Protein 3IA2 (pdb70)

InterPro domains:
  IPR000073 Alpha/beta hydrolase fold-1 [PF00561] (21-256)
  IPR000073 Alpha/beta hydrolase fold-1 [PR00111] (47-62)
  IPR000073 Alpha/beta hydrolase fold-1 [PR00111] (91-104)
  IPR000073 Alpha/beta hydrolase fold-1 [PR00111] (215-229)
  IPR000639 Epoxide hydrolase-like [PR00412] (27-45)
  IPR000639 Epoxide hydrolase-like [PR00412] (47-62)
  IPR000639 Epoxide hydrolase-like [PR00412] (213-229)
  IPR000639 Epoxide hydrolase-like [PR00412] (247-269)
  IPR029058 Alpha/Beta hydrolase fold [G3DSA:3.40.50.1820] (2-271)
  IPR029058 Alpha/Beta hydrolase fold [SSF53474] (4-272)
  IPR050471 AB hydrolase [PTHR43433] (5-270)

Solvent-accessible surface area: 56375 Å² total; per-residue (Å²): 57,66,12,96,3,194,81,45,7,74,2,22,5,6,48,2,27,86,48,124,9,2,0,0,0,0,0,18,8,12,1,0,8,34,0,5,40,2,0,26,35,0,11,59,110,54,24,57,0,0,0,8,0,3,4,0,1,8,83,8,34,17,22,37,90,18,12,61,5,58,33,3,0,39,9,2,4,52,1,0,94,103,36,82,2,132,87,0,10,0,1,0,3,9,1,0,0,0,0,0,0,36,7,2,18,116,81,35,22,104,64,7,35,2,0,0,1,0,0,3,2,1,0,0,10,0,63,61,138,96,14,90,103,5,24,59,73,104,58,6,58,158,38,54,58,63,0,69,161,32,0,1,45,20,2,39,90,24,10,35,35,16,7,2,59,87,144,69,42,143,17,28,129,2,20,32,58,20,13,20,16,14,0,5,54,1,0,0,29,0,1,15,28,0,0,55,9,8,3,76,28,41,2,62,84,4,3,93,122,5,110,16,88,4,0,2,0,0,0,72,25,17,63,33,1,45,28,100,20,0,2,91,39,0,10,142,80,2,188,75,22,58,67,52,63,4,167,94,0,2,2,2,0,12,63,40,38,28,128,84,0,15,84,18,4,29,42,23,35,133,171,57,65,10,96,3,196,86,44,7,73,2,24,6,8,48,1,26,87,48,144,11,0,0,0,0,0,0,19,7,13,1,0,10,33,0,4,43,1,0,26,33,0,11,58,111,53,20,56,0,0,0,8,0,3,4,0,1,8,80,8,31,17,22,37,91,19,12,62,5,58,32,2,0,39,8,1,3,52,1,0,99,99,40,81,3,134,96,0,7,0,0,0,3,10,0,0,0,0,1,0,0,36,6,2,25,114,79,33,24,102,65,6,21,0,0,0,1,0,0,3,1,1,0,0,9,0,66,59,54,10,1,72,58,4,24,58,72,102,58,5,54,166,41,53,70,65,0,68,155,34,0,1,46,18,2,39,90,22,11,34,35,17,7,1,60,84,142,76,37,144,18,30,130,2,21,35,59,18,14,21,17,15,0,5,54,1,0,0,31,0,0,14,28,0,0,56,9,9,3,77,29,42,1,39,86,4,3,90,126,6,109,16,64,3,2,1,0,0,0,73,28,16,62,32,1,44,25,109,19,0,2,83,5,0,14,94,47,2,192,76,23,79,68,66,63,4,159,85,0,2,1,3,1,11,65,38,38,29,125,80,0,15,82,20,4,31,57,14,32,130,156,55,65,13,95,4,197,82,45,7,75,2,22,5,6,46,1,26,87,48,132,10,2,0,0,0,0,0,19,6,14,1,0,10,30,0,4,43,2,0,25,35,1,11,60,110,54,24,58,0,0,0,7,0,3,4,0,0,9,81,8,32,16,22,37,90,18,11,63,6,58,33,2,0,42,8,2,10,54,1,0,96,104,37,85,3,136,88,0,10,0,0,0,3,10,0,0,0,0,0,0,0,37,7,3,21,117,89,33,24,104,55,7,35,1,0,0,1,1,0,4,2,1,0,0,10,0,65,63,137,97,14,86,99,4,25,58,69,76,55,6,51,161,47,56,66,83,0,69,141,34,1,1,46,28,2,41,90,23,9,37,35,16,6,2,58,78,147,64,44,140,18,29,132,2,21,37,58,17,13,20,18,14,0,5,52,2,0,0,30,0,1,14,28,0,0,57,9,9,3,77,28,42,0,61,85,4,3,90,124,7,110,16,90,4,0,2,0,0,0,73,28,17,69,33,1,43,26,104,20,0,2,94,38,0,12,139,81,2,192,76,23,62,65,58,63,5,168,96,0,3,3,3,1,12,63,38,38,26,127,82,0,14,82,22,3,27,43,20,38,131,168,57,66,13,94,4,198,81,44,7,74,1,22,5,7,48,1,26,86,49,138,10,1,0,0,0,0,0,19,7,13,1,0,9,33,0,4,42,2,0,24,34,1,11,60,109,54,21,57,0,0,0,7,0,4,4,0,1,8,82,8,34,15,22,38,89,18,11,60,5,59,34,3,0,41,8,2,9,57,1,0,98,104,37,84,2,134,89,0,7,0,1,0,3,9,0,0,0,0,0,0,0,36,10,3,20,114,89,34,25,104,52,8,22,0,0,1,1,0,0,3,2,1,0,0,10,0,66,58,51,10,0,73,57,5,25,59,72,92,56,6,52,168,43,53,71,89,0,68,154,32,1,1,44,19,2,40,88,24,12,37,36,17,6,1,60,84,149,66,46,141,18,29,117,0,20,45,43,18,14,20,17,15,0,4,52,1,0,0,30,0,1,13,23,0,0,46,8,9,3,85,28,42,0,35,86,4,3,89,125,6,110,16,65,4,1,2,0,0,0,72,28,16,70,32,1,44,24,107,18,0,2,78,7,0,15,96,47,2,191,76,23,82,67,64,61,5,168,94,0,3,3,2,1,11,63,39,39,28,128,82,0,14,84,20,3,33,57,14,34,133,155,56,66,17,89,3,199,82,46,6,71,2,24,5,8,45,1,27,85,48,124,11,2,0,0,0,0,0,16,7,12,1,0,9,34,0,5,44,2,0,23,35,0,12,59,110,54,22,57,0,0,0,7,0,2,4,0,1,8,83,7,30,16,20,36,90,19,12,61,4,60,34,2,0,43,8,1,3,55,2,0,98,101,36,83,3,132,98,0,6,0,0,0,2,10,0,0,0,0,0,0,0,35,8,3,21,115,80,34,23,109,70,13,34,0,0,0,1,1,0,4,2,1,0,0,10,0,64,63,136,96,14,87,104,5,24,58,71,84,54,6,51,167,44,56,66,83,0,67,141,32,1,1,48,28,2,32,90,23,10,38,36,18,5,1,62,81,141,72,36,141,16,29,116,2,22,45,44,18,15,20,17,14,0,4,51,1,0,0,31,0,0,14,28,0,0,59,9,9,3,76,29,41,1,63,87,4,3,90,119,6,110,16,64,4,2,3,0,0,0,72,30,18,66,34,1,44,28,100,18,0,2,94,39,0,13,144,81,2,190,75,23,83,68,71,63,5,167,90,0,2,1,3,0,13,62,39,37,27,129,78,0,16,82,22,4,30,63,14,31,128,154,55,72,8,88,5,163,86,46,8,80,1,22,6,7,46,1,28,87,48,121,10,2,0,0,0,0,0,18,8,13,1,0,8,33,0,5,40,1,0,23,34,1,11,59,110,53,16,58,0,0,0,8,0,2,4,0,1,8,83,8,34,15,24,37,88,19,11,61,5,58,33,2,0,20,9,1,10,51,1,0,97,104,36,83,2,121,88,0,7,0,0,0,3,10,1,0,0,0,0,0,0,35,8,3,20,117,87,34,24,102,46,8,20,0,0,0,1,0,0,3,2,1,0,0,10,0,66,61,138,97,13,88,104,4,25,61,75,81,40,5,48,120,43,56,71,88,0,68,154,33,1,0,46,18,2,40,88,23,11,33,35,16,6,5,52,80,160,56,60,143,21,29,130,2,20,33,56,18,14,20,16,14,0,4,53,1,0,0,30,0,0,14,28,0,0,57,9,8,4,77,29,40,1,64,85,3,2,90,122,5,110,16,63,3,2,2,0,0,0,72,30,15,68,30,1,45,25,100,20,0,2,81,39,0,13,132,82,2,189,76,22,81,68,64,60,7,168,103,0,4,2,3,0,12,66,36,39,28,129,80,0,15,85,20,3,32,56,13,30,130,157

Organism: Pseudomonas fluorescens (NCBI:txid294)

GO terms:
  GO:0004064 arylesterase activity (F, EXP)

Foldseek 3Di:
DWDAAPVGKIKDKDKAADAAEEEEFEAALFFQVLCVLLQVLVRVVHYIYMTIGQAQFFPIDHDLDQLALLSSLSVVVVVCVVVVAAQYEYEYAACRLRNVLSNCVVPNDRRHAEYEYALYCPQAAADDPVRNVHNDCVVLVVVLVVLVVPVLVVQLVCVCQQQVVVPPFDDDVVVSVNSSVRSVRGDSSSNSSVSVRRHDDGNLSSLQRDDHEYEYEYECLEPDGHCVRHSVVSQVSHPNYHYDYDYNGYSSCCRRVVVVVSVVVVVVVVD/DWDAAPVGKIKDKDKAADAAEEEEFEAALFFQVLCVLLQVLVRVVHYIYMTIGQAQFFPIDHDLDQLALLSSLVVVVCVCVVVVAAQYEYEYAACRLRNVLVNCVVPNDRRHAEYEYALYCPQAAADDPVRNVHNDCVVLVVVLVVLVVPVLVVQLVVVCQQQVVVPPFDDDPVVSVNSSVRSVRGHSSSNSSVSVRRHDDGNLSSLQSDDHEYEYEYECLEPDGHCVRHSVVSQVSHPNYHYDYDYNGYSSCCRRVVVVVSVVVVVSVVD/DWDAAPVGKIKDKDKAADAAEEEEFEAALFFQVLCVLLQVLVRVVHYIYMTIGQAQFFPIDHDLDQLALLSSLSVVVVVCVVVVAAQYEYEYAACRLRNVLSNCVVPNDRRHAEYEYELYCPQAAADDPVRNVHNDCVVLVVVLVVLVVPVLVVLLVVVCQQQVVVPPFDDDPVVSVNSSVRSVRGHSSSNSSSSVRRHDDGNLSSLQRDDHEYEYEYECLEPDGHCVRHSVVSQVSHPNYHYDYDYNGYSSCCRRVVVVVSVVVVVSVVD/DWDAAPVRKIKDKDKAADAAEEEEFEAALFFQVLCVLLQVLVRVVHYIYMTIGQAQFFPIDHDLDQLALLSSLSVVVCVCVVVVAAQYEYEYAACRLRNVLVNCVPPNCRRHAEYEYALYCPQAAADDPVRNVHNDCVVLVVVLVVLVVPVLVVQLVCVCQQQVVVPPQDDDPVVSVNSSVRSVRGHSSSSSSSSVRRHDDGNLVSLQSDDHEYEYEYECLEPDGHCVRHSVVSQVSHPNYHYDYDYNGYSSCCRRVVVVVSVVVVVSVVD/DWDAAPVGKIKDKDKAADAAEEEEFEAALFFQVLCVLLQCLVRVVHYIYMTIGQAQFFPIDHDLDQLALLSSLVVVVCVCVVVVAAQYEYEYAACRLRNVLVNCVPPNCRRHAEYEYALYCPQAAADDPVRNVHNDCVVLVVVLVVLVVPVLVVLLVVVCQQQVVVPPFDDDPVVSVNSSVRSVRGHSSSNSSVSVHRHDDGNLVSLQSDDHEYEYEYECLEPDGHCVRHSVVSQVSHPNYHYDYDYNGYSSCCRRVVVVVSVVVVVSVVD/DWDAAPVGWIKDKDKAADAAEEEEFEAALFFQVLCVLLQCLVRVVHYIYMTIGQAQFFPIDNDLDQLALLSSLRVVVRVCVVVVAAQYEYEYAACRLRNVLSNCVVPNCRRHAEYEYELYCPQAAADDPVRNVHNDVVVLVVVLVVLVVPVLVVQLVVVCQQQVVVVPQDDDVVVSVNSSVRSVRGHSSSNSSVSVRRHDDGNLSSLQRDDHEYEYEYECLEPDGHCVRHSVVSQVSHPNYHYDYDYNGYSSCCRRVVVVVSVVVVVVVVD

Sequence (1626 aa):
STFVAKDGTQIIYFKDWGSGKPVLFSHGWLLDADMWEYQMEYLSSSRGYRTIAFDRRGFGRSDQPWTGNDYDTFADDIAQQLIEHLDLKEEVVTLVGFSMGGGDVARYIARHGSARVAGLVLLGAVTPLLFGQKPDYPQGVPLDVFARFKTTELLKDRAQFISSDFNAPFYGINKGQVVVSQQGVQTQTLQIALLASLKATVDCVTAFAETDFRPDMAKIDVPTTLVIHGDGDQIVPFETTGKVAAELIKGAELKVYKDAPHGFAVTHAQQLNEDLLAFLKRRSTFVAKDGTQIYFKDWGSGKPVLFSHGWLLDADMWEYQMEYLSSSRGYRTIAFDRRGFGRSDQPWTGNDYDTFADDIAQQLIEHLDLKEEVVTLVGFSMGGGDVARYIARHGSARVAGLVLLGAVTPLLFGQKPDYPQGVPLDVFARFKTELLKDRAQFISDFNAPFYGINKGQQVVSQGVQTQTLQIALLASLKATVDCVTAFAETDFRPDMAKIDVPTLVIHGDGDQIVPFETTGKVAAELIKGAELKVYKDAPHGFAVTHAQQLNEDLLAFLKRSTFVAKDGTQIYFKDWGSGKPVLFSHGWLLDADMWEYQMEYLSSRGYRTIAFDRRGFGRSDQPWTGNDYDTFADDIAQLIEHLDLKEEVVTLVGFSMGGGDVARYIARHGSARVAGLVLLGAVTPLLFGQKPDYPQGVPLDVFARFKTELLKDRAQFISSDFNAPFYGINKGQVVSQQGVQTQTLQIALLASLKATVDCVTAFAETDFRPDMAKIDVPTLVIHGDGDQIVPFETTGKVAAELIKGAELKVYKDAPHGFAVTHAQQLNEDLLAFLKKRRSTFVAKDGTQIIYFKDWGSGKPVLFSHGWLLDADMWEYQMEYLSSSRGYRTIAFDRRGFGRSDQPWTGNDYDTFADDIAQLIEHLDLKEEVVTLVGFSMGGGDVARYIARHGSARVAGLVLLGAVTPLLFGQKPDYPQGVPLDVFARFKTELLKDRAQFISDFNAPFYGIINKGQVVSQGVQTQTLQIALLASLKATVDCVTTAFAETDFRPDMAKIDVPTLVIHGDGDQIVPFETTGKVAAELIKGAELKVYKDAPHGFAVTHAQQLNEDLLAFLKRSTFVAKDGTQIYFKDWGSGKPVLFSHGWLLDADMWEYQMEYLSSSRGYRTIAFDRRGFGRSDQPWTGNDYDTFADDIAQLIEHLDLKEVVTLVGFSMGGGDVARYIARHGSARVAGLVLLGAVTPLLFGQKPDYPQGVPLDDVFARFKTELLKDRAQFISSDFNAPFYGIINKGQVVVSQGVQTQTLQIALLASLKATVDCVTAFAETDFRPDMAKIDVPTLVIHGDGDQIVPFETTGKVAAELIKGAELKVYKDAPHGFAVTHAQQLNEDLLAFLKRSTTFVAKDGTQIIYFKDWGSGKPVLFSHGWLLDADMWEYQMEYLSSSRGYRTIIAFDRRGFGRSDQPWTGNDYDTFADDIAQLIEHLDLKEEVVTLVGFSMGGGDVARYIARHGSARVAGLVLLGAVTPLLFGQKPDYPQGVPLDDVFARFKTEELLKDRAQFISSDFNAPFYGINKGQVVSQGVQTQTLQIALLASLKATVDCVTAFAETDFRPDMAKIDVPTLVIHGDGDQIVPFETTGKVAAELIKGAELKVYKDAPHGFAVTHAQQLNEDLLAFLKR

Nearest PDB structures (foldseek):
  3ia2-assembly1_C  TM=1.003E+00  e=6.328E-59  Pseudomonas fluorescens
  3hea-assembly2_D  TM=1.003E+00  e=2.489E-57  Pseudomonas fluorescens
  3t4u-assembly2_D  TM=1.003E+00  e=3.380E-57  Pseudomonas fluorescens
  8pi1-assembly3_I  TM=1.002E+00  e=2.396E-56  Pseudomonas fluorescens
  3hi4-assembly2_F  TM=1.003E+00  e=5.308E-56  Pseudomonas fluorescens

Radius of gyration: 50.36 Å; Cα contacts (8 Å, |Δi|>4): 3703; chains: 6; bounding box: 153×128×45 Å

Secondary structure (DSSP, 8-state):
-EEE-TTS-EEEEEEESSSSEEEEE--TT--GGGGHHHHHHHHTTT-EEEEEPPTTSTTS---SS--SHHHHHHHHHHHHHHHT--SEEEEEETTHHHHHHHHHHHH-STTEEEEEEES---SB-B-BTTBTTSB-HHHHHHHHHHHHHHHHHHHHHHHHHHHTGGGT----HHHHHHHHHHHHHS-HHHHHHHHHHHHH-B-HHHHTT--S-EEEEEETT-SSS-GGGTHHHHHHHSTT-EEEEETT--TTHHHHTHHHHHHHHHHHHT-/-EEE-TTS-EEEEEEESSSSEEEEE--TT--GGGGHHHHHHHHTTT-EEEEEPPTTSTTS---SS--SHHHHHHHHHHHHHHTT--SEEEEEETHHHHHHHHHHHHH-STTEEEEEEES---SB-B-BTTBTTSB-HHHHHHHHHHHHHHHHHHHHHHHHHHHTGGGT----HHHHHHHHHHHHHS-HHHHHHHHHHHHH-B-HHHHTT--S-EEEEEETT-SSS-GGGTHHHHHHHSTT-EEEEETT--S-HHHHTHHHHHHHHHHHHT-/-EEE-TTS-EEEEEEESSSSEEEEE--TT--GGGGHHHHHHHHTTT-EEEEEPPTTSTTS---SS--SHHHHHHHHHHHHHHHT--SEEEEEETTHHHHHHHHHHHH-STTEEEEEEES---S--B-BTTBTTSB-HHHHHHHHHHHHHHHHHHHHHHHHHHHTGGGT----HHHHHHHHHHHHHS-HHHHHHHHHHHHH---HHHHHT--S-EEEEEETT-SSS-GGGTHHHHHHHSTT-EEEEETT--TTHHHHTHHHHHHHHHHHHH-/-EEE-TTS-EEEEEEESSSSEEEEE--TT--GGGGHHHHHHHHTTT-EEEEEPPTTSTTS---SS--SHHHHHHHHHHHHHHHT--SEEEEEETTHHHHHHHHHHHH-STTEEEEEEES---SB-B-BTTBTTSB-HHHHHHHHHHHHHHHHHHHHHHHHHHHTGGGT----HHHHHHHHHHHHHS-HHHHHHHHHHHHH-B-HHHHHT--S-EEEEEETT-SSS-GGGTHHHHHHHSTT-EEEEETT--TTHHHHTHHHHHHHHHHHHT-/-EEE-TTS-EEEEEEESSSSEEEEE--TT--GGGGHHHHHHHHTTT-EEEEEPPTTSTTS---SS--SHHHHHHHHHHHHHHHT--SEEEEEETTHHHHHHHHHHHH-STTEEEEEEES---SB-B-BTTBTTSB-HHHHHHHHHHHHHHHHHHHHHHHHHHHTGGGT----HHHHHHHHHHHHHS-HHHHHHHHHHHHH-B-HHHHHH--S-EEEEEETT-SSS-GGGTHHHHHHHSTT-EEEEETT--S-HHHHTHHHHHHHHHHHHH-/-EEE-TTS-EEEEEEESSSSEEEEE--TT--GGGGHHHHHHHHTTT-EEEEEPPTTSTTS---SS--SHHHHHHHHHHHHHHHT--SEEEEEETTHHHHHHHHHHHH-STTEEEEEEES---SB-B-BTTBTTSBPHHHHHHHHHHHHHHHHHHHHHHHHHHHTGGGT----HHHHHHHHHHHHHS-HHHHHHHHHHHHH-B-HHHHHT--S-EEEEEETT-SSS-GGGTHHHHHHHSTT-EEEEETT--TTHHHHTHHHHHHHHHHHHT-

CATH classification: 3.40.50.1820

Structure (mmCIF, N/CA/C/O backbone):
data_3IA2
#
_entry.id   3IA2
#
_cell.length_a   146.215
_cell.length_b   146.215
_cell.length_c   129.964
_cell.angle_alpha   90.00
_cell.angle_beta   90.00
_cell.angle_gamma   120.00
#
_symmetry.space_group_name_H-M   'P 32'
#
loop_
_entity.id
_entity.type
_entity.pdbx_description
1 polymer Arylesterase
2 non-polymer (2R)-butane-2-sulfonate
3 non-polymer GLYCEROL
4 non-polymer 'SULFATE ION'
5 water water
#
loop_
_atom_site.group_PDB
_atom_site.id
_atom_site.type_symbol
_atom_site.label_atom_id
_atom_site.label_alt_id
_atom_site.label_comp_id
_atom_site.label_asym_id
_atom_site.label_entity_id
_atom_site.label_seq_id
_atom_site.pdbx_PDB_ins_code
_atom_site.Cartn_x
_atom_site.Cartn_y
_atom_site.Cartn_z
_atom_site.occupancy
_atom_site.B_iso_or_equiv
_atom_site.auth_seq_id
_atom_site.auth_comp_id
_atom_site.auth_asym_id
_atom_site.auth_atom_id
_atom_site.pdbx_PDB_model_num
ATOM 1 N N . SER A 1 1 ? -52.990 119.158 -10.349 1.00 22.21 1 SER A N 1
ATOM 2 C CA . SER A 1 1 ? -53.364 118.616 -11.685 1.00 22.35 1 SER A CA 1
ATOM 3 C C . SER A 1 1 ? -54.692 117.882 -11.589 1.00 22.46 1 SER A C 1
ATOM 4 O O . SER A 1 1 ? -55.138 117.531 -10.500 1.00 21.98 1 SER A O 1
ATOM 7 N N . THR A 1 2 ? -55.321 117.656 -12.735 1.00 22.75 2 THR A N 1
ATOM 8 C CA . THR A 1 2 ? -56.564 116.897 -12.778 1.00 23.10 2 THR A CA 1
ATOM 9 C C . THR A 1 2 ? -56.631 116.024 -14.024 1.00 23.11 2 THR A C 1
ATOM 10 O O . THR A 1 2 ? -56.021 116.333 -15.050 1.00 23.30 2 THR A O 1
ATOM 14 N N . PHE A 1 3 ? -57.366 114.924 -13.923 1.00 23.17 3 PHE A N 1
ATOM 15 C CA . PHE A 1 3 ? -57.752 114.152 -15.096 1.00 23.41 3 PHE A CA 1
ATOM 16 C C . PHE A 1 3 ? -59.224 113.791 -14.956 1.00 23.73 3 PHE A C 1
ATOM 17 O O . PHE A 1 3 ? -59.788 113.877 -13.865 1.00 23.67 3 PHE A O 1
ATOM 25 N N . VAL A 1 4 ? -59.851 113.409 -16.063 1.00 24.18 4 VAL A N 1
ATOM 26 C CA . VAL A 1 4 ? -61.267 113.065 -16.046 1.00 24.53 4 VAL A CA 1
ATOM 27 C C . VAL A 1 4 ? -61.458 111.562 -16.216 1.00 24.69 4 VAL A C 1
ATOM 28 O O . VAL A 1 4 ? -60.998 110.973 -17.200 1.00 25.00 4 VAL A O 1
ATOM 32 N N . ALA A 1 5 ? -62.126 110.943 -15.247 1.00 24.69 5 ALA A N 1
ATOM 33 C CA . ALA A 1 5 ? -62.353 109.506 -15.272 1.00 24.76 5 ALA A CA 1
ATOM 34 C C . ALA A 1 5 ? -63.425 109.157 -16.297 1.00 24.90 5 ALA A C 1
ATOM 35 O O . ALA A 1 5 ? -64.090 110.042 -16.841 1.00 24.81 5 ALA A O 1
ATOM 37 N N . LYS A 1 6 ? -63.590 107.864 -16.546 1.00 25.26 6 LYS A N 1
ATOM 38 C CA . LYS A 1 6 ? -64.542 107.383 -17.541 1.00 25.62 6 LYS A CA 1
ATOM 39 C C . LYS A 1 6 ? -65.926 108.013 -17.392 1.00 25.44 6 LYS A C 1
ATOM 40 O O . LYS A 1 6 ? -66.538 108.419 -18.381 1.00 25.76 6 LYS A O 1
ATOM 46 N N . ASP A 1 7 ? -66.417 108.100 -16.158 1.00 24.90 7 ASP A N 1
ATOM 47 C CA . ASP A 1 7 ? -67.784 108.566 -15.919 1.00 24.41 7 ASP A CA 1
ATOM 48 C C . ASP A 1 7 ? -67.912 110.087 -15.815 1.00 24.08 7 ASP A C 1
ATOM 49 O O . ASP A 1 7 ? -68.993 110.603 -15.531 1.00 24.18 7 ASP A O 1
ATOM 54 N N . GLY A 1 8 ? -66.814 110.801 -16.049 1.00 23.60 8 GLY A N 1
ATOM 55 C CA . GLY A 1 8 ? -66.834 112.260 -16.049 1.00 23.18 8 GLY A CA 1
ATOM 56 C C . GLY A 1 8 ? -66.276 112.890 -14.786 1.00 22.74 8 GLY A C 1
ATOM 57 O O . GLY A 1 8 ? -66.118 114.109 -14.707 1.00 22.81 8 GLY A O 1
ATOM 58 N N . THR A 1 9 ? -65.978 112.060 -13.794 1.00 22.39 9 THR A N 1
ATOM 59 C CA . THR A 1 9 ? -65.469 112.549 -12.517 1.00 21.96 9 THR A CA 1
ATOM 60 C C . THR A 1 9 ? -64.076 113.153 -12.666 1.00 21.70 9 THR A C 1
ATOM 61 O O . THR A 1 9 ? -63.153 112.493 -13.147 1.00 21.71 9 THR A O 1
ATOM 65 N N . GLN A 1 10 ? -63.928 114.409 -12.255 1.00 21.31 10 GLN A N 1
ATOM 66 C CA . GLN A 1 10 ? -62.622 115.059 -12.256 1.00 20.99 10 GLN A CA 1
ATOM 67 C C . GLN A 1 10 ? -61.863 114.687 -10.988 1.00 20.46 10 GLN A C 1
ATOM 68 O O . GLN A 1 10 ? -62.369 114.859 -9.879 1.00 20.39 10 GLN A O 1
ATOM 74 N N A ILE A 1 11 ? -60.653 114.168 -11.169 0.50 20.03 11 ILE A N 1
ATOM 75 N N B ILE A 1 11 ? -60.645 114.181 -11.155 0.50 20.02 11 ILE A N 1
ATOM 76 C CA A ILE A 1 11 ? -59.815 113.731 -10.062 0.50 19.65 11 ILE A CA 1
ATOM 77 C CA B ILE A 1 11 ? -59.841 113.723 -10.027 0.50 19.61 11 ILE A CA 1
ATOM 78 C C A ILE A 1 11 ? -58.602 114.644 -9.914 0.50 19.43 11 ILE A C 1
ATOM 79 C C B ILE A 1 11 ? -58.553 114.531 -9.875 0.50 19.41 11 ILE A C 1
ATOM 80 O O A ILE A 1 11 ? -57.899 114.917 -10.885 0.50 19.37 11 ILE A O 1
ATOM 81 O O B ILE A 1 11 ? -57.755 114.623 -10.806 0.50 19.36 11 ILE A O 1
ATOM 90 N N . TYR A 1 12 ? -58.364 115.116 -8.695 1.00 19.12 12 TYR A N 1
ATOM 91 C CA . TYR A 1 12 ? -57.189 115.935 -8.408 1.00 18.64 12 TYR A CA 1
ATOM 92 C C . TYR A 1 12 ? -55.992 115.062 -8.064 1.00 18.37 12 TYR A C 1
ATOM 93 O O . TYR A 1 12 ? -56.131 114.048 -7.379 1.00 18.12 12 TYR A O 1
ATOM 102 N N . PHE A 1 13 ? -54.816 115.459 -8.533 1.00 18.18 13 PHE A N 1
ATOM 103 C CA . PHE A 1 13 ? -53.592 114.770 -8.145 1.00 18.03 13 PHE A CA 1
ATOM 104 C C . PHE A 1 13 ? -52.378 115.692 -8.147 1.00 18.01 13 PHE A C 1
ATOM 105 O O . PHE A 1 13 ? -52.389 116.758 -8.766 1.00 17.75 13 PHE A O 1
ATOM 113 N N . LYS A 1 14 ? -51.341 115.273 -7.430 1.00 18.05 14 LYS A N 1
ATOM 114 C CA . LYS A 1 14 ? -50.059 115.958 -7.452 1.00 18.38 14 LYS A CA 1
ATOM 115 C C . LYS A 1 14 ? -49.029 115.039 -8.087 1.00 18.53 14 LYS A C 1
ATOM 116 O O . LYS A 1 14 ? -49.029 113.832 -7.846 1.00 18.52 14 LYS A O 1
ATOM 122 N N . ASP A 1 15 ? -48.156 115.627 -8.895 1.00 19.07 15 ASP A N 1
ATOM 123 C CA . ASP A 1 15 ? -47.092 114.904 -9.575 1.00 19.63 15 ASP A CA 1
ATOM 124 C C . ASP A 1 15 ? -45.797 115.676 -9.335 1.00 19.93 15 ASP A C 1
ATOM 125 O O . ASP A 1 15 ? -45.563 116.713 -9.960 1.00 19.89 15 ASP A O 1
ATOM 130 N N . TRP A 1 16 ? -44.974 115.185 -8.407 1.00 20.27 16 TRP A N 1
ATOM 131 C CA . TRP A 1 16 ? -43.771 115.904 -7.986 1.00 20.73 16 TRP A CA 1
ATOM 132 C C . TRP A 1 16 ? -42.473 115.193 -8.371 1.00 21.39 16 TRP A C 1
ATOM 133 O O . TRP A 1 16 ? -42.369 113.975 -8.265 1.00 21.48 16 TRP A O 1
ATOM 144 N N . GLY A 1 17 ? -41.477 115.973 -8.780 1.00 22.26 17 GLY A N 1
ATOM 145 C CA . GLY A 1 17 ? -40.123 115.459 -8.973 1.00 23.17 17 GLY A CA 1
ATOM 146 C C . GLY A 1 17 ? -39.922 114.652 -10.238 1.00 23.86 17 GLY A C 1
ATOM 147 O O . GLY A 1 17 ? -40.749 114.676 -11.148 1.00 23.94 17 GLY A O 1
ATOM 148 N N . SER A 1 18 ? -38.807 113.932 -10.294 1.00 24.59 18 SER A N 1
ATOM 149 C CA . SER A 1 18 ? -38.490 113.120 -11.462 1.00 25.26 18 SER A CA 1
ATOM 150 C C . SER A 1 18 ? -37.767 111.842 -11.057 1.00 25.33 18 SER A C 1
ATOM 151 O O . SER A 1 18 ? -37.233 111.743 -9.949 1.00 25.43 18 SER A O 1
ATOM 154 N N . GLY A 1 19 ? -37.761 110.863 -11.956 1.00 25.39 19 GLY A N 1
ATOM 155 C CA . GLY A 1 19 ? -37.157 109.566 -11.677 1.00 25.36 19 GLY A CA 1
ATOM 156 C C . GLY A 1 19 ? -38.198 108.464 -11.661 1.00 25.34 19 GLY A C 1
ATOM 157 O O . GLY A 1 19 ? -39.297 108.630 -12.193 1.00 25.38 19 GLY A O 1
ATOM 158 N N . LYS A 1 20 ? -37.854 107.333 -11.053 1.00 25.27 20 LYS A N 1
ATOM 159 C CA . LYS A 1 20 ? -38.796 106.229 -10.929 1.00 25.20 20 LYS A CA 1
ATOM 160 C C . LYS A 1 20 ? -40.012 106.692 -10.134 1.00 24.72 20 LYS A C 1
ATOM 161 O O . LYS A 1 20 ? -39.865 107.309 -9.080 1.00 24.73 20 LYS A O 1
ATOM 167 N N . PRO A 1 21 ? -41.218 106.393 -10.640 1.00 24.26 21 PRO A N 1
ATOM 168 C CA . PRO A 1 21 ? -42.446 106.904 -10.032 1.00 23.75 21 PRO A CA 1
ATOM 169 C C . PRO A 1 21 ? -42.939 106.094 -8.837 1.00 23.25 21 PRO A C 1
ATOM 170 O O . PRO A 1 21 ? -42.847 104.864 -8.828 1.00 23.34 21 PRO A O 1
ATOM 174 N N . VAL A 1 22 ? -43.455 106.802 -7.835 1.00 22.52 22 VAL A N 1
ATOM 175 C CA . VAL A 1 22 ? -44.074 106.187 -6.670 1.00 21.86 22 VAL A CA 1
ATOM 176 C C . VAL A 1 22 ? -45.466 106.788 -6.521 1.00 21.49 22 VAL A C 1
ATOM 177 O O . VAL A 1 22 ? -45.606 107.997 -6.343 1.00 21.59 22 VAL A O 1
ATOM 181 N N . LEU A 1 23 ? -46.490 105.944 -6.606 1.00 20.90 23 LEU A N 1
ATOM 182 C CA . LEU A 1 23 ? -47.878 106.409 -6.595 1.00 20.45 23 LEU A CA 1
ATOM 183 C C . LEU A 1 23 ? -48.563 106.048 -5.278 1.00 19.86 23 LEU A C 1
ATOM 184 O O . LEU A 1 23 ? -48.596 104.877 -4.889 1.00 19.70 23 LEU A O 1
ATOM 189 N N . PHE A 1 24 ? -49.106 107.063 -4.600 1.00 19.34 24 PHE A N 1
ATOM 190 C CA . PHE A 1 24 ? -49.694 106.902 -3.267 1.00 18.83 24 PHE A CA 1
ATOM 191 C C . PHE A 1 24 ? -51.227 106.917 -3.289 1.00 18.68 24 PHE A C 1
ATOM 192 O O . PHE A 1 24 ? -51.839 107.755 -3.953 1.00 18.81 24 PHE A O 1
ATOM 200 N N . SER A 1 25 ? -51.836 106.001 -2.538 1.00 18.51 25 SER A N 1
ATOM 201 C CA . SER A 1 25 ? -53.293 105.926 -2.412 1.00 18.23 25 SER A CA 1
ATOM 202 C C . SER A 1 25 ? -53.711 106.085 -0.949 1.00 18.05 25 SER A C 1
ATOM 203 O O . SER A 1 25 ? -53.434 105.218 -0.121 1.00 17.84 25 SER A O 1
ATOM 206 N N . HIS A 1 26 ? -54.388 107.188 -0.639 1.00 17.72 26 HIS A N 1
ATOM 207 C CA . HIS A 1 26 ? -54.675 107.547 0.755 1.00 17.39 26 HIS A CA 1
ATOM 208 C C . HIS A 1 26 ? -55.795 106.736 1.414 1.00 17.57 26 HIS A C 1
ATOM 209 O O . HIS A 1 26 ? -56.520 105.991 0.752 1.00 17.45 26 HIS A O 1
ATOM 216 N N . GLY A 1 27 ? -55.925 106.890 2.729 1.00 17.87 27 GLY A N 1
ATOM 217 C CA . GLY A 1 27 ? -56.949 106.185 3.489 1.00 18.17 27 GLY A CA 1
ATOM 218 C C . GLY A 1 27 ? -58.282 106.916 3.535 1.00 18.55 27 GLY A C 1
ATOM 219 O O . GLY A 1 27 ? -58.455 107.961 2.911 1.00 18.84 27 GLY A O 1
ATOM 220 N N . TRP A 1 28 ? -59.223 106.356 4.286 1.00 18.67 28 TRP A N 1
ATOM 221 C CA . TRP A 1 28 ? -60.570 106.903 4.412 1.00 18.91 28 TRP A CA 1
ATOM 222 C C . TRP A 1 28 ? -60.531 108.287 5.056 1.00 19.12 28 TRP A C 1
ATOM 223 O O . TRP A 1 28 ? -59.767 108.518 5.992 1.00 19.91 28 TRP A O 1
ATOM 234 N N . LEU A 1 29 ? -61.349 109.202 4.549 1.00 19.37 29 LEU A N 1
ATOM 235 C CA . LEU A 1 29 ? -61.530 110.525 5.167 1.00 19.36 29 LEU A CA 1
ATOM 236 C C . LEU A 1 29 ? -60.465 111.546 4.771 1.00 19.47 29 LEU A C 1
ATOM 237 O O . LEU A 1 29 ? -60.723 112.750 4.774 1.00 20.00 29 LEU A O 1
ATOM 242 N N . LEU A 1 30 ? -59.270 111.070 4.446 1.00 19.08 30 LEU A N 1
ATOM 243 C CA . LEU A 1 30 ? -58.148 111.963 4.167 1.00 19.05 30 LEU A CA 1
ATOM 244 C C . LEU A 1 30 ? -58.102 112.363 2.692 1.00 18.29 30 LEU A C 1
ATOM 245 O O . LEU A 1 30 ? -59.104 112.275 1.982 1.00 18.20 30 LEU A O 1
ATOM 250 N N . ASP A 1 31 ? -56.943 112.831 2.241 1.00 17.55 31 ASP A N 1
ATOM 251 C CA . ASP A 1 31 ? -56.701 113.041 0.813 1.00 16.95 31 ASP A CA 1
ATOM 252 C C . ASP A 1 31 ? -55.202 112.976 0.505 1.00 16.75 31 ASP A C 1
ATOM 253 O O . ASP A 1 31 ? -54.421 112.492 1.325 1.00 16.62 31 ASP A O 1
ATOM 258 N N . ALA A 1 32 ? -54.804 113.445 -0.671 1.00 16.35 32 ALA A N 1
ATOM 259 C CA . ALA A 1 32 ? -53.404 113.350 -1.085 1.00 16.30 32 ALA A CA 1
ATOM 260 C C . ALA A 1 32 ? -52.444 114.025 -0.102 1.00 16.29 32 ALA A C 1
ATOM 261 O O . ALA A 1 32 ? -51.249 113.706 -0.074 1.00 16.23 32 ALA A O 1
ATOM 263 N N . ASP A 1 33 ? -52.961 114.954 0.701 1.00 16.09 33 ASP A N 1
ATOM 264 C CA . ASP A 1 33 ? -52.115 115.695 1.638 1.00 15.90 33 ASP A CA 1
ATOM 265 C C . ASP A 1 33 ? -51.538 114.818 2.748 1.00 15.90 33 ASP A C 1
ATOM 266 O O . ASP A 1 33 ? -50.519 115.168 3.337 1.00 15.76 33 ASP A O 1
ATOM 271 N N . MET A 1 34 ? -52.174 113.681 3.030 1.00 15.94 34 MET A N 1
ATOM 272 C CA . MET A 1 34 ? -51.661 112.791 4.072 1.00 16.58 34 MET A CA 1
ATOM 273 C C . MET A 1 34 ? -50.257 112.295 3.728 1.00 16.74 34 MET A C 1
ATOM 274 O O . MET A 1 34 ? -49.520 111.857 4.605 1.00 17.14 34 MET A O 1
ATOM 279 N N . TRP A 1 35 ? -49.894 112.377 2.450 1.00 16.66 35 TRP A N 1
ATOM 280 C CA . TRP A 1 35 ? -48.609 111.857 1.973 1.00 17.05 35 TRP A CA 1
ATOM 281 C C . TRP A 1 35 ? -47.533 112.930 1.826 1.00 17.27 35 TRP A C 1
ATOM 282 O O . TRP A 1 35 ? -46.415 112.632 1.391 1.00 17.27 35 TRP A O 1
ATOM 293 N N . GLU A 1 36 ? -47.860 114.173 2.169 1.00 17.50 36 GLU A N 1
ATOM 294 C CA . GLU A 1 36 ? -46.966 115.288 1.854 1.00 17.92 36 GLU A CA 1
ATOM 295 C C . GLU A 1 36 ? -45.522 115.065 2.310 1.00 17.82 36 GLU A C 1
ATOM 296 O O . GLU A 1 36 ? -44.590 115.382 1.579 1.00 17.76 36 GLU A O 1
ATOM 302 N N . TYR A 1 37 ? -45.338 114.517 3.507 1.00 17.86 37 TYR A N 1
ATOM 303 C CA . TYR A 1 37 ? -43.989 114.319 4.040 1.00 18.09 37 TYR A CA 1
ATOM 304 C C . TYR A 1 37 ? -43.230 113.199 3.326 1.00 18.15 37 TYR A C 1
ATOM 305 O O . TYR A 1 37 ? -42.035 113.329 3.052 1.00 17.99 37 TYR A O 1
ATOM 314 N N . GLN A 1 38 ? -43.919 112.100 3.022 1.00 18.32 38 GLN A N 1
ATOM 315 C CA . GLN A 1 38 ? -43.289 111.016 2.263 1.00 18.46 38 GLN A CA 1
ATOM 316 C C . GLN A 1 38 ? -42.921 111.470 0.853 1.00 18.64 38 GLN A C 1
ATOM 317 O O . GLN A 1 38 ? -41.861 111.112 0.335 1.00 18.66 38 GLN A O 1
ATOM 323 N N . MET A 1 39 ? -43.796 112.263 0.239 1.00 18.76 39 MET A N 1
ATOM 324 C CA . MET A 1 39 ? -43.541 112.777 -1.103 1.00 19.05 39 MET A CA 1
ATOM 325 C C . MET A 1 39 ? -42.325 113.705 -1.138 1.00 19.45 39 MET A C 1
ATOM 326 O O . MET A 1 39 ? -41.469 113.584 -2.014 1.00 19.45 39 MET A O 1
ATOM 331 N N . GLU A 1 40 ? -42.247 114.633 -0.189 1.00 19.82 40 GLU A N 1
ATOM 332 C CA . GLU A 1 40 ? -41.111 115.548 -0.130 1.00 20.41 40 GLU A CA 1
ATOM 333 C C . GLU A 1 40 ? -39.825 114.779 0.157 1.00 20.63 40 GLU A C 1
ATOM 334 O O . GLU A 1 40 ? -38.775 115.069 -0.414 1.00 20.83 40 GLU A O 1
ATOM 340 N N . TYR A 1 41 ? -39.915 113.796 1.045 1.00 21.02 41 TYR A N 1
ATOM 341 C CA . TYR A 1 41 ? -38.754 112.994 1.418 1.00 21.43 41 TYR A CA 1
ATOM 342 C C . TYR A 1 41 ? -38.172 112.258 0.215 1.00 21.53 41 TYR A C 1
ATOM 343 O O . TYR A 1 41 ? -36.965 112.299 -0.027 1.00 21.75 41 TYR A O 1
ATOM 352 N N . LEU A 1 42 ? -39.034 111.585 -0.540 1.00 21.66 42 LEU A N 1
ATOM 353 C CA . LEU A 1 42 ? -38.582 110.766 -1.660 1.00 21.65 42 LEU A CA 1
ATOM 354 C C . LEU A 1 42 ? -38.238 111.586 -2.905 1.00 21.82 42 LEU A C 1
ATOM 355 O O . LEU A 1 42 ? -37.290 111.263 -3.628 1.00 21.76 42 LEU A O 1
ATOM 360 N N . SER A 1 43 ? -38.997 112.648 -3.157 1.00 21.79 43 SER A N 1
ATOM 361 C CA . SER A 1 43 ? -38.754 113.469 -4.341 1.00 22.08 43 SER A CA 1
ATOM 362 C C . SER A 1 43 ? -37.496 114.331 -4.216 1.00 22.34 43 SER A C 1
ATOM 363 O O . SER A 1 43 ? -36.938 114.776 -5.221 1.00 22.47 43 SER A O 1
ATOM 366 N N A SER A 1 44 ? -37.056 114.567 -2.985 0.50 22.45 44 SER A N 1
ATOM 367 N N B SER A 1 44 ? -37.059 114.565 -2.983 0.50 22.45 44 SER A N 1
ATOM 368 C CA A SER A 1 44 ? -35.798 115.269 -2.758 0.50 22.66 44 SER A CA 1
ATOM 369 C CA B SER A 1 44 ? -35.801 115.261 -2.736 0.50 22.67 44 SER A CA 1
ATOM 370 C C A SER A 1 44 ? -34.647 114.266 -2.744 0.50 22.86 44 SER A C 1
ATOM 371 C C B SER A 1 44 ? -34.640 114.281 -2.865 0.50 22.86 44 SER A C 1
ATOM 372 O O A SER A 1 44 ? -33.492 114.630 -2.518 0.50 22.83 44 SER A O 1
ATOM 373 O O B SER A 1 44 ? -33.473 114.675 -2.853 0.50 22.80 44 SER A O 1
ATOM 378 N N . ARG A 1 45 ? -34.975 113.001 -2.991 1.00 23.00 45 ARG A N 1
ATOM 379 C CA . ARG A 1 45 ? -33.973 111.941 -3.030 1.00 23.44 45 ARG A CA 1
ATOM 380 C C . ARG A 1 45 ? -34.021 111.126 -4.322 1.00 23.60 45 ARG A C 1
ATOM 381 O O . ARG A 1 45 ? -33.686 109.941 -4.332 1.00 23.97 45 ARG A O 1
ATOM 389 N N . GLY A 1 46 ? -34.442 111.767 -5.407 1.00 23.91 46 GLY A N 1
ATOM 390 C CA . GLY A 1 46 ? -34.318 111.182 -6.739 1.00 23.98 46 GLY A CA 1
ATOM 391 C C . GLY A 1 46 ? -35.509 110.394 -7.249 1.00 24.09 46 GLY A C 1
ATOM 392 O O . GLY A 1 46 ? -35.391 109.646 -8.221 1.00 24.33 46 GLY A O 1
ATOM 393 N N . TYR A 1 47 ? -36.662 110.557 -6.610 1.00 23.79 47 TYR A N 1
ATOM 394 C CA . TYR A 1 47 ? -37.860 109.852 -7.055 1.00 23.61 47 TYR A CA 1
ATOM 395 C C . TYR A 1 47 ? -38.964 110.804 -7.490 1.00 23.22 47 TYR A C 1
ATOM 396 O O . TYR A 1 47 ? -39.020 111.957 -7.060 1.00 23.17 47 TYR A O 1
ATOM 405 N N . ARG A 1 48 ? -39.830 110.310 -8.366 1.00 22.74 48 ARG A N 1
ATOM 406 C CA . ARG A 1 48 ? -41.011 111.045 -8.780 1.00 22.22 48 ARG A CA 1
ATOM 407 C C . ARG A 1 48 ? -42.175 110.525 -7.958 1.00 21.69 48 ARG A C 1
ATOM 408 O O . ARG A 1 48 ? -42.409 109.321 -7.901 1.00 21.79 48 ARG A O 1
ATOM 416 N N . THR A 1 49 ? -42.893 111.424 -7.297 1.00 21.06 49 THR A N 1
ATOM 417 C CA . THR A 1 49 ? -43.994 110.998 -6.448 1.00 20.30 49 THR A CA 1
ATOM 418 C C . THR A 1 49 ? -45.330 111.536 -6.957 1.00 19.98 49 THR A C 1
ATOM 419 O O . THR A 1 49 ? -45.431 112.690 -7.380 1.00 19.90 49 THR A O 1
ATOM 423 N N . ILE A 1 50 ? -46.343 110.674 -6.932 1.00 19.64 50 ILE A N 1
ATOM 424 C CA . ILE A 1 50 ? -47.678 111.019 -7.398 1.00 19.29 50 ILE A CA 1
ATOM 425 C C . ILE A 1 50 ? -48.703 110.620 -6.342 1.00 18.82 50 ILE A C 1
ATOM 426 O O . ILE A 1 50 ? -48.646 109.518 -5.798 1.00 18.39 50 ILE A O 1
ATOM 431 N N . ALA A 1 51 ? -49.633 111.521 -6.043 1.00 18.27 51 ALA A N 1
ATOM 432 C CA . ALA A 1 51 ? -50.705 111.216 -5.104 1.00 17.81 51 ALA A CA 1
ATOM 433 C C . ALA A 1 51 ? -52.000 111.883 -5.549 1.00 17.49 51 ALA A C 1
ATOM 434 O O . ALA A 1 51 ? -52.000 113.048 -5.943 1.00 17.28 51 ALA A O 1
ATOM 436 N N . PHE A 1 52 ? -53.095 111.132 -5.487 1.00 17.30 52 PHE A N 1
ATOM 437 C CA . PHE A 1 52 ? -54.396 111.613 -5.942 1.00 16.91 52 PHE A CA 1
ATOM 438 C C . PHE A 1 52 ? -55.381 111.730 -4.779 1.00 16.72 52 PHE A C 1
ATOM 439 O O . PHE A 1 52 ? -55.203 111.095 -3.738 1.00 16.51 52 PHE A O 1
ATOM 447 N N . ASP A 1 53 ? -56.407 112.560 -4.960 1.00 16.25 53 ASP A N 1
ATOM 448 C CA . ASP A 1 53 ? -57.542 112.602 -4.043 1.00 16.03 53 ASP A CA 1
ATOM 449 C C . ASP A 1 53 ? -58.586 111.621 -4.581 1.00 15.91 53 ASP A C 1
ATOM 450 O O . ASP A 1 53 ? -59.073 111.795 -5.698 1.00 15.47 53 ASP A O 1
ATOM 455 N N . ARG A 1 54 ? -58.928 110.595 -3.808 1.00 15.92 54 ARG A N 1
ATOM 456 C CA . ARG A 1 54 ? -59.913 109.612 -4.260 1.00 16.00 54 ARG A CA 1
ATOM 457 C C . ARG A 1 54 ? -61.224 110.315 -4.619 1.00 16.04 54 ARG A C 1
ATOM 458 O O . ARG A 1 54 ? -61.581 111.321 -4.007 1.00 15.95 54 ARG A O 1
ATOM 466 N N . ARG A 1 55 ? -61.928 109.811 -5.628 1.00 16.18 55 ARG A N 1
ATOM 467 C CA . ARG A 1 55 ? -63.227 110.381 -5.967 1.00 16.18 55 ARG A CA 1
ATOM 468 C C . ARG A 1 55 ? -64.059 110.545 -4.697 1.00 15.92 55 ARG A C 1
ATOM 469 O O . ARG A 1 55 ? -64.129 109.632 -3.871 1.00 16.07 55 ARG A O 1
ATOM 477 N N . GLY A 1 56 ? -64.665 111.719 -4.535 1.00 15.69 56 GLY A N 1
ATOM 478 C CA . GLY A 1 56 ? -65.482 112.013 -3.360 1.00 15.27 56 GLY A CA 1
ATOM 479 C C . GLY A 1 56 ? -64.728 112.624 -2.187 1.00 15.16 56 GLY A C 1
ATOM 480 O O . GLY A 1 56 ? -65.338 112.980 -1.176 1.00 15.16 56 GLY A O 1
ATOM 481 N N . PHE A 1 57 ? -63.408 112.746 -2.317 1.00 14.74 57 PHE A N 1
ATOM 482 C CA . PHE A 1 57 ? -62.571 113.253 -1.226 1.00 14.59 57 PHE A CA 1
ATOM 483 C C . PHE A 1 57 ? -61.692 114.417 -1.654 1.00 14.69 57 PHE A C 1
ATOM 484 O O . PHE A 1 57 ? -61.419 114.604 -2.843 1.00 14.30 57 PHE A O 1
ATOM 492 N N . GLY A 1 58 ? -61.266 115.210 -0.675 1.00 14.65 58 GLY A N 1
ATOM 493 C CA . GLY A 1 58 ? -60.366 116.323 -0.930 1.00 14.86 58 GLY A CA 1
ATOM 494 C C . GLY A 1 58 ? -60.863 117.256 -2.016 1.00 14.91 58 GLY A C 1
ATOM 495 O O . GLY A 1 58 ? -61.983 117.765 -1.952 1.00 15.08 58 GLY A O 1
ATOM 496 N N . ARG A 1 59 ? -60.015 117.466 -3.017 1.00 15.04 59 ARG A N 1
ATOM 497 C CA . ARG A 1 59 ? -60.259 118.432 -4.082 1.00 15.11 59 ARG A CA 1
ATOM 498 C C . ARG A 1 59 ? -60.884 117.811 -5.337 1.00 15.25 59 ARG A C 1
ATOM 499 O O . ARG A 1 59 ? -61.062 118.495 -6.345 1.00 15.44 59 ARG A O 1
ATOM 507 N N . SER A 1 60 ? -61.221 116.524 -5.273 1.00 15.29 60 SER A N 1
ATOM 508 C CA . SER A 1 60 ? -61.841 115.829 -6.407 1.00 15.60 60 SER A CA 1
ATOM 509 C C . SER A 1 60 ? -63.359 116.013 -6.422 1.00 15.85 60 SER A C 1
ATOM 510 O O . SER A 1 60 ? -63.957 116.382 -5.407 1.00 15.89 60 SER A O 1
ATOM 513 N N . ASP A 1 61 ? -63.976 115.749 -7.573 1.00 16.32 61 ASP A N 1
ATOM 514 C CA . ASP A 1 61 ? -65.433 115.786 -7.693 1.00 16.58 61 ASP A CA 1
ATOM 515 C C . ASP A 1 61 ? -66.077 114.744 -6.781 1.00 16.68 61 ASP A C 1
ATOM 516 O O . ASP A 1 61 ? -65.406 113.821 -6.309 1.00 16.55 61 ASP A O 1
ATOM 521 N N . GLN A 1 62 ? -67.381 114.891 -6.553 1.00 16.83 62 GLN A N 1
ATOM 522 C CA . GLN A 1 62 ? -68.126 114.033 -5.635 1.00 17.06 62 GLN A CA 1
ATOM 523 C C . GLN A 1 62 ? -69.290 113.313 -6.327 1.00 17.29 62 GLN A C 1
ATOM 524 O O . GLN A 1 62 ? -70.453 113.689 -6.155 1.00 17.07 62 GLN A O 1
ATOM 530 N N . PRO A 1 63 ? -68.981 112.273 -7.117 1.00 17.77 63 PRO A N 1
ATOM 531 C CA . PRO A 1 63 ? -70.031 111.536 -7.818 1.00 18.07 63 PRO A CA 1
ATOM 532 C C . PRO A 1 63 ? -70.924 110.738 -6.872 1.00 18.39 63 PRO A C 1
ATOM 533 O O . PRO A 1 63 ? -70.459 110.236 -5.845 1.00 18.47 63 PRO A O 1
ATOM 537 N N . TRP A 1 64 ? -72.202 110.627 -7.223 1.00 18.56 64 TRP A N 1
ATOM 538 C CA . TRP A 1 64 ? -73.136 109.795 -6.478 1.00 19.02 64 TRP A CA 1
ATOM 539 C C . TRP A 1 64 ? -72.819 108.313 -6.687 1.00 19.36 64 TRP A C 1
ATOM 540 O O . TRP A 1 64 ? -72.978 107.500 -5.775 1.00 19.64 64 TRP A O 1
ATOM 551 N N . THR A 1 65 ? -72.349 107.972 -7.884 1.00 19.79 65 THR A N 1
ATOM 552 C CA . THR A 1 65 ? -72.053 106.581 -8.226 1.00 20.30 65 THR A CA 1
ATOM 553 C C . THR A 1 65 ? -70.552 106.303 -8.340 1.00 20.03 65 THR A C 1
ATOM 554 O O . THR A 1 65 ? -69.737 107.225 -8.392 1.00 19.96 65 THR A O 1
ATOM 558 N N . GLY A 1 66 ? -70.199 105.020 -8.373 1.00 19.99 66 GLY A N 1
ATOM 559 C CA . GLY A 1 66 ? -68.817 104.606 -8.600 1.00 19.80 66 GLY A CA 1
ATOM 560 C C . GLY A 1 66 ? -67.952 104.578 -7.355 1.00 19.66 66 GLY A C 1
ATOM 561 O O . GLY A 1 66 ? -66.728 104.470 -7.442 1.00 19.65 66 GLY A O 1
ATOM 562 N N . ASN A 1 67 ? -68.583 104.675 -6.191 1.00 19.54 67 ASN A N 1
ATOM 563 C CA . ASN A 1 67 ? -67.851 104.635 -4.931 1.00 19.49 67 ASN A CA 1
ATOM 564 C C . ASN A 1 67 ? -67.630 103.194 -4.473 1.00 19.60 67 ASN A C 1
ATOM 565 O O . ASN A 1 67 ? -68.151 102.765 -3.444 1.00 19.63 67 ASN A O 1
ATOM 570 N N . ASP A 1 68 ? -66.859 102.453 -5.264 1.00 19.65 68 ASP A N 1
ATOM 571 C CA . ASP A 1 68 ? -66.582 101.046 -4.997 1.00 20.01 68 ASP A CA 1
ATOM 572 C C . ASP A 1 68 ? -65.174 100.712 -5.476 1.00 19.93 68 ASP A C 1
ATOM 573 O O . ASP A 1 68 ? -64.588 101.456 -6.263 1.00 19.62 68 ASP A O 1
ATOM 578 N N . TYR A 1 69 ? -64.633 99.592 -5.009 1.00 20.06 69 TYR A N 1
ATOM 579 C CA . TYR A 1 69 ? -63.233 99.266 -5.288 1.00 20.14 69 TYR A CA 1
ATOM 580 C C . TYR A 1 69 ? -62.899 99.038 -6.765 1.00 20.25 69 TYR A C 1
ATOM 581 O O . TYR A 1 69 ? -61.830 99.433 -7.225 1.00 20.23 69 TYR A O 1
ATOM 590 N N . ASP A 1 70 ? -63.800 98.406 -7.508 1.00 20.58 70 ASP A N 1
ATOM 591 C CA . ASP A 1 70 ? -63.555 98.209 -8.934 1.00 20.93 70 ASP A CA 1
ATOM 592 C C . ASP A 1 70 ? -63.377 99.555 -9.635 1.00 20.75 70 ASP A C 1
ATOM 593 O O . ASP A 1 70 ? -62.480 99.719 -10.467 1.00 20.79 70 ASP A O 1
ATOM 598 N N . THR A 1 71 ? -64.222 100.523 -9.287 1.00 20.52 71 THR A N 1
ATOM 599 C CA . THR A 1 71 ? -64.112 101.868 -9.850 1.00 20.31 71 THR A CA 1
ATOM 600 C C . THR A 1 71 ? -62.856 102.590 -9.353 1.00 20.18 71 THR A C 1
ATOM 601 O O . THR A 1 71 ? -62.157 103.226 -10.139 1.00 20.27 71 THR A O 1
ATOM 605 N N . PHE A 1 72 ? -62.574 102.493 -8.054 1.00 20.10 72 PHE A N 1
ATOM 606 C CA . PHE A 1 72 ? -61.350 103.076 -7.498 1.00 20.08 72 PHE A CA 1
ATOM 607 C C . PHE A 1 72 ? -60.121 102.564 -8.249 1.00 20.23 72 PHE A C 1
ATOM 608 O O . PHE A 1 72 ? -59.226 103.333 -8.606 1.00 20.21 72 PHE A O 1
ATOM 616 N N . ALA A 1 73 ? -60.087 101.255 -8.484 1.00 20.51 73 ALA A N 1
ATOM 617 C CA . ALA A 1 73 ? -58.965 100.624 -9.173 1.00 20.88 73 ALA A CA 1
ATOM 618 C C . ALA A 1 73 ? -58.846 101.132 -10.607 1.00 20.97 73 ALA A C 1
ATOM 619 O O . ALA A 1 73 ? -57.743 101.361 -11.107 1.00 20.96 73 ALA A O 1
ATOM 621 N N . ASP A 1 74 ? -59.986 101.317 -11.267 1.00 21.32 74 ASP A N 1
ATOM 622 C CA . ASP A 1 74 ? -59.980 101.809 -12.640 1.00 21.48 74 ASP A CA 1
ATOM 623 C C . ASP A 1 74 ? -59.589 103.287 -12.704 1.00 21.55 74 ASP A C 1
ATOM 624 O O . ASP A 1 74 ? -59.000 103.740 -13.687 1.00 21.43 74 ASP A O 1
ATOM 629 N N . ASP A 1 75 ? -59.916 104.036 -11.654 1.00 21.60 75 ASP A N 1
ATOM 630 C CA . ASP A 1 75 ? -59.459 105.417 -11.535 1.00 21.74 75 ASP A CA 1
ATOM 631 C C . ASP A 1 75 ? -57.930 105.446 -11.507 1.00 21.71 75 ASP A C 1
ATOM 632 O O . ASP A 1 75 ? -57.300 106.249 -12.194 1.00 21.63 75 ASP A O 1
ATOM 637 N N . ILE A 1 76 ? -57.343 104.570 -10.696 1.00 21.86 76 ILE A N 1
ATOM 638 C CA . ILE A 1 76 ? -55.889 104.462 -10.608 1.00 22.12 76 ILE A CA 1
ATOM 639 C C . ILE A 1 76 ? -55.293 104.071 -11.959 1.00 22.54 76 ILE A C 1
ATOM 640 O O . ILE A 1 76 ? -54.297 104.645 -12.400 1.00 22.39 76 ILE A O 1
ATOM 645 N N . ALA A 1 77 ? -55.920 103.107 -12.623 1.00 23.11 77 ALA A N 1
ATOM 646 C CA . ALA A 1 77 ? -55.475 102.697 -13.950 1.00 23.83 77 ALA A CA 1
ATOM 647 C C . ALA A 1 77 ? -55.458 103.874 -14.927 1.00 24.21 77 ALA A C 1
ATOM 648 O O . ALA A 1 77 ? -54.507 104.039 -15.688 1.00 24.27 77 ALA A O 1
ATOM 650 N N A GLN A 1 78 ? -56.507 104.693 -14.885 0.50 24.49 78 GLN A N 1
ATOM 651 N N B GLN A 1 78 ? -56.507 104.690 -14.919 0.50 24.55 78 GLN A N 1
ATOM 652 C CA A GLN A 1 78 ? -56.624 105.851 -15.773 0.50 24.77 78 GLN A CA 1
ATOM 653 C CA B GLN A 1 78 ? -56.537 105.828 -15.831 0.50 24.90 78 GLN A CA 1
ATOM 654 C C A GLN A 1 78 ? -55.544 106.899 -15.507 0.50 24.87 78 GLN A C 1
ATOM 655 C C B GLN A 1 78 ? -55.418 106.812 -15.522 0.50 24.97 78 GLN A C 1
ATOM 656 O O A GLN A 1 78 ? -55.062 107.552 -16.431 0.50 24.87 78 GLN A O 1
ATOM 657 O O B GLN A 1 78 ? -54.782 107.340 -16.432 0.50 25.04 78 GLN A O 1
ATOM 668 N N . LEU A 1 79 ? -55.180 107.067 -14.240 1.00 25.03 79 LEU A N 1
ATOM 669 C CA . LEU A 1 79 ? -54.127 108.001 -13.859 1.00 25.22 79 LEU A CA 1
ATOM 670 C C . LEU A 1 79 ? -52.785 107.495 -14.376 1.00 25.69 79 LEU A C 1
ATOM 671 O O . LEU A 1 79 ? -51.997 108.251 -14.943 1.00 25.58 79 LEU A O 1
ATOM 676 N N . ILE A 1 80 ? -52.533 106.207 -14.173 1.00 26.37 80 ILE A N 1
ATOM 677 C CA . ILE A 1 80 ? -51.296 105.579 -14.627 1.00 27.05 80 ILE A CA 1
ATOM 678 C C . ILE A 1 80 ? -51.132 105.693 -16.145 1.00 27.71 80 ILE A C 1
ATOM 679 O O . ILE A 1 80 ? -50.044 105.990 -16.638 1.00 27.71 80 ILE A O 1
ATOM 684 N N . GLU A 1 81 ? -52.217 105.470 -16.878 1.00 28.50 81 GLU A N 1
ATOM 685 C CA . GLU A 1 81 ? -52.200 105.626 -18.330 1.00 29.49 81 GLU A CA 1
ATOM 686 C C . GLU A 1 81 ? -52.096 107.096 -18.734 1.00 29.63 81 GLU A C 1
ATOM 687 O O . GLU A 1 81 ? -51.429 107.436 -19.713 1.00 29.87 81 GLU A O 1
ATOM 693 N N . HIS A 1 82 ? -52.754 107.966 -17.975 1.00 29.75 82 HIS A N 1
ATOM 694 C CA . HIS A 1 82 ? -52.717 109.400 -18.241 1.00 29.76 82 HIS A CA 1
ATOM 695 C C . HIS A 1 82 ? -51.286 109.930 -18.234 1.00 29.71 82 HIS A C 1
ATOM 696 O O . HIS A 1 82 ? -50.921 110.769 -19.059 1.00 29.80 82 HIS A O 1
ATOM 703 N N . LEU A 1 83 ? -50.479 109.429 -17.304 1.00 29.53 83 LEU A N 1
ATOM 704 C CA . LEU A 1 83 ? -49.098 109.878 -17.152 1.00 29.40 83 LEU A CA 1
ATOM 705 C C . LEU A 1 83 ? -48.116 108.911 -17.808 1.00 29.55 83 LEU A C 1
ATOM 706 O O . LEU A 1 83 ? -46.908 109.153 -17.819 1.00 29.47 83 LEU A O 1
ATOM 711 N N . ASP A 1 84 ? -48.644 107.815 -18.348 1.00 29.74 84 ASP A N 1
ATOM 712 C CA . ASP A 1 84 ? -47.821 106.783 -18.979 1.00 29.93 84 ASP A CA 1
ATOM 713 C C . ASP A 1 84 ? -46.723 106.307 -18.031 1.00 29.86 84 ASP A C 1
ATOM 714 O O . ASP A 1 84 ? -45.552 106.236 -18.405 1.00 29.88 84 ASP A O 1
ATOM 719 N N . LEU A 1 85 ? -47.110 105.981 -16.800 1.00 29.69 85 LEU A N 1
ATOM 720 C CA . LEU A 1 85 ? -46.154 105.561 -15.783 1.00 29.47 85 LEU A CA 1
ATOM 721 C C . LEU A 1 85 ? -45.659 104.140 -16.019 1.00 29.41 85 LEU A C 1
ATOM 722 O O . LEU A 1 85 ? -46.428 103.263 -16.408 1.00 29.60 85 LEU A O 1
ATOM 727 N N . LYS A 1 86 ? -44.370 103.926 -15.770 1.00 29.34 86 LYS A N 1
ATOM 728 C CA . LYS A 1 86 ? -43.761 102.605 -15.884 1.00 29.13 86 LYS A CA 1
ATOM 729 C C . LYS A 1 86 ? -42.876 102.331 -14.673 1.00 28.66 86 LYS A C 1
ATOM 730 O O . LYS A 1 86 ? -42.300 103.255 -14.092 1.00 28.69 86 LYS A O 1
ATOM 736 N N A GLU A 1 87 ? -42.767 101.057 -14.307 0.50 28.33 87 GLU A N 1
ATOM 737 N N B GLU A 1 87 ? -42.775 101.064 -14.285 0.50 28.34 87 GLU A N 1
ATOM 738 C CA A GLU A 1 87 ? -41.992 100.652 -13.139 0.50 27.93 87 GLU A CA 1
ATOM 739 C CA B GLU A 1 87 ? -42.002 100.686 -13.105 0.50 27.95 87 GLU A CA 1
ATOM 740 C C A GLU A 1 87 ? -42.402 101.457 -11.912 0.50 27.48 87 GLU A C 1
ATOM 741 C C B GLU A 1 87 ? -42.471 101.456 -11.872 0.50 27.50 87 GLU A C 1
ATOM 742 O O A GLU A 1 87 ? -41.556 101.960 -11.173 0.50 27.41 87 GLU A O 1
ATOM 743 O O B GLU A 1 87 ? -41.659 101.947 -11.089 0.50 27.44 87 GLU A O 1
ATOM 754 N N A VAL A 1 88 ? -43.709 101.570 -11.703 0.50 26.88 88 VAL A N 1
ATOM 755 N N B VAL A 1 88 ? -43.787 101.551 -11.705 0.50 26.89 88 VAL A N 1
ATOM 756 C CA A VAL A 1 88 ? -44.242 102.342 -10.591 0.50 26.29 88 VAL A CA 1
ATOM 757 C CA B VAL A 1 88 ? -44.372 102.295 -10.595 0.50 26.32 88 VAL A CA 1
ATOM 758 C C A VAL A 1 88 ? -44.359 101.496 -9.332 0.50 25.82 88 VAL A C 1
ATOM 759 C C B VAL A 1 88 ? -44.386 101.473 -9.314 0.50 25.83 88 VAL A C 1
ATOM 760 O O A VAL A 1 88 ? -44.728 100.323 -9.384 0.50 25.84 88 VAL A O 1
ATOM 761 O O B VAL A 1 88 ? -44.708 100.285 -9.332 0.50 25.84 88 VAL A O 1
ATOM 768 N N . THR A 1 89 ? -44.037 102.106 -8.198 1.00 25.35 89 THR A N 1
ATOM 769 C CA . THR A 1 89 ? -44.184 101.465 -6.907 1.00 24.39 89 THR A CA 1
ATOM 770 C C . THR A 1 89 ? -45.480 101.981 -6.288 1.00 23.88 89 THR A C 1
ATOM 771 O O . THR A 1 89 ? -45.618 103.177 -6.024 1.00 23.53 89 THR A O 1
ATOM 775 N N . LEU A 1 90 ? -46.436 101.077 -6.088 1.00 23.14 90 LEU A N 1
ATOM 776 C CA . LEU A 1 90 ? -47.738 101.441 -5.534 1.00 22.44 90 LEU A CA 1
ATOM 777 C C . LEU A 1 90 ? -47.713 101.393 -4.011 1.00 22.02 90 LEU A C 1
ATOM 778 O O . LEU A 1 90 ? -47.287 100.404 -3.417 1.00 21.86 90 LEU A O 1
ATOM 783 N N . VAL A 1 91 ? -48.179 102.469 -3.384 1.00 21.47 91 VAL A N 1
ATOM 784 C CA . VAL A 1 91 ? -48.184 102.572 -1.930 1.00 21.01 91 VAL A CA 1
ATOM 785 C C . VAL A 1 91 ? -49.584 102.934 -1.446 1.00 21.16 91 VAL A C 1
ATOM 786 O O . VAL A 1 91 ? -50.107 103.998 -1.779 1.00 20.75 91 VAL A O 1
ATOM 790 N N . GLY A 1 92 ? -50.191 102.044 -0.667 1.00 21.10 92 GLY A N 1
ATOM 791 C CA . GLY A 1 92 ? -51.547 102.267 -0.174 1.00 21.43 92 GLY A CA 1
ATOM 792 C C . GLY A 1 92 ? -51.644 102.246 1.338 1.00 21.62 92 GLY A C 1
ATOM 793 O O . GLY A 1 92 ? -51.027 101.408 1.998 1.00 21.63 92 GLY A O 1
ATOM 794 N N . PHE A 1 93 ? -52.420 103.174 1.890 1.00 21.76 93 PHE A N 1
ATOM 795 C CA . PHE A 1 93 ? -52.668 103.209 3.329 1.00 22.02 93 PHE A CA 1
ATOM 796 C C . PHE A 1 93 ? -54.125 102.898 3.656 1.00 22.40 93 PHE A C 1
ATOM 797 O O . PHE A 1 93 ? -55.034 103.429 3.017 1.00 22.11 93 PHE A O 1
ATOM 805 N N . SER A 1 94 ? -54.339 102.044 4.657 1.00 22.86 94 SER A N 1
ATOM 806 C CA . SER A 1 94 ? -55.684 101.731 5.143 1.00 23.48 94 SER A CA 1
ATOM 807 C C . SER A 1 94 ? -56.566 101.228 3.994 1.00 22.99 94 SER A C 1
ATOM 808 O O . SER A 1 94 ? -56.224 100.244 3.336 1.00 22.89 94 SER A O 1
ATOM 811 N N . MET A 1 95 ? -57.689 101.894 3.735 1.00 22.62 95 MET A N 1
ATOM 812 C CA . MET A 1 95 ? -58.559 101.457 2.641 1.00 22.08 95 MET A CA 1
ATOM 813 C C . MET A 1 95 ? -57.869 101.593 1.281 1.00 21.95 95 MET A C 1
ATOM 814 O O . MET A 1 95 ? -58.242 100.923 0.318 1.00 21.84 95 MET A O 1
ATOM 819 N N . GLY A 1 96 ? -56.857 102.454 1.214 1.00 21.54 96 GLY A N 1
ATOM 820 C CA . GLY A 1 96 ? -56.105 102.675 -0.018 1.00 21.51 96 GLY A CA 1
ATOM 821 C C . GLY A 1 96 ? -55.229 101.494 -0.401 1.00 21.50 96 GLY A C 1
ATOM 822 O O . GLY A 1 96 ? -54.755 101.406 -1.534 1.00 21.36 96 GLY A O 1
ATOM 823 N N . GLY A 1 97 ? -55.002 100.590 0.546 1.00 21.66 97 GLY A N 1
ATOM 824 C CA . GLY A 1 97 ? -54.308 99.340 0.247 1.00 21.96 97 GLY A CA 1
ATOM 825 C C . GLY A 1 97 ? -55.188 98.507 -0.664 1.00 22.22 97 GLY A C 1
ATOM 826 O O . GLY A 1 97 ? -54.702 97.743 -1.497 1.00 22.49 97 GLY A O 1
ATOM 827 N N . GLY A 1 98 ? -56.496 98.680 -0.509 1.00 22.36 98 GLY A N 1
ATOM 828 C CA . GLY A 1 98 ? -57.480 97.950 -1.296 1.00 22.56 98 GLY A CA 1
ATOM 829 C C . GLY A 1 98 ? -57.505 98.310 -2.770 1.00 22.67 98 GLY A C 1
ATOM 830 O O . GLY A 1 98 ? -57.558 97.419 -3.620 1.00 22.86 98 GLY A O 1
ATOM 831 N N . ASP A 1 99 ? -57.473 99.600 -3.102 1.00 22.67 99 ASP A N 1
ATOM 832 C CA . ASP A 1 99 ? -57.572 99.960 -4.519 1.00 22.75 99 ASP A CA 1
ATOM 833 C C . ASP A 1 99 ? -56.282 99.745 -5.328 1.00 22.76 99 ASP A C 1
ATOM 834 O O . ASP A 1 99 ? -56.346 99.517 -6.535 1.00 22.94 99 ASP A O 1
ATOM 839 N N . VAL A 1 100 ? -55.121 99.810 -4.678 1.00 22.77 100 VAL A N 1
ATOM 840 C CA . VAL A 1 100 ? -53.881 99.464 -5.380 1.00 22.70 100 VAL A CA 1
ATOM 841 C C . VAL A 1 100 ? -53.790 97.950 -5.598 1.00 22.94 100 VAL A C 1
ATOM 842 O O . VAL A 1 100 ? -53.295 97.494 -6.628 1.00 23.09 100 VAL A O 1
ATOM 846 N N . ALA A 1 101 ? -54.277 97.175 -4.632 1.00 23.09 101 ALA A N 1
ATOM 847 C CA . ALA A 1 101 ? -54.326 95.725 -4.780 1.00 23.41 101 ALA A CA 1
ATOM 848 C C . ALA A 1 101 ? -55.308 95.348 -5.885 1.00 23.68 101 ALA A C 1
ATOM 849 O O . ALA A 1 101 ? -55.003 94.520 -6.746 1.00 23.91 101 ALA A O 1
ATOM 851 N N . ARG A 1 102 ? -56.482 95.970 -5.862 1.00 23.84 102 ARG A N 1
ATOM 852 C CA . ARG A 1 102 ? -57.514 95.702 -6.864 1.00 23.97 102 ARG A CA 1
ATOM 853 C C . ARG A 1 102 ? -57.096 96.181 -8.256 1.00 24.11 102 ARG A C 1
ATOM 854 O O . ARG A 1 102 ? -57.505 95.604 -9.263 1.00 24.27 102 ARG A O 1
ATOM 862 N N . TYR A 1 103 ? -56.275 97.227 -8.320 1.00 24.16 103 TYR A N 1
ATOM 863 C CA . TYR A 1 103 ? -55.747 97.677 -9.603 1.00 24.33 103 TYR A CA 1
ATOM 864 C C . TYR A 1 103 ? -54.905 96.582 -10.253 1.00 24.66 103 TYR A C 1
ATOM 865 O O . TYR A 1 103 ? -55.040 96.305 -11.445 1.00 24.62 103 TYR A O 1
ATOM 874 N N . ILE A 1 104 ? -54.027 95.969 -9.468 1.00 24.97 104 ILE A N 1
ATOM 875 C CA . ILE A 1 104 ? -53.179 94.895 -9.976 1.00 25.36 104 ILE A CA 1
ATOM 876 C C . ILE A 1 104 ? -54.024 93.699 -10.407 1.00 25.77 104 ILE A C 1
ATOM 877 O O . ILE A 1 104 ? -53.796 93.115 -11.469 1.00 25.82 104 ILE A O 1
ATOM 882 N N . ALA A 1 105 ? -55.009 93.351 -9.586 1.00 26.20 105 ALA A N 1
ATOM 883 C CA . ALA A 1 105 ? -55.885 92.217 -9.874 1.00 26.75 105 ALA A CA 1
ATOM 884 C C . ALA A 1 105 ? -56.681 92.418 -11.161 1.00 27.08 105 ALA A C 1
ATOM 885 O O . ALA A 1 105 ? -56.899 91.470 -11.918 1.00 27.34 105 ALA A O 1
ATOM 887 N N . ARG A 1 106 ? -57.111 93.651 -11.409 1.00 27.31 106 ARG A N 1
ATOM 888 C CA . ARG A 1 106 ? -57.913 93.956 -12.591 1.00 27.52 106 ARG A CA 1
ATOM 889 C C . ARG A 1 106 ? -57.080 94.262 -13.834 1.00 27.88 106 ARG A C 1
ATOM 890 O O . ARG A 1 106 ? -57.520 94.007 -14.955 1.00 27.98 106 ARG A O 1
ATOM 898 N N . HIS A 1 107 ? -55.880 94.804 -13.641 1.00 28.17 107 HIS A N 1
ATOM 899 C CA . HIS A 1 107 ? -55.104 95.324 -14.766 1.00 28.54 107 HIS A CA 1
ATOM 900 C C . HIS A 1 107 ? -53.744 94.654 -14.963 1.00 28.70 107 HIS A C 1
ATOM 901 O O . HIS A 1 107 ? -53.067 94.907 -15.960 1.00 28.88 107 HIS A O 1
ATOM 908 N N . GLY A 1 108 ? -53.350 93.804 -14.021 1.00 28.91 108 GLY A N 1
ATOM 909 C CA . GLY A 1 108 ? -52.045 93.154 -14.089 1.00 29.18 108 GLY A CA 1
ATOM 910 C C . GLY A 1 108 ? -50.934 94.066 -13.601 1.00 29.38 108 GLY A C 1
ATOM 911 O O . GLY A 1 108 ? -51.181 95.216 -13.230 1.00 29.47 108 GLY A O 1
ATOM 912 N N . SER A 1 109 ? -49.704 93.562 -13.615 1.00 29.48 109 SER A N 1
ATOM 913 C CA . SER A 1 109 ? -48.576 94.292 -13.043 1.00 29.66 109 SER A CA 1
ATOM 914 C C . SER A 1 109 ? -47.523 94.732 -14.061 1.00 29.68 109 SER A C 1
ATOM 915 O O . SER A 1 109 ? -46.391 95.039 -13.688 1.00 29.76 109 SER A O 1
ATOM 918 N N . ALA A 1 110 ? -47.889 94.779 -15.338 1.00 29.59 110 ALA A N 1
ATOM 919 C CA . ALA A 1 110 ? -46.930 95.162 -16.376 1.00 29.54 110 ALA A CA 1
ATOM 920 C C . ALA A 1 110 ? -46.251 96.495 -16.072 1.00 29.49 110 ALA A C 1
ATOM 921 O O . ALA A 1 110 ? -45.058 96.662 -16.323 1.00 29.49 110 ALA A O 1
ATOM 923 N N . ARG A 1 111 ? -47.011 97.441 -15.528 1.00 29.35 111 ARG A N 1
ATOM 924 C CA . ARG A 1 111 ? -46.483 98.775 -15.243 1.00 29.17 111 ARG A CA 1
ATOM 925 C C . ARG A 1 111 ? -45.960 98.918 -13.813 1.00 28.80 111 ARG A C 1
ATOM 926 O O . ARG A 1 111 ? -45.476 99.983 -13.429 1.00 28.90 111 ARG A O 1
ATOM 934 N N . VAL A 1 112 ? -46.055 97.845 -13.033 1.00 28.32 112 VAL A N 1
ATOM 935 C CA . VAL A 1 112 ? -45.760 97.906 -11.602 1.00 27.87 112 VAL A CA 1
ATOM 936 C C . VAL A 1 112 ? -44.421 97.271 -11.235 1.00 27.68 112 VAL A C 1
ATOM 937 O O . VAL A 1 112 ? -44.117 96.154 -11.656 1.00 27.88 112 VAL A O 1
ATOM 941 N N . ALA A 1 113 ? -43.631 97.986 -10.437 1.00 27.17 113 ALA A N 1
ATOM 942 C CA . ALA A 1 113 ? -42.328 97.497 -9.995 1.00 26.70 113 ALA A CA 1
ATOM 943 C C . ALA A 1 113 ? -42.375 96.932 -8.577 1.00 26.34 113 ALA A C 1
ATOM 944 O O . ALA A 1 113 ? -41.555 96.093 -8.207 1.00 26.42 113 ALA A O 1
ATOM 946 N N . GLY A 1 114 ? -43.336 97.393 -7.782 1.00 25.72 114 GLY A N 1
ATOM 947 C CA . GLY A 1 114 ? -43.442 96.953 -6.395 1.00 25.04 114 GLY A CA 1
ATOM 948 C C . GLY A 1 114 ? -44.709 97.441 -5.718 1.00 24.51 114 GLY A C 1
ATOM 949 O O . GLY A 1 114 ? -45.399 98.320 -6.233 1.00 24.62 114 GLY A O 1
ATOM 950 N N . LEU A 1 115 ? -45.009 96.869 -4.557 1.00 24.10 115 LEU A N 1
ATOM 951 C CA . LEU A 1 115 ? -46.216 97.213 -3.818 1.00 23.59 115 LEU A CA 1
ATOM 952 C C . LEU A 1 115 ? -45.920 97.371 -2.334 1.00 23.15 115 LEU A C 1
ATOM 953 O O . LEU A 1 115 ? -45.185 96.574 -1.750 1.00 23.40 115 LEU A O 1
ATOM 958 N N . VAL A 1 116 ? -46.494 98.405 -1.727 1.00 22.57 116 VAL A N 1
ATOM 959 C CA . VAL A 1 116 ? -46.344 98.640 -0.297 1.00 21.87 116 VAL A CA 1
ATOM 960 C C . VAL A 1 116 ? -47.719 98.814 0.346 1.00 21.61 116 VAL A C 1
ATOM 961 O O . VAL A 1 116 ? -48.501 99.664 -0.073 1.00 21.63 116 VAL A O 1
ATOM 965 N N . LEU A 1 117 ? -48.011 98.000 1.355 1.00 21.31 117 LEU A N 1
ATOM 966 C CA . LEU A 1 117 ? -49.304 98.033 2.028 1.00 20.92 117 LEU A CA 1
ATOM 967 C C . LEU A 1 117 ? -49.154 98.508 3.473 1.00 20.86 117 LEU A C 1
ATOM 968 O O . LEU A 1 117 ? -48.600 97.796 4.310 1.00 20.80 117 LEU A O 1
ATOM 973 N N . LEU A 1 118 ? -49.654 99.710 3.756 1.00 20.49 118 LEU A N 1
ATOM 974 C CA . LEU A 1 118 ? -49.492 100.335 5.071 1.00 20.39 118 LEU A CA 1
ATOM 975 C C . LEU A 1 118 ? -50.793 100.343 5.875 1.00 20.55 118 LEU A C 1
ATOM 976 O O . LEU A 1 118 ? -51.776 100.968 5.473 1.00 20.60 118 LEU A O 1
ATOM 981 N N . GLY A 1 119 ? -50.793 99.665 7.020 1.00 20.52 119 GLY A N 1
ATOM 982 C CA . GLY A 1 119 ? -52.000 99.553 7.841 1.00 20.80 119 GLY A CA 1
ATOM 983 C C . GLY A 1 119 ? -53.227 99.256 6.996 1.00 21.07 119 GLY A C 1
ATOM 984 O O . GLY A 1 119 ? -54.314 99.783 7.249 1.00 21.24 119 GLY A O 1
ATOM 985 N N . ALA A 1 120 ? -53.053 98.397 5.996 1.00 21.07 120 ALA A N 1
ATOM 986 C CA . ALA A 1 120 ? -54.080 98.177 4.977 1.00 21.06 120 ALA A CA 1
ATOM 987 C C . ALA A 1 120 ? -55.177 97.196 5.389 1.00 21.15 120 ALA A C 1
ATOM 988 O O . ALA A 1 120 ? -54.971 96.328 6.243 1.00 21.02 120 ALA A O 1
ATOM 990 N N . VAL A 1 121 ? -56.341 97.341 4.761 1.00 21.11 121 VAL A N 1
ATOM 991 C CA . VAL A 1 121 ? -57.495 96.491 5.046 1.00 21.25 121 VAL A CA 1
ATOM 992 C C . VAL A 1 121 ? -57.350 95.099 4.426 1.00 21.41 121 VAL A C 1
ATOM 993 O O . VAL A 1 121 ? -58.119 94.186 4.737 1.00 21.48 121 VAL A O 1
ATOM 997 N N . THR A 1 122 ? -56.365 94.951 3.546 1.00 21.78 122 THR A N 1
ATOM 998 C CA . THR A 1 122 ? -56.072 93.668 2.902 1.00 22.08 122 THR A CA 1
ATOM 999 C C . THR A 1 122 ? -55.654 92.613 3.929 1.00 22.13 122 THR A C 1
ATOM 1000 O O . THR A 1 122 ? -55.008 92.936 4.926 1.00 22.08 122 THR A O 1
ATOM 1004 N N . PRO A 1 123 ? -56.015 91.341 3.685 1.00 22.23 123 PRO A N 1
ATOM 1005 C CA . PRO A 1 123 ? -56.722 90.857 2.501 1.00 22.23 123 PRO A CA 1
ATOM 1006 C C . PRO A 1 123 ? -58.242 90.959 2.637 1.00 22.33 123 PRO A C 1
ATOM 1007 O O . PRO A 1 123 ? -58.964 90.834 1.651 1.00 22.32 123 PRO A O 1
ATOM 1011 N N A LEU A 1 124 ? -58.709 91.193 3.865 0.50 22.29 124 LEU A N 1
ATOM 1012 N N B LEU A 1 124 ? -58.715 91.156 3.857 0.50 22.25 124 LEU A N 1
ATOM 1013 C CA A LEU A 1 124 ? -60.139 91.257 4.186 0.50 22.42 124 LEU A CA 1
ATOM 1014 C CA B LEU A 1 124 ? -60.109 91.488 4.075 0.50 22.32 124 LEU A CA 1
ATOM 1015 C C A LEU A 1 124 ? -60.368 91.915 5.554 0.50 22.43 124 LEU A C 1
ATOM 1016 C C B LEU A 1 124 ? -60.273 92.057 5.468 0.50 22.38 124 LEU A C 1
ATOM 1017 O O A LEU A 1 124 ? -59.686 91.581 6.525 0.50 22.52 124 LEU A O 1
ATOM 1018 O O B LEU A 1 124 ? -59.467 91.800 6.362 0.50 22.47 124 LEU A O 1
ATOM 1027 N N . PHE A 1 125 ? -61.331 92.835 5.633 1.00 22.40 125 PHE A N 1
ATOM 1028 C CA . PHE A 1 125 ? -61.553 93.616 6.847 1.00 22.42 125 PHE A CA 1
ATOM 1029 C C . PHE A 1 125 ? -62.720 93.067 7.671 1.00 22.50 125 PHE A C 1
ATOM 1030 O O . PHE A 1 125 ? -62.540 92.652 8.819 1.00 22.50 125 PHE A O 1
ATOM 1038 N N . GLY A 1 126 ? -63.913 93.058 7.085 1.00 22.65 126 GLY A N 1
ATOM 1039 C CA . GLY A 1 126 ? -65.107 92.603 7.790 1.00 22.94 126 GLY A CA 1
ATOM 1040 C C . GLY A 1 126 ? -65.286 91.094 7.802 1.00 23.30 126 GLY A C 1
ATOM 1041 O O . GLY A 1 126 ? -64.610 90.370 7.070 1.00 23.19 126 GLY A O 1
ATOM 1042 N N . GLN A 1 127 ? -66.209 90.626 8.637 1.00 23.71 127 GLN A N 1
ATOM 1043 C CA . GLN A 1 127 ? -66.517 89.200 8.748 1.00 24.27 127 GLN A CA 1
ATOM 1044 C C . GLN A 1 127 ? -67.091 88.618 7.464 1.00 24.48 127 GLN A C 1
ATOM 1045 O O . GLN A 1 127 ? -67.843 89.279 6.750 1.00 24.43 127 GLN A O 1
ATOM 1051 N N . LYS A 1 128 ? -66.726 87.370 7.186 1.00 24.73 128 LYS A N 1
ATOM 1052 C CA . LYS A 1 128 ? -67.362 86.572 6.146 1.00 24.95 128 LYS A CA 1
ATOM 1053 C C . LYS A 1 128 ? -67.672 85.209 6.762 1.00 25.16 128 LYS A C 1
ATOM 1054 O O . LYS A 1 128 ? -67.215 84.912 7.867 1.00 25.14 128 LYS A O 1
ATOM 1060 N N . PRO A 1 129 ? -68.456 84.376 6.063 1.00 25.54 129 PRO A N 1
ATOM 1061 C CA . PRO A 1 129 ? -68.788 83.063 6.620 1.00 25.75 129 PRO A CA 1
ATOM 1062 C C . PRO A 1 129 ? -67.545 82.255 6.988 1.00 25.84 129 PRO A C 1
ATOM 1063 O O . PRO A 1 129 ? -67.540 81.567 8.006 1.00 26.05 129 PRO A O 1
ATOM 1067 N N . ASP A 1 130 ? -66.502 82.343 6.168 1.00 26.06 130 ASP A N 1
ATOM 1068 C CA . ASP A 1 130 ? -65.252 81.632 6.434 1.00 26.23 130 ASP A CA 1
ATOM 1069 C C . ASP A 1 130 ? -64.225 82.530 7.123 1.00 26.08 130 ASP A C 1
ATOM 1070 O O . ASP A 1 130 ? -63.049 82.175 7.230 1.00 26.06 130 ASP A O 1
ATOM 1075 N N . TYR A 1 131 ? -64.669 83.695 7.586 1.00 25.84 131 TYR A N 1
ATOM 1076 C CA . TYR A 1 131 ? -63.769 84.631 8.257 1.00 25.65 131 TYR A CA 1
ATOM 1077 C C . TYR A 1 131 ? -64.444 85.290 9.459 1.00 25.63 131 TYR A C 1
ATOM 1078 O O . TYR A 1 131 ? -64.575 86.514 9.512 1.00 25.53 131 TYR A O 1
ATOM 1087 N N . PRO A 1 132 ? -64.871 84.475 10.438 1.00 25.52 132 PRO A N 1
ATOM 1088 C CA . PRO A 1 132 ? -65.505 85.011 11.636 1.00 25.43 132 PRO A CA 1
ATOM 1089 C C . PRO A 1 132 ? -64.546 85.851 12.481 1.00 25.35 132 PRO A C 1
ATOM 1090 O O . PRO A 1 132 ? -64.987 86.578 13.371 1.00 25.45 132 PRO A O 1
ATOM 1094 N N . GLN A 1 133 ? -63.248 85.759 12.201 1.00 25.14 133 GLN A N 1
ATOM 1095 C CA . GLN A 1 133 ? -62.260 86.535 12.952 1.00 24.96 133 GLN A CA 1
ATOM 1096 C C . GLN A 1 133 ? -62.241 88.003 12.530 1.00 24.82 133 GLN A C 1
ATOM 1097 O O . GLN A 1 133 ? -61.671 88.849 13.223 1.00 24.80 133 GLN A O 1
ATOM 1103 N N . GLY A 1 134 ? -62.867 88.302 11.394 1.00 24.51 134 GLY A N 1
ATOM 1104 C CA . GLY A 1 134 ? -62.951 89.676 10.906 1.00 24.35 134 GLY A CA 1
ATOM 1105 C C . GLY A 1 134 ? -63.801 90.564 11.796 1.00 24.11 134 GLY A C 1
ATOM 1106 O O . GLY A 1 134 ? -64.375 90.105 12.785 1.00 24.26 134 GLY A O 1
ATOM 1107 N N . VAL A 1 135 ? -63.883 91.845 11.450 1.00 23.89 135 VAL A N 1
ATOM 1108 C CA . VAL A 1 135 ? -64.679 92.787 12.229 1.00 23.68 135 VAL A CA 1
ATOM 1109 C C . VAL A 1 135 ? -66.164 92.617 11.924 1.00 23.57 135 VAL A C 1
ATOM 1110 O O . VAL A 1 135 ? -66.579 92.692 10.768 1.00 23.45 135 VAL A O 1
ATOM 1114 N N . PRO A 1 136 ? -66.973 92.374 12.964 1.00 23.79 136 PRO A N 1
ATOM 1115 C CA . PRO A 1 136 ? -68.408 92.205 12.761 1.00 24.06 136 PRO A CA 1
ATOM 1116 C C . PRO A 1 136 ? -68.988 93.382 11.988 1.00 24.33 136 PRO A C 1
ATOM 1117 O O . PRO A 1 136 ? -68.602 94.529 12.224 1.00 24.31 136 PRO A O 1
ATOM 1121 N N . LEU A 1 137 ? -69.905 93.103 11.069 1.00 24.62 137 LEU A N 1
ATOM 1122 C CA . LEU A 1 137 ? -70.447 94.152 10.211 1.00 24.93 137 LEU A CA 1
ATOM 1123 C C . LEU A 1 137 ? -71.292 95.182 10.969 1.00 25.06 137 LEU A C 1
ATOM 1124 O O . LEU A 1 137 ? -71.445 96.317 10.513 1.00 25.25 137 LEU A O 1
ATOM 1129 N N . ASP A 1 138 ? -71.834 94.804 12.123 1.00 25.11 138 ASP A N 1
ATOM 1130 C CA . ASP A 1 138 ? -72.622 95.758 12.902 1.00 25.20 138 ASP A CA 1
ATOM 1131 C C . ASP A 1 138 ? -71.751 96.899 13.437 1.00 24.65 138 ASP A C 1
ATOM 1132 O O . ASP A 1 138 ? -72.259 97.953 13.819 1.00 24.68 138 ASP A O 1
ATOM 1137 N N . VAL A 1 139 ? -70.439 96.686 13.453 1.00 24.02 139 VAL A N 1
ATOM 1138 C CA . VAL A 1 139 ? -69.505 97.746 13.815 1.00 23.51 139 VAL A CA 1
ATOM 1139 C C . VAL A 1 139 ? -69.520 98.828 12.736 1.00 23.14 139 VAL A C 1
ATOM 1140 O O . VAL A 1 139 ? -69.517 100.025 13.031 1.00 22.99 139 VAL A O 1
ATOM 1144 N N . PHE A 1 140 ? -69.544 98.391 11.482 1.00 22.61 140 PHE A N 1
ATOM 1145 C CA . PHE A 1 140 ? -69.559 99.304 10.346 1.00 22.19 140 PHE A CA 1
ATOM 1146 C C . PHE A 1 140 ? -70.946 99.902 10.124 1.00 22.06 140 PHE A C 1
ATOM 1147 O O . PHE A 1 140 ? -71.073 101.044 9.678 1.00 21.80 140 PHE A O 1
ATOM 1155 N N . ALA A 1 141 ? -71.986 99.132 10.436 1.00 21.88 141 ALA A N 1
ATOM 1156 C CA . ALA A 1 141 ? -73.343 99.661 10.395 1.00 21.87 141 ALA A CA 1
ATOM 1157 C C . ALA A 1 141 ? -73.442 100.842 11.354 1.00 21.90 141 ALA A C 1
ATOM 1158 O O . ALA A 1 141 ? -74.120 101.834 11.076 1.00 21.72 141 ALA A O 1
ATOM 1160 N N . ARG A 1 142 ? -72.749 100.729 12.484 1.00 22.01 142 ARG A N 1
ATOM 1161 C CA . ARG A 1 142 ? -72.726 101.796 13.476 1.00 22.32 142 ARG A CA 1
ATOM 1162 C C . ARG A 1 142 ? -71.981 103.034 12.971 1.00 21.96 142 ARG A C 1
ATOM 1163 O O . ARG A 1 142 ? -72.421 104.159 13.204 1.00 21.86 142 ARG A O 1
ATOM 1171 N N . PHE A 1 143 ? -70.856 102.827 12.287 1.00 21.67 143 PHE A N 1
ATOM 1172 C CA . PHE A 1 143 ? -70.157 103.927 11.619 1.00 21.52 143 PHE A CA 1
ATOM 1173 C C . PHE A 1 143 ? -71.157 104.712 10.777 1.00 21.38 143 PHE A C 1
ATOM 1174 O O . PHE A 1 143 ? -71.265 105.934 10.892 1.00 21.16 143 PHE A O 1
ATOM 1182 N N . LYS A 1 144 ? -71.889 103.998 9.925 1.00 21.21 144 LYS A N 1
ATOM 1183 C CA . LYS A 1 144 ? -72.831 104.633 9.003 1.00 21.22 144 LYS A CA 1
ATOM 1184 C C . LYS A 1 144 ? -73.932 105.416 9.719 1.00 21.07 144 LYS A C 1
ATOM 1185 O O . LYS A 1 144 ? -74.268 106.529 9.320 1.00 20.76 144 LYS A O 1
ATOM 1191 N N . THR A 1 145 ? -74.504 104.826 10.765 1.00 21.06 145 THR A N 1
ATOM 1192 C CA A THR A 1 145 ? -75.568 105.494 11.505 0.50 21.28 145 THR A CA 1
ATOM 1193 C CA B THR A 1 145 ? -75.558 105.470 11.544 0.50 21.09 145 THR A CA 1
ATOM 1194 C C . THR A 1 145 ? -75.067 106.791 12.134 1.00 21.03 145 THR A C 1
ATOM 1195 O O . THR A 1 145 ? -75.767 107.805 12.111 1.00 21.04 145 THR A O 1
ATOM 1202 N N . GLU A 1 146 ? -73.853 106.764 12.672 1.00 20.85 146 GLU A N 1
ATOM 1203 C CA . GLU A 1 146 ? -73.267 107.944 13.287 1.00 20.66 146 GLU A CA 1
ATOM 1204 C C . GLU A 1 146 ? -72.898 108.991 12.237 1.00 20.05 146 GLU A C 1
ATOM 1205 O O . GLU A 1 146 ? -73.143 110.182 12.432 1.00 19.98 146 GLU A O 1
ATOM 1211 N N . LEU A 1 147 ? -72.325 108.546 11.121 1.00 19.30 147 LEU A N 1
ATOM 1212 C CA . LEU A 1 147 ? -71.978 109.454 10.024 1.00 18.71 147 LEU A CA 1
ATOM 1213 C C . LEU A 1 147 ? -73.209 110.154 9.449 1.00 18.59 147 LEU A C 1
ATOM 1214 O O . LEU A 1 147 ? -73.147 111.327 9.073 1.00 18.36 147 LEU A O 1
ATOM 1219 N N . LEU A 1 148 ? -74.322 109.428 9.377 1.00 18.36 148 LEU A N 1
ATOM 1220 C CA . LEU A 1 148 ? -75.552 109.970 8.808 1.00 18.53 148 LEU A CA 1
ATOM 1221 C C . LEU A 1 148 ? -76.292 110.897 9.776 1.00 18.60 148 LEU A C 1
ATOM 1222 O O . LEU A 1 148 ? -77.293 111.519 9.410 1.00 18.87 148 LEU A O 1
ATOM 1227 N N . LYS A 1 149 ? -75.795 110.986 11.008 1.00 18.81 149 LYS A N 1
ATOM 1228 C CA . LYS A 1 149 ? -76.327 111.937 11.982 1.00 18.97 149 LYS A CA 1
ATOM 1229 C C . LYS A 1 149 ? -75.443 113.182 12.088 1.00 18.59 149 LYS A C 1
ATOM 1230 O O . LYS A 1 149 ? -75.938 114.305 12.081 1.00 18.78 149 LYS A O 1
ATOM 1236 N N . ASP A 1 150 ? -74.133 112.972 12.189 1.00 18.24 150 ASP A N 1
ATOM 1237 C CA . ASP A 1 150 ? -73.192 114.068 12.400 1.00 17.72 150 ASP A CA 1
ATOM 1238 C C . ASP A 1 150 ? -71.789 113.614 12.008 1.00 17.61 150 ASP A C 1
ATOM 1239 O O . ASP A 1 150 ? -71.006 113.187 12.854 1.00 17.28 150 ASP A O 1
ATOM 1244 N N . ARG A 1 151 ? -71.470 113.697 10.720 1.00 17.36 151 ARG A N 1
ATOM 1245 C CA . ARG A 1 151 ? -70.167 113.222 10.258 1.00 17.47 151 ARG A CA 1
ATOM 1246 C C . ARG A 1 151 ? -69.015 114.091 10.762 1.00 17.20 151 ARG A C 1
ATOM 1247 O O . ARG A 1 151 ? -67.919 113.594 11.000 1.00 17.01 151 ARG A O 1
ATOM 1255 N N . ALA A 1 152 ? -69.264 115.385 10.934 1.00 17.21 152 ALA A N 1
ATOM 1256 C CA . ALA A 1 152 ? -68.227 116.278 11.441 1.00 17.13 152 ALA A CA 1
ATOM 1257 C C . ALA A 1 152 ? -67.730 115.833 12.820 1.00 17.23 152 ALA A C 1
ATOM 1258 O O . ALA A 1 152 ? -66.526 115.733 13.047 1.00 17.13 152 ALA A O 1
ATOM 1260 N N . GLN A 1 153 ? -68.652 115.552 13.737 1.00 17.25 153 GLN A N 1
ATOM 1261 C CA . GLN A 1 153 ? -68.251 115.115 15.074 1.00 17.52 153 GLN A CA 1
ATOM 1262 C C . GLN A 1 153 ? -67.686 113.694 15.049 1.00 17.39 153 GLN A C 1
ATOM 1263 O O . GLN A 1 153 ? -66.779 113.366 15.815 1.00 17.57 153 GLN A O 1
ATOM 1269 N N . PHE A 1 154 ? -68.208 112.851 14.163 1.00 17.32 154 PHE A N 1
ATOM 1270 C CA . PHE A 1 154 ? -67.645 111.513 14.004 1.00 17.39 154 PHE A CA 1
ATOM 1271 C C . PHE A 1 154 ? -66.154 111.592 13.677 1.00 17.49 154 PHE A C 1
ATOM 1272 O O . PHE A 1 154 ? -65.333 110.892 14.276 1.00 17.56 154 PHE A O 1
ATOM 1280 N N . ILE A 1 155 ? -65.809 112.443 12.716 1.00 17.61 155 ILE A N 1
ATOM 1281 C CA . ILE A 1 155 ? -64.419 112.612 12.308 1.00 17.60 155 ILE A CA 1
ATOM 1282 C C . ILE A 1 155 ? -63.564 113.085 13.479 1.00 17.86 155 ILE A C 1
ATOM 1283 O O . ILE A 1 155 ? -62.485 112.549 13.728 1.00 17.71 155 ILE A O 1
ATOM 1288 N N . SER A 1 156 ? -64.059 114.094 14.189 1.00 17.93 156 SER A N 1
ATOM 1289 C CA A SER A 1 156 ? -63.355 114.650 15.337 0.50 18.10 156 SER A CA 1
ATOM 1290 C CA B SER A 1 156 ? -63.351 114.647 15.338 0.50 18.25 156 SER A CA 1
ATOM 1291 C C . SER A 1 156 ? -63.075 113.575 16.386 1.00 18.36 156 SER A C 1
ATOM 1292 O O . SER A 1 156 ? -61.960 113.470 16.895 1.00 18.35 156 SER A O 1
ATOM 1297 N N . ASP A 1 157 ? -64.096 112.779 16.701 1.00 18.70 157 ASP A N 1
ATOM 1298 C CA . ASP A 1 157 ? -63.963 111.707 17.691 1.00 19.32 157 ASP A CA 1
ATOM 1299 C C . ASP A 1 157 ? -63.047 110.584 17.207 1.00 19.49 157 ASP A C 1
ATOM 1300 O O . ASP A 1 157 ? -62.443 109.873 18.008 1.00 19.81 157 ASP A O 1
ATOM 1305 N N . PHE A 1 158 ? -62.959 110.424 15.891 1.00 19.72 158 PHE A N 1
ATOM 1306 C CA . PHE A 1 158 ? -62.153 109.369 15.285 1.00 20.03 158 PHE A CA 1
ATOM 1307 C C . PHE A 1 158 ? -60.654 109.636 15.454 1.00 20.02 158 PHE A C 1
ATOM 1308 O O . PHE A 1 158 ? -59.846 108.708 15.450 1.00 20.09 158 PHE A O 1
ATOM 1316 N N . ASN A 1 159 ? -60.286 110.907 15.603 1.00 20.11 159 ASN A N 1
ATOM 1317 C CA . ASN A 1 159 ? -58.883 111.291 15.769 1.00 20.31 159 ASN A CA 1
ATOM 1318 C C . ASN A 1 159 ? -58.154 110.502 16.865 1.00 20.44 159 ASN A C 1
ATOM 1319 O O . ASN A 1 159 ? -57.013 110.075 16.680 1.00 20.33 159 ASN A O 1
ATOM 1324 N N . ALA A 1 160 ? -58.813 110.316 18.005 1.00 20.53 160 ALA A N 1
ATOM 1325 C CA . ALA A 1 160 ? -58.167 109.707 19.170 1.00 20.72 160 ALA A CA 1
ATOM 1326 C C . ALA A 1 160 ? -57.681 108.273 18.928 1.00 20.68 160 ALA A C 1
ATOM 1327 O O . ALA A 1 160 ? -56.488 107.994 19.053 1.00 20.79 160 ALA A O 1
ATOM 1329 N N . PRO A 1 161 ? -58.602 107.356 18.587 1.00 20.73 161 PRO A N 1
ATOM 1330 C CA . PRO A 1 161 ? -58.200 105.972 18.321 1.00 20.73 161 PRO A CA 1
ATOM 1331 C C . PRO A 1 161 ? -57.377 105.847 17.038 1.00 20.87 161 PRO A C 1
ATOM 1332 O O . PRO A 1 161 ? -56.548 104.942 16.914 1.00 20.85 161 PRO A O 1
ATOM 1336 N N . PHE A 1 162 ? -57.597 106.759 16.097 1.00 20.95 162 PHE A N 1
ATOM 1337 C CA . PHE A 1 162 ? -56.859 106.751 14.838 1.00 21.17 162 PHE A CA 1
ATOM 1338 C C . PHE A 1 162 ? -55.368 106.952 15.083 1.00 21.26 162 PHE A C 1
ATOM 1339 O O . PHE A 1 162 ? -54.535 106.213 14.553 1.00 20.97 162 PHE A O 1
ATOM 1347 N N . TYR A 1 163 ? -55.038 107.954 15.893 1.00 21.47 163 TYR A N 1
ATOM 1348 C CA . TYR A 1 163 ? -53.646 108.296 16.161 1.00 21.79 163 TYR A CA 1
ATOM 1349 C C . TYR A 1 163 ? -53.113 107.644 17.437 1.00 22.46 163 TYR A C 1
ATOM 1350 O O . TYR A 1 163 ? -51.931 107.771 17.755 1.00 22.21 163 TYR A O 1
ATOM 1359 N N . GLY A 1 164 ? -53.984 106.947 18.160 1.00 23.07 164 GLY A N 1
ATOM 1360 C CA . GLY A 1 164 ? -53.592 106.290 19.405 1.00 24.31 164 GLY A CA 1
ATOM 1361 C C . GLY A 1 164 ? -53.363 107.277 20.533 1.00 25.22 164 GLY A C 1
ATOM 1362 O O . GLY A 1 164 ? -52.597 107.009 21.464 1.00 25.30 164 GLY A O 1
ATOM 1363 N N . ILE A 1 165 ? -54.028 108.426 20.448 1.00 25.95 165 ILE A N 1
ATOM 1364 C CA . ILE A 1 165 ? -53.925 109.459 21.472 1.00 26.79 165 ILE A CA 1
ATOM 1365 C C . ILE A 1 165 ? -54.453 108.921 22.797 1.00 27.43 165 ILE A C 1
ATOM 1366 O O . ILE A 1 165 ? -53.967 109.286 23.870 1.00 27.69 165 ILE A O 1
ATOM 1371 N N . ASN A 1 166 ? -55.444 108.041 22.713 1.00 28.04 166 ASN A N 1
ATOM 1372 C CA . ASN A 1 166 ? -56.007 107.412 23.898 1.00 28.67 166 ASN A CA 1
ATOM 1373 C C . ASN A 1 166 ? -55.074 106.361 24.504 1.00 29.17 166 ASN A C 1
ATOM 1374 O O . ASN A 1 166 ? -55.362 105.808 25.564 1.00 29.53 166 ASN A O 1
ATOM 1379 N N . LYS A 1 167 ? -53.955 106.090 23.835 1.00 29.67 167 LYS A N 1
ATOM 1380 C CA . LYS A 1 167 ? -52.989 105.110 24.335 1.00 29.99 167 LYS A CA 1
ATOM 1381 C C . LYS A 1 167 ? -51.535 105.590 24.296 1.00 30.00 167 LYS A C 1
ATOM 1382 O O . LYS A 1 167 ? -50.636 104.842 23.910 1.00 30.24 167 LYS A O 1
ATOM 1388 N N . GLY A 1 168 ? -51.308 106.839 24.691 1.00 29.94 168 GLY A N 1
ATOM 1389 C CA . GLY A 1 168 ? -49.948 107.325 24.905 1.00 29.58 168 GLY A CA 1
ATOM 1390 C C . GLY A 1 168 ? -49.241 107.998 23.743 1.00 29.32 168 GLY A C 1
ATOM 1391 O O . GLY A 1 168 ? -48.167 108.577 23.925 1.00 29.51 168 GLY A O 1
ATOM 1392 N N . GLN A 1 169 ? -49.817 107.927 22.545 1.00 28.72 169 GLN A N 1
ATOM 1393 C CA . GLN A 1 169 ? -49.207 108.602 21.402 1.00 28.14 169 GLN A CA 1
ATOM 1394 C C . GLN A 1 169 ? -49.412 110.111 21.521 1.00 27.46 169 GLN A C 1
ATOM 1395 O O . GLN A 1 169 ? -50.469 110.577 21.949 1.00 27.54 169 GLN A O 1
ATOM 1401 N N . VAL A 1 170 ? -48.385 110.870 21.158 1.00 26.63 170 VAL A N 1
ATOM 1402 C CA . VAL A 1 170 ? -48.457 112.321 21.226 1.00 25.66 170 VAL A CA 1
ATOM 1403 C C . VAL A 1 170 ? -48.637 112.895 19.830 1.00 24.75 170 VAL A C 1
ATOM 1404 O O . VAL A 1 170 ? -47.784 112.720 18.959 1.00 24.87 170 VAL A O 1
ATOM 1408 N N A VAL A 1 171 ? -49.755 113.586 19.630 0.50 24.19 171 VAL A N 1
ATOM 1409 N N B VAL A 1 171 ? -49.763 113.566 19.613 0.50 24.25 171 VAL A N 1
ATOM 1410 C CA A VAL A 1 171 ? -50.062 114.219 18.354 0.50 23.38 171 VAL A CA 1
ATOM 1411 C CA B VAL A 1 171 ? -50.027 114.229 18.343 0.50 23.52 171 VAL A CA 1
ATOM 1412 C C A VAL A 1 171 ? -50.570 115.638 18.601 0.50 22.83 171 VAL A C 1
ATOM 1413 C C B VAL A 1 171 ? -50.557 115.634 18.602 0.50 22.90 171 VAL A C 1
ATOM 1414 O O A VAL A 1 171 ? -51.449 115.851 19.434 0.50 22.79 171 VAL A O 1
ATOM 1415 O O B VAL A 1 171 ? -51.436 115.832 19.439 0.50 22.86 171 VAL A O 1
ATOM 1422 N N . SER A 1 172 ? -50.009 116.607 17.885 1.00 22.25 172 SER A N 1
ATOM 1423 C CA . SER A 1 172 ? -50.364 118.008 18.096 1.00 21.11 172 SER A CA 1
ATOM 1424 C C . SER A 1 172 ? -51.812 118.322 17.745 1.00 20.47 172 SER A C 1
ATOM 1425 O O . SER A 1 172 ? -52.448 117.604 16.970 1.00 20.13 172 SER A O 1
ATOM 1428 N N A GLN A 1 173 ? -52.326 119.405 18.317 0.50 20.10 173 GLN A N 1
ATOM 1429 N N B GLN A 1 173 ? -52.331 119.405 18.315 0.50 20.02 173 GLN A N 1
ATOM 1430 C CA A GLN A 1 173 ? -53.651 119.891 17.965 0.50 19.79 173 GLN A CA 1
ATOM 1431 C CA B GLN A 1 173 ? -53.660 119.878 17.955 0.50 19.64 173 GLN A CA 1
ATOM 1432 C C A GLN A 1 173 ? -53.681 120.297 16.497 0.50 19.47 173 GLN A C 1
ATOM 1433 C C B GLN A 1 173 ? -53.681 120.289 16.489 0.50 19.38 173 GLN A C 1
ATOM 1434 O O A GLN A 1 173 ? -54.709 120.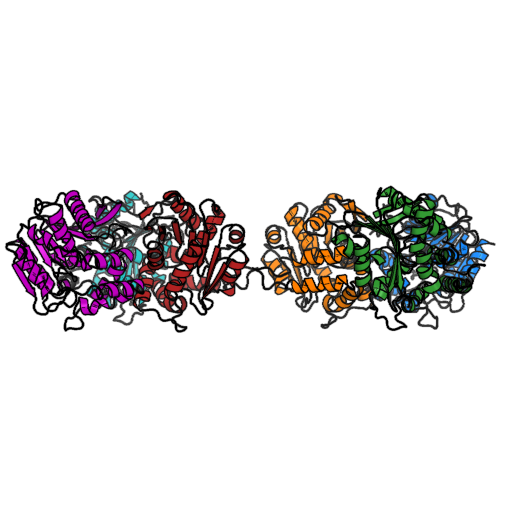181 15.834 0.50 19.31 173 GLN A O 1
ATOM 1435 O O B GLN A 1 173 ? -54.706 120.174 15.818 0.50 19.23 173 GLN A O 1
ATOM 1446 N N . GLY A 1 174 ? -52.543 120.769 15.997 1.00 19.19 174 GLY A N 1
ATOM 1447 C CA . GLY A 1 174 ? -52.423 121.168 14.596 1.00 18.60 174 GLY A CA 1
ATOM 1448 C C . GLY A 1 174 ? -52.728 120.014 13.658 1.00 18.23 174 GLY A C 1
ATOM 1449 O O . GLY A 1 174 ? -53.497 120.158 12.708 1.00 17.68 174 GLY A O 1
ATOM 1450 N N . VAL A 1 175 ? -52.124 118.861 13.926 1.00 17.73 175 VAL A N 1
ATOM 1451 C CA . VAL A 1 175 ? -52.372 117.669 13.124 1.00 17.53 175 VAL A CA 1
ATOM 1452 C C . VAL A 1 175 ? -53.845 117.266 13.176 1.00 17.30 175 VAL A C 1
ATOM 1453 O O . VAL A 1 175 ? -54.446 116.921 12.161 1.00 16.90 175 VAL A O 1
ATOM 1457 N N . GLN A 1 176 ? -54.426 117.313 14.367 1.00 17.05 176 GLN A N 1
ATOM 1458 C CA . GLN A 1 176 ? -55.824 116.944 14.532 1.00 16.96 176 GLN A CA 1
ATOM 1459 C C . GLN A 1 176 ? -56.739 117.917 13.795 1.00 16.53 176 GLN A C 1
ATOM 1460 O O . GLN A 1 176 ? -57.745 117.519 13.215 1.00 16.61 176 GLN A O 1
ATOM 1466 N N . THR A 1 177 ? -56.376 119.194 13.810 1.00 16.09 177 THR A N 1
ATOM 1467 C CA . THR A 1 177 ? -57.137 120.210 13.097 1.00 15.74 177 THR A CA 1
ATOM 1468 C C . THR A 1 177 ? -57.050 120.013 11.582 1.00 15.55 177 THR A C 1
ATOM 1469 O O . THR A 1 177 ? -58.062 120.093 10.887 1.00 15.37 177 THR A O 1
ATOM 1473 N N . GLN A 1 178 ? -55.850 119.738 11.076 1.00 15.36 178 GLN A N 1
ATOM 1474 C CA . GLN A 1 178 ? -55.670 119.517 9.636 1.00 15.12 178 GLN A CA 1
ATOM 1475 C C . GLN A 1 178 ? -56.429 118.271 9.181 1.00 15.11 178 GLN A C 1
ATOM 1476 O O . GLN A 1 178 ? -57.012 118.246 8.092 1.00 14.46 178 GLN A O 1
ATOM 1482 N N . THR A 1 179 ? -56.411 117.237 10.017 1.00 14.62 179 THR A N 1
ATOM 1483 C CA . THR A 1 179 ? -57.109 115.993 9.717 1.00 14.84 179 THR A CA 1
ATOM 1484 C C . THR A 1 179 ? -58.599 116.264 9.532 1.00 14.65 179 THR A C 1
ATOM 1485 O O . THR A 1 179 ? -59.207 115.819 8.558 1.00 14.33 179 THR A O 1
ATOM 1489 N N . LEU A 1 180 ? -59.179 117.008 10.469 1.00 14.38 180 LEU A N 1
ATOM 1490 C CA . LEU A 1 180 ? -60.597 117.346 10.408 1.00 14.66 180 LEU A CA 1
ATOM 1491 C C . LEU A 1 180 ? -60.897 118.222 9.193 1.00 14.68 180 LEU A C 1
ATOM 1492 O O . LEU A 1 180 ? -61.872 117.986 8.479 1.00 14.41 180 LEU A O 1
ATOM 1497 N N . GLN A 1 181 ? -60.055 119.224 8.956 1.00 14.65 181 GLN A N 1
ATOM 1498 C CA . GLN A 1 181 ? -60.252 120.130 7.823 1.00 14.88 181 GLN A CA 1
ATOM 1499 C C . GLN A 1 181 ? -60.329 119.375 6.494 1.00 14.79 181 GLN A C 1
ATOM 1500 O O . GLN A 1 181 ? -61.234 119.603 5.683 1.00 14.53 181 GLN A O 1
ATOM 1506 N N . ILE A 1 182 ? -59.375 118.477 6.271 1.00 14.55 182 ILE A N 1
ATOM 1507 C CA . ILE A 1 182 ? -59.342 117.699 5.035 1.00 14.46 182 ILE A CA 1
ATOM 1508 C C . ILE A 1 182 ? -60.559 116.785 4.909 1.00 14.23 182 ILE A C 1
ATOM 1509 O O . ILE A 1 182 ? -61.165 116.683 3.841 1.00 14.12 182 ILE A O 1
ATOM 1514 N N . ALA A 1 183 ? -60.914 116.122 6.005 1.00 13.96 183 ALA A N 1
ATOM 1515 C CA . ALA A 1 183 ? -62.031 115.184 6.006 1.00 14.14 183 ALA A CA 1
ATOM 1516 C C . ALA A 1 183 ? -63.349 115.873 5.657 1.00 14.20 183 ALA A C 1
ATOM 1517 O O . ALA A 1 183 ? -64.211 115.284 5.004 1.00 14.50 183 ALA A O 1
ATOM 1519 N N . LEU A 1 184 ? -63.497 117.124 6.083 1.00 14.09 184 LEU A N 1
ATOM 1520 C CA . LEU A 1 184 ? -64.740 117.859 5.865 1.00 13.97 184 LEU A CA 1
ATOM 1521 C C . LEU A 1 184 ? -64.916 118.257 4.405 1.00 13.95 184 LEU A C 1
ATOM 1522 O O . LEU A 1 184 ? -66.030 118.550 3.973 1.00 14.27 184 LEU A O 1
ATOM 1527 N N . LEU A 1 185 ? -63.821 118.261 3.650 1.00 13.86 185 LEU A N 1
ATOM 1528 C CA . LEU A 1 185 ? -63.892 118.525 2.213 1.00 13.91 185 LEU A CA 1
ATOM 1529 C C . LEU A 1 185 ? -64.667 117.423 1.497 1.00 14.09 185 LEU A C 1
ATOM 1530 O O . LEU A 1 185 ? -65.310 117.668 0.474 1.00 13.84 185 LEU A O 1
ATOM 1535 N N . ALA A 1 186 ? -64.595 116.208 2.032 1.00 14.28 186 ALA A N 1
ATOM 1536 C CA . ALA A 1 186 ? -65.176 115.039 1.370 1.00 14.48 186 ALA A CA 1
ATOM 1537 C C . ALA A 1 186 ? -66.703 115.054 1.298 1.00 14.70 186 ALA A C 1
ATOM 1538 O O . ALA A 1 186 ? -67.369 115.796 2.014 1.00 14.76 186 ALA A O 1
ATOM 1540 N N . SER A 1 187 ? -67.237 114.209 0.422 1.00 14.98 187 SER A N 1
ATOM 1541 C CA . SER A 1 187 ? -68.676 114.008 0.276 1.00 15.45 187 SER A CA 1
ATOM 1542 C C . SER A 1 187 ? -69.243 113.096 1.366 1.00 15.63 187 SER A C 1
ATOM 1543 O O . SER A 1 187 ? -68.654 112.058 1.686 1.00 15.85 187 SER A O 1
ATOM 1546 N N . LEU A 1 188 ? -70.391 113.471 1.928 1.00 15.69 188 LEU A N 1
ATOM 1547 C CA . LEU A 1 188 ? -71.077 112.596 2.874 1.00 15.79 188 LEU A CA 1
ATOM 1548 C C . LEU A 1 188 ? -71.352 111.238 2.228 1.00 15.92 188 LEU A C 1
ATOM 1549 O O . LEU A 1 188 ? -71.150 110.196 2.851 1.00 16.04 188 LEU A O 1
ATOM 1554 N N . LYS A 1 189 ? -71.808 111.259 0.975 1.00 15.90 189 LYS A N 1
ATOM 1555 C CA . LYS A 1 189 ? -72.130 110.033 0.239 1.00 16.23 189 LYS A CA 1
ATOM 1556 C C . LYS A 1 189 ? -70.906 109.142 0.031 1.00 16.25 189 LYS A C 1
ATOM 1557 O O . LYS A 1 189 ? -70.954 107.934 0.275 1.00 16.38 189 LYS A O 1
ATOM 1563 N N . ALA A 1 190 ? -69.815 109.735 -0.440 1.00 16.43 190 ALA A N 1
ATOM 1564 C CA . ALA A 1 190 ? -68.586 108.980 -0.654 1.00 16.38 190 ALA A CA 1
ATOM 1565 C C . ALA A 1 190 ? -68.091 108.403 0.669 1.00 16.57 190 ALA A C 1
ATOM 1566 O O . ALA A 1 190 ? -67.643 107.257 0.733 1.00 16.25 190 ALA A O 1
ATOM 1568 N N . THR A 1 191 ? -68.177 109.209 1.723 1.00 16.70 191 THR A N 1
ATOM 1569 C CA . THR A 1 191 ? -67.718 108.798 3.044 1.00 16.83 191 THR A CA 1
ATOM 1570 C C . THR A 1 191 ? -68.460 107.549 3.530 1.00 17.28 191 THR A C 1
ATOM 1571 O O . THR A 1 191 ? -67.848 106.598 4.030 1.00 17.15 191 THR A O 1
ATOM 1575 N N . VAL A 1 192 ? -69.779 107.546 3.367 1.00 17.58 192 VAL A N 1
ATOM 1576 C CA . VAL A 1 192 ? -70.593 106.415 3.808 1.00 17.92 192 VAL A CA 1
ATOM 1577 C C . VAL A 1 192 ? -70.418 105.196 2.897 1.00 18.16 192 VAL A C 1
ATOM 1578 O O . VAL A 1 192 ? -70.286 104.067 3.381 1.00 18.10 192 VAL A O 1
ATOM 1582 N N . ASP A 1 193 ? -70.409 105.427 1.585 1.00 18.27 193 ASP A N 1
ATOM 1583 C CA . ASP A 1 193 ? -70.195 104.358 0.605 1.00 18.68 193 ASP A CA 1
ATOM 1584 C C . ASP A 1 193 ? -68.872 103.625 0.831 1.00 18.66 193 ASP A C 1
ATOM 1585 O O . ASP A 1 193 ? -68.780 102.410 0.643 1.00 18.77 193 ASP A O 1
ATOM 1590 N N . CYS A 1 194 ? -67.838 104.369 1.204 1.00 18.45 194 CYS A N 1
ATOM 1591 C CA . CYS A 1 194 ? -66.536 103.762 1.456 1.00 18.30 194 CYS A CA 1
ATOM 1592 C C . CYS A 1 194 ? -66.575 102.764 2.610 1.00 18.44 194 CYS A C 1
ATOM 1593 O O . CYS A 1 194 ? -65.848 101.772 2.605 1.00 18.19 194 CYS A O 1
ATOM 1596 N N . VAL A 1 195 ? -67.425 103.021 3.596 1.00 18.61 195 VAL A N 1
ATOM 1597 C CA . VAL A 1 195 ? -67.589 102.068 4.687 1.00 19.28 195 VAL A CA 1
ATOM 1598 C C . VAL A 1 195 ? -68.053 100.726 4.127 1.00 19.56 195 VAL A C 1
ATOM 1599 O O . VAL A 1 195 ? -67.473 99.681 4.425 1.00 19.54 195 VAL A O 1
ATOM 1603 N N . THR A 1 196 ? -69.096 100.760 3.305 1.00 20.08 196 THR A N 1
ATOM 1604 C CA . THR A 1 196 ? -69.589 99.551 2.659 1.00 20.51 196 THR A CA 1
ATOM 1605 C C . THR A 1 196 ? -68.462 98.864 1.896 1.00 20.67 196 THR A C 1
ATOM 1606 O O . THR A 1 196 ? -68.275 97.650 2.005 1.00 20.86 196 THR A O 1
ATOM 1610 N N . ALA A 1 197 ? -67.713 99.653 1.127 1.00 20.78 197 ALA A N 1
ATOM 1611 C CA . ALA A 1 197 ? -66.599 99.144 0.332 1.00 20.91 197 ALA A CA 1
ATOM 1612 C C . ALA A 1 197 ? -65.550 98.409 1.167 1.00 21.01 197 ALA A C 1
ATOM 1613 O O . ALA A 1 197 ? -65.297 97.225 0.941 1.00 21.11 197 ALA A O 1
ATOM 1615 N N . PHE A 1 198 ? -64.934 99.094 2.128 1.00 21.11 198 PHE A N 1
ATOM 1616 C CA . PHE A 1 198 ? -63.870 98.451 2.907 1.00 21.19 198 PHE A CA 1
ATOM 1617 C C . PHE A 1 198 ? -64.372 97.420 3.925 1.00 21.41 198 PHE A C 1
ATOM 1618 O O . PHE A 1 198 ? -63.632 96.522 4.321 1.00 21.32 198 PHE A O 1
ATOM 1626 N N . ALA A 1 199 ? -65.638 97.526 4.313 1.00 21.64 199 ALA A N 1
ATOM 1627 C CA . ALA A 1 199 ? -66.216 96.572 5.250 1.00 22.19 199 ALA A CA 1
ATOM 1628 C C . ALA A 1 199 ? -66.430 95.197 4.617 1.00 22.48 199 ALA A C 1
ATOM 1629 O O . ALA A 1 199 ? -66.249 94.171 5.276 1.00 22.66 199 ALA A O 1
ATOM 1631 N N . GLU A 1 200 ? -66.808 95.177 3.342 1.00 22.60 200 GLU A N 1
ATOM 1632 C CA . GLU A 1 200 ? -67.339 93.954 2.738 1.00 23.14 200 GLU A CA 1
ATOM 1633 C C . GLU A 1 200 ? -66.573 93.407 1.532 1.00 22.99 200 GLU A C 1
ATOM 1634 O O . GLU A 1 200 ? -66.884 92.317 1.045 1.00 23.14 200 GLU A O 1
ATOM 1640 N N . THR A 1 201 ? -65.584 94.148 1.047 1.00 22.69 201 THR A N 1
ATOM 1641 C CA . THR A 1 201 ? -64.836 93.711 -0.127 1.00 22.47 201 THR A CA 1
ATOM 1642 C C . THR A 1 201 ? -63.745 92.707 0.244 1.00 22.68 201 THR A C 1
ATOM 1643 O O . THR A 1 201 ? -62.956 92.940 1.162 1.00 22.52 201 THR A O 1
ATOM 1647 N N . ASP A 1 202 ? -63.717 91.590 -0.480 1.00 22.71 202 ASP A N 1
ATOM 1648 C CA . ASP A 1 202 ? -62.762 90.510 -0.239 1.00 22.94 202 ASP A CA 1
ATOM 1649 C C . ASP A 1 202 ? -61.591 90.599 -1.215 1.00 23.04 202 ASP A C 1
ATOM 1650 O O . ASP A 1 202 ? -61.775 90.469 -2.428 1.00 22.89 202 ASP A O 1
ATOM 1655 N N . PHE A 1 203 ? -60.390 90.822 -0.685 1.00 23.34 203 PHE A N 1
ATOM 1656 C CA . PHE A 1 203 ? -59.200 90.983 -1.520 1.00 23.65 203 PHE A CA 1
ATOM 1657 C C . PHE A 1 203 ? -58.319 89.738 -1.524 1.00 24.06 203 PHE A C 1
ATOM 1658 O O . PHE A 1 203 ? -57.178 89.783 -1.986 1.00 24.05 203 PHE A O 1
ATOM 1666 N N . ARG A 1 204 ? -58.835 88.634 -0.997 1.00 24.60 204 ARG A N 1
ATOM 1667 C CA . ARG A 1 204 ? -58.044 87.408 -0.942 1.00 25.21 204 ARG A CA 1
ATOM 1668 C C . ARG A 1 204 ? -57.688 86.896 -2.337 1.00 25.61 204 ARG A C 1
ATOM 1669 O O . ARG A 1 204 ? -56.561 86.459 -2.568 1.00 25.81 204 ARG A O 1
ATOM 1677 N N . PRO A 1 205 ? -58.643 86.963 -3.279 1.00 26.01 205 PRO A N 1
ATOM 1678 C CA . PRO A 1 205 ? -58.324 86.636 -4.667 1.00 26.32 205 PRO A CA 1
ATOM 1679 C C . PRO A 1 205 ? -57.229 87.549 -5.217 1.00 26.69 205 PRO A C 1
ATOM 1680 O O . PRO A 1 205 ? -56.366 87.097 -5.970 1.00 26.75 205 PRO A O 1
ATOM 1684 N N . ASP A 1 206 ? -57.265 88.824 -4.832 1.00 26.82 206 ASP A N 1
ATOM 1685 C CA . ASP A 1 206 ? -56.260 89.791 -5.266 1.00 27.07 206 ASP A CA 1
ATOM 1686 C C . ASP A 1 206 ? -54.858 89.398 -4.815 1.00 27.21 206 ASP A C 1
ATOM 1687 O O . ASP A 1 206 ? -53.888 89.600 -5.542 1.00 27.33 206 ASP A O 1
ATOM 1692 N N . MET A 1 207 ? -54.751 88.856 -3.607 1.00 27.62 207 MET A N 1
ATOM 1693 C CA . MET A 1 207 ? -53.448 88.521 -3.038 1.00 28.06 207 MET A CA 1
ATOM 1694 C C . MET A 1 207 ? -52.685 87.562 -3.951 1.00 28.37 207 MET A C 1
ATOM 1695 O O . MET A 1 207 ? -51.465 87.664 -4.095 1.00 28.45 207 MET A O 1
ATOM 1700 N N . ALA A 1 208 ? -53.413 86.640 -4.574 1.00 28.72 208 ALA A N 1
ATOM 1701 C CA . ALA A 1 208 ? -52.803 85.612 -5.416 1.00 29.02 208 ALA A CA 1
ATOM 1702 C C . ALA A 1 208 ? -52.315 86.153 -6.759 1.00 29.29 208 ALA A C 1
ATOM 1703 O O . ALA A 1 208 ? -51.523 85.504 -7.444 1.00 29.48 208 ALA A O 1
ATOM 1705 N N . LYS A 1 209 ? -52.784 87.341 -7.132 1.00 29.43 209 LYS A N 1
ATOM 1706 C CA . LYS A 1 209 ? -52.387 87.951 -8.397 1.00 29.69 209 LYS A CA 1
ATOM 1707 C C . LYS A 1 209 ? -51.240 88.942 -8.233 1.00 29.63 209 LYS A C 1
ATOM 1708 O O . LYS A 1 209 ? -50.784 89.540 -9.206 1.00 29.68 209 LYS A O 1
ATOM 1714 N N . ILE A 1 210 ? -50.778 89.121 -7.002 1.00 29.54 210 ILE A N 1
ATOM 1715 C CA . ILE A 1 210 ? -49.671 90.032 -6.749 1.00 29.58 210 ILE A CA 1
ATOM 1716 C C . ILE A 1 210 ? -48.334 89.327 -6.962 1.00 29.56 210 ILE A C 1
ATOM 1717 O O . ILE A 1 210 ? -47.890 88.545 -6.121 1.00 29.58 210 ILE A O 1
ATOM 1722 N N . ASP A 1 211 ? -47.705 89.614 -8.098 1.00 29.47 211 ASP A N 1
ATOM 1723 C CA . ASP A 1 211 ? -46.465 88.952 -8.490 1.00 29.48 211 ASP A CA 1
ATOM 1724 C C . ASP A 1 211 ? -45.291 89.924 -8.552 1.00 29.17 211 ASP A C 1
ATOM 1725 O O . ASP A 1 211 ? -44.423 89.808 -9.419 1.00 29.25 211 ASP A O 1
ATOM 1730 N N . VAL A 1 212 ? -45.268 90.882 -7.629 1.00 28.67 212 VAL A N 1
ATOM 1731 C CA . VAL A 1 212 ? -44.172 91.841 -7.543 1.00 28.11 212 VAL A CA 1
ATOM 1732 C C . VAL A 1 212 ? -43.656 91.920 -6.113 1.00 27.67 212 VAL A C 1
ATOM 1733 O O . VAL A 1 212 ? -44.350 91.524 -5.177 1.00 27.61 212 VAL A O 1
ATOM 1737 N N . PRO A 1 213 ? -42.424 92.423 -5.934 1.00 27.31 213 PRO A N 1
ATOM 1738 C CA . PRO A 1 213 ? -41.928 92.598 -4.575 1.00 26.94 213 PRO A CA 1
ATOM 1739 C C . PRO A 1 213 ? -42.930 93.411 -3.763 1.00 26.64 213 PRO A C 1
ATOM 1740 O O . PRO A 1 213 ? -43.451 94.418 -4.248 1.00 26.58 213 PRO A O 1
ATOM 1744 N N A THR A 1 214 ? -43.185 92.975 -2.534 0.50 26.36 214 THR A N 1
ATOM 1745 N N B THR A 1 214 ? -43.205 92.966 -2.542 0.50 26.49 214 THR A N 1
ATOM 1746 C CA A THR A 1 214 ? -44.201 93.596 -1.694 0.50 26.06 214 THR A CA 1
ATOM 1747 C CA B THR A 1 214 ? -44.195 93.623 -1.700 0.50 26.35 214 THR A CA 1
ATOM 1748 C C A THR A 1 214 ? -43.714 93.791 -0.261 0.50 26.03 214 THR A C 1
ATOM 1749 C C B THR A 1 214 ? -43.691 93.805 -0.276 0.50 26.18 214 THR A C 1
ATOM 1750 O O A THR A 1 214 ? -43.106 92.895 0.327 0.50 26.06 214 THR A O 1
ATOM 1751 O O B THR A 1 214 ? -43.053 92.916 0.292 0.50 26.20 214 THR A O 1
ATOM 1758 N N . LEU A 1 215 ? -43.984 94.968 0.294 1.00 25.89 215 LEU A N 1
ATOM 1759 C CA . LEU A 1 215 ? -43.643 95.258 1.675 1.00 25.51 215 LEU A CA 1
ATOM 1760 C C . LEU A 1 215 ? -44.920 95.587 2.431 1.00 25.28 215 LEU A C 1
ATOM 1761 O O . LEU A 1 215 ? -45.684 96.464 2.024 1.00 25.25 215 LEU A O 1
ATOM 1766 N N . VAL A 1 216 ? -45.156 94.867 3.520 1.00 24.86 216 VAL A N 1
ATOM 1767 C CA . VAL A 1 216 ? -46.310 95.110 4.368 1.00 24.60 216 VAL A CA 1
ATOM 1768 C C . VAL A 1 216 ? -45.847 95.711 5.689 1.00 24.64 216 VAL A C 1
ATOM 1769 O O . VAL A 1 216 ? -45.029 95.121 6.391 1.00 24.59 216 VAL A O 1
ATOM 1773 N N . ILE A 1 217 ? -46.357 96.896 6.013 1.00 24.31 217 ILE A N 1
ATOM 1774 C CA . ILE A 1 217 ? -46.056 97.533 7.289 1.00 24.22 217 ILE A CA 1
ATOM 1775 C C . ILE A 1 217 ? -47.348 97.777 8.059 1.00 24.21 217 ILE A C 1
ATOM 1776 O O . ILE A 1 217 ? -48.341 98.240 7.494 1.00 24.19 217 ILE A O 1
ATOM 1781 N N . HIS A 1 218 ? -47.331 97.466 9.349 1.00 24.14 218 HIS A N 1
ATOM 1782 C CA . HIS A 1 218 ? -48.517 97.591 10.175 1.00 24.18 218 HIS A CA 1
ATOM 1783 C C . HIS A 1 218 ? -48.098 97.854 11.613 1.00 24.50 218 HIS A C 1
ATOM 1784 O O . HIS A 1 218 ? -47.064 97.357 12.065 1.00 24.63 218 HIS A O 1
ATOM 1791 N N . GLY A 1 219 ? -48.892 98.638 12.332 1.00 24.77 219 GLY A N 1
ATOM 1792 C CA . GLY A 1 219 ? -48.670 98.827 13.760 1.00 25.28 219 GLY A CA 1
ATOM 1793 C C . GLY A 1 219 ? -49.452 97.783 14.534 1.00 25.71 219 GLY A C 1
ATOM 1794 O O . GLY A 1 219 ? -50.625 97.545 14.246 1.00 25.60 219 GLY A O 1
ATOM 1795 N N . ASP A 1 220 ? -48.815 97.139 15.508 1.00 26.15 220 ASP A N 1
ATOM 1796 C CA . ASP A 1 220 ? -49.524 96.131 16.293 1.00 26.59 220 ASP A CA 1
ATOM 1797 C C . ASP A 1 220 ? -50.286 96.741 17.470 1.00 26.35 220 ASP A C 1
ATOM 1798 O O . ASP A 1 220 ? -50.776 96.027 18.347 1.00 26.58 220 ASP A O 1
ATOM 1803 N N . GLY A 1 221 ? -50.386 98.068 17.472 1.00 25.90 221 GLY A N 1
ATOM 1804 C CA . GLY A 1 221 ? -51.255 98.780 18.406 1.00 25.18 221 GLY A CA 1
ATOM 1805 C C . GLY A 1 221 ? -52.430 99.404 17.668 1.00 24.69 221 GLY A C 1
ATOM 1806 O O . GLY A 1 221 ? -53.169 100.219 18.223 1.00 24.87 221 GLY A O 1
ATOM 1807 N N . ASP A 1 222 ? -52.596 99.010 16.409 1.00 24.17 222 ASP A N 1
ATOM 1808 C CA . ASP A 1 222 ? -53.636 99.552 15.535 1.00 23.61 222 ASP A CA 1
ATOM 1809 C C . ASP A 1 222 ? -55.043 99.243 16.055 1.00 23.51 222 ASP A C 1
ATOM 1810 O O . ASP A 1 222 ? -55.468 98.086 16.075 1.00 23.41 222 ASP A O 1
ATOM 1815 N N . GLN A 1 223 ? -55.765 100.282 16.468 1.00 23.34 223 GLN A N 1
ATOM 1816 C CA . GLN A 1 223 ? -57.107 100.110 17.020 1.00 23.36 223 GLN A CA 1
ATOM 1817 C C . GLN A 1 223 ? -58.193 100.138 15.949 1.00 23.23 223 GLN A C 1
ATOM 1818 O O . GLN A 1 223 ? -59.363 99.901 16.247 1.00 23.34 223 GLN A O 1
ATOM 1824 N N . ILE A 1 224 ? -57.813 100.448 14.714 1.00 23.04 224 ILE A N 1
ATOM 1825 C CA . ILE A 1 224 ? -58.787 100.622 13.641 1.00 22.95 224 ILE A CA 1
ATOM 1826 C C . ILE A 1 224 ? -58.827 99.415 12.713 1.00 22.92 224 ILE A C 1
ATOM 1827 O O . ILE A 1 224 ? -59.889 98.843 12.466 1.00 22.94 224 ILE A O 1
ATOM 1832 N N . VAL A 1 225 ? -57.661 99.051 12.192 1.00 22.94 225 VAL A N 1
ATOM 1833 C CA . VAL A 1 225 ? -57.523 97.912 11.297 1.00 23.04 225 VAL A CA 1
ATOM 1834 C C . VAL A 1 225 ? -56.624 96.880 11.970 1.00 23.34 225 VAL A C 1
ATOM 1835 O O . VAL A 1 225 ? -55.405 97.044 12.005 1.00 23.24 225 VAL A O 1
ATOM 1839 N N . PRO A 1 226 ? -57.231 95.813 12.515 1.00 23.54 226 PRO A N 1
ATOM 1840 C CA . PRO A 1 226 ? -56.547 94.820 13.349 1.00 23.73 226 PRO A CA 1
ATOM 1841 C C . PRO A 1 226 ? -55.409 94.118 12.619 1.00 23.88 226 PRO A C 1
ATOM 1842 O O . PRO A 1 226 ? -55.638 93.429 11.624 1.00 23.75 226 PRO A O 1
ATOM 1846 N N . PHE A 1 227 ? -54.191 94.288 13.121 1.00 23.87 227 PHE A N 1
ATOM 1847 C CA . PHE A 1 227 ? -53.017 93.676 12.512 1.00 24.16 227 PHE A CA 1
ATOM 1848 C C . PHE A 1 227 ? -53.191 92.173 12.307 1.00 24.31 227 PHE A C 1
ATOM 1849 O O . PHE A 1 227 ? -52.882 91.644 11.240 1.00 24.32 227 PHE A O 1
ATOM 1857 N N . GLU A 1 228 ? -53.696 91.497 13.333 1.00 24.54 228 GLU A N 1
ATOM 1858 C CA . GLU A 1 228 ? -53.757 90.032 13.347 1.00 24.95 228 GLU A CA 1
ATOM 1859 C C . GLU A 1 228 ? -54.551 89.420 12.192 1.00 24.65 228 GLU A C 1
ATOM 1860 O O . GLU A 1 228 ? -54.248 88.309 11.748 1.00 24.67 228 GLU A O 1
ATOM 1866 N N . THR A 1 229 ? -55.560 90.139 11.707 1.00 24.40 229 THR A N 1
ATOM 1867 C CA . THR A 1 229 ? -56.446 89.603 10.673 1.00 24.06 229 THR A CA 1
ATOM 1868 C C . THR A 1 229 ? -56.316 90.323 9.332 1.00 23.93 229 THR A C 1
ATOM 1869 O O . THR A 1 229 ? -57.002 89.985 8.364 1.00 23.91 229 THR A O 1
ATOM 1873 N N . THR A 1 230 ? -55.436 91.317 9.276 1.00 23.66 230 THR A N 1
ATOM 1874 C CA . THR A 1 230 ? -55.169 92.023 8.029 1.00 23.42 230 THR A CA 1
ATOM 1875 C C . THR A 1 230 ? -53.693 91.898 7.638 1.00 23.61 230 THR A C 1
ATOM 1876 O O . THR A 1 230 ? -53.293 90.908 7.025 1.00 23.55 230 THR A O 1
ATOM 1880 N N . GLY A 1 231 ? -52.886 92.890 8.002 1.00 23.62 231 GLY A N 1
ATOM 1881 C CA . GLY A 1 231 ? -51.470 92.908 7.635 1.00 23.78 231 GLY A CA 1
ATOM 1882 C C . GLY A 1 231 ? -50.751 91.581 7.827 1.00 24.05 231 GLY A C 1
ATOM 1883 O O . GLY A 1 231 ? -50.011 91.129 6.951 1.00 23.93 231 GLY A O 1
ATOM 1884 N N . LYS A 1 232 ? -50.969 90.956 8.977 1.00 24.27 232 LYS A N 1
ATOM 1885 C CA . LYS A 1 232 ? -50.323 89.684 9.291 1.00 24.84 232 LYS A CA 1
ATOM 1886 C C . LYS A 1 232 ? -50.644 88.620 8.243 1.00 24.83 232 LYS A C 1
ATOM 1887 O O . LYS A 1 232 ? -49.772 87.848 7.839 1.00 24.91 232 LYS A O 1
ATOM 1893 N N . VAL A 1 233 ? -51.898 88.589 7.804 1.00 24.91 233 VAL A N 1
ATOM 1894 C CA . VAL A 1 233 ? -52.350 87.597 6.834 1.00 24.96 233 VAL A CA 1
ATOM 1895 C C . VAL A 1 233 ? -51.910 87.949 5.416 1.00 25.14 233 VAL A C 1
ATOM 1896 O O . VAL A 1 233 ? -51.482 87.082 4.654 1.00 25.12 233 VAL A O 1
ATOM 1900 N N . ALA A 1 234 ? -52.015 89.228 5.065 1.00 25.23 234 ALA A N 1
ATOM 1901 C CA . ALA A 1 234 ? -51.601 89.695 3.748 1.00 25.49 234 ALA A CA 1
ATOM 1902 C C . ALA A 1 234 ? -50.151 89.317 3.448 1.00 25.78 234 ALA A C 1
ATOM 1903 O O . ALA A 1 234 ? -49.830 88.870 2.348 1.00 25.60 234 ALA A O 1
ATOM 1905 N N . ALA A 1 235 ? -49.277 89.502 4.431 1.00 26.18 235 ALA A N 1
ATOM 1906 C CA . ALA A 1 235 ? -47.859 89.203 4.257 1.00 26.81 235 ALA A CA 1
ATOM 1907 C C . ALA A 1 235 ? -47.630 87.721 3.964 1.00 27.30 235 ALA A C 1
ATOM 1908 O O . ALA A 1 235 ? -46.670 87.359 3.285 1.00 27.41 235 ALA A O 1
ATOM 1910 N N . GLU A 1 236 ? -48.516 86.871 4.480 1.00 27.88 236 GLU A N 1
ATOM 1911 C CA . GLU A 1 236 ? -48.420 85.429 4.258 1.00 28.54 236 GLU A CA 1
ATOM 1912 C C . GLU A 1 236 ? -48.993 85.026 2.904 1.00 28.51 236 GLU A C 1
ATOM 1913 O O . GLU A 1 236 ? -48.450 84.150 2.227 1.00 28.72 236 GLU A O 1
ATOM 1919 N N . LEU A 1 237 ? -50.089 85.671 2.515 1.00 28.42 237 LEU A N 1
ATOM 1920 C CA . LEU A 1 237 ? -50.803 85.318 1.292 1.00 28.35 237 LEU A CA 1
ATOM 1921 C C . LEU A 1 237 ? -50.103 85.806 0.029 1.00 28.53 237 LEU A C 1
ATOM 1922 O O . LEU A 1 237 ? -50.276 85.228 -1.044 1.00 28.67 237 LEU A O 1
ATOM 1927 N N . ILE A 1 238 ? -49.327 86.878 0.155 1.00 28.67 238 ILE A N 1
ATOM 1928 C CA .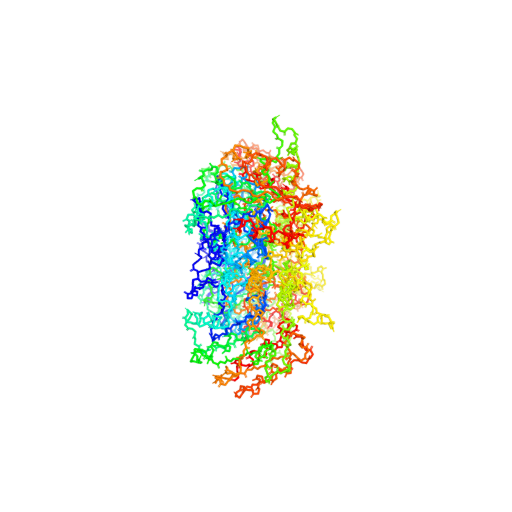 ILE A 1 238 ? -48.593 87.418 -0.984 1.00 28.80 238 ILE A CA 1
ATOM 1929 C C . ILE A 1 238 ? -47.214 86.774 -1.083 1.00 29.05 238 ILE A C 1
ATOM 1930 O O . ILE A 1 238 ? -46.392 86.897 -0.173 1.00 28.89 238 ILE A O 1
ATOM 1935 N N . LYS A 1 239 ? -46.972 86.081 -2.192 1.00 29.40 239 LYS A N 1
ATOM 1936 C CA . LYS A 1 239 ? -45.713 85.371 -2.394 1.00 29.72 239 LYS A CA 1
ATOM 1937 C C . LYS A 1 239 ? -44.511 86.308 -2.328 1.00 29.59 239 LYS A C 1
ATOM 1938 O O . LYS A 1 239 ? -44.435 87.288 -3.069 1.00 29.62 239 LYS A O 1
ATOM 1944 N N . GLY A 1 240 ? -43.577 86.000 -1.432 1.00 29.53 240 GLY A N 1
ATOM 1945 C CA . GLY A 1 240 ? -42.330 86.752 -1.326 1.00 29.46 240 GLY A CA 1
ATOM 1946 C C . GLY A 1 240 ? -42.435 88.045 -0.540 1.00 29.43 240 GLY A C 1
ATOM 1947 O O . GLY A 1 240 ? -41.454 88.777 -0.405 1.00 29.41 240 GLY A O 1
ATOM 1948 N N . ALA A 1 241 ? -43.622 88.326 -0.011 1.00 29.36 241 ALA A N 1
ATOM 1949 C CA . ALA A 1 241 ? -43.870 89.578 0.701 1.00 29.31 241 ALA A CA 1
ATOM 1950 C C . ALA A 1 241 ? -43.034 89.721 1.971 1.00 29.35 241 ALA A C 1
ATOM 1951 O O . ALA A 1 241 ? -42.828 88.754 2.707 1.00 29.48 241 ALA A O 1
ATOM 1953 N N . GLU A 1 242 ? -42.563 90.939 2.220 1.00 29.24 242 GLU A N 1
ATOM 1954 C CA . GLU A 1 242 ? -41.823 91.255 3.433 1.00 29.28 242 GLU A CA 1
ATOM 1955 C C . GLU A 1 242 ? -42.747 91.934 4.443 1.00 29.07 242 GLU A C 1
ATOM 1956 O O . GLU A 1 242 ? -43.611 92.726 4.066 1.00 29.08 242 GLU A O 1
ATOM 1962 N N . LEU A 1 243 ? -42.565 91.625 5.724 1.00 28.83 243 LEU A N 1
ATOM 1963 C CA . LEU A 1 243 ? -43.407 92.197 6.770 1.00 28.56 243 LEU A CA 1
ATOM 1964 C C . LEU A 1 243 ? -42.603 92.969 7.811 1.00 28.43 243 LEU A C 1
ATOM 1965 O O . LEU A 1 243 ? -41.643 92.449 8.381 1.00 28.32 243 LEU A O 1
ATOM 1970 N N . LYS A 1 244 ? -43.003 94.214 8.054 1.00 28.19 244 LYS A N 1
ATOM 1971 C CA . LYS A 1 244 ? -42.424 95.011 9.130 1.00 28.09 244 LYS A CA 1
ATOM 1972 C C . LYS A 1 244 ? -43.513 95.465 10.093 1.00 27.93 244 LYS A C 1
ATOM 1973 O O . LYS A 1 244 ? -44.505 96.069 9.683 1.00 27.75 244 LYS A O 1
ATOM 1979 N N . VAL A 1 245 ? -43.328 95.164 11.374 1.00 27.71 245 VAL A N 1
ATOM 1980 C CA . VAL A 1 245 ? -44.300 95.537 12.393 1.00 27.66 245 VAL A CA 1
ATOM 1981 C C . VAL A 1 245 ? -43.743 96.628 13.308 1.00 27.83 245 VAL A C 1
ATOM 1982 O O . VAL A 1 245 ? -42.728 96.430 13.978 1.00 27.91 245 VAL A O 1
ATOM 1986 N N . TYR A 1 246 ? -44.404 97.782 13.318 1.00 27.74 246 TYR A N 1
ATOM 1987 C CA . TYR A 1 246 ? -44.027 98.888 14.194 1.00 27.81 246 TYR A CA 1
ATOM 1988 C C . TYR A 1 246 ? -44.613 98.657 15.587 1.00 28.17 246 TYR A C 1
ATOM 1989 O O . TYR A 1 246 ? -45.832 98.666 15.770 1.00 28.19 246 TYR A O 1
ATOM 1998 N N . LYS A 1 247 ? -43.745 98.454 16.573 1.00 28.68 247 LYS A N 1
ATOM 1999 C CA . LYS A 1 247 ? -44.200 98.083 17.911 1.00 29.17 247 LYS A CA 1
ATOM 2000 C C . LYS A 1 247 ? -45.100 99.131 18.566 1.00 29.11 247 LYS A C 1
ATOM 2001 O O . LYS A 1 247 ? -44.704 100.288 18.739 1.00 29.08 247 LYS A O 1
ATOM 2007 N N . ASP A 1 248 ? -46.309 98.708 18.931 1.00 29.01 248 ASP A N 1
ATOM 2008 C CA . ASP A 1 248 ? -47.269 99.555 19.644 1.00 28.91 248 ASP A CA 1
ATOM 2009 C C . ASP A 1 248 ? -47.776 100.733 18.814 1.00 28.30 248 ASP A C 1
ATOM 2010 O O . ASP A 1 248 ? -48.548 101.556 19.307 1.00 28.42 248 ASP A O 1
ATOM 2015 N N . ALA A 1 249 ? -47.344 100.811 17.559 1.00 27.44 249 ALA A N 1
ATOM 2016 C CA . ALA A 1 249 ? -47.750 101.908 16.684 1.00 26.69 249 ALA A CA 1
ATOM 2017 C C . ALA A 1 249 ? -49.257 101.897 16.446 1.00 25.98 249 ALA A C 1
ATOM 2018 O O . ALA A 1 249 ? -49.882 100.834 16.433 1.00 25.98 249 ALA A O 1
ATOM 2020 N N . PRO A 1 250 ? -49.846 103.088 16.258 1.00 25.21 250 PRO A N 1
ATOM 2021 C CA . PRO A 1 250 ? -51.275 103.224 16.016 1.00 24.48 250 PRO A CA 1
ATOM 2022 C C . PRO A 1 250 ? -51.591 103.018 14.545 1.00 23.88 250 PRO A C 1
ATOM 2023 O O . PRO A 1 250 ? -50.700 102.706 13.758 1.00 23.60 250 PRO A O 1
ATOM 2027 N N . HIS A 1 251 ? -52.853 103.202 14.178 1.00 23.34 251 HIS A N 1
ATOM 2028 C CA . HIS A 1 251 ? -53.242 103.128 12.780 1.00 22.98 251 HIS A CA 1
ATOM 2029 C C . HIS A 1 251 ? -52.598 104.255 11.975 1.00 22.58 251 HIS A C 1
ATOM 2030 O O . HIS A 1 251 ? -52.058 104.028 10.895 1.00 22.49 251 HIS A O 1
ATOM 2037 N N . GLY A 1 252 ? -52.658 105.471 12.508 1.00 22.17 252 GLY A N 1
ATOM 2038 C CA . GLY A 1 252 ? -52.146 106.640 11.796 1.00 21.80 252 GLY A CA 1
ATOM 2039 C C . GLY A 1 252 ? -50.652 106.834 11.959 1.00 21.65 252 GLY A C 1
ATOM 2040 O O . GLY A 1 252 ? -50.197 107.920 12.324 1.00 21.44 252 GLY A O 1
ATOM 2041 N N . PHE A 1 253 ? -49.882 105.788 11.668 1.00 21.45 253 PHE A N 1
ATOM 2042 C CA . PHE A 1 253 ? -48.444 105.809 11.938 1.00 21.46 253 PHE A CA 1
ATOM 2043 C C . PHE A 1 253 ? -47.606 106.576 10.912 1.00 21.48 253 PHE A C 1
ATOM 2044 O O . PHE A 1 253 ? -46.407 106.774 11.115 1.00 21.48 253 PHE A O 1
ATOM 2052 N N . ALA A 1 254 ? -48.222 107.017 9.818 1.00 21.48 254 ALA A N 1
ATOM 2053 C CA . ALA A 1 254 ? -47.518 107.899 8.890 1.00 21.57 254 ALA A CA 1
ATOM 2054 C C . ALA A 1 254 ? -47.242 109.237 9.574 1.00 21.70 254 ALA A C 1
ATOM 2055 O O . ALA A 1 254 ? -46.343 109.977 9.173 1.00 21.80 254 ALA A O 1
ATOM 2057 N N . VAL A 1 255 ? -48.019 109.531 10.614 1.00 21.85 255 VAL A N 1
ATOM 2058 C CA . VAL A 1 255 ? -47.799 110.714 11.441 1.00 22.06 255 VAL A CA 1
ATOM 2059 C C . VAL A 1 255 ? -46.869 110.405 12.617 1.00 22.23 255 VAL A C 1
ATOM 2060 O O . VAL A 1 255 ? -45.856 111.077 12.811 1.00 22.35 255 VAL A O 1
ATOM 2064 N N . THR A 1 256 ? -47.210 109.380 13.390 1.00 22.23 256 THR A N 1
ATOM 2065 C CA . THR A 1 256 ? -46.487 109.079 14.624 1.00 22.31 256 THR A CA 1
ATOM 2066 C C . THR A 1 256 ? -45.111 108.467 14.369 1.00 22.36 256 THR A C 1
ATOM 2067 O O . THR A 1 256 ? -44.188 108.645 15.167 1.00 22.57 256 THR A O 1
ATOM 2071 N N . HIS A 1 257 ? -44.979 107.754 13.255 1.00 22.42 257 HIS A N 1
ATOM 2072 C CA . HIS A 1 257 ? -43.728 107.083 12.901 1.00 22.56 257 HIS A CA 1
ATOM 2073 C C . HIS A 1 257 ? -43.242 107.528 11.527 1.00 22.67 257 HIS A C 1
ATOM 2074 O O . HIS A 1 257 ? -42.733 106.722 10.748 1.00 22.74 257 HIS A O 1
ATOM 2081 N N . ALA A 1 258 ? -43.400 108.818 11.242 1.00 22.60 258 ALA A N 1
ATOM 2082 C CA . ALA A 1 258 ? -43.069 109.378 9.933 1.00 22.74 258 ALA A CA 1
ATOM 2083 C C . ALA A 1 258 ? -41.647 109.071 9.462 1.00 22.96 258 ALA A C 1
ATOM 2084 O O . ALA A 1 258 ? -41.445 108.631 8.329 1.00 22.67 258 ALA A O 1
ATOM 2086 N N . GLN A 1 259 ? -40.661 109.326 10.317 1.00 23.37 259 GLN A N 1
ATOM 2087 C CA . GLN A 1 259 ? -39.267 109.165 9.911 1.00 23.87 259 GLN A CA 1
ATOM 2088 C C . GLN A 1 259 ? -38.940 107.706 9.612 1.00 23.76 259 GLN A C 1
ATOM 2089 O O . GLN A 1 259 ? -38.262 107.399 8.629 1.00 23.72 259 GLN A O 1
ATOM 2095 N N . GLN A 1 260 ? -39.431 106.813 10.464 1.00 23.84 260 GLN A N 1
ATOM 2096 C CA . GLN A 1 260 ? -39.220 105.383 10.279 1.00 23.95 260 GLN A CA 1
ATOM 2097 C C . GLN A 1 260 ? -39.831 104.913 8.962 1.00 23.63 260 GLN A C 1
ATOM 2098 O O . GLN A 1 260 ? -39.220 104.141 8.222 1.00 23.67 260 GLN A O 1
ATOM 2104 N N . LEU A 1 261 ? -41.040 105.388 8.673 1.00 23.37 261 LEU A N 1
ATOM 2105 C CA . LEU A 1 261 ? -41.705 105.060 7.416 1.00 23.05 261 LEU A CA 1
ATOM 2106 C C . LEU A 1 261 ? -40.915 105.583 6.220 1.00 23.04 261 LEU A C 1
ATOM 2107 O O . LEU A 1 261 ? -40.688 104.858 5.252 1.00 22.74 261 LEU A O 1
ATOM 2112 N N . ASN A 1 262 ? -40.497 106.845 6.286 1.00 23.11 262 ASN A N 1
ATOM 2113 C CA . ASN A 1 262 ? -39.721 107.441 5.202 1.00 23.34 262 ASN A CA 1
ATOM 2114 C C . ASN A 1 262 ? -38.512 106.582 4.855 1.00 23.58 262 ASN A C 1
ATOM 2115 O O . ASN A 1 262 ? -38.259 106.276 3.690 1.00 23.59 262 ASN A O 1
ATOM 2120 N N . GLU A 1 263 ? -37.764 106.198 5.880 1.00 24.03 263 GLU A N 1
ATOM 2121 C CA . GLU A 1 263 ? -36.549 105.419 5.682 1.00 24.50 263 GLU A CA 1
ATOM 2122 C C . GLU A 1 263 ? -36.843 104.021 5.149 1.00 24.43 263 GLU A C 1
ATOM 2123 O O . GLU A 1 263 ? -36.106 103.507 4.308 1.00 24.35 263 GLU A O 1
ATOM 2129 N N . ASP A 1 264 ? -37.923 103.414 5.634 1.00 24.46 264 ASP A N 1
ATOM 2130 C CA . ASP A 1 264 ? -38.329 102.089 5.169 1.00 24.62 264 ASP A CA 1
ATOM 2131 C C . ASP A 1 264 ? -38.770 102.103 3.705 1.00 24.62 264 ASP A C 1
ATOM 2132 O O . ASP A 1 264 ? -38.500 101.160 2.959 1.00 24.67 264 ASP A O 1
ATOM 2137 N N . LEU A 1 265 ? -39.444 103.172 3.291 1.00 24.50 265 LEU A N 1
ATOM 2138 C CA . LEU A 1 265 ? -39.846 103.306 1.893 1.00 24.51 265 LEU A CA 1
ATOM 2139 C C . LEU A 1 265 ? -38.627 103.447 0.989 1.00 24.65 265 LEU A C 1
ATOM 2140 O O . LEU A 1 265 ? -38.550 102.822 -0.069 1.00 24.59 265 LEU A O 1
ATOM 2145 N N . LEU A 1 266 ? -37.678 104.277 1.408 1.00 24.94 266 LEU A N 1
ATOM 2146 C CA . LEU A 1 266 ? -36.466 104.502 0.631 1.00 25.42 266 LEU A CA 1
ATOM 2147 C C . LEU A 1 266 ? -35.678 103.205 0.487 1.00 25.66 266 LEU A C 1
ATOM 2148 O O . LEU A 1 266 ? -35.199 102.880 -0.599 1.00 25.89 266 LEU A O 1
ATOM 2153 N N . ALA A 1 267 ? -35.558 102.469 1.589 1.00 26.17 267 ALA A N 1
ATOM 2154 C CA . ALA A 1 267 ? -34.834 101.200 1.608 1.00 26.57 267 ALA A CA 1
ATOM 2155 C C . ALA A 1 267 ? -35.486 100.175 0.686 1.00 26.96 267 ALA A C 1
ATOM 2156 O O . ALA A 1 267 ? -34.801 99.379 0.041 1.00 27.01 267 ALA A O 1
ATOM 2158 N N . PHE A 1 268 ? -36.814 100.200 0.628 1.00 27.27 268 PHE A N 1
ATOM 2159 C CA . PHE A 1 268 ? -37.556 99.301 -0.246 1.00 27.75 268 PHE A CA 1
ATOM 2160 C C . PHE A 1 268 ? -37.301 99.655 -1.705 1.00 28.25 268 PHE A C 1
ATOM 2161 O O . PHE A 1 268 ? -37.120 98.775 -2.545 1.00 28.29 268 PHE A O 1
ATOM 2169 N N . LEU A 1 269 ? -37.283 100.949 -2.003 1.00 28.82 269 LEU A N 1
ATOM 2170 C CA . LEU A 1 269 ? -37.044 101.409 -3.364 1.00 29.56 269 LEU A CA 1
ATOM 2171 C C . LEU A 1 269 ? -35.619 101.099 -3.825 1.00 30.26 269 LEU A C 1
ATOM 2172 O O . LEU A 1 269 ? -35.372 100.918 -5.018 1.00 30.22 269 LEU A O 1
ATOM 2177 N N . LYS A 1 270 ? -34.690 101.036 -2.876 1.00 31.13 270 LYS A N 1
ATOM 2178 C CA . LYS A 1 270 ? -33.277 100.857 -3.202 1.00 32.13 270 LYS A CA 1
ATOM 2179 C C . LYS A 1 270 ? -32.833 99.397 -3.238 1.00 32.58 270 LYS A C 1
ATOM 2180 O O . LYS A 1 270 ? -31.683 99.105 -3.563 1.00 32.87 270 LYS A O 1
ATOM 2186 N N A ARG A 1 271 ? -33.745 98.492 -2.900 0.50 32.84 271 ARG A N 1
ATOM 2187 N N B ARG A 1 271 ? -33.733 98.476 -2.906 0.50 32.81 271 ARG A N 1
ATOM 2188 C CA A ARG A 1 271 ? -33.459 97.062 -2.948 0.50 33.08 271 ARG A CA 1
ATOM 2189 C CA B ARG A 1 271 ? -33.391 97.058 -2.970 0.50 33.03 271 ARG A CA 1
ATOM 2190 C C A ARG A 1 271 ? -33.402 96.563 -4.388 0.50 33.22 271 ARG A C 1
ATOM 2191 C C B ARG A 1 271 ? -33.352 96.599 -4.423 0.50 33.12 271 ARG A C 1
ATOM 2192 O O A ARG A 1 271 ? -32.869 95.487 -4.660 0.50 33.39 271 ARG A O 1
ATOM 2193 O O B ARG A 1 271 ? -32.364 96.795 -5.133 0.50 33.10 271 ARG A O 1
ATOM 2210 N N . SER B 1 1 ? -69.186 119.457 -9.976 1.00 20.17 1 SER B N 1
ATOM 2211 C CA . SER B 1 1 ? -69.511 119.979 -11.331 1.00 20.37 1 SER B CA 1
ATOM 2212 C C . SER B 1 1 ? -69.480 121.500 -11.320 1.00 20.59 1 SER B C 1
ATOM 2213 O O . SER B 1 1 ? -69.582 122.123 -10.263 1.00 20.50 1 SER B O 1
ATOM 2216 N N . THR B 1 2 ? -69.339 122.092 -12.501 1.00 20.80 2 THR B N 1
ATOM 2217 C CA . THR B 1 2 ? -69.385 123.540 -12.642 1.00 21.34 2 THR B CA 1
ATOM 2218 C C . THR B 1 2 ? -70.127 123.945 -13.909 1.00 21.42 2 THR B C 1
ATOM 2219 O O . THR B 1 2 ? -70.205 123.179 -14.870 1.00 21.52 2 THR B O 1
ATOM 2223 N N . PHE B 1 3 ? -70.686 125.147 -13.890 1.00 21.63 3 PHE B N 1
ATOM 2224 C CA . PHE B 1 3 ? -71.130 125.803 -15.109 1.00 21.93 3 PHE B CA 1
ATOM 2225 C C . PHE B 1 3 ? -70.690 127.256 -15.035 1.00 22.12 3 PHE B C 1
ATOM 2226 O O . PHE B 1 3 ? -70.398 127.771 -13.954 1.00 22.00 3 PHE B O 1
ATOM 2234 N N . VAL B 1 4 ? -70.613 127.912 -16.185 1.00 22.51 4 VAL B N 1
ATOM 2235 C CA . VAL B 1 4 ? -70.181 129.300 -16.223 1.00 22.92 4 VAL B CA 1
ATOM 2236 C C . VAL B 1 4 ? -71.371 130.212 -16.475 1.00 23.39 4 VAL B C 1
ATOM 2237 O O . VAL B 1 4 ? -72.063 130.079 -17.489 1.00 23.56 4 VAL B O 1
ATOM 2241 N N . ALA B 1 5 ? -71.613 131.130 -15.545 1.00 23.74 5 ALA B N 1
ATOM 2242 C CA . ALA B 1 5 ? -72.713 132.076 -15.670 1.00 24.22 5 ALA B CA 1
ATOM 2243 C C . ALA B 1 5 ? -72.439 133.043 -16.812 1.00 24.69 5 ALA B C 1
ATOM 2244 O O . ALA B 1 5 ? -71.318 133.126 -17.315 1.00 24.64 5 ALA B O 1
ATOM 2246 N N . LYS B 1 6 ? -73.465 133.782 -17.211 1.00 25.23 6 LYS B N 1
ATOM 2247 C CA . LYS B 1 6 ? -73.342 134.689 -18.346 1.00 25.70 6 LYS B CA 1
ATOM 2248 C C . LYS B 1 6 ? -72.155 135.639 -18.208 1.00 25.42 6 LYS B C 1
ATOM 2249 O O . LYS B 1 6 ? -71.471 135.924 -19.194 1.00 25.91 6 LYS B O 1
ATOM 2255 N N . ASP B 1 7 ? -71.909 136.130 -16.995 1.00 24.89 7 ASP B N 1
ATOM 2256 C CA . ASP B 1 7 ? -70.843 137.108 -16.773 1.00 24.33 7 ASP B CA 1
ATOM 2257 C C . ASP B 1 7 ? -69.468 136.470 -16.559 1.00 23.85 7 ASP B C 1
ATOM 2258 O O . ASP B 1 7 ? -68.491 137.170 -16.300 1.00 23.92 7 ASP B O 1
ATOM 2263 N N . GLY B 1 8 ? -69.399 135.147 -16.673 1.00 23.35 8 GLY B N 1
ATOM 2264 C CA . GLY B 1 8 ? -68.130 134.428 -16.562 1.00 22.68 8 GLY B CA 1
ATOM 2265 C C . GLY B 1 8 ? -67.882 133.772 -15.213 1.00 22.28 8 GLY B C 1
ATOM 2266 O O . GLY B 1 8 ? -66.879 133.082 -15.025 1.00 22.14 8 GLY B O 1
ATOM 2267 N N . THR B 1 9 ? -68.793 133.988 -14.269 1.00 21.75 9 THR B N 1
ATOM 2268 C CA . THR B 1 9 ? -68.663 133.406 -12.935 1.00 21.14 9 THR B CA 1
ATOM 2269 C C . THR B 1 9 ? -68.824 131.887 -12.981 1.00 20.85 9 THR B C 1
ATOM 2270 O O . THR B 1 9 ? -69.851 131.378 -13.436 1.00 20.62 9 THR B O 1
ATOM 2274 N N . GLN B 1 10 ? -67.806 131.167 -12.518 1.00 20.58 10 GLN B N 1
ATOM 2275 C CA . GLN B 1 10 ? -67.894 129.715 -12.414 1.00 20.51 10 GLN B CA 1
ATOM 2276 C C . GLN B 1 10 ? -68.660 129.330 -11.150 1.00 20.02 10 GLN B C 1
ATOM 2277 O O . GLN B 1 10 ? -68.281 129.714 -10.043 1.00 19.84 10 GLN B O 1
ATOM 2283 N N . ILE B 1 11 ? -69.740 128.577 -11.329 1.00 19.52 11 ILE B N 1
ATOM 2284 C CA . ILE B 1 11 ? -70.581 128.145 -10.220 1.00 18.99 11 ILE B CA 1
ATOM 2285 C C . ILE B 1 11 ? -70.431 126.645 -9.974 1.00 18.61 11 ILE B C 1
ATOM 2286 O O . ILE B 1 11 ? -70.632 125.835 -10.880 1.00 18.48 11 ILE B O 1
ATOM 2291 N N . TYR B 1 12 ? -70.087 126.279 -8.744 1.00 17.89 12 TYR B N 1
ATOM 2292 C CA . TYR B 1 12 ? -69.960 124.874 -8.373 1.00 17.38 12 TYR B CA 1
ATOM 2293 C C . TYR B 1 12 ? -71.315 124.283 -8.005 1.00 17.07 12 TYR B C 1
ATOM 2294 O O . TYR B 1 12 ? -72.136 124.942 -7.367 1.00 17.13 12 TYR B O 1
ATOM 2303 N N . PHE B 1 13 ? -71.548 123.040 -8.408 1.00 16.89 13 PHE B N 1
ATOM 2304 C CA . PHE B 1 13 ? -72.756 122.335 -7.993 1.00 16.60 13 PHE B CA 1
ATOM 2305 C C . PHE B 1 13 ? -72.559 120.827 -7.919 1.00 16.56 13 PHE B C 1
ATOM 2306 O O . PHE B 1 13 ? -71.599 120.281 -8.470 1.00 16.23 13 PHE B O 1
ATOM 2314 N N . LYS B 1 14 ? -73.468 120.169 -7.206 1.00 16.44 14 LYS B N 1
ATOM 2315 C CA . LYS B 1 14 ? -73.499 118.717 -7.132 1.00 16.72 14 LYS B CA 1
ATOM 2316 C C . LYS B 1 14 ? -74.805 118.232 -7.737 1.00 17.04 14 LYS B C 1
ATOM 2317 O O . LYS B 1 14 ? -75.862 118.828 -7.514 1.00 16.92 14 LYS B O 1
ATOM 2323 N N . ASP B 1 15 ? -74.721 117.141 -8.491 1.00 17.51 15 ASP B N 1
ATOM 2324 C CA . ASP B 1 15 ? -75.872 116.544 -9.157 1.00 18.13 15 ASP B CA 1
ATOM 2325 C C . ASP B 1 15 ? -75.840 115.056 -8.824 1.00 18.30 15 ASP B C 1
ATOM 2326 O O . ASP B 1 15 ? -75.032 114.308 -9.379 1.00 18.32 15 ASP B O 1
ATOM 2331 N N . TRP B 1 16 ? -76.699 114.643 -7.893 1.00 18.45 16 TRP B N 1
ATOM 2332 C CA . TRP B 1 16 ? -76.690 113.276 -7.365 1.00 18.83 16 TRP B CA 1
ATOM 2333 C C . TRP B 1 16 ? -77.951 112.483 -7.711 1.00 19.31 16 TRP B C 1
ATOM 2334 O O . TRP B 1 16 ? -79.054 113.021 -7.701 1.00 19.43 16 TRP B O 1
ATOM 2345 N N . GLY B 1 17 ? -77.778 111.195 -7.998 1.00 20.07 17 GLY B N 1
ATOM 2346 C CA . GLY B 1 17 ? -78.905 110.275 -8.146 1.00 20.66 17 GLY B CA 1
ATOM 2347 C C . GLY B 1 17 ? -79.714 110.435 -9.419 1.00 21.23 17 GLY B C 1
ATOM 2348 O O . GLY B 1 17 ? -79.321 111.150 -10.340 1.00 21.03 17 GLY B O 1
ATOM 2349 N N . SER B 1 18 ? -80.856 109.758 -9.471 1.00 21.78 18 SER B N 1
ATOM 2350 C CA . SER B 1 18 ? -81.739 109.865 -10.627 1.00 22.44 18 SER B CA 1
ATOM 2351 C C . SER B 1 18 ? -83.205 109.899 -10.210 1.00 22.34 18 SER B C 1
ATOM 2352 O O . SER B 1 18 ? -83.556 109.527 -9.086 1.00 22.30 18 SER B O 1
ATOM 2355 N N . GLY B 1 19 ? -84.056 110.352 -11.124 1.00 22.48 19 GLY B N 1
ATOM 2356 C CA . GLY B 1 19 ? -85.476 110.514 -10.843 1.00 22.46 19 GLY B CA 1
ATOM 2357 C C . GLY B 1 19 ? -85.895 111.965 -10.972 1.00 22.51 19 GLY B C 1
ATOM 2358 O O . GLY B 1 19 ? -85.183 112.778 -11.569 1.00 22.61 19 GLY B O 1
ATOM 2359 N N . LYS B 1 20 ? -87.058 112.294 -10.422 1.00 22.50 20 LYS B N 1
ATOM 2360 C CA . LYS B 1 20 ? -87.523 113.672 -10.420 1.00 22.57 20 LYS B CA 1
ATOM 2361 C C . LYS B 1 20 ? -86.546 114.531 -9.624 1.00 22.06 20 LYS B C 1
ATOM 2362 O O . LYS B 1 20 ? -86.082 114.123 -8.557 1.00 22.09 20 LYS B O 1
ATOM 2368 N N . PRO B 1 21 ? -86.222 115.721 -10.151 1.00 21.50 21 PRO B N 1
ATOM 2369 C CA . PRO B 1 21 ? -85.185 116.565 -9.565 1.00 21.01 21 PRO B CA 1
ATOM 2370 C C . PRO B 1 21 ? -85.656 117.434 -8.401 1.00 20.35 21 PRO B C 1
ATOM 2371 O O . PRO B 1 21 ? -86.770 117.963 -8.419 1.00 20.23 21 PRO B O 1
ATOM 2375 N N . VAL B 1 22 ? -84.794 117.560 -7.397 1.00 19.61 22 VAL B N 1
ATOM 2376 C CA . VAL B 1 22 ? -84.999 118.478 -6.291 1.00 18.85 22 VAL B CA 1
ATOM 2377 C C . VAL B 1 22 ? -83.774 119.385 -6.218 1.00 18.32 22 VAL B C 1
ATOM 2378 O O . VAL B 1 22 ? -82.654 118.903 -6.054 1.00 18.14 22 VAL B O 1
ATOM 2382 N N . LEU B 1 23 ? -83.987 120.689 -6.352 1.00 17.65 23 LEU B N 1
ATOM 2383 C CA . LEU B 1 23 ? -82.884 121.646 -6.404 1.00 17.48 23 LEU B CA 1
ATOM 2384 C C . LEU B 1 23 ? -82.860 122.526 -5.154 1.00 17.13 23 LEU B C 1
ATOM 2385 O O . LEU B 1 23 ? -83.849 123.198 -4.838 1.00 17.01 23 LEU B O 1
ATOM 2390 N N . PHE B 1 24 ? -81.721 122.521 -4.460 1.00 16.56 24 PHE B N 1
ATOM 2391 C CA . PHE B 1 24 ? -81.572 123.181 -3.162 1.00 16.35 24 PHE B CA 1
ATOM 2392 C C . PHE B 1 24 ? -80.782 124.489 -3.246 1.00 16.23 24 PHE B C 1
ATOM 2393 O O . PHE B 1 24 ? -79.732 124.546 -3.893 1.00 16.21 24 PHE B O 1
ATOM 2401 N N . SER B 1 25 ? -81.275 125.519 -2.561 1.00 16.07 25 SER B N 1
ATOM 2402 C CA . SER B 1 25 ? -80.616 126.825 -2.509 1.00 16.14 25 SER B CA 1
ATOM 2403 C C . SER B 1 25 ? -80.263 127.187 -1.063 1.00 16.10 25 SER B C 1
ATOM 2404 O O . SER B 1 25 ? -81.152 127.402 -0.237 1.00 16.05 25 SER B O 1
ATOM 2407 N N . HIS B 1 26 ? -78.966 127.249 -0.763 1.00 15.85 26 HIS B N 1
ATOM 2408 C CA . HIS B 1 26 ? -78.490 127.422 0.614 1.00 15.84 26 HIS B CA 1
ATOM 2409 C C . HIS B 1 26 ? -78.656 128.832 1.166 1.00 16.11 26 HIS B C 1
ATOM 2410 O O . HIS B 1 26 ? -78.945 129.771 0.432 1.00 16.21 26 HIS B O 1
ATOM 2417 N N . GLY B 1 27 ? -78.476 128.969 2.477 1.00 16.39 27 GLY B N 1
ATOM 2418 C CA . GLY B 1 27 ? -78.579 130.264 3.134 1.00 16.97 27 GLY B CA 1
ATOM 2419 C C . GLY B 1 27 ? -77.264 131.029 3.162 1.00 17.41 27 GLY B C 1
ATOM 2420 O O . GLY B 1 27 ? -76.265 130.601 2.590 1.00 17.79 27 GLY B O 1
ATOM 2421 N N . TRP B 1 28 ? -77.272 132.167 3.844 1.00 17.56 28 TRP B N 1
ATOM 2422 C CA . TRP B 1 28 ? -76.114 133.055 3.927 1.00 17.80 28 TRP B CA 1
ATOM 2423 C C . TRP B 1 28 ? -74.943 132.357 4.617 1.00 18.17 28 TRP B C 1
ATOM 2424 O O . TRP B 1 28 ? -75.137 131.615 5.571 1.00 18.97 28 TRP B O 1
ATOM 2435 N N . LEU B 1 29 ? -73.731 132.592 4.130 1.00 18.53 29 LEU B N 1
ATOM 2436 C CA . LEU B 1 29 ? -72.517 132.098 4.800 1.00 18.39 29 LEU B CA 1
ATOM 2437 C C . LEU B 1 29 ? -72.172 130.647 4.470 1.00 18.66 29 LEU B C 1
ATOM 2438 O O . LEU B 1 29 ? -70.999 130.271 4.469 1.00 19.41 29 LEU B O 1
ATOM 2443 N N . LEU B 1 30 ? -73.181 129.831 4.191 1.00 18.13 30 LEU B N 1
ATOM 2444 C CA . LEU B 1 30 ? -72.954 128.404 3.961 1.00 17.96 30 LEU B CA 1
ATOM 2445 C C . LEU B 1 30 ? -72.633 128.079 2.501 1.00 17.31 30 LEU B C 1
ATOM 2446 O O . LEU B 1 30 ? -72.200 128.939 1.736 1.00 17.26 30 LEU B O 1
ATOM 2451 N N . ASP B 1 31 ? -72.817 126.816 2.129 1.00 16.44 31 ASP B N 1
ATOM 2452 C CA . ASP B 1 31 ? -72.735 126.416 0.727 1.00 15.77 31 ASP B CA 1
ATOM 2453 C C . ASP B 1 31 ? -73.523 125.131 0.510 1.00 15.57 31 ASP B C 1
ATOM 2454 O O . ASP B 1 31 ? -74.324 124.749 1.367 1.00 15.43 31 ASP B O 1
ATOM 2459 N N . ALA B 1 32 ? -73.326 124.477 -0.630 1.00 15.34 32 ALA B N 1
ATOM 2460 C CA . ALA B 1 32 ? -74.128 123.300 -0.971 1.00 15.29 32 ALA B CA 1
ATOM 2461 C C . ALA B 1 32 ? -74.024 122.180 0.065 1.00 15.23 32 ALA B C 1
ATOM 2462 O O . ALA B 1 32 ? -74.915 121.330 0.161 1.00 15.01 32 ALA B O 1
ATOM 2464 N N . ASP B 1 33 ? -72.940 122.179 0.839 1.00 14.98 33 ASP B N 1
ATOM 2465 C CA . ASP B 1 33 ? -72.739 121.147 1.855 1.00 15.05 33 ASP B CA 1
ATOM 2466 C C . ASP B 1 33 ? -73.785 121.177 2.972 1.00 14.89 33 ASP B C 1
ATOM 2467 O O . ASP B 1 33 ? -73.969 120.179 3.665 1.00 14.69 33 ASP B O 1
ATOM 2472 N N . MET B 1 34 ? -74.472 122.304 3.152 1.00 14.93 34 MET B N 1
ATOM 2473 C CA . MET B 1 34 ? -75.499 122.372 4.195 1.00 15.10 34 MET B CA 1
ATOM 2474 C C . MET B 1 34 ? -76.635 121.392 3.908 1.00 15.22 34 MET B C 1
ATOM 2475 O O . MET B 1 34 ? -77.395 121.041 4.808 1.00 15.50 34 MET B O 1
ATOM 2480 N N . TRP B 1 35 ? -76.732 120.949 2.658 1.00 15.14 35 TRP B N 1
ATOM 2481 C CA . TRP B 1 35 ? -77.824 120.084 2.211 1.00 15.27 35 TRP B CA 1
ATOM 2482 C C . TRP B 1 35 ? -77.442 118.602 2.163 1.00 15.49 35 TRP B C 1
ATOM 2483 O O . TRP B 1 35 ? -78.271 117.755 1.818 1.00 15.25 35 TRP B O 1
ATOM 2494 N N . GLU B 1 36 ? -76.197 118.287 2.502 1.00 15.73 36 GLU B N 1
ATOM 2495 C CA . GLU B 1 36 ? -75.678 116.935 2.273 1.00 16.19 36 GLU B CA 1
ATOM 2496 C C . GLU B 1 36 ? -76.576 115.821 2.822 1.00 16.21 36 GLU B C 1
ATOM 2497 O O . GLU B 1 36 ? -76.740 114.784 2.178 1.00 16.15 36 GLU B O 1
ATOM 2503 N N . TYR B 1 37 ? -77.159 116.024 4.000 1.00 16.41 37 TYR B N 1
ATOM 2504 C CA . TYR B 1 37 ? -78.008 114.984 4.594 1.00 16.84 37 TYR B CA 1
ATOM 2505 C C . TYR B 1 37 ? -79.364 114.842 3.895 1.00 16.95 37 TYR B C 1
ATOM 2506 O O . TYR B 1 37 ? -79.871 113.730 3.746 1.00 17.06 37 TYR B O 1
ATOM 2515 N N . GLN B 1 38 ? -79.950 115.958 3.466 1.00 17.02 38 GLN B N 1
ATOM 2516 C CA . GLN B 1 38 ? -81.207 115.901 2.717 1.00 17.09 38 GLN B CA 1
ATOM 2517 C C . GLN B 1 38 ? -80.993 115.282 1.340 1.00 17.29 38 GLN B C 1
ATOM 2518 O O . GLN B 1 38 ? -81.837 114.526 0.852 1.00 17.47 38 GLN B O 1
ATOM 2524 N N . MET B 1 39 ? -79.863 115.605 0.716 1.00 17.26 39 MET B N 1
ATOM 2525 C CA . MET B 1 39 ? -79.533 115.046 -0.593 1.00 17.55 39 MET B CA 1
ATOM 2526 C C . MET B 1 39 ? -79.338 113.527 -0.526 1.00 17.89 39 MET B C 1
ATOM 2527 O O . MET B 1 39 ? -79.914 112.790 -1.322 1.00 17.97 39 MET B O 1
ATOM 2532 N N . GLU B 1 40 ? -78.545 113.056 0.432 1.00 18.28 40 GLU B N 1
ATOM 2533 C CA . GLU B 1 40 ? -78.321 111.619 0.572 1.00 18.59 40 GLU B CA 1
ATOM 2534 C C . GLU B 1 40 ? -79.635 110.906 0.884 1.00 18.78 40 GLU B C 1
ATOM 2535 O O . GLU B 1 40 ? -79.920 109.839 0.339 1.00 18.93 40 GLU B O 1
ATOM 2541 N N . TYR B 1 41 ? -80.436 111.512 1.753 1.00 18.93 41 TYR B N 1
ATOM 2542 C CA . TYR B 1 41 ? -81.719 110.939 2.150 1.00 19.25 41 TYR B CA 1
ATOM 2543 C C . TYR B 1 41 ? -82.654 110.746 0.956 1.00 19.28 41 TYR B C 1
ATOM 2544 O O . TYR B 1 41 ? -83.241 109.676 0.782 1.00 19.16 41 TYR B O 1
ATOM 2553 N N . LEU B 1 42 ? -82.790 111.787 0.140 1.00 19.40 42 LEU B N 1
ATOM 2554 C CA . LEU B 1 42 ? -83.722 111.764 -0.985 1.00 19.55 42 LEU B CA 1
ATOM 2555 C C . LEU B 1 42 ? -83.201 110.967 -2.180 1.00 19.76 42 LEU B C 1
ATOM 2556 O O . LEU B 1 42 ? -83.964 110.260 -2.838 1.00 19.78 42 LEU B O 1
ATOM 2561 N N . SER B 1 43 ? -81.906 111.074 -2.460 1.00 19.82 43 SER B N 1
ATOM 2562 C CA . SER B 1 43 ? -81.340 110.362 -3.601 1.00 20.00 43 SER B CA 1
ATOM 2563 C C . SER B 1 43 ? -81.256 108.852 -3.371 1.00 20.30 43 SER B C 1
ATOM 2564 O O . SER B 1 43 ? -81.235 108.078 -4.325 1.00 20.52 43 SER B O 1
ATOM 2567 N N A SER B 1 44 ? -81.213 108.454 -2.101 0.50 20.39 44 SER B N 1
ATOM 2568 N N B SER B 1 44 ? -81.207 108.431 -2.114 0.50 20.43 44 SER B N 1
ATOM 2569 C CA A SER B 1 44 ? -81.262 107.046 -1.716 0.50 20.59 44 SER B CA 1
ATOM 2570 C CA B SER B 1 44 ? -81.247 107.008 -1.818 0.50 20.67 44 SER B CA 1
ATOM 2571 C C A SER B 1 44 ? -82.693 106.527 -1.804 0.50 20.81 44 SER B C 1
ATOM 2572 C C B SER B 1 44 ? -82.692 106.517 -1.826 0.50 20.86 44 SER B C 1
ATOM 2573 O O A SER B 1 44 ? -82.946 105.331 -1.645 0.50 20.93 44 SER B O 1
ATOM 2574 O O B SER B 1 44 ? -82.957 105.328 -1.628 0.50 20.97 44 SER B O 1
ATOM 2579 N N . ARG B 1 45 ? -83.627 107.437 -2.055 1.00 20.96 45 ARG B N 1
ATOM 2580 C CA . ARG B 1 45 ? -85.048 107.093 -2.075 1.00 21.34 45 ARG B CA 1
ATOM 2581 C C . ARG B 1 45 ? -85.737 107.479 -3.382 1.00 21.62 45 ARG B C 1
ATOM 2582 O O . ARG B 1 45 ? -86.936 107.771 -3.401 1.00 21.86 45 ARG B O 1
ATOM 2590 N N . GLY B 1 46 ? -84.969 107.479 -4.468 1.00 21.81 46 GLY B N 1
ATOM 2591 C CA . GLY B 1 46 ? -85.529 107.593 -5.811 1.00 21.85 46 GLY B CA 1
ATOM 2592 C C . GLY B 1 46 ? -85.616 108.977 -6.423 1.00 21.79 46 GLY B C 1
ATOM 2593 O O . GLY B 1 46 ? -86.292 109.168 -7.435 1.00 22.13 46 GLY B O 1
ATOM 2594 N N . TYR B 1 47 ? -84.932 109.949 -5.829 1.00 21.44 47 TYR B N 1
ATOM 2595 C CA . TYR B 1 47 ? -84.935 111.301 -6.375 1.00 21.06 47 TYR B CA 1
ATOM 2596 C C . TYR B 1 47 ? -83.552 111.753 -6.814 1.00 20.61 47 TYR B C 1
ATOM 2597 O O . TYR B 1 47 ? -82.538 111.263 -6.320 1.00 20.39 47 TYR B O 1
ATOM 2606 N N . ARG B 1 48 ? -83.527 112.684 -7.759 1.00 20.02 48 ARG B N 1
ATOM 2607 C CA . ARG B 1 48 ? -82.298 113.331 -8.182 1.00 19.69 48 ARG B CA 1
ATOM 2608 C C . ARG B 1 48 ? -82.176 114.625 -7.395 1.00 19.23 48 ARG B C 1
ATOM 2609 O O . ARG B 1 48 ? -83.116 115.419 -7.350 1.00 19.21 48 ARG B O 1
ATOM 2617 N N . THR B 1 49 ? -81.032 114.832 -6.752 1.00 18.64 49 THR B N 1
ATOM 2618 C CA . THR B 1 49 ? -80.836 116.041 -5.962 1.00 18.07 49 THR B CA 1
ATOM 2619 C C . THR B 1 49 ? -79.703 116.902 -6.518 1.00 17.90 49 THR B C 1
ATOM 2620 O O . THR B 1 49 ? -78.645 116.395 -6.901 1.00 17.95 49 THR B O 1
ATOM 2624 N N . ILE B 1 50 ? -79.947 118.206 -6.573 1.00 17.49 50 ILE B N 1
ATOM 2625 C CA . ILE B 1 50 ? -78.979 119.161 -7.095 1.00 17.42 50 ILE B CA 1
ATOM 2626 C C . ILE B 1 50 ? -78.814 120.302 -6.095 1.00 17.01 50 ILE B C 1
ATOM 2627 O O . ILE B 1 50 ? -79.794 120.794 -5.535 1.00 16.77 50 ILE B O 1
ATOM 2632 N N . ALA B 1 51 ? -77.572 120.713 -5.860 1.00 16.45 51 ALA B N 1
ATOM 2633 C CA . ALA B 1 51 ? -77.301 121.812 -4.943 1.00 16.07 51 ALA B CA 1
ATOM 2634 C C . ALA B 1 51 ? -76.069 122.568 -5.414 1.00 15.78 51 ALA B C 1
ATOM 2635 O O . ALA B 1 51 ? -75.049 121.962 -5.732 1.00 15.82 51 ALA B O 1
ATOM 2637 N N . PHE B 1 52 ? -76.176 123.890 -5.462 1.00 15.58 52 PHE B N 1
ATOM 2638 C CA . PHE B 1 52 ? -75.100 124.733 -5.963 1.00 15.47 52 PHE B CA 1
ATOM 2639 C C . PHE B 1 52 ? -74.532 125.610 -4.850 1.00 15.37 52 PHE B C 1
ATOM 2640 O O . PHE B 1 52 ? -75.198 125.852 -3.841 1.00 15.39 52 PHE B O 1
ATOM 2648 N N . ASP B 1 53 ? -73.295 126.071 -5.032 1.00 14.88 53 ASP B N 1
ATOM 2649 C CA . ASP B 1 53 ? -72.714 127.092 -4.165 1.00 14.83 53 ASP B CA 1
ATOM 2650 C C . ASP B 1 53 ? -73.026 128.447 -4.802 1.00 14.77 53 ASP B C 1
ATOM 2651 O O . ASP B 1 53 ? -72.618 128.707 -5.936 1.00 14.60 53 ASP B O 1
ATOM 2656 N N . ARG B 1 54 ? -73.748 129.303 -4.087 1.00 14.67 54 ARG B N 1
ATOM 2657 C CA . ARG B 1 54 ? -74.095 130.624 -4.604 1.00 14.81 54 ARG B CA 1
ATOM 2658 C C . ARG B 1 54 ? -72.829 131.382 -5.000 1.00 15.11 54 ARG B C 1
ATOM 2659 O O . ARG B 1 54 ? -71.786 131.245 -4.354 1.00 15.22 54 ARG B O 1
ATOM 2667 N N . ARG B 1 55 ? -72.908 132.168 -6.070 1.00 15.31 55 ARG B N 1
ATOM 2668 C CA . ARG B 1 55 ? -71.764 132.982 -6.464 1.00 15.47 55 ARG B CA 1
ATOM 2669 C C . ARG B 1 55 ? -71.218 133.711 -5.239 1.00 15.57 55 ARG B C 1
ATOM 2670 O O . ARG B 1 55 ? -71.973 134.299 -4.461 1.00 15.65 55 ARG B O 1
ATOM 2678 N N . GLY B 1 56 ? -69.903 133.656 -5.057 1.00 15.51 56 GLY B N 1
ATOM 2679 C CA . GLY B 1 56 ? -69.271 134.302 -3.912 1.00 15.30 56 GLY B CA 1
ATOM 2680 C C . GLY B 1 56 ? -69.127 133.407 -2.695 1.00 15.22 56 GLY B C 1
ATOM 2681 O O . GLY B 1 56 ? -68.542 133.814 -1.691 1.00 15.41 56 GLY B O 1
ATOM 2682 N N . PHE B 1 57 ? -69.646 132.183 -2.781 1.00 14.85 57 PHE B N 1
ATOM 2683 C CA . PHE B 1 57 ? -69.628 131.269 -1.638 1.00 14.41 57 PHE B CA 1
ATOM 2684 C C . PHE B 1 57 ? -69.055 129.900 -1.981 1.00 14.36 57 PHE B C 1
ATOM 2685 O O . PHE B 1 57 ? -69.038 129.492 -3.142 1.00 14.31 57 PHE B O 1
ATOM 2693 N N . GLY B 1 58 ? -68.575 129.200 -0.958 1.00 14.44 58 GLY B N 1
ATOM 2694 C CA . GLY B 1 58 ? -68.055 127.853 -1.127 1.00 14.55 58 GLY B CA 1
ATOM 2695 C C . GLY B 1 58 ? -66.998 127.756 -2.208 1.00 14.68 58 GLY B C 1
ATOM 2696 O O . GLY B 1 58 ? -66.014 128.497 -2.199 1.00 14.81 58 GLY B O 1
ATOM 2697 N N . ARG B 1 59 ? -67.227 126.844 -3.145 1.00 14.65 59 ARG B N 1
ATOM 2698 C CA . ARG B 1 59 ? -66.267 126.525 -4.197 1.00 14.64 59 ARG B CA 1
ATOM 2699 C C . ARG B 1 59 ? -66.507 127.318 -5.488 1.00 14.85 59 ARG B C 1
ATOM 2700 O O . ARG B 1 59 ? -65.845 127.078 -6.503 1.00 14.81 59 ARG B O 1
ATOM 2708 N N . SER B 1 60 ? -67.444 128.263 -5.446 1.00 14.82 60 SER B N 1
ATOM 2709 C CA . SER B 1 60 ? -67.749 129.088 -6.614 1.00 14.90 60 SER B CA 1
ATOM 2710 C C . SER B 1 60 ? -66.822 130.296 -6.707 1.00 15.37 60 SER B C 1
ATOM 2711 O O . SER B 1 60 ? -66.205 130.695 -5.717 1.00 15.24 60 SER B O 1
ATOM 2714 N N . ASP B 1 61 ? -66.734 130.878 -7.903 1.00 15.80 61 ASP B N 1
ATOM 2715 C CA . ASP B 1 61 ? -65.972 132.110 -8.105 1.00 16.42 61 ASP B CA 1
ATOM 2716 C C . ASP B 1 61 ? -66.551 133.252 -7.270 1.00 16.39 61 ASP B C 1
ATOM 2717 O O . ASP B 1 61 ? -67.694 133.182 -6.816 1.00 16.41 61 ASP B O 1
ATOM 2722 N N . GLN B 1 62 ? -65.761 134.307 -7.092 1.00 16.49 62 GLN B N 1
ATOM 2723 C CA . GLN B 1 62 ? -66.133 135.437 -6.246 1.00 16.72 62 GLN B CA 1
ATOM 2724 C C . GLN B 1 62 ? -66.178 136.759 -7.023 1.00 17.05 62 GLN B C 1
ATOM 2725 O O . GLN B 1 62 ? -65.275 137.592 -6.894 1.00 17.00 62 GLN B O 1
ATOM 2731 N N . PRO B 1 63 ? -67.232 136.956 -7.831 1.00 17.53 63 PRO B N 1
ATOM 2732 C CA . PRO B 1 63 ? -67.373 138.187 -8.609 1.00 17.74 63 PRO B CA 1
ATOM 2733 C C . PRO B 1 63 ? -67.625 139.410 -7.734 1.00 17.93 63 PRO B C 1
ATOM 2734 O O . PRO B 1 63 ? -68.276 139.316 -6.690 1.00 18.00 63 PRO B O 1
ATOM 2738 N N . TRP B 1 64 ? -67.110 140.556 -8.163 1.00 18.36 64 TRP B N 1
ATOM 2739 C CA . TRP B 1 64 ? -67.344 141.809 -7.461 1.00 18.67 64 TRP B CA 1
ATOM 2740 C C . TRP B 1 64 ? -68.780 142.290 -7.691 1.00 19.25 64 TRP B C 1
ATOM 2741 O O . TRP B 1 64 ? -69.388 142.913 -6.819 1.00 19.18 64 TRP B O 1
ATOM 2752 N N . THR B 1 65 ? -69.316 141.982 -8.868 1.00 19.98 65 THR B N 1
ATOM 2753 C CA . THR B 1 65 ? -70.663 142.409 -9.249 1.00 20.62 65 THR B CA 1
ATOM 2754 C C . THR B 1 65 ? -71.645 141.239 -9.338 1.00 20.57 65 THR B C 1
ATOM 2755 O O . THR B 1 65 ? -71.242 140.071 -9.377 1.00 20.78 65 THR B O 1
ATOM 2759 N N . GLY B 1 66 ? -72.935 141.562 -9.380 1.00 20.41 66 GLY B N 1
ATOM 2760 C CA . GLY B 1 66 ? -73.972 140.551 -9.555 1.00 20.27 66 GLY B CA 1
ATOM 2761 C C . GLY B 1 66 ? -74.430 139.901 -8.264 1.00 20.11 66 GLY B C 1
ATOM 2762 O O . GLY B 1 66 ? -75.125 138.884 -8.285 1.00 20.31 66 GLY B O 1
ATOM 2763 N N . ASN B 1 67 ? -74.039 140.479 -7.135 1.00 19.85 67 ASN B N 1
ATOM 2764 C CA . ASN B 1 67 ? -74.457 139.947 -5.839 1.00 19.70 67 ASN B CA 1
ATOM 2765 C C . ASN B 1 67 ? -75.810 140.505 -5.405 1.00 19.62 67 ASN B C 1
ATOM 2766 O O . ASN B 1 67 ? -75.922 141.203 -4.396 1.00 19.48 67 ASN B O 1
ATOM 2771 N N . ASP B 1 68 ? -76.833 140.187 -6.193 1.00 19.61 68 ASP B N 1
ATOM 2772 C CA . ASP B 1 68 ? -78.191 140.658 -5.948 1.00 19.84 68 ASP B CA 1
ATOM 2773 C C . ASP B 1 68 ? -79.170 139.563 -6.351 1.00 19.49 68 ASP B C 1
ATOM 2774 O O . ASP B 1 68 ? -78.802 138.624 -7.055 1.00 19.01 68 ASP B O 1
ATOM 2779 N N . TYR B 1 69 ? -80.416 139.680 -5.906 1.00 19.32 69 TYR B N 1
ATOM 2780 C CA . TYR B 1 69 ? -81.385 138.605 -6.113 1.00 19.12 69 TYR B CA 1
ATOM 2781 C C . TYR B 1 69 ? -81.755 138.344 -7.574 1.00 19.09 69 TYR B C 1
ATOM 2782 O O . TYR B 1 69 ? -81.979 137.201 -7.961 1.00 19.20 69 TYR B O 1
ATOM 2791 N N . ASP B 1 70 ? -81.823 139.393 -8.386 1.00 19.26 70 ASP B N 1
ATOM 2792 C CA . ASP B 1 70 ? -82.101 139.195 -9.805 1.00 19.39 70 ASP B CA 1
ATOM 2793 C C . ASP B 1 70 ? -81.031 138.310 -10.445 1.00 19.18 70 ASP B C 1
ATOM 2794 O O . ASP B 1 70 ? -81.342 137.392 -11.209 1.00 19.21 70 ASP B O 1
ATOM 2799 N N . THR B 1 71 ? -79.771 138.579 -10.119 1.00 18.90 71 THR B N 1
ATOM 2800 C CA . THR B 1 71 ? -78.666 137.781 -10.638 1.00 18.57 71 THR B CA 1
ATOM 2801 C C . THR B 1 71 ? -78.690 136.368 -10.058 1.00 18.43 71 THR B C 1
ATOM 2802 O O . THR B 1 71 ? -78.500 135.393 -10.784 1.00 18.39 71 THR B O 1
ATOM 2806 N N . PHE B 1 72 ? -78.932 136.258 -8.753 1.00 18.38 72 PHE B N 1
ATOM 2807 C CA . PHE B 1 72 ? -79.017 134.945 -8.117 1.00 18.28 72 PHE B CA 1
ATOM 2808 C C . PHE B 1 72 ? -80.084 134.096 -8.806 1.00 18.35 72 PHE B C 1
ATOM 2809 O O . PHE B 1 72 ? -79.880 132.910 -9.069 1.00 18.46 72 PHE B O 1
ATOM 2817 N N . ALA B 1 73 ? -81.225 134.715 -9.094 1.00 18.45 73 ALA B N 1
ATOM 2818 C CA . ALA B 1 73 ? -82.329 134.026 -9.760 1.00 18.77 73 ALA B CA 1
ATOM 2819 C C . ALA B 1 73 ? -81.941 133.573 -11.166 1.00 18.90 73 ALA B C 1
ATOM 2820 O O . ALA B 1 73 ? -82.291 132.473 -11.593 1.00 18.94 73 ALA B O 1
ATOM 2822 N N . ASP B 1 74 ? -81.211 134.424 -11.882 1.00 19.25 74 ASP B N 1
ATOM 2823 C CA . ASP B 1 74 ? -80.781 134.094 -13.237 1.00 19.61 74 ASP B CA 1
ATOM 2824 C C . ASP B 1 74 ? -79.706 133.000 -13.238 1.00 19.68 74 ASP B C 1
ATOM 2825 O O . ASP B 1 74 ? -79.631 132.199 -14.170 1.00 19.76 74 ASP B O 1
ATOM 2830 N N . ASP B 1 75 ? -78.884 132.961 -12.190 1.00 19.78 75 ASP B N 1
ATOM 2831 C CA . ASP B 1 75 ? -77.922 131.869 -12.022 1.00 19.79 75 ASP B CA 1
ATOM 2832 C C . ASP B 1 75 ? -78.664 130.540 -11.899 1.00 19.72 75 ASP B C 1
ATOM 2833 O O . ASP B 1 75 ? -78.284 129.545 -12.514 1.00 19.69 75 ASP B O 1
ATOM 2838 N N . ILE B 1 76 ? -79.718 130.530 -11.086 1.00 19.87 76 ILE B N 1
ATOM 2839 C CA . ILE B 1 76 ? -80.539 129.336 -10.909 1.00 20.03 76 ILE B CA 1
ATOM 2840 C C . ILE B 1 76 ? -81.176 128.938 -12.237 1.00 20.35 76 ILE B C 1
ATOM 2841 O O . ILE B 1 76 ? -81.205 127.761 -12.598 1.00 20.05 76 ILE B O 1
ATOM 2846 N N . ALA B 1 77 ? -81.666 129.934 -12.968 1.00 20.72 77 ALA B N 1
ATOM 2847 C CA . ALA B 1 77 ? -82.265 129.705 -14.274 1.00 21.37 77 ALA B CA 1
ATOM 2848 C C . ALA B 1 77 ? -81.280 129.017 -15.217 1.00 21.66 77 ALA B C 1
ATOM 2849 O O . ALA B 1 77 ? -81.642 128.079 -15.927 1.00 21.78 77 ALA B O 1
ATOM 2851 N N A GLN B 1 78 ? -80.032 129.483 -15.204 0.50 21.83 78 GLN B N 1
ATOM 2852 N N B GLN B 1 78 ? -80.036 129.483 -15.236 0.50 21.82 78 GLN B N 1
ATOM 2853 C CA A GLN B 1 78 ? -78.978 128.920 -16.050 0.50 22.11 78 GLN B CA 1
ATOM 2854 C CA B GLN B 1 78 ? -79.045 128.858 -16.100 0.50 22.07 78 GLN B CA 1
ATOM 2855 C C A GLN B 1 78 ? -78.661 127.472 -15.680 0.50 22.05 78 GLN B C 1
ATOM 2856 C C B GLN B 1 78 ? -78.808 127.412 -15.681 0.50 22.05 78 GLN B C 1
ATOM 2857 O O A GLN B 1 78 ? -78.425 126.638 -16.552 0.50 22.14 78 GLN B O 1
ATOM 2858 O O B GLN B 1 78 ? -78.780 126.515 -16.520 0.50 22.16 78 GLN B O 1
ATOM 2869 N N . LEU B 1 79 ? -78.644 127.185 -14.381 1.00 22.09 79 LEU B N 1
ATOM 2870 C CA . LEU B 1 79 ? -78.401 125.834 -13.892 1.00 22.21 79 LEU B CA 1
ATOM 2871 C C . LEU B 1 79 ? -79.516 124.902 -14.357 1.00 22.57 79 LEU B C 1
ATOM 2872 O O . LEU B 1 79 ? -79.265 123.801 -14.853 1.00 22.51 79 LEU B O 1
ATOM 2877 N N . ILE B 1 80 ? -80.753 125.353 -14.194 1.00 22.89 80 ILE B N 1
ATOM 2878 C CA . ILE B 1 80 ? -81.910 124.547 -14.558 1.00 23.41 80 ILE B CA 1
ATOM 2879 C C . ILE B 1 80 ? -81.938 124.242 -16.056 1.00 24.01 80 ILE B C 1
ATOM 2880 O O . ILE B 1 80 ? -82.164 123.104 -16.464 1.00 23.95 80 ILE B O 1
ATOM 2885 N N . GLU B 1 81 ? -81.694 125.259 -16.873 1.00 25.04 81 GLU B N 1
ATOM 2886 C CA . GLU B 1 81 ? -81.681 125.077 -18.322 1.00 26.25 81 GLU B CA 1
ATOM 2887 C C . GLU B 1 81 ? -80.437 124.298 -18.767 1.00 26.56 81 GLU B C 1
ATOM 2888 O O . GLU B 1 81 ? -80.501 123.464 -19.673 1.00 26.75 81 GLU B O 1
ATOM 2894 N N . HIS B 1 82 ? -79.317 124.586 -18.110 1.00 26.95 82 HIS B N 1
ATOM 2895 C CA . HIS B 1 82 ? -78.069 123.833 -18.240 1.00 27.35 82 HIS B CA 1
ATOM 2896 C C . HIS B 1 82 ? -78.331 122.327 -18.236 1.00 27.22 82 HIS B C 1
ATOM 2897 O O . HIS B 1 82 ? -77.892 121.603 -19.132 1.00 27.44 82 HIS B O 1
ATOM 2904 N N . LEU B 1 83 ? -79.053 121.863 -17.222 1.00 27.01 83 LEU B N 1
ATOM 2905 C CA . LEU B 1 83 ? -79.327 120.440 -17.053 1.00 26.79 83 LEU B CA 1
ATOM 2906 C C . LEU B 1 83 ? -80.658 120.026 -17.682 1.00 26.74 83 LEU B C 1
ATOM 2907 O O . LEU B 1 83 ? -81.036 118.856 -17.634 1.00 26.60 83 LEU B O 1
ATOM 2912 N N . ASP B 1 84 ? -81.362 120.989 -18.272 1.00 26.89 84 ASP B N 1
ATOM 2913 C CA . ASP B 1 84 ? -82.679 120.737 -18.857 1.00 27.01 84 ASP B CA 1
ATOM 2914 C C . ASP B 1 84 ? -83.598 120.049 -17.852 1.00 26.80 84 ASP B C 1
ATOM 2915 O O . ASP B 1 84 ? -84.232 119.040 -18.166 1.00 26.87 84 ASP B O 1
ATOM 2920 N N . LEU B 1 85 ? -83.663 120.595 -16.640 1.00 26.49 85 LEU B N 1
ATOM 2921 C CA . LEU B 1 85 ? -84.489 120.017 -15.584 1.00 26.22 85 LEU B CA 1
ATOM 2922 C C . LEU B 1 85 ? -85.971 120.284 -15.834 1.00 26.12 85 LEU B C 1
ATOM 2923 O O . LEU B 1 85 ? -86.346 121.355 -16.310 1.00 26.20 85 LEU B O 1
ATOM 2928 N N . LYS B 1 86 ? -86.805 119.304 -15.504 1.00 25.82 86 LYS B N 1
ATOM 2929 C CA . LYS B 1 86 ? -88.251 119.449 -15.625 1.00 25.58 86 LYS B CA 1
ATOM 2930 C C . LYS B 1 86 ? -88.929 118.909 -14.372 1.00 25.13 86 LYS B C 1
ATOM 2931 O O . LYS B 1 86 ? -88.406 118.009 -13.715 1.00 25.09 86 LYS B O 1
ATOM 2937 N N A GLU B 1 87 ? -90.094 119.478 -14.069 0.50 24.80 87 GLU B N 1
ATOM 2938 N N B GLU B 1 87 ? -90.090 119.450 -14.022 0.50 24.78 87 GLU B N 1
ATOM 2939 C CA A GLU B 1 87 ? -90.827 119.177 -12.848 0.50 24.51 87 GLU B CA 1
ATOM 2940 C CA B GLU B 1 87 ? -90.773 119.009 -12.807 0.50 24.50 87 GLU B CA 1
ATOM 2941 C C A GLU B 1 87 ? -89.897 119.183 -11.641 0.50 24.12 87 GLU B C 1
ATOM 2942 C C B GLU B 1 87 ? -89.866 119.156 -11.582 0.50 24.10 87 GLU B C 1
ATOM 2943 O O A GLU B 1 87 ? -89.894 118.253 -10.834 0.50 24.21 87 GLU B O 1
ATOM 2944 O O B GLU B 1 87 ? -89.859 118.296 -10.700 0.50 24.19 87 GLU B O 1
ATOM 2955 N N . VAL B 1 88 ? -89.110 120.249 -11.530 1.00 23.70 88 VAL B N 1
ATOM 2956 C CA A VAL B 1 88 ? -88.187 120.403 -10.417 0.50 23.11 88 VAL B CA 1
ATOM 2957 C CA B VAL B 1 88 ? -88.167 120.493 -10.438 0.50 23.10 88 VAL B CA 1
ATOM 2958 C C . VAL B 1 88 ? -88.888 120.949 -9.176 1.00 22.68 88 VAL B C 1
ATOM 2959 O O . VAL B 1 88 ? -89.769 121.807 -9.252 1.00 22.58 88 VAL B O 1
ATOM 2966 N N . THR B 1 89 ? -88.507 120.405 -8.026 1.00 21.95 89 THR B N 1
ATOM 2967 C CA . THR B 1 89 ? -89.000 120.907 -6.755 1.00 21.05 89 THR B CA 1
ATOM 2968 C C . THR B 1 89 ? -87.916 121.806 -6.166 1.00 20.65 89 THR B C 1
ATOM 2969 O O . THR B 1 89 ? -86.810 121.345 -5.885 1.00 20.39 89 THR B O 1
ATOM 2973 N N . LEU B 1 90 ? -88.228 123.090 -6.009 1.00 19.87 90 LEU B N 1
ATOM 2974 C CA . LEU B 1 90 ? -87.259 124.058 -5.497 1.00 19.57 90 LEU B CA 1
ATOM 2975 C C . LEU B 1 90 ? -87.324 124.141 -3.977 1.00 19.28 90 LEU B C 1
ATOM 2976 O O . LEU B 1 90 ? -88.402 124.290 -3.401 1.00 19.28 90 LEU B O 1
ATOM 2981 N N . VAL B 1 91 ? -86.165 124.045 -3.333 1.00 18.77 91 VAL B N 1
ATOM 2982 C CA . VAL B 1 91 ? -86.086 124.110 -1.877 1.00 18.39 91 VAL B CA 1
ATOM 2983 C C . VAL B 1 91 ? -85.073 125.175 -1.468 1.00 18.61 91 VAL B C 1
ATOM 2984 O O . VAL B 1 91 ? -83.889 125.066 -1.791 1.00 18.30 91 VAL B O 1
ATOM 2988 N N . GLY B 1 92 ? -85.537 126.202 -0.764 1.00 18.55 92 GLY B N 1
ATOM 2989 C CA . GLY B 1 92 ? -84.659 127.294 -0.348 1.00 18.99 92 GLY B CA 1
ATOM 2990 C C . GLY B 1 92 ? -84.622 127.491 1.153 1.00 19.32 92 GLY B C 1
ATOM 2991 O O . GLY B 1 92 ? -85.659 127.454 1.815 1.00 19.41 92 GLY B O 1
ATOM 2992 N N . PHE B 1 93 ? -83.425 127.694 1.697 1.00 19.40 93 PHE B N 1
ATOM 2993 C CA . PHE B 1 93 ? -83.277 127.988 3.119 1.00 19.81 93 PHE B CA 1
ATOM 2994 C C . PHE B 1 93 ? -82.826 129.432 3.348 1.00 20.18 93 PHE B C 1
ATOM 2995 O O . PHE B 1 93 ? -81.920 129.917 2.670 1.00 19.92 93 PHE B O 1
ATOM 3003 N N . SER B 1 94 ? -83.460 130.110 4.305 1.00 20.48 94 SER B N 1
ATOM 3004 C CA . SER B 1 94 ? -83.051 131.461 4.709 1.00 21.06 94 SER B CA 1
ATOM 3005 C C . SER B 1 94 ? -83.046 132.410 3.503 1.00 20.60 94 SER B C 1
ATOM 3006 O O . SER B 1 94 ? -84.071 132.559 2.832 1.00 20.45 94 SER B O 1
ATOM 3009 N N . MET B 1 95 ? -81.912 133.047 3.213 1.00 20.03 95 MET B N 1
ATOM 3010 C CA . MET B 1 95 ? -81.852 133.947 2.057 1.00 19.53 95 MET B CA 1
ATOM 3011 C C . MET B 1 95 ? -82.059 133.198 0.742 1.00 19.27 95 MET B C 1
ATOM 3012 O O . MET B 1 95 ? -82.422 133.795 -0.271 1.00 19.25 95 MET B O 1
ATOM 3017 N N . GLY B 1 96 ? -81.832 131.887 0.766 1.00 19.01 96 GLY B N 1
ATOM 3018 C CA . GLY B 1 96 ? -82.018 131.044 -0.410 1.00 19.06 96 GLY B CA 1
ATOM 3019 C C . GLY B 1 96 ? -83.477 130.847 -0.783 1.00 19.04 96 GLY B C 1
ATOM 3020 O O . GLY B 1 96 ? -83.790 130.412 -1.891 1.00 18.99 96 GLY B O 1
ATOM 3021 N N . GLY B 1 97 ? -84.373 131.154 0.148 1.00 19.01 97 GLY B N 1
ATOM 3022 C CA . GLY B 1 97 ? -85.802 131.150 -0.153 1.00 19.17 97 GLY B CA 1
ATOM 3023 C C . GLY B 1 97 ? -86.103 132.276 -1.122 1.00 19.38 97 GLY B C 1
ATOM 3024 O O . GLY B 1 97 ? -86.994 132.175 -1.967 1.00 19.36 97 GLY B O 1
ATOM 3025 N N . GLY B 1 98 ? -85.331 133.351 -1.003 1.00 19.39 98 GLY B N 1
ATOM 3026 C CA . GLY B 1 98 ? -85.482 134.509 -1.865 1.00 19.68 98 GLY B CA 1
ATOM 3027 C C . GLY B 1 98 ? -85.135 134.254 -3.320 1.00 19.88 98 GLY B C 1
ATOM 3028 O O . GLY B 1 98 ? -85.865 134.686 -4.211 1.00 20.09 98 GLY B O 1
ATOM 3029 N N . ASP B 1 99 ? -84.027 133.565 -3.591 1.00 19.85 99 ASP B N 1
ATOM 3030 C CA . ASP B 1 99 ? -83.641 133.408 -4.996 1.00 20.13 99 ASP B CA 1
ATOM 3031 C C . ASP B 1 99 ? -84.440 132.364 -5.773 1.00 19.96 99 ASP B C 1
ATOM 3032 O O . ASP B 1 99 ? -84.596 132.489 -6.985 1.00 19.90 99 ASP B O 1
ATOM 3037 N N . VAL B 1 100 ? -84.967 131.349 -5.089 1.00 19.75 100 VAL B N 1
ATOM 3038 C CA . VAL B 1 100 ? -85.865 130.408 -5.767 1.00 19.65 100 VAL B CA 1
ATOM 3039 C C . VAL B 1 100 ? -87.220 131.067 -6.047 1.00 19.71 100 VAL B C 1
ATOM 3040 O O . VAL B 1 100 ? -87.828 130.827 -7.089 1.00 19.54 100 VAL B O 1
ATOM 3044 N N . ALA B 1 101 ? -87.686 131.900 -5.122 1.00 19.87 101 ALA B N 1
ATOM 3045 C CA . ALA B 1 101 ? -88.912 132.663 -5.348 1.00 19.98 101 ALA B CA 1
ATOM 3046 C C . ALA B 1 101 ? -88.734 133.633 -6.517 1.00 20.21 101 ALA B C 1
ATOM 3047 O O . ALA B 1 101 ? -89.588 133.717 -7.403 1.00 20.06 101 ALA B O 1
ATOM 3049 N N . ARG B 1 102 ? -87.615 134.354 -6.520 1.00 20.31 102 ARG B N 1
ATOM 3050 C CA . ARG B 1 102 ? -87.319 135.324 -7.576 1.00 20.49 102 ARG B CA 1
ATOM 3051 C C . ARG B 1 102 ? -87.101 134.636 -8.925 1.00 20.70 102 ARG B C 1
ATOM 3052 O O . ARG B 1 102 ? -87.385 135.213 -9.976 1.00 20.65 102 ARG B O 1
ATOM 3060 N N . TYR B 1 103 ? -86.603 133.403 -8.900 1.00 20.76 103 TYR B N 1
ATOM 3061 C CA . TYR B 1 103 ? -86.495 132.629 -10.133 1.00 20.99 103 TYR B CA 1
ATOM 3062 C C . TYR B 1 103 ? -87.873 132.423 -10.761 1.00 21.39 103 TYR B C 1
ATOM 3063 O O . TYR B 1 103 ? -88.056 132.627 -11.960 1.00 21.20 103 TYR B O 1
ATOM 3072 N N . ILE B 1 104 ? -88.838 132.005 -9.950 1.00 21.78 104 ILE B N 1
ATOM 3073 C CA . ILE B 1 104 ? -90.194 131.796 -10.449 1.00 22.29 104 ILE B CA 1
ATOM 3074 C C . ILE B 1 104 ? -90.808 133.116 -10.909 1.00 22.69 104 ILE B C 1
ATOM 3075 O O . ILE B 1 104 ? -91.470 133.172 -11.943 1.00 22.92 104 ILE B O 1
ATOM 3080 N N . ALA B 1 105 ? -90.581 134.178 -10.142 1.00 23.08 105 ALA B N 1
ATOM 3081 C CA . ALA B 1 105 ? -91.107 135.492 -10.503 1.00 23.40 105 ALA B CA 1
ATOM 3082 C C . ALA B 1 105 ? -90.568 135.956 -11.857 1.00 23.77 105 ALA B C 1
ATOM 3083 O O . ALA B 1 105 ? -91.312 136.498 -12.676 1.00 23.94 105 ALA B O 1
ATOM 3085 N N . ARG B 1 106 ? -89.278 135.731 -12.093 1.00 23.80 106 ARG B N 1
ATOM 3086 C CA . ARG B 1 106 ? -88.635 136.202 -13.321 1.00 23.99 106 ARG B CA 1
ATOM 3087 C C . ARG B 1 106 ? -88.794 135.264 -14.517 1.00 24.09 106 ARG B C 1
ATOM 3088 O O . ARG B 1 106 ? -88.881 135.725 -15.655 1.00 24.43 106 ARG B O 1
ATOM 3096 N N . HIS B 1 107 ? -88.831 133.958 -14.269 1.00 23.98 107 HIS B N 1
ATOM 3097 C CA . HIS B 1 107 ? -88.778 132.985 -15.363 1.00 24.04 107 HIS B CA 1
ATOM 3098 C C . HIS B 1 107 ? -90.024 132.118 -15.507 1.00 24.03 107 HIS B C 1
ATOM 3099 O O . HIS B 1 107 ? -90.131 131.340 -16.454 1.00 24.14 107 HIS B O 1
ATOM 3106 N N . GLY B 1 108 ? -90.956 132.244 -14.569 1.00 24.11 108 GLY B N 1
ATOM 3107 C CA . GLY B 1 108 ? -92.169 131.432 -14.598 1.00 24.19 108 GLY B CA 1
ATOM 3108 C C . GLY B 1 108 ? -91.945 130.053 -14.007 1.00 24.31 108 GLY B C 1
ATOM 3109 O O . GLY B 1 108 ? -90.835 129.726 -13.583 1.00 24.31 108 GLY B O 1
ATOM 3110 N N . SER B 1 109 ? -92.994 129.235 -13.994 1.00 24.19 109 SER B N 1
ATOM 3111 C CA . SER B 1 109 ? -92.937 127.935 -13.329 1.00 24.25 109 SER B CA 1
ATOM 3112 C C . SER B 1 109 ? -93.080 126.734 -14.267 1.00 24.18 109 SER B C 1
ATOM 3113 O O . SER B 1 109 ? -93.414 125.636 -13.824 1.00 24.08 109 SER B O 1
ATOM 3116 N N . ALA B 1 110 ? -92.813 126.929 -15.554 1.00 24.20 110 ALA B N 1
ATOM 3117 C CA . ALA B 1 110 ? -92.976 125.846 -16.521 1.00 24.33 110 ALA B CA 1
ATOM 3118 C C . ALA B 1 110 ? -92.156 124.609 -16.159 1.00 24.33 110 ALA B C 1
ATOM 3119 O O . ALA B 1 110 ? -92.585 123.480 -16.397 1.00 24.43 110 ALA B O 1
ATOM 3121 N N . ARG B 1 111 ? -90.977 124.820 -15.581 1.00 24.41 111 ARG B N 1
ATOM 3122 C CA . ARG B 1 111 ? -90.101 123.704 -15.227 1.00 24.21 111 ARG B CA 1
ATOM 3123 C C . ARG B 1 111 ? -90.257 123.267 -13.771 1.00 24.06 111 ARG B C 1
ATOM 3124 O O . ARG B 1 111 ? -89.567 122.356 -13.316 1.00 24.13 111 ARG B O 1
ATOM 3132 N N . VAL B 1 112 ? -91.179 123.905 -13.054 1.00 23.62 112 VAL B N 1
ATOM 3133 C CA . VAL B 1 112 ? -91.287 123.734 -11.606 1.00 23.13 112 VAL B CA 1
ATOM 3134 C C . VAL B 1 112 ? -92.526 122.948 -11.176 1.00 23.01 112 VAL B C 1
ATOM 3135 O O . VAL B 1 112 ? -93.648 123.267 -11.578 1.00 22.90 112 VAL B O 1
ATOM 3139 N N . ALA B 1 113 ? -92.314 121.931 -10.343 1.00 22.59 113 ALA B N 1
ATOM 3140 C CA . ALA B 1 113 ? -93.407 121.100 -9.835 1.00 22.40 113 ALA B CA 1
ATOM 3141 C C . ALA B 1 113 ? -93.857 121.514 -8.436 1.00 22.21 113 ALA B C 1
ATOM 3142 O O . ALA B 1 113 ? -94.985 121.227 -8.027 1.00 22.33 113 ALA B O 1
ATOM 3144 N N . GLY B 1 114 ? -92.975 122.177 -7.696 1.00 21.76 114 GLY B N 1
ATOM 3145 C CA . GLY B 1 114 ? -93.295 122.578 -6.330 1.00 21.17 114 GLY B CA 1
ATOM 3146 C C . GLY B 1 114 ? -92.234 123.461 -5.705 1.00 20.86 114 GLY B C 1
ATOM 3147 O O . GLY B 1 114 ? -91.122 123.569 -6.223 1.00 20.76 114 GLY B O 1
ATOM 3148 N N . LEU B 1 115 ? -92.583 124.083 -4.582 1.00 20.46 115 LEU B N 1
ATOM 3149 C CA . LEU B 1 115 ? -91.682 124.996 -3.885 1.00 19.92 115 LEU B CA 1
ATOM 3150 C C . LEU B 1 115 ? -91.687 124.745 -2.379 1.00 19.89 115 LEU B C 1
ATOM 3151 O O . LEU B 1 115 ? -92.744 124.555 -1.775 1.00 19.97 115 LEU B O 1
ATOM 3156 N N . VAL B 1 116 ? -90.500 124.742 -1.780 1.00 19.30 116 VAL B N 1
ATOM 3157 C CA . VAL B 1 116 ? -90.374 124.613 -0.333 1.00 18.88 116 VAL B CA 1
ATOM 3158 C C . VAL B 1 116 ? -89.535 125.762 0.221 1.00 18.73 116 VAL B C 1
ATOM 3159 O O . VAL B 1 116 ? -88.414 126.004 -0.237 1.00 18.54 116 VAL B O 1
ATOM 3163 N N . LEU B 1 117 ? -90.091 126.468 1.199 1.00 18.37 117 LEU B N 1
ATOM 3164 C CA . LEU B 1 117 ? -89.432 127.615 1.816 1.00 18.23 117 LEU B CA 1
ATOM 3165 C C . LEU B 1 117 ? -89.121 127.318 3.282 1.00 18.28 117 LEU B C 1
ATOM 3166 O O . LEU B 1 117 ? -90.028 127.230 4.109 1.00 18.16 117 LEU B O 1
ATOM 3171 N N . LEU B 1 118 ? -87.833 127.163 3.592 1.00 18.10 118 LEU B N 1
ATOM 3172 C CA . LEU B 1 118 ? -87.388 126.787 4.936 1.00 17.98 118 LEU B CA 1
ATOM 3173 C C . LEU B 1 118 ? -86.733 127.959 5.671 1.00 18.07 118 LEU B C 1
ATOM 3174 O O . LEU B 1 118 ? -85.692 128.465 5.243 1.00 17.79 118 LEU B O 1
ATOM 3179 N N . GLY B 1 119 ? -87.333 128.377 6.784 1.00 18.06 119 GLY B N 1
ATOM 3180 C CA . GLY B 1 119 ? -86.829 129.522 7.544 1.00 18.26 119 GLY B CA 1
ATOM 3181 C C . GLY B 1 119 ? -86.473 130.685 6.634 1.00 18.38 119 GLY B C 1
ATOM 3182 O O . GLY B 1 119 ? -85.468 131.368 6.843 1.00 18.52 119 GLY B O 1
ATOM 3183 N N . ALA B 1 120 ? -87.310 130.917 5.628 1.00 18.32 120 ALA B N 1
ATOM 3184 C CA . ALA B 1 120 ? -86.978 131.843 4.548 1.00 18.28 120 ALA B CA 1
ATOM 3185 C C . ALA B 1 120 ? -87.290 133.309 4.855 1.00 18.43 120 ALA B C 1
ATOM 3186 O O . ALA B 1 120 ? -88.173 133.620 5.661 1.00 18.31 120 ALA B O 1
ATOM 3188 N N . VAL B 1 121 ? -86.560 134.201 4.188 1.00 18.56 121 VAL B N 1
ATOM 3189 C CA . VAL B 1 121 ? -86.713 135.644 4.366 1.00 18.81 121 VAL B CA 1
ATOM 3190 C C . VAL B 1 121 ? -87.968 136.193 3.685 1.00 19.08 121 VAL B C 1
ATOM 3191 O O . VAL B 1 121 ? -88.355 137.347 3.905 1.00 19.27 121 VAL B O 1
ATOM 3195 N N . THR B 1 122 ? -88.586 135.366 2.848 1.00 19.14 122 THR B N 1
ATOM 3196 C CA . THR B 1 122 ? -89.836 135.724 2.176 1.00 19.44 122 THR B CA 1
ATOM 3197 C C . THR B 1 122 ? -90.956 135.924 3.197 1.00 19.49 122 THR B C 1
ATOM 3198 O O . THR B 1 122 ? -90.991 135.241 4.222 1.00 19.76 122 THR B O 1
ATOM 3202 N N . PRO B 1 123 ? -91.889 136.849 2.910 1.00 19.58 123 PRO B N 1
ATOM 3203 C CA . PRO B 1 123 ? -91.946 137.640 1.684 1.00 19.64 123 PRO B CA 1
ATOM 3204 C C . PRO B 1 123 ? -91.109 138.917 1.772 1.00 19.76 123 PRO B C 1
ATOM 3205 O O . PRO B 1 123 ? -90.869 139.576 0.761 1.00 19.79 123 PRO B O 1
ATOM 3209 N N A LEU B 1 124 ? -90.663 139.248 2.985 0.50 19.84 124 LEU B N 1
ATOM 3210 N N B LEU B 1 124 ? -90.695 139.268 2.981 0.50 19.81 124 LEU B N 1
ATOM 3211 C CA A LEU B 1 124 ? -89.894 140.469 3.252 0.50 20.00 124 LEU B CA 1
ATOM 3212 C CA B LEU B 1 124 ? -89.737 140.343 3.170 0.50 19.95 124 LEU B CA 1
ATOM 3213 C C A LEU B 1 124 ? -89.241 140.405 4.638 0.50 20.08 124 LEU B C 1
ATOM 3214 C C B LEU B 1 124 ? -89.185 140.291 4.580 0.50 20.06 124 LEU B C 1
ATOM 3215 O O A LEU B 1 124 ? -89.886 140.018 5.613 0.50 20.03 124 LEU B O 1
ATOM 3216 O O B LEU B 1 124 ? -89.840 139.816 5.508 0.50 20.02 124 LEU B O 1
ATOM 3225 N N . PHE B 1 125 ? -87.968 140.792 4.726 1.00 20.09 125 PHE B N 1
ATOM 3226 C CA . PHE B 1 125 ? -87.199 140.642 5.956 1.00 20.31 125 PHE B CA 1
ATOM 3227 C C . PHE B 1 125 ? -87.094 141.969 6.714 1.00 20.62 125 PHE B C 1
ATOM 3228 O O . PHE B 1 125 ? -87.564 142.088 7.848 1.00 20.52 125 PHE B O 1
ATOM 3236 N N . GLY B 1 126 ? -86.488 142.969 6.079 1.00 20.90 126 GLY B N 1
ATOM 3237 C CA . GLY B 1 126 ? -86.264 144.262 6.719 1.00 21.39 126 GLY B CA 1
ATOM 3238 C C . GLY B 1 126 ? -87.467 145.189 6.680 1.00 21.92 126 GLY B C 1
ATOM 3239 O O . GLY B 1 126 ? -88.419 144.963 5.931 1.00 21.81 126 GLY B O 1
ATOM 3240 N N . GLN B 1 127 ? -87.412 146.242 7.491 1.00 22.40 127 GLN B N 1
ATOM 3241 C CA . GLN B 1 127 ? -88.487 147.228 7.573 1.00 23.09 127 GLN B CA 1
ATOM 3242 C C . GLN B 1 127 ? -88.751 147.960 6.264 1.00 23.30 127 GLN B C 1
ATOM 3243 O O . GLN B 1 127 ? -87.829 148.266 5.504 1.00 23.15 127 GLN B O 1
ATOM 3249 N N . LYS B 1 128 ? -90.027 148.243 6.021 1.00 23.65 128 LYS B N 1
ATOM 3250 C CA . LYS B 1 128 ? -90.447 149.148 4.960 1.00 24.11 128 LYS B CA 1
ATOM 3251 C C . LYS B 1 128 ? -91.472 150.089 5.586 1.00 24.36 128 LYS B C 1
ATOM 3252 O O . LYS B 1 128 ? -91.973 149.819 6.680 1.00 24.30 128 LYS B O 1
ATOM 3258 N N . PRO B 1 129 ? -91.779 151.205 4.910 1.00 24.76 129 PRO B N 1
ATOM 3259 C CA . PRO B 1 129 ? -92.766 152.135 5.458 1.00 24.95 129 PRO B CA 1
ATOM 3260 C C . PRO B 1 129 ? -94.097 151.454 5.775 1.00 25.09 129 PRO B C 1
ATOM 3261 O O . PRO B 1 129 ? -94.719 151.768 6.791 1.00 25.34 129 PRO B O 1
ATOM 3265 N N . ASP B 1 130 ? -94.527 150.530 4.918 1.00 25.23 130 ASP B N 1
ATOM 3266 C CA . ASP B 1 130 ? -95.766 149.783 5.157 1.00 25.28 130 ASP B CA 1
ATOM 3267 C C . ASP B 1 130 ? -95.505 148.455 5.865 1.00 25.14 130 ASP B C 1
ATOM 3268 O O . ASP B 1 130 ? -96.403 147.620 5.993 1.00 25.16 130 ASP B O 1
ATOM 3273 N N . TYR B 1 131 ? -94.272 148.265 6.330 1.00 24.83 131 TYR B N 1
ATOM 3274 C CA . TYR B 1 131 ? -93.915 147.049 7.052 1.00 24.50 131 TYR B CA 1
ATOM 3275 C C . TYR B 1 131 ? -92.999 147.364 8.235 1.00 24.52 131 TYR B C 1
ATOM 3276 O O . TYR B 1 131 ? -91.856 146.903 8.282 1.00 24.36 131 TYR B O 1
ATOM 3285 N N . PRO B 1 132 ? -93.501 148.160 9.194 1.00 24.24 132 PRO B N 1
ATOM 3286 C CA . PRO B 1 132 ? -92.735 148.520 10.382 1.00 24.14 132 PRO B CA 1
ATOM 3287 C C . PRO B 1 132 ? -92.414 147.314 11.257 1.00 24.10 132 PRO B C 1
ATOM 3288 O O . PRO B 1 132 ? -91.514 147.382 12.094 1.00 24.19 132 PRO B O 1
ATOM 3292 N N . GLN B 1 133 ? -93.147 146.220 11.070 1.00 23.95 133 GLN B N 1
ATOM 3293 C CA . GLN B 1 133 ? -92.907 145.010 11.851 1.00 23.84 133 GLN B CA 1
ATOM 3294 C C . GLN B 1 133 ? -91.660 144.259 11.376 1.00 23.70 133 GLN B C 1
ATOM 3295 O O . GLN B 1 133 ? -91.200 143.334 12.040 1.00 23.95 133 GLN B O 1
ATOM 3301 N N . GLY B 1 134 ? -91.120 144.655 10.227 1.00 23.51 134 GLY B N 1
ATOM 3302 C CA . GLY B 1 134 ? -89.884 144.054 9.728 1.00 23.40 134 GLY B CA 1
ATOM 3303 C C . GLY B 1 134 ? -88.703 144.387 10.623 1.00 23.30 134 GLY B C 1
ATOM 3304 O O . GLY B 1 134 ? -88.834 145.158 11.572 1.00 23.49 134 GLY B O 1
ATOM 3305 N N . VAL B 1 135 ? -87.544 143.807 10.328 1.00 23.03 135 VAL B N 1
ATOM 3306 C CA . VAL B 1 135 ? -86.339 144.088 11.102 1.00 22.88 135 VAL B CA 1
ATOM 3307 C C . VAL B 1 135 ? -85.760 145.446 10.707 1.00 22.85 135 VAL B C 1
ATOM 3308 O O . VAL B 1 135 ? -85.550 145.715 9.525 1.00 22.65 135 VAL B O 1
ATOM 3312 N N . PRO B 1 136 ? -85.515 146.316 11.699 1.00 23.14 136 PRO B N 1
ATOM 3313 C CA . PRO B 1 136 ? -84.952 147.633 11.419 1.00 23.30 136 PRO B CA 1
ATOM 3314 C C . PRO B 1 136 ? -83.643 147.512 10.649 1.00 23.52 136 PRO B C 1
ATOM 3315 O O . PRO B 1 136 ? -82.810 146.664 10.969 1.00 23.61 136 PRO B O 1
ATOM 3319 N N . LEU B 1 137 ? -83.470 148.352 9.637 1.00 23.69 137 LEU B N 1
ATOM 3320 C CA . LEU B 1 137 ? -82.299 148.269 8.773 1.00 23.91 137 LEU B CA 1
ATOM 3321 C C . LEU B 1 137 ? -80.980 148.518 9.507 1.00 24.07 137 LEU B C 1
ATOM 3322 O O . LEU B 1 137 ? -79.922 148.086 9.047 1.00 23.99 137 LEU B O 1
ATOM 3327 N N . ASP B 1 138 ? -81.033 149.206 10.643 1.00 24.19 138 ASP B N 1
ATOM 3328 C CA . ASP B 1 138 ? -79.802 149.469 11.389 1.00 24.35 138 ASP B CA 1
ATOM 3329 C C . ASP B 1 138 ? -79.238 148.199 12.032 1.00 23.79 138 ASP B C 1
ATOM 3330 O O . ASP B 1 138 ? -78.058 148.141 12.376 1.00 23.82 138 ASP B O 1
ATOM 3335 N N . VAL B 1 139 ? -80.081 147.182 12.183 1.00 23.14 139 VAL B N 1
ATOM 3336 C CA . VAL B 1 139 ? -79.611 145.878 12.628 1.00 22.56 139 VAL B CA 1
ATOM 3337 C C . VAL B 1 139 ? -78.662 145.318 11.578 1.00 22.13 139 VAL B C 1
ATOM 3338 O O . VAL B 1 139 ? -77.603 144.776 11.901 1.00 22.20 139 VAL B O 1
ATOM 3342 N N . PHE B 1 140 ? -79.049 145.459 10.316 1.00 21.60 140 PHE B N 1
ATOM 3343 C CA . PHE B 1 140 ? -78.255 144.945 9.208 1.00 21.20 140 PHE B CA 1
ATOM 3344 C C . PHE B 1 140 ? -77.049 145.835 8.918 1.00 21.18 140 PHE B C 1
ATOM 3345 O O . PHE B 1 140 ? -75.995 145.355 8.493 1.00 20.98 140 PHE B O 1
ATOM 3353 N N . ALA B 1 141 ? -77.205 147.133 9.152 1.00 21.11 141 ALA B N 1
ATOM 3354 C CA . ALA B 1 141 ? -76.082 148.051 9.048 1.00 21.46 141 ALA B CA 1
ATOM 3355 C C . ALA B 1 141 ? -74.984 147.626 10.019 1.00 21.66 141 ALA B C 1
ATOM 3356 O O . ALA B 1 141 ? -73.795 147.671 9.692 1.00 21.71 141 ALA B O 1
ATOM 3358 N N . ARG B 1 142 ? -75.389 147.203 11.213 1.00 21.91 142 ARG B N 1
ATOM 3359 C CA . ARG B 1 142 ? -74.443 146.747 12.223 1.00 22.29 142 ARG B CA 1
ATOM 3360 C C . ARG B 1 142 ? -73.752 145.448 11.806 1.00 21.96 142 ARG B C 1
ATOM 3361 O O . ARG B 1 142 ? -72.557 145.272 12.050 1.00 21.62 142 ARG B O 1
ATOM 3369 N N . PHE B 1 143 ? -74.508 144.542 11.187 1.00 21.60 143 PHE B N 1
ATOM 3370 C CA . PHE B 1 143 ? -73.935 143.325 10.614 1.00 21.46 143 PHE B CA 1
ATOM 3371 C C . PHE B 1 143 ? -72.767 143.705 9.714 1.00 21.30 143 PHE B C 1
ATOM 3372 O O . PHE B 1 143 ? -71.663 143.175 9.849 1.00 21.00 143 PHE B O 1
ATOM 3380 N N . LYS B 1 144 ? -73.026 144.618 8.781 1.00 21.14 144 LYS B N 1
ATOM 3381 C CA . LYS B 1 144 ? -72.014 145.029 7.811 1.00 21.29 144 LYS B CA 1
ATOM 3382 C C . LYS B 1 144 ? -70.789 145.631 8.492 1.00 21.26 144 LYS B C 1
ATOM 3383 O O . LYS B 1 144 ? -69.652 145.307 8.142 1.00 21.08 144 LYS B O 1
ATOM 3389 N N . THR B 1 145 ? -71.026 146.511 9.460 1.00 21.32 145 THR B N 1
ATOM 3390 C CA . THR B 1 145 ? -69.938 147.150 10.199 1.00 21.52 145 THR B CA 1
ATOM 3391 C C . THR B 1 145 ? -69.032 146.120 10.876 1.00 21.31 145 THR B C 1
ATOM 3392 O O . THR B 1 145 ? -67.806 146.230 10.826 1.00 21.20 145 THR B O 1
ATOM 3396 N N . GLU B 1 146 ? -69.636 145.114 11.498 1.00 21.19 146 GLU B N 1
ATOM 3397 C CA . GLU B 1 146 ? -68.868 144.059 12.156 1.00 21.11 146 GLU B CA 1
ATOM 3398 C C . GLU B 1 146 ? -68.150 143.161 11.144 1.00 20.41 146 GLU B C 1
ATOM 3399 O O . GLU B 1 146 ? -67.002 142.770 11.356 1.00 20.39 146 GLU B O 1
ATOM 3405 N N . LEU B 1 147 ? -68.823 142.843 10.043 1.00 19.51 147 LEU B N 1
ATOM 3406 C CA . LEU B 1 147 ? -68.228 142.015 8.994 1.00 18.94 147 LEU B CA 1
ATOM 3407 C C . LEU B 1 147 ? -67.011 142.687 8.358 1.00 18.73 147 LEU B C 1
ATOM 3408 O O . LEU B 1 147 ? -66.049 142.018 7.979 1.00 18.65 147 LEU B O 1
ATOM 3413 N N . LEU B 1 148 ? -67.059 144.010 8.237 1.00 18.47 148 LEU B N 1
ATOM 3414 C CA . LEU B 1 148 ? -65.970 144.746 7.603 1.00 18.50 148 LEU B CA 1
ATOM 3415 C C . LEU B 1 148 ? -64.803 144.989 8.557 1.00 18.60 148 LEU B C 1
ATOM 3416 O O . LEU B 1 148 ? -63.784 145.560 8.167 1.00 18.67 148 LEU B O 1
ATOM 3421 N N . LYS B 1 149 ? -64.960 144.555 9.805 1.00 18.41 149 LYS B N 1
ATOM 3422 C CA . LYS B 1 149 ? -63.865 144.587 10.773 1.00 18.63 149 LYS B CA 1
ATOM 3423 C C . LYS B 1 149 ? -63.248 143.201 10.937 1.00 18.21 149 LYS B C 1
ATOM 3424 O O . LYS B 1 149 ? -62.031 143.040 10.855 1.00 18.59 149 LYS B O 1
ATOM 3430 N N . ASP B 1 150 ? -64.099 142.203 11.164 1.00 17.75 150 ASP B N 1
ATOM 3431 C CA . ASP B 1 150 ? -63.644 140.848 11.464 1.00 17.11 150 ASP B CA 1
ATOM 3432 C C . ASP B 1 150 ? -64.748 139.849 11.139 1.00 16.97 150 ASP B C 1
ATOM 3433 O O . ASP B 1 150 ? -65.520 139.460 12.012 1.00 16.77 150 ASP B O 1
ATOM 3438 N N . ARG B 1 151 ? -64.831 139.434 9.882 1.00 16.63 151 ARG B N 1
ATOM 3439 C CA . ARG B 1 151 ? -65.895 138.517 9.487 1.00 16.69 151 ARG B CA 1
ATOM 3440 C C . ARG B 1 151 ? -65.716 137.129 10.092 1.00 16.44 151 ARG B C 1
ATOM 3441 O O . ARG B 1 151 ? -66.696 136.442 10.371 1.00 16.13 151 ARG B O 1
ATOM 3449 N N . ALA B 1 152 ? -64.469 136.717 10.295 1.00 16.14 152 ALA B N 1
ATOM 3450 C CA . ALA B 1 152 ? -64.207 135.392 10.838 1.00 16.13 152 ALA B CA 1
ATOM 3451 C C . ALA B 1 152 ? -64.854 135.247 12.212 1.00 16.09 152 ALA B C 1
ATOM 3452 O O . ALA B 1 152 ? -65.549 134.267 12.473 1.00 15.89 152 ALA B O 1
ATOM 3454 N N . GLN B 1 153 ? -64.642 136.231 13.082 1.00 16.29 153 GLN B N 1
ATOM 3455 C CA . GLN B 1 153 ? -65.218 136.180 14.424 1.00 16.54 153 GLN B CA 1
ATOM 3456 C C . GLN B 1 153 ? -66.730 136.413 14.401 1.00 16.43 153 GLN B C 1
ATOM 3457 O O . GLN B 1 153 ? -67.455 135.863 15.225 1.00 16.40 153 GLN B O 1
ATOM 3463 N N . PHE B 1 154 ? -67.208 137.215 13.454 1.00 16.40 154 PHE B N 1
ATOM 3464 C CA . PHE B 1 154 ? -68.654 137.391 13.297 1.00 16.43 154 PHE B CA 1
ATOM 3465 C C . PHE B 1 154 ? -69.320 136.040 13.048 1.00 16.43 154 PHE B C 1
ATOM 3466 O O . PHE B 1 154 ? -70.293 135.682 13.713 1.00 16.21 154 PHE B O 1
ATOM 3474 N N . ILE B 1 155 ? -68.789 135.295 12.083 1.00 16.36 155 ILE B N 1
ATOM 3475 C CA . ILE B 1 155 ? -69.306 133.970 11.769 1.00 16.52 155 ILE B CA 1
ATOM 3476 C C . ILE B 1 155 ? -69.319 133.091 13.012 1.00 16.75 155 ILE B C 1
ATOM 3477 O O . ILE B 1 155 ? -70.327 132.459 13.328 1.00 16.64 155 ILE B O 1
ATOM 3482 N N . SER B 1 156 ? -68.190 133.047 13.711 1.00 17.14 156 SER B N 1
ATOM 3483 C CA . SER B 1 156 ? -68.068 132.221 14.903 1.00 17.63 156 SER B CA 1
ATOM 3484 C C . SER B 1 156 ? -69.129 132.574 15.949 1.00 17.70 156 SER B C 1
ATOM 3485 O O . SER B 1 156 ? -69.788 131.690 16.494 1.00 17.40 156 SER B O 1
ATOM 3488 N N . ASP B 1 157 ? -69.291 133.866 16.219 1.00 17.86 157 ASP B N 1
ATOM 3489 C CA . ASP B 1 157 ? -70.287 134.335 17.185 1.00 18.26 157 ASP B CA 1
ATOM 3490 C C . ASP B 1 157 ? -71.708 134.029 16.714 1.00 18.41 157 ASP B C 1
ATOM 3491 O O . ASP B 1 157 ? -72.614 133.850 17.524 1.00 18.57 157 ASP B O 1
ATOM 3496 N N . PHE B 1 158 ? -71.893 133.987 15.398 1.00 18.60 158 PHE B N 1
ATOM 3497 C CA . PHE B 1 158 ? -73.211 133.794 14.796 1.00 18.98 158 PHE B CA 1
ATOM 3498 C C . PHE B 1 158 ? -73.748 132.383 15.045 1.00 19.01 158 PHE B C 1
ATOM 3499 O O . PHE B 1 158 ? -74.961 132.169 15.072 1.00 19.00 158 PHE B O 1
ATOM 3507 N N . ASN B 1 159 ? -72.843 131.424 15.229 1.00 19.04 159 ASN B N 1
ATOM 3508 C CA . ASN B 1 159 ? -73.231 130.032 15.460 1.00 19.32 159 ASN B CA 1
ATOM 3509 C C . ASN B 1 159 ? -74.268 129.880 16.578 1.00 19.26 159 ASN B C 1
ATOM 3510 O O . ASN B 1 159 ? -75.235 129.129 16.440 1.00 19.17 159 ASN B O 1
ATOM 3515 N N . ALA B 1 160 ? -74.068 130.601 17.678 1.00 19.43 160 ALA B N 1
ATOM 3516 C CA . ALA B 1 160 ? -74.940 130.462 18.847 1.00 19.44 160 ALA B CA 1
ATOM 3517 C C . ALA B 1 160 ? -76.417 130.745 18.542 1.00 19.43 160 ALA B C 1
ATOM 3518 O O . ALA B 1 160 ? -77.255 129.857 18.683 1.00 19.52 160 ALA B O 1
ATOM 3520 N N . PRO B 1 161 ? -76.744 131.980 18.127 1.00 19.37 161 PRO B N 1
ATOM 3521 C CA . PRO B 1 161 ? -78.147 132.284 17.829 1.00 19.39 161 PRO B CA 1
ATOM 3522 C C . PRO B 1 161 ? -78.648 131.563 16.576 1.00 19.44 161 PRO B C 1
ATOM 3523 O O . PRO B 1 161 ? -79.847 131.306 16.444 1.00 19.24 161 PRO B O 1
ATOM 3527 N N . PHE B 1 162 ? -77.738 131.242 15.662 1.00 19.49 162 PHE B N 1
ATOM 3528 C CA . PHE B 1 162 ? -78.111 130.546 14.437 1.00 19.80 162 PHE B CA 1
ATOM 3529 C C . PHE B 1 162 ? -78.718 129.185 14.760 1.00 19.89 162 PHE B C 1
ATOM 3530 O O . PHE B 1 162 ? -79.795 128.841 14.267 1.00 19.76 162 PHE B O 1
ATOM 3538 N N . TYR B 1 163 ? -78.024 128.418 15.598 1.00 20.07 163 TYR B N 1
ATOM 3539 C CA . TYR B 1 163 ? -78.462 127.070 15.942 1.00 20.57 163 TYR B CA 1
ATOM 3540 C C . TYR B 1 163 ? -79.288 127.036 17.226 1.00 21.20 163 TYR B C 1
ATOM 3541 O O . TYR B 1 163 ? -79.739 125.973 17.645 1.00 21.01 163 TYR B O 1
ATOM 3550 N N . GLY B 1 164 ? -79.470 128.197 17.848 1.00 21.96 164 GLY B N 1
ATOM 3551 C CA . GLY B 1 164 ? -80.221 128.294 19.096 1.00 23.37 164 GLY B CA 1
ATOM 3552 C C . GLY B 1 164 ? -79.484 127.694 20.280 1.00 24.26 164 GLY B C 1
ATOM 3553 O O . GLY B 1 164 ? -80.100 127.254 21.252 1.00 24.60 164 GLY B O 1
ATOM 3554 N N . ILE B 1 165 ? -78.159 127.670 20.194 1.00 25.17 165 ILE B N 1
ATOM 3555 C CA . ILE B 1 165 ? -77.323 127.142 21.264 1.00 26.03 165 ILE B CA 1
ATOM 3556 C C . ILE B 1 165 ? -77.502 127.967 22.533 1.00 26.65 165 ILE B C 1
ATOM 3557 O O . ILE B 1 165 ? -77.403 127.447 23.644 1.00 26.95 165 ILE B O 1
ATOM 3562 N N . ASN B 1 166 ? -77.768 129.257 22.358 1.00 27.32 166 ASN B N 1
ATOM 3563 C CA . ASN B 1 166 ? -78.012 130.147 23.482 1.00 27.93 166 ASN B CA 1
ATOM 3564 C C . ASN B 1 166 ? -79.393 129.932 24.093 1.00 28.54 166 ASN B C 1
ATOM 3565 O O . ASN B 1 166 ? -79.711 130.508 25.134 1.00 29.14 166 ASN B O 1
ATOM 3570 N N . LYS B 1 167 ? -80.208 129.103 23.448 1.00 29.14 167 LYS B N 1
ATOM 3571 C CA . LYS B 1 167 ? -81.574 128.864 23.910 1.00 29.70 167 LYS B CA 1
ATOM 3572 C C . LYS B 1 167 ? -81.991 127.394 23.881 1.00 29.86 167 LYS B C 1
ATOM 3573 O O . LYS B 1 167 ? -83.021 127.042 23.300 1.00 30.25 167 LYS B O 1
ATOM 3579 N N . GLY B 1 168 ? -81.185 126.539 24.502 1.00 29.85 168 GLY B N 1
ATOM 3580 C CA . GLY B 1 168 ? -81.594 125.160 24.755 1.00 29.43 168 GLY B CA 1
ATOM 3581 C C . GLY B 1 168 ? -81.344 124.107 23.688 1.00 29.10 168 GLY B C 1
ATOM 3582 O O . GLY B 1 168 ? -81.707 122.941 23.870 1.00 29.45 168 GLY B O 1
ATOM 3583 N N A GLN B 1 169 ? -80.731 124.501 22.576 0.50 28.69 169 GLN B N 1
ATOM 3584 N N B GLN B 1 169 ? -80.736 124.498 22.575 0.50 28.76 169 GLN B N 1
ATOM 3585 C CA A GLN B 1 169 ? -80.428 123.552 21.505 0.50 28.17 169 GLN B CA 1
ATOM 3586 C CA B GLN B 1 169 ? -80.434 123.522 21.538 0.50 28.32 169 GLN B CA 1
ATOM 3587 C C A GLN B 1 169 ? -79.019 122.983 21.662 0.50 27.79 169 GLN B C 1
ATOM 3588 C C B GLN B 1 169 ? -79.025 122.971 21.692 0.50 27.88 169 GLN B C 1
ATOM 3589 O O A GLN B 1 169 ? -78.106 123.680 22.104 0.50 27.96 169 GLN B O 1
ATOM 3590 O O B GLN B 1 169 ? -78.119 123.664 22.155 0.50 28.04 169 GLN B O 1
ATOM 3601 N N . VAL B 1 170 ? -78.848 121.717 21.296 1.00 27.46 170 VAL B N 1
ATOM 3602 C CA . VAL B 1 170 ? -77.557 121.052 21.427 1.00 26.50 170 VAL B CA 1
ATOM 3603 C C . VAL B 1 170 ? -76.965 120.739 20.058 1.00 25.42 170 VAL B C 1
ATOM 3604 O O . VAL B 1 170 ? -77.544 119.984 19.279 1.00 25.27 170 VAL B O 1
ATOM 3608 N N . VAL B 1 171 ? -75.812 121.336 19.772 1.00 24.19 171 VAL B N 1
ATOM 3609 C CA . VAL B 1 171 ? -75.128 121.139 18.499 1.00 22.99 171 VAL B CA 1
ATOM 3610 C C . VAL B 1 171 ? -73.647 120.882 18.768 1.00 22.13 171 VAL B C 1
ATOM 3611 O O . VAL B 1 171 ? -73.026 121.574 19.572 1.00 21.70 171 VAL B O 1
ATOM 3615 N N . SER B 1 172 ? -73.086 119.879 18.100 1.00 21.21 172 SER B N 1
ATOM 3616 C CA . SER B 1 172 ? -71.714 119.452 18.368 1.00 20.46 172 SER B CA 1
ATOM 3617 C C . SER B 1 172 ? -70.680 120.503 17.985 1.00 20.33 172 SER B C 1
ATOM 3618 O O . SER B 1 172 ? -70.950 121.395 17.179 1.00 20.00 172 SER B O 1
ATOM 3621 N N . GLN B 1 173 ? -69.489 120.377 18.561 1.00 19.98 173 GLN B N 1
ATOM 3622 C CA . GLN B 1 173 ? -68.356 121.208 18.178 1.00 19.91 173 GLN B CA 1
ATOM 3623 C C . GLN B 1 173 ? -68.011 120.978 16.708 1.00 19.46 173 GLN B C 1
ATOM 3624 O O . GLN B 1 173 ? -67.617 121.904 15.999 1.00 19.16 173 GLN B O 1
ATOM 3630 N N . GLY B 1 174 ? -68.161 119.735 16.257 1.00 18.92 174 GLY B N 1
ATOM 3631 C CA . GLY B 1 174 ? -67.909 119.391 14.861 1.00 18.19 174 GLY B CA 1
ATOM 3632 C C . GLY B 1 174 ? -68.744 120.207 13.890 1.00 17.92 174 GLY B C 1
ATOM 3633 O O . GLY B 1 174 ? -68.224 120.742 12.910 1.00 17.61 174 GLY B O 1
ATOM 3634 N N . VAL B 1 175 ? -70.044 120.296 14.152 1.00 17.43 175 VAL B N 1
ATOM 3635 C CA . VAL B 1 175 ? -70.941 121.072 13.300 1.00 17.22 175 VAL B CA 1
ATOM 3636 C C . VAL B 1 175 ? -70.558 122.549 13.283 1.00 16.88 175 VAL B C 1
ATOM 3637 O O . VAL B 1 175 ? -70.549 123.187 12.229 1.00 16.41 175 VAL B O 1
ATOM 3641 N N . GLN B 1 176 ? -70.240 123.088 14.454 1.00 16.61 176 GLN B N 1
ATOM 3642 C CA . GLN B 1 176 ? -69.843 124.488 14.561 1.00 16.72 176 GLN B CA 1
ATOM 3643 C C . GLN B 1 176 ? -68.538 124.751 13.808 1.00 16.11 176 GLN B C 1
ATOM 3644 O O . GLN B 1 176 ? -68.393 125.772 13.136 1.00 16.34 176 GLN B O 1
ATOM 3650 N N . THR B 1 177 ? -67.603 123.812 13.901 1.00 15.70 177 THR B N 1
ATOM 3651 C CA . THR B 1 177 ? -66.337 123.911 13.177 1.00 15.59 177 THR B CA 1
ATOM 3652 C C . THR B 1 177 ? -66.542 123.861 11.660 1.00 15.45 177 THR B C 1
ATOM 3653 O O . THR B 1 177 ? -65.963 124.664 10.926 1.00 15.13 177 THR B O 1
ATOM 3657 N N . GLN B 1 178 ? -67.370 122.927 11.198 1.00 15.44 178 GLN B N 1
ATOM 3658 C CA . GLN B 1 178 ? -67.658 122.810 9.767 1.00 15.38 178 GLN B CA 1
ATOM 3659 C C . GLN B 1 178 ? -68.358 124.063 9.254 1.00 15.37 178 GLN B C 1
ATOM 3660 O O . GLN B 1 178 ? -68.073 124.535 8.156 1.00 15.06 178 GLN B O 1
ATOM 3666 N N . THR B 1 179 ? -69.276 124.596 10.052 1.00 15.15 179 THR B N 1
ATOM 3667 C CA . THR B 1 179 ? -69.997 125.808 9.671 1.00 15.29 179 THR B CA 1
ATOM 3668 C C . THR B 1 179 ? -69.012 126.953 9.429 1.00 15.02 179 THR B C 1
ATOM 3669 O O . THR B 1 179 ? -69.082 127.647 8.412 1.00 14.84 179 THR B O 1
ATOM 3673 N N . LEU B 1 180 ? -68.086 127.142 10.366 1.00 14.96 180 LEU B N 1
ATOM 3674 C CA . LEU B 1 180 ? -67.069 128.184 10.231 1.00 14.87 180 LEU B CA 1
ATOM 3675 C C . LEU B 1 180 ? -66.155 127.934 9.023 1.00 14.91 180 LEU B C 1
ATOM 3676 O O . LEU B 1 180 ? -65.883 128.855 8.251 1.00 14.74 180 LEU B O 1
ATOM 3681 N N . GLN B 1 181 ? -65.700 126.692 8.853 1.00 14.58 181 GLN B N 1
ATOM 3682 C CA . GLN B 1 181 ? -64.808 126.348 7.736 1.00 14.80 181 GLN B CA 1
ATOM 3683 C C . GLN B 1 181 ? -65.424 126.715 6.391 1.00 14.67 181 GLN B C 1
ATOM 3684 O O . GLN B 1 181 ? -64.778 127.334 5.538 1.00 15.04 181 GLN B O 1
ATOM 3690 N N . ILE B 1 182 ? -66.676 126.318 6.199 1.00 14.41 182 ILE B N 1
ATOM 3691 C CA . ILE B 1 182 ? -67.385 126.618 4.959 1.00 14.14 182 ILE B CA 1
ATOM 3692 C C . ILE B 1 182 ? -67.571 128.122 4.756 1.00 13.88 182 ILE B C 1
ATOM 3693 O O . ILE B 1 182 ? -67.351 128.644 3.662 1.00 13.91 182 ILE B O 1
ATOM 3698 N N . ALA B 1 183 ? -67.977 128.816 5.812 1.00 13.75 183 ALA B N 1
ATOM 3699 C CA . ALA B 1 183 ? -68.235 130.251 5.725 1.00 13.79 183 ALA B CA 1
ATOM 3700 C C . ALA B 1 183 ? -66.978 131.033 5.352 1.00 13.78 183 ALA B C 1
ATOM 3701 O O . ALA B 1 183 ? -67.054 132.053 4.665 1.00 14.10 183 ALA B O 1
ATOM 3703 N N . LEU B 1 184 ? -65.822 130.561 5.811 1.00 13.93 184 LEU B N 1
ATOM 3704 C CA . LEU B 1 184 ? -64.562 131.258 5.536 1.00 13.93 184 LEU B CA 1
ATOM 3705 C C . LEU B 1 184 ? -64.145 131.148 4.067 1.00 13.96 184 LEU B C 1
ATOM 3706 O O . LEU B 1 184 ? -63.371 131.967 3.574 1.00 14.10 184 LEU B O 1
ATOM 3711 N N . LEU B 1 185 ? -64.665 130.140 3.373 1.00 13.79 185 LEU B N 1
ATOM 3712 C CA . LEU B 1 185 ? -64.406 129.983 1.937 1.00 13.82 185 LEU B CA 1
ATOM 3713 C C . LEU B 1 185 ? -64.953 131.161 1.143 1.00 14.20 185 LEU B C 1
ATOM 3714 O O . LEU B 1 185 ? -64.436 131.508 0.077 1.00 14.24 185 LEU B O 1
ATOM 3719 N N . ALA B 1 186 ? -66.018 131.759 1.661 1.00 14.35 186 ALA B N 1
ATOM 3720 C CA . ALA B 1 186 ? -66.764 132.782 0.938 1.00 14.50 186 ALA B CA 1
ATOM 3721 C C . ALA B 1 186 ? -66.006 134.094 0.776 1.00 14.75 186 ALA B C 1
ATOM 3722 O O . ALA B 1 186 ? -65.045 134.372 1.494 1.00 14.47 186 ALA B O 1
ATOM 3724 N N . SER B 1 187 ? -66.474 134.901 -0.169 1.00 15.07 187 SER B N 1
ATOM 3725 C CA . SER B 1 187 ? -65.952 136.242 -0.400 1.00 15.55 187 SER B CA 1
ATOM 3726 C C . SER B 1 187 ? -66.424 137.238 0.657 1.00 15.69 187 SER B C 1
ATOM 3727 O O . SER B 1 187 ? -67.600 137.250 1.035 1.00 15.89 187 SER B O 1
ATOM 3730 N N . LEU B 1 188 ? -65.513 138.087 1.126 1.00 15.75 188 LEU B N 1
ATOM 3731 C CA . LEU B 1 188 ? -65.899 139.180 2.013 1.00 15.85 188 LEU B CA 1
ATOM 3732 C C . LEU B 1 188 ? -66.951 140.065 1.340 1.00 15.91 188 LEU B C 1
ATOM 3733 O O . LEU B 1 188 ? -67.947 140.445 1.955 1.00 16.01 188 LEU B O 1
ATOM 3738 N N . LYS B 1 189 ? -66.722 140.384 0.068 1.00 15.98 189 LYS B N 1
ATOM 3739 C CA . LYS B 1 189 ? -67.626 141.245 -0.692 1.00 16.17 189 LYS B CA 1
ATOM 3740 C C . LYS B 1 189 ? -69.010 140.620 -0.856 1.00 16.08 189 LYS B C 1
ATOM 3741 O O . LYS B 1 189 ? -70.024 141.283 -0.646 1.00 16.03 189 LYS B O 1
ATOM 3747 N N . ALA B 1 190 ? -69.052 139.348 -1.241 1.00 16.14 190 ALA B N 1
ATOM 3748 C CA . ALA B 1 190 ? -70.332 138.665 -1.419 1.00 16.22 190 ALA B CA 1
ATOM 3749 C C . ALA B 1 190 ? -71.079 138.593 -0.095 1.00 16.43 190 ALA B C 1
ATOM 3750 O O . ALA B 1 190 ? -72.298 138.763 -0.050 1.00 16.28 190 ALA B O 1
ATOM 3752 N N . THR B 1 191 ? -70.338 138.336 0.979 1.00 16.54 191 THR B N 1
ATOM 3753 C CA . THR B 1 191 ? -70.924 138.211 2.310 1.00 16.72 191 THR B CA 1
ATOM 3754 C C . THR B 1 191 ? -71.636 139.501 2.715 1.00 16.99 191 THR B C 1
ATOM 3755 O O . THR B 1 191 ? -72.762 139.474 3.218 1.00 17.02 191 THR B O 1
ATOM 3759 N N . VAL B 1 192 ? -70.980 140.630 2.474 1.00 17.14 192 VAL B N 1
ATOM 3760 C CA . VAL B 1 192 ? -71.552 141.927 2.815 1.00 17.38 192 VAL B CA 1
ATOM 3761 C C . VAL B 1 192 ? -72.684 142.319 1.860 1.00 17.37 192 VAL B C 1
ATOM 3762 O O . VAL B 1 192 ? -73.734 142.784 2.300 1.00 17.48 192 VAL B O 1
ATOM 3766 N N . ASP B 1 193 ? -72.481 142.114 0.561 1.00 17.59 193 ASP B N 1
ATOM 3767 C CA . ASP B 1 193 ? -73.511 142.420 -0.431 1.00 17.82 193 ASP B CA 1
ATOM 3768 C C . ASP B 1 193 ? -74.811 141.672 -0.160 1.00 17.89 193 ASP B C 1
ATOM 3769 O O . ASP B 1 193 ? -75.904 142.207 -0.371 1.00 17.57 193 ASP B O 1
ATOM 3774 N N . CYS B 1 194 ? -74.693 140.427 0.286 1.00 17.79 194 CYS B N 1
ATOM 3775 C CA . CYS B 1 194 ? -75.877 139.620 0.565 1.00 17.88 194 CYS B CA 1
ATOM 3776 C C . CYS B 1 194 ? -76.720 140.226 1.687 1.00 18.15 194 CYS B C 1
ATOM 3777 O O . CYS B 1 194 ? -77.945 140.120 1.671 1.00 18.24 194 CYS B O 1
ATOM 3780 N N . VAL B 1 195 ? -76.072 140.868 2.654 1.00 18.32 195 VAL B N 1
ATOM 3781 C CA . VAL B 1 195 ? -76.810 141.544 3.715 1.00 18.90 195 VAL B CA 1
ATOM 3782 C C . VAL B 1 195 ? -77.733 142.605 3.119 1.00 19.39 195 VAL B C 1
ATOM 3783 O O . VAL B 1 195 ? -78.927 142.646 3.426 1.00 19.59 195 VAL B O 1
ATOM 3787 N N . THR B 1 196 ? -77.177 143.457 2.262 1.00 19.82 196 THR B N 1
ATOM 3788 C CA . THR B 1 196 ? -77.976 144.451 1.546 1.00 20.32 196 THR B CA 1
ATOM 3789 C C . THR B 1 196 ? -79.140 143.791 0.808 1.00 20.39 196 THR B C 1
ATOM 3790 O O . THR B 1 196 ? -80.278 144.263 0.872 1.00 20.57 196 THR B O 1
ATOM 3794 N N . ALA B 1 197 ? -78.845 142.699 0.106 1.00 20.26 197 ALA B N 1
ATOM 3795 C CA . ALA B 1 197 ? -79.849 141.979 -0.668 1.00 20.20 197 ALA B CA 1
ATOM 3796 C C . ALA B 1 197 ? -81.005 141.458 0.187 1.00 20.30 197 ALA B C 1
ATOM 3797 O O . ALA B 1 197 ? -82.168 141.766 -0.085 1.00 20.14 197 ALA B O 1
ATOM 3799 N N . PHE B 1 198 ? -80.703 140.669 1.217 1.00 20.26 198 PHE B N 1
ATOM 3800 C CA . PHE B 1 198 ? -81.788 140.078 2.005 1.00 20.36 198 PHE B CA 1
ATOM 3801 C C . PHE B 1 198 ? -82.448 141.059 2.972 1.00 20.57 198 PHE B C 1
ATOM 3802 O O . PHE B 1 198 ? -83.599 140.872 3.370 1.00 20.50 198 PHE B O 1
ATOM 3810 N N . ALA B 1 199 ? -81.732 142.129 3.303 1.00 20.67 199 ALA B N 1
ATOM 3811 C CA . ALA B 1 199 ? -82.271 143.168 4.171 1.00 21.28 199 ALA B CA 1
ATOM 3812 C C . ALA B 1 199 ? -83.368 143.978 3.486 1.00 21.51 199 ALA B C 1
ATOM 3813 O O . ALA B 1 199 ? -84.368 144.330 4.108 1.00 21.89 199 ALA B O 1
ATOM 3815 N N . GLU B 1 200 ? -83.184 144.275 2.206 1.00 21.70 200 GLU B N 1
ATOM 3816 C CA . GLU B 1 200 ? -84.006 145.296 1.563 1.00 21.96 200 GLU B CA 1
ATOM 3817 C C . GLU B 1 200 ? -84.863 144.819 0.394 1.00 21.80 200 GLU B C 1
ATOM 3818 O O . GLU B 1 200 ? -85.714 145.564 -0.090 1.00 21.90 200 GLU B O 1
ATOM 3824 N N . THR B 1 201 ? -84.654 143.587 -0.059 1.00 21.35 201 THR B N 1
ATOM 3825 C CA . THR B 1 201 ? -85.421 143.076 -1.189 1.00 21.03 201 THR B CA 1
ATOM 3826 C C . THR B 1 201 ? -86.848 142.695 -0.786 1.00 21.05 201 THR B C 1
ATOM 3827 O O . THR B 1 201 ? -87.061 141.975 0.191 1.00 20.84 201 THR B O 1
ATOM 3831 N N . ASP B 1 202 ? -87.817 143.193 -1.549 1.00 20.84 202 ASP B N 1
ATOM 3832 C CA . ASP B 1 202 ? -89.232 142.925 -1.300 1.00 20.77 202 ASP B CA 1
ATOM 3833 C C . ASP B 1 202 ? -89.728 141.807 -2.214 1.00 20.58 202 ASP B C 1
ATOM 3834 O O . ASP B 1 202 ? -89.758 141.964 -3.436 1.00 20.56 202 ASP B O 1
ATOM 3839 N N . PHE B 1 203 ? -90.116 140.679 -1.624 1.00 20.54 203 PHE B N 1
ATOM 3840 C CA . PHE B 1 203 ? -90.580 139.535 -2.407 1.00 20.73 203 PHE B CA 1
ATOM 3841 C C . PHE B 1 203 ? -92.101 139.408 -2.425 1.00 20.89 203 PHE B C 1
ATOM 3842 O O . PHE B 1 203 ? -92.635 138.381 -2.836 1.00 21.03 203 PHE B O 1
ATOM 3850 N N . ARG B 1 204 ? -92.803 140.442 -1.979 1.00 21.32 204 ARG B N 1
ATOM 3851 C CA . ARG B 1 204 ? -94.261 140.360 -1.935 1.00 21.69 204 ARG B CA 1
ATOM 3852 C C . ARG B 1 204 ? -94.877 140.216 -3.327 1.00 22.05 204 ARG B C 1
ATOM 3853 O O . ARG B 1 204 ? -95.816 139.445 -3.512 1.00 22.37 204 ARG B O 1
ATOM 3861 N N . PRO B 1 205 ? -94.336 140.941 -4.319 1.00 22.43 205 PRO B N 1
ATOM 3862 C CA . PRO B 1 205 ? -94.781 140.729 -5.696 1.00 22.65 205 PRO B CA 1
ATOM 3863 C C . PRO B 1 205 ? -94.538 139.290 -6.152 1.00 22.94 205 PRO B C 1
ATOM 3864 O O . PRO B 1 205 ? -95.373 138.713 -6.852 1.00 22.90 205 PRO B O 1
ATOM 3868 N N . ASP B 1 206 ? -93.403 138.718 -5.751 1.00 22.93 206 ASP B N 1
ATOM 3869 C CA . ASP B 1 206 ? -93.062 137.342 -6.103 1.00 23.14 206 ASP B CA 1
ATOM 3870 C C . ASP B 1 206 ? -94.117 136.350 -5.621 1.00 23.22 206 ASP B C 1
ATOM 3871 O O . ASP B 1 206 ? -94.452 135.398 -6.324 1.00 23.06 206 ASP B O 1
ATOM 3876 N N . MET B 1 207 ? -94.619 136.565 -4.409 1.00 23.52 207 MET B N 1
ATOM 3877 C CA . MET B 1 207 ? -95.580 135.648 -3.806 1.00 24.04 207 MET B CA 1
ATOM 3878 C C . MET B 1 207 ? -96.804 135.450 -4.701 1.00 24.40 207 MET B C 1
ATOM 3879 O O . MET B 1 207 ? -97.350 134.350 -4.784 1.00 24.47 207 MET B O 1
ATOM 3884 N N . ALA B 1 208 ? -97.227 136.520 -5.371 1.00 24.93 208 ALA B N 1
ATOM 3885 C CA . ALA B 1 208 ? -98.415 136.472 -6.222 1.00 25.28 208 ALA B CA 1
ATOM 3886 C C . ALA B 1 208 ? -98.164 135.695 -7.513 1.00 25.61 208 ALA B C 1
ATOM 3887 O O . ALA B 1 208 ? -99.104 135.311 -8.210 1.00 25.72 208 ALA B O 1
ATOM 3889 N N . LYS B 1 209 ? -96.893 135.463 -7.827 1.00 25.76 209 LYS B N 1
ATOM 3890 C CA . LYS B 1 209 ? -96.521 134.773 -9.056 1.00 26.05 209 LYS B CA 1
ATOM 3891 C C . LYS B 1 209 ? -96.305 133.278 -8.836 1.00 25.85 209 LYS B C 1
ATOM 3892 O O . LYS B 1 209 ? -96.093 132.526 -9.786 1.00 26.16 209 LYS B O 1
ATOM 3898 N N . ILE B 1 210 ? -96.353 132.847 -7.582 1.00 25.68 210 ILE B N 1
ATOM 3899 C CA . ILE B 1 210 ? -96.116 131.445 -7.268 1.00 25.51 210 ILE B CA 1
ATOM 3900 C C . ILE B 1 210 ? -97.396 130.633 -7.433 1.00 25.50 210 ILE B C 1
ATOM 3901 O O . ILE B 1 210 ? -98.310 130.717 -6.613 1.00 25.66 210 ILE B O 1
ATOM 3906 N N . ASP B 1 211 ? -97.451 129.854 -8.507 1.00 25.37 211 ASP B N 1
ATOM 3907 C CA . ASP B 1 211 ? -98.647 129.095 -8.852 1.00 25.34 211 ASP B CA 1
ATOM 3908 C C . ASP B 1 211 ? -98.395 127.592 -8.830 1.00 24.96 211 ASP B C 1
ATOM 3909 O O . ASP B 1 211 ? -98.936 126.847 -9.648 1.00 25.03 211 ASP B O 1
ATOM 3914 N N . VAL B 1 212 ? -97.572 127.151 -7.885 1.00 24.44 212 VAL B N 1
ATOM 3915 C CA . VAL B 1 212 ? -97.309 125.731 -7.701 1.00 23.75 212 VAL B CA 1
ATOM 3916 C C . VAL B 1 212 ? -97.515 125.351 -6.242 1.00 23.34 212 VAL B C 1
ATOM 3917 O O . VAL B 1 212 ? -97.508 126.217 -5.367 1.00 23.23 212 VAL B O 1
ATOM 3921 N N . PRO B 1 213 ? -97.709 124.052 -5.972 1.00 23.00 213 PRO B N 1
ATOM 3922 C CA . PRO B 1 213 ? -97.824 123.585 -4.596 1.00 22.80 213 PRO B CA 1
ATOM 3923 C C . PRO B 1 213 ? -96.622 124.043 -3.772 1.00 22.66 213 PRO B C 1
ATOM 3924 O O . PRO B 1 213 ? -95.476 123.908 -4.213 1.00 22.55 213 PRO B O 1
ATOM 3928 N N . THR B 1 214 ? -96.888 124.584 -2.589 1.00 22.30 214 THR B N 1
ATOM 3929 C CA . THR B 1 214 ? -95.841 125.175 -1.767 1.00 21.99 214 THR B CA 1
ATOM 3930 C C . THR B 1 214 ? -95.938 124.728 -0.313 1.00 21.85 214 THR B C 1
ATOM 3931 O O . THR B 1 214 ? -97.024 124.688 0.269 1.00 21.69 214 THR B O 1
ATOM 3935 N N . LEU B 1 215 ? -94.792 124.377 0.259 1.00 21.27 215 LEU B N 1
ATOM 3936 C CA . LEU B 1 215 ? -94.703 124.043 1.670 1.00 21.09 215 LEU B CA 1
ATOM 3937 C C . LEU B 1 215 ? -93.770 125.033 2.353 1.00 20.99 215 LEU B C 1
ATOM 3938 O O . LEU B 1 215 ? -92.620 125.204 1.941 1.00 20.92 215 LEU B O 1
ATOM 3943 N N . VAL B 1 216 ? -94.278 125.693 3.388 1.00 20.62 216 VAL B N 1
ATOM 3944 C CA . VAL B 1 216 ? -93.482 126.615 4.180 1.00 20.64 216 VAL B CA 1
ATOM 3945 C C . VAL B 1 216 ? -93.194 125.982 5.535 1.00 20.62 216 VAL B C 1
ATOM 3946 O O . VAL B 1 216 ? -94.114 125.576 6.247 1.00 20.73 216 VAL B O 1
ATOM 3950 N N . ILE B 1 217 ? -91.915 125.877 5.881 1.00 20.39 217 ILE B N 1
ATOM 3951 C CA . ILE B 1 217 ? -91.528 125.354 7.184 1.00 20.42 217 ILE B CA 1
ATOM 3952 C C . ILE B 1 217 ? -90.681 126.380 7.921 1.00 20.55 217 ILE B C 1
ATOM 3953 O O . ILE B 1 217 ? -89.784 126.988 7.339 1.00 20.59 217 ILE B O 1
ATOM 3958 N N . HIS B 1 218 ? -90.973 126.578 9.200 1.00 20.71 218 HIS B N 1
ATOM 3959 C CA . HIS B 1 218 ? -90.281 127.588 9.979 1.00 20.85 218 HIS B CA 1
ATOM 3960 C C . HIS B 1 218 ? -90.236 127.160 11.441 1.00 21.24 218 HIS B C 1
ATOM 3961 O O . HIS B 1 218 ? -91.180 126.549 11.944 1.00 21.14 218 HIS B O 1
ATOM 3968 N N . GLY B 1 219 ? -89.133 127.458 12.118 1.00 21.56 219 GLY B N 1
ATOM 3969 C CA . GLY B 1 219 ? -89.046 127.214 13.552 1.00 22.29 219 GLY B CA 1
ATOM 3970 C C . GLY B 1 219 ? -89.598 128.425 14.274 1.00 22.82 219 GLY B C 1
ATOM 3971 O O . GLY B 1 219 ? -89.274 129.560 13.926 1.00 23.11 219 GLY B O 1
ATOM 3972 N N . ASP B 1 220 ? -90.445 128.210 15.273 1.00 23.28 220 ASP B N 1
ATOM 3973 C CA . ASP B 1 220 ? -90.999 129.357 15.983 1.00 23.65 220 ASP B CA 1
ATOM 3974 C C . ASP B 1 220 ? -90.081 129.817 17.114 1.00 23.45 220 ASP B C 1
ATOM 3975 O O . ASP B 1 220 ? -90.460 130.653 17.932 1.00 23.70 220 ASP B O 1
ATOM 3980 N N . GLY B 1 221 ? -88.866 129.274 17.138 1.00 22.90 221 GLY B N 1
ATOM 3981 C CA . GLY B 1 221 ? -87.820 129.765 18.029 1.00 22.23 221 GLY B CA 1
ATOM 3982 C C . GLY B 1 221 ? -86.730 130.471 17.241 1.00 21.77 221 GLY B C 1
ATOM 3983 O O . GLY B 1 221 ? -85.651 130.744 17.763 1.00 21.47 221 GLY B O 1
ATOM 3984 N N . ASP B 1 222 ? -87.022 130.771 15.977 1.00 21.42 222 ASP B N 1
ATOM 3985 C CA . ASP B 1 222 ? -86.043 131.366 15.065 1.00 21.09 222 ASP B CA 1
ATOM 3986 C C . ASP B 1 222 ? -85.607 132.761 15.514 1.00 21.06 222 ASP B C 1
ATOM 3987 O O . ASP B 1 222 ? -86.403 133.703 15.508 1.00 20.86 222 ASP B O 1
ATOM 3992 N N . GLN B 1 223 ? -84.339 132.886 15.904 1.00 20.96 223 GLN B N 1
ATOM 3993 C CA . GLN B 1 223 ? -83.799 134.155 16.402 1.00 21.07 223 GLN B CA 1
ATOM 3994 C C . GLN B 1 223 ? -83.260 135.040 15.283 1.00 21.02 223 GLN B C 1
ATOM 3995 O O . GLN B 1 223 ? -82.950 136.214 15.505 1.00 21.04 223 GLN B O 1
ATOM 4001 N N . ILE B 1 224 ? -83.136 134.473 14.087 1.00 20.74 224 ILE B N 1
ATOM 4002 C CA . ILE B 1 224 ? -82.495 135.167 12.979 1.00 20.85 224 ILE B CA 1
ATOM 4003 C C . ILE B 1 224 ? -83.526 135.732 12.013 1.00 20.81 224 ILE B C 1
ATOM 4004 O O . ILE B 1 224 ? -83.496 136.915 11.681 1.00 20.63 224 ILE B O 1
ATOM 4009 N N . VAL B 1 225 ? -84.427 134.866 11.562 1.00 20.83 225 VAL B N 1
ATOM 4010 C CA . VAL B 1 225 ? -85.490 135.242 10.639 1.00 21.07 225 VAL B CA 1
ATOM 4011 C C . VAL B 1 225 ? -86.830 135.013 11.333 1.00 21.32 225 VAL B C 1
ATOM 4012 O O . VAL B 1 225 ? -87.296 133.880 11.434 1.00 21.13 225 VAL B O 1
ATOM 4016 N N . PRO B 1 226 ? -87.441 136.096 11.839 1.00 21.66 226 PRO B N 1
ATOM 4017 C CA . PRO B 1 226 ? -88.648 136.010 12.664 1.00 21.89 226 PRO B CA 1
ATOM 4018 C C . PRO B 1 226 ? -89.822 135.347 11.948 1.00 22.01 226 PRO B C 1
ATOM 4019 O O . PRO B 1 226 ? -90.289 135.846 10.923 1.00 22.08 226 PRO B O 1
ATOM 4023 N N . PHE B 1 227 ? -90.299 134.236 12.498 1.00 22.26 227 PHE B N 1
ATOM 4024 C CA . PHE B 1 227 ? -91.415 133.500 11.909 1.00 22.51 227 PHE B CA 1
ATOM 4025 C C . PHE B 1 227 ? -92.630 134.384 11.632 1.00 22.63 227 PHE B C 1
ATOM 4026 O O . PHE B 1 227 ? -93.207 134.336 10.546 1.00 22.55 227 PHE B O 1
ATOM 4034 N N . GLU B 1 228 ? -93.012 135.187 12.619 1.00 22.90 228 GLU B N 1
ATOM 4035 C CA . GLU B 1 228 ? -94.255 135.962 12.554 1.00 23.34 228 GLU B CA 1
ATOM 4036 C C . GLU B 1 228 ? -94.341 136.891 11.343 1.00 22.89 228 GLU B C 1
ATOM 4037 O O . GLU B 1 228 ? -95.426 137.106 10.793 1.00 22.97 228 GLU B O 1
ATOM 4043 N N . THR B 1 229 ? -93.204 137.444 10.929 1.00 22.20 229 THR B N 1
ATOM 4044 C CA . THR B 1 229 ? -93.200 138.429 9.850 1.00 21.61 229 THR B CA 1
ATOM 4045 C C . THR B 1 229 ? -92.635 137.895 8.535 1.00 21.30 229 THR B C 1
ATOM 4046 O O . THR B 1 229 ? -92.532 138.633 7.552 1.00 21.30 229 THR B O 1
ATOM 4050 N N . THR B 1 230 ? -92.276 136.617 8.512 1.00 20.84 230 THR B N 1
ATOM 4051 C CA . THR B 1 230 ? -91.776 136.004 7.287 1.00 20.52 230 THR B CA 1
ATOM 4052 C C . THR B 1 230 ? -92.600 134.776 6.897 1.00 20.58 230 THR B C 1
ATOM 4053 O O . THR B 1 230 ? -93.615 134.899 6.212 1.00 20.46 230 THR B O 1
ATOM 4057 N N . GLY B 1 231 ? -92.168 133.598 7.338 1.00 20.62 231 GLY B N 1
ATOM 4058 C CA . GLY B 1 231 ? -92.857 132.350 7.011 1.00 20.77 231 GLY B CA 1
ATOM 4059 C C . GLY B 1 231 ? -94.363 132.393 7.223 1.00 21.05 231 GLY B C 1
ATOM 4060 O O . GLY B 1 231 ? -95.132 131.936 6.377 1.00 20.90 231 GLY B O 1
ATOM 4061 N N . LYS B 1 232 ? -94.785 132.932 8.363 1.00 21.16 232 LYS B N 1
ATOM 4062 C CA . LYS B 1 232 ? -96.209 133.039 8.676 1.00 21.73 232 LYS B CA 1
ATOM 4063 C C . LYS B 1 232 ? -96.965 133.771 7.571 1.00 21.77 232 LYS B C 1
ATOM 4064 O O . LYS B 1 232 ? -98.057 133.357 7.170 1.00 21.85 232 LYS B O 1
ATOM 4070 N N . VAL B 1 233 ? -96.374 134.860 7.085 1.00 21.67 233 VAL B N 1
ATOM 4071 C CA . VAL B 1 233 ? -96.992 135.703 6.067 1.00 21.77 233 VAL B CA 1
ATOM 4072 C C . VAL B 1 233 ? -96.882 135.083 4.676 1.00 21.83 233 VAL B C 1
ATOM 4073 O O . VAL B 1 233 ? -97.827 135.137 3.887 1.00 21.81 233 VAL B O 1
ATOM 4077 N N . ALA B 1 234 ? -95.728 134.496 4.372 1.00 21.98 234 ALA B N 1
ATOM 4078 C CA . ALA B 1 234 ? -95.538 133.848 3.076 1.00 22.23 234 ALA B CA 1
ATOM 4079 C C . ALA B 1 234 ? -96.597 132.770 2.840 1.00 22.50 234 ALA B C 1
ATOM 4080 O O . ALA B 1 234 ? -97.126 132.636 1.737 1.00 22.27 234 ALA B O 1
ATOM 4082 N N . ALA B 1 235 ? -96.901 132.006 3.883 1.00 22.79 235 ALA B N 1
ATOM 4083 C CA . ALA B 1 235 ? -97.874 130.922 3.786 1.00 23.35 235 ALA B CA 1
ATOM 4084 C C . ALA B 1 235 ? -99.272 131.444 3.452 1.00 23.82 235 ALA B C 1
ATOM 4085 O O . ALA B 1 235 ? -100.075 130.737 2.839 1.00 23.96 235 ALA B O 1
ATOM 4087 N N . GLU B 1 236 ? -99.560 132.678 3.856 1.00 24.27 236 GLU B N 1
ATOM 4088 C CA . GLU B 1 236 ? -100.860 133.292 3.574 1.00 25.05 236 GLU B CA 1
ATOM 4089 C C . GLU B 1 236 ? -100.908 133.909 2.178 1.00 24.99 236 GLU B C 1
ATOM 4090 O O . GLU B 1 236 ? -101.938 133.859 1.500 1.00 25.08 236 GLU B O 1
ATOM 4096 N N . LEU B 1 237 ? -99.794 134.499 1.757 1.00 24.83 237 LEU B N 1
ATOM 4097 C CA . LEU B 1 237 ? -99.730 135.208 0.480 1.00 24.80 237 LEU B CA 1
ATOM 4098 C C . LEU B 1 237 ? -99.643 134.271 -0.722 1.00 24.92 237 LEU B C 1
ATOM 4099 O O . LEU B 1 237 ? -100.043 134.637 -1.829 1.00 25.14 237 LEU B O 1
ATOM 4104 N N . ILE B 1 238 ? -99.109 133.072 -0.511 1.00 24.90 238 ILE B N 1
ATOM 4105 C CA . ILE B 1 238 ? -99.014 132.090 -1.586 1.00 24.90 238 ILE B CA 1
ATOM 4106 C C . ILE B 1 238 ? -100.264 131.220 -1.619 1.00 25.16 238 ILE B C 1
ATOM 4107 O O . ILE B 1 238 ? -100.548 130.481 -0.676 1.00 25.04 238 ILE B O 1
ATOM 4112 N N . LYS B 1 239 ? -101.015 131.317 -2.708 1.00 25.52 239 LYS B N 1
ATOM 4113 C CA . LYS B 1 239 ? -102.267 130.583 -2.822 1.00 25.87 239 LYS B CA 1
ATOM 4114 C C . LYS B 1 239 ? -102.044 129.081 -2.669 1.00 25.67 239 LYS B C 1
ATOM 4115 O O . LYS B 1 239 ? -101.216 128.492 -3.367 1.00 25.72 239 LYS B O 1
ATOM 4121 N N . GLY B 1 240 ? -102.775 128.473 -1.738 1.00 25.49 240 GLY B N 1
ATOM 4122 C CA . GLY B 1 240 ? -102.743 127.024 -1.549 1.00 25.35 240 GLY B CA 1
ATOM 4123 C C . GLY B 1 240 ? -101.554 126.504 -0.761 1.00 25.24 240 GLY B C 1
ATOM 4124 O O . GLY B 1 240 ? -101.400 125.296 -0.589 1.00 25.05 240 GLY B O 1
ATOM 4125 N N . ALA B 1 241 ? -100.713 127.412 -0.276 1.00 25.19 241 ALA B N 1
ATOM 4126 C CA . ALA B 1 241 ? -99.511 127.025 0.458 1.00 25.14 241 ALA B CA 1
ATOM 4127 C C . ALA B 1 241 ? -99.832 126.310 1.769 1.00 25.16 241 ALA B C 1
ATOM 4128 O O . ALA B 1 241 ? -100.807 126.634 2.449 1.00 25.08 241 ALA B O 1
ATOM 4130 N N . GLU B 1 242 ? -99.003 125.328 2.108 1.00 25.23 242 GLU B N 1
ATOM 4131 C CA . GLU B 1 242 ? -99.103 124.612 3.372 1.00 25.49 242 GLU B CA 1
ATOM 4132 C C . GLU B 1 242 ? -98.050 125.159 4.337 1.00 25.43 242 GLU B C 1
ATOM 4133 O O . GLU B 1 242 ? -96.950 125.523 3.918 1.00 25.45 242 GLU B O 1
ATOM 4139 N N . LEU B 1 243 ? -98.388 125.225 5.622 1.00 25.31 243 LEU B N 1
ATOM 4140 C CA . LEU B 1 243 ? -97.458 125.722 6.634 1.00 25.19 243 LEU B CA 1
ATOM 4141 C C . LEU B 1 243 ? -97.211 124.694 7.733 1.00 25.26 243 LEU B C 1
ATOM 4142 O O . LEU B 1 243 ? -98.153 124.150 8.317 1.00 25.18 243 LEU B O 1
ATOM 4147 N N . LYS B 1 244 ? -95.938 124.430 8.008 1.00 25.12 244 LYS B N 1
ATOM 4148 C CA . LYS B 1 244 ? -95.559 123.604 9.147 1.00 25.17 244 LYS B CA 1
ATOM 4149 C C . LYS B 1 244 ? -94.615 124.378 10.056 1.00 25.12 244 LYS B C 1
ATOM 4150 O O . LYS B 1 244 ? -93.590 124.892 9.607 1.00 25.07 244 LYS B O 1
ATOM 4156 N N . VAL B 1 245 ? -94.975 124.470 11.331 1.00 24.89 245 VAL B N 1
ATOM 4157 C CA . VAL B 1 245 ? -94.148 125.144 12.321 1.00 24.91 245 VAL B CA 1
ATOM 4158 C C . VAL B 1 245 ? -93.500 124.104 13.229 1.00 24.89 245 VAL B C 1
ATOM 4159 O O . VAL B 1 245 ? -94.192 123.306 13.863 1.00 24.77 245 VAL B O 1
ATOM 4163 N N . TYR B 1 246 ? -92.170 124.107 13.272 1.00 24.69 246 TYR B N 1
ATOM 4164 C CA . TYR B 1 246 ? -91.421 123.211 14.146 1.00 24.78 246 TYR B CA 1
ATOM 4165 C C . TYR B 1 246 ? -91.311 123.857 15.525 1.00 25.24 246 TYR B C 1
ATOM 4166 O O . TYR B 1 246 ? -90.714 124.924 15.670 1.00 25.21 246 TYR B O 1
ATOM 4175 N N . LYS B 1 247 ? -91.886 123.215 16.538 1.00 25.87 247 LYS B N 1
ATOM 4176 C CA . LYS B 1 247 ? -91.960 123.815 17.871 1.00 26.47 247 LYS B CA 1
ATOM 4177 C C . LYS B 1 247 ? -90.589 124.054 18.508 1.00 26.49 247 LYS B C 1
ATOM 4178 O O . LYS B 1 247 ? -89.813 123.118 18.702 1.00 26.44 247 LYS B O 1
ATOM 4184 N N . ASP B 1 248 ? -90.311 125.316 18.829 1.00 26.72 248 ASP B N 1
ATOM 4185 C CA . ASP B 1 248 ? -89.090 125.706 19.541 1.00 26.76 248 ASP B CA 1
ATOM 4186 C C . ASP B 1 248 ? -87.832 125.608 18.684 1.00 26.23 248 ASP B C 1
ATOM 4187 O O . ASP B 1 248 ? -86.745 125.991 19.121 1.00 26.48 248 ASP B O 1
ATOM 4192 N N . ALA B 1 249 ? -87.980 125.093 17.471 1.00 25.42 249 ALA B N 1
ATOM 4193 C CA . ALA B 1 249 ? -86.845 124.933 16.573 1.00 24.47 249 ALA B CA 1
ATOM 4194 C C . ALA B 1 249 ? -86.151 126.268 16.326 1.00 23.79 249 ALA B C 1
ATOM 4195 O O . ALA B 1 249 ? -86.802 127.316 16.277 1.00 23.81 249 ALA B O 1
ATOM 4197 N N . PRO B 1 250 ? -84.820 126.232 16.166 1.00 22.89 250 PRO B N 1
ATOM 4198 C CA . PRO B 1 250 ? -84.039 127.430 15.902 1.00 22.32 250 PRO B CA 1
ATOM 4199 C C . PRO B 1 250 ? -84.058 127.753 14.417 1.00 21.79 250 PRO B C 1
ATOM 4200 O O . PRO B 1 250 ? -84.786 127.122 13.652 1.00 21.51 250 PRO B O 1
ATOM 4204 N N . HIS B 1 251 ? -83.258 128.728 14.007 1.00 21.37 251 HIS B N 1
ATOM 4205 C CA . HIS B 1 251 ? -83.134 129.032 12.592 1.00 20.83 251 HIS B CA 1
ATOM 4206 C C . HIS B 1 251 ? -82.506 127.867 11.824 1.00 20.57 251 HIS B C 1
ATOM 4207 O O . HIS B 1 251 ? -83.015 127.451 10.783 1.00 20.40 251 HIS B O 1
ATOM 4214 N N . GLY B 1 252 ? -81.400 127.341 12.341 1.00 20.01 252 GLY B N 1
ATOM 4215 C CA . GLY B 1 252 ? -80.661 126.294 11.641 1.00 19.80 252 GLY B CA 1
ATOM 4216 C C . GLY B 1 252 ? -81.242 124.911 11.853 1.00 19.54 252 GLY B C 1
ATOM 4217 O O . GLY B 1 252 ? -80.529 123.985 12.248 1.00 19.43 252 GLY B O 1
ATOM 4218 N N . PHE B 1 253 ? -82.532 124.757 11.570 1.00 19.49 253 PHE B N 1
ATOM 4219 C CA . PHE B 1 253 ? -83.221 123.512 11.901 1.00 19.51 253 PHE B CA 1
ATOM 4220 C C . PHE B 1 253 ? -82.950 122.345 10.946 1.00 19.57 253 PHE B C 1
ATOM 4221 O O . PHE B 1 253 ? -83.361 121.218 11.216 1.00 19.52 253 PHE B O 1
ATOM 4229 N N . ALA B 1 254 ? -82.246 122.598 9.845 1.00 19.67 254 ALA B N 1
ATOM 4230 C CA . ALA B 1 254 ? -81.821 121.494 8.986 1.00 19.92 254 ALA B CA 1
ATOM 4231 C C . ALA B 1 254 ? -80.804 120.625 9.725 1.00 20.05 254 ALA B C 1
ATOM 4232 O O . ALA B 1 254 ? -80.624 119.454 9.403 1.00 20.36 254 ALA B O 1
ATOM 4234 N N . VAL B 1 255 ? -80.149 121.209 10.723 1.00 20.22 255 VAL B N 1
ATOM 4235 C CA . VAL B 1 255 ? -79.223 120.469 11.567 1.00 20.31 255 VAL B CA 1
ATOM 4236 C C . VAL B 1 255 ? -79.957 119.881 12.767 1.00 20.33 255 VAL B C 1
ATOM 4237 O O . VAL B 1 255 ? -79.907 118.676 13.010 1.00 20.31 255 VAL B O 1
ATOM 4241 N N . THR B 1 256 ? -80.654 120.739 13.505 1.00 20.18 256 THR B N 1
ATOM 4242 C CA . THR B 1 256 ? -81.278 120.336 14.762 1.00 20.26 256 THR B CA 1
ATOM 4243 C C . THR B 1 256 ? -82.515 119.454 14.573 1.00 20.33 256 THR B C 1
ATOM 4244 O O . THR B 1 256 ? -82.844 118.646 15.440 1.00 20.34 256 THR B O 1
ATOM 4248 N N . HIS B 1 257 ? -83.192 119.609 13.439 1.00 20.24 257 HIS B N 1
ATOM 4249 C CA . HIS B 1 257 ? -84.398 118.836 13.149 1.00 20.28 257 HIS B CA 1
ATOM 4250 C C . HIS B 1 257 ? -84.271 118.105 11.813 1.00 20.27 257 HIS B C 1
ATOM 4251 O O . HIS B 1 257 ? -85.227 118.033 11.044 1.00 20.27 257 HIS B O 1
ATOM 4258 N N . ALA B 1 258 ? -83.085 117.558 11.554 1.00 20.30 258 ALA B N 1
ATOM 4259 C CA . ALA B 1 258 ? -82.775 116.920 10.271 1.00 20.39 258 ALA B CA 1
ATOM 4260 C C . ALA B 1 258 ? -83.754 115.819 9.867 1.00 20.54 258 ALA B C 1
ATOM 4261 O O . ALA B 1 258 ? -84.257 115.810 8.743 1.00 20.24 258 ALA B O 1
ATOM 4263 N N . GLN B 1 259 ? -84.002 114.875 10.768 1.00 20.80 259 GLN B N 1
ATOM 4264 C CA . GLN B 1 259 ? -84.854 113.739 10.434 1.00 21.36 259 GLN B CA 1
ATOM 4265 C C . GLN B 1 259 ? -86.276 114.182 10.114 1.00 21.10 259 GLN B C 1
ATOM 4266 O O . GLN B 1 259 ? -86.883 113.711 9.154 1.00 21.23 259 GLN B O 1
ATOM 4272 N N . GLN B 1 260 ? -86.808 115.083 10.932 1.00 21.14 260 GLN B N 1
ATOM 4273 C CA . GLN B 1 260 ? -88.150 115.610 10.722 1.00 21.03 260 GLN B CA 1
ATOM 4274 C C . GLN B 1 260 ? -88.239 116.318 9.371 1.00 20.58 260 GLN B C 1
ATOM 4275 O O . GLN B 1 260 ? -89.210 116.152 8.630 1.00 20.47 260 GLN B O 1
ATOM 4281 N N . LEU B 1 261 ? -87.212 117.099 9.048 1.00 19.96 261 LEU B N 1
ATOM 4282 C CA . LEU B 1 261 ? -87.157 117.788 7.763 1.00 19.63 261 LEU B CA 1
ATOM 4283 C C . LEU B 1 261 ? -87.079 116.795 6.608 1.00 19.63 261 LEU B C 1
ATOM 4284 O O . LEU B 1 261 ? -87.781 116.941 5.611 1.00 19.42 261 LEU B O 1
ATOM 4289 N N . ASN B 1 262 ? -86.221 115.787 6.740 1.00 19.63 262 ASN B N 1
ATOM 4290 C CA . ASN B 1 262 ? -86.095 114.764 5.705 1.00 19.82 262 ASN B CA 1
ATOM 4291 C C . ASN B 1 262 ? -87.444 114.134 5.380 1.00 20.16 262 ASN B C 1
ATOM 4292 O O . ASN B 1 262 ? -87.825 114.001 4.215 1.00 19.99 262 ASN B O 1
ATOM 4297 N N . GLU B 1 263 ? -88.159 113.748 6.428 1.00 20.61 263 GLU B N 1
ATOM 4298 C CA . GLU B 1 263 ? -89.437 113.067 6.277 1.00 21.33 263 GLU B CA 1
ATOM 4299 C C . GLU B 1 263 ? -90.503 113.992 5.697 1.00 21.28 263 GLU B C 1
ATOM 4300 O O . GLU B 1 263 ? -91.335 113.563 4.897 1.00 21.34 263 GLU B O 1
ATOM 4306 N N . ASP B 1 264 ? -90.472 115.262 6.092 1.00 21.27 264 ASP B N 1
ATOM 4307 C CA . ASP B 1 264 ? -91.416 116.243 5.556 1.00 21.27 264 ASP B CA 1
ATOM 4308 C C . ASP B 1 264 ? -91.164 116.535 4.076 1.00 21.20 264 ASP B C 1
ATOM 4309 O O . ASP B 1 264 ? -92.107 116.710 3.304 1.00 21.17 264 ASP B O 1
ATOM 4314 N N . LEU B 1 265 ? -89.897 116.591 3.676 1.00 21.01 265 LEU B N 1
ATOM 4315 C CA . LEU B 1 265 ? -89.575 116.774 2.262 1.00 20.99 265 LEU B CA 1
ATOM 4316 C C . LEU B 1 265 ? -90.076 115.592 1.434 1.00 21.17 265 LEU B C 1
ATOM 4317 O O . LEU B 1 265 ? -90.662 115.772 0.366 1.00 21.18 265 LEU B O 1
ATOM 4322 N N . LEU B 1 266 ? -89.837 114.383 1.929 1.00 21.48 266 LEU B N 1
ATOM 4323 C CA . LEU B 1 266 ? -90.273 113.177 1.234 1.00 21.83 266 LEU B CA 1
ATOM 4324 C C . LEU B 1 266 ? -91.793 113.158 1.089 1.00 22.11 266 LEU B C 1
ATOM 4325 O O . LEU B 1 266 ? -92.321 112.832 0.027 1.00 21.99 266 LEU B O 1
ATOM 4330 N N . ALA B 1 267 ? -92.490 113.514 2.162 1.00 22.40 267 ALA B N 1
ATOM 4331 C CA . ALA B 1 267 ? -93.950 113.510 2.159 1.00 22.81 267 ALA B CA 1
ATOM 4332 C C . ALA B 1 267 ? -94.490 114.516 1.153 1.00 23.04 267 ALA B C 1
ATOM 4333 O O . ALA B 1 267 ? -95.469 114.249 0.457 1.00 23.28 267 ALA B O 1
ATOM 4335 N N . PHE B 1 268 ? -93.849 115.679 1.085 1.00 23.27 268 PHE B N 1
ATOM 4336 C CA . PHE B 1 268 ? -94.245 116.716 0.139 1.00 23.61 268 PHE B CA 1
ATOM 4337 C C . PHE B 1 268 ? -94.078 116.224 -1.295 1.00 24.00 268 PHE B C 1
ATOM 4338 O O . PHE B 1 268 ? -94.959 116.416 -2.133 1.00 23.85 268 PHE B O 1
ATOM 4346 N N . LEU B 1 269 ? -92.947 115.581 -1.571 1.00 24.55 269 LEU B N 1
ATOM 4347 C CA . LEU B 1 269 ? -92.672 115.063 -2.907 1.00 25.38 269 LEU B CA 1
ATOM 4348 C C . LEU B 1 269 ? -93.668 113.978 -3.316 1.00 26.21 269 LEU B C 1
ATOM 4349 O O . LEU B 1 269 ? -94.021 113.859 -4.489 1.00 26.13 269 LEU B O 1
ATOM 4354 N N . LYS B 1 270 ? -94.119 113.192 -2.344 1.00 27.30 270 LYS B N 1
ATOM 4355 C CA . LYS B 1 270 ? -95.018 112.072 -2.620 1.00 28.62 270 LYS B CA 1
ATOM 4356 C C . LYS B 1 270 ? -96.491 112.448 -2.501 1.00 29.33 270 LYS B C 1
ATOM 4357 O O . LYS B 1 270 ? -97.362 111.583 -2.593 1.00 29.60 270 LYS B O 1
ATOM 4363 N N . ARG B 1 271 ? -96.770 113.730 -2.289 1.00 30.19 271 ARG B N 1
ATOM 4364 C CA . ARG B 1 271 ? -98.145 114.184 -2.087 1.00 31.11 271 ARG B CA 1
ATOM 4365 C C . ARG B 1 271 ? -99.062 113.704 -3.212 1.00 31.49 271 ARG B C 1
ATOM 4366 O O . ARG B 1 271 ? -98.748 113.843 -4.398 1.00 31.77 271 ARG B O 1
ATOM 4375 N N . SER C 1 1 ? -60.883 133.442 -10.557 1.00 21.25 1 SER C N 1
ATOM 4376 C CA . SER C 1 1 ? -60.305 133.359 -11.928 1.00 21.74 1 SER C CA 1
ATOM 4377 C C . SER C 1 1 ? -59.016 132.549 -11.908 1.00 21.77 1 SER C C 1
ATOM 4378 O O . SER C 1 1 ? -58.423 132.337 -10.851 1.00 21.61 1 SER C O 1
ATOM 4381 N N . THR C 1 2 ? -58.591 132.086 -13.078 1.00 22.18 2 THR C N 1
ATOM 4382 C CA . THR C 1 2 ? -57.320 131.381 -13.190 1.00 22.56 2 THR C CA 1
ATOM 4383 C C . THR C 1 2 ? -56.598 131.738 -14.485 1.00 22.90 2 THR C C 1
ATOM 4384 O O . THR C 1 2 ? -57.217 132.148 -15.467 1.00 22.96 2 THR C O 1
ATOM 4388 N N . PHE C 1 3 ? -55.278 131.600 -14.461 1.00 23.15 3 PHE C N 1
ATOM 4389 C CA . PHE C 1 3 ? -54.481 131.606 -15.675 1.00 23.58 3 PHE C CA 1
ATOM 4390 C C . PHE C 1 3 ? -53.429 130.515 -15.530 1.00 23.87 3 PHE C C 1
ATOM 4391 O O . PHE C 1 3 ? -53.159 130.050 -14.420 1.00 23.87 3 PHE C O 1
ATOM 4399 N N . VAL C 1 4 ? -52.862 130.082 -16.648 1.00 24.28 4 VAL C N 1
ATOM 4400 C CA . VAL C 1 4 ? -51.861 129.026 -16.621 1.00 24.49 4 VAL C CA 1
ATOM 4401 C C . VAL C 1 4 ? -50.478 129.608 -16.870 1.00 24.71 4 VAL C C 1
ATOM 4402 O O . VAL C 1 4 ? -50.251 130.291 -17.873 1.00 24.78 4 VAL C O 1
ATOM 4406 N N . ALA C 1 5 ? -49.559 129.348 -15.946 1.00 24.80 5 ALA C N 1
ATOM 4407 C CA . ALA C 1 5 ? -48.195 129.841 -16.075 1.00 25.03 5 ALA C CA 1
ATOM 4408 C C . ALA C 1 5 ? -47.442 129.059 -17.147 1.00 25.17 5 ALA C C 1
ATOM 4409 O O . ALA C 1 5 ? -47.916 128.033 -17.635 1.00 25.18 5 ALA C O 1
ATOM 4411 N N . LYS C 1 6 ? -46.261 129.547 -17.499 1.00 25.48 6 LYS C N 1
ATOM 4412 C CA . LYS C 1 6 ? -45.446 128.918 -18.531 1.00 25.75 6 LYS C CA 1
ATOM 4413 C C . LYS C 1 6 ? -45.260 127.413 -18.317 1.00 25.50 6 LYS C C 1
ATOM 4414 O O . LYS C 1 6 ? -45.388 126.630 -19.258 1.00 25.64 6 LYS C O 1
ATOM 4420 N N . ASP C 1 7 ? -44.965 127.009 -17.083 1.00 25.19 7 ASP C N 1
ATOM 4421 C CA . ASP C 1 7 ? -44.674 125.604 -16.800 1.00 24.86 7 ASP C CA 1
ATOM 4422 C C . ASP C 1 7 ? -45.929 124.755 -16.586 1.00 24.60 7 ASP C C 1
ATOM 4423 O O . ASP C 1 7 ? -45.838 123.579 -16.236 1.00 24.71 7 ASP C O 1
ATOM 4428 N N . GLY C 1 8 ? -47.096 125.356 -16.804 1.00 24.34 8 GLY C N 1
ATOM 4429 C CA . GLY C 1 8 ? -48.364 124.634 -16.709 1.00 23.71 8 GLY C CA 1
ATOM 4430 C C . GLY C 1 8 ? -49.095 124.831 -15.392 1.00 23.33 8 GLY C C 1
ATOM 4431 O O . GLY C 1 8 ? -50.210 124.335 -15.210 1.00 23.35 8 GLY C O 1
ATOM 4432 N N . THR C 1 9 ? -48.472 125.560 -14.471 1.00 22.63 9 THR C N 1
ATOM 4433 C CA . THR C 1 9 ? -49.063 125.808 -13.158 1.00 22.08 9 THR C CA 1
ATOM 4434 C C . THR C 1 9 ? -50.292 126.711 -13.254 1.00 21.75 9 THR C C 1
ATOM 4435 O O . THR C 1 9 ? -50.208 127.835 -13.748 1.00 21.56 9 THR C O 1
ATOM 4439 N N . GLN C 1 10 ? -51.432 126.217 -12.781 1.00 21.57 10 GLN C N 1
ATOM 4440 C CA . GLN C 1 10 ? -52.646 127.030 -12.747 1.00 21.48 10 GLN C CA 1
ATOM 4441 C C . GLN C 1 10 ? -52.640 127.933 -11.518 1.00 20.96 10 GLN C C 1
ATOM 4442 O O . GLN C 1 10 ? -52.499 127.460 -10.388 1.00 20.94 10 GLN C O 1
ATOM 4448 N N . ILE C 1 11 ? -52.789 129.234 -11.744 1.00 20.40 11 ILE C N 1
ATOM 4449 C CA . ILE C 1 11 ? -52.749 130.212 -10.666 1.00 19.65 11 ILE C CA 1
ATOM 4450 C C . ILE C 1 11 ? -54.114 130.858 -10.450 1.00 19.31 11 ILE C C 1
ATOM 4451 O O . ILE C 1 11 ? -54.707 131.396 -11.385 1.00 19.03 11 ILE C O 1
ATOM 4456 N N . TYR C 1 12 ? -54.605 130.808 -9.215 1.00 18.44 12 TYR C N 1
ATOM 4457 C CA . TYR C 1 12 ? -55.878 131.435 -8.867 1.00 18.03 12 TYR C CA 1
ATOM 4458 C C . TYR C 1 12 ? -55.717 132.921 -8.567 1.00 17.84 12 TYR C C 1
ATOM 4459 O O . TYR C 1 12 ? -54.739 133.338 -7.945 1.00 17.87 12 TYR C O 1
ATOM 4468 N N . PHE C 1 13 ? -56.683 133.722 -9.003 1.00 17.61 13 PHE C N 1
ATOM 4469 C CA . PHE C 1 13 ? -56.677 135.139 -8.667 1.00 17.44 13 PHE C CA 1
ATOM 4470 C C . PHE C 1 13 ? -58.079 135.734 -8.611 1.00 17.24 13 PHE C C 1
ATOM 4471 O O . PHE C 1 13 ? -59.029 135.164 -9.146 1.00 17.21 13 PHE C O 1
ATOM 4479 N N . LYS C 1 14 ? -58.198 136.865 -7.926 1.00 17.25 14 LYS C N 1
ATOM 4480 C CA . LYS C 1 14 ? -59.430 137.639 -7.906 1.00 17.38 14 LYS C CA 1
ATOM 4481 C C . LYS C 1 14 ? -59.187 138.971 -8.600 1.00 17.72 14 LYS C C 1
ATOM 4482 O O . LYS C 1 14 ? -58.130 139.584 -8.438 1.00 17.41 14 LYS C O 1
ATOM 4488 N N . ASP C 1 15 ? -60.183 139.415 -9.358 1.00 18.26 15 ASP C N 1
ATOM 4489 C CA . ASP C 1 15 ? -60.132 140.677 -10.080 1.00 18.87 15 ASP C CA 1
ATOM 4490 C C . ASP C 1 15 ? -61.439 141.405 -9.776 1.00 19.09 15 ASP C C 1
ATOM 4491 O O . ASP C 1 15 ? -62.495 141.033 -10.295 1.00 19.09 15 ASP C O 1
ATOM 4496 N N . TRP C 1 16 ? -61.369 142.408 -8.901 1.00 19.25 16 TRP C N 1
ATOM 4497 C CA . TRP C 1 16 ? -62.557 143.115 -8.418 1.00 19.55 16 TRP C CA 1
ATOM 4498 C C . TRP C 1 16 ? -62.591 144.578 -8.851 1.00 20.21 16 TRP C C 1
ATOM 4499 O O . TRP C 1 16 ? -61.575 145.273 -8.814 1.00 20.15 16 TRP C O 1
ATOM 4510 N N . GLY C 1 17 ? -63.773 145.045 -9.240 1.00 21.02 17 GLY C N 1
ATOM 4511 C CA . GLY C 1 17 ? -63.996 146.467 -9.476 1.00 21.88 17 GLY C CA 1
ATOM 4512 C C . GLY C 1 17 ? -63.428 146.994 -10.778 1.00 22.54 17 GLY C C 1
ATOM 4513 O O . GLY C 1 17 ? -63.014 146.232 -11.649 1.00 22.66 17 GLY C O 1
ATOM 4514 N N . SER C 1 18 ? -63.412 148.315 -10.901 1.00 23.28 18 SER C N 1
ATOM 4515 C CA . SER C 1 18 ? -62.928 148.967 -12.108 1.00 23.83 18 SER C CA 1
ATOM 4516 C C . SER C 1 18 ? -62.149 150.224 -11.747 1.00 23.81 18 SER C C 1
ATOM 4517 O O . SER C 1 18 ? -62.285 150.757 -10.644 1.00 23.89 18 SER C O 1
ATOM 4520 N N . GLY C 1 19 ? -61.337 150.693 -12.687 1.00 23.87 19 GLY C N 1
ATOM 4521 C CA . GLY C 1 19 ? -60.485 151.855 -12.463 1.00 23.94 19 GLY C CA 1
ATOM 4522 C C . GLY C 1 19 ? -59.021 151.470 -12.549 1.00 23.83 19 GLY C C 1
ATOM 4523 O O . GLY C 1 19 ? -58.683 150.393 -13.035 1.00 24.00 19 GLY C O 1
ATOM 4524 N N . LYS C 1 20 ? -58.146 152.349 -12.078 1.00 23.95 20 LYS C N 1
ATOM 4525 C CA . LYS C 1 20 ? -56.724 152.049 -12.074 1.00 23.93 20 LYS C CA 1
ATOM 4526 C C . LYS C 1 20 ? -56.465 150.833 -11.194 1.00 23.39 20 LYS C C 1
ATOM 4527 O O . LYS C 1 20 ? -57.049 150.708 -10.118 1.00 23.22 20 LYS C O 1
ATOM 4533 N N . PRO C 1 21 ? -55.590 149.933 -11.659 1.00 22.92 21 PRO C N 1
ATOM 4534 C CA . PRO C 1 21 ? -55.370 148.644 -11.012 1.00 22.35 21 PRO C CA 1
ATOM 4535 C C . PRO C 1 21 ? -54.385 148.673 -9.844 1.00 21.80 21 PRO C C 1
ATOM 4536 O O . PRO C 1 21 ? -53.371 149.373 -9.886 1.00 21.38 21 PRO C O 1
ATOM 4540 N N . VAL C 1 22 ? -54.718 147.916 -8.803 1.00 21.00 22 VAL C N 1
ATOM 4541 C CA . VAL C 1 22 ? -53.837 147.704 -7.669 1.00 20.57 22 VAL C CA 1
ATOM 4542 C C . VAL C 1 22 ? -53.666 146.196 -7.522 1.00 20.13 22 VAL C C 1
ATOM 4543 O O . VAL C 1 22 ? -54.641 145.473 -7.303 1.00 20.12 22 VAL C O 1
ATOM 4547 N N . LEU C 1 23 ? -52.432 145.724 -7.665 1.00 19.48 23 LEU C N 1
ATOM 4548 C CA . LEU C 1 23 ? -52.152 144.294 -7.652 1.00 19.13 23 LEU C CA 1
ATOM 4549 C C . LEU C 1 23 ? -51.428 143.900 -6.364 1.00 18.66 23 LEU C C 1
ATOM 4550 O O . LEU C 1 23 ? -50.363 144.439 -6.054 1.00 18.53 23 LEU C O 1
ATOM 4555 N N . PHE C 1 24 ? -52.020 142.961 -5.624 1.00 18.10 24 PHE C N 1
ATOM 4556 C CA . PHE C 1 24 ? -51.537 142.570 -4.296 1.00 17.82 24 PHE C CA 1
ATOM 4557 C C . PHE C 1 24 ? -50.787 141.235 -4.300 1.00 17.57 24 PHE C C 1
ATOM 4558 O O . PHE C 1 24 ? -51.231 140.262 -4.915 1.00 17.67 24 PHE C O 1
ATOM 4566 N N . SER C 1 25 ? -49.666 141.195 -3.582 1.00 17.26 25 SER C N 1
ATOM 4567 C CA . SER C 1 25 ? -48.841 139.992 -3.461 1.00 17.05 25 SER C CA 1
ATOM 4568 C C . SER C 1 25 ? -48.709 139.590 -1.986 1.00 16.75 25 SER C C 1
ATOM 4569 O O . SER C 1 25 ? -48.076 140.294 -1.197 1.00 16.46 25 SER C O 1
ATOM 4572 N N . HIS C 1 26 ? -49.305 138.458 -1.616 1.00 16.53 26 HIS C N 1
ATOM 4573 C CA . HIS C 1 26 ? -49.399 138.067 -0.205 1.00 16.41 26 HIS C CA 1
ATOM 4574 C C . HIS C 1 26 ? -48.089 137.523 0.380 1.00 16.74 26 HIS C C 1
ATOM 4575 O O . HIS C 1 26 ? -47.123 137.277 -0.346 1.00 16.90 26 HIS C O 1
ATOM 4582 N N . GLY C 1 27 ? -48.075 137.342 1.699 1.00 17.05 27 GLY C N 1
ATOM 4583 C CA . GLY C 1 27 ? -46.906 136.820 2.405 1.00 17.28 27 GLY C CA 1
ATOM 4584 C C . GLY C 1 27 ? -46.886 135.303 2.503 1.00 17.53 27 GLY C C 1
ATOM 4585 O O . GLY C 1 27 ? -47.750 134.619 1.952 1.00 17.77 27 GLY C O 1
ATOM 4586 N N . TRP C 1 28 ? -45.890 134.782 3.212 1.00 17.57 28 TRP C N 1
ATOM 4587 C CA . TRP C 1 28 ? -45.706 133.347 3.411 1.00 17.83 28 TRP C CA 1
ATOM 4588 C C . TRP C 1 28 ? -46.894 132.720 4.141 1.00 18.19 28 TRP C C 1
ATOM 4589 O O . TRP C 1 28 ? -47.413 133.290 5.098 1.00 18.97 28 TRP C O 1
ATOM 4600 N N . LEU C 1 29 ? -47.318 131.545 3.691 1.00 18.59 29 LEU C N 1
ATOM 4601 C CA . LEU C 1 29 ? -48.340 130.763 4.400 1.00 18.48 29 LEU C CA 1
ATOM 4602 C C . LEU C 1 29 ? -49.767 131.161 4.053 1.00 18.69 29 LEU C C 1
ATOM 4603 O O . LEU C 1 29 ? -50.681 130.336 4.121 1.00 19.62 29 LEU C O 1
ATOM 4608 N N . LEU C 1 30 ? -49.961 132.422 3.690 1.00 18.23 30 LEU C N 1
ATOM 4609 C CA . LEU C 1 30 ? -51.302 132.944 3.453 1.00 18.06 30 LEU C CA 1
ATOM 4610 C C . LEU C 1 30 ? -51.734 132.771 2.001 1.00 17.31 30 LEU C C 1
ATOM 4611 O O . LEU C 1 30 ? -51.188 131.942 1.274 1.00 17.12 30 LEU C O 1
ATOM 4616 N N . ASP C 1 31 ? -52.735 133.542 1.591 1.00 16.49 31 ASP C N 1
ATOM 4617 C CA . ASP C 1 31 ? -53.136 133.592 0.186 1.00 15.89 31 ASP C CA 1
ATOM 4618 C C . ASP C 1 31 ? -53.876 134.897 -0.108 1.00 15.71 31 ASP C C 1
ATOM 4619 O O . ASP C 1 31 ? -53.830 135.819 0.703 1.00 15.64 31 ASP C O 1
ATOM 4624 N N . ALA C 1 32 ? -54.526 134.990 -1.264 1.00 15.56 32 ALA C N 1
ATOM 4625 C CA . ALA C 1 32 ? -55.176 136.239 -1.668 1.00 15.46 32 ALA C CA 1
ATOM 4626 C C . ALA C 1 32 ? -56.193 136.760 -0.648 1.00 15.47 32 ALA C C 1
ATOM 4627 O O . ALA C 1 32 ? -56.487 137.957 -0.612 1.00 15.41 32 ALA C O 1
ATOM 4629 N N . ASP C 1 33 ? -56.729 135.869 0.184 1.00 15.20 33 ASP C N 1
ATOM 4630 C CA . ASP C 1 33 ? -57.732 136.278 1.166 1.00 15.38 33 ASP C CA 1
ATOM 4631 C C . ASP C 1 33 ? -57.173 137.236 2.219 1.00 15.18 33 ASP C C 1
ATOM 4632 O O . ASP C 1 33 ? -57.935 137.943 2.881 1.00 15.13 33 ASP C O 1
ATOM 4637 N N . MET C 1 34 ? -55.851 137.273 2.373 1.00 15.29 34 MET C N 1
ATOM 4638 C CA . MET C 1 34 ? -55.260 138.164 3.366 1.00 15.46 34 MET C CA 1
ATOM 4639 C C . MET C 1 34 ? -55.549 139.623 3.024 1.00 15.34 34 MET C C 1
ATOM 4640 O O . MET C 1 34 ? -55.476 140.492 3.887 1.00 15.77 34 MET C O 1
ATOM 4645 N N . TRP C 1 35 ? -55.894 139.877 1.764 1.00 15.47 35 TRP C N 1
ATOM 4646 C CA . TRP C 1 35 ? -56.105 141.236 1.266 1.00 15.65 35 TRP C CA 1
ATOM 4647 C C . TRP C 1 35 ? -57.577 141.633 1.181 1.00 15.87 35 TRP C C 1
ATOM 4648 O O . TRP C 1 35 ? -57.897 142.739 0.740 1.00 15.65 35 TRP C O 1
ATOM 4659 N N . GLU C 1 36 ? -58.475 140.738 1.581 1.00 16.16 36 GLU C N 1
ATOM 4660 C CA . GLU C 1 36 ? -59.902 140.960 1.330 1.00 16.58 36 GLU C CA 1
ATOM 4661 C C . GLU C 1 36 ? -60.417 142.327 1.795 1.00 16.67 36 GLU C C 1
ATOM 4662 O O . GLU C 1 36 ? -61.206 142.960 1.095 1.00 16.88 36 GLU C O 1
ATOM 4668 N N . TYR C 1 37 ? -59.968 142.787 2.959 1.00 16.76 37 TYR C N 1
ATOM 4669 C CA . TYR C 1 37 ? -60.429 144.074 3.480 1.00 17.21 37 TYR C CA 1
ATOM 4670 C C . TYR C 1 37 ? -59.867 145.271 2.706 1.00 17.29 37 TYR C C 1
ATOM 4671 O O . TYR C 1 37 ? -60.583 146.243 2.468 1.00 17.49 37 TYR C O 1
ATOM 4680 N N . GLN C 1 38 ? -58.597 145.204 2.309 1.00 17.37 38 GLN C N 1
ATOM 4681 C CA . GLN C 1 38 ? -58.009 146.269 1.492 1.00 17.48 38 GLN C CA 1
ATOM 4682 C C . GLN C 1 38 ? -58.655 146.327 0.109 1.00 17.58 38 GLN C C 1
ATOM 4683 O O . GLN C 1 38 ? -58.906 147.409 -0.426 1.00 17.57 38 GLN C O 1
ATOM 4689 N N . MET C 1 39 ? -58.927 145.158 -0.464 1.00 17.56 39 MET C N 1
ATOM 4690 C CA . MET C 1 39 ? -59.573 145.075 -1.772 1.00 17.72 39 MET C CA 1
ATOM 4691 C C . MET C 1 39 ? -60.985 145.663 -1.754 1.00 18.14 39 MET C C 1
ATOM 4692 O O . MET C 1 39 ? -61.351 146.445 -2.633 1.00 18.15 39 MET C O 1
ATOM 4697 N N . GLU C 1 40 ? -61.780 145.291 -0.754 1.00 18.47 40 GLU C N 1
ATOM 4698 C CA . GLU C 1 40 ? -63.134 145.826 -0.650 1.00 19.03 40 GLU C CA 1
ATOM 4699 C C . GLU C 1 40 ? -63.084 147.332 -0.423 1.00 19.21 40 GLU C C 1
ATOM 4700 O O . GLU C 1 40 ? -63.839 148.086 -1.034 1.00 19.33 40 GLU C O 1
ATOM 4706 N N . TYR C 1 41 ? -62.183 147.762 0.454 1.00 19.48 41 TYR C N 1
ATOM 4707 C CA . TYR C 1 41 ? -62.029 149.178 0.770 1.00 19.97 41 TYR C CA 1
ATOM 4708 C C . TYR C 1 41 ? -61.731 150.012 -0.474 1.00 20.03 41 TYR C C 1
ATOM 4709 O O . TYR C 1 41 ? -62.371 151.036 -0.713 1.00 20.08 41 TYR C O 1
ATOM 4718 N N . LEU C 1 42 ? -60.756 149.575 -1.263 1.00 20.21 42 LEU C N 1
ATOM 4719 C CA . LEU C 1 42 ? -60.323 150.347 -2.423 1.00 20.40 42 LEU C CA 1
ATOM 4720 C C . LEU C 1 42 ? -61.271 150.219 -3.616 1.00 20.56 42 LEU C C 1
ATOM 4721 O O . LEU C 1 42 ? -61.502 151.190 -4.336 1.00 20.43 42 LEU C O 1
ATOM 4726 N N . SER C 1 43 ? -61.823 149.028 -3.829 1.00 20.72 43 SER C N 1
ATOM 4727 C CA . SER C 1 43 ? -62.688 148.808 -4.990 1.00 21.12 43 SER C CA 1
ATOM 4728 C C . SER C 1 43 ? -64.055 149.478 -4.835 1.00 21.62 43 SER C C 1
ATOM 4729 O O . SER C 1 43 ? -64.735 149.758 -5.823 1.00 21.72 43 SER C O 1
ATOM 4732 N N . SER C 1 44 ? -64.454 149.736 -3.596 1.00 22.06 44 SER C N 1
ATOM 4733 C CA . SER C 1 44 ? -65.682 150.476 -3.346 1.00 22.73 44 SER C CA 1
ATOM 4734 C C . SER C 1 44 ? -65.386 151.974 -3.386 1.00 22.93 44 SER C C 1
ATOM 4735 O O . SER C 1 44 ? -66.276 152.804 -3.179 1.00 23.01 44 SER C O 1
ATOM 4738 N N . ARG C 1 45 ? -64.127 152.311 -3.657 1.00 23.00 45 ARG C N 1
ATOM 4739 C CA . ARG C 1 45 ? -63.702 153.707 -3.716 1.00 23.19 45 ARG C CA 1
ATOM 4740 C C . ARG C 1 45 ? -63.018 154.052 -5.038 1.00 23.30 45 ARG C C 1
ATOM 4741 O O . ARG C 1 45 ? -62.166 154.940 -5.090 1.00 23.57 45 ARG C O 1
ATOM 4749 N N . GLY C 1 46 ? -63.387 153.336 -6.097 1.00 23.23 46 GLY C N 1
ATOM 4750 C CA . GLY C 1 46 ? -62.990 153.700 -7.457 1.00 23.26 46 GLY C CA 1
ATOM 4751 C C . GLY C 1 46 ? -61.789 152.996 -8.066 1.00 23.18 46 GLY C C 1
ATOM 4752 O O . GLY C 1 46 ? -61.339 153.367 -9.155 1.00 23.35 46 GLY C O 1
ATOM 4753 N N . TYR C 1 47 ? -61.268 151.980 -7.383 1.00 22.77 47 TYR C N 1
ATOM 4754 C CA . TYR C 1 47 ? -60.097 151.257 -7.878 1.00 22.52 47 TYR C CA 1
ATOM 4755 C C . TYR C 1 47 ? -60.396 149.807 -8.233 1.00 22.12 47 TYR C C 1
ATOM 4756 O O . TYR C 1 47 ? -61.314 149.195 -7.683 1.00 22.16 47 TYR C O 1
ATOM 4765 N N . ARG C 1 48 ? -59.617 149.275 -9.169 1.00 21.47 48 ARG C N 1
ATOM 4766 C CA . ARG C 1 48 ? -59.679 147.871 -9.533 1.00 20.91 48 ARG C CA 1
ATOM 4767 C C . ARG C 1 48 ? -58.614 147.146 -8.725 1.00 20.43 48 ARG C C 1
ATOM 4768 O O . ARG C 1 48 ? -57.452 147.556 -8.716 1.00 20.36 48 ARG C O 1
ATOM 4776 N N . THR C 1 49 ? -59.008 146.087 -8.026 1.00 19.59 49 THR C N 1
ATOM 4777 C CA . THR C 1 49 ? -58.061 145.356 -7.189 1.00 18.88 49 THR C CA 1
ATOM 4778 C C . THR C 1 49 ? -57.891 143.912 -7.654 1.00 18.44 49 THR C C 1
ATOM 4779 O O . THR C 1 49 ? -58.868 143.218 -7.955 1.00 18.02 49 THR C O 1
ATOM 4783 N N . ILE C 1 50 ? -56.638 143.475 -7.720 1.00 18.03 50 ILE C N 1
ATOM 4784 C CA . ILE C 1 50 ? -56.298 142.137 -8.176 1.00 17.93 50 ILE C CA 1
ATOM 4785 C C . ILE C 1 50 ? -55.388 141.482 -7.142 1.00 17.73 50 ILE C C 1
ATOM 4786 O O . ILE C 1 50 ? -54.468 142.117 -6.629 1.00 17.66 50 ILE C O 1
ATOM 4791 N N . ALA C 1 51 ? -55.653 140.219 -6.831 1.00 17.29 51 ALA C N 1
ATOM 4792 C CA . ALA C 1 51 ? -54.833 139.486 -5.873 1.00 16.88 51 ALA C CA 1
ATOM 4793 C C . ALA C 1 51 ? -54.788 138.018 -6.254 1.00 16.66 51 ALA C C 1
ATOM 4794 O O . ALA C 1 51 ? -55.823 137.408 -6.520 1.00 16.30 51 ALA C O 1
ATOM 4796 N N . PHE C 1 52 ? -53.582 137.459 -6.283 1.00 16.42 52 PHE C N 1
ATOM 4797 C CA . PHE C 1 52 ? -53.391 136.072 -6.674 1.00 16.36 52 PHE C CA 1
ATOM 4798 C C . PHE C 1 52 ? -52.943 135.207 -5.497 1.00 16.36 52 PHE C C 1
ATOM 4799 O O . PHE C 1 52 ? -52.429 135.718 -4.502 1.00 16.46 52 PHE C O 1
ATOM 4807 N N . ASP C 1 53 ? -53.163 133.898 -5.615 1.00 15.90 53 ASP C N 1
ATOM 4808 C CA . ASP C 1 53 ? -52.581 132.924 -4.699 1.00 15.68 53 ASP C CA 1
ATOM 4809 C C . ASP C 1 53 ? -51.251 132.494 -5.303 1.00 15.62 53 ASP C C 1
ATOM 4810 O O . ASP C 1 53 ? -51.221 131.951 -6.408 1.00 15.58 53 ASP C O 1
ATOM 4815 N N . ARG C 1 54 ? -50.153 132.738 -4.596 1.00 15.48 54 ARG C N 1
ATOM 4816 C CA . ARG C 1 54 ? -48.837 132.363 -5.111 1.00 15.42 54 ARG C CA 1
ATOM 4817 C C . ARG C 1 54 ? -48.802 130.868 -5.425 1.00 15.50 54 ARG C C 1
ATOM 4818 O O . ARG C 1 54 ? -49.441 130.066 -4.738 1.00 15.43 54 ARG C O 1
ATOM 4826 N N . ARG C 1 55 ? -48.074 130.484 -6.470 1.00 15.61 55 ARG C N 1
ATOM 4827 C CA . ARG C 1 55 ? -47.932 129.063 -6.766 1.00 15.81 55 ARG C CA 1
ATOM 4828 C C . ARG C 1 55 ? -47.598 128.286 -5.491 1.00 15.86 55 ARG C C 1
ATOM 4829 O O . ARG C 1 55 ? -46.725 128.686 -4.718 1.00 15.93 55 ARG C O 1
ATOM 4837 N N . GLY C 1 56 ? -48.305 127.181 -5.274 1.00 15.63 56 GLY C N 1
ATOM 4838 C CA . GLY C 1 56 ? -48.097 126.351 -4.091 1.00 15.61 56 GLY C CA 1
ATOM 4839 C C . GLY C 1 56 ? -48.923 126.757 -2.883 1.00 15.44 56 GLY C C 1
ATOM 4840 O O . GLY C 1 56 ? -48.839 126.124 -1.828 1.00 15.37 56 GLY C O 1
ATOM 4841 N N . PHE C 1 57 ? -49.716 127.813 -3.029 1.00 15.28 57 PHE C N 1
ATOM 4842 C CA . PHE C 1 57 ? -50.500 128.336 -1.912 1.00 15.09 57 PHE C CA 1
ATOM 4843 C C . PHE C 1 57 ? -51.971 128.518 -2.261 1.00 15.07 57 PHE C C 1
ATOM 4844 O O . PHE C 1 57 ? -52.337 128.627 -3.432 1.00 14.94 57 PHE C O 1
ATOM 4852 N N . GLY C 1 58 ? -52.808 128.538 -1.232 1.00 14.84 58 GLY C N 1
ATOM 4853 C CA . GLY C 1 58 ? -54.235 128.746 -1.412 1.00 14.91 58 GLY C CA 1
ATOM 4854 C C . GLY C 1 58 ? -54.851 127.807 -2.425 1.00 14.88 58 GLY C C 1
ATOM 4855 O O . GLY C 1 58 ? -54.731 126.584 -2.312 1.00 14.89 58 GLY C O 1
ATOM 4856 N N . ARG C 1 59 ? -55.498 128.398 -3.425 1.00 14.96 59 ARG C N 1
ATOM 4857 C CA . ARG C 1 59 ? -56.252 127.665 -4.432 1.00 15.03 59 ARG C CA 1
ATOM 4858 C C . ARG C 1 59 ? -55.461 127.418 -5.724 1.00 15.30 59 ARG C C 1
ATOM 4859 O O . ARG C 1 59 ? -56.015 126.924 -6.710 1.00 15.47 59 ARG C O 1
ATOM 4867 N N . SER C 1 60 ? -54.171 127.752 -5.718 1.00 15.39 60 SER C N 1
ATOM 4868 C CA . SER C 1 60 ? -53.316 127.523 -6.888 1.00 15.64 60 SER C CA 1
ATOM 4869 C C . SER C 1 60 ? -52.757 126.100 -6.900 1.00 16.07 60 SER C C 1
ATOM 4870 O O . SER C 1 60 ? -52.762 125.414 -5.874 1.00 15.96 60 SER C O 1
ATOM 4873 N N . ASP C 1 61 ? -52.279 125.661 -8.066 1.00 16.47 61 ASP C N 1
ATOM 4874 C CA . ASP C 1 61 ? -51.589 124.376 -8.184 1.00 16.88 61 ASP C CA 1
ATOM 4875 C C . ASP C 1 61 ? -50.311 124.370 -7.344 1.00 17.07 61 ASP C C 1
ATOM 4876 O O . ASP C 1 61 ? -49.806 125.428 -6.963 1.00 16.96 61 ASP C O 1
ATOM 4881 N N . GLN C 1 62 ? -49.789 123.174 -7.078 1.00 17.35 62 GLN C N 1
ATOM 4882 C CA . GLN C 1 62 ? -48.614 123.006 -6.224 1.00 17.73 62 GLN C CA 1
ATOM 4883 C C . GLN C 1 62 ? -47.451 122.328 -6.956 1.00 18.17 62 GLN C C 1
ATOM 4884 O O . GLN C 1 62 ? -47.183 121.148 -6.735 1.00 18.24 62 GLN C O 1
ATOM 4890 N N . PRO C 1 63 ? -46.757 123.076 -7.827 1.00 18.65 63 PRO C N 1
ATOM 4891 C CA . PRO C 1 63 ? -45.627 122.518 -8.565 1.00 19.08 63 PRO C CA 1
ATOM 4892 C C . PRO C 1 63 ? -44.442 122.187 -7.663 1.00 19.42 63 PRO C C 1
ATOM 4893 O O . PRO C 1 63 ? -44.194 122.884 -6.676 1.00 19.60 63 PRO C O 1
ATOM 4897 N N . TRP C 1 64 ? -43.716 121.129 -8.011 1.00 19.88 64 TRP C N 1
ATOM 4898 C CA . TRP C 1 64 ? -42.496 120.761 -7.304 1.00 20.14 64 TRP C CA 1
ATOM 4899 C C . TRP C 1 64 ? -41.387 121.771 -7.607 1.00 20.50 64 TRP C C 1
ATOM 4900 O O . TRP C 1 64 ? -40.568 122.091 -6.745 1.00 20.68 64 TRP C O 1
ATOM 4911 N N . THR C 1 65 ? -41.377 122.280 -8.834 1.00 20.79 65 THR C N 1
ATOM 4912 C CA . THR C 1 65 ? -40.337 123.207 -9.276 1.00 21.10 65 THR C CA 1
ATOM 4913 C C . THR C 1 65 ? -40.837 124.647 -9.393 1.00 21.04 65 THR C C 1
ATOM 4914 O O . THR C 1 65 ? -42.045 124.906 -9.401 1.00 21.14 65 THR C O 1
ATOM 4918 N N . GLY C 1 66 ? -39.896 125.580 -9.480 1.00 20.86 66 GLY C N 1
ATOM 4919 C CA . GLY C 1 66 ? -40.222 126.973 -9.746 1.00 20.69 66 GLY C CA 1
ATOM 4920 C C . GLY C 1 66 ? -40.603 127.752 -8.506 1.00 20.44 66 GLY C C 1
ATOM 4921 O O . GLY C 1 66 ? -41.141 128.850 -8.600 1.00 20.78 66 GLY C O 1
ATOM 4922 N N . ASN C 1 67 ? -40.331 127.187 -7.336 1.00 20.47 67 ASN C N 1
ATOM 4923 C CA . ASN C 1 67 ? -40.608 127.889 -6.088 1.00 20.41 67 ASN C CA 1
ATOM 4924 C C . ASN C 1 67 ? -39.456 128.805 -5.695 1.00 20.58 67 ASN C C 1
ATOM 4925 O O . ASN C 1 67 ? -38.792 128.594 -4.679 1.00 20.66 67 ASN C O 1
ATOM 4930 N N . ASP C 1 68 ? -39.231 129.822 -6.520 1.00 20.66 68 ASP C N 1
ATOM 4931 C CA . ASP C 1 68 ? -38.149 130.772 -6.314 1.00 20.85 68 ASP C CA 1
ATOM 4932 C C . ASP C 1 68 ? -38.566 132.137 -6.846 1.00 20.76 68 ASP C C 1
ATOM 4933 O O . ASP C 1 68 ? -39.528 132.247 -7.605 1.00 20.67 68 ASP C O 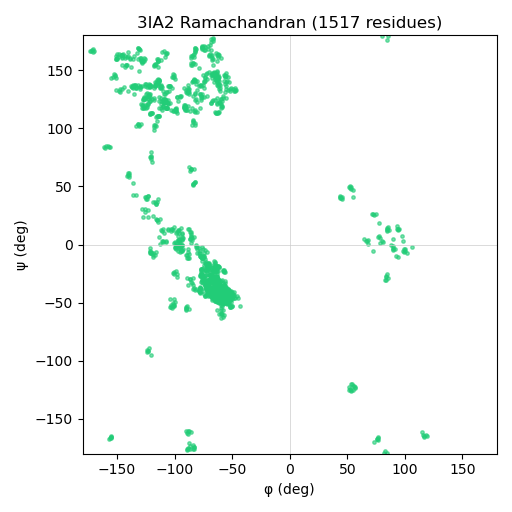1
ATOM 4938 N N . TYR C 1 69 ? -37.837 133.174 -6.453 1.00 20.60 69 TYR C N 1
ATOM 4939 C CA . TYR C 1 69 ? -38.255 134.545 -6.740 1.00 20.48 69 TYR C CA 1
ATOM 4940 C C . TYR C 1 69 ? -38.276 134.929 -8.219 1.00 20.54 69 TYR C C 1
ATOM 4941 O O . TYR C 1 69 ? -39.115 135.724 -8.639 1.00 20.66 69 TYR C O 1
ATOM 4950 N N . ASP C 1 70 ? -37.358 134.381 -9.007 1.00 20.68 70 ASP C N 1
ATOM 4951 C CA . ASP C 1 70 ? -37.369 134.658 -10.440 1.00 20.80 70 ASP C CA 1
ATOM 4952 C C . ASP C 1 70 ? -38.662 134.132 -11.064 1.00 20.68 70 ASP C C 1
ATOM 4953 O O . ASP C 1 70 ? -39.294 134.812 -11.872 1.00 20.74 70 ASP C O 1
ATOM 4958 N N . THR C 1 71 ? -39.062 132.927 -10.670 1.00 20.39 71 THR C N 1
ATOM 4959 C CA . THR C 1 71 ? -40.302 132.346 -11.171 1.00 20.29 71 THR C CA 1
ATOM 4960 C C . THR C 1 71 ? -41.527 133.093 -10.630 1.00 20.08 71 THR C C 1
ATOM 4961 O O . THR C 1 71 ? -42.468 133.362 -11.372 1.00 20.14 71 THR C O 1
ATOM 4965 N N . PHE C 1 72 ? -41.511 133.429 -9.341 1.00 19.78 72 PHE C N 1
ATOM 4966 C CA . PHE C 1 72 ? -42.610 134.187 -8.745 1.00 19.58 72 PHE C CA 1
ATOM 4967 C C . PHE C 1 72 ? -42.817 135.493 -9.508 1.00 19.67 72 PHE C C 1
ATOM 4968 O O . PHE C 1 72 ? -43.947 135.898 -9.781 1.00 19.80 72 PHE C O 1
ATOM 4976 N N . ALA C 1 73 ? -41.711 136.153 -9.843 1.00 19.81 73 ALA C N 1
ATOM 4977 C CA . ALA C 1 73 ? -41.762 137.425 -10.550 1.00 20.03 73 ALA C CA 1
ATOM 4978 C C . ALA C 1 73 ? -42.332 137.244 -11.955 1.00 20.21 73 ALA C C 1
ATOM 4979 O O . ALA C 1 73 ? -43.113 138.069 -12.429 1.00 20.22 73 ALA C O 1
ATOM 4981 N N . ASP C 1 74 ? -41.947 136.155 -12.614 1.00 20.58 74 ASP C N 1
ATOM 4982 C CA . ASP C 1 74 ? -42.448 135.866 -13.953 1.00 21.13 74 ASP C CA 1
ATOM 4983 C C . ASP C 1 74 ? -43.935 135.500 -13.931 1.00 21.23 74 ASP C C 1
ATOM 4984 O O . ASP C 1 74 ? -44.666 135.803 -14.876 1.00 21.25 74 ASP C O 1
ATOM 4989 N N . ASP C 1 75 ? -44.375 134.853 -12.851 1.00 21.20 75 ASP C N 1
ATOM 4990 C CA . ASP C 1 75 ? -45.798 134.566 -12.646 1.00 21.29 75 ASP C CA 1
ATOM 4991 C C . ASP C 1 75 ? -46.593 135.871 -12.627 1.00 21.29 75 ASP C C 1
ATOM 4992 O O . ASP C 1 75 ? -47.618 136.001 -13.298 1.00 21.39 75 ASP C O 1
ATOM 4997 N N . ILE C 1 76 ? -46.119 136.837 -11.848 1.00 21.19 76 ILE C N 1
ATOM 4998 C CA . ILE C 1 76 ? -46.746 138.154 -11.805 1.00 21.31 76 ILE C CA 1
ATOM 4999 C C . ILE C 1 76 ? -46.752 138.808 -13.186 1.00 21.63 76 ILE C C 1
ATOM 5000 O O . ILE C 1 76 ? -47.747 139.403 -13.596 1.00 21.54 76 ILE C O 1
ATOM 5005 N N . ALA C 1 77 ? -45.639 138.689 -13.904 1.00 21.90 77 ALA C N 1
ATOM 5006 C CA . ALA C 1 77 ? -45.547 139.234 -15.254 1.00 22.37 77 ALA C CA 1
ATOM 5007 C C . ALA C 1 77 ? -46.627 138.633 -16.149 1.00 22.73 77 ALA C C 1
ATOM 5008 O O . ALA C 1 77 ? -47.262 139.342 -16.935 1.00 22.55 77 ALA C O 1
ATOM 5010 N N . GLN C 1 78 ? -46.831 137.325 -16.026 1.00 23.19 78 GLN C N 1
ATOM 5011 C CA . GLN C 1 78 ? -47.841 136.634 -16.821 1.00 23.98 78 GLN C CA 1
ATOM 5012 C C . GLN C 1 78 ? -49.253 137.083 -16.464 1.00 24.04 78 GLN C C 1
ATOM 5013 O O . GLN C 1 78 ? -50.107 137.214 -17.339 1.00 24.19 78 GLN C O 1
ATOM 5019 N N . LEU C 1 79 ? -49.501 137.314 -15.177 1.00 24.12 79 LEU C N 1
ATOM 5020 C CA . LEU C 1 79 ? -50.808 137.795 -14.737 1.00 24.27 79 LEU C CA 1
ATOM 5021 C C . LEU C 1 79 ? -51.086 139.182 -15.311 1.00 24.55 79 LEU C C 1
ATOM 5022 O O . LEU C 1 79 ? -52.175 139.451 -15.823 1.00 24.38 79 LEU C O 1
ATOM 5027 N N . ILE C 1 80 ? -50.089 140.056 -15.225 1.00 24.86 80 ILE C N 1
ATOM 5028 C CA . ILE C 1 80 ? -50.206 141.411 -15.745 1.00 25.41 80 ILE C CA 1
ATOM 5029 C C . ILE C 1 80 ? -50.445 141.403 -17.254 1.00 26.11 80 ILE C C 1
ATOM 5030 O O . ILE C 1 80 ? -51.258 142.172 -17.764 1.00 26.09 80 ILE C O 1
ATOM 5035 N N . GLU C 1 81 ? -49.741 140.525 -17.960 1.00 26.97 81 GLU C N 1
ATOM 5036 C CA . GLU C 1 81 ? -49.922 140.386 -19.403 1.00 28.06 81 GLU C CA 1
ATOM 5037 C C . GLU C 1 81 ? -51.290 139.790 -19.728 1.00 28.06 81 GLU C C 1
ATOM 5038 O O . GLU C 1 81 ? -51.976 140.242 -20.646 1.00 28.02 81 GLU C O 1
ATOM 5044 N N . HIS C 1 82 ? -51.675 138.772 -18.966 1.00 28.09 82 HIS C N 1
ATOM 5045 C CA . HIS C 1 82 ? -52.971 138.123 -19.124 1.00 28.16 82 HIS C CA 1
ATOM 5046 C C . HIS C 1 82 ? -54.115 139.136 -19.088 1.00 28.12 82 HIS C C 1
ATOM 5047 O O . HIS C 1 82 ? -55.028 139.088 -19.918 1.00 28.07 82 HIS C O 1
ATOM 5054 N N . LEU C 1 83 ? -54.056 140.052 -18.127 1.00 27.96 83 LEU C N 1
ATOM 5055 C CA . LEU C 1 83 ? -55.095 141.061 -17.952 1.00 28.06 83 LEU C CA 1
ATOM 5056 C C . LEU C 1 83 ? -54.757 142.345 -18.701 1.00 28.22 83 LEU C C 1
ATOM 5057 O O . LEU C 1 83 ? -55.550 143.287 -18.722 1.00 28.19 83 LEU C O 1
ATOM 5062 N N . ASP C 1 84 ? -53.570 142.377 -19.300 1.00 28.39 84 ASP C N 1
ATOM 5063 C CA . ASP C 1 84 ? -53.101 143.555 -20.023 1.00 28.64 84 ASP C CA 1
ATOM 5064 C C . ASP C 1 84 ? -53.217 144.816 -19.164 1.00 28.41 84 ASP C C 1
ATOM 5065 O O . ASP C 1 84 ? -53.746 145.837 -19.610 1.00 28.49 84 ASP C O 1
ATOM 5070 N N . LEU C 1 85 ? -52.712 144.740 -17.934 1.00 28.03 85 LEU C N 1
ATOM 5071 C CA . LEU C 1 85 ? -52.798 145.855 -16.992 1.00 27.75 85 LEU C CA 1
ATOM 5072 C C . LEU C 1 85 ? -51.811 146.968 -17.317 1.00 27.63 85 LEU C C 1
ATOM 5073 O O . LEU C 1 85 ? -50.699 146.713 -17.783 1.00 27.89 85 LEU C O 1
ATOM 5078 N N . LYS C 1 86 ? -52.222 148.202 -17.049 1.00 27.29 86 LYS C N 1
ATOM 5079 C CA . LYS C 1 86 ? -51.356 149.361 -17.214 1.00 27.06 86 LYS C CA 1
ATOM 5080 C C . LYS C 1 86 ? -51.518 150.279 -16.011 1.00 26.58 86 LYS C C 1
ATOM 5081 O O . LYS C 1 86 ? -52.565 150.272 -15.357 1.00 26.51 86 LYS C O 1
ATOM 5087 N N A GLU C 1 87 ? -50.472 151.049 -15.723 0.50 26.26 87 GLU C N 1
ATOM 5088 N N B GLU C 1 87 ? -50.489 151.072 -15.718 0.50 26.18 87 GLU C N 1
ATOM 5089 C CA A GLU C 1 87 ? -50.450 151.945 -14.572 0.50 25.93 87 GLU C CA 1
ATOM 5090 C CA B GLU C 1 87 ? -50.492 151.966 -14.555 0.50 25.77 87 GLU C CA 1
ATOM 5091 C C A GLU C 1 87 ? -50.856 151.230 -13.288 0.50 25.49 87 GLU C C 1
ATOM 5092 C C B GLU C 1 87 ? -50.822 151.218 -13.261 0.50 25.35 87 GLU C C 1
ATOM 5093 O O A GLU C 1 87 ? -51.639 151.751 -12.492 0.50 25.40 87 GLU C O 1
ATOM 5094 O O B GLU C 1 87 ? -51.564 151.719 -12.417 0.50 25.26 87 GLU C O 1
ATOM 5105 N N A VAL C 1 88 ? -50.307 150.037 -13.091 0.50 24.96 88 VAL C N 1
ATOM 5106 N N B VAL C 1 88 ? -50.259 150.022 -13.108 0.50 24.84 88 VAL C N 1
ATOM 5107 C CA A VAL C 1 88 ? -50.629 149.231 -11.921 0.50 24.41 88 VAL C CA 1
ATOM 5108 C CA B VAL C 1 88 ? -50.524 149.192 -11.934 0.50 24.33 88 VAL C CA 1
ATOM 5109 C C A VAL C 1 88 ? -49.776 149.607 -10.714 0.50 24.05 88 VAL C C 1
ATOM 5110 C C B VAL C 1 88 ? -49.752 149.662 -10.705 0.50 23.98 88 VAL C C 1
ATOM 5111 O O A VAL C 1 88 ? -48.569 149.839 -10.831 0.50 24.03 88 VAL C O 1
ATOM 5112 O O B VAL C 1 88 ? -48.570 150.006 -10.794 0.50 23.92 88 VAL C O 1
ATOM 5119 N N . THR C 1 89 ? -50.424 149.681 -9.558 1.00 23.52 89 THR C N 1
ATOM 5120 C CA . THR C 1 89 ? -49.744 149.917 -8.294 1.00 22.83 89 THR C CA 1
ATOM 5121 C C . THR C 1 89 ? -49.525 148.556 -7.639 1.00 22.32 89 THR C C 1
ATOM 5122 O O . THR C 1 89 ? -50.487 147.842 -7.341 1.00 22.16 89 THR C O 1
ATOM 5126 N N . LEU C 1 90 ? -48.259 148.193 -7.442 1.00 21.50 90 LEU C N 1
ATOM 5127 C CA . LEU C 1 90 ? -47.905 146.901 -6.861 1.00 20.89 90 LEU C CA 1
ATOM 5128 C C . LEU C 1 90 ? -47.817 146.993 -5.343 1.00 20.49 90 LEU C C 1
ATOM 5129 O O . LEU C 1 90 ? -47.164 147.887 -4.808 1.00 20.52 90 LEU C O 1
ATOM 5134 N N . VAL C 1 91 ? -48.471 146.061 -4.655 1.00 19.73 91 VAL C N 1
ATOM 5135 C CA . VAL C 1 91 ? -48.467 146.038 -3.193 1.00 19.32 91 VAL C CA 1
ATOM 5136 C C . VAL C 1 91 ? -48.059 144.652 -2.697 1.00 19.42 91 VAL C C 1
ATOM 5137 O O . VAL C 1 91 ? -48.716 143.655 -3.001 1.00 19.02 91 VAL C O 1
ATOM 5141 N N . GLY C 1 92 ? -46.965 144.586 -1.944 1.00 19.11 92 GLY C N 1
ATOM 5142 C CA . GLY C 1 92 ? -46.475 143.307 -1.438 1.00 19.37 92 GLY C CA 1
ATOM 5143 C C . GLY C 1 92 ? -46.311 143.291 0.068 1.00 19.66 92 GLY C C 1
ATOM 5144 O O . GLY C 1 92 ? -45.829 144.258 0.657 1.00 19.64 92 GLY C O 1
ATOM 5145 N N . PHE C 1 93 ? -46.719 142.189 0.694 1.00 19.75 93 PHE C N 1
ATOM 5146 C CA . PHE C 1 93 ? -46.533 142.007 2.130 1.00 20.05 93 PHE C CA 1
ATOM 5147 C C . PHE C 1 93 ? -45.513 140.906 2.419 1.00 20.27 93 PHE C C 1
ATOM 5148 O O . PHE C 1 93 ? -45.542 139.847 1.793 1.00 19.96 93 PHE C O 1
ATOM 5156 N N . SER C 1 94 ? -44.618 141.162 3.373 1.00 20.80 94 SER C N 1
ATOM 5157 C CA . SER C 1 94 ? -43.626 140.168 3.810 1.00 21.60 94 SER C CA 1
ATOM 5158 C C . SER C 1 94 ? -42.811 139.617 2.629 1.00 21.17 94 SER C C 1
ATOM 5159 O O . SER C 1 94 ? -42.143 140.382 1.935 1.00 21.03 94 SER C O 1
ATOM 5162 N N . MET C 1 95 ? -42.856 138.307 2.388 1.00 20.83 95 MET C N 1
ATOM 5163 C CA . MET C 1 95 ? -42.091 137.748 1.265 1.00 20.48 95 MET C CA 1
ATOM 5164 C C . MET C 1 95 ? -42.633 138.230 -0.083 1.00 20.49 95 MET C C 1
ATOM 5165 O O . MET C 1 95 ? -41.941 138.162 -1.103 1.00 20.48 95 MET C O 1
ATOM 5170 N N . GLY C 1 96 ? -43.873 138.715 -0.083 1.00 20.27 96 GLY C N 1
ATOM 5171 C CA . GLY C 1 96 ? -44.497 139.237 -1.299 1.00 20.33 96 GLY C CA 1
ATOM 5172 C C . GLY C 1 96 ? -43.919 140.573 -1.742 1.00 20.41 96 GLY C C 1
ATOM 5173 O O . GLY C 1 96 ? -44.113 141.000 -2.884 1.00 20.30 96 GLY C O 1
ATOM 5174 N N . GLY C 1 97 ? -43.221 141.246 -0.831 1.00 20.41 97 GLY C N 1
ATOM 5175 C CA . GLY C 1 97 ? -42.474 142.449 -1.187 1.00 20.65 97 GLY C CA 1
ATOM 5176 C C . GLY C 1 97 ? -41.372 142.075 -2.164 1.00 20.84 97 GLY C C 1
ATOM 5177 O O . GLY C 1 97 ? -41.025 142.847 -3.060 1.00 20.96 97 GLY C O 1
ATOM 5178 N N . GLY C 1 98 ? -40.834 140.872 -1.990 1.00 20.87 98 GLY C N 1
ATOM 5179 C CA . GLY C 1 98 ? -39.774 140.356 -2.849 1.00 21.06 98 GLY C CA 1
ATOM 5180 C C . GLY C 1 98 ? -40.159 140.111 -4.298 1.00 21.15 98 GLY C C 1
ATOM 5181 O O . GLY C 1 98 ? -39.417 140.489 -5.207 1.00 21.16 98 GLY C O 1
ATOM 5182 N N . ASP C 1 99 ? -41.300 139.470 -4.547 1.00 21.01 99 ASP C N 1
ATOM 5183 C CA . ASP C 1 99 ? -41.619 139.150 -5.940 1.00 21.15 99 ASP C CA 1
ATOM 5184 C C . ASP C 1 99 ? -42.144 140.340 -6.757 1.00 21.04 99 ASP C C 1
ATOM 5185 O O . ASP C 1 99 ? -41.975 140.368 -7.976 1.00 21.09 99 ASP C O 1
ATOM 5190 N N . VAL C 1 100 ? -42.748 141.327 -6.101 1.00 20.95 100 VAL C N 1
ATOM 5191 C CA . VAL C 1 100 ? -43.115 142.551 -6.816 1.00 21.02 100 VAL C CA 1
ATOM 5192 C C . VAL C 1 100 ? -41.860 143.368 -7.155 1.00 21.27 100 VAL C C 1
ATOM 5193 O O . VAL C 1 100 ? -41.773 143.975 -8.224 1.00 21.24 100 VAL C O 1
ATOM 5197 N N . ALA C 1 101 ? -40.884 143.366 -6.251 1.00 21.51 101 ALA C N 1
ATOM 5198 C CA . ALA C 1 101 ? -39.607 144.029 -6.513 1.00 21.73 101 ALA C CA 1
ATOM 5199 C C . ALA C 1 101 ? -38.854 143.312 -7.632 1.00 21.88 101 ALA C C 1
ATOM 5200 O O . ALA C 1 101 ? -38.329 143.947 -8.551 1.00 22.10 101 ALA C O 1
ATOM 5202 N N . ARG C 1 102 ? -38.812 141.986 -7.557 1.00 22.03 102 ARG C N 1
ATOM 5203 C CA . ARG C 1 102 ? -38.122 141.191 -8.568 1.00 22.27 102 ARG C CA 1
ATOM 5204 C C . ARG C 1 102 ? -38.827 141.311 -9.919 1.00 22.55 102 ARG C C 1
ATOM 5205 O O . ARG C 1 102 ? -38.186 141.241 -10.967 1.00 22.38 102 ARG C O 1
ATOM 5213 N N . TYR C 1 103 ? -40.145 141.506 -9.900 1.00 22.67 103 TYR C N 1
ATOM 5214 C CA . TYR C 1 103 ? -40.870 141.725 -11.148 1.00 23.00 103 TYR C CA 1
ATOM 5215 C C . TYR C 1 103 ? -40.339 142.966 -11.858 1.00 23.31 103 TYR C C 1
ATOM 5216 O O . TYR C 1 103 ? -40.003 142.923 -13.042 1.00 23.34 103 TYR C O 1
ATOM 5225 N N . ILE C 1 104 ? -40.275 144.074 -11.129 1.00 23.57 104 ILE C N 1
ATOM 5226 C CA . ILE C 1 104 ? -39.779 145.324 -11.687 1.00 23.98 104 ILE C CA 1
ATOM 5227 C C . ILE C 1 104 ? -38.350 145.157 -12.201 1.00 24.37 104 ILE C C 1
ATOM 5228 O O . ILE C 1 104 ? -38.020 145.614 -13.298 1.00 24.46 104 ILE C O 1
ATOM 5233 N N . ALA C 1 105 ? -37.509 144.495 -11.411 1.00 24.77 105 ALA C N 1
ATOM 5234 C CA . ALA C 1 105 ? -36.111 144.284 -11.787 1.00 25.22 105 ALA C CA 1
ATOM 5235 C C . ALA C 1 105 ? -35.971 143.479 -13.080 1.00 25.56 105 ALA C C 1
ATOM 5236 O O . ALA C 1 105 ? -35.140 143.801 -13.930 1.00 25.68 105 ALA C O 1
ATOM 5238 N N . ARG C 1 106 ? -36.787 142.438 -13.226 1.00 25.72 106 ARG C N 1
ATOM 5239 C CA . ARG C 1 106 ? -36.705 141.557 -14.391 1.00 26.14 106 ARG C CA 1
ATOM 5240 C C . ARG C 1 106 ? -37.460 142.073 -15.615 1.00 26.39 106 ARG C C 1
ATOM 5241 O O . ARG C 1 106 ? -37.086 141.763 -16.748 1.00 26.51 106 ARG C O 1
ATOM 5249 N N . HIS C 1 107 ? -38.521 142.845 -15.399 1.00 26.56 107 HIS C N 1
ATOM 5250 C CA . HIS C 1 107 ? -39.407 143.220 -16.505 1.00 26.82 107 HIS C CA 1
ATOM 5251 C C . HIS C 1 107 ? -39.535 144.721 -16.733 1.00 26.97 107 HIS C C 1
ATOM 5252 O O . HIS C 1 107 ? -40.148 145.151 -17.711 1.00 27.07 107 HIS C O 1
ATOM 5259 N N . GLY C 1 108 ? -38.963 145.514 -15.836 1.00 27.12 108 GLY C N 1
ATOM 5260 C CA . GLY C 1 108 ? -39.054 146.966 -15.937 1.00 27.38 108 GLY C CA 1
ATOM 5261 C C . GLY C 1 108 ? -40.352 147.506 -15.365 1.00 27.59 108 GLY C C 1
ATOM 5262 O O . GLY C 1 108 ? -41.179 146.749 -14.854 1.00 27.43 108 GLY C O 1
ATOM 5263 N N . SER C 1 109 ? -40.540 148.819 -15.461 1.00 27.67 109 SER C N 1
ATOM 5264 C CA . SER C 1 109 ? -41.694 149.464 -14.843 1.00 27.79 109 SER C CA 1
ATOM 5265 C C . SER C 1 109 ? -42.619 150.169 -15.835 1.00 27.76 109 SER C C 1
ATOM 5266 O O . SER C 1 109 ? -43.338 151.095 -15.463 1.00 27.84 109 SER C O 1
ATOM 5269 N N . ALA C 1 110 ? -42.609 149.733 -17.092 1.00 27.77 110 ALA C N 1
ATOM 5270 C CA . ALA C 1 110 ? -43.450 150.367 -18.107 1.00 27.77 110 ALA C CA 1
ATOM 5271 C C . ALA C 1 110 ? -44.935 150.260 -17.762 1.00 27.79 110 ALA C C 1
ATOM 5272 O O . ALA C 1 110 ? -45.714 151.169 -18.051 1.00 27.93 110 ALA C O 1
ATOM 5274 N N . ARG C 1 111 ? -45.324 149.152 -17.135 1.00 27.65 111 ARG C N 1
ATOM 5275 C CA . ARG C 1 111 ? -46.725 148.938 -16.773 1.00 27.50 111 ARG C CA 1
ATOM 5276 C C . ARG C 1 111 ? -47.034 149.333 -15.327 1.00 27.16 111 ARG C C 1
ATOM 5277 O O . ARG C 1 111 ? -48.158 149.151 -14.857 1.00 27.33 111 ARG C O 1
ATOM 5285 N N . VAL C 1 112 ? -46.043 149.886 -14.630 1.00 26.59 112 VAL C N 1
ATOM 5286 C CA . VAL C 1 112 ? -46.166 150.157 -13.195 1.00 25.90 112 VAL C CA 1
ATOM 5287 C C . VAL C 1 112 ? -46.244 151.643 -12.854 1.00 25.51 112 VAL C C 1
ATOM 5288 O O . VAL C 1 112 ? -45.430 152.441 -13.324 1.00 25.58 112 VAL C O 1
ATOM 5292 N N . ALA C 1 113 ? -47.213 152.004 -12.017 1.00 24.67 113 ALA C N 1
ATOM 5293 C CA . ALA C 1 113 ? -47.391 153.389 -11.586 1.00 24.13 113 ALA C CA 1
ATOM 5294 C C . ALA C 1 113 ? -46.829 153.652 -10.189 1.00 23.64 113 ALA C C 1
ATOM 5295 O O . ALA C 1 113 ? -46.507 154.789 -9.847 1.00 23.70 113 ALA C O 1
ATOM 5297 N N . GLY C 1 114 ? -46.721 152.605 -9.379 1.00 23.04 114 GLY C N 1
ATOM 5298 C CA . GLY C 1 114 ? -46.250 152.771 -8.008 1.00 22.09 114 GLY C CA 1
ATOM 5299 C C . GLY C 1 114 ? -45.969 151.458 -7.306 1.00 21.58 114 GLY C C 1
ATOM 5300 O O . GLY C 1 114 ? -46.357 150.392 -7.783 1.00 21.57 114 GLY C O 1
ATOM 5301 N N . LEU C 1 115 ? -45.288 151.543 -6.167 1.00 21.09 115 LEU C N 1
ATOM 5302 C CA . LEU C 1 115 ? -44.918 150.360 -5.399 1.00 20.60 115 LEU C CA 1
ATOM 5303 C C . LEU C 1 115 ? -45.128 150.588 -3.909 1.00 20.26 115 LEU C C 1
ATOM 5304 O O . LEU C 1 115 ? -44.775 151.640 -3.377 1.00 20.29 115 LEU C O 1
ATOM 5309 N N . VAL C 1 116 ? -45.705 149.594 -3.242 1.00 19.82 116 VAL C N 1
ATOM 5310 C CA . VAL C 1 116 ? -45.892 149.643 -1.799 1.00 19.33 116 VAL C CA 1
ATOM 5311 C C . VAL C 1 116 ? -45.320 148.378 -1.157 1.00 19.13 116 VAL C C 1
ATOM 5312 O O . VAL C 1 116 ? -45.684 147.263 -1.535 1.00 19.06 116 VAL C O 1
ATOM 5316 N N . LEU C 1 117 ? -44.427 148.562 -0.188 1.00 19.00 117 LEU C N 1
ATOM 5317 C CA . LEU C 1 117 ? -43.776 147.452 0.503 1.00 18.56 117 LEU C CA 1
ATOM 5318 C C . LEU C 1 117 ? -44.193 147.413 1.972 1.00 18.42 117 LEU C C 1
ATOM 5319 O O . LEU C 1 117 ? -43.818 148.287 2.752 1.00 18.45 117 LEU C O 1
ATOM 5324 N N . LEU C 1 118 ? -44.970 146.393 2.338 1.00 17.95 118 LEU C N 1
ATOM 5325 C CA . LEU C 1 118 ? -45.531 146.273 3.688 1.00 17.88 118 LEU C CA 1
ATOM 5326 C C . LEU C 1 118 ? -44.850 145.163 4.488 1.00 18.04 118 LEU C C 1
ATOM 5327 O O . LEU C 1 118 ? -44.926 143.988 4.123 1.00 17.89 118 LEU C O 1
ATOM 5332 N N . GLY C 1 119 ? -44.200 145.535 5.587 1.00 18.21 119 GLY C N 1
ATOM 5333 C CA . GLY C 1 119 ? -43.465 144.573 6.408 1.00 18.52 119 GLY C CA 1
ATOM 5334 C C . GLY C 1 119 ? -42.646 143.616 5.563 1.00 18.63 119 GLY C C 1
ATOM 5335 O O . GLY C 1 119 ? -42.583 142.417 5.846 1.00 18.73 119 GLY C O 1
ATOM 5336 N N . ALA C 1 120 ? -42.007 144.151 4.525 1.00 18.50 120 ALA C N 1
ATOM 5337 C CA . ALA C 1 120 ? -41.379 143.327 3.495 1.00 18.67 120 ALA C CA 1
ATOM 5338 C C . ALA C 1 120 ? -39.954 142.888 3.830 1.00 18.79 120 ALA C C 1
ATOM 5339 O O . ALA C 1 120 ? -39.245 143.554 4.590 1.00 18.74 120 ALA C O 1
ATOM 5341 N N . VAL C 1 121 ? -39.544 141.765 3.244 1.00 18.97 121 VAL C N 1
ATOM 5342 C CA . VAL C 1 121 ? -38.210 141.207 3.458 1.00 19.00 121 VAL C CA 1
ATOM 5343 C C . VAL C 1 121 ? -37.124 141.991 2.717 1.00 19.25 121 VAL C C 1
ATOM 5344 O O . VAL C 1 121 ? -35.930 141.755 2.918 1.00 19.50 121 VAL C O 1
ATOM 5348 N N . THR C 1 122 ? -37.540 142.908 1.850 1.00 19.21 122 THR C N 1
ATOM 5349 C CA . THR C 1 122 ? -36.596 143.742 1.106 1.00 19.46 122 THR C CA 1
ATOM 5350 C C . THR C 1 122 ? -35.842 144.673 2.055 1.00 19.36 122 THR C C 1
ATOM 5351 O O . THR C 1 122 ? -36.387 145.091 3.076 1.00 19.14 122 THR C O 1
ATOM 5355 N N . PRO C 1 123 ? -34.581 145.004 1.723 1.00 19.37 123 PRO C N 1
ATOM 5356 C CA . PRO C 1 123 ? -33.850 144.582 0.528 1.00 19.53 123 PRO C CA 1
ATOM 5357 C C . PRO C 1 123 ? -33.160 143.226 0.690 1.00 19.46 123 PRO C C 1
ATOM 5358 O O . PRO C 1 123 ? -32.701 142.640 -0.290 1.00 19.72 123 PRO C O 1
ATOM 5362 N N A LEU C 1 124 ? -33.107 142.736 1.928 0.50 19.59 124 LEU C N 1
ATOM 5363 N N B LEU C 1 124 ? -33.061 142.752 1.924 0.50 19.47 124 LEU C N 1
ATOM 5364 C CA A LEU C 1 124 ? -32.441 141.475 2.260 0.50 19.59 124 LEU C CA 1
ATOM 5365 C CA B LEU C 1 124 ? -32.615 141.390 2.178 0.50 19.38 124 LEU C CA 1
ATOM 5366 C C A LEU C 1 124 ? -32.851 141.021 3.663 0.50 19.63 124 LEU C C 1
ATOM 5367 C C B LEU C 1 124 ? -32.872 141.010 3.624 0.50 19.49 124 LEU C C 1
ATOM 5368 O O A LEU C 1 124 ? -32.945 141.840 4.576 0.50 19.62 124 LEU C O 1
ATOM 5369 O O B LEU C 1 124 ? -32.868 141.855 4.519 0.50 19.48 124 LEU C O 1
ATOM 5378 N N . PHE C 1 125 ? -33.093 139.721 3.833 1.00 19.56 125 PHE C N 1
ATOM 5379 C CA . PHE C 1 125 ? -33.600 139.196 5.095 1.00 19.72 125 PHE C CA 1
ATOM 5380 C C . PHE C 1 125 ? -32.504 138.471 5.876 1.00 20.02 125 PHE C C 1
ATOM 5381 O O . PHE C 1 125 ? -32.165 138.868 6.990 1.00 19.90 125 PHE C O 1
ATOM 5389 N N . GLY C 1 126 ? -31.937 137.424 5.283 1.00 20.16 126 GLY C N 1
ATOM 5390 C CA . GLY C 1 126 ? -30.911 136.622 5.954 1.00 20.67 126 GLY C CA 1
ATOM 5391 C C . GLY C 1 126 ? -29.506 137.200 5.871 1.00 21.06 126 GLY C C 1
ATOM 5392 O O . GLY C 1 126 ? -29.243 138.112 5.085 1.00 20.89 126 GLY C O 1
ATOM 5393 N N . GLN C 1 127 ? -28.603 136.660 6.685 1.00 21.49 127 GLN C N 1
ATOM 5394 C CA . GLN C 1 127 ? -27.203 137.100 6.701 1.00 22.17 127 GLN C CA 1
ATOM 5395 C C . GLN C 1 127 ? -26.485 136.869 5.373 1.00 22.24 127 GLN C C 1
ATOM 5396 O O . GLN C 1 127 ? -26.685 135.847 4.715 1.00 22.39 127 GLN C O 1
ATOM 5402 N N . LYS C 1 128 ? -25.643 137.826 4.994 1.00 22.62 128 LYS C N 1
ATOM 5403 C CA . LYS C 1 128 ? -24.704 137.662 3.888 1.00 22.79 128 LYS C CA 1
ATOM 5404 C C . LYS C 1 128 ? -23.335 138.116 4.395 1.00 22.97 128 LYS C C 1
ATOM 5405 O O . LYS C 1 128 ? -23.246 138.715 5.466 1.00 22.87 128 LYS C O 1
ATOM 5411 N N . PRO C 1 129 ? -22.264 137.831 3.636 1.00 23.20 129 PRO C N 1
ATOM 5412 C CA . PRO C 1 129 ? -20.922 138.239 4.067 1.00 23.32 129 PRO C CA 1
ATOM 5413 C C . PRO C 1 129 ? -20.830 139.725 4.426 1.00 23.32 129 PRO C C 1
ATOM 5414 O O . PRO C 1 129 ? -20.168 140.085 5.402 1.00 23.26 129 PRO C O 1
ATOM 5418 N N . ASP C 1 130 ? -21.483 140.579 3.644 1.00 23.15 130 ASP C N 1
ATOM 5419 C CA . ASP C 1 130 ? -21.470 142.015 3.916 1.00 23.08 130 ASP C CA 1
ATOM 5420 C C . ASP C 1 130 ? -22.747 142.477 4.613 1.00 22.93 130 ASP C C 1
ATOM 5421 O O . ASP C 1 130 ? -23.032 143.674 4.676 1.00 22.81 130 ASP C O 1
ATOM 5426 N N . TYR C 1 131 ? -23.508 141.521 5.142 1.00 22.70 131 TYR C N 1
ATOM 5427 C CA . TYR C 1 131 ? -24.749 141.834 5.847 1.00 22.40 131 TYR C CA 1
ATOM 5428 C C . TYR C 1 131 ? -24.931 140.934 7.068 1.00 22.46 131 TYR C C 1
ATOM 5429 O O . TYR C 1 131 ? -25.919 140.202 7.169 1.00 22.25 131 TYR C O 1
ATOM 5438 N N . PRO C 1 132 ? -23.969 140.984 8.001 1.00 22.23 132 PRO C N 1
ATOM 5439 C CA . PRO C 1 132 ? -24.022 140.187 9.221 1.00 22.17 132 PRO C CA 1
ATOM 5440 C C . PRO C 1 132 ? -25.194 140.583 10.118 1.00 22.10 132 PRO C C 1
ATOM 5441 O O . PRO C 1 132 ? -25.580 139.815 11.004 1.00 22.10 132 PRO C O 1
ATOM 5445 N N . GLN C 1 133 ? -25.757 141.766 9.888 1.00 21.86 133 GLN C N 1
ATOM 5446 C CA . GLN C 1 133 ? -26.892 142.228 10.688 1.00 21.83 133 GLN C CA 1
ATOM 5447 C C . GLN C 1 133 ? -28.193 141.504 10.335 1.00 21.86 133 GLN C C 1
ATOM 5448 O O . GLN C 1 133 ? -29.181 141.607 11.062 1.00 22.06 133 GLN C O 1
ATOM 5454 N N . GLY C 1 134 ? -28.191 140.774 9.225 1.00 21.96 134 GLY C N 1
ATOM 5455 C CA . GLY C 1 134 ? -29.364 140.000 8.824 1.00 21.94 134 GLY C CA 1
ATOM 5456 C C . GLY C 1 134 ? -29.618 138.838 9.768 1.00 22.00 134 GLY C C 1
ATOM 5457 O O . GLY C 1 134 ? -28.827 138.579 10.674 1.00 21.91 134 GLY C O 1
ATOM 5458 N N . VAL C 1 135 ? -30.726 138.133 9.559 1.00 21.90 135 VAL C N 1
ATOM 5459 C CA . VAL C 1 135 ? -31.075 136.994 10.400 1.00 21.82 135 VAL C CA 1
ATOM 5460 C C . VAL C 1 135 ? -30.189 135.794 10.069 1.00 22.10 135 VAL C C 1
ATOM 5461 O O . VAL C 1 135 ? -30.075 135.410 8.910 1.00 21.89 135 VAL C O 1
ATOM 5465 N N . PRO C 1 136 ? -29.543 135.207 11.089 1.00 22.49 136 PRO C N 1
ATOM 5466 C CA . PRO C 1 136 ? -28.677 134.057 10.841 1.00 22.88 136 PRO C CA 1
ATOM 5467 C C . PRO C 1 136 ? -29.434 132.936 10.136 1.00 23.29 136 PRO C C 1
ATOM 5468 O O . PRO C 1 136 ? -30.582 132.654 10.480 1.00 23.39 136 PRO C O 1
ATOM 5472 N N . LEU C 1 137 ? -28.792 132.301 9.160 1.00 23.54 137 LEU C N 1
ATOM 5473 C CA . LEU C 1 137 ? -29.466 131.293 8.346 1.00 23.89 137 LEU C CA 1
ATOM 5474 C C . LEU C 1 137 ? -29.905 130.066 9.144 1.00 24.10 137 LEU C C 1
ATOM 5475 O O . LEU C 1 137 ? -30.815 129.346 8.732 1.00 24.04 137 LEU C O 1
ATOM 5480 N N . ASP C 1 138 ? -29.270 129.823 10.287 1.00 24.37 138 ASP C N 1
ATOM 5481 C CA . ASP C 1 138 ? -29.634 128.662 11.094 1.00 24.67 138 ASP C CA 1
ATOM 5482 C C . ASP C 1 138 ? -31.008 128.843 11.747 1.00 24.15 138 ASP C C 1
ATOM 5483 O O . ASP C 1 138 ? -31.645 127.870 12.153 1.00 24.00 138 ASP C O 1
ATOM 5488 N N . VAL C 1 139 ? -31.460 130.090 11.847 1.00 23.48 139 VAL C N 1
ATOM 5489 C CA . VAL C 1 139 ? -32.818 130.368 12.309 1.00 23.00 139 VAL C CA 1
ATOM 5490 C C . VAL C 1 139 ? -33.817 129.786 11.314 1.00 22.80 139 VAL C C 1
ATOM 5491 O O . VAL C 1 139 ? -34.797 129.139 11.695 1.00 22.72 139 VAL C O 1
ATOM 5495 N N . PHE C 1 140 ? -33.551 130.019 10.034 1.00 22.32 140 PHE C N 1
ATOM 5496 C CA . PHE C 1 140 ? -34.403 129.520 8.962 1.00 22.10 140 PHE C CA 1
ATOM 5497 C C . PHE C 1 140 ? -34.233 128.014 8.779 1.00 22.18 140 PHE C C 1
ATOM 5498 O O . PHE C 1 140 ? -35.185 127.304 8.451 1.00 22.06 140 PHE C O 1
ATOM 5506 N N . ALA C 1 141 ? -33.015 127.526 8.991 1.00 22.15 141 ALA C N 1
ATOM 5507 C CA . ALA C 1 141 ? -32.775 126.091 8.968 1.00 22.34 141 ALA C CA 1
ATOM 5508 C C . ALA C 1 141 ? -33.685 125.399 9.980 1.00 22.49 141 ALA C C 1
ATOM 5509 O O . ALA C 1 141 ? -34.219 124.320 9.714 1.00 22.50 141 ALA C O 1
ATOM 5511 N N . ARG C 1 142 ? -33.864 126.024 11.140 1.00 22.64 142 ARG C N 1
ATOM 5512 C CA . ARG C 1 142 ? -34.733 125.465 12.170 1.00 22.89 142 ARG C CA 1
ATOM 5513 C C . ARG C 1 142 ? -36.212 125.547 11.781 1.00 22.49 142 ARG C C 1
ATOM 5514 O O . ARG C 1 142 ? -36.983 124.641 12.095 1.00 22.20 142 ARG C O 1
ATOM 5522 N N . PHE C 1 143 ? -36.600 126.620 11.092 1.00 22.11 143 PHE C N 1
ATOM 5523 C CA . PHE C 1 143 ? -37.941 126.704 10.514 1.00 22.00 143 PHE C CA 1
ATOM 5524 C C . PHE C 1 143 ? -38.202 125.446 9.696 1.00 21.85 143 PHE C C 1
ATOM 5525 O O . PHE C 1 143 ? -39.208 124.758 9.891 1.00 21.60 143 PHE C O 1
ATOM 5533 N N . LYS C 1 144 ? -37.288 125.154 8.772 1.00 21.72 144 LYS C N 1
ATOM 5534 C CA . LYS C 1 144 ? -37.433 124.007 7.884 1.00 21.81 144 LYS C CA 1
ATOM 5535 C C . LYS C 1 144 ? -37.517 122.696 8.651 1.00 21.80 144 LYS C C 1
ATOM 5536 O O . LYS C 1 144 ? -38.373 121.857 8.363 1.00 21.75 144 LYS C O 1
ATOM 5542 N N . THR C 1 145 ? -36.621 122.516 9.619 1.00 21.67 145 THR C N 1
ATOM 5543 C CA . THR C 1 145 ? -36.617 121.309 10.437 1.00 21.87 145 THR C CA 1
ATOM 5544 C C . THR C 1 145 ? -37.978 121.081 11.086 1.00 21.66 145 THR C C 1
ATOM 5545 O O . THR C 1 145 ? -38.513 119.971 11.052 1.00 21.82 145 THR C O 1
ATOM 5549 N N . GLU C 1 146 ? -38.538 122.136 11.671 1.00 21.45 146 GLU C N 1
ATOM 5550 C CA . GLU C 1 146 ? -39.826 122.029 12.348 1.00 21.57 146 GLU C CA 1
ATOM 5551 C C . GLU C 1 146 ? -40.979 121.823 11.359 1.00 20.90 146 GLU C C 1
ATOM 5552 O O . GLU C 1 146 ? -41.899 121.052 11.626 1.00 20.55 146 GLU C O 1
ATOM 5558 N N . LEU C 1 147 ? -40.919 122.501 10.215 1.00 20.34 147 LEU C N 1
ATOM 5559 C CA . LEU C 1 147 ? -41.943 122.343 9.177 1.00 20.05 147 LEU C CA 1
ATOM 5560 C C . LEU C 1 147 ? -41.984 120.920 8.616 1.00 20.08 147 LEU C C 1
ATOM 5561 O O . LEU C 1 147 ? -43.055 120.394 8.309 1.00 19.91 147 LEU C O 1
ATOM 5566 N N . LEU C 1 148 ? -40.814 120.306 8.479 1.00 19.97 148 LEU C N 1
ATOM 5567 C CA . LEU C 1 148 ? -40.722 118.960 7.921 1.00 20.19 148 LEU C CA 1
ATOM 5568 C C . LEU C 1 148 ? -41.101 117.887 8.942 1.00 20.31 148 LEU C C 1
ATOM 5569 O O . LEU C 1 148 ? -41.131 116.697 8.624 1.00 20.49 148 LEU C O 1
ATOM 5574 N N . LYS C 1 149 ? -41.388 118.317 10.167 1.00 20.27 149 LYS C N 1
ATOM 5575 C CA . LYS C 1 149 ? -41.901 117.421 11.198 1.00 20.51 149 LYS C CA 1
ATOM 5576 C C . LYS C 1 149 ? -43.408 117.586 11.357 1.00 20.04 149 LYS C C 1
ATOM 5577 O O . LYS C 1 149 ? -44.157 116.610 11.321 1.00 20.17 149 LYS C O 1
ATOM 5583 N N . ASP C 1 150 ? -43.847 118.829 11.534 1.00 19.50 150 ASP C N 1
ATOM 5584 C CA . ASP C 1 150 ? -45.248 119.114 11.814 1.00 18.92 150 ASP C CA 1
ATOM 5585 C C . ASP C 1 150 ? -45.568 120.547 11.405 1.00 18.50 150 ASP C C 1
ATOM 5586 O O . ASP C 1 150 ? -45.535 121.455 12.232 1.00 18.50 150 ASP C O 1
ATOM 5591 N N . ARG C 1 151 ? -45.870 120.757 10.128 1.00 18.12 151 ARG C N 1
ATOM 5592 C CA . ARG C 1 151 ? -46.107 122.115 9.646 1.00 17.87 151 ARG C CA 1
ATOM 5593 C C . ARG C 1 151 ? -47.408 122.705 10.190 1.00 17.51 151 ARG C C 1
ATOM 5594 O O . ARG C 1 151 ? -47.517 123.914 10.373 1.00 17.39 151 ARG C O 1
ATOM 5602 N N . ALA C 1 152 ? -48.388 121.850 10.462 1.00 17.31 152 ALA C N 1
ATOM 5603 C CA . ALA C 1 152 ? -49.662 122.320 10.992 1.00 17.09 152 ALA C CA 1
ATOM 5604 C C . ALA C 1 152 ? -49.480 122.998 12.348 1.00 16.96 152 ALA C C 1
ATOM 5605 O O . ALA C 1 152 ? -49.998 124.089 12.574 1.00 16.92 152 ALA C O 1
ATOM 5607 N N . GLN C 1 153 ? -48.730 122.363 13.246 1.00 16.90 153 GLN C N 1
ATOM 5608 C CA . GLN C 1 153 ? -48.486 122.960 14.560 1.00 17.08 153 GLN C CA 1
ATOM 5609 C C . GLN C 1 153 ? -47.528 124.146 14.469 1.00 16.95 153 GLN C C 1
ATOM 5610 O O . GLN C 1 153 ? -47.634 125.098 15.247 1.00 16.99 153 GLN C O 1
ATOM 5616 N N . PHE C 1 154 ? -46.601 124.100 13.516 1.00 16.83 154 PHE C N 1
ATOM 5617 C CA . PHE C 1 154 ? -45.727 125.246 13.280 1.00 16.70 154 PHE C CA 1
ATOM 5618 C C . PHE C 1 154 ? -46.559 126.487 12.958 1.00 16.58 154 PHE C C 1
ATOM 5619 O O . PHE C 1 154 ? -46.357 127.550 13.541 1.00 16.23 154 PHE C O 1
ATOM 5627 N N . ILE C 1 155 ? -47.492 126.345 12.022 1.00 16.56 155 ILE C N 1
ATOM 5628 C CA . ILE C 1 155 ? -48.364 127.452 11.638 1.00 16.66 155 ILE C CA 1
ATOM 5629 C C . ILE C 1 155 ? -49.152 127.969 12.837 1.00 16.88 155 ILE C C 1
ATOM 5630 O O . ILE C 1 155 ? -49.257 129.179 13.050 1.00 16.55 155 ILE C O 1
ATOM 5635 N N . SER C 1 156 ? -49.715 127.046 13.613 1.00 16.94 156 SER C N 1
ATOM 5636 C CA A SER C 1 156 ? -50.515 127.412 14.773 0.50 17.15 156 SER C CA 1
ATOM 5637 C CA B SER C 1 156 ? -50.512 127.409 14.777 0.50 17.37 156 SER C CA 1
ATOM 5638 C C . SER C 1 156 ? -49.684 128.213 15.770 1.00 17.39 156 SER C C 1
ATOM 5639 O O . SER C 1 156 ? -50.136 129.237 16.286 1.00 17.48 156 SER C O 1
ATOM 5644 N N . ASP C 1 157 ? -48.470 127.741 16.033 1.00 17.68 157 ASP C N 1
ATOM 5645 C CA . ASP C 1 157 ? -47.558 128.418 16.957 1.00 18.29 157 ASP C CA 1
ATOM 5646 C C . ASP C 1 157 ? -47.106 129.775 16.412 1.00 18.41 157 ASP C C 1
ATOM 5647 O O . ASP C 1 157 ? -46.771 130.683 17.175 1.00 18.69 157 ASP C O 1
ATOM 5652 N N . PHE C 1 158 ? -47.090 129.899 15.089 1.00 18.77 158 PHE C N 1
ATOM 5653 C CA . PHE C 1 158 ? -46.621 131.109 14.413 1.00 19.01 158 PHE C CA 1
ATOM 5654 C C . PHE C 1 158 ? -47.579 132.286 14.626 1.00 18.98 158 PHE C C 1
ATOM 5655 O O . PHE C 1 158 ? -47.170 133.447 14.581 1.00 18.65 158 PHE C O 1
ATOM 5663 N N . ASN C 1 159 ? -48.854 131.982 14.860 1.00 18.92 159 ASN C N 1
ATOM 5664 C CA . ASN C 1 159 ? -49.868 133.018 15.051 1.00 19.09 159 ASN C CA 1
ATOM 5665 C C . ASN C 1 159 ? -49.485 134.059 16.110 1.00 19.07 159 ASN C C 1
ATOM 5666 O O . ASN C 1 159 ? -49.648 135.258 15.894 1.00 19.01 159 ASN C O 1
ATOM 5671 N N . ALA C 1 160 ? -48.979 133.599 17.253 1.00 18.96 160 ALA C N 1
ATOM 5672 C CA . ALA C 1 160 ? -48.692 134.505 18.369 1.00 19.04 160 ALA C CA 1
ATOM 5673 C C . ALA C 1 160 ? -47.690 135.605 18.012 1.00 19.04 160 ALA C C 1
ATOM 5674 O O . ALA C 1 160 ? -48.010 136.789 18.106 1.00 19.02 160 ALA C O 1
ATOM 5676 N N . PRO C 1 161 ? -46.469 135.222 17.606 1.00 19.03 161 PRO C N 1
ATOM 5677 C CA . PRO C 1 161 ? -45.479 136.238 17.248 1.00 19.05 161 PRO C CA 1
ATOM 5678 C C . PRO C 1 161 ? -45.823 136.966 15.945 1.00 19.23 161 PRO C C 1
ATOM 5679 O O . PRO C 1 161 ? -45.423 138.115 15.754 1.00 19.23 161 PRO C O 1
ATOM 5683 N N . PHE C 1 162 ? -46.565 136.305 15.063 1.00 19.28 162 PHE C N 1
ATOM 5684 C CA . PHE C 1 162 ? -46.985 136.924 13.806 1.00 19.48 162 PHE C CA 1
ATOM 5685 C C . PHE C 1 162 ? -47.867 138.142 14.076 1.00 19.38 162 PHE C C 1
ATOM 5686 O O . PHE C 1 162 ? -47.646 139.216 13.514 1.00 19.13 162 PHE C O 1
ATOM 5694 N N . TYR C 1 163 ? -48.859 137.971 14.949 1.00 19.30 163 TYR C N 1
ATOM 5695 C CA . TYR C 1 163 ? -49.812 139.037 15.253 1.00 19.47 163 TYR C CA 1
ATOM 5696 C C . TYR C 1 163 ? -49.419 139.864 16.478 1.00 19.82 163 TYR C C 1
ATOM 5697 O O . TYR C 1 163 ? -50.083 140.848 16.806 1.00 19.82 163 TYR C O 1
ATOM 5706 N N . GLY C 1 164 ? -48.346 139.459 17.151 1.00 20.33 164 GLY C N 1
ATOM 5707 C CA . GLY C 1 164 ? -47.876 140.156 18.345 1.00 21.07 164 GLY C CA 1
ATOM 5708 C C . GLY C 1 164 ? -48.773 139.920 19.545 1.00 21.64 164 GLY C C 1
ATOM 5709 O O . GLY C 1 164 ? -48.826 140.740 20.464 1.00 21.63 164 GLY C O 1
ATOM 5710 N N . ILE C 1 165 ? -49.484 138.797 19.535 1.00 22.16 165 ILE C N 1
ATOM 5711 C CA . ILE C 1 165 ? -50.380 138.444 20.631 1.00 22.83 165 ILE C CA 1
ATOM 5712 C C . ILE C 1 165 ? -49.588 138.262 21.922 1.00 23.39 165 ILE C C 1
ATOM 5713 O O . ILE C 1 165 ? -50.095 138.517 23.017 1.00 23.55 165 ILE C O 1
ATOM 5718 N N . ASN C 1 166 ? -48.337 137.833 21.782 1.00 23.85 166 ASN C N 1
ATOM 5719 C CA . ASN C 1 166 ? -47.455 137.650 22.928 1.00 24.64 166 ASN C CA 1
ATOM 5720 C C . ASN C 1 166 ? -46.940 138.979 23.477 1.00 25.22 166 ASN C C 1
ATOM 5721 O O . ASN C 1 166 ? -46.244 139.009 24.489 1.00 25.59 166 ASN C O 1
ATOM 5726 N N . LYS C 1 167 ? -47.285 140.073 22.806 1.00 25.76 167 LYS C N 1
ATOM 5727 C CA . LYS C 1 167 ? -46.835 141.400 23.216 1.00 26.35 167 LYS C CA 1
ATOM 5728 C C . LYS C 1 167 ? -47.987 142.389 23.360 1.00 26.36 167 LYS C C 1
ATOM 5729 O O . LYS C 1 167 ? -47.788 143.596 23.257 1.00 26.79 167 LYS C O 1
ATOM 5735 N N . GLY C 1 168 ? -49.193 141.879 23.582 1.00 26.40 168 GLY C N 1
ATOM 5736 C CA . GLY C 1 168 ? -50.324 142.745 23.899 1.00 26.04 168 GLY C CA 1
ATOM 5737 C C . GLY C 1 168 ? -51.290 143.090 22.778 1.00 25.79 168 GLY C C 1
ATOM 5738 O O . GLY C 1 168 ? -52.306 143.740 23.021 1.00 26.06 168 GLY C O 1
ATOM 5739 N N . GLN C 1 169 ? -50.988 142.680 21.548 1.00 25.36 169 GLN C N 1
ATOM 5740 C CA . GLN C 1 169 ? -51.937 142.886 20.456 1.00 24.85 169 GLN C CA 1
ATOM 5741 C C . GLN C 1 169 ? -53.139 141.971 20.663 1.00 24.49 169 GLN C C 1
ATOM 5742 O O . GLN C 1 169 ? -53.008 140.877 21.214 1.00 24.70 169 GLN C O 1
ATOM 5748 N N . VAL C 1 170 ? -54.309 142.422 20.225 1.00 23.97 170 VAL C N 1
ATOM 5749 C CA . VAL C 1 170 ? -55.534 141.648 20.392 1.00 23.45 170 VAL C CA 1
ATOM 5750 C C . VAL C 1 170 ? -56.063 141.193 19.038 1.00 22.65 170 VAL C C 1
ATOM 5751 O O . VAL C 1 170 ? -56.405 142.014 18.188 1.00 22.69 170 VAL C O 1
ATOM 5755 N N . VAL C 1 171 ? -56.112 139.879 18.844 1.00 21.67 171 VAL C N 1
ATOM 5756 C CA . VAL C 1 171 ? -56.603 139.297 17.602 1.00 20.67 171 VAL C CA 1
ATOM 5757 C C . VAL C 1 171 ? -57.536 138.131 17.925 1.00 20.17 171 VAL C C 1
ATOM 5758 O O . VAL C 1 171 ? -57.193 137.247 18.714 1.00 19.94 171 VAL C O 1
ATOM 5762 N N . SER C 1 172 ? -58.719 138.138 17.321 1.00 19.22 172 SER C N 1
ATOM 5763 C CA . SER C 1 172 ? -59.747 137.148 17.641 1.00 18.65 172 SER C CA 1
ATOM 5764 C C . SER C 1 172 ? -59.334 135.720 17.308 1.00 18.37 172 SER C C 1
ATOM 5765 O O . SER C 1 172 ? -58.461 135.488 16.467 1.00 18.29 172 SER C O 1
ATOM 5768 N N . GLN C 1 173 ? -59.983 134.765 17.965 1.00 18.12 173 GLN C N 1
ATOM 5769 C CA A GLN C 1 173 ? -59.777 133.354 17.671 0.50 18.02 173 GLN C CA 1
ATOM 5770 C CA B GLN C 1 173 ? -59.754 133.362 17.663 0.50 17.95 173 GLN C CA 1
ATOM 5771 C C . GLN C 1 173 ? -60.178 133.073 16.230 1.00 17.77 173 GLN C C 1
ATOM 5772 O O . GLN C 1 173 ? -59.599 132.212 15.566 1.00 17.81 173 GLN C O 1
ATOM 5783 N N . GLY C 1 174 ? -61.183 133.805 15.761 1.00 17.41 174 GLY C N 1
ATOM 5784 C CA . GLY C 1 174 ? -61.670 133.655 14.397 1.00 16.76 174 GLY C CA 1
ATOM 5785 C C . GLY C 1 174 ? -60.579 133.928 13.378 1.00 16.59 174 GLY C C 1
ATOM 5786 O O . GLY C 1 174 ? -60.390 133.158 12.436 1.00 16.42 174 GLY C O 1
ATOM 5787 N N . VAL C 1 175 ? -59.859 135.033 13.557 1.00 16.18 175 VAL C N 1
ATOM 5788 C CA . VAL C 1 175 ? -58.762 135.367 12.646 1.00 16.14 175 VAL C CA 1
ATOM 5789 C C . VAL C 1 175 ? -57.651 134.315 12.697 1.00 15.96 175 VAL C C 1
ATOM 5790 O O . VAL C 1 175 ? -57.085 133.936 11.671 1.00 15.60 175 VAL C O 1
ATOM 5794 N N . GLN C 1 176 ? -57.343 133.844 13.898 1.00 15.71 176 GLN C N 1
ATOM 5795 C CA . GLN C 1 176 ? -56.317 132.822 14.067 1.00 15.76 176 GLN C CA 1
ATOM 5796 C C . GLN C 1 176 ? -56.728 131.510 13.403 1.00 15.28 176 GLN C C 1
ATOM 5797 O O . GLN C 1 176 ? -55.900 130.814 12.818 1.00 15.54 176 GLN C O 1
ATOM 5803 N N . THR C 1 177 ? -58.016 131.190 13.479 1.00 14.98 177 THR C N 1
ATOM 5804 C CA . THR C 1 177 ? -58.552 129.998 12.836 1.00 14.79 177 THR C CA 1
ATOM 5805 C C . THR C 1 177 ? -58.491 130.122 11.316 1.00 14.55 177 THR C C 1
ATOM 5806 O O . THR C 1 177 ? -58.089 129.186 10.628 1.00 14.28 177 THR C O 1
ATOM 5810 N N . GLN C 1 178 ? -58.887 131.280 10.800 1.00 14.41 178 GLN C N 1
ATOM 5811 C CA . GLN C 1 178 ? -58.842 131.513 9.360 1.00 14.59 178 GLN C CA 1
ATOM 5812 C C . GLN C 1 178 ? -57.403 131.476 8.844 1.00 14.50 178 GLN C C 1
ATOM 5813 O O . GLN C 1 178 ? -57.135 130.947 7.766 1.00 13.92 178 GLN C O 1
ATOM 5819 N N . THR C 1 179 ? -56.480 132.039 9.618 1.00 14.14 179 THR C N 1
ATOM 5820 C CA . THR C 1 179 ? -55.071 132.041 9.233 1.00 14.45 179 THR C CA 1
ATOM 5821 C C . THR C 1 179 ? -54.573 130.605 9.065 1.00 14.32 179 THR C C 1
ATOM 5822 O O . THR C 1 179 ? -53.947 130.258 8.058 1.00 14.40 179 THR C O 1
ATOM 5826 N N . LEU C 1 180 ? -54.874 129.765 10.047 1.00 14.17 180 LEU C N 1
ATOM 5827 C CA . LEU C 1 180 ? -54.458 128.369 10.005 1.00 14.41 180 LEU C CA 1
ATOM 5828 C C . LEU C 1 180 ? -55.138 127.611 8.861 1.00 14.20 180 LEU C C 1
ATOM 5829 O O . LEU C 1 180 ? -54.496 126.828 8.161 1.00 14.03 180 LEU C O 1
ATOM 5834 N N . GLN C 1 181 ? -56.434 127.846 8.665 1.00 14.06 181 GLN C N 1
ATOM 5835 C CA . GLN C 1 181 ? -57.167 127.162 7.597 1.00 14.20 181 GLN C CA 1
ATOM 5836 C C . GLN C 1 181 ? -56.547 127.441 6.232 1.00 14.16 181 GLN C C 1
ATOM 5837 O O . GLN C 1 181 ? -56.321 126.526 5.438 1.00 14.54 181 GLN C O 1
ATOM 5843 N N . ILE C 1 182 ? -56.266 128.710 5.966 1.00 14.09 182 ILE C N 1
ATOM 5844 C CA . ILE C 1 182 ? -55.661 129.100 4.691 1.00 13.76 182 ILE C CA 1
ATOM 5845 C C . ILE C 1 182 ? -54.264 128.501 4.511 1.00 13.80 182 ILE C C 1
ATOM 5846 O O . ILE C 1 182 ? -53.925 127.981 3.440 1.00 14.12 182 ILE C O 1
ATOM 5851 N N . ALA C 1 183 ? -53.452 128.578 5.561 1.00 13.94 183 ALA C N 1
ATOM 5852 C CA . ALA C 1 183 ? -52.084 128.076 5.512 1.00 14.08 183 ALA C CA 1
ATOM 5853 C C . ALA C 1 183 ? -52.033 126.576 5.198 1.00 14.17 183 ALA C C 1
ATOM 5854 O O . ALA C 1 183 ? -51.132 126.104 4.500 1.00 14.27 183 ALA C O 1
ATOM 5856 N N . LEU C 1 184 ? -53.006 125.829 5.711 1.00 14.31 184 LEU C N 1
ATOM 5857 C CA . LEU C 1 184 ? -53.038 124.384 5.510 1.00 14.37 184 LEU C CA 1
ATOM 5858 C C . LEU C 1 184 ? -53.356 124.002 4.064 1.00 14.50 184 LEU C C 1
ATOM 5859 O O . LEU C 1 184 ? -53.077 122.883 3.638 1.00 14.88 184 LEU C O 1
ATOM 5864 N N . LEU C 1 185 ? -53.944 124.932 3.315 1.00 14.38 185 LEU C N 1
ATOM 5865 C CA . LEU C 1 185 ? -54.228 124.698 1.904 1.00 14.54 185 LEU C CA 1
ATOM 5866 C C . LEU C 1 185 ? -52.936 124.535 1.111 1.00 14.72 185 LEU C C 1
ATOM 5867 O O . LEU C 1 185 ? -52.897 123.830 0.100 1.00 14.84 185 LEU C O 1
ATOM 5872 N N . ALA C 1 186 ? -51.886 125.200 1.578 1.00 14.93 186 ALA C N 1
ATOM 5873 C CA . ALA C 1 186 ? -50.619 125.276 0.852 1.00 15.31 186 ALA C CA 1
ATOM 5874 C C . ALA C 1 186 ? -49.863 123.951 0.762 1.00 15.59 186 ALA C C 1
ATOM 5875 O O . ALA C 1 186 ? -50.119 123.010 1.516 1.00 15.68 186 ALA C O 1
ATOM 5877 N N . SER C 1 187 ? -48.923 123.901 -0.177 1.00 15.75 187 SER C N 1
ATOM 5878 C CA . SER C 1 187 ? -48.043 122.756 -0.355 1.00 16.12 187 SER C CA 1
ATOM 5879 C C . SER C 1 187 ? -46.936 122.730 0.694 1.00 16.15 187 SER C C 1
ATOM 5880 O O . SER C 1 187 ? -46.326 123.761 0.983 1.00 16.15 187 SER C O 1
ATOM 5883 N N . LEU C 1 188 ? -46.659 121.551 1.246 1.00 16.39 188 LEU C N 1
ATOM 5884 C CA . LEU C 1 188 ? -45.518 121.395 2.148 1.00 16.61 188 LEU C CA 1
ATOM 5885 C C . LEU C 1 188 ? -44.218 121.804 1.448 1.00 16.74 188 LEU C C 1
ATOM 5886 O O . LEU C 1 188 ? -43.387 122.508 2.022 1.00 16.74 188 LEU C O 1
ATOM 5891 N N . LYS C 1 189 ? -44.051 121.350 0.207 1.00 16.92 189 LYS C N 1
ATOM 5892 C CA . LYS C 1 189 ? -42.860 121.659 -0.585 1.00 17.23 189 LYS C CA 1
ATOM 5893 C C . LYS C 1 189 ? -42.707 123.163 -0.817 1.00 17.24 189 LYS C C 1
ATOM 5894 O O . LYS C 1 189 ? -41.631 123.725 -0.602 1.00 17.29 189 LYS C O 1
ATOM 5900 N N . ALA C 1 190 ? -43.785 123.811 -1.251 1.00 17.26 190 ALA C N 1
ATOM 5901 C CA . ALA C 1 190 ? -43.763 125.251 -1.488 1.00 17.23 190 ALA C CA 1
ATOM 5902 C C . ALA C 1 190 ? -43.457 126.010 -0.201 1.00 17.29 190 ALA C C 1
ATOM 5903 O O . ALA C 1 190 ? -42.706 126.987 -0.207 1.00 17.30 190 ALA C O 1
ATOM 5905 N N . THR C 1 191 ? -44.045 125.558 0.902 1.00 17.23 191 THR C N 1
ATOM 5906 C CA . THR C 1 191 ? -43.855 126.212 2.190 1.00 17.21 191 THR C CA 1
ATOM 5907 C C . THR C 1 191 ? -42.380 126.211 2.596 1.00 17.47 191 THR C C 1
ATOM 5908 O O . THR C 1 191 ? -41.845 127.229 3.043 1.00 17.43 191 THR C O 1
ATOM 5912 N N . VAL C 1 192 ? -41.723 125.071 2.420 1.00 17.63 192 VAL C N 1
ATOM 5913 C CA . VAL C 1 192 ? -40.306 124.946 2.765 1.00 18.01 192 VAL C CA 1
ATOM 5914 C C . VAL C 1 192 ? -39.396 125.653 1.752 1.00 18.14 192 VAL C C 1
ATOM 5915 O O . VAL C 1 192 ? -38.437 126.325 2.133 1.00 18.32 192 VAL C O 1
ATOM 5919 N N . ASP C 1 193 ? -39.694 125.502 0.464 1.00 18.34 193 ASP C N 1
ATOM 5920 C CA . ASP C 1 193 ? -38.924 126.184 -0.578 1.00 18.47 193 ASP C CA 1
ATOM 5921 C C . ASP C 1 193 ? -38.940 127.698 -0.398 1.00 18.36 193 ASP C C 1
ATOM 5922 O O . ASP C 1 193 ? -37.956 128.378 -0.684 1.00 18.37 193 ASP C O 1
ATOM 5927 N N . CYS C 1 194 ? -40.068 128.232 0.059 1.00 18.32 194 CYS C N 1
ATOM 5928 C CA . CYS C 1 194 ? -40.179 129.672 0.262 1.00 18.08 194 CYS C CA 1
ATOM 5929 C C . CYS C 1 194 ? -39.230 130.163 1.353 1.00 18.21 194 CYS C C 1
ATOM 5930 O O . CYS C 1 194 ? -38.733 131.290 1.291 1.00 18.13 194 CYS C O 1
ATOM 5933 N N . VAL C 1 195 ? -38.970 129.320 2.348 1.00 18.24 195 VAL C N 1
ATOM 5934 C CA . VAL C 1 195 ? -38.010 129.678 3.389 1.00 18.55 195 VAL C CA 1
ATOM 5935 C C . VAL C 1 195 ? -36.635 129.909 2.763 1.00 18.85 195 VAL C C 1
ATOM 5936 O O . VAL C 1 195 ? -35.975 130.908 3.050 1.00 19.01 195 VAL C O 1
ATOM 5940 N N . THR C 1 196 ? -36.214 128.988 1.901 1.00 19.06 196 THR C N 1
ATOM 5941 C CA . THR C 1 196 ? -34.946 129.129 1.188 1.00 19.40 196 THR C CA 1
ATOM 5942 C C . THR C 1 196 ? -34.931 130.431 0.399 1.00 19.39 196 THR C C 1
ATOM 5943 O O . THR C 1 196 ? -33.958 131.192 0.450 1.00 19.27 196 THR C O 1
ATOM 5947 N N . ALA C 1 197 ? -36.020 130.684 -0.323 1.00 19.15 197 ALA C N 1
ATOM 5948 C CA . ALA C 1 197 ? -36.141 131.875 -1.157 1.00 19.20 197 ALA C CA 1
ATOM 5949 C C . ALA C 1 197 ? -36.018 133.171 -0.355 1.00 19.29 197 ALA C C 1
ATOM 5950 O O . ALA C 1 197 ? -35.182 134.021 -0.671 1.00 19.23 197 ALA C O 1
ATOM 5952 N N . PHE C 1 198 ? -36.839 133.338 0.680 1.00 19.29 198 PHE C N 1
ATOM 5953 C CA . PHE C 1 198 ? -36.806 134.605 1.410 1.00 19.43 198 PHE C CA 1
ATOM 5954 C C . PHE C 1 198 ? -35.614 134.755 2.365 1.00 19.77 198 PHE C C 1
ATOM 5955 O O . PHE C 1 198 ? -35.212 135.867 2.696 1.00 19.57 198 PHE C O 1
ATOM 5963 N N . ALA C 1 199 ? -35.020 133.633 2.760 1.00 20.08 199 ALA C N 1
ATOM 5964 C CA . ALA C 1 199 ? -33.852 133.669 3.631 1.00 20.69 199 ALA C CA 1
ATOM 5965 C C . ALA C 1 199 ? -32.591 134.132 2.900 1.00 20.95 199 ALA C C 1
ATOM 5966 O O . ALA C 1 199 ? -31.749 134.816 3.483 1.00 21.17 199 ALA C O 1
ATOM 5968 N N . GLU C 1 200 ? -32.461 133.766 1.626 1.00 21.10 200 GLU C N 1
ATOM 5969 C CA . GLU C 1 200 ? -31.173 133.902 0.939 1.00 21.33 200 GLU C CA 1
ATOM 5970 C C . GLU C 1 200 ? -31.168 134.784 -0.314 1.00 21.09 200 GLU C C 1
ATOM 5971 O O . GLU C 1 200 ? -30.115 134.992 -0.922 1.00 21.14 200 GLU C O 1
ATOM 5977 N N . THR C 1 201 ? -32.325 135.304 -0.702 1.00 20.58 201 THR C N 1
ATOM 5978 C CA . THR C 1 201 ? -32.396 136.132 -1.901 1.00 20.37 201 THR C CA 1
ATOM 5979 C C . THR C 1 201 ? -32.033 137.586 -1.603 1.00 20.45 201 THR C C 1
ATOM 5980 O O . THR C 1 201 ? -32.588 138.199 -0.694 1.00 20.56 201 THR C O 1
ATOM 5984 N N . ASP C 1 202 ? -31.097 138.128 -2.378 1.00 20.57 202 ASP C N 1
ATOM 5985 C CA . ASP C 1 202 ? -30.625 139.501 -2.193 1.00 20.54 202 ASP C CA 1
ATOM 5986 C C . ASP C 1 202 ? -31.326 140.450 -3.162 1.00 20.57 202 ASP C C 1
ATOM 5987 O O . ASP C 1 202 ? -31.129 140.369 -4.378 1.00 20.48 202 ASP C O 1
ATOM 5992 N N . PHE C 1 203 ? -32.144 141.350 -2.626 1.00 20.61 203 PHE C N 1
ATOM 5993 C CA . PHE C 1 203 ? -32.907 142.275 -3.459 1.00 21.00 203 PHE C CA 1
ATOM 5994 C C . PHE C 1 203 ? -32.256 143.649 -3.592 1.00 21.15 203 PHE C C 1
ATOM 5995 O O . PHE C 1 203 ? -32.872 144.585 -4.096 1.00 21.18 203 PHE C O 1
ATOM 6003 N N . ARG C 1 204 ? -31.013 143.782 -3.145 1.00 21.59 204 ARG C N 1
ATOM 6004 C CA . ARG C 1 204 ? -30.356 145.084 -3.216 1.00 22.03 204 ARG C CA 1
ATOM 6005 C C . ARG C 1 204 ? -30.172 145.576 -4.657 1.00 22.41 204 ARG C C 1
ATOM 6006 O O . ARG C 1 204 ? -30.384 146.754 -4.943 1.00 22.74 204 ARG C O 1
ATOM 6014 N N . PRO C 1 205 ? -29.801 144.674 -5.576 1.00 22.83 205 PRO C N 1
ATOM 6015 C CA . PRO C 1 205 ? -29.783 145.080 -6.981 1.00 23.11 205 PRO C CA 1
ATOM 6016 C C . PRO C 1 205 ? -31.152 145.584 -7.434 1.00 23.49 205 PRO C C 1
ATOM 6017 O O . PRO C 1 205 ? -31.239 146.559 -8.187 1.00 23.54 205 PRO C O 1
ATOM 6021 N N . ASP C 1 206 ? -32.211 144.921 -6.969 1.00 23.65 206 ASP C N 1
ATOM 6022 C CA . ASP C 1 206 ? -33.579 145.284 -7.332 1.00 23.96 206 ASP C CA 1
ATOM 6023 C C . ASP C 1 206 ? -33.919 146.711 -6.918 1.00 24.12 206 ASP C C 1
ATOM 6024 O O . ASP C 1 206 ? -34.581 147.434 -7.660 1.00 24.08 206 ASP C O 1
ATOM 6029 N N . MET C 1 207 ? -33.479 147.107 -5.727 1.00 24.44 207 MET C N 1
ATOM 6030 C CA . MET C 1 207 ? -33.805 148.425 -5.194 1.00 25.03 207 MET C CA 1
ATOM 6031 C C . MET C 1 207 ? -33.341 149.531 -6.138 1.00 25.42 207 MET C C 1
ATOM 6032 O O . MET C 1 207 ? -34.011 150.551 -6.291 1.00 25.39 207 MET C O 1
ATOM 6037 N N . ALA C 1 208 ? -32.187 149.321 -6.765 1.00 25.96 208 ALA C N 1
ATOM 6038 C CA . ALA C 1 208 ? -31.596 150.333 -7.636 1.00 26.49 208 ALA C CA 1
ATOM 6039 C C . ALA C 1 208 ? -32.371 150.501 -8.940 1.00 26.85 208 ALA C C 1
ATOM 6040 O O . ALA C 1 208 ? -32.213 151.502 -9.636 1.00 27.02 208 ALA C O 1
ATOM 6042 N N . LYS C 1 209 ? -33.210 149.523 -9.267 1.00 27.18 209 LYS C N 1
ATOM 6043 C CA . LYS C 1 209 ? -33.961 149.551 -10.521 1.00 27.61 209 LYS C CA 1
ATOM 6044 C C . LYS C 1 209 ? -35.395 150.042 -10.337 1.00 27.57 209 LYS C C 1
ATOM 6045 O O . LYS C 1 209 ? -36.150 150.158 -11.302 1.00 27.77 209 LYS C O 1
ATOM 6051 N N . ILE C 1 210 ? -35.771 150.324 -9.096 1.00 27.42 210 ILE C N 1
ATOM 6052 C CA . ILE C 1 210 ? -37.110 150.822 -8.811 1.00 27.41 210 ILE C CA 1
ATOM 6053 C C . ILE C 1 210 ? -37.185 152.328 -9.061 1.00 27.46 210 ILE C C 1
ATOM 6054 O O . ILE C 1 210 ? -36.679 153.128 -8.272 1.00 27.46 210 ILE C O 1
ATOM 6059 N N . ASP C 1 211 ? -37.819 152.701 -10.170 1.00 27.46 211 ASP C N 1
ATOM 6060 C CA . ASP C 1 211 ? -37.888 154.096 -10.592 1.00 27.54 211 ASP C CA 1
ATOM 6061 C C . ASP C 1 211 ? -39.319 154.627 -10.607 1.00 27.12 211 ASP C C 1
ATOM 6062 O O . ASP C 1 211 ? -39.681 155.440 -11.458 1.00 27.17 211 ASP C O 1
ATOM 6067 N N . VAL C 1 212 ? -40.133 154.156 -9.666 1.00 26.51 212 VAL C N 1
ATOM 6068 C CA . VAL C 1 212 ? -41.499 154.646 -9.515 1.00 25.91 212 VAL C CA 1
ATOM 6069 C C . VAL C 1 212 ? -41.722 155.106 -8.081 1.00 25.37 212 VAL C C 1
ATOM 6070 O O . VAL C 1 212 ? -40.979 154.716 -7.182 1.00 25.38 212 VAL C O 1
ATOM 6074 N N . PRO C 1 213 ? -42.741 155.950 -7.860 1.00 24.93 213 PRO C N 1
ATOM 6075 C CA . PRO C 1 213 ? -43.073 156.338 -6.495 1.00 24.62 213 PRO C CA 1
ATOM 6076 C C . PRO C 1 213 ? -43.254 155.101 -5.616 1.00 24.30 213 PRO C C 1
ATOM 6077 O O . PRO C 1 213 ? -43.918 154.144 -6.019 1.00 24.17 213 PRO C O 1
ATOM 6081 N N . THR C 1 214 ? -42.653 155.122 -4.430 1.00 23.87 214 THR C N 1
ATOM 6082 C CA . THR C 1 214 ? -42.649 153.956 -3.555 1.00 23.51 214 THR C CA 1
ATOM 6083 C C . THR C 1 214 ? -42.983 154.345 -2.122 1.00 23.06 214 THR C C 1
ATOM 6084 O O . THR C 1 214 ? -42.493 155.354 -1.609 1.00 23.13 214 THR C O 1
ATOM 6088 N N . LEU C 1 215 ? -43.825 153.539 -1.484 1.00 22.44 215 LEU C N 1
ATOM 6089 C CA . LEU C 1 215 ? -44.172 153.726 -0.084 1.00 21.81 215 LEU C CA 1
ATOM 6090 C C . LEU C 1 215 ? -43.807 152.475 0.713 1.00 21.55 215 LEU C C 1
ATOM 6091 O O . LEU C 1 215 ? -44.255 151.372 0.394 1.00 21.30 215 LEU C O 1
ATOM 6096 N N . VAL C 1 216 ? -42.986 152.654 1.742 1.00 21.12 216 VAL C N 1
ATOM 6097 C CA . VAL C 1 216 ? -42.600 151.560 2.621 1.00 20.79 216 VAL C CA 1
ATOM 6098 C C . VAL C 1 216 ? -43.300 151.718 3.964 1.00 20.60 216 VAL C C 1
ATOM 6099 O O . VAL C 1 216 ? -43.180 152.756 4.611 1.00 20.45 216 VAL C O 1
ATOM 6103 N N . ILE C 1 217 ? -44.042 150.693 4.373 1.00 20.39 217 ILE C N 1
ATOM 6104 C CA . ILE C 1 217 ? -44.672 150.683 5.689 1.00 20.18 217 ILE C CA 1
ATOM 6105 C C . ILE C 1 217 ? -44.198 149.469 6.477 1.00 20.31 217 ILE C C 1
ATOM 6106 O O . ILE C 1 217 ? -44.113 148.364 5.939 1.00 20.21 217 ILE C O 1
ATOM 6111 N N . HIS C 1 218 ? -43.888 149.680 7.753 1.00 20.36 218 HIS C N 1
ATOM 6112 C CA . HIS C 1 218 ? -43.374 148.613 8.600 1.00 20.67 218 HIS C CA 1
ATOM 6113 C C . HIS C 1 218 ? -43.744 148.914 10.047 1.00 21.07 218 HIS C C 1
ATOM 6114 O O . HIS C 1 218 ? -43.815 150.075 10.445 1.00 21.26 218 HIS C O 1
ATOM 6121 N N . GLY C 1 219 ? -43.995 147.867 10.826 1.00 21.53 219 GLY C N 1
ATOM 6122 C CA . GLY C 1 219 ? -44.189 148.019 12.261 1.00 22.32 219 GLY C CA 1
ATOM 6123 C C . GLY C 1 219 ? -42.852 147.851 12.958 1.00 22.83 219 GLY C C 1
ATOM 6124 O O . GLY C 1 219 ? -42.087 146.945 12.629 1.00 22.93 219 GLY C O 1
ATOM 6125 N N . ASP C 1 220 ? -42.544 148.728 13.907 1.00 23.35 220 ASP C N 1
ATOM 6126 C CA . ASP C 1 220 ? -41.280 148.596 14.626 1.00 23.75 220 ASP C CA 1
ATOM 6127 C C . ASP C 1 220 ? -41.415 147.674 15.835 1.00 23.61 220 ASP C C 1
ATOM 6128 O O . ASP C 1 220 ? -40.532 147.613 16.691 1.00 23.97 220 ASP C O 1
ATOM 6133 N N . GLY C 1 221 ? -42.524 146.939 15.884 1.00 23.12 221 GLY C N 1
ATOM 6134 C CA . GLY C 1 221 ? -42.692 145.865 16.856 1.00 22.46 221 GLY C CA 1
ATOM 6135 C C . GLY C 1 221 ? -42.644 144.513 16.163 1.00 21.86 221 GLY C C 1
ATOM 6136 O O . GLY C 1 221 ? -42.930 143.482 16.770 1.00 21.90 221 GLY C O 1
ATOM 6137 N N . ASP C 1 222 ? -42.270 144.526 14.886 1.00 21.33 222 ASP C N 1
ATOM 6138 C CA . ASP C 1 222 ? -42.242 143.324 14.056 1.00 20.72 222 ASP C CA 1
ATOM 6139 C C . ASP C 1 222 ? -41.262 142.264 14.571 1.00 20.58 222 ASP C C 1
ATOM 6140 O O . ASP C 1 222 ? -40.047 142.464 14.552 1.00 20.41 222 ASP C O 1
ATOM 6145 N N . GLN C 1 223 ? -41.801 141.133 15.017 1.00 20.30 223 GLN C N 1
ATOM 6146 C CA . GLN C 1 223 ? -40.993 140.049 15.574 1.00 20.20 223 GLN C CA 1
ATOM 6147 C C . GLN C 1 223 ? -40.495 139.087 14.502 1.00 20.18 223 GLN C C 1
ATOM 6148 O O . GLN C 1 223 ? -39.649 138.233 14.770 1.00 20.22 223 GLN C O 1
ATOM 6154 N N . ILE C 1 224 ? -41.037 139.215 13.295 1.00 19.96 224 ILE C N 1
ATOM 6155 C CA . ILE C 1 224 ? -40.762 138.258 12.233 1.00 20.06 224 ILE C CA 1
ATOM 6156 C C . ILE C 1 224 ? -39.763 138.804 11.218 1.00 20.07 224 ILE C C 1
ATOM 6157 O O . ILE C 1 224 ? -38.770 138.154 10.897 1.00 20.18 224 ILE C O 1
ATOM 6162 N N . VAL C 1 225 ? -40.044 139.996 10.707 1.00 20.10 225 VAL C N 1
ATOM 6163 C CA . VAL C 1 225 ? -39.160 140.652 9.752 1.00 20.29 225 VAL C CA 1
ATOM 6164 C C . VAL C 1 225 ? -38.672 141.954 10.380 1.00 20.35 225 VAL C C 1
ATOM 6165 O O . VAL C 1 225 ? -39.411 142.937 10.432 1.00 20.42 225 VAL C O 1
ATOM 6169 N N . PRO C 1 226 ? -37.424 141.955 10.876 1.00 20.60 226 PRO C N 1
ATOM 6170 C CA . PRO C 1 226 ? -36.882 143.072 11.653 1.00 20.68 226 PRO C CA 1
ATOM 6171 C C . PRO C 1 226 ? -36.882 144.383 10.876 1.00 20.80 226 PRO C C 1
ATOM 6172 O O . PRO C 1 226 ? -36.267 144.481 9.813 1.00 20.71 226 PRO C O 1
ATOM 6176 N N . PHE C 1 227 ? -37.579 145.380 11.410 1.00 20.94 227 PHE C N 1
ATOM 6177 C CA . PHE C 1 227 ? -37.692 146.679 10.758 1.00 21.25 227 PHE C CA 1
ATOM 6178 C C . PHE C 1 227 ? -36.326 147.281 10.434 1.00 21.50 227 PHE C C 1
ATOM 6179 O O . PHE C 1 227 ? -36.093 147.759 9.323 1.00 21.35 227 PHE C O 1
ATOM 6187 N N . GLU C 1 228 ? -35.430 147.245 11.413 1.00 21.82 228 GLU C N 1
ATOM 6188 C CA . GLU C 1 228 ? -34.136 147.923 11.310 1.00 22.42 228 GLU C CA 1
ATOM 6189 C C . GLU C 1 228 ? -33.278 147.473 10.128 1.00 22.05 228 GLU C C 1
ATOM 6190 O O . GLU C 1 228 ? -32.526 148.273 9.568 1.00 22.28 228 GLU C O 1
ATOM 6196 N N . THR C 1 229 ? -33.375 146.200 9.756 1.00 21.66 229 THR C N 1
ATOM 6197 C CA . THR C 1 229 ? -32.527 145.669 8.688 1.00 21.35 229 THR C CA 1
ATOM 6198 C C . THR C 1 229 ? -33.278 145.409 7.382 1.00 21.12 229 THR C C 1
ATOM 6199 O O . THR C 1 229 ? -32.696 144.923 6.412 1.00 21.23 229 THR C O 1
ATOM 6203 N N . THR C 1 230 ? -34.569 145.726 7.358 1.00 20.72 230 THR C N 1
ATOM 6204 C CA . THR C 1 230 ? -35.358 145.547 6.144 1.00 20.34 230 THR C CA 1
ATOM 6205 C C . THR C 1 230 ? -36.033 146.851 5.711 1.00 20.55 230 THR C C 1
ATOM 6206 O O . THR C 1 230 ? -35.446 147.640 4.971 1.00 20.38 230 THR C O 1
ATOM 6210 N N . GLY C 1 231 ? -37.255 147.082 6.182 1.00 20.50 231 GLY C N 1
ATOM 6211 C CA . GLY C 1 231 ? -38.010 148.277 5.806 1.00 20.74 231 GLY C CA 1
ATOM 6212 C C . GLY C 1 231 ? -37.225 149.576 5.912 1.00 20.96 231 GLY C C 1
ATOM 6213 O O . GLY C 1 231 ? -37.291 150.432 5.026 1.00 20.78 231 GLY C O 1
ATOM 6214 N N . LYS C 1 232 ? -36.483 149.732 7.000 1.00 21.23 232 LYS C N 1
ATOM 6215 C CA . LYS C 1 232 ? -35.714 150.953 7.220 1.00 21.74 232 LYS C CA 1
ATOM 6216 C C . LYS C 1 232 ? -34.692 151.164 6.105 1.00 21.70 232 LYS C C 1
ATOM 6217 O O . LYS C 1 232 ? -34.479 152.289 5.641 1.00 21.66 232 LYS C O 1
ATOM 6223 N N . VAL C 1 233 ? -34.066 150.073 5.675 1.00 21.69 233 VAL C N 1
ATOM 6224 C CA . VAL C 1 233 ? -33.026 150.131 4.653 1.00 21.81 233 VAL C CA 1
ATOM 6225 C C . VAL C 1 233 ? -33.613 150.269 3.251 1.00 21.96 233 VAL C C 1
ATOM 6226 O O . VAL C 1 233 ? -33.080 150.998 2.416 1.00 21.66 233 VAL C O 1
ATOM 6230 N N . ALA C 1 234 ? -34.711 149.564 2.996 1.00 22.06 234 ALA C N 1
ATOM 6231 C CA . ALA C 1 234 ? -35.368 149.635 1.695 1.00 22.39 234 ALA C CA 1
ATOM 6232 C C . ALA C 1 234 ? -35.772 151.068 1.367 1.00 22.68 234 ALA C C 1
ATOM 6233 O O . ALA C 1 234 ? -35.636 151.516 0.230 1.00 22.75 234 ALA C O 1
ATOM 6235 N N . ALA C 1 235 ? -36.273 151.783 2.369 1.00 23.11 235 ALA C N 1
ATOM 6236 C CA . ALA C 1 235 ? -36.716 153.160 2.185 1.00 23.67 235 ALA C CA 1
ATOM 6237 C C . ALA C 1 235 ? -35.558 154.083 1.802 1.00 24.14 235 ALA C C 1
ATOM 6238 O O . ALA C 1 235 ? -35.761 155.101 1.145 1.00 24.30 235 ALA C O 1
ATOM 6240 N N . GLU C 1 236 ? -34.347 153.724 2.216 1.00 24.72 236 GLU C N 1
ATOM 6241 C CA . GLU C 1 236 ? -33.166 154.531 1.906 1.00 25.42 236 GLU C CA 1
ATOM 6242 C C . GLU C 1 236 ? -32.598 154.206 0.526 1.00 25.35 236 GLU C C 1
ATOM 6243 O O . GLU C 1 236 ? -32.142 155.100 -0.196 1.00 25.52 236 GLU C O 1
ATOM 6249 N N . LEU C 1 237 ? -32.627 152.925 0.166 1.00 25.11 237 LEU C N 1
ATOM 6250 C CA . LEU C 1 237 ? -32.041 152.454 -1.087 1.00 25.08 237 LEU C CA 1
ATOM 6251 C C . LEU C 1 237 ? -32.894 152.773 -2.313 1.00 25.22 237 LEU C C 1
ATOM 6252 O O . LEU C 1 237 ? -32.381 152.848 -3.431 1.00 25.37 237 LEU C O 1
ATOM 6257 N N . ILE C 1 238 ? -34.197 152.940 -2.109 1.00 25.14 238 ILE C N 1
ATOM 6258 C CA . ILE C 1 238 ? -35.093 153.285 -3.208 1.00 25.12 238 ILE C CA 1
ATOM 6259 C C . ILE C 1 238 ? -35.215 154.800 -3.330 1.00 25.20 238 ILE C C 1
ATOM 6260 O O . ILE C 1 238 ? -35.715 155.467 -2.425 1.00 24.89 238 ILE C O 1
ATOM 6265 N N . LYS C 1 239 ? -34.751 155.346 -4.449 1.00 25.53 239 LYS C N 1
ATOM 6266 C CA . LYS C 1 239 ? -34.765 156.793 -4.633 1.00 25.95 239 LYS C CA 1
ATOM 6267 C C . LYS C 1 239 ? -36.178 157.352 -4.511 1.00 25.81 239 LYS C C 1
ATOM 6268 O O . LYS C 1 239 ? -37.101 156.874 -5.171 1.00 25.98 239 LYS C O 1
ATOM 6274 N N . GLY C 1 240 ? -36.340 158.358 -3.658 1.00 25.77 240 GLY C N 1
ATOM 6275 C CA . GLY C 1 240 ? -37.618 159.050 -3.518 1.00 25.69 240 GLY C CA 1
ATOM 6276 C C . GLY C 1 240 ? -38.668 158.321 -2.695 1.00 25.70 240 GLY C C 1
ATOM 6277 O O . GLY C 1 240 ? -39.784 158.813 -2.536 1.00 25.77 240 GLY C O 1
ATOM 6278 N N . ALA C 1 241 ? -38.314 157.154 -2.164 1.00 25.42 241 ALA C N 1
ATOM 6279 C CA . ALA C 1 241 ? -39.255 156.358 -1.374 1.00 25.29 241 ALA C CA 1
ATOM 6280 C C . ALA C 1 241 ? -39.710 157.083 -0.112 1.00 25.26 241 ALA C C 1
ATOM 6281 O O . ALA C 1 241 ? -38.941 157.820 0.506 1.00 25.23 241 ALA C O 1
ATOM 6283 N N . GLU C 1 242 ? -40.971 156.872 0.251 1.00 25.19 242 GLU C N 1
ATOM 6284 C CA . GLU C 1 242 ? -41.540 157.395 1.487 1.00 25.25 242 GLU C CA 1
ATOM 6285 C C . GLU C 1 242 ? -41.585 156.257 2.507 1.00 25.04 242 GLU C C 1
ATOM 6286 O O . GLU C 1 242 ? -41.781 155.099 2.141 1.00 24.91 242 GLU C O 1
ATOM 6292 N N . LEU C 1 243 ? -41.397 156.587 3.782 1.00 24.74 243 LEU C N 1
ATOM 6293 C CA . LEU C 1 243 ? -41.428 155.582 4.838 1.00 24.60 243 LEU C CA 1
ATOM 6294 C C . LEU C 1 243 ? -42.435 155.943 5.921 1.00 24.66 243 LEU C C 1
ATOM 6295 O O . LEU C 1 243 ? -42.437 157.063 6.432 1.00 24.43 243 LEU C O 1
ATOM 6300 N N . LYS C 1 244 ? -43.294 154.987 6.262 1.00 24.58 244 LYS C N 1
ATOM 6301 C CA . LYS C 1 244 ? -44.211 155.135 7.383 1.00 24.78 244 LYS C CA 1
ATOM 6302 C C . LYS C 1 244 ? -43.999 154.003 8.384 1.00 24.70 244 LYS C C 1
ATOM 6303 O O . LYS C 1 244 ? -44.010 152.828 8.016 1.00 24.42 244 LYS C O 1
ATOM 6309 N N . VAL C 1 245 ? -43.798 154.362 9.648 1.00 24.48 245 VAL C N 1
ATOM 6310 C CA . VAL C 1 245 ? -43.599 153.370 10.698 1.00 24.62 245 VAL C CA 1
ATOM 6311 C C . VAL C 1 245 ? -44.802 153.345 11.636 1.00 24.69 245 VAL C C 1
ATOM 6312 O O . VAL C 1 245 ? -45.177 154.368 12.208 1.00 24.70 245 VAL C O 1
ATOM 6316 N N . TYR C 1 246 ? -45.424 152.176 11.767 1.00 24.74 246 TYR C N 1
ATOM 6317 C CA . TYR C 1 246 ? -46.524 151.992 12.709 1.00 24.92 246 TYR C CA 1
ATOM 6318 C C . TYR C 1 246 ? -45.951 151.619 14.078 1.00 25.34 246 TYR C C 1
ATOM 6319 O O . TYR C 1 246 ? -45.347 150.557 14.238 1.00 25.29 246 TYR C O 1
ATOM 6328 N N . LYS C 1 247 ? -46.138 152.490 15.065 1.00 25.77 247 LYS C N 1
ATOM 6329 C CA . LYS C 1 247 ? -45.508 152.305 16.374 1.00 26.43 247 LYS C CA 1
ATOM 6330 C C . LYS C 1 247 ? -45.949 151.023 17.079 1.00 26.25 247 LYS C C 1
ATOM 6331 O O . LYS C 1 247 ? -47.137 150.811 17.318 1.00 26.40 247 LYS C O 1
ATOM 6337 N N . ASP C 1 248 ? -44.976 150.174 17.405 1.00 26.13 248 ASP C N 1
ATOM 6338 C CA . ASP C 1 248 ? -45.218 148.931 18.142 1.00 25.91 248 ASP C CA 1
ATOM 6339 C C . ASP C 1 248 ? -46.030 147.899 17.356 1.00 25.32 248 ASP C C 1
ATOM 6340 O O . ASP C 1 248 ? -46.352 146.831 17.880 1.00 25.49 248 ASP C O 1
ATOM 6345 N N . ALA C 1 249 ? -46.354 148.211 16.105 1.00 24.34 249 ALA C N 1
ATOM 6346 C CA . ALA C 1 249 ? -47.140 147.300 15.275 1.00 23.35 249 ALA C CA 1
ATOM 6347 C C . ALA C 1 249 ? -46.402 145.986 15.026 1.00 22.60 249 ALA C C 1
ATOM 6348 O O . ALA C 1 249 ? -45.175 145.966 14.904 1.00 22.31 249 ALA C O 1
ATOM 6350 N N . PRO C 1 250 ? -47.157 144.879 14.949 1.00 21.77 250 PRO C N 1
ATOM 6351 C CA . PRO C 1 250 ? -46.582 143.560 14.727 1.00 21.29 250 PRO C CA 1
ATOM 6352 C C . PRO C 1 250 ? -46.333 143.323 13.247 1.00 20.89 250 PRO C C 1
ATOM 6353 O O . PRO C 1 250 ? -46.522 144.228 12.434 1.00 20.73 250 PRO C O 1
ATOM 6357 N N . HIS C 1 251 ? -45.922 142.110 12.899 1.00 20.45 251 HIS C N 1
ATOM 6358 C CA . HIS C 1 251 ? -45.736 141.762 11.503 1.00 20.37 251 HIS C CA 1
ATOM 6359 C C . HIS C 1 251 ? -47.077 141.742 10.768 1.00 20.09 251 HIS C C 1
ATOM 6360 O O . HIS C 1 251 ? -47.194 142.252 9.653 1.00 20.17 251 HIS C O 1
ATOM 6367 N N . GLY C 1 252 ? -48.087 141.151 11.399 1.00 19.85 252 GLY C N 1
ATOM 6368 C CA . GLY C 1 252 ? -49.399 141.012 10.773 1.00 19.43 252 GLY C CA 1
ATOM 6369 C C . GLY C 1 252 ? -50.274 142.241 10.935 1.00 19.28 252 GLY C C 1
ATOM 6370 O O . GLY C 1 252 ? -51.432 142.137 11.351 1.00 19.05 252 GLY C O 1
ATOM 6371 N N . PHE C 1 253 ? -49.734 143.405 10.583 1.00 19.21 253 PHE C N 1
ATOM 6372 C CA . PHE C 1 253 ? -50.432 144.665 10.832 1.00 19.37 253 PHE C CA 1
ATOM 6373 C C . PHE C 1 253 ? -51.571 144.966 9.855 1.00 19.36 253 PHE C C 1
ATOM 6374 O O . PHE C 1 253 ? -52.346 145.895 10.076 1.00 19.43 253 PHE C O 1
ATOM 6382 N N . ALA C 1 254 ? -51.688 144.188 8.784 1.00 19.56 254 ALA C N 1
ATOM 6383 C CA . ALA C 1 254 ? -52.847 144.342 7.908 1.00 19.70 254 ALA C CA 1
ATOM 6384 C C . ALA C 1 254 ? -54.111 143.940 8.662 1.00 19.89 254 ALA C C 1
ATOM 6385 O O . ALA C 1 254 ? -55.216 144.346 8.300 1.00 19.88 254 ALA C O 1
ATOM 6387 N N . VAL C 1 255 ? -53.936 143.140 9.712 1.00 20.03 255 VAL C N 1
ATOM 6388 C CA . VAL C 1 255 ? -55.036 142.771 10.595 1.00 20.15 255 VAL C CA 1
ATOM 6389 C C . VAL C 1 255 ? -55.174 143.764 11.752 1.00 20.27 255 VAL C C 1
ATOM 6390 O O . VAL C 1 255 ? -56.241 144.345 11.960 1.00 20.43 255 VAL C O 1
ATOM 6394 N N . THR C 1 256 ? -54.089 143.964 12.496 1.00 20.24 256 THR C N 1
ATOM 6395 C CA . THR C 1 256 ? -54.134 144.782 13.708 1.00 20.21 256 THR C CA 1
ATOM 6396 C C . THR C 1 256 ? -54.271 146.275 13.421 1.00 20.37 256 THR C C 1
ATOM 6397 O O . THR C 1 256 ? -54.784 147.025 14.253 1.00 20.61 256 THR C O 1
ATOM 6401 N N . HIS C 1 257 ? -53.800 146.704 12.252 1.00 20.38 257 HIS C N 1
ATOM 6402 C CA . HIS C 1 257 ? -53.850 148.116 11.868 1.00 20.52 257 HIS C CA 1
ATOM 6403 C C . HIS C 1 257 ? -54.554 148.296 10.527 1.00 20.66 257 HIS C C 1
ATOM 6404 O O . HIS C 1 257 ? -54.128 149.095 9.696 1.00 20.83 257 HIS C O 1
ATOM 6411 N N . ALA C 1 258 ? -55.636 147.551 10.330 1.00 20.83 258 ALA C N 1
ATOM 6412 C CA . ALA C 1 258 ? -56.331 147.512 9.044 1.00 21.01 258 ALA C CA 1
ATOM 6413 C C . ALA C 1 258 ? -56.815 148.878 8.558 1.00 21.23 258 ALA C C 1
ATOM 6414 O O . ALA C 1 258 ? -56.595 149.240 7.404 1.00 21.13 258 ALA C O 1
ATOM 6416 N N . GLN C 1 259 ? -57.491 149.626 9.423 1.00 21.75 259 GLN C N 1
ATOM 6417 C CA . GLN C 1 259 ? -58.053 150.906 9.003 1.00 22.34 259 GLN C CA 1
ATOM 6418 C C . GLN C 1 259 ? -56.950 151.885 8.628 1.00 22.26 259 GLN C C 1
ATOM 6419 O O . GLN C 1 259 ? -57.042 152.584 7.620 1.00 22.25 259 GLN C O 1
ATOM 6425 N N . GLN C 1 260 ? -55.904 151.928 9.447 1.00 22.33 260 GLN C N 1
ATOM 6426 C CA . GLN C 1 260 ? -54.762 152.795 9.180 1.00 22.36 260 GLN C CA 1
ATOM 6427 C C . GLN C 1 260 ? -54.121 152.454 7.834 1.00 22.00 260 GLN C C 1
ATOM 6428 O O . GLN C 1 260 ? -53.797 153.344 7.047 1.00 21.97 260 GLN C O 1
ATOM 6434 N N . LEU C 1 261 ? -53.944 151.162 7.570 1.00 21.45 261 LEU C N 1
ATOM 6435 C CA . LEU C 1 261 ? -53.379 150.715 6.300 1.00 21.12 261 LEU C CA 1
ATOM 6436 C C . LEU C 1 261 ? -54.278 151.101 5.125 1.00 21.14 261 LEU C C 1
ATOM 6437 O O . LEU C 1 261 ? -53.805 151.627 4.118 1.00 21.15 261 LEU C O 1
ATOM 6442 N N . ASN C 1 262 ? -55.574 150.835 5.256 1.00 21.08 262 ASN C N 1
ATOM 6443 C CA . ASN C 1 262 ? -56.532 151.192 4.215 1.00 21.15 262 ASN C CA 1
ATOM 6444 C C . ASN C 1 262 ? -56.399 152.659 3.818 1.00 21.38 262 ASN C C 1
ATOM 6445 O O . ASN C 1 262 ? -56.353 152.998 2.633 1.00 21.45 262 ASN C O 1
ATOM 6450 N N . GLU C 1 263 ? -56.339 153.524 4.821 1.00 21.78 263 GLU C N 1
ATOM 6451 C CA . GLU C 1 263 ? -56.281 154.959 4.584 1.00 22.44 263 GLU C CA 1
ATOM 6452 C C . GLU C 1 263 ? -54.947 155.383 3.976 1.00 22.41 263 GLU C C 1
ATOM 6453 O O . GLU C 1 263 ? -54.905 156.255 3.109 1.00 22.52 263 GLU C O 1
ATOM 6459 N N . ASP C 1 264 ? -53.860 154.765 4.430 1.00 22.42 264 ASP C N 1
ATOM 6460 C CA . ASP C 1 264 ? -52.541 155.065 3.879 1.00 22.52 264 ASP C CA 1
ATOM 6461 C C . ASP C 1 264 ? -52.436 154.632 2.419 1.00 22.46 264 ASP C C 1
ATOM 6462 O O . ASP C 1 264 ? -51.837 155.328 1.599 1.00 22.66 264 ASP C O 1
ATOM 6467 N N . LEU C 1 265 ? -53.022 153.485 2.090 1.00 22.35 265 LEU C N 1
ATOM 6468 C CA . LEU C 1 265 ? -53.030 153.024 0.706 1.00 22.42 265 LEU C CA 1
ATOM 6469 C C . LEU C 1 265 ? -53.806 153.990 -0.184 1.00 22.63 265 LEU C C 1
ATOM 6470 O O . LEU C 1 265 ? -53.359 154.335 -1.277 1.00 22.79 265 LEU C O 1
ATOM 6475 N N . LEU C 1 266 ? -54.973 154.424 0.283 1.00 22.85 266 LEU C N 1
ATOM 6476 C CA . LEU C 1 266 ? -55.798 155.337 -0.502 1.00 23.00 266 LEU C CA 1
ATOM 6477 C C . LEU C 1 266 ? -55.087 156.669 -0.715 1.00 23.14 266 LEU C C 1
ATOM 6478 O O . LEU C 1 266 ? -55.109 157.225 -1.809 1.00 23.01 266 LEU C O 1
ATOM 6483 N N . ALA C 1 267 ? -54.459 157.178 0.339 1.00 23.30 267 ALA C N 1
ATOM 6484 C CA . ALA C 1 267 ? -53.735 158.441 0.256 1.00 23.65 267 ALA C CA 1
ATOM 6485 C C . ALA C 1 267 ? -52.570 158.343 -0.723 1.00 23.91 267 ALA C C 1
ATOM 6486 O O . ALA C 1 267 ? -52.272 159.298 -1.442 1.00 23.87 267 ALA C O 1
ATOM 6488 N N . PHE C 1 268 ? -51.911 157.188 -0.753 1.00 24.14 268 PHE C N 1
ATOM 6489 C CA . PHE C 1 268 ? -50.801 156.980 -1.680 1.00 24.59 268 PHE C CA 1
ATOM 6490 C C . PHE C 1 268 ? -51.297 157.003 -3.121 1.00 24.93 268 PHE C C 1
ATOM 6491 O O . PHE C 1 268 ? -50.686 157.627 -3.991 1.00 24.92 268 PHE C O 1
ATOM 6499 N N . LEU C 1 269 ? -52.412 156.325 -3.370 1.00 25.26 269 LEU C N 1
ATOM 6500 C CA . LEU C 1 269 ? -52.985 156.269 -4.710 1.00 25.81 269 LEU C CA 1
ATOM 6501 C C . LEU C 1 269 ? -53.462 157.640 -5.182 1.00 26.30 269 LEU C C 1
ATOM 6502 O O . LEU C 1 269 ? -53.434 157.937 -6.376 1.00 26.39 269 LEU C O 1
ATOM 6507 N N A LYS C 1 270 ? -53.923 158.462 -4.246 0.50 26.58 270 LYS C N 1
ATOM 6508 N N B LYS C 1 270 ? -53.871 158.482 -4.238 0.50 26.63 270 LYS C N 1
ATOM 6509 C CA A LYS C 1 270 ? -54.468 159.773 -4.589 0.50 27.03 270 LYS C CA 1
ATOM 6510 C CA B LYS C 1 270 ? -54.332 159.831 -4.562 0.50 27.12 270 LYS C CA 1
ATOM 6511 C C A LYS C 1 270 ? -53.376 160.819 -4.787 0.50 27.23 270 LYS C C 1
ATOM 6512 C C B LYS C 1 270 ? -53.321 160.909 -4.167 0.50 27.33 270 LYS C C 1
ATOM 6513 O O A LYS C 1 270 ? -53.623 161.884 -5.348 0.50 27.24 270 LYS C O 1
ATOM 6514 O O B LYS C 1 270 ? -53.704 161.987 -3.711 0.50 27.38 270 LYS C O 1
ATOM 6525 N N A ARG C 1 271 ? -52.170 160.512 -4.320 0.50 27.59 271 ARG C N 1
ATOM 6526 N N B ARG C 1 271 ? -52.034 160.625 -4.344 0.50 27.62 271 ARG C N 1
ATOM 6527 C CA A ARG C 1 271 ? -51.025 161.382 -4.550 0.50 27.96 271 ARG C CA 1
ATOM 6528 C CA B ARG C 1 271 ? -51.000 161.602 -4.008 0.50 27.89 271 ARG C CA 1
ATOM 6529 C C A ARG C 1 271 ? -50.700 161.424 -6.038 0.50 28.11 271 ARG C C 1
ATOM 6530 C C B ARG C 1 271 ? -50.712 162.532 -5.182 0.50 27.99 271 ARG C C 1
ATOM 6531 O O A ARG C 1 271 ? -49.812 160.715 -6.513 0.50 28.31 271 ARG C O 1
ATOM 6532 O O B ARG C 1 271 ? -50.547 162.087 -6.318 0.50 28.15 271 ARG C O 1
ATOM 6549 N N . SER D 1 1 ? -125.404 171.881 -9.853 1.00 21.66 1 SER D N 1
ATOM 6550 C CA . SER D 1 1 ? -125.134 171.383 -11.233 1.00 21.87 1 SER D CA 1
ATOM 6551 C C . SER D 1 1 ? -125.156 169.863 -11.257 1.00 22.07 1 SER D C 1
ATOM 6552 O O . SER D 1 1 ? -125.053 169.217 -10.215 1.00 21.84 1 SER D O 1
ATOM 6555 N N . THR D 1 2 ? -125.290 169.294 -12.450 1.00 22.28 2 THR D N 1
ATOM 6556 C CA . THR D 1 2 ? -125.237 167.846 -12.614 1.00 22.79 2 THR D CA 1
ATOM 6557 C C . THR D 1 2 ? -124.523 167.450 -13.899 1.00 23.12 2 THR D C 1
ATOM 6558 O O . THR D 1 2 ? -124.474 168.218 -14.864 1.00 23.18 2 THR D O 1
ATOM 6562 N N . PHE D 1 3 ? -123.960 166.248 -13.896 1.00 23.52 3 PHE D N 1
ATOM 6563 C CA . PHE D 1 3 ? -123.503 165.608 -15.121 1.00 23.89 3 PHE D CA 1
ATOM 6564 C C . PHE D 1 3 ? -123.891 164.136 -15.058 1.00 24.30 3 PHE D C 1
ATOM 6565 O O . PHE D 1 3 ? -124.152 163.605 -13.977 1.00 24.34 3 PHE D O 1
ATOM 6573 N N . VAL D 1 4 ? -123.952 163.485 -16.215 1.00 24.70 4 VAL D N 1
ATOM 6574 C CA . VAL D 1 4 ? -124.336 162.079 -16.273 1.00 25.09 4 VAL D CA 1
ATOM 6575 C C . VAL D 1 4 ? -123.124 161.185 -16.500 1.00 25.39 4 VAL D C 1
ATOM 6576 O O . VAL D 1 4 ? -122.402 161.337 -17.489 1.00 25.55 4 VAL D O 1
ATOM 6580 N N . ALA D 1 5 ? -122.901 160.256 -15.575 1.00 25.57 5 ALA D N 1
ATOM 6581 C CA . ALA D 1 5 ? -121.791 159.318 -15.685 1.00 25.89 5 ALA D CA 1
ATOM 6582 C C . ALA D 1 5 ? -122.057 158.310 -16.797 1.00 26.18 5 ALA D C 1
ATOM 6583 O O . ALA D 1 5 ? -123.160 158.247 -17.344 1.00 26.43 5 ALA D O 1
ATOM 6585 N N . LYS D 1 6 ? -121.042 157.518 -17.121 1.00 26.51 6 LYS D N 1
ATOM 6586 C CA . LYS D 1 6 ? -121.134 156.565 -18.222 1.00 26.64 6 LYS D CA 1
ATOM 6587 C C . LYS D 1 6 ? -122.344 155.642 -18.108 1.00 26.31 6 LYS D C 1
ATOM 6588 O O . LYS D 1 6 ? -123.015 155.368 -19.102 1.00 26.56 6 LYS D O 1
ATOM 6594 N N . ASP D 1 7 ? -122.625 155.159 -16.901 1.00 25.87 7 ASP D N 1
ATOM 6595 C CA . ASP D 1 7 ? -123.707 154.189 -16.723 1.00 25.37 7 ASP D CA 1
ATOM 6596 C C . ASP D 1 7 ? -125.083 154.836 -16.552 1.00 24.95 7 ASP D C 1
ATOM 6597 O O . ASP D 1 7 ? -126.068 154.152 -16.265 1.00 24.95 7 ASP D O 1
ATOM 6602 N N . GLY D 1 8 ? -125.143 156.153 -16.736 1.00 24.49 8 GLY D N 1
ATOM 6603 C CA . GLY D 1 8 ? -126.399 156.889 -16.639 1.00 23.76 8 GLY D CA 1
ATOM 6604 C C . GLY D 1 8 ? -126.628 157.574 -15.302 1.00 23.25 8 GLY D C 1
ATOM 6605 O O . GLY D 1 8 ? -127.596 158.315 -15.138 1.00 23.30 8 GLY D O 1
ATOM 6606 N N . THR D 1 9 ? -125.740 157.332 -14.343 1.00 22.62 9 THR D N 1
ATOM 6607 C CA . THR D 1 9 ? -125.875 157.918 -13.012 1.00 22.05 9 THR D CA 1
ATOM 6608 C C . THR D 1 9 ? -125.709 159.436 -13.043 1.00 21.80 9 THR D C 1
ATOM 6609 O O . THR D 1 9 ? -124.696 159.951 -13.523 1.00 21.69 9 THR D O 1
ATOM 6613 N N . GLN D 1 10 ? -126.709 160.149 -12.535 1.00 21.37 10 GLN D N 1
ATOM 6614 C CA . GLN D 1 10 ? -126.631 161.602 -12.443 1.00 21.18 10 GLN D CA 1
ATOM 6615 C C . GLN D 1 10 ? -125.914 161.995 -11.158 1.00 20.63 10 GLN D C 1
ATOM 6616 O O . GLN D 1 10 ? -126.313 161.590 -10.067 1.00 20.63 10 GLN D O 1
ATOM 6622 N N A ILE D 1 11 ? -124.855 162.787 -11.304 0.50 20.22 11 ILE D N 1
ATOM 6623 N N B ILE D 1 11 ? -124.850 162.776 -11.290 0.50 20.28 11 ILE D N 1
ATOM 6624 C CA A ILE D 1 11 ? -124.031 163.222 -10.181 0.50 19.80 11 ILE D CA 1
ATOM 6625 C CA B ILE D 1 11 ? -124.088 163.203 -10.127 0.50 19.92 11 ILE D CA 1
ATOM 6626 C C A ILE D 1 11 ? -124.199 164.720 -9.931 0.50 19.59 11 ILE D C 1
ATOM 6627 C C B ILE D 1 11 ? -124.176 164.705 -9.916 0.50 19.65 11 ILE D C 1
ATOM 6628 O O A ILE D 1 11 ? -124.058 165.526 -10.851 0.50 19.60 11 ILE D O 1
ATOM 6629 O O B ILE D 1 11 ? -123.958 165.491 -10.839 0.50 19.66 11 ILE D O 1
ATOM 6638 N N . TYR D 1 12 ? -124.498 165.090 -8.688 1.00 19.30 12 TYR D N 1
ATOM 6639 C CA . TYR D 1 12 ? -124.648 166.496 -8.324 1.00 18.80 12 TYR D CA 1
ATOM 6640 C C . TYR D 1 12 ? -123.306 167.099 -7.932 1.00 18.45 12 TYR D C 1
ATOM 6641 O O . TYR D 1 12 ? -122.493 166.447 -7.275 1.00 18.38 12 TYR D O 1
ATOM 6650 N N . PHE D 1 13 ? -123.075 168.345 -8.332 1.00 18.09 13 PHE D N 1
ATOM 6651 C CA . PHE D 1 13 ? -121.873 169.047 -7.907 1.00 17.92 13 PHE D CA 1
ATOM 6652 C C . PHE D 1 13 ? -122.074 170.556 -7.801 1.00 17.85 13 PHE D C 1
ATOM 6653 O O . PHE D 1 13 ? -123.016 171.118 -8.372 1.00 17.77 13 PHE D O 1
ATOM 6661 N N . LYS D 1 14 ? -121.189 171.194 -7.041 1.00 17.65 14 LYS D N 1
ATOM 6662 C CA . LYS D 1 14 ? -121.142 172.646 -6.931 1.00 17.70 14 LYS D CA 1
ATOM 6663 C C . LYS D 1 14 ? -119.841 173.137 -7.548 1.00 18.14 14 LYS D C 1
ATOM 6664 O O . LYS D 1 14 ? -118.795 172.505 -7.390 1.00 18.08 14 LYS D O 1
ATOM 6670 N N . ASP D 1 15 ? -119.915 174.271 -8.237 1.00 18.48 15 ASP D N 1
ATOM 6671 C CA . ASP D 1 15 ? -118.760 174.871 -8.894 1.00 19.16 15 ASP D CA 1
ATOM 6672 C C . ASP D 1 15 ? -118.774 176.357 -8.551 1.00 19.25 15 ASP D C 1
ATOM 6673 O O . ASP D 1 15 ? -119.561 177.118 -9.115 1.00 19.21 15 ASP D O 1
ATOM 6678 N N . TRP D 1 16 ? -117.929 176.757 -7.600 1.00 19.44 16 TRP D N 1
ATOM 6679 C CA . TRP D 1 16 ? -117.949 178.117 -7.058 1.00 19.76 16 TRP D CA 1
ATOM 6680 C C . TRP D 1 16 ? -116.685 178.915 -7.379 1.00 20.39 16 TRP D C 1
ATOM 6681 O O . TRP D 1 16 ? -115.576 178.393 -7.303 1.00 20.63 16 TRP D O 1
ATOM 6692 N N . GLY D 1 17 ? -116.860 180.189 -7.711 1.00 21.01 17 GLY D N 1
ATOM 6693 C CA . GLY D 1 17 ? -115.731 181.107 -7.839 1.00 21.86 17 GLY D CA 1
ATOM 6694 C C . GLY D 1 17 ? -114.906 180.939 -9.101 1.00 22.44 17 GLY D C 1
ATOM 6695 O O . GLY D 1 17 ? -115.311 180.257 -10.041 1.00 22.42 17 GLY D O 1
ATOM 6696 N N . SER D 1 18 ? -113.737 181.569 -9.117 1.00 23.04 18 SER D N 1
ATOM 6697 C CA . SER D 1 18 ? -112.863 181.524 -10.280 1.00 23.72 18 SER D CA 1
ATOM 6698 C C . SER D 1 18 ? -111.401 181.475 -9.857 1.00 23.71 18 SER D C 1
ATOM 6699 O O . SER D 1 18 ? -111.057 181.815 -8.723 1.00 24.07 18 SER D O 1
ATOM 6702 N N . GLY D 1 19 ? -110.543 181.062 -10.782 1.00 23.75 19 GLY D N 1
ATOM 6703 C CA . GLY D 1 19 ? -109.122 180.915 -10.500 1.00 23.65 19 GLY D CA 1
ATOM 6704 C C . GLY D 1 19 ? -108.718 179.461 -10.622 1.00 23.50 19 GLY D C 1
ATOM 6705 O O . GLY D 1 19 ? -109.446 178.653 -11.203 1.00 23.61 19 GLY D O 1
ATOM 6706 N N . LYS D 1 20 ? -107.557 179.118 -10.077 1.00 23.45 20 LYS D N 1
ATOM 6707 C CA . LYS D 1 20 ? -107.113 177.733 -10.102 1.00 23.31 20 LYS D CA 1
ATOM 6708 C C . LYS D 1 20 ? -108.083 176.865 -9.308 1.00 22.82 20 LYS D C 1
ATOM 6709 O O . LYS D 1 20 ? -108.538 177.261 -8.233 1.00 22.58 20 LYS D O 1
ATOM 6715 N N . PRO D 1 21 ? -108.415 175.686 -9.852 1.00 22.30 21 PRO D N 1
ATOM 6716 C CA . PRO D 1 21 ? -109.454 174.829 -9.289 1.00 21.87 21 PRO D CA 1
ATOM 6717 C C . PRO D 1 21 ? -108.992 173.938 -8.137 1.00 21.40 21 PRO D C 1
ATOM 6718 O O . PRO D 1 21 ? -107.871 173.420 -8.145 1.00 21.26 21 PRO D O 1
ATOM 6722 N N . VAL D 1 22 ? -109.872 173.776 -7.155 1.00 20.65 22 VAL D N 1
ATOM 6723 C CA . VAL D 1 22 ? -109.669 172.849 -6.057 1.00 20.10 22 VAL D CA 1
ATOM 6724 C C . VAL D 1 22 ? -110.888 171.937 -6.010 1.00 19.84 22 VAL D C 1
ATOM 6725 O O . VAL D 1 22 ? -112.010 172.416 -5.852 1.00 19.70 22 VAL D O 1
ATOM 6729 N N . LEU D 1 23 ? -110.673 170.635 -6.170 1.00 19.45 23 LEU D N 1
ATOM 6730 C CA . LEU D 1 23 ? -111.778 169.677 -6.224 1.00 19.31 23 LEU D CA 1
ATOM 6731 C C . LEU D 1 23 ? -111.819 168.795 -4.975 1.00 18.83 23 LEU D C 1
ATOM 6732 O O . LEU D 1 23 ? -110.839 168.115 -4.649 1.00 18.68 23 LEU D O 1
ATOM 6737 N N . PHE D 1 24 ? -112.968 168.802 -4.297 1.00 18.33 24 PHE D N 1
ATOM 6738 C CA . PHE D 1 24 ? -113.140 168.127 -3.010 1.00 18.03 24 PHE D CA 1
ATOM 6739 C C . PHE D 1 24 ? -113.921 166.818 -3.126 1.00 17.88 24 PHE D C 1
ATOM 6740 O O . PHE D 1 24 ? -114.950 166.758 -3.805 1.00 17.55 24 PHE D O 1
ATOM 6748 N N . SER D 1 25 ? -113.437 165.783 -2.440 1.00 17.74 25 SER D N 1
ATOM 6749 C CA . SER D 1 25 ? -114.087 164.473 -2.424 1.00 17.69 25 SER D CA 1
ATOM 6750 C C . SER D 1 25 ? -114.430 164.087 -0.984 1.00 17.35 25 SER D C 1
ATOM 6751 O O . SER D 1 25 ? -113.539 163.844 -0.173 1.00 17.30 25 SER D O 1
ATOM 6754 N N . HIS D 1 26 ? -115.723 164.031 -0.673 1.00 17.00 26 HIS D N 1
ATOM 6755 C CA . HIS D 1 26 ? -116.177 163.868 0.716 1.00 16.61 26 HIS D CA 1
ATOM 6756 C C . HIS D 1 26 ? -116.029 162.450 1.269 1.00 16.94 26 HIS D C 1
ATOM 6757 O O . HIS D 1 26 ? -115.733 161.508 0.535 1.00 17.04 26 HIS D O 1
ATOM 6764 N N . GLY D 1 27 ? -116.237 162.309 2.577 1.00 17.11 27 GLY D N 1
ATOM 6765 C CA . GLY D 1 27 ? -116.151 161.007 3.234 1.00 17.49 27 GLY D CA 1
ATOM 6766 C C . GLY D 1 27 ? -117.467 160.241 3.268 1.00 17.75 27 GLY D C 1
ATOM 6767 O O . GLY D 1 27 ? -118.478 160.692 2.730 1.00 18.03 27 GLY D O 1
ATOM 6768 N N . TRP D 1 28 ? -117.445 159.081 3.916 1.00 17.60 28 TRP D N 1
ATOM 6769 C CA . TRP D 1 28 ? -118.598 158.185 3.995 1.00 17.92 28 TRP D CA 1
ATOM 6770 C C . TRP D 1 28 ? -119.786 158.866 4.672 1.00 18.41 28 TRP D C 1
ATOM 6771 O O . TRP D 1 28 ? -119.622 159.551 5.679 1.00 19.08 28 TRP D O 1
ATOM 6782 N N . LEU D 1 29 ? -120.980 158.680 4.123 1.00 18.71 29 LEU D N 1
ATOM 6783 C CA . LEU D 1 29 ? -122.207 159.146 4.783 1.00 18.91 29 LEU D CA 1
ATOM 6784 C C . LEU D 1 29 ? -122.525 160.611 4.508 1.00 19.22 29 LEU D C 1
ATOM 6785 O O . LEU D 1 29 ? -123.682 161.024 4.582 1.00 19.87 29 LEU D O 1
ATOM 6790 N N . LEU D 1 30 ? -121.503 161.400 4.206 1.00 18.96 30 LEU D N 1
ATOM 6791 C CA . LEU D 1 30 ? -121.693 162.837 4.030 1.00 18.76 30 LEU D CA 1
ATOM 6792 C C . LEU D 1 30 ? -122.037 163.171 2.581 1.00 18.08 30 LEU D C 1
ATOM 6793 O O . LEU D 1 30 ? -122.467 162.310 1.816 1.00 18.06 30 LEU D O 1
ATOM 6798 N N . ASP D 1 31 ? -121.869 164.437 2.216 1.00 17.14 31 ASP D N 1
ATOM 6799 C CA . ASP D 1 31 ? -121.937 164.840 0.812 1.00 16.36 31 ASP D CA 1
ATOM 6800 C C . ASP D 1 31 ? -121.147 166.124 0.609 1.00 16.10 31 ASP D C 1
ATOM 6801 O O . ASP D 1 31 ? -120.358 166.508 1.477 1.00 16.06 31 ASP D O 1
ATOM 6806 N N . ALA D 1 32 ? -121.338 166.779 -0.530 1.00 15.78 32 ALA D N 1
ATOM 6807 C CA . ALA D 1 32 ? -120.549 167.964 -0.860 1.00 15.63 32 ALA D CA 1
ATOM 6808 C C . ALA D 1 32 ? -120.669 169.075 0.184 1.00 15.61 32 ALA D C 1
ATOM 6809 O O . ALA D 1 32 ? -119.791 169.933 0.281 1.00 15.60 32 ALA D O 1
ATOM 6811 N N . ASP D 1 33 ? -121.746 169.056 0.967 1.00 15.41 33 ASP D N 1
ATOM 6812 C CA . ASP D 1 33 ? -121.955 170.088 1.983 1.00 15.50 33 ASP D CA 1
ATOM 6813 C C . ASP D 1 33 ? -120.913 170.049 3.104 1.00 15.55 33 ASP D C 1
ATOM 6814 O O . ASP D 1 33 ? -120.736 171.037 3.811 1.00 15.61 33 ASP D O 1
ATOM 6819 N N . MET D 1 34 ? -120.227 168.921 3.278 1.00 15.57 34 MET D N 1
ATOM 6820 C CA . MET D 1 34 ? -119.213 168.844 4.329 1.00 15.84 34 MET D CA 1
ATOM 6821 C C . MET D 1 34 ? -118.076 169.835 4.074 1.00 15.89 34 MET D C 1
ATOM 6822 O O . MET D 1 34 ? -117.337 170.193 4.991 1.00 16.14 34 MET D O 1
ATOM 6827 N N . TRP D 1 35 ? -117.951 170.281 2.827 1.00 15.82 35 TRP D N 1
ATOM 6828 C CA . TRP D 1 35 ? -116.863 171.167 2.420 1.00 16.01 35 TRP D CA 1
ATOM 6829 C C . TRP D 1 35 ? -117.257 172.643 2.403 1.00 16.27 35 TRP D C 1
ATOM 6830 O O . TRP D 1 35 ? -116.431 173.504 2.092 1.00 16.17 35 TRP D O 1
ATOM 6841 N N . GLU D 1 36 ? -118.508 172.944 2.733 1.00 16.55 36 GLU D N 1
ATOM 6842 C CA . GLU D 1 36 ? -119.022 174.300 2.514 1.00 16.96 36 GLU D CA 1
ATOM 6843 C C . GLU D 1 36 ? -118.123 175.411 3.075 1.00 16.99 36 GLU D C 1
ATOM 6844 O O . GLU D 1 36 ? -117.931 176.441 2.423 1.00 17.15 36 GLU D O 1
ATOM 6850 N N . TYR D 1 37 ? -117.563 175.206 4.265 1.00 16.95 37 TYR D N 1
ATOM 6851 C CA . TYR D 1 37 ? -116.725 176.239 4.884 1.00 17.20 37 TYR D CA 1
ATOM 6852 C C . TYR D 1 37 ? -115.361 176.396 4.205 1.00 17.29 37 TYR D C 1
ATOM 6853 O O . TYR D 1 37 ? -114.858 177.513 4.077 1.00 17.38 37 TYR D O 1
ATOM 6862 N N . GLN D 1 38 ? -114.758 175.286 3.783 1.00 17.24 38 GLN D N 1
ATOM 6863 C CA . GLN D 1 38 ? -113.490 175.355 3.060 1.00 17.58 38 GLN D CA 1
ATOM 6864 C C . GLN D 1 38 ? -113.690 175.968 1.674 1.00 17.64 38 GLN D C 1
ATOM 6865 O O . GLN D 1 38 ? -112.843 176.722 1.192 1.00 17.79 38 GLN D O 1
ATOM 6871 N N . MET D 1 39 ? -114.816 175.652 1.038 1.00 17.65 39 MET D N 1
ATOM 6872 C CA . MET D 1 39 ? -115.117 176.212 -0.276 1.00 17.73 39 MET D CA 1
ATOM 6873 C C . MET D 1 39 ? -115.316 177.724 -0.213 1.00 17.98 39 MET D C 1
ATOM 6874 O O . MET D 1 39 ? -114.751 178.462 -1.020 1.00 18.03 39 MET D O 1
ATOM 6879 N N . GLU D 1 40 ? -116.108 178.190 0.748 1.00 18.20 40 GLU D N 1
ATOM 6880 C CA . GLU D 1 40 ? -116.325 179.628 0.904 1.00 18.54 40 GLU D CA 1
ATOM 6881 C C . GLU D 1 40 ? -115.012 180.329 1.240 1.00 18.80 40 GLU D C 1
ATOM 6882 O O . GLU D 1 40 ? -114.714 181.400 0.712 1.00 18.78 40 GLU D O 1
ATOM 6888 N N . TYR D 1 41 ? -114.229 179.714 2.120 1.00 19.01 41 TYR D N 1
ATOM 6889 C CA . TYR D 1 41 ? -112.952 180.282 2.538 1.00 19.46 41 TYR D CA 1
ATOM 6890 C C . TYR D 1 41 ? -112.000 180.478 1.358 1.00 19.47 41 TYR D C 1
ATOM 6891 O O . TYR D 1 41 ? -111.411 181.549 1.201 1.00 19.57 41 TYR D O 1
ATOM 6900 N N . LEU D 1 42 ? -111.861 179.449 0.524 1.00 19.59 42 LEU D N 1
ATOM 6901 C CA . LEU D 1 42 ? -110.917 179.488 -0.592 1.00 19.72 42 LEU D CA 1
ATOM 6902 C C . LEU D 1 42 ? -111.430 180.300 -1.782 1.00 19.87 42 LEU D C 1
ATOM 6903 O O . LEU D 1 42 ? -110.657 180.999 -2.439 1.00 19.96 42 LEU D O 1
ATOM 6908 N N . SER D 1 43 ? -112.730 180.214 -2.056 1.00 19.81 43 SER D N 1
ATOM 6909 C CA . SER D 1 43 ? -113.303 180.936 -3.190 1.00 20.20 43 SER D CA 1
ATOM 6910 C C . SER D 1 43 ? -113.420 182.441 -2.940 1.00 20.48 43 SER D C 1
ATOM 6911 O O . SER D 1 43 ? -113.493 183.226 -3.885 1.00 20.95 43 SER D O 1
ATOM 6914 N N . SER D 1 44 ? -113.438 182.846 -1.674 1.00 20.81 44 SER D N 1
ATOM 6915 C CA A SER D 1 44 ? -113.412 184.268 -1.354 0.50 20.96 44 SER D CA 1
ATOM 6916 C CA B SER D 1 44 ? -113.407 184.261 -1.320 0.50 20.83 44 SER D CA 1
ATOM 6917 C C . SER D 1 44 ? -111.969 184.763 -1.321 1.00 21.10 44 SER D C 1
ATOM 6918 O O . SER D 1 44 ? -111.713 185.949 -1.103 1.00 21.15 44 SER D O 1
ATOM 6923 N N . ARG D 1 45 ? -111.032 183.848 -1.555 1.00 21.28 45 ARG D N 1
ATOM 6924 C CA . ARG D 1 45 ? -109.610 184.180 -1.544 1.00 21.74 45 ARG D CA 1
ATOM 6925 C C . ARG D 1 45 ? -108.914 183.822 -2.858 1.00 22.01 45 ARG D C 1
ATOM 6926 O O . ARG D 1 45 ? -107.721 183.509 -2.877 1.00 22.54 45 ARG D O 1
ATOM 6934 N N . GLY D 1 46 ? -109.671 183.867 -3.951 1.00 22.09 46 GLY D N 1
ATOM 6935 C CA . GLY D 1 46 ? -109.098 183.772 -5.293 1.00 22.12 46 GLY D CA 1
ATOM 6936 C C . GLY D 1 46 ? -109.034 182.401 -5.941 1.00 22.00 46 GLY D C 1
ATOM 6937 O O . GLY D 1 46 ? -108.369 182.227 -6.964 1.00 22.32 46 GLY D O 1
ATOM 6938 N N . TYR D 1 47 ? -109.725 181.422 -5.367 1.00 21.55 47 TYR D N 1
ATOM 6939 C CA . TYR D 1 47 ? -109.719 180.073 -5.928 1.00 21.16 47 TYR D CA 1
ATOM 6940 C C . TYR D 1 47 ? -111.096 179.623 -6.397 1.00 20.80 47 TYR D C 1
ATOM 6941 O O . TYR D 1 47 ? -112.121 180.122 -5.932 1.00 20.70 47 TYR D O 1
ATOM 6950 N N . ARG D 1 48 ? -111.102 178.689 -7.341 1.00 20.23 48 ARG D N 1
ATOM 6951 C CA . ARG D 1 48 ? -112.326 178.058 -7.800 1.00 19.88 48 ARG D CA 1
ATOM 6952 C C . ARG D 1 48 ? -112.458 176.732 -7.073 1.00 19.51 48 ARG D C 1
ATOM 6953 O O . ARG D 1 48 ? -111.530 175.920 -7.071 1.00 19.54 48 ARG D O 1
ATOM 6961 N N . THR D 1 49 ? -113.604 176.513 -6.438 1.00 18.95 49 THR D N 1
ATOM 6962 C CA . THR D 1 49 ? -113.802 175.294 -5.668 1.00 18.32 49 THR D CA 1
ATOM 6963 C C . THR D 1 49 ? -114.934 174.449 -6.241 1.00 18.17 49 THR D C 1
ATOM 6964 O O . THR D 1 49 ? -115.989 174.968 -6.608 1.00 18.09 49 THR D O 1
ATOM 6968 N N . ILE D 1 50 ? -114.694 173.144 -6.323 1.00 18.10 50 ILE D N 1
ATOM 6969 C CA . ILE D 1 50 ? -115.668 172.205 -6.860 1.00 18.19 50 ILE D CA 1
ATOM 6970 C C . ILE D 1 50 ? -115.832 171.038 -5.891 1.00 17.83 50 ILE D C 1
ATOM 6971 O O . ILE D 1 50 ? -114.850 170.516 -5.364 1.00 17.69 50 ILE D O 1
ATOM 6976 N N . ALA D 1 51 ? -117.078 170.641 -5.648 1.00 17.59 51 ALA D N 1
ATOM 6977 C CA . ALA D 1 51 ? -117.367 169.511 -4.771 1.00 17.21 51 ALA D CA 1
ATOM 6978 C C . ALA D 1 51 ? -118.589 168.765 -5.286 1.00 16.99 51 ALA D C 1
ATOM 6979 O O . ALA D 1 51 ? -119.597 169.380 -5.625 1.00 17.12 51 ALA D O 1
ATOM 6981 N N . PHE D 1 52 ? -118.488 167.439 -5.344 1.00 16.71 52 PHE D N 1
ATOM 6982 C CA . PHE D 1 52 ? -119.569 166.598 -5.853 1.00 16.44 52 PHE D CA 1
ATOM 6983 C C . PHE D 1 52 ? -120.136 165.702 -4.753 1.00 16.26 52 PHE D C 1
ATOM 6984 O O . PHE D 1 52 ? -119.483 165.466 -3.734 1.00 16.02 52 PHE D O 1
ATOM 6992 N N . ASP D 1 53 ? -121.359 165.220 -4.962 1.00 15.62 53 ASP D N 1
ATOM 6993 C CA . ASP D 1 53 ? -121.940 164.190 -4.112 1.00 15.75 53 ASP D CA 1
ATOM 6994 C C . ASP D 1 53 ? -121.607 162.844 -4.750 1.00 15.56 53 ASP D C 1
ATOM 6995 O O . ASP D 1 53 ? -121.993 162.587 -5.893 1.00 15.54 53 ASP D O 1
ATOM 7000 N N . ARG D 1 54 ? -120.888 161.991 -4.026 1.00 15.60 54 ARG D N 1
ATOM 7001 C CA . ARG D 1 54 ? -120.542 160.673 -4.547 1.00 15.55 54 ARG D CA 1
ATOM 7002 C C . ARG D 1 54 ? -121.809 159.930 -4.962 1.00 15.77 54 ARG D C 1
ATOM 7003 O O . ARG D 1 54 ? -122.866 160.096 -4.348 1.00 15.48 54 ARG D O 1
ATOM 7011 N N . ARG D 1 55 ? -121.718 159.131 -6.021 1.00 15.62 55 ARG D N 1
ATOM 7012 C CA . ARG D 1 55 ? -122.867 158.334 -6.428 1.00 15.91 55 ARG D CA 1
ATOM 7013 C C . ARG D 1 55 ? -123.430 157.598 -5.213 1.00 15.77 55 ARG D C 1
ATOM 7014 O O . ARG D 1 55 ? -122.682 157.016 -4.424 1.00 16.00 55 ARG D O 1
ATOM 7022 N N . GLY D 1 56 ? -124.749 157.644 -5.055 1.00 15.63 56 GLY D N 1
ATOM 7023 C CA . GLY D 1 56 ? -125.405 157.003 -3.923 1.00 15.55 56 GLY D CA 1
ATOM 7024 C C . GLY D 1 56 ? -125.546 157.892 -2.702 1.00 15.53 56 GLY D C 1
ATOM 7025 O O . GLY D 1 56 ? -126.132 157.481 -1.699 1.00 15.51 56 GLY D O 1
ATOM 7026 N N . PHE D 1 57 ? -125.018 159.111 -2.781 1.00 15.31 57 PHE D N 1
ATOM 7027 C CA . PHE D 1 57 ? -125.032 160.015 -1.630 1.00 14.97 57 PHE D CA 1
ATOM 7028 C C . PHE D 1 57 ? -125.608 161.384 -1.947 1.00 14.87 57 PHE D C 1
ATOM 7029 O O . PHE D 1 57 ? -125.641 161.803 -3.107 1.00 14.65 57 PHE D O 1
ATOM 7037 N N . GLY D 1 58 ? -126.068 162.071 -0.904 1.00 14.83 58 GLY D N 1
ATOM 7038 C CA . GLY D 1 58 ? -126.590 163.422 -1.047 1.00 15.06 58 GLY D CA 1
ATOM 7039 C C . GLY D 1 58 ? -127.632 163.525 -2.144 1.00 15.12 58 GLY D C 1
ATOM 7040 O O . GLY D 1 58 ? -128.616 162.788 -2.148 1.00 15.25 58 GLY D O 1
ATOM 7041 N N . ARG D 1 59 ? -127.398 164.442 -3.078 1.00 15.14 59 ARG D N 1
ATOM 7042 C CA . ARG D 1 59 ? -128.353 164.757 -4.137 1.00 15.19 59 ARG D CA 1
ATOM 7043 C C . ARG D 1 59 ? -128.119 163.976 -5.441 1.00 15.47 59 ARG D C 1
ATOM 7044 O O . ARG D 1 59 ? -128.800 164.211 -6.441 1.00 15.45 59 ARG D O 1
ATOM 7052 N N . SER D 1 60 ? -127.167 163.046 -5.430 1.00 15.68 60 SER D N 1
ATOM 7053 C CA . SER D 1 60 ? -126.889 162.232 -6.613 1.00 15.89 60 SER D CA 1
ATOM 7054 C C . SER D 1 60 ? -127.820 161.024 -6.725 1.00 16.40 60 SER D C 1
ATOM 7055 O O . SER D 1 60 ? -128.463 160.630 -5.751 1.00 16.04 60 SER D O 1
ATOM 7058 N N . ASP D 1 61 ? -127.885 160.442 -7.922 1.00 16.60 61 ASP D N 1
ATOM 7059 C CA . ASP D 1 61 ? -128.646 159.212 -8.141 1.00 17.19 61 ASP D CA 1
ATOM 7060 C C . ASP D 1 61 ? -128.069 158.059 -7.326 1.00 17.07 61 ASP D C 1
ATOM 7061 O O . ASP D 1 61 ? -126.926 158.127 -6.870 1.00 17.18 61 ASP D O 1
ATOM 7066 N N . GLN D 1 62 ? -128.861 156.999 -7.170 1.00 17.28 62 GLN D N 1
ATOM 7067 C CA . GLN D 1 62 ? -128.501 155.864 -6.318 1.00 17.30 62 GLN D CA 1
ATOM 7068 C C . GLN D 1 62 ? -128.440 154.542 -7.094 1.00 17.63 62 GLN D C 1
ATOM 7069 O O . GLN D 1 62 ? -129.328 153.694 -6.962 1.00 17.63 62 GLN D O 1
ATOM 7075 N N . PRO D 1 63 ? -127.388 154.359 -7.903 1.00 18.07 63 PRO D N 1
ATOM 7076 C CA . PRO D 1 63 ? -127.246 153.123 -8.677 1.00 18.30 63 PRO D CA 1
ATOM 7077 C C . PRO D 1 63 ? -127.002 151.899 -7.795 1.00 18.53 63 PRO D C 1
ATOM 7078 O O . PRO D 1 63 ? -126.359 152.000 -6.748 1.00 18.77 63 PRO D O 1
ATOM 7082 N N . TRP D 1 64 ? -127.516 150.751 -8.225 1.00 18.81 64 TRP D N 1
ATOM 7083 C CA . TRP D 1 64 ? -127.264 149.484 -7.551 1.00 19.29 64 TRP D CA 1
ATOM 7084 C C . TRP D 1 64 ? -125.833 149.018 -7.819 1.00 19.56 64 TRP D C 1
ATOM 7085 O O . TRP D 1 64 ? -125.202 148.394 -6.964 1.00 19.65 64 TRP D O 1
ATOM 7096 N N . THR D 1 65 ? -125.321 149.340 -9.006 1.00 20.13 65 THR D N 1
ATOM 7097 C CA . THR D 1 65 ? -123.976 148.925 -9.408 1.00 20.55 65 THR D CA 1
ATOM 7098 C C . THR D 1 65 ? -122.980 150.087 -9.415 1.00 20.60 65 THR D C 1
ATOM 7099 O O . THR D 1 65 ? -123.368 151.258 -9.414 1.00 20.64 65 THR D O 1
ATOM 7103 N N . GLY D 1 66 ? -121.692 149.751 -9.433 1.00 20.53 66 GLY D N 1
ATOM 7104 C CA . GLY D 1 66 ? -120.640 150.751 -9.573 1.00 20.45 66 GLY D CA 1
ATOM 7105 C C . GLY D 1 66 ? -120.216 151.411 -8.274 1.00 20.28 66 GLY D C 1
ATOM 7106 O O . GLY D 1 66 ? -119.538 152.440 -8.286 1.00 20.30 66 GLY D O 1
ATOM 7107 N N . ASN D 1 67 ? -120.609 150.824 -7.149 1.00 20.36 67 ASN D N 1
ATOM 7108 C CA . ASN D 1 67 ? -120.212 151.358 -5.851 1.00 20.51 67 ASN D CA 1
ATOM 7109 C C . ASN D 1 67 ? -118.864 150.796 -5.412 1.00 20.66 67 ASN D C 1
ATOM 7110 O O . ASN D 1 67 ? -118.764 150.041 -4.443 1.00 20.82 67 ASN D O 1
ATOM 7115 N N . ASP D 1 68 ? -117.827 151.174 -6.152 1.00 20.85 68 ASP D N 1
ATOM 7116 C CA . ASP D 1 68 ? -116.471 150.704 -5.906 1.00 20.99 68 ASP D CA 1
ATOM 7117 C C . ASP D 1 68 ? -115.487 151.779 -6.351 1.00 20.86 68 ASP D C 1
ATOM 7118 O O . ASP D 1 68 ? -115.848 152.688 -7.098 1.00 20.70 68 ASP D O 1
ATOM 7123 N N . TYR D 1 69 ? -114.242 151.669 -5.904 1.00 20.70 69 TYR D N 1
ATOM 7124 C CA . TYR D 1 69 ? -113.273 152.746 -6.095 1.00 20.50 69 TYR D CA 1
ATOM 7125 C C . TYR D 1 69 ? -112.887 153.025 -7.547 1.00 20.59 69 TYR D C 1
ATOM 7126 O O . TYR D 1 69 ? -112.606 154.168 -7.900 1.00 20.73 69 TYR D O 1
ATOM 7135 N N . ASP D 1 70 ? -112.856 151.991 -8.381 1.00 20.75 70 ASP D N 1
ATOM 7136 C CA . ASP D 1 70 ? -112.554 152.192 -9.796 1.00 20.75 70 ASP D CA 1
ATOM 7137 C C . ASP D 1 70 ? -113.624 153.053 -10.460 1.00 20.64 70 ASP D C 1
ATOM 7138 O O . ASP D 1 70 ? -113.314 153.952 -11.244 1.00 20.42 70 ASP D O 1
ATOM 7143 N N . THR D 1 71 ? -114.885 152.776 -10.144 1.00 20.24 71 THR D N 1
ATOM 7144 C CA . THR D 1 71 ? -115.985 153.583 -10.660 1.00 20.11 71 THR D CA 1
ATOM 7145 C C . THR D 1 71 ? -115.968 154.996 -10.070 1.00 19.92 71 THR D C 1
ATOM 7146 O O . THR D 1 71 ? -116.167 155.972 -10.792 1.00 19.87 71 THR D O 1
ATOM 7150 N N . PHE D 1 72 ? -115.724 155.105 -8.764 1.00 19.83 72 PHE D N 1
ATOM 7151 C CA . PHE D 1 72 ? -115.633 156.417 -8.121 1.00 19.74 72 PHE D CA 1
ATOM 7152 C C . PHE D 1 72 ? -114.556 157.267 -8.792 1.00 19.93 72 PHE D C 1
ATOM 7153 O O . PHE D 1 72 ? -114.752 158.457 -9.047 1.00 19.88 72 PHE D O 1
ATOM 7161 N N . ALA D 1 73 ? -113.408 156.652 -9.059 1.00 20.20 73 ALA D N 1
ATOM 7162 C CA . ALA D 1 73 ? -112.296 157.354 -9.692 1.00 20.53 73 ALA D CA 1
ATOM 7163 C C . ALA D 1 73 ? -112.669 157.821 -11.096 1.00 20.76 73 ALA D C 1
ATOM 7164 O O . ALA D 1 73 ? -112.316 158.925 -11.507 1.00 20.75 73 ALA D O 1
ATOM 7166 N N . ASP D 1 74 ? -113.397 156.979 -11.822 1.00 21.15 74 ASP D N 1
ATOM 7167 C CA . ASP D 1 74 ? -113.830 157.317 -13.172 1.00 21.57 74 ASP D CA 1
ATOM 7168 C C . ASP D 1 74 ? -114.914 158.398 -13.170 1.00 21.65 74 ASP D C 1
ATOM 7169 O O . ASP D 1 74 ? -115.006 159.202 -14.103 1.00 21.37 74 ASP D O 1
ATOM 7174 N N . ASP D 1 75 ? -115.729 158.421 -12.117 1.00 21.66 75 ASP D N 1
ATOM 7175 C CA . ASP D 1 75 ? -116.700 159.495 -11.938 1.00 21.64 75 ASP D CA 1
ATOM 7176 C C . ASP D 1 75 ? -115.970 160.831 -11.823 1.00 21.65 75 ASP D C 1
ATOM 7177 O O . ASP D 1 75 ? -116.350 161.818 -12.455 1.00 21.73 75 ASP D O 1
ATOM 7182 N N . ILE D 1 76 ? -114.918 160.859 -11.007 1.00 21.73 76 ILE D N 1
ATOM 7183 C CA . ILE D 1 76 ? -114.115 162.066 -10.837 1.00 21.86 76 ILE D CA 1
ATOM 7184 C C . ILE D 1 76 ? -113.464 162.490 -12.156 1.00 22.16 76 ILE D C 1
ATOM 7185 O O . ILE D 1 76 ? -113.444 163.674 -12.495 1.00 21.94 76 ILE D O 1
ATOM 7190 N N . ALA D 1 77 ? -112.942 161.518 -12.898 1.00 22.42 77 ALA D N 1
ATOM 7191 C CA . ALA D 1 77 ? -112.348 161.791 -14.201 1.00 23.03 77 ALA D CA 1
ATOM 7192 C C . ALA D 1 77 ? -113.361 162.471 -15.119 1.00 23.37 77 ALA D C 1
ATOM 7193 O O . ALA D 1 77 ? -113.040 163.447 -15.800 1.00 23.60 77 ALA D O 1
ATOM 7195 N N . GLN D 1 78 ? -114.590 161.961 -15.126 1.00 23.79 78 GLN D N 1
ATOM 7196 C CA . GLN D 1 78 ? -115.643 162.525 -15.967 1.00 24.41 78 GLN D CA 1
ATOM 7197 C C . GLN D 1 78 ? -115.989 163.957 -15.571 1.00 24.32 78 GLN D C 1
ATOM 7198 O O . GLN D 1 78 ? -116.232 164.799 -16.434 1.00 24.34 78 GLN D O 1
ATOM 7204 N N . LEU D 1 79 ? -116.016 164.232 -14.270 1.00 24.27 79 LEU D N 1
ATOM 7205 C CA . LEU D 1 79 ? -116.278 165.585 -13.795 1.00 24.43 79 LEU D CA 1
ATOM 7206 C C . LEU D 1 79 ? -115.158 166.529 -14.230 1.00 24.85 79 LEU D C 1
ATOM 7207 O O . LEU D 1 79 ? -115.411 167.637 -14.701 1.00 24.52 79 LEU D O 1
ATOM 7212 N N . ILE D 1 80 ? -113.919 166.076 -14.074 1.00 25.46 80 ILE D N 1
ATOM 7213 C CA . ILE D 1 80 ? -112.759 166.870 -14.469 1.00 26.13 80 ILE D CA 1
ATOM 7214 C C . ILE D 1 80 ? -112.773 167.166 -15.970 1.00 26.75 80 ILE D C 1
ATOM 7215 O O . ILE D 1 80 ? -112.495 168.291 -16.392 1.00 26.76 80 ILE D O 1
ATOM 7220 N N . GLU D 1 81 ? -113.111 166.160 -16.771 1.00 27.53 81 GLU D N 1
ATOM 7221 C CA . GLU D 1 81 ? -113.206 166.334 -18.220 1.00 28.46 81 GLU D CA 1
ATOM 7222 C C . GLU D 1 81 ? -114.416 167.186 -18.602 1.00 28.46 81 GLU D C 1
ATOM 7223 O O . GLU D 1 81 ? -114.358 167.987 -19.538 1.00 28.55 81 GLU D O 1
ATOM 7229 N N . HIS D 1 82 ? -115.512 167.001 -17.874 1.00 28.43 82 HIS D N 1
ATOM 7230 C CA . HIS D 1 82 ? -116.731 167.768 -18.097 1.00 28.58 82 HIS D CA 1
ATOM 7231 C C . HIS D 1 82 ? -116.466 169.266 -17.962 1.00 28.55 82 HIS D C 1
ATOM 7232 O O . HIS D 1 82 ? -116.964 170.066 -18.754 1.00 28.73 82 HIS D O 1
ATOM 7239 N N . LEU D 1 83 ? -115.669 169.639 -16.965 1.00 28.45 83 LEU D N 1
ATOM 7240 C CA . LEU D 1 83 ? -115.364 171.044 -16.713 1.00 28.43 83 LEU D CA 1
ATOM 7241 C C . LEU D 1 83 ? -114.031 171.468 -17.327 1.00 28.54 83 LEU D C 1
ATOM 7242 O O . LEU D 1 83 ? -113.642 172.633 -17.233 1.00 28.47 83 LEU D O 1
ATOM 7247 N N . ASP D 1 84 ? -113.338 170.518 -17.950 1.00 28.76 84 ASP D N 1
ATOM 7248 C CA . ASP D 1 84 ? -112.024 170.772 -18.542 1.00 28.98 84 ASP D CA 1
ATOM 7249 C C . ASP D 1 84 ? -111.073 171.416 -17.533 1.00 28.80 84 ASP D C 1
ATOM 7250 O O . ASP D 1 84 ? -110.438 172.430 -17.821 1.00 28.81 84 ASP D O 1
ATOM 7255 N N . LEU D 1 85 ? -110.977 170.821 -16.348 1.00 28.53 85 LEU D N 1
ATOM 7256 C CA . LEU D 1 85 ? -110.133 171.365 -15.290 1.00 28.23 85 LEU D CA 1
ATOM 7257 C C . LEU D 1 85 ? -108.653 171.113 -15.557 1.00 28.08 85 LEU D C 1
ATOM 7258 O O . LEU D 1 85 ? -108.265 170.038 -16.016 1.00 28.07 85 LEU D O 1
ATOM 7263 N N . LYS D 1 86 ? -107.832 172.116 -15.262 1.00 27.83 86 LYS D N 1
ATOM 7264 C CA . LYS D 1 86 ? -106.386 171.989 -15.378 1.00 27.56 86 LYS D CA 1
ATOM 7265 C C . LYS D 1 86 ? -105.719 172.546 -14.127 1.00 27.08 86 LYS D C 1
ATOM 7266 O O . LYS D 1 86 ? -106.245 173.462 -13.492 1.00 27.09 86 LYS D O 1
ATOM 7272 N N A GLU D 1 87 ? -104.560 171.987 -13.788 0.50 26.74 87 GLU D N 1
ATOM 7273 N N B GLU D 1 87 ? -104.565 171.990 -13.766 0.50 26.72 87 GLU D N 1
ATOM 7274 C CA A GLU D 1 87 ? -103.842 172.362 -12.576 0.50 26.44 87 GLU D CA 1
ATOM 7275 C CA B GLU D 1 87 ? -103.846 172.415 -12.563 0.50 26.41 87 GLU D CA 1
ATOM 7276 C C A GLU D 1 87 ? -104.766 172.299 -11.365 0.50 26.01 87 GLU D C 1
ATOM 7277 C C B GLU D 1 87 ? -104.714 172.269 -11.309 0.50 25.99 87 GLU D C 1
ATOM 7278 O O A GLU D 1 87 ? -104.810 173.219 -10.547 0.50 25.95 87 GLU D O 1
ATOM 7279 O O B GLU D 1 87 ? -104.663 173.104 -10.404 0.50 25.92 87 GLU D O 1
ATOM 7290 N N . VAL D 1 88 ? -105.503 171.198 -11.262 1.00 25.53 88 VAL D N 1
ATOM 7291 C CA A VAL D 1 88 ? -106.439 171.013 -10.162 0.50 24.85 88 VAL D CA 1
ATOM 7292 C CA B VAL D 1 88 ? -106.446 170.978 -10.169 0.50 24.88 88 VAL D CA 1
ATOM 7293 C C . VAL D 1 88 ? -105.760 170.433 -8.921 1.00 24.46 88 VAL D C 1
ATOM 7294 O O . VAL D 1 88 ? -104.915 169.540 -9.007 1.00 24.39 88 VAL D O 1
ATOM 7301 N N . THR D 1 89 ? -106.126 170.969 -7.763 1.00 23.65 89 THR D N 1
ATOM 7302 C CA . THR D 1 89 ? -105.651 170.430 -6.502 1.00 22.62 89 THR D CA 1
ATOM 7303 C C . THR D 1 89 ? -106.754 169.531 -5.948 1.00 22.32 89 THR D C 1
ATOM 7304 O O . THR D 1 89 ? -107.863 169.996 -5.685 1.00 22.07 89 THR D O 1
ATOM 7308 N N . LEU D 1 90 ? -106.455 168.243 -5.811 1.00 21.72 90 LEU D N 1
ATOM 7309 C CA . LEU D 1 90 ? -107.427 167.272 -5.310 1.00 21.24 90 LEU D CA 1
ATOM 7310 C C . LEU D 1 90 ? -107.367 167.196 -3.790 1.00 20.89 90 LEU D C 1
ATOM 7311 O O . LEU D 1 90 ? -106.288 167.086 -3.205 1.00 20.82 90 LEU D O 1
ATOM 7316 N N . VAL D 1 91 ? -108.533 167.253 -3.155 1.00 20.16 91 VAL D N 1
ATOM 7317 C CA . VAL D 1 91 ? -108.617 167.198 -1.703 1.00 19.71 91 VAL D CA 1
ATOM 7318 C C . VAL D 1 91 ? -109.626 166.127 -1.305 1.00 19.83 91 VAL D C 1
ATOM 7319 O O . VAL D 1 91 ? -110.792 166.198 -1.690 1.00 19.72 91 VAL D O 1
ATOM 7323 N N . GLY D 1 92 ? -109.177 165.133 -0.547 1.00 19.62 92 GLY D N 1
ATOM 7324 C CA . GLY D 1 92 ? -110.051 164.029 -0.157 1.00 19.72 92 GLY D CA 1
ATOM 7325 C C . GLY D 1 92 ? -110.095 163.825 1.341 1.00 19.91 92 GLY D C 1
ATOM 7326 O O . GLY D 1 92 ? -109.067 163.896 2.010 1.00 19.68 92 GLY D O 1
ATOM 7327 N N . PHE D 1 93 ? -111.291 163.581 1.869 1.00 19.95 93 PHE D N 1
ATOM 7328 C CA . PHE D 1 93 ? -111.445 163.264 3.287 1.00 20.43 93 PHE D CA 1
ATOM 7329 C C . PHE D 1 93 ? -111.903 161.820 3.488 1.00 20.76 93 PHE D C 1
ATOM 7330 O O . PHE D 1 93 ? -112.795 161.341 2.782 1.00 20.45 93 PHE D O 1
ATOM 7338 N N . SER D 1 94 ? -111.286 161.135 4.451 1.00 21.29 94 SER D N 1
ATOM 7339 C CA . SER D 1 94 ? -111.680 159.772 4.828 1.00 22.09 94 SER D CA 1
ATOM 7340 C C . SER D 1 94 ? -111.676 158.829 3.614 1.00 21.64 94 SER D C 1
ATOM 7341 O O . SER D 1 94 ? -110.645 158.672 2.955 1.00 21.61 94 SER D O 1
ATOM 7344 N N . MET D 1 95 ? -112.812 158.205 3.307 1.00 21.14 95 MET D N 1
ATOM 7345 C CA . MET D 1 95 ? -112.879 157.320 2.138 1.00 20.84 95 MET D CA 1
ATOM 7346 C C . MET D 1 95 ? -112.666 158.081 0.825 1.00 20.61 95 MET D C 1
ATOM 7347 O O . MET D 1 95 ? -112.331 157.486 -0.203 1.00 20.57 95 MET D O 1
ATOM 7352 N N . GLY D 1 96 ? -112.852 159.398 0.869 1.00 20.46 96 GLY D N 1
ATOM 7353 C CA . GLY D 1 96 ? -112.673 160.245 -0.306 1.00 20.58 96 GLY D CA 1
ATOM 7354 C C . GLY D 1 96 ? -111.211 160.424 -0.682 1.00 20.66 96 GLY D C 1
ATOM 7355 O O . GLY D 1 96 ? -110.899 160.853 -1.792 1.00 20.74 96 GLY D O 1
ATOM 7356 N N . GLY D 1 97 ? -110.314 160.110 0.247 1.00 20.72 97 GLY D N 1
ATOM 7357 C CA . GLY D 1 97 ? -108.880 160.108 -0.049 1.00 20.82 97 GLY D CA 1
ATOM 7358 C C . GLY D 1 97 ? -108.585 159.004 -1.046 1.00 21.09 97 GLY D C 1
ATOM 7359 O O . GLY D 1 97 ? -107.698 159.125 -1.896 1.00 21.28 97 GLY D O 1
ATOM 7360 N N . GLY D 1 98 ? -109.358 157.928 -0.946 1.00 21.08 98 GLY D N 1
ATOM 7361 C CA . GLY D 1 98 ? -109.204 156.774 -1.817 1.00 21.48 98 GLY D CA 1
ATOM 7362 C C . GLY D 1 98 ? -109.539 157.028 -3.274 1.00 21.61 98 GLY D C 1
ATOM 7363 O O . GLY D 1 98 ? -108.804 156.591 -4.162 1.00 21.74 98 GLY D O 1
ATOM 7364 N N . ASP D 1 99 ? -110.644 157.719 -3.550 1.00 21.66 99 ASP D N 1
ATOM 7365 C CA . ASP D 1 99 ? -111.014 157.904 -4.956 1.00 21.81 99 ASP D CA 1
ATOM 7366 C C . ASP D 1 99 ? -110.218 158.985 -5.690 1.00 21.71 99 ASP D C 1
ATOM 7367 O O . ASP D 1 99 ? -110.046 158.905 -6.905 1.00 21.56 99 ASP D O 1
ATOM 7372 N N . VAL D 1 100 ? -109.712 159.985 -4.971 1.00 21.67 100 VAL D N 1
ATOM 7373 C CA . VAL D 1 100 ? -108.803 160.938 -5.620 1.00 21.67 100 VAL D CA 1
ATOM 7374 C C . VAL D 1 100 ? -107.450 160.282 -5.907 1.00 21.77 100 VAL D C 1
ATOM 7375 O O . VAL D 1 100 ? -106.814 160.575 -6.915 1.00 21.82 100 VAL D O 1
ATOM 7379 N N . ALA D 1 101 ? -107.021 159.387 -5.022 1.00 21.97 101 ALA D N 1
ATOM 7380 C CA . ALA D 1 101 ? -105.787 158.640 -5.243 1.00 22.21 101 ALA D CA 1
ATOM 7381 C C . ALA D 1 101 ? -105.954 157.696 -6.429 1.00 22.43 101 ALA D C 1
ATOM 7382 O O . ALA D 1 101 ? -105.101 157.638 -7.319 1.00 22.60 101 ALA D O 1
ATOM 7384 N N . ARG D 1 102 ? -107.064 156.963 -6.439 1.00 22.51 102 ARG D N 1
ATOM 7385 C CA . ARG D 1 102 ? -107.348 156.004 -7.502 1.00 22.66 102 ARG D CA 1
ATOM 7386 C C . ARG D 1 102 ? -107.575 156.710 -8.842 1.00 22.87 102 ARG D C 1
ATOM 7387 O O . ARG D 1 102 ? -107.329 156.131 -9.900 1.00 22.99 102 ARG D O 1
ATOM 7395 N N . TYR D 1 103 ? -108.033 157.959 -8.801 1.00 23.05 103 TYR D N 1
ATOM 7396 C CA . TYR D 1 103 ? -108.141 158.745 -10.028 1.00 23.34 103 TYR D CA 1
ATOM 7397 C C . TYR D 1 103 ? -106.760 158.977 -10.645 1.00 23.68 103 TYR D C 1
ATOM 7398 O O . TYR D 1 103 ? -106.566 158.761 -11.841 1.00 23.65 103 TYR D O 1
ATOM 7407 N N . ILE D 1 104 ? -105.809 159.423 -9.829 1.00 23.99 104 ILE D N 1
ATOM 7408 C CA . ILE D 1 104 ? -104.439 159.634 -10.300 1.00 24.49 104 ILE D CA 1
ATOM 7409 C C . ILE D 1 104 ? -103.826 158.324 -10.794 1.00 24.90 104 ILE D C 1
ATOM 7410 O O . ILE D 1 104 ? -103.155 158.291 -11.829 1.00 25.09 104 ILE D O 1
ATOM 7415 N N . ALA D 1 105 ? -104.066 157.246 -10.055 1.00 25.23 105 ALA D N 1
ATOM 7416 C CA . ALA D 1 105 ? -103.543 155.935 -10.426 1.00 25.54 105 ALA D CA 1
ATOM 7417 C C . ALA D 1 105 ? -104.080 155.466 -11.777 1.00 25.79 105 ALA D C 1
ATOM 7418 O O . ALA D 1 105 ? -103.341 154.897 -12.581 1.00 25.99 105 ALA D O 1
ATOM 7420 N N . ARG D 1 106 ? -105.364 155.713 -12.026 1.00 26.02 106 ARG D N 1
ATOM 7421 C CA . ARG D 1 106 ? -106.022 155.228 -13.241 1.00 26.25 106 ARG D CA 1
ATOM 7422 C C . ARG D 1 106 ? -105.888 156.161 -14.442 1.00 26.51 106 ARG D C 1
ATOM 7423 O O . ARG D 1 106 ? -105.890 155.705 -15.587 1.00 26.77 106 ARG D O 1
ATOM 7431 N N . HIS D 1 107 ? -105.778 157.460 -14.184 1.00 26.62 107 HIS D N 1
ATOM 7432 C CA . HIS D 1 107 ? -105.830 158.452 -15.258 1.00 26.89 107 HIS D CA 1
ATOM 7433 C C . HIS D 1 107 ? -104.561 159.288 -15.401 1.00 27.01 107 HIS D C 1
ATOM 7434 O O . HIS D 1 107 ? -104.402 160.017 -16.382 1.00 27.11 107 HIS D O 1
ATOM 7441 N N . GLY D 1 108 ? -103.663 159.195 -14.427 1.00 27.18 108 GLY D N 1
ATOM 7442 C CA . GLY D 1 108 ? -102.444 159.997 -14.450 1.00 27.33 108 GLY D CA 1
ATOM 7443 C C . GLY D 1 108 ? -102.665 161.374 -13.853 1.00 27.54 108 GLY D C 1
ATOM 7444 O O . GLY D 1 108 ? -103.779 161.712 -13.448 1.00 27.45 108 GLY D O 1
ATOM 7445 N N . SER D 1 109 ? -101.608 162.178 -13.811 1.00 27.56 109 SER D N 1
ATOM 7446 C CA . SER D 1 109 ? -101.657 163.460 -13.117 1.00 27.72 109 SER D CA 1
ATOM 7447 C C . SER D 1 109 ? -101.502 164.670 -14.037 1.00 27.59 109 SER D C 1
ATOM 7448 O O . SER D 1 109 ? -101.162 165.758 -13.577 1.00 27.56 109 SER D O 1
ATOM 7451 N N . ALA D 1 110 ? -101.765 164.489 -15.328 1.00 27.65 110 ALA D N 1
ATOM 7452 C CA . ALA D 1 110 ? -101.582 165.571 -16.295 1.00 27.66 110 ALA D CA 1
ATOM 7453 C C . ALA D 1 110 ? -102.397 166.813 -15.946 1.00 27.65 110 ALA D C 1
ATOM 7454 O O . ALA D 1 110 ? -101.965 167.937 -16.195 1.00 27.79 110 ALA D O 1
ATOM 7456 N N . ARG D 1 111 ? -103.581 166.609 -15.376 1.00 27.51 111 ARG D N 1
ATOM 7457 C CA . ARG D 1 111 ? -104.453 167.729 -15.024 1.00 27.21 111 ARG D CA 1
ATOM 7458 C C . ARG D 1 111 ? -104.316 168.141 -13.561 1.00 26.74 111 ARG D C 1
ATOM 7459 O O . ARG D 1 111 ? -105.002 169.053 -13.101 1.00 26.82 111 ARG D O 1
ATOM 7467 N N . VAL D 1 112 ? -103.421 167.477 -12.837 1.00 26.14 112 VAL D N 1
ATOM 7468 C CA . VAL D 1 112 ? -103.336 167.647 -11.389 1.00 25.53 112 VAL D CA 1
ATOM 7469 C C . VAL D 1 112 ? -102.116 168.447 -10.941 1.00 25.34 112 VAL D C 1
ATOM 7470 O O . VAL D 1 112 ? -100.989 168.163 -11.352 1.00 25.31 112 VAL D O 1
ATOM 7474 N N . ALA D 1 113 ? -102.351 169.435 -10.078 1.00 24.74 113 ALA D N 1
ATOM 7475 C CA . ALA D 1 113 ? -101.290 170.290 -9.556 1.00 24.32 113 ALA D CA 1
ATOM 7476 C C . ALA D 1 113 ? -100.817 169.835 -8.178 1.00 24.01 113 ALA D C 1
ATOM 7477 O O . ALA D 1 113 ? -99.668 170.067 -7.794 1.00 24.14 113 ALA D O 1
ATOM 7479 N N . GLY D 1 114 ? -101.708 169.193 -7.428 1.00 23.45 114 GLY D N 1
ATOM 7480 C CA . GLY D 1 114 ? -101.381 168.767 -6.072 1.00 22.70 114 GLY D CA 1
ATOM 7481 C C . GLY D 1 114 ? -102.444 167.875 -5.461 1.00 22.24 114 GLY D C 1
ATOM 7482 O O . GLY D 1 114 ? -103.546 167.757 -5.991 1.00 22.29 114 GLY D O 1
ATOM 7483 N N . LEU D 1 115 ? -102.107 167.253 -4.337 1.00 21.68 115 LEU D N 1
ATOM 7484 C CA . LEU D 1 115 ? -103.014 166.331 -3.665 1.00 21.16 115 LEU D CA 1
ATOM 7485 C C . LEU D 1 115 ? -103.017 166.580 -2.161 1.00 20.85 115 LEU D C 1
ATOM 7486 O O . LEU D 1 115 ? -101.964 166.781 -1.555 1.00 20.85 115 LEU D O 1
ATOM 7491 N N . VAL D 1 116 ? -104.206 166.570 -1.564 1.00 20.31 116 VAL D N 1
ATOM 7492 C CA . VAL D 1 116 ? -104.334 166.687 -0.117 1.00 19.78 116 VAL D CA 1
ATOM 7493 C C . VAL D 1 116 ? -105.166 165.523 0.412 1.00 19.62 116 VAL D C 1
ATOM 7494 O O . VAL D 1 116 ? -106.273 165.274 -0.068 1.00 19.57 116 VAL D O 1
ATOM 7498 N N . LEU D 1 117 ? -104.621 164.812 1.395 1.00 19.32 117 LEU D N 1
ATOM 7499 C CA . LEU D 1 117 ? -105.295 163.663 1.989 1.00 19.06 117 LEU D CA 1
ATOM 7500 C C . LEU D 1 117 ? -105.620 163.945 3.454 1.00 18.91 117 LEU D C 1
ATOM 7501 O O . LEU D 1 117 ? -104.720 164.024 4.295 1.00 18.90 117 LEU D O 1
ATOM 7506 N N . LEU D 1 118 ? -106.910 164.106 3.748 1.00 18.66 118 LEU D N 1
ATOM 7507 C CA . LEU D 1 118 ? -107.371 164.472 5.093 1.00 18.39 118 LEU D CA 1
ATOM 7508 C C . LEU D 1 118 ? -108.023 163.292 5.821 1.00 18.49 118 LEU D C 1
ATOM 7509 O O . LEU D 1 118 ? -109.056 162.782 5.386 1.00 18.41 118 LEU D O 1
ATOM 7514 N N . GLY D 1 119 ? -107.426 162.873 6.933 1.00 18.51 119 GLY D N 1
ATOM 7515 C CA . GLY D 1 119 ? -107.934 161.728 7.697 1.00 18.75 119 GLY D CA 1
ATOM 7516 C C . GLY D 1 119 ? -108.290 160.557 6.802 1.00 19.06 119 GLY D C 1
ATOM 7517 O O . GLY D 1 119 ? -109.278 159.856 7.038 1.00 19.20 119 GLY D O 1
ATOM 7518 N N . ALA D 1 120 ? -107.469 160.334 5.779 1.00 18.98 120 ALA D N 1
ATOM 7519 C CA . ALA D 1 120 ? -107.806 159.406 4.703 1.00 19.15 120 ALA D CA 1
ATOM 7520 C C . ALA D 1 120 ? -107.480 157.945 4.994 1.00 19.23 120 ALA D C 1
ATOM 7521 O O . ALA D 1 120 ? -106.610 157.630 5.814 1.00 19.40 120 ALA D O 1
ATOM 7523 N N . VAL D 1 121 ? -108.192 157.061 4.302 1.00 19.28 121 VAL D N 1
ATOM 7524 C CA . VAL D 1 121 ? -108.040 155.621 4.474 1.00 19.50 121 VAL D CA 1
ATOM 7525 C C . VAL D 1 121 ? -106.784 155.091 3.788 1.00 19.67 121 VAL D C 1
ATOM 7526 O O . VAL D 1 121 ? -106.404 153.935 3.980 1.00 20.00 121 VAL D O 1
ATOM 7530 N N . THR D 1 122 ? -106.151 155.938 2.982 1.00 19.92 122 THR D N 1
ATOM 7531 C CA . THR D 1 122 ? -104.900 155.581 2.313 1.00 19.99 122 THR D CA 1
ATOM 7532 C C . THR D 1 122 ? -103.788 155.345 3.334 1.00 20.04 122 THR D C 1
ATOM 7533 O O . THR D 1 122 ? -103.763 155.985 4.391 1.00 20.17 122 THR D O 1
ATOM 7537 N N . PRO D 1 123 ? -102.857 154.426 3.024 1.00 20.03 123 PRO D N 1
ATOM 7538 C CA . PRO D 1 123 ? -102.773 153.647 1.792 1.00 20.05 123 PRO D CA 1
ATOM 7539 C C . PRO D 1 123 ? -103.607 152.369 1.844 1.00 20.14 123 PRO D C 1
ATOM 7540 O O . PRO D 1 123 ? -103.844 151.741 0.817 1.00 20.30 123 PRO D O 1
ATOM 7544 N N A LEU D 1 124 ? -104.055 152.009 3.046 0.50 20.21 124 LEU D N 1
ATOM 7545 N N B LEU D 1 124 ? -104.015 151.972 3.041 0.50 20.13 124 LEU D N 1
ATOM 7546 C CA A LEU D 1 124 ? -104.822 150.784 3.282 0.50 20.38 124 LEU D CA 1
ATOM 7547 C CA B LEU D 1 124 ? -104.969 150.884 3.198 0.50 20.24 124 LEU D CA 1
ATOM 7548 C C A LEU D 1 124 ? -105.515 150.878 4.643 0.50 20.43 124 LEU D C 1
ATOM 7549 C C B LEU D 1 124 ? -105.542 150.914 4.601 0.50 20.34 124 LEU D C 1
ATOM 7550 O O A LEU D 1 124 ? -104.921 151.363 5.605 0.50 20.53 124 LEU D O 1
ATOM 7551 O O B LEU D 1 124 ? -104.895 151.374 5.541 0.50 20.44 124 LEU D O 1
ATOM 7560 N N . PHE D 1 125 ? -106.764 150.416 4.727 1.00 20.43 125 PHE D N 1
ATOM 7561 C CA . PHE D 1 125 ? -107.546 150.561 5.954 1.00 20.49 125 PHE D CA 1
ATOM 7562 C C . PHE D 1 125 ? -107.650 149.246 6.730 1.00 20.64 125 PHE D C 1
ATOM 7563 O O . PHE D 1 125 ? -107.176 149.148 7.862 1.00 20.61 125 PHE D O 1
ATOM 7571 N N . GLY D 1 126 ? -108.259 148.235 6.118 1.00 20.78 126 GLY D N 1
ATOM 7572 C CA . GLY D 1 126 ? -108.459 146.947 6.782 1.00 21.23 126 GLY D CA 1
ATOM 7573 C C . GLY D 1 126 ? -107.248 146.031 6.723 1.00 21.71 126 GLY D C 1
ATOM 7574 O O . GLY D 1 126 ? -106.297 146.286 5.982 1.00 21.58 126 GLY D O 1
ATOM 7575 N N . GLN D 1 127 ? -107.293 144.956 7.503 1.00 22.03 127 GLN D N 1
ATOM 7576 C CA . GLN D 1 127 ? -106.209 143.976 7.556 1.00 22.63 127 GLN D CA 1
ATOM 7577 C C . GLN D 1 127 ? -105.966 143.266 6.229 1.00 22.84 127 GLN D C 1
ATOM 7578 O O . GLN D 1 127 ? -106.904 142.955 5.497 1.00 22.84 127 GLN D O 1
ATOM 7584 N N . LYS D 1 128 ? -104.693 143.004 5.942 1.00 23.19 128 LYS D N 1
ATOM 7585 C CA . LYS D 1 128 ? -104.287 142.091 4.878 1.00 23.60 128 LYS D CA 1
ATOM 7586 C C . LYS D 1 128 ? -103.273 141.134 5.501 1.00 23.87 128 LYS D C 1
ATOM 7587 O O . LYS D 1 128 ? -102.795 141.379 6.610 1.00 23.78 128 LYS D O 1
ATOM 7593 N N . PRO D 1 129 ? -102.945 140.037 4.800 1.00 24.32 129 PRO D N 1
ATOM 7594 C CA . PRO D 1 129 ? -101.965 139.091 5.332 1.00 24.53 129 PRO D CA 1
ATOM 7595 C C . PRO D 1 129 ? -100.642 139.770 5.689 1.00 24.65 129 PRO D C 1
ATOM 7596 O O . PRO D 1 129 ? -100.026 139.423 6.697 1.00 24.79 129 PRO D O 1
ATOM 7600 N N . ASP D 1 130 ? -100.216 140.734 4.875 1.00 24.79 130 ASP D N 1
ATOM 7601 C CA . ASP D 1 130 ? -98.975 141.464 5.140 1.00 24.88 130 ASP D CA 1
ATOM 7602 C C . ASP D 1 130 ? -99.227 142.787 5.864 1.00 24.81 130 ASP D C 1
ATOM 7603 O O . ASP D 1 130 ? -98.324 143.615 5.993 1.00 24.77 130 ASP D O 1
ATOM 7608 N N . TYR D 1 131 ? -100.459 142.983 6.330 1.00 24.51 131 TYR D N 1
ATOM 7609 C CA . TYR D 1 131 ? -100.817 144.205 7.046 1.00 24.20 131 TYR D CA 1
ATOM 7610 C C . TYR D 1 131 ? -101.739 143.885 8.220 1.00 24.16 131 TYR D C 1
ATOM 7611 O O . TYR D 1 131 ? -102.872 144.374 8.285 1.00 24.07 131 TYR D O 1
ATOM 7620 N N . PRO D 1 132 ? -101.249 143.060 9.160 1.00 23.86 132 PRO D N 1
ATOM 7621 C CA . PRO D 1 132 ? -102.024 142.674 10.335 1.00 23.76 132 PRO D CA 1
ATOM 7622 C C . PRO D 1 132 ? -102.318 143.863 11.242 1.00 23.59 132 PRO D C 1
ATOM 7623 O O . PRO D 1 132 ? -103.192 143.774 12.105 1.00 23.71 132 PRO D O 1
ATOM 7627 N N . GLN D 1 133 ? -101.597 144.966 11.051 1.00 23.29 133 GLN D N 1
ATOM 7628 C CA . GLN D 1 133 ? -101.819 146.167 11.858 1.00 23.07 133 GLN D CA 1
ATOM 7629 C C . GLN D 1 133 ? -103.079 146.926 11.440 1.00 22.91 133 GLN D C 1
ATOM 7630 O O . GLN D 1 133 ? -103.515 147.841 12.137 1.00 22.88 133 GLN D O 1
ATOM 7636 N N . GLY D 1 134 ? -103.651 146.554 10.299 1.00 22.69 134 GLY D N 1
ATOM 7637 C CA . GLY D 1 134 ? -104.886 147.180 9.834 1.00 22.76 134 GLY D CA 1
ATOM 7638 C C . GLY D 1 134 ? -106.062 146.825 10.726 1.00 22.84 134 GLY D C 1
ATOM 7639 O O . GLY D 1 134 ? -105.923 146.047 11.669 1.00 22.90 134 GLY D O 1
ATOM 7640 N N . VAL D 1 135 ? -107.224 147.400 10.433 1.00 22.76 135 VAL D N 1
ATOM 7641 C CA . VAL D 1 135 ? -108.436 147.112 11.194 1.00 22.61 135 VAL D CA 1
ATOM 7642 C C . VAL D 1 135 ? -109.002 145.749 10.795 1.00 22.61 135 VAL D C 1
ATOM 7643 O O . VAL D 1 135 ? -109.215 145.486 9.610 1.00 22.57 135 VAL D O 1
ATOM 7647 N N . PRO D 1 136 ? -109.233 144.868 11.781 1.00 22.86 136 PRO D N 1
ATOM 7648 C CA . PRO D 1 136 ? -109.777 143.550 11.469 1.00 23.17 136 PRO D CA 1
ATOM 7649 C C . PRO D 1 136 ? -111.075 143.675 10.680 1.00 23.32 136 PRO D C 1
ATOM 7650 O O . PRO D 1 136 ? -111.896 144.547 10.974 1.00 23.33 136 PRO D O 1
ATOM 7654 N N . LEU D 1 137 ? -111.259 142.814 9.685 1.00 23.37 137 LEU D N 1
ATOM 7655 C CA . LEU D 1 137 ? -112.421 142.917 8.808 1.00 23.62 137 LEU D CA 1
ATOM 7656 C C . LEU D 1 137 ? -113.754 142.659 9.515 1.00 23.78 137 LEU D C 1
ATOM 7657 O O . LEU D 1 137 ? -114.802 143.108 9.050 1.00 23.68 137 LEU D O 1
ATOM 7662 N N . ASP D 1 138 ? -113.726 141.942 10.634 1.00 24.00 138 ASP D N 1
ATOM 7663 C CA . ASP D 1 138 ? -114.976 141.680 11.349 1.00 24.29 138 ASP D CA 1
ATOM 7664 C C . ASP D 1 138 ? -115.544 142.941 12.006 1.00 23.77 138 ASP D C 1
ATOM 7665 O O . ASP D 1 138 ? -116.726 142.997 12.346 1.00 23.73 138 ASP D O 1
ATOM 7670 N N . VAL D 1 139 ? -114.702 143.956 12.165 1.00 23.12 139 VAL D N 1
ATOM 7671 C CA . VAL D 1 139 ? -115.167 145.258 12.622 1.00 22.69 139 VAL D CA 1
ATOM 7672 C C . VAL D 1 139 ? -116.094 145.857 11.567 1.00 22.48 139 VAL D C 1
ATOM 7673 O O . VAL D 1 139 ? -117.153 146.403 11.888 1.00 22.38 139 VAL D O 1
ATOM 7677 N N . PHE D 1 140 ? -115.692 145.741 10.305 1.00 22.21 140 PHE D N 1
ATOM 7678 C CA . PHE D 1 140 ? -116.484 146.265 9.195 1.00 21.98 140 PHE D CA 1
ATOM 7679 C C . PHE D 1 140 ? -117.684 145.369 8.895 1.00 22.04 140 PHE D C 1
ATOM 7680 O O . PHE D 1 140 ? -118.727 145.845 8.442 1.00 21.81 140 PHE D O 1
ATOM 7688 N N . ALA D 1 141 ? -117.528 144.071 9.141 1.00 22.00 141 ALA D N 1
ATOM 7689 C CA . ALA D 1 141 ? -118.632 143.134 8.983 1.00 22.20 141 ALA D CA 1
ATOM 7690 C C . ALA D 1 141 ? -119.752 143.514 9.943 1.00 22.20 141 ALA D C 1
ATOM 7691 O O . ALA D 1 141 ? -120.934 143.439 9.602 1.00 22.17 141 ALA D O 1
ATOM 7693 N N . ARG D 1 142 ? -119.368 143.928 11.147 1.00 22.44 142 ARG D N 1
ATOM 7694 C CA . ARG D 1 142 ? -120.325 144.375 12.151 1.00 22.79 142 ARG D CA 1
ATOM 7695 C C . ARG D 1 142 ? -120.998 145.680 11.729 1.00 22.35 142 ARG D C 1
ATOM 7696 O O . ARG D 1 142 ? -122.198 145.853 11.936 1.00 22.10 142 ARG D O 1
ATOM 7704 N N . PHE D 1 143 ? -120.224 146.596 11.150 1.00 21.93 143 PHE D N 1
ATOM 7705 C CA . PHE D 1 143 ? -120.784 147.823 10.578 1.00 21.58 143 PHE D CA 1
ATOM 7706 C C . PHE D 1 143 ? -121.953 147.466 9.666 1.00 21.38 143 PHE D C 1
ATOM 7707 O O . PHE D 1 143 ? -123.053 148.008 9.800 1.00 20.95 143 PHE D O 1
ATOM 7715 N N . LYS D 1 144 ? -121.702 146.556 8.727 1.00 21.12 144 LYS D N 1
ATOM 7716 C CA . LYS D 1 144 ? -122.710 146.176 7.741 1.00 21.13 144 LYS D CA 1
ATOM 7717 C C . LYS D 1 144 ? -123.933 145.537 8.388 1.00 21.16 144 LYS D C 1
ATOM 7718 O O . LYS D 1 144 ? -125.065 145.831 8.009 1.00 20.88 144 LYS D O 1
ATOM 7724 N N . THR D 1 145 ? -123.702 144.658 9.360 1.00 21.14 145 THR D N 1
ATOM 7725 C CA . THR D 1 145 ? -124.803 144.014 10.069 1.00 21.43 145 THR D CA 1
ATOM 7726 C C . THR D 1 145 ? -125.715 145.056 10.717 1.00 21.25 145 THR D C 1
ATOM 7727 O O . THR D 1 145 ? -126.940 144.987 10.589 1.00 21.28 145 THR D O 1
ATOM 7731 N N . GLU D 1 146 ? -125.116 146.023 11.405 1.00 21.13 146 GLU D N 1
ATOM 7732 C CA . GLU D 1 146 ? -125.888 147.066 12.074 1.00 21.25 146 GLU D CA 1
ATOM 7733 C C . GLU D 1 146 ? -126.581 147.995 11.075 1.00 20.55 146 GLU D C 1
ATOM 7734 O O . GLU D 1 146 ? -127.721 148.407 11.290 1.00 20.61 146 GLU D O 1
ATOM 7740 N N . LEU D 1 147 ? -125.893 148.324 9.985 1.00 19.82 147 LEU D N 1
ATOM 7741 C CA . LEU D 1 147 ? -126.481 149.169 8.943 1.00 19.20 147 LEU D CA 1
ATOM 7742 C C . LEU D 1 147 ? -127.706 148.518 8.292 1.00 19.08 147 LEU D C 1
ATOM 7743 O O . LEU D 1 147 ? -128.669 149.198 7.940 1.00 18.54 147 LEU D O 1
ATOM 7748 N N . LEU D 1 148 ? -127.659 147.201 8.133 1.00 19.01 148 LEU D N 1
ATOM 7749 C CA . LEU D 1 148 ? -128.740 146.473 7.478 1.00 19.24 148 LEU D CA 1
ATOM 7750 C C . LEU D 1 148 ? -129.909 146.209 8.429 1.00 19.19 148 LEU D C 1
ATOM 7751 O O . LEU D 1 148 ? -130.928 145.640 8.031 1.00 19.27 148 LEU D O 1
ATOM 7756 N N . LYS D 1 149 ? -129.755 146.625 9.684 1.00 19.01 149 LYS D N 1
ATOM 7757 C CA . LYS D 1 149 ? -130.856 146.599 10.643 1.00 19.16 149 LYS D CA 1
ATOM 7758 C C . LYS D 1 149 ? -131.465 147.991 10.792 1.00 18.66 149 LYS D C 1
ATOM 7759 O O . LYS D 1 149 ? -132.678 148.170 10.672 1.00 18.69 149 LYS D O 1
ATOM 7765 N N . ASP D 1 150 ? -130.612 148.977 11.055 1.00 18.01 150 ASP D N 1
ATOM 7766 C CA . ASP D 1 150 ? -131.067 150.329 11.357 1.00 17.62 150 ASP D CA 1
ATOM 7767 C C . ASP D 1 150 ? -129.963 151.332 11.045 1.00 17.36 150 ASP D C 1
ATOM 7768 O O . ASP D 1 150 ? -129.206 151.726 11.933 1.00 17.57 150 ASP D O 1
ATOM 7773 N N . ARG D 1 151 ? -129.863 151.744 9.787 1.00 17.14 151 ARG D N 1
ATOM 7774 C CA . ARG D 1 151 ? -128.801 152.675 9.406 1.00 17.02 151 ARG D CA 1
ATOM 7775 C C . ARG D 1 151 ? -128.989 154.059 10.036 1.00 16.76 151 ARG D C 1
ATOM 7776 O O . ARG D 1 151 ? -128.014 154.751 10.327 1.00 16.43 151 ARG D O 1
ATOM 7784 N N . ALA D 1 152 ? -130.238 154.458 10.256 1.00 16.31 152 ALA D N 1
ATOM 7785 C CA . ALA D 1 152 ? -130.505 155.769 10.844 1.00 16.20 152 ALA D CA 1
ATOM 7786 C C . ALA D 1 152 ? -129.879 155.895 12.231 1.00 16.24 152 ALA D C 1
ATOM 7787 O O . ALA D 1 152 ? -129.192 156.876 12.523 1.00 15.81 152 ALA D O 1
ATOM 7789 N N . GLN D 1 153 ? -130.116 154.903 13.086 1.00 16.30 153 GLN D N 1
ATOM 7790 C CA . GLN D 1 153 ? -129.555 154.939 14.434 1.00 16.64 153 GLN D CA 1
ATOM 7791 C C . GLN D 1 153 ? -128.043 154.726 14.417 1.00 16.48 153 GLN D C 1
ATOM 7792 O O . GLN D 1 153 ? -127.325 155.290 15.242 1.00 16.58 153 GLN D O 1
ATOM 7798 N N . PHE D 1 154 ? -127.558 153.915 13.481 1.00 16.40 154 PHE D N 1
ATOM 7799 C CA . PHE D 1 154 ? -126.115 153.738 13.326 1.00 16.45 154 PHE D CA 1
ATOM 7800 C C . PHE D 1 154 ? -125.447 155.090 13.080 1.00 16.50 154 PHE D C 1
ATOM 7801 O O . PHE D 1 154 ? -124.475 155.445 13.743 1.00 16.21 154 PHE D O 1
ATOM 7809 N N . ILE D 1 155 ? -125.981 155.845 12.126 1.00 16.42 155 ILE D N 1
ATOM 7810 C CA . ILE D 1 155 ? -125.433 157.161 11.810 1.00 16.84 155 ILE D CA 1
ATOM 7811 C C . ILE D 1 155 ? -125.450 158.059 13.042 1.00 17.05 155 ILE D C 1
ATOM 7812 O O . ILE D 1 155 ? -124.463 158.721 13.350 1.00 16.83 155 ILE D O 1
ATOM 7817 N N . SER D 1 156 ? -126.580 158.073 13.744 1.00 17.38 156 SER D N 1
ATOM 7818 C CA . SER D 1 156 ? -126.733 158.903 14.931 1.00 18.13 156 SER D CA 1
ATOM 7819 C C . SER D 1 156 ? -125.706 158.545 16.006 1.00 18.33 156 SER D C 1
ATOM 7820 O O . SER D 1 156 ? -125.108 159.430 16.618 1.00 18.36 156 SER D O 1
ATOM 7823 N N . ASP D 1 157 ? -125.503 157.250 16.230 1.00 18.47 157 ASP D N 1
ATOM 7824 C CA . ASP D 1 157 ? -124.528 156.792 17.223 1.00 18.89 157 ASP D CA 1
ATOM 7825 C C . ASP D 1 157 ? -123.095 157.097 16.776 1.00 18.92 157 ASP D C 1
ATOM 7826 O O . ASP D 1 157 ? -122.206 157.302 17.602 1.00 18.94 157 ASP D O 1
ATOM 7831 N N . PHE D 1 158 ? -122.890 157.124 15.462 1.00 19.01 158 PHE D N 1
ATOM 7832 C CA . PHE D 1 158 ? -121.572 157.349 14.862 1.00 19.12 158 PHE D CA 1
ATOM 7833 C C . PHE D 1 158 ? -121.041 158.757 15.149 1.00 19.08 158 PHE D C 1
ATOM 7834 O O . PHE D 1 158 ? -119.827 158.969 15.216 1.00 18.93 158 PHE D O 1
ATOM 7842 N N . ASN D 1 159 ? -121.949 159.717 15.321 1.00 18.92 159 ASN D N 1
ATOM 7843 C CA . ASN D 1 159 ? -121.565 161.109 15.580 1.00 19.14 159 ASN D CA 1
ATOM 7844 C C . ASN D 1 159 ? -120.532 161.261 16.702 1.00 19.13 159 ASN D C 1
ATOM 7845 O O . ASN D 1 159 ? -119.582 162.040 16.580 1.00 18.86 159 ASN D O 1
ATOM 7850 N N . ALA D 1 160 ? -120.723 160.518 17.791 1.00 19.21 160 ALA D N 1
ATOM 7851 C CA . ALA D 1 160 ? -119.877 160.656 18.980 1.00 19.33 160 ALA D CA 1
ATOM 7852 C C . ALA D 1 160 ? -118.395 160.381 18.707 1.00 19.27 160 ALA D C 1
ATOM 7853 O O . ALA D 1 160 ? -117.564 161.276 18.849 1.00 19.29 160 ALA D O 1
ATOM 7855 N N . PRO D 1 161 ? -118.058 159.142 18.315 1.00 19.33 161 PRO D N 1
ATOM 7856 C CA . PRO D 1 161 ? -116.656 158.834 18.019 1.00 19.38 161 PRO D CA 1
ATOM 7857 C C . PRO D 1 161 ? -116.144 159.573 16.780 1.00 19.39 161 PRO D C 1
ATOM 7858 O O . PRO D 1 161 ? -114.946 159.850 16.677 1.00 19.22 161 PRO D O 1
ATOM 7862 N N . PHE D 1 162 ? -117.040 159.885 15.848 1.00 19.34 162 PHE D N 1
ATOM 7863 C CA . PHE D 1 162 ? -116.662 160.617 14.641 1.00 19.39 162 PHE D CA 1
ATOM 7864 C C . PHE D 1 162 ? -116.076 161.981 15.006 1.00 19.21 162 PHE D C 1
ATOM 7865 O O . PHE D 1 162 ? -115.002 162.352 14.532 1.00 19.00 162 PHE D O 1
ATOM 7873 N N . TYR D 1 163 ? -116.779 162.717 15.862 1.00 19.16 163 TYR D N 1
ATOM 7874 C CA . TYR D 1 163 ? -116.362 164.066 16.239 1.00 19.38 163 TYR D CA 1
ATOM 7875 C C . TYR D 1 163 ? -115.523 164.113 17.519 1.00 19.82 163 TYR D C 1
ATOM 7876 O O . TYR D 1 163 ? -115.028 165.173 17.902 1.00 19.55 163 TYR D O 1
ATOM 7885 N N . GLY D 1 164 ? -115.371 162.966 18.175 1.00 20.40 164 GLY D N 1
ATOM 7886 C CA . GLY D 1 164 ? -114.626 162.891 19.429 1.00 21.38 164 GLY D CA 1
ATOM 7887 C C . GLY D 1 164 ? -115.388 163.462 20.610 1.00 22.34 164 GLY D C 1
ATOM 7888 O O . GLY D 1 164 ? -114.789 163.917 21.585 1.00 22.12 164 GLY D O 1
ATOM 7889 N N . ILE D 1 165 ? -116.715 163.447 20.521 1.00 22.90 165 ILE D N 1
ATOM 7890 C CA A ILE D 1 165 ? -117.567 163.946 21.596 0.50 23.49 165 ILE D CA 1
ATOM 7891 C CA B ILE D 1 165 ? -117.555 163.955 21.598 0.50 23.43 165 ILE D CA 1
ATOM 7892 C C . ILE D 1 165 ? -117.323 163.158 22.876 1.00 23.80 165 ILE D C 1
ATOM 7893 O O . ILE D 1 165 ? -117.392 163.702 23.979 1.00 24.12 165 ILE D O 1
ATOM 7902 N N . ASN D 1 166 ? -117.041 161.870 22.717 1.00 24.41 166 ASN D N 1
ATOM 7903 C CA . ASN D 1 166 ? -116.756 160.997 23.848 1.00 25.39 166 ASN D CA 1
ATOM 7904 C C . ASN D 1 166 ? -115.353 161.217 24.412 1.00 26.10 166 ASN D C 1
ATOM 7905 O O . ASN D 1 166 ? -114.970 160.588 25.400 1.00 26.30 166 ASN D O 1
ATOM 7910 N N . LYS D 1 167 ? -114.591 162.107 23.782 1.00 26.79 167 LYS D N 1
ATOM 7911 C CA . LYS D 1 167 ? -113.247 162.445 24.253 1.00 27.64 167 LYS D CA 1
ATOM 7912 C C . LYS D 1 167 ? -113.095 163.940 24.527 1.00 27.85 167 LYS D C 1
ATOM 7913 O O . LYS D 1 167 ? -111.987 164.475 24.485 1.00 28.15 167 LYS D O 1
ATOM 7919 N N . GLY D 1 168 ? -114.208 164.619 24.782 1.00 28.17 168 GLY D N 1
ATOM 7920 C CA . GLY D 1 168 ? -114.160 166.014 25.206 1.00 28.22 168 GLY D CA 1
ATOM 7921 C C . GLY D 1 168 ? -114.189 167.078 24.119 1.00 28.27 168 GLY D C 1
ATOM 7922 O O . GLY D 1 168 ? -114.060 168.269 24.417 1.00 28.44 168 GLY D O 1
ATOM 7923 N N . GLN D 1 169 ? -114.349 166.672 22.860 1.00 27.97 169 GLN D N 1
ATOM 7924 C CA . GLN D 1 169 ? -114.551 167.648 21.788 1.00 27.69 169 GLN D CA 1
ATOM 7925 C C . GLN D 1 169 ? -115.949 168.248 21.926 1.00 27.27 169 GLN D C 1
ATOM 7926 O O . GLN D 1 169 ? -116.878 167.579 22.379 1.00 27.40 169 GLN D O 1
ATOM 7932 N N . VAL D 1 170 ? -116.094 169.511 21.543 1.00 26.69 170 VAL D N 1
ATOM 7933 C CA . VAL D 1 170 ? -117.380 170.191 21.646 1.00 26.17 170 VAL D CA 1
ATOM 7934 C C . VAL D 1 170 ? -117.957 170.452 20.262 1.00 25.33 170 VAL D C 1
ATOM 7935 O O . VAL D 1 170 ? -117.372 171.189 19.470 1.00 25.42 170 VAL D O 1
ATOM 7939 N N . VAL D 1 171 ? -119.097 169.832 19.973 1.00 24.37 171 VAL D N 1
ATOM 7940 C CA . VAL D 1 171 ? -119.790 170.037 18.702 1.00 23.36 171 VAL D CA 1
ATOM 7941 C C . VAL D 1 171 ? -121.280 170.257 18.961 1.00 22.58 171 VAL D C 1
ATOM 7942 O O . VAL D 1 171 ? -121.897 169.538 19.746 1.00 22.53 171 VAL D O 1
ATOM 7946 N N . SER D 1 172 ? -121.852 171.260 18.304 1.00 21.73 172 SER D N 1
ATOM 7947 C CA . SER D 1 172 ? -123.230 171.670 18.569 1.00 20.79 172 SER D CA 1
ATOM 7948 C C . SER D 1 172 ? -124.259 170.628 18.145 1.00 20.46 172 SER D C 1
ATOM 7949 O O . SER D 1 172 ? -123.987 169.777 17.298 1.00 20.14 172 SER D O 1
ATOM 7952 N N . GLN D 1 173 ? -125.449 170.708 18.731 1.00 20.20 173 GLN D N 1
ATOM 7953 C CA . GLN D 1 173 ? -126.554 169.865 18.306 1.00 20.06 173 GLN D CA 1
ATOM 7954 C C . GLN D 1 173 ? -126.840 170.125 16.830 1.00 19.48 173 GLN D C 1
ATOM 7955 O O . GLN D 1 173 ? -127.185 169.211 16.077 1.00 19.41 173 GLN D O 1
ATOM 7961 N N . GLY D 1 174 ? -126.688 171.382 16.423 1.00 18.89 174 GLY D N 1
ATOM 7962 C CA . GLY D 1 174 ? -126.917 171.772 15.035 1.00 18.07 174 GLY D CA 1
ATOM 7963 C C . GLY D 1 174 ? -126.082 170.973 14.053 1.00 17.76 174 GLY D C 1
ATOM 7964 O O . GLY D 1 174 ? -126.596 170.456 13.061 1.00 17.51 174 GLY D O 1
ATOM 7965 N N . VAL D 1 175 ? -124.783 170.879 14.321 1.00 17.27 175 VAL D N 1
ATOM 7966 C CA . VAL D 1 175 ? -123.887 170.108 13.465 1.00 16.91 175 VAL D CA 1
ATOM 7967 C C . VAL D 1 175 ? -124.262 168.629 13.465 1.00 16.69 175 VAL D C 1
ATOM 7968 O O . VAL D 1 175 ? -124.241 167.971 12.428 1.00 16.52 175 VAL D O 1
ATOM 7972 N N . GLN D 1 176 ? -124.608 168.102 14.633 1.00 16.42 176 GLN D N 1
ATOM 7973 C CA . GLN D 1 176 ? -124.997 166.701 14.730 1.00 16.52 176 GLN D CA 1
ATOM 7974 C C . GLN D 1 176 ? -126.271 166.425 13.932 1.00 16.18 176 GLN D C 1
ATOM 7975 O O . GLN D 1 176 ? -126.385 165.403 13.257 1.00 16.16 176 GLN D O 1
ATOM 7981 N N . THR D 1 177 ? -127.219 167.354 14.004 1.00 15.74 177 THR D N 1
ATOM 7982 C CA . THR D 1 177 ? -128.467 167.243 13.255 1.00 15.59 177 THR D CA 1
ATOM 7983 C C . THR D 1 177 ? -128.224 167.306 11.748 1.00 15.23 177 THR D C 1
ATOM 7984 O O . THR D 1 177 ? -128.774 166.504 10.992 1.00 15.21 177 THR D O 1
ATOM 7988 N N . GLN D 1 178 ? -127.393 168.253 11.320 1.00 15.09 178 GLN D N 1
ATOM 7989 C CA . GLN D 1 178 ? -127.060 168.388 9.905 1.00 14.81 178 GLN D CA 1
ATOM 7990 C C . GLN D 1 178 ? -126.360 167.139 9.377 1.00 14.69 178 GLN D C 1
ATOM 7991 O O . GLN D 1 178 ? -126.637 166.684 8.267 1.00 13.92 178 GLN D O 1
ATOM 7997 N N . THR D 1 179 ? -125.452 166.589 10.176 1.00 14.26 179 THR D N 1
ATOM 7998 C CA . THR D 1 179 ? -124.729 165.383 9.787 1.00 14.09 179 THR D CA 1
ATOM 7999 C C . THR D 1 179 ? -125.708 164.240 9.512 1.00 14.02 179 THR D C 1
ATOM 8000 O O . THR D 1 179 ? -125.625 163.567 8.482 1.00 14.03 179 THR D O 1
ATOM 8004 N N . LEU D 1 180 ? -126.649 164.035 10.428 1.00 13.88 180 LEU D N 1
ATOM 8005 C CA . LEU D 1 180 ? -127.651 162.985 10.268 1.00 14.13 180 LEU D CA 1
ATOM 8006 C C . LEU D 1 180 ? -128.568 163.247 9.065 1.00 14.18 180 LEU D C 1
ATOM 8007 O O . LEU D 1 180 ? -128.856 162.335 8.284 1.00 14.28 180 LEU D O 1
ATOM 8012 N N . GLN D 1 181 ? -129.014 164.490 8.906 1.00 14.20 181 GLN D N 1
ATOM 8013 C CA . GLN D 1 181 ? -129.899 164.846 7.796 1.00 14.26 181 GLN D CA 1
ATOM 8014 C C . GLN D 1 181 ? -129.275 164.484 6.454 1.00 14.12 181 GLN D C 1
ATOM 8015 O O . GLN D 1 181 ? -129.915 163.856 5.608 1.00 14.06 181 GLN D O 1
ATOM 8021 N N . ILE D 1 182 ? -128.019 164.875 6.268 1.00 13.89 182 ILE D N 1
ATOM 8022 C CA . ILE D 1 182 ? -127.312 164.595 5.018 1.00 13.59 182 ILE D CA 1
ATOM 8023 C C . ILE D 1 182 ? -127.123 163.095 4.798 1.00 13.57 182 ILE D C 1
ATOM 8024 O O . ILE D 1 182 ? -127.334 162.585 3.697 1.00 13.55 182 ILE D O 1
ATOM 8029 N N . ALA D 1 183 ? -126.727 162.391 5.853 1.00 13.59 183 ALA D N 1
ATOM 8030 C CA . ALA D 1 183 ? -126.474 160.956 5.765 1.00 13.64 183 ALA D CA 1
ATOM 8031 C C . ALA D 1 183 ? -127.734 160.188 5.361 1.00 13.70 183 ALA D C 1
ATOM 8032 O O . ALA D 1 183 ? -127.660 159.184 4.649 1.00 13.76 183 ALA D O 1
ATOM 8034 N N . LEU D 1 184 ? -128.891 160.663 5.813 1.00 13.51 184 LEU D N 1
ATOM 8035 C CA . LEU D 1 184 ? -130.145 159.970 5.531 1.00 13.63 184 LEU D CA 1
ATOM 8036 C C . LEU D 1 184 ? -130.557 160.097 4.063 1.00 13.70 184 LEU D C 1
ATOM 8037 O O . LEU D 1 184 ? -131.342 159.292 3.564 1.00 14.12 184 LEU D O 1
ATOM 8042 N N . LEU D 1 185 ? -130.017 161.098 3.372 1.00 13.78 185 LEU D N 1
ATOM 8043 C CA . LEU D 1 185 ? -130.282 161.263 1.944 1.00 13.96 185 LEU D CA 1
ATOM 8044 C C . LEU D 1 185 ? -129.726 160.089 1.143 1.00 14.29 185 LEU D C 1
ATOM 8045 O O . LEU D 1 185 ? -130.251 159.738 0.084 1.00 14.39 185 LEU D O 1
ATOM 8050 N N . ALA D 1 186 ? -128.648 159.499 1.651 1.00 14.37 186 ALA D N 1
ATOM 8051 C CA . ALA D 1 186 ? -127.915 158.459 0.931 1.00 14.71 186 ALA D CA 1
ATOM 8052 C C . ALA D 1 186 ? -128.677 157.152 0.753 1.00 14.96 186 ALA D C 1
ATOM 8053 O O . ALA D 1 186 ? -129.631 156.866 1.475 1.00 15.14 186 ALA D O 1
ATOM 8055 N N . SER D 1 187 ? -128.224 156.363 -0.218 1.00 15.26 187 SER D N 1
ATOM 8056 C CA . SER D 1 187 ? -128.747 155.025 -0.475 1.00 15.57 187 SER D CA 1
ATOM 8057 C C . SER D 1 187 ? -128.261 154.022 0.569 1.00 15.69 187 SER D C 1
ATOM 8058 O O . SER D 1 187 ? -127.075 153.991 0.902 1.00 15.72 187 SER D O 1
ATOM 8061 N N . LEU D 1 188 ? -129.170 153.195 1.078 1.00 15.68 188 LEU D N 1
ATOM 8062 C CA . LEU D 1 188 ? -128.768 152.084 1.941 1.00 16.02 188 LEU D CA 1
ATOM 8063 C C . LEU D 1 188 ? -127.722 151.202 1.253 1.00 16.18 188 LEU D C 1
ATOM 8064 O O . LEU D 1 188 ? -126.727 150.810 1.865 1.00 16.50 188 LEU D O 1
ATOM 8069 N N . LYS D 1 189 ? -127.954 150.893 -0.019 1.00 16.41 189 LYS D N 1
ATOM 8070 C CA . LYS D 1 189 ? -127.058 150.025 -0.784 1.00 16.57 189 LYS D CA 1
ATOM 8071 C C . LYS D 1 189 ? -125.665 150.633 -0.944 1.00 16.47 189 LYS D C 1
ATOM 8072 O O . LYS D 1 189 ? -124.658 149.947 -0.777 1.00 16.38 189 LYS D O 1
ATOM 8078 N N . ALA D 1 190 ? -125.610 151.919 -1.277 1.00 16.45 190 ALA D N 1
ATOM 8079 C CA . ALA D 1 190 ? -124.328 152.592 -1.452 1.00 16.52 190 ALA D CA 1
ATOM 8080 C C . ALA D 1 190 ? -123.593 152.668 -0.120 1.00 16.66 190 ALA D C 1
ATOM 8081 O O . ALA D 1 190 ? -122.374 152.506 -0.057 1.00 16.64 190 ALA D O 1
ATOM 8083 N N . THR D 1 191 ? -124.345 152.921 0.945 1.00 16.59 191 THR D N 1
ATOM 8084 C CA . THR D 1 191 ? -123.772 153.027 2.280 1.00 16.56 191 THR D CA 1
ATOM 8085 C C . THR D 1 191 ? -123.062 151.730 2.681 1.00 17.00 191 THR D C 1
ATOM 8086 O O . THR D 1 191 ? -121.948 151.751 3.218 1.00 16.92 191 THR D O 1
ATOM 8090 N N . VAL D 1 192 ? -123.709 150.604 2.405 1.00 17.23 192 VAL D N 1
ATOM 8091 C CA . VAL D 1 192 ? -123.138 149.298 2.713 1.00 17.82 192 VAL D CA 1
ATOM 8092 C C . VAL D 1 192 ? -122.000 148.917 1.756 1.00 18.08 192 VAL D C 1
ATOM 8093 O O . VAL D 1 192 ? -120.952 148.439 2.193 1.00 18.43 192 VAL D O 1
ATOM 8097 N N . ASP D 1 193 ? -122.197 149.135 0.458 1.00 18.49 193 ASP D N 1
ATOM 8098 C CA . ASP D 1 193 ? -121.147 148.848 -0.517 1.00 18.73 193 ASP D CA 1
ATOM 8099 C C . ASP D 1 193 ? -119.870 149.622 -0.203 1.00 18.76 193 ASP D C 1
ATOM 8100 O O . ASP D 1 193 ? -118.763 149.108 -0.375 1.00 18.91 193 ASP D O 1
ATOM 8105 N N . CYS D 1 194 ? -120.018 150.863 0.248 1.00 18.64 194 CYS D N 1
ATOM 8106 C CA . CYS D 1 194 ? -118.849 151.683 0.555 1.00 18.73 194 CYS D CA 1
ATOM 8107 C C . CYS D 1 194 ? -117.994 151.085 1.676 1.00 18.92 194 CYS D C 1
ATOM 8108 O O . CYS D 1 194 ? -116.767 151.206 1.660 1.00 18.95 194 CYS D O 1
ATOM 8111 N N . VAL D 1 195 ? -118.638 150.428 2.637 1.00 19.06 195 VAL D N 1
ATOM 8112 C CA . VAL D 1 195 ? -117.903 149.742 3.698 1.00 19.43 195 VAL D CA 1
ATOM 8113 C C . VAL D 1 195 ? -116.969 148.688 3.104 1.00 19.74 195 VAL D C 1
ATOM 8114 O O . VAL D 1 195 ? -115.785 148.626 3.447 1.00 19.75 195 VAL D O 1
ATOM 8118 N N A THR D 1 196 ? -117.499 147.868 2.204 0.50 19.99 196 THR D N 1
ATOM 8119 N N B THR D 1 196 ? -117.506 147.862 2.212 0.50 19.88 196 THR D N 1
ATOM 8120 C CA A THR D 1 196 ? -116.691 146.850 1.543 0.50 20.31 196 THR D CA 1
ATOM 8121 C CA B THR D 1 196 ? -116.704 146.851 1.533 0.50 20.07 196 THR D CA 1
ATOM 8122 C C A THR D 1 196 ? -115.531 147.490 0.786 0.50 20.41 196 THR D C 1
ATOM 8123 C C B THR D 1 196 ? -115.530 147.503 0.807 0.50 20.29 196 THR D C 1
ATOM 8124 O O A THR D 1 196 ? -114.408 146.984 0.810 0.50 20.55 196 THR D O 1
ATOM 8125 O O B THR D 1 196 ? -114.399 147.019 0.875 0.50 20.41 196 THR D O 1
ATOM 8132 N N . ALA D 1 197 ? -115.809 148.609 0.122 1.00 20.38 197 ALA D N 1
ATOM 8133 C CA . ALA D 1 197 ? -114.792 149.328 -0.644 1.00 20.39 197 ALA D CA 1
ATOM 8134 C C . ALA D 1 197 ? -113.652 149.850 0.228 1.00 20.56 197 ALA D C 1
ATOM 8135 O O . ALA D 1 197 ? -112.484 149.544 -0.027 1.00 20.26 197 ALA D O 1
ATOM 8137 N N . PHE D 1 198 ? -113.971 150.635 1.253 1.00 20.47 198 PHE D N 1
ATOM 8138 C CA . PHE D 1 198 ? -112.901 151.222 2.060 1.00 20.63 198 PHE D CA 1
ATOM 8139 C C . PHE D 1 198 ? -112.248 150.232 3.022 1.00 20.94 198 PHE D C 1
ATOM 8140 O O . PHE D 1 198 ? -111.103 150.423 3.439 1.00 20.89 198 PHE D O 1
ATOM 8148 N N . ALA D 1 199 ? -112.959 149.154 3.334 1.00 21.07 199 ALA D N 1
ATOM 8149 C CA . ALA D 1 199 ? -112.417 148.117 4.200 1.00 21.62 199 ALA D CA 1
ATOM 8150 C C . ALA D 1 199 ? -111.317 147.307 3.513 1.00 21.85 199 ALA D C 1
ATOM 8151 O O . ALA D 1 199 ? -110.313 146.964 4.136 1.00 22.06 199 ALA D O 1
ATOM 8153 N N . GLU D 1 200 ? -111.499 147.005 2.231 1.00 22.09 200 GLU D N 1
ATOM 8154 C CA . GLU D 1 200 ? -110.660 145.998 1.580 1.00 22.39 200 GLU D CA 1
ATOM 8155 C C . GLU D 1 200 ? -109.812 146.486 0.405 1.00 22.26 200 GLU D C 1
ATOM 8156 O O . GLU D 1 200 ? -108.979 145.736 -0.113 1.00 22.29 200 GLU D O 1
ATOM 8162 N N . THR D 1 201 ? -110.014 147.728 -0.021 1.00 21.84 201 THR D N 1
ATOM 8163 C CA . THR D 1 201 ? -109.257 148.245 -1.156 1.00 21.63 201 THR D CA 1
ATOM 8164 C C . THR D 1 201 ? -107.840 148.650 -0.746 1.00 21.79 201 THR D C 1
ATOM 8165 O O . THR D 1 201 ? -107.642 149.376 0.233 1.00 21.56 201 THR D O 1
ATOM 8169 N N . ASP D 1 202 ? -106.863 148.159 -1.503 1.00 21.72 202 ASP D N 1
ATOM 8170 C CA . ASP D 1 202 ? -105.452 148.417 -1.241 1.00 21.82 202 ASP D CA 1
ATOM 8171 C C . ASP D 1 202 ? -104.954 149.536 -2.155 1.00 21.86 202 ASP D C 1
ATOM 8172 O O . ASP D 1 202 ? -104.927 149.379 -3.375 1.00 21.82 202 ASP D O 1
ATOM 8177 N N . PHE D 1 203 ? -104.571 150.666 -1.565 1.00 22.00 203 PHE D N 1
ATOM 8178 C CA . PHE D 1 203 ? -104.107 151.819 -2.341 1.00 22.22 203 PHE D CA 1
ATOM 8179 C C . PHE D 1 203 ? -102.588 151.963 -2.319 1.00 22.60 203 PHE D C 1
ATOM 8180 O O . PHE D 1 203 ? -102.054 153.003 -2.701 1.00 22.48 203 PHE D O 1
ATOM 8188 N N . ARG D 1 204 ? -101.890 150.927 -1.868 1.00 23.07 204 ARG D N 1
ATOM 8189 C CA . ARG D 1 204 ? -100.433 151.000 -1.812 1.00 23.54 204 ARG D CA 1
ATOM 8190 C C . ARG D 1 204 ? -99.802 151.148 -3.201 1.00 23.81 204 ARG D C 1
ATOM 8191 O O . ARG D 1 204 ? -98.863 151.926 -3.371 1.00 23.97 204 ARG D O 1
ATOM 8199 N N . PRO D 1 205 ? -100.323 150.415 -4.200 1.00 24.16 205 PRO D N 1
ATOM 8200 C CA . PRO D 1 205 ? -99.862 150.636 -5.567 1.00 24.40 205 PRO D CA 1
ATOM 8201 C C . PRO D 1 205 ? -100.094 152.080 -6.002 1.00 24.69 205 PRO D C 1
ATOM 8202 O O . PRO D 1 205 ? -99.245 152.669 -6.672 1.00 24.77 205 PRO D O 1
ATOM 8206 N N . ASP D 1 206 ? -101.239 152.639 -5.615 1.00 24.80 206 ASP D N 1
ATOM 8207 C CA . ASP D 1 206 ? -101.593 154.016 -5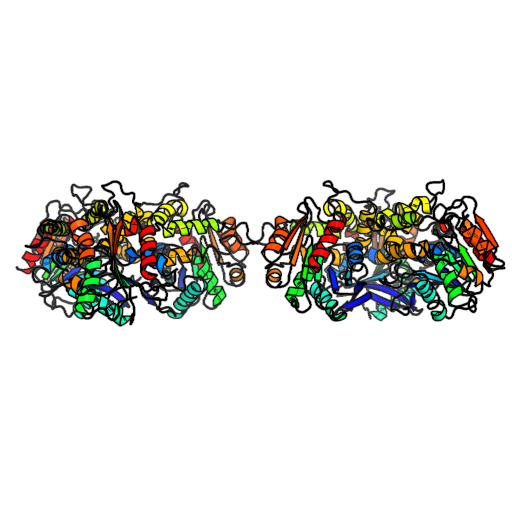.957 1.00 24.94 206 ASP D CA 1
ATOM 8208 C C . ASP D 1 206 ? -100.551 155.013 -5.459 1.00 24.91 206 ASP D C 1
ATOM 8209 O O . ASP D 1 206 ? -100.185 155.950 -6.168 1.00 24.85 206 ASP D O 1
ATOM 8214 N N . MET D 1 207 ? -100.093 154.817 -4.227 1.00 25.06 207 MET D N 1
ATOM 8215 C CA . MET D 1 207 ? -99.134 155.726 -3.611 1.00 25.40 207 MET D CA 1
ATOM 8216 C C . MET D 1 207 ? -97.900 155.909 -4.494 1.00 25.85 207 MET D C 1
ATOM 8217 O O . MET D 1 207 ? -97.360 157.012 -4.605 1.00 25.71 207 MET D O 1
ATOM 8222 N N . ALA D 1 208 ? -97.465 154.822 -5.124 1.00 26.27 208 ALA D N 1
ATOM 8223 C CA . ALA D 1 208 ? -96.256 154.842 -5.941 1.00 26.71 208 ALA D CA 1
ATOM 8224 C C . ALA D 1 208 ? -96.449 155.637 -7.231 1.00 27.03 208 ALA D C 1
ATOM 8225 O O . ALA D 1 208 ? -95.476 156.025 -7.878 1.00 27.13 208 ALA D O 1
ATOM 8227 N N . LYS D 1 209 ? -97.704 155.881 -7.599 1.00 27.18 209 LYS D N 1
ATOM 8228 C CA . LYS D 1 209 ? -98.008 156.594 -8.837 1.00 27.52 209 LYS D CA 1
ATOM 8229 C C . LYS D 1 209 ? -98.308 158.075 -8.617 1.00 27.43 209 LYS D C 1
ATOM 8230 O O . LYS D 1 209 ? -98.557 158.814 -9.570 1.00 27.61 209 LYS D O 1
ATOM 8236 N N . ILE D 1 210 ? -98.285 158.507 -7.362 1.00 27.35 210 ILE D N 1
ATOM 8237 C CA . ILE D 1 210 ? -98.535 159.906 -7.047 1.00 27.28 210 ILE D CA 1
ATOM 8238 C C . ILE D 1 210 ? -97.252 160.723 -7.191 1.00 27.38 210 ILE D C 1
ATOM 8239 O O . ILE D 1 210 ? -96.336 160.618 -6.374 1.00 27.56 210 ILE D O 1
ATOM 8244 N N . ASP D 1 211 ? -97.200 161.531 -8.245 1.00 27.34 211 ASP D N 1
ATOM 8245 C CA . ASP D 1 211 ? -96.001 162.291 -8.591 1.00 27.32 211 ASP D CA 1
ATOM 8246 C C . ASP D 1 211 ? -96.253 163.799 -8.570 1.00 27.02 211 ASP D C 1
ATOM 8247 O O . ASP D 1 211 ? -95.713 164.544 -9.395 1.00 27.01 211 ASP D O 1
ATOM 8252 N N . VAL D 1 212 ? -97.079 164.243 -7.628 1.00 26.33 212 VAL D N 1
ATOM 8253 C CA . VAL D 1 212 ? -97.361 165.663 -7.451 1.00 25.69 212 VAL D CA 1
ATOM 8254 C C . VAL D 1 212 ? -97.164 166.036 -5.989 1.00 25.12 212 VAL D C 1
ATOM 8255 O O . VAL D 1 212 ? -97.188 165.167 -5.118 1.00 24.98 212 VAL D O 1
ATOM 8259 N N . PRO D 1 213 ? -96.956 167.332 -5.710 1.00 24.70 213 PRO D N 1
ATOM 8260 C CA . PRO D 1 213 ? -96.853 167.772 -4.323 1.00 24.24 213 PRO D CA 1
ATOM 8261 C C . PRO D 1 213 ? -98.055 167.284 -3.517 1.00 23.87 213 PRO D C 1
ATOM 8262 O O . PRO D 1 213 ? -99.198 167.427 -3.959 1.00 23.63 213 PRO D O 1
ATOM 8266 N N . THR D 1 214 ? -97.791 166.710 -2.347 1.00 23.31 214 THR D N 1
ATOM 8267 C CA . THR D 1 214 ? -98.846 166.114 -1.537 1.00 22.92 214 THR D CA 1
ATOM 8268 C C . THR D 1 214 ? -98.767 166.555 -0.081 1.00 22.63 214 THR D C 1
ATOM 8269 O O . THR D 1 214 ? -97.685 166.610 0.509 1.00 22.55 214 THR D O 1
ATOM 8273 N N . LEU D 1 215 ? -99.924 166.868 0.492 1.00 21.92 215 LEU D N 1
ATOM 8274 C CA . LEU D 1 215 ? -100.016 167.206 1.902 1.00 21.62 215 LEU D CA 1
ATOM 8275 C C . LEU D 1 215 ? -100.944 166.215 2.595 1.00 21.49 215 LEU D C 1
ATOM 8276 O O . LEU D 1 215 ? -102.081 166.018 2.169 1.00 21.57 215 LEU D O 1
ATOM 8281 N N . VAL D 1 216 ? -100.447 165.585 3.652 1.00 21.23 216 VAL D N 1
ATOM 8282 C CA . VAL D 1 216 ? -101.253 164.661 4.435 1.00 21.00 216 VAL D CA 1
ATOM 8283 C C . VAL D 1 216 ? -101.558 165.278 5.790 1.00 20.96 216 VAL D C 1
ATOM 8284 O O . VAL D 1 216 ? -100.651 165.692 6.511 1.00 21.01 216 VAL D O 1
ATOM 8288 N N . ILE D 1 217 ? -102.840 165.353 6.132 1.00 20.58 217 ILE D N 1
ATOM 8289 C CA . ILE D 1 217 ? -103.242 165.874 7.428 1.00 20.43 217 ILE D CA 1
ATOM 8290 C C . ILE D 1 217 ? -104.089 164.837 8.148 1.00 20.44 217 ILE D C 1
ATOM 8291 O O . ILE D 1 217 ? -104.966 164.218 7.547 1.00 20.33 217 ILE D O 1
ATOM 8296 N N . HIS D 1 218 ? -103.821 164.642 9.434 1.00 20.63 218 HIS D N 1
ATOM 8297 C CA . HIS D 1 218 ? -104.519 163.616 10.192 1.00 20.78 218 HIS D CA 1
ATOM 8298 C C . HIS D 1 218 ? -104.546 163.992 11.666 1.00 21.08 218 HIS D C 1
ATOM 8299 O O . HIS D 1 218 ? -103.593 164.577 12.181 1.00 21.14 218 HIS D O 1
ATOM 8306 N N . GLY D 1 219 ? -105.638 163.664 12.346 1.00 21.37 219 GLY D N 1
ATOM 8307 C CA . GLY D 1 219 ? -105.696 163.827 13.793 1.00 22.07 219 GLY D CA 1
ATOM 8308 C C . GLY D 1 219 ? -105.169 162.570 14.456 1.00 22.71 219 GLY D C 1
ATOM 8309 O O . GLY D 1 219 ? -105.521 161.460 14.055 1.00 22.76 219 GLY D O 1
ATOM 8310 N N . ASP D 1 220 ? -104.311 162.722 15.461 1.00 23.16 220 ASP D N 1
ATOM 8311 C CA . ASP D 1 220 ? -103.787 161.540 16.139 1.00 23.65 220 ASP D CA 1
ATOM 8312 C C . ASP D 1 220 ? -104.721 161.078 17.259 1.00 23.42 220 ASP D C 1
ATOM 8313 O O . ASP D 1 220 ? -104.395 160.162 18.012 1.00 23.67 220 ASP D O 1
ATOM 8318 N N . GLY D 1 221 ? -105.889 161.714 17.342 1.00 22.98 221 GLY D N 1
ATOM 8319 C CA . GLY D 1 221 ? -106.966 161.258 18.220 1.00 22.28 221 GLY D CA 1
ATOM 8320 C C . GLY D 1 221 ? -108.087 160.609 17.420 1.00 21.83 221 GLY D C 1
ATOM 8321 O O . GLY D 1 221 ? -109.175 160.359 17.940 1.00 21.84 221 GLY D O 1
ATOM 8322 N N . ASP D 1 222 ? -107.810 160.324 16.151 1.00 21.38 222 ASP D N 1
ATOM 8323 C CA . ASP D 1 222 ? -108.795 159.745 15.239 1.00 20.96 222 ASP D CA 1
ATOM 8324 C C . ASP D 1 222 ? -109.238 158.349 15.685 1.00 20.92 222 ASP D C 1
ATOM 8325 O O . ASP D 1 222 ? -108.451 157.401 15.664 1.00 20.78 222 ASP D O 1
ATOM 8330 N N . GLN D 1 223 ? -110.503 158.226 16.085 1.00 20.74 223 GLN D N 1
ATOM 8331 C CA . GLN D 1 223 ? -111.043 156.949 16.555 1.00 20.87 223 GLN D CA 1
ATOM 8332 C C . GLN D 1 223 ? -111.590 156.087 15.422 1.00 20.95 223 GLN D C 1
ATOM 8333 O O . GLN D 1 223 ? -111.953 154.927 15.635 1.00 21.14 223 GLN D O 1
ATOM 8339 N N . ILE D 1 224 ? -111.665 156.658 14.225 1.00 20.78 224 ILE D N 1
ATOM 8340 C CA . ILE D 1 224 ? -112.302 155.984 13.100 1.00 20.84 224 ILE D CA 1
ATOM 8341 C C . ILE D 1 224 ? -111.280 155.429 12.117 1.00 20.88 224 ILE D C 1
ATOM 8342 O O . ILE D 1 224 ? -111.314 154.248 11.767 1.00 20.63 224 ILE D O 1
ATOM 8347 N N . VAL D 1 225 ? -110.383 156.298 11.667 1.00 21.05 225 VAL D N 1
ATOM 8348 C CA . VAL D 1 225 ? -109.316 155.915 10.756 1.00 21.22 225 VAL D CA 1
ATOM 8349 C C . VAL D 1 225 ? -107.983 156.133 11.469 1.00 21.47 225 VAL D C 1
ATOM 8350 O O . VAL D 1 225 ? -107.519 157.266 11.594 1.00 21.34 225 VAL D O 1
ATOM 8354 N N . PRO D 1 226 ? -107.374 155.039 11.954 1.00 21.76 226 PRO D N 1
ATOM 8355 C CA . PRO D 1 226 ? -106.171 155.085 12.790 1.00 22.01 226 PRO D CA 1
ATOM 8356 C C . PRO D 1 226 ? -104.999 155.775 12.101 1.00 22.14 226 PRO D C 1
ATOM 8357 O O . PRO D 1 226 ? -104.523 155.307 11.068 1.00 22.41 226 PRO D O 1
ATOM 8361 N N . PHE D 1 227 ? -104.539 156.877 12.682 1.00 22.32 227 PHE D N 1
ATOM 8362 C CA . PHE D 1 227 ? -103.438 157.645 12.114 1.00 22.53 227 PHE D CA 1
ATOM 8363 C C . PHE D 1 227 ? -102.207 156.783 11.829 1.00 22.58 227 PHE D C 1
ATOM 8364 O O . PHE D 1 227 ? -101.611 156.873 10.757 1.00 22.55 227 PHE D O 1
ATOM 8372 N N . GLU D 1 228 ? -101.845 155.945 12.793 1.00 22.84 228 GLU D N 1
ATOM 8373 C CA . GLU D 1 228 ? -100.598 155.179 12.738 1.00 23.26 228 GLU D CA 1
ATOM 8374 C C . GLU D 1 228 ? -100.478 154.252 11.528 1.00 22.92 228 GLU D C 1
ATOM 8375 O O . GLU D 1 228 ? -99.373 154.005 11.035 1.00 22.95 228 GLU D O 1
ATOM 8381 N N . THR D 1 229 ? -101.606 153.733 11.054 1.00 22.44 229 THR D N 1
ATOM 8382 C CA . THR D 1 229 ? -101.585 152.762 9.966 1.00 22.12 229 THR D CA 1
ATOM 8383 C C . THR D 1 229 ? -102.142 153.321 8.657 1.00 21.86 229 THR D C 1
ATOM 8384 O O . THR D 1 229 ? -102.239 152.605 7.663 1.00 21.85 229 THR D O 1
ATOM 8388 N N . THR D 1 230 ? -102.511 154.596 8.657 1.00 21.64 230 THR D N 1
ATOM 8389 C CA . THR D 1 230 ? -103.012 155.229 7.437 1.00 21.54 230 THR D CA 1
ATOM 8390 C C . THR D 1 230 ? -102.186 156.467 7.076 1.00 21.77 230 THR D C 1
ATOM 8391 O O . THR D 1 230 ? -101.173 156.360 6.383 1.00 21.69 230 THR D O 1
ATOM 8395 N N . GLY D 1 231 ? -102.607 157.632 7.563 1.00 21.86 231 GLY D N 1
ATOM 8396 C CA . GLY D 1 231 ? -101.928 158.892 7.254 1.00 21.99 231 GLY D CA 1
ATOM 8397 C C . GLY D 1 231 ? -100.423 158.860 7.467 1.00 22.29 231 GLY D C 1
ATOM 8398 O O . GLY D 1 231 ? -99.659 159.349 6.634 1.00 22.09 231 GLY D O 1
ATOM 8399 N N . LYS D 1 232 ? -99.998 158.295 8.593 1.00 22.35 232 LYS D N 1
ATOM 8400 C CA . LYS D 1 232 ? -98.575 158.188 8.913 1.00 22.74 232 LYS D CA 1
ATOM 8401 C C . LYS D 1 232 ? -97.813 157.440 7.820 1.00 22.61 232 LYS D C 1
ATOM 8402 O O . LYS D 1 232 ? -96.699 157.822 7.450 1.00 22.62 232 LYS D O 1
ATOM 8408 N N . VAL D 1 233 ? -98.418 156.370 7.311 1.00 22.41 233 VAL D N 1
ATOM 8409 C CA . VAL D 1 233 ? -97.788 155.542 6.289 1.00 22.51 233 VAL D CA 1
ATOM 8410 C C . VAL D 1 233 ? -97.883 156.178 4.908 1.00 22.61 233 VAL D C 1
ATOM 8411 O O . VAL D 1 233 ? -96.933 156.124 4.124 1.00 22.62 233 VAL D O 1
ATOM 8415 N N . ALA D 1 234 ? -99.032 156.772 4.602 1.00 22.67 234 ALA D N 1
ATOM 8416 C CA . ALA D 1 234 ? -99.219 157.417 3.308 1.00 22.88 234 ALA D CA 1
ATOM 8417 C C . ALA D 1 234 ? -98.164 158.497 3.084 1.00 23.14 234 ALA D C 1
ATOM 8418 O O . ALA D 1 234 ? -97.626 158.633 1.985 1.00 23.04 234 ALA D O 1
ATOM 8420 N N . ALA D 1 235 ? -97.872 159.262 4.129 1.00 23.53 235 ALA D N 1
ATOM 8421 C CA . ALA D 1 235 ? -96.897 160.342 4.028 1.00 24.24 235 ALA D CA 1
ATOM 8422 C C . ALA D 1 235 ? -95.500 159.807 3.712 1.00 24.71 235 ALA D C 1
ATOM 8423 O O . ALA D 1 235 ? -94.687 160.502 3.108 1.00 24.86 235 ALA D O 1
ATOM 8425 N N . GLU D 1 236 ? -95.226 158.570 4.115 1.00 25.36 236 GLU D N 1
ATOM 8426 C CA . GLU D 1 236 ? -93.922 157.958 3.846 1.00 26.14 236 GLU D CA 1
ATOM 8427 C C . GLU D 1 236 ? -93.856 157.334 2.454 1.00 26.16 236 GLU D C 1
ATOM 8428 O O . GLU D 1 236 ? -92.808 157.357 1.805 1.00 26.33 236 GLU D O 1
ATOM 8434 N N . LEU D 1 237 ? -94.976 156.777 2.000 1.00 25.92 237 LEU D N 1
ATOM 8435 C CA . LEU D 1 237 ? -95.025 156.095 0.708 1.00 25.87 237 LEU D CA 1
ATOM 8436 C C . LEU D 1 237 ? -95.086 157.055 -0.475 1.00 26.04 237 LEU D C 1
ATOM 8437 O O . LEU D 1 237 ? -94.686 156.703 -1.585 1.00 26.38 237 LEU D O 1
ATOM 8442 N N . ILE D 1 238 ? -95.598 158.261 -0.247 1.00 26.06 238 ILE D N 1
ATOM 8443 C CA . ILE D 1 238 ? -95.680 159.249 -1.317 1.00 26.06 238 ILE D CA 1
ATOM 8444 C C . ILE D 1 238 ? -94.427 160.114 -1.327 1.00 26.26 238 ILE D C 1
ATOM 8445 O O . ILE D 1 238 ? -94.126 160.803 -0.352 1.00 26.33 238 ILE D O 1
ATOM 8450 N N . LYS D 1 239 ? -93.692 160.064 -2.431 1.00 26.57 239 LYS D N 1
ATOM 8451 C CA . LYS D 1 239 ? -92.433 160.789 -2.538 1.00 26.91 239 LYS D CA 1
ATOM 8452 C C . LYS D 1 239 ? -92.639 162.287 -2.346 1.00 26.73 239 LYS D C 1
ATOM 8453 O O . LYS D 1 239 ? -93.454 162.903 -3.033 1.00 26.79 239 LYS D O 1
ATOM 8459 N N . GLY D 1 240 ? -91.907 162.862 -1.398 1.00 26.63 240 GLY D N 1
ATOM 8460 C CA . GLY D 1 240 ? -91.924 164.304 -1.176 1.00 26.62 240 GLY D CA 1
ATOM 8461 C C . GLY D 1 240 ? -93.125 164.821 -0.405 1.00 26.58 240 GLY D C 1
ATOM 8462 O O . GLY D 1 240 ? -93.284 166.030 -0.241 1.00 26.50 240 GLY D O 1
ATOM 8463 N N . ALA D 1 241 ? -93.966 163.910 0.077 1.00 26.59 241 ALA D N 1
ATOM 8464 C CA . ALA D 1 241 ? -95.176 164.300 0.803 1.00 26.51 241 ALA D CA 1
ATOM 8465 C C . ALA D 1 241 ? -94.867 165.011 2.118 1.00 26.52 241 ALA D C 1
ATOM 8466 O O . ALA D 1 241 ? -93.887 164.693 2.797 1.00 26.58 241 ALA D O 1
ATOM 8468 N N . GLU D 1 242 ? -95.711 165.978 2.465 1.00 26.47 242 GLU D N 1
ATOM 8469 C CA . GLU D 1 242 ? -95.618 166.675 3.741 1.00 26.56 242 GLU D CA 1
ATOM 8470 C C . GLU D 1 242 ? -96.679 166.122 4.685 1.00 26.42 242 GLU D C 1
ATOM 8471 O O . GLU D 1 242 ? -97.777 165.778 4.251 1.00 26.37 242 GLU D O 1
ATOM 8477 N N . LEU D 1 243 ? -96.350 166.037 5.970 1.00 26.19 243 LEU D N 1
ATOM 8478 C CA . LEU D 1 243 ? -97.286 165.531 6.968 1.00 25.97 243 LEU D CA 1
ATOM 8479 C C . LEU D 1 243 ? -97.536 166.550 8.074 1.00 25.94 243 LEU D C 1
ATOM 8480 O O . LEU D 1 243 ? -96.597 167.092 8.659 1.00 25.86 243 LEU D O 1
ATOM 8485 N N . LYS D 1 244 ? -98.810 166.811 8.350 1.00 25.68 244 LYS D N 1
ATOM 8486 C CA . LYS D 1 244 ? -99.192 167.625 9.494 1.00 25.55 244 LYS D CA 1
ATOM 8487 C C . LYS D 1 244 ? -100.136 166.832 10.390 1.00 25.45 244 LYS D C 1
ATOM 8488 O O . LYS D 1 244 ? -101.136 166.285 9.923 1.00 25.06 244 LYS D O 1
ATOM 8494 N N . VAL D 1 245 ? -99.804 166.759 11.674 1.00 25.30 245 VAL D N 1
ATOM 8495 C CA . VAL D 1 245 ? -100.623 166.027 12.632 1.00 25.40 245 VAL D CA 1
ATOM 8496 C C . VAL D 1 245 ? -101.303 167.001 13.587 1.00 25.43 245 VAL D C 1
ATOM 8497 O O . VAL D 1 245 ? -100.637 167.751 14.300 1.00 25.47 245 VAL D O 1
ATOM 8501 N N . TYR D 1 246 ? -102.633 167.000 13.582 1.00 25.33 246 TYR D N 1
ATOM 8502 C CA . TYR D 1 246 ? -103.397 167.831 14.501 1.00 25.35 246 TYR D CA 1
ATOM 8503 C C . TYR D 1 246 ? -103.496 167.100 15.837 1.00 25.66 246 TYR D C 1
ATOM 8504 O O . TYR D 1 246 ? -104.108 166.036 15.926 1.00 25.44 246 TYR D O 1
ATOM 8513 N N . LYS D 1 247 ? -102.893 167.670 16.876 1.00 26.15 247 LYS D N 1
ATOM 8514 C CA . LYS D 1 247 ? -102.801 166.984 18.164 1.00 26.60 247 LYS D CA 1
ATOM 8515 C C . LYS D 1 247 ? -104.164 166.709 18.803 1.00 26.48 247 LYS D C 1
ATOM 8516 O O . LYS D 1 247 ? -104.935 167.633 19.063 1.00 26.48 247 LYS D O 1
ATOM 8522 N N . ASP D 1 248 ? -104.440 165.431 19.059 1.00 26.31 248 ASP D N 1
ATOM 8523 C CA . ASP D 1 248 ? -105.664 165.011 19.746 1.00 26.19 248 ASP D CA 1
ATOM 8524 C C . ASP D 1 248 ? -106.932 165.236 18.924 1.00 25.57 248 ASP D C 1
ATOM 8525 O O . ASP D 1 248 ? -108.039 164.994 19.405 1.00 25.64 248 ASP D O 1
ATOM 8530 N N . ALA D 1 249 ? -106.774 165.698 17.688 1.00 24.67 249 ALA D N 1
ATOM 8531 C CA . ALA D 1 249 ? -107.926 165.956 16.832 1.00 23.76 249 ALA D CA 1
ATOM 8532 C C . ALA D 1 249 ? -108.654 164.662 16.485 1.00 23.01 249 ALA D C 1
ATOM 8533 O O . ALA D 1 249 ? -108.032 163.605 16.366 1.00 23.06 249 ALA D O 1
ATOM 8535 N N . PRO D 1 250 ? -109.982 164.744 16.314 1.00 22.25 250 PRO D N 1
ATOM 8536 C CA . PRO D 1 250 ? -110.807 163.590 15.990 1.00 21.67 250 PRO D CA 1
ATOM 8537 C C . PRO D 1 250 ? -110.794 163.309 14.494 1.00 21.24 250 PRO D C 1
ATOM 8538 O O . PRO D 1 250 ? -110.066 163.960 13.748 1.00 20.92 250 PRO D O 1
ATOM 8542 N N . HIS D 1 251 ? -111.599 162.348 14.057 1.00 20.83 251 HIS D N 1
ATOM 8543 C CA . HIS D 1 251 ? -111.728 162.081 12.632 1.00 20.65 251 HIS D CA 1
ATOM 8544 C C . HIS D 1 251 ? -112.379 163.265 11.919 1.00 20.29 251 HIS D C 1
ATOM 8545 O O . HIS D 1 251 ? -111.929 163.683 10.851 1.00 20.30 251 HIS D O 1
ATOM 8552 N N . GLY D 1 252 ? -113.433 163.807 12.521 1.00 19.90 252 GLY D N 1
ATOM 8553 C CA . GLY D 1 252 ? -114.192 164.890 11.900 1.00 19.70 252 GLY D CA 1
ATOM 8554 C C . GLY D 1 252 ? -113.595 166.261 12.142 1.00 19.56 252 GLY D C 1
ATOM 8555 O O . GLY D 1 252 ? -114.292 167.181 12.579 1.00 19.23 252 GLY D O 1
ATOM 8556 N N . PHE D 1 253 ? -112.307 166.412 11.844 1.00 19.34 253 PHE D N 1
ATOM 8557 C CA . PHE D 1 253 ? -111.609 167.652 12.177 1.00 19.57 253 PHE D CA 1
ATOM 8558 C C . PHE D 1 253 ? -111.887 168.821 11.228 1.00 19.67 253 PHE D C 1
ATOM 8559 O O . PHE D 1 253 ? -111.510 169.956 11.520 1.00 19.77 253 PHE D O 1
ATOM 8567 N N . ALA D 1 254 ? -112.556 168.563 10.107 1.00 19.74 254 ALA D N 1
ATOM 8568 C CA . ALA D 1 254 ? -112.969 169.664 9.242 1.00 19.94 254 ALA D CA 1
ATOM 8569 C C . ALA D 1 254 ? -113.987 170.531 9.982 1.00 20.03 254 ALA D C 1
ATOM 8570 O O . ALA D 1 254 ? -114.162 171.706 9.667 1.00 20.10 254 ALA D O 1
ATOM 8572 N N . VAL D 1 255 ? -114.652 169.937 10.969 1.00 19.98 255 VAL D N 1
ATOM 8573 C CA . VAL D 1 255 ? -115.569 170.667 11.833 1.00 20.15 255 VAL D CA 1
ATOM 8574 C C . VAL D 1 255 ? -114.833 171.228 13.047 1.00 20.14 255 VAL D C 1
ATOM 8575 O O . VAL D 1 255 ? -114.850 172.436 13.289 1.00 20.21 255 VAL D O 1
ATOM 8579 N N . THR D 1 256 ? -114.174 170.349 13.799 1.00 20.15 256 THR D N 1
ATOM 8580 C CA . THR D 1 256 ? -113.542 170.737 15.061 1.00 20.05 256 THR D CA 1
ATOM 8581 C C . THR D 1 256 ? -112.314 171.633 14.878 1.00 20.20 256 THR D C 1
ATOM 8582 O O . THR D 1 256 ? -112.028 172.474 15.726 1.00 20.16 256 THR D O 1
ATOM 8586 N N . HIS D 1 257 ? -111.603 171.465 13.767 1.00 20.20 257 HIS D N 1
ATOM 8587 C CA . HIS D 1 257 ? -110.400 172.255 13.503 1.00 20.39 257 HIS D CA 1
ATOM 8588 C C . HIS D 1 257 ? -110.521 173.008 12.183 1.00 20.46 257 HIS D C 1
ATOM 8589 O O . HIS D 1 257 ? -109.567 173.079 11.409 1.00 20.57 257 HIS D O 1
ATOM 8596 N N . ALA D 1 258 ? -111.701 173.571 11.939 1.00 20.58 258 ALA D N 1
ATOM 8597 C CA . ALA D 1 258 ? -112.012 174.214 10.661 1.00 20.79 258 ALA D CA 1
ATOM 8598 C C . ALA D 1 258 ? -111.033 175.315 10.261 1.00 21.07 258 ALA D C 1
ATOM 8599 O O . ALA D 1 258 ? -110.560 175.348 9.125 1.00 20.86 258 ALA D O 1
ATOM 8601 N N . GLN D 1 259 ? -110.749 176.232 11.181 1.00 21.56 259 GLN D N 1
ATOM 8602 C CA . GLN D 1 259 ? -109.908 177.377 10.852 1.00 22.03 259 GLN D CA 1
ATOM 8603 C C . GLN D 1 259 ? -108.488 176.933 10.527 1.00 21.95 259 GLN D C 1
ATOM 8604 O O . GLN D 1 259 ? -107.872 177.427 9.581 1.00 21.83 259 GLN D O 1
ATOM 8610 N N . GLN D 1 260 ? -107.977 175.997 11.321 1.00 21.93 260 GLN D N 1
ATOM 8611 C CA . GLN D 1 260 ? -106.637 175.462 11.116 1.00 21.99 260 GLN D CA 1
ATOM 8612 C C . GLN D 1 260 ? -106.542 174.785 9.751 1.00 21.57 260 GLN D C 1
ATOM 8613 O O . GLN D 1 260 ? -105.571 174.980 9.016 1.00 21.59 260 GLN D O 1
ATOM 8619 N N . LEU D 1 261 ? -107.560 173.999 9.408 1.00 20.93 261 LEU D N 1
ATOM 8620 C CA . LEU D 1 261 ? -107.607 173.340 8.107 1.00 20.59 261 LEU D CA 1
ATOM 8621 C C . LEU D 1 261 ? -107.657 174.360 6.976 1.00 20.53 261 LEU D C 1
ATOM 8622 O O . LEU D 1 261 ? -106.927 174.242 5.993 1.00 20.60 261 LEU D O 1
ATOM 8627 N N . ASN D 1 262 ? -108.525 175.357 7.115 1.00 20.43 262 ASN D N 1
ATOM 8628 C CA . ASN D 1 262 ? -108.643 176.412 6.116 1.00 20.64 262 ASN D CA 1
ATOM 8629 C C . ASN D 1 262 ? -107.296 177.053 5.816 1.00 20.97 262 ASN D C 1
ATOM 8630 O O . ASN D 1 262 ? -106.897 177.185 4.660 1.00 20.75 262 ASN D O 1
ATOM 8635 N N . GLU D 1 263 ? -106.602 177.453 6.874 1.00 21.49 263 GLU D N 1
ATOM 8636 C CA . GLU D 1 263 ? -105.318 178.123 6.736 1.00 22.15 263 GLU D CA 1
ATOM 8637 C C . GLU D 1 263 ? -104.255 177.203 6.142 1.00 22.31 263 GLU D C 1
ATOM 8638 O O . GLU D 1 263 ? -103.446 177.631 5.317 1.00 22.46 263 GLU D O 1
ATOM 8644 N N . ASP D 1 264 ? -104.271 175.935 6.545 1.00 22.39 264 ASP D N 1
ATOM 8645 C CA . ASP D 1 264 ? -103.327 174.958 6.012 1.00 22.42 264 ASP D CA 1
ATOM 8646 C C . ASP D 1 264 ? -103.560 174.686 4.530 1.00 22.41 264 ASP D C 1
ATOM 8647 O O . ASP D 1 264 ? -102.611 174.495 3.773 1.00 22.35 264 ASP D O 1
ATOM 8652 N N . LEU D 1 265 ? -104.825 174.662 4.117 1.00 22.35 265 LEU D N 1
ATOM 8653 C CA . LEU D 1 265 ? -105.153 174.470 2.708 1.00 22.30 265 LEU D CA 1
ATOM 8654 C C . LEU D 1 265 ? -104.668 175.653 1.878 1.00 22.50 265 LEU D C 1
ATOM 8655 O O . LEU D 1 265 ? -104.098 175.475 0.803 1.00 22.58 265 LEU D O 1
ATOM 8660 N N . LEU D 1 266 ? -104.894 176.862 2.381 1.00 22.75 266 LEU D N 1
ATOM 8661 C CA . LEU D 1 266 ? -104.471 178.064 1.669 1.00 23.11 266 LEU D CA 1
ATOM 8662 C C . LEU D 1 266 ? -102.952 178.092 1.524 1.00 23.35 266 LEU D C 1
ATOM 8663 O O . LEU D 1 266 ? -102.426 178.428 0.463 1.00 23.25 266 LEU D O 1
ATOM 8668 N N . ALA D 1 267 ? -102.254 177.728 2.595 1.00 23.65 267 ALA D N 1
ATOM 8669 C CA . ALA D 1 267 ? -100.795 177.715 2.594 1.00 24.00 267 ALA D CA 1
ATOM 8670 C C . ALA D 1 267 ? -100.246 176.723 1.573 1.00 24.27 267 ALA D C 1
ATOM 8671 O O . ALA D 1 267 ? -99.266 177.005 0.885 1.00 24.43 267 ALA D O 1
ATOM 8673 N N . PHE D 1 268 ? -100.876 175.555 1.484 1.00 24.55 268 PHE D N 1
ATOM 8674 C CA . PHE D 1 268 ? -100.462 174.541 0.522 1.00 24.88 268 PHE D CA 1
ATOM 8675 C C . PHE D 1 268 ? -100.624 175.052 -0.904 1.00 25.46 268 PHE D C 1
ATOM 8676 O O . PHE D 1 268 ? -99.755 174.848 -1.752 1.00 25.35 268 PHE D O 1
ATOM 8684 N N . LEU D 1 269 ? -101.746 175.713 -1.163 1.00 26.01 269 LEU D N 1
ATOM 8685 C CA . LEU D 1 269 ? -102.029 176.247 -2.488 1.00 26.91 269 LEU D CA 1
ATOM 8686 C C . LEU D 1 269 ? -101.037 177.343 -2.880 1.00 27.66 269 LEU D C 1
ATOM 8687 O O . LEU D 1 269 ? -100.694 177.486 -4.053 1.00 27.79 269 LEU D O 1
ATOM 8692 N N . LYS D 1 270 ? -100.578 178.106 -1.893 1.00 28.69 270 LYS D N 1
ATOM 8693 C CA . LYS D 1 270 ? -99.668 179.222 -2.145 1.00 29.89 270 LYS D CA 1
ATOM 8694 C C . LYS D 1 270 ? -98.198 178.839 -1.998 1.00 30.54 270 LYS D C 1
ATOM 8695 O O . LYS D 1 270 ? -97.326 179.710 -2.013 1.00 30.86 270 LYS D O 1
ATOM 8701 N N . ARG D 1 271 ? -97.927 177.545 -1.856 1.00 31.30 271 ARG D N 1
ATOM 8702 C CA . ARG D 1 271 ? -96.561 177.063 -1.666 1.00 32.16 271 ARG D CA 1
ATOM 8703 C C . ARG D 1 271 ? -95.656 177.525 -2.802 1.00 32.52 271 ARG D C 1
ATOM 8704 O O . ARG D 1 271 ? -95.915 177.239 -3.972 1.00 32.88 271 ARG D O 1
ATOM 8713 N N . SER E 1 1 ? -141.670 172.081 -10.300 1.00 18.23 1 SER E N 1
ATOM 8714 C CA . SER E 1 1 ? -141.329 172.691 -11.615 1.00 18.34 1 SER E CA 1
ATOM 8715 C C . SER E 1 1 ? -139.988 173.400 -11.516 1.00 18.41 1 SER E C 1
ATOM 8716 O O . SER E 1 1 ? -139.516 173.707 -10.420 1.00 18.07 1 SER E O 1
ATOM 8719 N N . THR E 1 2 ? -139.376 173.652 -12.664 1.00 18.55 2 THR E N 1
ATOM 8720 C CA . THR E 1 2 ? -138.123 174.390 -12.702 1.00 18.72 2 THR E CA 1
ATOM 8721 C C . THR E 1 2 ? -138.025 175.253 -13.952 1.00 18.75 2 THR E C 1
ATOM 8722 O O . THR E 1 2 ? -138.664 174.979 -14.969 1.00 18.91 2 THR E O 1
ATOM 8726 N N . PHE E 1 3 ? -137.235 176.313 -13.851 1.00 18.75 3 PHE E N 1
ATOM 8727 C CA . PHE E 1 3 ? -136.759 177.032 -15.019 1.00 18.67 3 PHE E CA 1
ATOM 8728 C C . PHE E 1 3 ? -135.309 177.404 -14.731 1.00 18.85 3 PHE E C 1
ATOM 8729 O O . PHE E 1 3 ? -134.853 177.305 -13.590 1.00 18.66 3 PHE E O 1
ATOM 8737 N N . VAL E 1 4 ? -134.580 177.810 -15.763 1.00 19.01 4 VAL E N 1
ATOM 8738 C CA . VAL E 1 4 ? -133.178 178.161 -15.597 1.00 19.13 4 VAL E CA 1
ATOM 8739 C C . VAL E 1 4 ? -132.971 179.651 -15.842 1.00 19.40 4 VAL E C 1
ATOM 8740 O O . VAL E 1 4 ? -133.330 180.174 -16.902 1.00 19.29 4 VAL E O 1
ATOM 8744 N N . ALA E 1 5 ? -132.405 180.330 -14.848 1.00 19.38 5 ALA E N 1
ATOM 8745 C CA . ALA E 1 5 ? -132.182 181.768 -14.925 1.00 19.66 5 ALA E CA 1
ATOM 8746 C C . ALA E 1 5 ? -131.027 182.095 -15.866 1.00 19.92 5 ALA E C 1
ATOM 8747 O O . ALA E 1 5 ? -130.266 181.212 -16.262 1.00 19.73 5 ALA E O 1
ATOM 8749 N N . LYS E 1 6 ? -130.898 183.373 -16.206 1.00 20.23 6 LYS E N 1
ATOM 8750 C CA . LYS E 1 6 ? -129.913 183.820 -17.187 1.00 20.79 6 LYS E CA 1
ATOM 8751 C C . LYS E 1 6 ? -128.516 183.224 -16.996 1.00 20.66 6 LYS E C 1
ATOM 8752 O O . LYS E 1 6 ? -127.878 182.809 -17.966 1.00 20.79 6 LYS E O 1
ATOM 8758 N N . ASP E 1 7 ? -128.037 183.186 -15.755 1.00 20.58 7 ASP E N 1
ATOM 8759 C CA . ASP E 1 7 ? -126.660 182.760 -15.496 1.00 20.35 7 ASP E CA 1
ATOM 8760 C C . ASP E 1 7 ? -126.499 181.242 -15.379 1.00 20.12 7 ASP E C 1
ATOM 8761 O O . ASP E 1 7 ? -125.414 180.748 -15.062 1.00 20.11 7 ASP E O 1
ATOM 8766 N N . GLY E 1 8 ? -127.576 180.509 -15.643 1.00 19.89 8 GLY E N 1
ATOM 8767 C CA . GLY E 1 8 ? -127.537 179.049 -15.630 1.00 19.55 8 GLY E CA 1
ATOM 8768 C C . GLY E 1 8 ? -128.045 178.422 -14.343 1.00 19.44 8 GLY E C 1
ATOM 8769 O O . GLY E 1 8 ? -128.008 177.202 -14.181 1.00 19.39 8 GLY E O 1
ATOM 8770 N N . THR E 1 9 ? -128.517 179.259 -13.426 1.00 19.22 9 THR E N 1
ATOM 8771 C CA . THR E 1 9 ? -129.040 178.791 -12.147 1.00 19.22 9 THR E CA 1
ATOM 8772 C C . THR E 1 9 ? -130.447 178.226 -12.297 1.00 19.05 9 THR E C 1
ATOM 8773 O O . THR E 1 9 ? -131.371 178.943 -12.674 1.00 18.98 9 THR E O 1
ATOM 8777 N N . GLN E 1 10 ? -130.608 176.941 -11.996 1.00 18.87 10 GLN E N 1
ATOM 8778 C CA . GLN E 1 10 ? -131.927 176.320 -12.029 1.00 18.97 10 GLN E CA 1
ATOM 8779 C C . GLN E 1 10 ? -132.723 176.697 -10.779 1.00 18.63 10 GLN E C 1
ATOM 8780 O O . GLN E 1 10 ? -132.230 176.567 -9.656 1.00 18.83 10 GLN E O 1
ATOM 8786 N N . ILE E 1 11 ? -133.949 177.169 -10.985 1.00 18.13 11 ILE E N 1
ATOM 8787 C CA . ILE E 1 11 ? -134.812 177.608 -9.893 1.00 17.72 11 ILE E CA 1
ATOM 8788 C C . ILE E 1 11 ? -136.027 176.690 -9.756 1.00 17.40 11 ILE E C 1
ATOM 8789 O O . ILE E 1 11 ? -136.747 176.450 -10.727 1.00 17.05 11 ILE E O 1
ATOM 8794 N N . TYR E 1 12 ? -136.253 176.181 -8.548 1.00 16.89 12 TYR E N 1
ATOM 8795 C CA . TYR E 1 12 ? -137.422 175.352 -8.269 1.00 16.54 12 TYR E CA 1
ATOM 8796 C C . TYR E 1 12 ? -138.629 176.219 -7.932 1.00 16.42 12 TYR E C 1
ATOM 8797 O O . TYR E 1 12 ? -138.510 177.221 -7.222 1.00 16.58 12 TYR E O 1
ATOM 8806 N N . PHE E 1 13 ? -139.795 175.830 -8.433 1.00 16.17 13 PHE E N 1
ATOM 8807 C CA . PHE E 1 13 ? -141.025 176.514 -8.058 1.00 15.98 13 PHE E CA 1
ATOM 8808 C C . PHE E 1 13 ? -142.234 175.582 -8.066 1.00 15.97 13 PHE E C 1
ATOM 8809 O O . PHE E 1 13 ? -142.198 174.500 -8.655 1.00 15.76 13 PHE E O 1
ATOM 8817 N N . LYS E 1 14 ? -143.289 176.006 -7.378 1.00 16.22 14 LYS E N 1
ATOM 8818 C CA . LYS E 1 14 ? -144.567 175.306 -7.390 1.00 16.47 14 LYS E CA 1
ATOM 8819 C C . LYS E 1 14 ? -145.604 176.217 -8.027 1.00 16.85 14 LYS E C 1
ATOM 8820 O O . LYS E 1 14 ? -145.636 177.415 -7.748 1.00 16.91 14 LYS E O 1
ATOM 8826 N N . ASP E 1 15 ? -146.444 175.641 -8.882 1.00 17.26 15 ASP E N 1
ATOM 8827 C CA . ASP E 1 15 ? -147.503 176.372 -9.570 1.00 17.85 15 ASP E CA 1
ATOM 8828 C C . ASP E 1 15 ? -148.801 175.597 -9.349 1.00 18.14 15 ASP E C 1
ATOM 8829 O O . ASP E 1 15 ? -149.013 174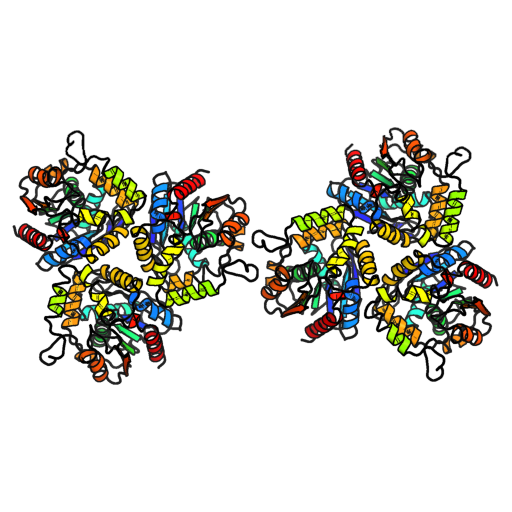.553 -9.963 1.00 18.19 15 ASP E O 1
ATOM 8834 N N . TRP E 1 16 ? -149.649 176.098 -8.452 1.00 18.28 16 TRP E N 1
ATOM 8835 C CA . TRP E 1 16 ? -150.856 175.381 -8.036 1.00 18.78 16 TRP E CA 1
ATOM 8836 C C . TRP E 1 16 ? -152.144 176.102 -8.431 1.00 19.33 16 TRP E C 1
ATOM 8837 O O . TRP E 1 16 ? -152.246 177.320 -8.317 1.00 19.33 16 TRP E O 1
ATOM 8848 N N . GLY E 1 17 ? -153.134 175.332 -8.870 1.00 20.09 17 GLY E N 1
ATOM 8849 C CA . GLY E 1 17 ? -154.483 175.857 -9.056 1.00 20.88 17 GLY E CA 1
ATOM 8850 C C . GLY E 1 17 ? -154.659 176.691 -10.305 1.00 21.50 17 GLY E C 1
ATOM 8851 O O . GLY E 1 17 ? -153.810 176.693 -11.194 1.00 21.35 17 GLY E O 1
ATOM 8852 N N . SER E 1 18 ? -155.774 177.408 -10.364 1.00 22.28 18 SER E N 1
ATOM 8853 C CA . SER E 1 18 ? -156.103 178.212 -11.527 1.00 22.99 18 SER E CA 1
ATOM 8854 C C . SER E 1 18 ? -156.840 179.466 -11.086 1.00 23.09 18 SER E C 1
ATOM 8855 O O . SER E 1 18 ? -157.390 179.520 -9.987 1.00 23.18 18 SER E O 1
ATOM 8858 N N . GLY E 1 19 ? -156.850 180.472 -11.952 1.00 23.30 19 GLY E N 1
ATOM 8859 C CA . GLY E 1 19 ? -157.460 181.752 -11.624 1.00 23.42 19 GLY E CA 1
ATOM 8860 C C . GLY E 1 19 ? -156.408 182.839 -11.623 1.00 23.41 19 GLY E C 1
ATOM 8861 O O . GLY E 1 19 ? -155.310 182.646 -12.140 1.00 23.48 19 GLY E O 1
ATOM 8862 N N . LYS E 1 20 ? -156.742 183.988 -11.046 1.00 23.58 20 LYS E N 1
ATOM 8863 C CA . LYS E 1 20 ? -155.776 185.071 -10.928 1.00 23.59 20 LYS E CA 1
ATOM 8864 C C . LYS E 1 20 ? -154.588 184.617 -10.084 1.00 23.22 20 LYS E C 1
ATOM 8865 O O . LYS E 1 20 ? -154.770 184.012 -9.025 1.00 23.11 20 LYS E O 1
ATOM 8871 N N . PRO E 1 21 ? -153.368 184.911 -10.556 1.00 22.81 21 PRO E N 1
ATOM 8872 C CA . PRO E 1 21 ? -152.146 184.410 -9.926 1.00 22.35 21 PRO E CA 1
ATOM 8873 C C . PRO E 1 21 ? -151.678 185.218 -8.714 1.00 21.89 21 PRO E C 1
ATOM 8874 O O . PRO E 1 21 ? -151.767 186.447 -8.702 1.00 21.72 21 PRO E O 1
ATOM 8878 N N . VAL E 1 22 ? -151.192 184.510 -7.698 1.00 21.28 22 VAL E N 1
ATOM 8879 C CA . VAL E 1 22 ? -150.596 185.125 -6.522 1.00 20.65 22 VAL E CA 1
ATOM 8880 C C . VAL E 1 22 ? -149.199 184.528 -6.377 1.00 20.33 22 VAL E C 1
ATOM 8881 O O . VAL E 1 22 ? -149.061 183.320 -6.206 1.00 20.24 22 VAL E O 1
ATOM 8885 N N . LEU E 1 23 ? -148.170 185.368 -6.468 1.00 19.81 23 LEU E N 1
ATOM 8886 C CA . LEU E 1 23 ? -146.783 184.894 -6.463 1.00 19.32 23 LEU E CA 1
ATOM 8887 C C . LEU E 1 23 ? -146.082 185.242 -5.149 1.00 18.81 23 LEU E C 1
ATOM 8888 O O . LEU E 1 23 ? -146.048 186.407 -4.744 1.00 18.58 23 LEU E O 1
ATOM 8893 N N . PHE E 1 24 ? -145.526 184.221 -4.495 1.00 18.20 24 PHE E N 1
ATOM 8894 C CA . PHE E 1 24 ? -144.956 184.356 -3.153 1.00 17.74 24 PHE E CA 1
ATOM 8895 C C . PHE E 1 24 ? -143.424 184.342 -3.158 1.00 17.63 24 PHE E C 1
ATOM 8896 O O . PHE E 1 24 ? -142.804 183.507 -3.823 1.00 17.37 24 PHE E O 1
ATOM 8904 N N . SER E 1 25 ? -142.826 185.252 -2.389 1.00 17.23 25 SER E N 1
ATOM 8905 C CA . SER E 1 25 ? -141.368 185.341 -2.251 1.00 17.22 25 SER E CA 1
ATOM 8906 C C . SER E 1 25 ? -140.963 185.173 -0.784 1.00 17.02 25 SER E C 1
ATOM 8907 O O . SER E 1 25 ? -141.264 186.027 0.054 1.00 17.02 25 SER E O 1
ATOM 8910 N N . HIS E 1 26 ? -140.273 184.074 -0.480 1.00 16.90 26 HIS E N 1
ATOM 8911 C CA . HIS E 1 26 ? -139.994 183.698 0.911 1.00 16.68 26 HIS E CA 1
ATOM 8912 C C . HIS E 1 26 ? -138.883 184.516 1.566 1.00 16.93 26 HIS E C 1
ATOM 8913 O O . HIS E 1 26 ? -138.158 185.248 0.896 1.00 16.99 26 HIS E O 1
ATOM 8920 N N . GLY E 1 27 ? -138.758 184.384 2.883 1.00 17.26 27 GLY E N 1
ATOM 8921 C CA . GLY E 1 27 ? -137.725 185.093 3.627 1.00 17.73 27 GLY E CA 1
ATOM 8922 C C . GLY E 1 27 ? -136.401 184.346 3.694 1.00 18.22 27 GLY E C 1
ATOM 8923 O O . GLY E 1 27 ? -136.208 183.328 3.029 1.00 18.59 27 GLY E O 1
ATOM 8924 N N . TRP E 1 28 ? -135.491 184.861 4.514 1.00 18.34 28 TRP E N 1
ATOM 8925 C CA . TRP E 1 28 ? -134.151 184.302 4.671 1.00 18.49 28 TRP E CA 1
ATOM 8926 C C . TRP E 1 28 ? -134.207 182.914 5.306 1.00 18.65 28 TRP E C 1
ATOM 8927 O O . TRP E 1 28 ? -134.996 182.673 6.224 1.00 19.36 28 TRP E O 1
ATOM 8938 N N . LEU E 1 29 ? -133.376 182.003 4.811 1.00 18.89 29 LEU E N 1
ATOM 8939 C CA . LEU E 1 29 ? -133.211 180.678 5.423 1.00 18.87 29 LEU E CA 1
ATOM 8940 C C . LEU E 1 29 ? -134.270 179.670 4.979 1.00 19.04 29 LEU E C 1
ATOM 8941 O O . LEU E 1 29 ? -134.022 178.465 4.973 1.00 19.50 29 LEU E O 1
ATOM 8946 N N . LEU E 1 30 ? -135.441 180.166 4.602 1.00 18.74 30 LEU E N 1
ATOM 8947 C CA . LEU E 1 30 ? -136.574 179.303 4.273 1.00 18.52 30 LEU E CA 1
ATOM 8948 C C . LEU E 1 30 ? -136.580 178.896 2.797 1.00 17.68 30 LEU E C 1
ATOM 8949 O O . LEU E 1 30 ? -135.563 178.994 2.108 1.00 17.57 30 LEU E O 1
ATOM 8954 N N . ASP E 1 31 ? -137.727 178.413 2.325 1.00 16.74 31 ASP E N 1
ATOM 8955 C CA . ASP E 1 31 ? -137.950 178.201 0.894 1.00 15.92 31 ASP E CA 1
ATOM 8956 C C . ASP E 1 31 ? -139.450 178.249 0.589 1.00 15.74 31 ASP E C 1
ATOM 8957 O O . ASP E 1 31 ? -140.234 178.710 1.421 1.00 15.40 31 ASP E O 1
ATOM 8962 N N . ALA E 1 32 ? -139.850 177.791 -0.594 1.00 15.52 32 ALA E N 1
ATOM 8963 C CA . ALA E 1 32 ? -141.247 177.898 -1.007 1.00 15.57 32 ALA E CA 1
ATOM 8964 C C . ALA E 1 32 ? -142.216 177.223 -0.036 1.00 15.62 32 ALA E C 1
ATOM 8965 O O . ALA E 1 32 ? -143.398 177.582 0.020 1.00 15.87 32 ALA E O 1
ATOM 8967 N N . ASP E 1 33 ? -141.721 176.251 0.728 1.00 15.42 33 ASP E N 1
ATOM 8968 C CA . ASP E 1 33 ? -142.573 175.520 1.674 1.00 15.57 33 ASP E CA 1
ATOM 8969 C C . ASP E 1 33 ? -143.154 176.403 2.782 1.00 15.56 33 ASP E C 1
ATOM 8970 O O . ASP E 1 33 ? -144.170 176.053 3.379 1.00 15.50 33 ASP E O 1
ATOM 8975 N N . MET E 1 34 ? -142.521 177.539 3.065 1.00 15.71 34 MET E N 1
ATOM 8976 C CA . MET E 1 34 ? -143.045 178.428 4.102 1.00 16.02 34 MET E CA 1
ATOM 8977 C C . MET E 1 34 ? -144.437 178.934 3.735 1.00 16.18 34 MET E C 1
ATOM 8978 O O . MET E 1 34 ? -145.179 179.398 4.597 1.00 16.63 34 MET E O 1
ATOM 8983 N N . TRP E 1 35 ? -144.788 178.842 2.456 1.00 16.18 35 TRP E N 1
ATOM 8984 C CA . TRP E 1 35 ? -146.064 179.369 1.978 1.00 16.50 35 TRP E CA 1
ATOM 8985 C C . TRP E 1 35 ? -147.138 178.296 1.815 1.00 16.82 35 TRP E C 1
ATOM 8986 O O . TRP E 1 35 ? -148.254 178.595 1.385 1.00 16.72 35 TRP E O 1
ATOM 8997 N N . GLU E 1 36 ? -146.814 177.051 2.151 1.00 17.02 36 GLU E N 1
ATOM 8998 C CA . GLU E 1 36 ? -147.716 175.943 1.828 1.00 17.42 36 GLU E CA 1
ATOM 8999 C C . GLU E 1 36 ? -149.154 176.174 2.300 1.00 17.37 36 GLU E C 1
ATOM 9000 O O . GLU E 1 36 ? -150.101 175.868 1.575 1.00 17.33 36 GLU E O 1
ATOM 9006 N N . TYR E 1 37 ? -149.323 176.722 3.500 1.00 17.30 37 TYR E N 1
ATOM 9007 C CA . TYR E 1 37 ? -150.671 176.919 4.038 1.00 17.73 37 TYR E CA 1
ATOM 9008 C C . TYR E 1 37 ? -151.430 178.041 3.328 1.00 17.75 37 TYR E C 1
ATOM 9009 O O . TYR E 1 37 ? -152.631 177.925 3.093 1.00 17.82 37 TYR E O 1
ATOM 9018 N N . GLN E 1 38 ? -150.739 179.128 2.990 1.00 18.04 38 GLN E N 1
ATOM 9019 C CA . GLN E 1 38 ? -151.384 180.208 2.239 1.00 18.26 38 GLN E CA 1
ATOM 9020 C C . GLN E 1 38 ? -151.750 179.762 0.825 1.00 18.43 38 GLN E C 1
ATOM 9021 O O . GLN E 1 38 ? -152.809 180.120 0.306 1.00 18.37 38 GLN E O 1
ATOM 9027 N N . MET E 1 39 ? -150.875 178.977 0.205 1.00 18.53 39 MET E N 1
ATOM 9028 C CA . MET E 1 39 ? -151.122 178.481 -1.147 1.00 18.75 39 MET E CA 1
ATOM 9029 C C . MET E 1 39 ? -152.340 177.561 -1.202 1.00 19.07 39 MET E C 1
ATOM 9030 O O . MET E 1 39 ? -153.186 177.699 -2.083 1.00 18.97 39 MET E O 1
ATOM 9035 N N . GLU E 1 40 ? -152.428 176.619 -0.267 1.00 19.14 40 GLU E N 1
ATOM 9036 C CA . GLU E 1 40 ? -153.567 175.708 -0.235 1.00 19.58 40 GLU E CA 1
ATOM 9037 C C . GLU E 1 40 ? -154.845 176.484 0.061 1.00 19.73 40 GLU E C 1
ATOM 9038 O O . GLU E 1 40 ? -155.887 176.232 -0.545 1.00 19.74 40 GLU E O 1
ATOM 9044 N N . TYR E 1 41 ? -154.754 177.431 0.990 1.00 19.99 41 TYR E N 1
ATOM 9045 C CA . TYR E 1 41 ? -155.912 178.232 1.383 1.00 20.39 41 TYR E CA 1
ATOM 9046 C C . TYR E 1 41 ? -156.487 178.989 0.189 1.00 20.40 41 TYR E C 1
ATOM 9047 O O . TYR E 1 41 ? -157.692 178.938 -0.067 1.00 20.55 41 TYR E O 1
ATOM 9056 N N . LEU E 1 42 ? -155.621 179.679 -0.545 1.00 20.47 42 LEU E N 1
ATOM 9057 C CA . LEU E 1 42 ? -156.057 180.494 -1.675 1.00 20.45 42 LEU E CA 1
ATOM 9058 C C . LEU E 1 42 ? -156.410 179.676 -2.914 1.00 20.53 42 LEU E C 1
ATOM 9059 O O . LEU E 1 42 ? -157.379 179.983 -3.607 1.00 20.71 42 LEU E O 1
ATOM 9064 N N . SER E 1 43 ? -155.630 178.639 -3.202 1.00 20.45 43 SER E N 1
ATOM 9065 C CA . SER E 1 43 ? -155.896 177.827 -4.387 1.00 20.58 43 SER E CA 1
ATOM 9066 C C . SER E 1 43 ? -157.158 176.976 -4.240 1.00 20.77 43 SER E C 1
ATOM 9067 O O . SER E 1 43 ? -157.738 176.548 -5.235 1.00 21.08 43 SER E O 1
ATOM 9070 N N . SER E 1 44 ? -157.578 176.722 -3.006 1.00 20.87 44 SER E N 1
ATOM 9071 C CA A SER E 1 44 ? -158.832 176.020 -2.755 0.50 21.06 44 SER E CA 1
ATOM 9072 C CA B SER E 1 44 ? -158.832 176.014 -2.776 0.50 21.10 44 SER E CA 1
ATOM 9073 C C . SER E 1 44 ? -160.004 176.993 -2.834 1.00 21.28 44 SER E C 1
ATOM 9074 O O . SER E 1 44 ? -161.166 176.605 -2.678 1.00 21.39 44 SER E O 1
ATOM 9079 N N . ARG E 1 45 ? -159.692 178.263 -3.075 1.00 21.45 45 ARG E N 1
ATOM 9080 C CA . ARG E 1 45 ? -160.711 179.305 -3.115 1.00 21.92 45 ARG E CA 1
ATOM 9081 C C . ARG E 1 45 ? -160.643 180.151 -4.380 1.00 21.94 45 ARG E C 1
ATOM 9082 O O . ARG E 1 45 ? -160.988 181.334 -4.363 1.00 22.35 45 ARG E O 1
ATOM 9090 N N . GLY E 1 46 ? -160.191 179.539 -5.471 1.00 22.15 46 GLY E N 1
ATOM 9091 C CA . GLY E 1 46 ? -160.300 180.143 -6.798 1.00 22.35 46 GLY E CA 1
ATOM 9092 C C . GLY E 1 46 ? -159.104 180.918 -7.320 1.00 22.43 46 GLY E C 1
ATOM 9093 O O . GLY E 1 46 ? -159.217 181.641 -8.308 1.00 22.71 46 GLY E O 1
ATOM 9094 N N . TYR E 1 47 ? -157.952 180.771 -6.671 1.00 22.20 47 TYR E N 1
ATOM 9095 C CA . TYR E 1 47 ? -156.751 181.473 -7.114 1.00 21.97 47 TYR E CA 1
ATOM 9096 C C . TYR E 1 47 ? -155.636 180.524 -7.528 1.00 21.61 47 TYR E C 1
ATOM 9097 O O . TYR E 1 47 ? -155.568 179.383 -7.070 1.00 21.50 47 TYR E O 1
ATOM 9106 N N . ARG E 1 48 ? -154.770 181.008 -8.412 1.00 21.11 48 ARG E N 1
ATOM 9107 C CA . ARG E 1 48 ? -153.576 180.282 -8.804 1.00 20.69 48 ARG E CA 1
ATOM 9108 C C . ARG E 1 48 ? -152.431 180.794 -7.946 1.00 20.34 48 ARG E C 1
ATOM 9109 O O . ARG E 1 48 ? -152.204 182.000 -7.870 1.00 20.45 48 ARG E O 1
ATOM 9117 N N . THR E 1 49 ? -151.721 179.888 -7.283 1.00 19.79 49 THR E N 1
ATOM 9118 C CA . THR E 1 49 ? -150.630 180.303 -6.406 1.00 19.18 49 THR E CA 1
ATOM 9119 C C . THR E 1 49 ? -149.288 179.760 -6.890 1.00 18.95 49 THR E C 1
ATOM 9120 O O . THR E 1 49 ? -149.179 178.601 -7.308 1.00 18.92 49 THR E O 1
ATOM 9124 N N . ILE E 1 50 ? -148.276 180.621 -6.852 1.00 18.69 50 ILE E N 1
ATOM 9125 C CA . ILE E 1 50 ? -146.942 180.284 -7.324 1.00 18.44 50 ILE E CA 1
ATOM 9126 C C . ILE E 1 50 ? -145.925 180.669 -6.259 1.00 18.05 50 ILE E C 1
ATOM 9127 O O . ILE E 1 50 ? -146.012 181.745 -5.677 1.00 17.88 50 ILE E O 1
ATOM 9132 N N . ALA E 1 51 ? -144.966 179.787 -5.999 1.00 17.75 51 ALA E N 1
ATOM 9133 C CA . ALA E 1 51 ? -143.922 180.075 -5.023 1.00 17.48 51 ALA E CA 1
ATOM 9134 C C . ALA E 1 51 ? -142.626 179.407 -5.456 1.00 17.29 51 ALA E C 1
ATOM 9135 O O . ALA E 1 51 ? -142.624 178.241 -5.843 1.00 17.08 51 ALA E O 1
ATOM 9137 N N . PHE E 1 52 ? -141.528 180.153 -5.398 1.00 16.96 52 PHE E N 1
ATOM 9138 C CA . PHE E 1 52 ? -140.234 179.648 -5.838 1.00 16.46 52 PHE E CA 1
ATOM 9139 C C . PHE E 1 52 ? -139.254 179.539 -4.671 1.00 16.17 52 PHE E C 1
ATOM 9140 O O . PHE E 1 52 ? -139.449 180.165 -3.629 1.00 15.97 52 PHE E O 1
ATOM 9148 N N . ASP E 1 53 ? -138.216 178.726 -4.853 1.00 15.37 53 ASP E N 1
ATOM 9149 C CA . ASP E 1 53 ? -137.082 178.687 -3.936 1.00 15.17 53 ASP E CA 1
ATOM 9150 C C . ASP E 1 53 ? -136.042 179.670 -4.467 1.00 14.82 53 ASP E C 1
ATOM 9151 O O . ASP E 1 53 ? -135.542 179.501 -5.583 1.00 14.61 53 ASP E O 1
ATOM 9156 N N . ARG E 1 54 ? -135.718 180.695 -3.685 1.00 14.85 54 ARG E N 1
ATOM 9157 C CA . ARG E 1 54 ? -134.721 181.674 -4.111 1.00 14.80 54 ARG E CA 1
ATOM 9158 C C . ARG E 1 54 ? -133.409 180.975 -4.470 1.00 15.00 54 ARG E C 1
ATOM 9159 O O . ARG E 1 54 ? -133.072 179.939 -3.898 1.00 14.85 54 ARG E O 1
ATOM 9167 N N . ARG E 1 55 ? -132.678 181.519 -5.440 1.00 14.97 55 ARG E N 1
ATOM 9168 C CA . ARG E 1 55 ? -131.372 180.964 -5.771 1.00 15.14 55 ARG E CA 1
ATOM 9169 C C . ARG E 1 55 ? -130.571 180.770 -4.485 1.00 14.94 55 ARG E C 1
ATOM 9170 O O . ARG E 1 55 ? -130.523 181.662 -3.640 1.00 14.86 55 ARG E O 1
ATOM 9178 N N . GLY E 1 56 ? -129.969 179.593 -4.334 1.00 14.78 56 GLY E N 1
ATOM 9179 C CA . GLY E 1 56 ? -129.154 179.285 -3.160 1.00 14.87 56 GLY E CA 1
ATOM 9180 C C . GLY E 1 56 ? -129.929 178.679 -2.004 1.00 14.99 56 GLY E C 1
ATOM 9181 O O . GLY E 1 56 ? -129.347 178.355 -0.963 1.00 15.05 56 GLY E O 1
ATOM 9182 N N . PHE E 1 57 ? -131.238 178.521 -2.181 1.00 14.83 57 PHE E N 1
ATOM 9183 C CA . PHE E 1 57 ? -132.099 178.026 -1.107 1.00 14.81 57 PHE E CA 1
ATOM 9184 C C . PHE E 1 57 ? -132.970 176.859 -1.538 1.00 14.81 57 PHE E C 1
ATOM 9185 O O . PHE E 1 57 ? -133.232 176.668 -2.728 1.00 14.82 57 PHE E O 1
ATOM 9193 N N . GLY E 1 58 ? -133.394 176.067 -0.558 1.00 14.78 58 GLY E N 1
ATOM 9194 C CA . GLY E 1 58 ? -134.269 174.931 -0.812 1.00 14.77 58 GLY E CA 1
ATOM 9195 C C . GLY E 1 58 ? -133.757 174.020 -1.908 1.00 14.88 58 GLY E C 1
ATOM 9196 O O . GLY E 1 58 ? -132.636 173.514 -1.841 1.00 14.80 58 GLY E O 1
ATOM 9197 N N . ARG E 1 59 ? -134.588 173.833 -2.930 1.00 14.71 59 ARG E N 1
ATOM 9198 C CA . ARG E 1 59 ? -134.335 172.875 -4.001 1.00 14.66 59 ARG E CA 1
ATOM 9199 C C . ARG E 1 59 ? -133.701 173.518 -5.243 1.00 14.92 59 ARG E C 1
ATOM 9200 O O . ARG E 1 59 ? -133.486 172.848 -6.251 1.00 14.88 59 ARG E O 1
ATOM 9208 N N . SER E 1 60 ? -133.395 174.810 -5.163 1.00 14.99 60 SER E N 1
ATOM 9209 C CA . SER E 1 60 ? -132.762 175.518 -6.280 1.00 15.28 60 SER E CA 1
ATOM 9210 C C . SER E 1 60 ? -131.245 175.307 -6.295 1.00 15.46 60 SER E C 1
ATOM 9211 O O . SER E 1 60 ? -130.660 174.869 -5.303 1.00 15.39 60 SER E O 1
ATOM 9214 N N . ASP E 1 61 ? -130.613 175.613 -7.427 1.00 15.76 61 ASP E N 1
ATOM 9215 C CA . ASP E 1 61 ? -129.153 175.558 -7.533 1.00 15.93 61 ASP E CA 1
ATOM 9216 C C . ASP E 1 61 ? -128.503 176.576 -6.597 1.00 15.83 61 ASP E C 1
ATOM 9217 O O . ASP E 1 61 ? -129.169 177.497 -6.120 1.00 15.50 61 ASP E O 1
ATOM 9222 N N . GLN E 1 62 ? -127.200 176.412 -6.360 1.00 16.03 62 GLN E N 1
ATOM 9223 C CA . GLN E 1 62 ? -126.452 177.252 -5.417 1.00 16.39 62 GLN E CA 1
ATOM 9224 C C . GLN E 1 62 ? -125.298 178.004 -6.086 1.00 16.86 62 GLN E C 1
ATOM 9225 O O . GLN E 1 62 ? -124.140 177.595 -5.989 1.00 16.84 62 GLN E O 1
ATOM 9231 N N . PRO E 1 63 ? -125.609 179.117 -6.766 1.00 17.20 63 PRO E N 1
ATOM 9232 C CA . PRO E 1 63 ? -124.574 179.874 -7.467 1.00 17.40 63 PRO E CA 1
ATOM 9233 C C . PRO E 1 63 ? -123.671 180.643 -6.509 1.00 17.71 63 PRO E C 1
ATOM 9234 O O . PRO E 1 63 ? -124.125 181.091 -5.457 1.00 17.77 63 PRO E O 1
ATOM 9238 N N . TRP E 1 64 ? -122.401 180.786 -6.877 1.00 18.13 64 TRP E N 1
ATOM 9239 C CA . TRP E 1 64 ? -121.459 181.591 -6.106 1.00 18.69 64 TRP E CA 1
ATOM 9240 C C . TRP E 1 64 ? -121.749 183.081 -6.302 1.00 19.16 64 TRP E C 1
ATOM 9241 O O . TRP E 1 64 ? -121.606 183.879 -5.375 1.00 19.18 64 TRP E O 1
ATOM 9252 N N . THR E 1 65 ? -122.173 183.442 -7.511 1.00 19.51 65 THR E N 1
ATOM 9253 C CA . THR E 1 65 ? -122.458 184.838 -7.853 1.00 19.93 65 THR E CA 1
ATOM 9254 C C . THR E 1 65 ? -123.954 185.126 -7.991 1.00 19.85 65 THR E C 1
ATOM 9255 O O . THR E 1 65 ? -124.768 184.209 -8.108 1.00 20.03 65 THR E O 1
ATOM 9259 N N . GLY E 1 66 ? -124.307 186.410 -7.983 1.00 19.88 66 GLY E N 1
ATOM 9260 C CA . GLY E 1 66 ? -125.686 186.830 -8.219 1.00 19.80 66 GLY E CA 1
ATOM 9261 C C . GLY E 1 66 ? -126.590 186.804 -7.003 1.00 19.84 66 GLY E C 1
ATOM 9262 O O . GLY E 1 66 ? -127.810 186.931 -7.123 1.00 19.94 66 GLY E O 1
ATOM 9263 N N . ASN E 1 67 ? -126.003 186.644 -5.824 1.00 19.79 67 ASN E N 1
ATOM 9264 C CA . ASN E 1 67 ? -126.787 186.675 -4.599 1.00 20.01 67 ASN E CA 1
ATOM 9265 C C . ASN E 1 67 ? -127.012 188.117 -4.144 1.00 20.21 67 ASN E C 1
ATOM 9266 O O . ASN E 1 67 ? -126.530 188.541 -3.091 1.00 20.32 67 ASN E O 1
ATOM 9271 N N . ASP E 1 68 ? -127.746 188.863 -4.964 1.00 20.30 68 ASP E N 1
ATOM 9272 C CA . ASP E 1 68 ? -128.042 190.265 -4.702 1.00 20.67 68 ASP E CA 1
ATOM 9273 C C . ASP E 1 68 ? -129.442 190.598 -5.213 1.00 20.54 68 ASP E C 1
ATOM 9274 O O . ASP E 1 68 ? -130.006 189.858 -6.023 1.00 20.29 68 ASP E O 1
ATOM 9279 N N . TYR E 1 69 ? -129.997 191.714 -4.751 1.00 20.36 69 TYR E N 1
ATOM 9280 C CA . TYR E 1 69 ? -131.397 192.033 -5.032 1.00 20.30 69 TYR E CA 1
ATOM 9281 C C . TYR E 1 69 ? -131.719 192.299 -6.502 1.00 20.41 69 TYR E C 1
ATOM 9282 O O . TYR E 1 69 ? -132.815 191.983 -6.960 1.00 20.64 69 TYR E O 1
ATOM 9291 N N . ASP E 1 70 ? -130.778 192.877 -7.239 1.00 20.50 70 ASP E N 1
ATOM 9292 C CA . ASP E 1 70 ? -130.981 193.083 -8.669 1.00 20.58 70 ASP E CA 1
ATOM 9293 C C . ASP E 1 70 ? -131.179 191.745 -9.373 1.00 20.46 70 ASP E C 1
ATOM 9294 O O . ASP E 1 70 ? -132.084 191.595 -10.201 1.00 20.66 70 ASP E O 1
ATOM 9299 N N . THR E 1 71 ? -130.334 190.772 -9.040 1.00 19.98 71 THR E N 1
ATOM 9300 C CA . THR E 1 71 ? -130.455 189.435 -9.613 1.00 19.62 71 THR E CA 1
ATOM 9301 C C . THR E 1 71 ? -131.708 188.718 -9.106 1.00 19.45 71 THR E C 1
ATOM 9302 O O . THR E 1 71 ? -132.399 188.062 -9.882 1.00 19.17 71 THR E O 1
ATOM 9306 N N . PHE E 1 72 ? -131.997 188.837 -7.809 1.00 19.28 72 PHE E N 1
ATOM 9307 C CA . PHE E 1 72 ? -133.213 188.240 -7.249 1.00 19.46 72 PHE E CA 1
ATOM 9308 C C . PHE E 1 72 ? -134.450 188.745 -7.989 1.00 19.72 72 PHE E C 1
ATOM 9309 O O . PHE E 1 72 ? -135.371 187.981 -8.287 1.00 19.78 72 PHE E O 1
ATOM 9317 N N . ALA E 1 73 ? -134.472 190.046 -8.264 1.00 19.97 73 ALA E N 1
ATOM 9318 C CA . ALA E 1 73 ? -135.595 190.668 -8.960 1.00 20.17 73 ALA E CA 1
ATOM 9319 C C . ALA E 1 73 ? -135.720 190.158 -10.392 1.00 20.37 73 ALA E C 1
ATOM 9320 O O . ALA E 1 73 ? -136.826 189.906 -10.874 1.00 20.52 73 ALA E O 1
ATOM 9322 N N . ASP E 1 74 ? -134.587 190.007 -11.070 1.00 20.48 74 ASP E N 1
ATOM 9323 C CA . ASP E 1 74 ? -134.592 189.516 -12.446 1.00 20.69 74 ASP E CA 1
ATOM 9324 C C . ASP E 1 74 ? -134.982 188.038 -12.502 1.00 20.63 74 ASP E C 1
ATOM 9325 O O . ASP E 1 74 ? -135.574 187.583 -13.478 1.00 20.29 74 ASP E O 1
ATOM 9330 N N . ASP E 1 75 ? -134.647 187.292 -11.452 1.00 20.46 75 ASP E N 1
ATOM 9331 C CA . ASP E 1 75 ? -135.087 185.905 -11.334 1.00 20.49 75 ASP E CA 1
ATOM 9332 C C . ASP E 1 75 ? -136.613 185.854 -11.319 1.00 20.41 75 ASP E C 1
ATOM 9333 O O . ASP E 1 75 ? -137.228 185.039 -12.009 1.00 20.46 75 ASP E O 1
ATOM 9338 N N . ILE E 1 76 ? -137.217 186.720 -10.510 1.00 20.48 76 ILE E N 1
ATOM 9339 C CA . ILE E 1 76 ? -138.670 186.798 -10.412 1.00 20.71 76 ILE E CA 1
ATOM 9340 C C . ILE E 1 76 ? -139.264 187.185 -11.765 1.00 20.93 76 ILE E C 1
ATOM 9341 O O . ILE E 1 76 ? -140.279 186.631 -12.192 1.00 20.81 76 ILE E O 1
ATOM 9346 N N . ALA E 1 77 ? -138.611 188.126 -12.442 1.00 21.12 77 ALA E N 1
ATOM 9347 C CA . ALA E 1 77 ? -139.039 188.539 -13.775 1.00 21.31 77 ALA E CA 1
ATOM 9348 C C . ALA E 1 77 ? -139.067 187.349 -14.729 1.00 21.44 77 ALA E C 1
ATOM 9349 O O . ALA E 1 77 ? -140.029 187.171 -15.477 1.00 21.47 77 ALA E O 1
ATOM 9351 N N . GLN E 1 78 ? -138.021 186.527 -14.691 1.00 21.29 78 GLN E N 1
ATOM 9352 C CA . GLN E 1 78 ? -137.937 185.368 -15.577 1.00 21.59 78 GLN E CA 1
ATOM 9353 C C . GLN E 1 78 ? -139.006 184.320 -15.271 1.00 21.53 78 GLN E C 1
ATOM 9354 O O . GLN E 1 78 ? -139.528 183.676 -16.179 1.00 21.52 78 GLN E O 1
ATOM 9360 N N . LEU E 1 79 ? -139.330 184.147 -13.993 1.00 21.49 79 LEU E N 1
ATOM 9361 C CA . LEU E 1 79 ? -140.391 183.223 -13.605 1.00 21.69 79 LEU E CA 1
ATOM 9362 C C . LEU E 1 79 ? -141.733 183.707 -14.143 1.00 21.96 79 LEU E C 1
ATOM 9363 O O . LEU E 1 79 ? -142.491 182.947 -14.745 1.00 21.80 79 LEU E O 1
ATOM 9368 N N . ILE E 1 80 ? -142.016 184.985 -13.919 1.00 22.33 80 ILE E N 1
ATOM 9369 C CA . ILE E 1 80 ? -143.248 185.605 -14.390 1.00 22.99 80 ILE E CA 1
ATOM 9370 C C . ILE E 1 80 ? -143.388 185.492 -15.910 1.00 23.57 80 ILE E C 1
ATOM 9371 O O . ILE E 1 80 ? -144.466 185.191 -16.423 1.00 23.81 80 ILE E O 1
ATOM 9376 N N . GLU E 1 81 ? -142.294 185.720 -16.628 1.00 24.22 81 GLU E N 1
ATOM 9377 C CA . GLU E 1 81 ? -142.318 185.654 -18.087 1.00 24.88 81 GLU E CA 1
ATOM 9378 C C . GLU E 1 81 ? -142.338 184.212 -18.590 1.00 24.97 81 GLU E C 1
ATOM 9379 O O . GLU E 1 81 ? -142.905 183.918 -19.646 1.00 25.05 81 GLU E O 1
ATOM 9385 N N . HIS E 1 82 ? -141.725 183.316 -17.822 1.00 24.98 82 HIS E N 1
ATOM 9386 C CA . HIS E 1 82 ? -141.753 181.888 -18.118 1.00 25.09 82 HIS E CA 1
ATOM 9387 C C . HIS E 1 82 ? -143.191 181.375 -18.133 1.00 25.10 82 HIS E C 1
ATOM 9388 O O . HIS E 1 82 ? -143.564 180.563 -18.982 1.00 25.13 82 HIS E O 1
ATOM 9395 N N . LEU E 1 83 ? -143.992 181.858 -17.188 1.00 25.22 83 LEU E N 1
ATOM 9396 C CA . LEU E 1 83 ? -145.383 181.432 -17.053 1.00 25.43 83 LEU E CA 1
ATOM 9397 C C . LEU E 1 83 ? -146.349 182.405 -17.732 1.00 25.77 83 LEU E C 1
ATOM 9398 O O . LEU E 1 83 ? -147.552 182.149 -17.800 1.00 25.62 83 LEU E O 1
ATOM 9403 N N . ASP E 1 84 ? -145.816 183.521 -18.223 1.00 26.38 84 ASP E N 1
ATOM 9404 C CA . ASP E 1 84 ? -146.632 184.561 -18.850 1.00 26.93 84 ASP E CA 1
ATOM 9405 C C . ASP E 1 84 ? -147.758 185.032 -17.927 1.00 27.02 84 ASP E C 1
ATOM 9406 O O . ASP E 1 84 ? -148.914 185.147 -18.342 1.00 27.08 84 ASP E O 1
ATOM 9411 N N . LEU E 1 85 ? -147.413 185.307 -16.673 1.00 26.90 85 LEU E N 1
ATOM 9412 C CA . LEU E 1 85 ? -148.398 185.720 -15.681 1.00 27.02 85 LEU E CA 1
ATOM 9413 C C . LEU E 1 85 ? -148.876 187.152 -15.900 1.00 27.22 85 LEU E C 1
ATOM 9414 O O . LEU E 1 85 ? -148.101 188.025 -16.290 1.00 27.37 85 LEU E O 1
ATOM 9419 N N . LYS E 1 86 ? -150.157 187.382 -15.628 1.00 27.43 86 LYS E N 1
ATOM 9420 C CA . LYS E 1 86 ? -150.744 188.714 -15.714 1.00 27.60 86 LYS E CA 1
ATOM 9421 C C . LYS E 1 86 ? -151.665 188.964 -14.528 1.00 27.47 86 LYS E C 1
ATOM 9422 O O . LYS E 1 86 ? -152.229 188.025 -13.961 1.00 27.40 86 LYS E O 1
ATOM 9428 N N . GLU E 1 87 ? -151.817 190.232 -14.157 1.00 27.30 87 GLU E N 1
ATOM 9429 C CA . GLU E 1 87 ? -152.619 190.598 -12.997 1.00 27.22 87 GLU E CA 1
ATOM 9430 C C . GLU E 1 87 ? -152.141 189.846 -11.757 1.00 26.56 87 GLU E C 1
ATOM 9431 O O . GLU E 1 87 ? -152.947 189.388 -10.944 1.00 26.62 87 GLU E O 1
ATOM 9437 N N . VAL E 1 88 ? -150.824 189.733 -11.613 1.00 25.92 88 VAL E N 1
ATOM 9438 C CA A VAL E 1 88 ? -150.260 188.993 -10.496 0.50 25.51 88 VAL E CA 1
ATOM 9439 C CA B VAL E 1 88 ? -150.218 189.002 -10.501 0.50 25.49 88 VAL E CA 1
ATOM 9440 C C . VAL E 1 88 ? -150.213 189.828 -9.220 1.00 25.10 88 VAL E C 1
ATOM 9441 O O . VAL E 1 88 ? -149.887 191.017 -9.241 1.00 25.13 88 VAL E O 1
ATOM 9448 N N . THR E 1 89 ? -150.565 189.198 -8.108 1.00 24.45 89 THR E N 1
ATOM 9449 C CA . THR E 1 89 ? -150.444 189.833 -6.810 1.00 23.62 89 THR E CA 1
ATOM 9450 C C . THR E 1 89 ? -149.162 189.295 -6.180 1.00 23.19 89 THR E C 1
ATOM 9451 O O . THR E 1 89 ? -149.041 188.094 -5.930 1.00 22.88 89 THR E O 1
ATOM 9455 N N . LEU E 1 90 ? -148.196 190.183 -5.963 1.00 22.38 90 LEU E N 1
ATOM 9456 C CA . LEU E 1 90 ? -146.905 189.797 -5.402 1.00 21.71 90 LEU E CA 1
ATOM 9457 C C . LEU E 1 90 ? -146.951 189.838 -3.880 1.00 21.31 90 LEU E C 1
ATOM 9458 O O . LEU E 1 90 ? -147.406 190.819 -3.291 1.00 21.20 90 LEU E O 1
ATOM 9463 N N . VAL E 1 91 ? -146.478 188.768 -3.247 1.00 20.62 91 VAL E N 1
ATOM 9464 C CA . VAL E 1 91 ? -146.471 188.678 -1.792 1.00 20.24 91 VAL E CA 1
ATOM 9465 C C . VAL E 1 91 ? -145.069 188.319 -1.303 1.00 20.32 91 VAL E C 1
ATOM 9466 O O . VAL E 1 91 ? -144.527 187.276 -1.670 1.00 20.28 91 VAL E O 1
ATOM 9470 N N . GLY E 1 92 ? -144.485 189.186 -0.482 1.00 20.31 92 GLY E N 1
ATOM 9471 C CA . GLY E 1 92 ? -143.125 188.969 0.011 1.00 20.53 92 GLY E CA 1
ATOM 9472 C C . GLY E 1 92 ? -143.024 189.001 1.523 1.00 20.87 92 GLY E C 1
ATOM 9473 O O . GLY E 1 92 ? -143.617 189.863 2.174 1.00 20.84 92 GLY E O 1
ATOM 9474 N N . PHE E 1 93 ? -142.270 188.059 2.085 1.00 20.85 93 PHE E N 1
ATOM 9475 C CA . PHE E 1 93 ? -142.025 188.032 3.524 1.00 21.21 93 PHE E CA 1
ATOM 9476 C C . PHE E 1 93 ? -140.563 188.343 3.844 1.00 21.50 93 PHE E C 1
ATOM 9477 O O . PHE E 1 93 ? -139.657 187.810 3.205 1.00 21.31 93 PHE E O 1
ATOM 9485 N N . SER E 1 94 ? -140.341 189.201 4.838 1.00 22.18 94 SER E N 1
ATOM 9486 C CA . SER E 1 94 ? -138.987 189.503 5.318 1.00 22.83 94 SER E CA 1
ATOM 9487 C C . SER E 1 94 ? -138.099 190.022 4.181 1.00 22.41 94 SER E C 1
ATOM 9488 O O . SER E 1 94 ? -138.437 191.016 3.535 1.00 22.40 94 SER E O 1
ATOM 9491 N N . MET E 1 95 ? -136.971 189.363 3.923 1.00 21.80 95 MET E N 1
ATOM 9492 C CA . MET E 1 95 ? -136.102 189.802 2.832 1.00 21.35 95 MET E CA 1
ATOM 9493 C C . MET E 1 95 ? -136.785 189.657 1.470 1.00 21.26 95 MET E C 1
ATOM 9494 O O . MET E 1 95 ? -136.384 190.291 0.495 1.00 21.03 95 MET E O 1
ATOM 9499 N N . GLY E 1 96 ? -137.824 188.826 1.413 1.00 21.07 96 GLY E N 1
ATOM 9500 C CA . GLY E 1 96 ? -138.569 188.601 0.175 1.00 21.12 96 GLY E CA 1
ATOM 9501 C C . GLY E 1 96 ? -139.448 189.775 -0.221 1.00 21.32 96 GLY E C 1
ATOM 9502 O O . GLY E 1 96 ? -139.906 189.862 -1.363 1.00 21.23 96 GLY E O 1
ATOM 9503 N N . GLY E 1 97 ? -139.699 190.678 0.723 1.00 21.37 97 GLY E N 1
ATOM 9504 C CA . GLY E 1 97 ? -140.394 191.924 0.405 1.00 21.62 97 GLY E CA 1
ATOM 9505 C C . GLY E 1 97 ? -139.508 192.749 -0.509 1.00 21.77 97 GLY E C 1
ATOM 9506 O O . GLY E 1 97 ? -139.988 193.503 -1.356 1.00 22.11 97 GLY E O 1
ATOM 9507 N N . GLY E 1 98 ? -138.201 192.582 -0.341 1.00 21.87 98 GLY E N 1
ATOM 9508 C CA . GLY E 1 98 ? -137.213 193.304 -1.130 1.00 21.89 98 GLY E CA 1
ATOM 9509 C C . GLY E 1 98 ? -137.167 192.947 -2.605 1.00 21.92 98 GLY E C 1
ATOM 9510 O O . GLY E 1 98 ? -137.112 193.839 -3.452 1.00 21.96 98 GLY E O 1
ATOM 9511 N N . ASP E 1 99 ? -137.174 191.656 -2.937 1.00 21.74 99 ASP E N 1
ATOM 9512 C CA . ASP E 1 99 ? -137.049 191.295 -4.352 1.00 21.72 99 ASP E CA 1
ATOM 9513 C C . ASP E 1 99 ? -138.325 191.522 -5.176 1.00 21.76 99 ASP E C 1
ATOM 9514 O O . ASP E 1 99 ? -138.243 191.763 -6.378 1.00 21.82 99 ASP E O 1
ATOM 9519 N N . VAL E 1 100 ? -139.496 191.444 -4.547 1.00 21.83 100 VAL E N 1
ATOM 9520 C CA . VAL E 1 100 ? -140.729 191.777 -5.267 1.00 21.88 100 VAL E CA 1
ATOM 9521 C C . VAL E 1 100 ? -140.814 193.287 -5.511 1.00 22.22 100 VAL E C 1
ATOM 9522 O O . VAL E 1 100 ? -141.256 193.727 -6.573 1.00 22.27 100 VAL E O 1
ATOM 9526 N N . ALA E 1 101 ? -140.377 194.074 -4.532 1.00 22.25 101 ALA E N 1
ATOM 9527 C CA . ALA E 1 101 ? -140.323 195.525 -4.691 1.00 22.44 101 ALA E CA 1
ATOM 9528 C C . ALA E 1 101 ? -139.329 195.903 -5.786 1.00 22.62 101 ALA E C 1
ATOM 9529 O O . ALA E 1 101 ? -139.630 196.721 -6.656 1.00 22.67 101 ALA E O 1
ATOM 9531 N N . ARG E 1 102 ? -138.149 195.291 -5.747 1.00 22.62 102 ARG E N 1
ATOM 9532 C CA . ARG E 1 102 ? -137.112 195.553 -6.740 1.00 22.85 102 ARG E CA 1
ATOM 9533 C C . ARG E 1 102 ? -137.522 195.045 -8.125 1.00 23.01 102 ARG E C 1
ATOM 9534 O O . ARG E 1 102 ? -137.089 195.586 -9.141 1.00 22.95 102 ARG E O 1
ATOM 9542 N N . TYR E 1 103 ? -138.361 194.012 -8.171 1.00 23.16 103 TYR E N 1
ATOM 9543 C CA . TYR E 1 103 ? -138.883 193.546 -9.453 1.00 23.44 103 TYR E CA 1
ATOM 9544 C C . TYR E 1 103 ? -139.693 194.648 -10.132 1.00 23.81 103 TYR E C 1
ATOM 9545 O O . TYR E 1 103 ? -139.529 194.914 -11.324 1.00 23.78 103 TYR E O 1
ATOM 9554 N N . ILE E 1 104 ? -140.578 195.275 -9.365 1.00 24.24 104 ILE E N 1
ATOM 9555 C CA . ILE E 1 104 ? -141.420 196.349 -9.880 1.00 24.87 104 ILE E CA 1
ATOM 9556 C C . ILE E 1 104 ? -140.563 197.546 -10.285 1.00 25.30 104 ILE E C 1
ATOM 9557 O O . ILE E 1 104 ? -140.763 198.141 -11.348 1.00 25.57 104 ILE E O 1
ATOM 9562 N N . ALA E 1 105 ? -139.596 197.882 -9.440 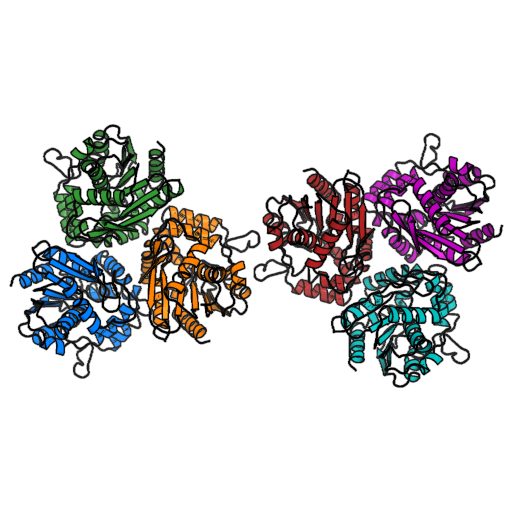1.00 25.69 105 ALA E N 1
ATOM 9563 C CA . ALA E 1 105 ? -138.698 198.997 -9.714 1.00 26.10 105 ALA E CA 1
ATOM 9564 C C . ALA E 1 105 ? -137.932 198.795 -11.019 1.00 26.40 105 ALA E C 1
ATOM 9565 O O . ALA E 1 105 ? -137.728 199.745 -11.776 1.00 26.70 105 ALA E O 1
ATOM 9567 N N . ARG E 1 106 ? -137.518 197.557 -11.280 1.00 26.62 106 ARG E N 1
ATOM 9568 C CA . ARG E 1 106 ? -136.690 197.248 -12.447 1.00 26.75 106 ARG E CA 1
ATOM 9569 C C . ARG E 1 106 ? -137.474 196.908 -13.714 1.00 27.08 106 ARG E C 1
ATOM 9570 O O . ARG E 1 106 ? -136.989 197.136 -14.819 1.00 27.15 106 ARG E O 1
ATOM 9578 N N . HIS E 1 107 ? -138.673 196.353 -13.559 1.00 27.16 107 HIS E N 1
ATOM 9579 C CA . HIS E 1 107 ? -139.410 195.828 -14.711 1.00 27.40 107 HIS E CA 1
ATOM 9580 C C . HIS E 1 107 ? -140.767 196.488 -14.942 1.00 27.52 107 HIS E C 1
ATOM 9581 O O . HIS E 1 107 ? -141.422 196.221 -15.948 1.00 27.68 107 HIS E O 1
ATOM 9588 N N . GLY E 1 108 ? -141.187 197.342 -14.014 1.00 27.64 108 GLY E N 1
ATOM 9589 C CA . GLY E 1 108 ? -142.491 197.993 -14.115 1.00 27.81 108 GLY E CA 1
ATOM 9590 C C . GLY E 1 108 ? -143.613 197.128 -13.570 1.00 27.98 108 GLY E C 1
ATOM 9591 O O . GLY E 1 108 ? -143.392 195.979 -13.185 1.00 27.91 108 GLY E O 1
ATOM 9592 N N . SER E 1 109 ? -144.826 197.674 -13.542 1.00 28.03 109 SER E N 1
ATOM 9593 C CA . SER E 1 109 ? -145.956 196.978 -12.936 1.00 28.13 109 SER E CA 1
ATOM 9594 C C . SER E 1 109 ? -147.028 196.558 -13.941 1.00 28.08 109 SER E C 1
ATOM 9595 O O . SER E 1 109 ? -148.173 196.320 -13.562 1.00 28.28 109 SER E O 1
ATOM 9598 N N . ALA E 1 110 ? -146.655 196.447 -15.212 1.00 28.08 110 ALA E N 1
ATOM 9599 C CA . ALA E 1 110 ? -147.615 196.080 -16.255 1.00 28.00 110 ALA E CA 1
ATOM 9600 C C . ALA E 1 110 ? -148.314 194.752 -15.955 1.00 27.98 110 ALA E C 1
ATOM 9601 O O . ALA E 1 110 ? -149.511 194.600 -16.203 1.00 28.01 110 ALA E O 1
ATOM 9603 N N . ARG E 1 111 ? -147.565 193.796 -15.412 1.00 27.63 111 ARG E N 1
ATOM 9604 C CA . ARG E 1 111 ? -148.105 192.467 -15.132 1.00 27.39 111 ARG E CA 1
ATOM 9605 C C . ARG E 1 111 ? -148.617 192.346 -13.702 1.00 27.06 111 ARG E C 1
ATOM 9606 O O . ARG E 1 111 ? -149.055 191.274 -13.277 1.00 27.13 111 ARG E O 1
ATOM 9614 N N . VAL E 1 112 ? -148.569 193.448 -12.963 1.00 26.52 112 VAL E N 1
ATOM 9615 C CA . VAL E 1 112 ? -148.842 193.420 -11.532 1.00 26.05 112 VAL E CA 1
ATOM 9616 C C . VAL E 1 112 ? -150.183 194.047 -11.155 1.00 25.91 112 VAL E C 1
ATOM 9617 O O . VAL E 1 112 ? -150.498 195.163 -11.575 1.00 26.08 112 VAL E O 1
ATOM 9621 N N . ALA E 1 113 ? -150.959 193.327 -10.349 1.00 25.38 113 ALA E N 1
ATOM 9622 C CA . ALA E 1 113 ? -152.264 193.803 -9.896 1.00 24.88 113 ALA E CA 1
ATOM 9623 C C . ALA E 1 113 ? -152.221 194.345 -8.468 1.00 24.57 113 ALA E C 1
ATOM 9624 O O . ALA E 1 113 ? -153.052 195.167 -8.081 1.00 24.61 113 ALA E O 1
ATOM 9626 N N . GLY E 1 114 ? -151.252 193.886 -7.683 1.00 23.95 114 GLY E N 1
ATOM 9627 C CA . GLY E 1 114 ? -151.160 194.298 -6.286 1.00 23.34 114 GLY E CA 1
ATOM 9628 C C . GLY E 1 114 ? -149.898 193.807 -5.605 1.00 22.85 114 GLY E C 1
ATOM 9629 O O . GLY E 1 114 ? -149.201 192.941 -6.128 1.00 22.83 114 GLY E O 1
ATOM 9630 N N . LEU E 1 115 ? -149.617 194.363 -4.431 1.00 22.41 115 LEU E N 1
ATOM 9631 C CA . LEU E 1 115 ? -148.409 194.034 -3.685 1.00 21.99 115 LEU E CA 1
ATOM 9632 C C . LEU E 1 115 ? -148.715 193.860 -2.204 1.00 21.58 115 LEU E C 1
ATOM 9633 O O . LEU E 1 115 ? -149.448 194.653 -1.615 1.00 21.66 115 LEU E O 1
ATOM 9638 N N . VAL E 1 116 ? -148.152 192.814 -1.605 1.00 20.99 116 VAL E N 1
ATOM 9639 C CA . VAL E 1 116 ? -148.306 192.581 -0.177 1.00 20.50 116 VAL E CA 1
ATOM 9640 C C . VAL E 1 116 ? -146.930 192.411 0.464 1.00 20.30 116 VAL E C 1
ATOM 9641 O O . VAL E 1 116 ? -146.134 191.580 0.028 1.00 19.93 116 VAL E O 1
ATOM 9645 N N . LEU E 1 117 ? -146.655 193.210 1.491 1.00 20.13 117 LEU E N 1
ATOM 9646 C CA . LEU E 1 117 ? -145.359 193.193 2.166 1.00 19.90 117 LEU E CA 1
ATOM 9647 C C . LEU E 1 117 ? -145.520 192.736 3.610 1.00 19.80 117 LEU E C 1
ATOM 9648 O O . LEU E 1 117 ? -146.083 193.458 4.437 1.00 19.91 117 LEU E O 1
ATOM 9653 N N . LEU E 1 118 ? -145.026 191.535 3.906 1.00 19.46 118 LEU E N 1
ATOM 9654 C CA . LEU E 1 118 ? -145.202 190.913 5.218 1.00 19.39 118 LEU E CA 1
ATOM 9655 C C . LEU E 1 118 ? -143.908 190.923 6.030 1.00 19.46 118 LEU E C 1
ATOM 9656 O O . LEU E 1 118 ? -142.922 190.295 5.642 1.00 19.22 118 LEU E O 1
ATOM 9661 N N . GLY E 1 119 ? -143.924 191.617 7.165 1.00 19.45 119 GLY E N 1
ATOM 9662 C CA . GLY E 1 119 ? -142.736 191.744 8.011 1.00 19.79 119 GLY E CA 1
ATOM 9663 C C . GLY E 1 119 ? -141.495 192.027 7.187 1.00 19.95 119 GLY E C 1
ATOM 9664 O O . GLY E 1 119 ? -140.420 191.484 7.455 1.00 20.13 119 GLY E O 1
ATOM 9665 N N . ALA E 1 120 ? -141.645 192.892 6.187 1.00 19.95 120 ALA E N 1
ATOM 9666 C CA . ALA E 1 120 ? -140.617 193.083 5.168 1.00 20.14 120 ALA E CA 1
ATOM 9667 C C . ALA E 1 120 ? -139.515 194.053 5.579 1.00 20.21 120 ALA E C 1
ATOM 9668 O O . ALA E 1 120 ? -139.720 194.919 6.433 1.00 20.45 120 ALA E O 1
ATOM 9670 N N . VAL E 1 121 ? -138.352 193.903 4.949 1.00 20.19 121 VAL E N 1
ATOM 9671 C CA . VAL E 1 121 ? -137.190 194.747 5.221 1.00 20.30 121 VAL E CA 1
ATOM 9672 C C . VAL E 1 121 ? -137.311 196.127 4.573 1.00 20.56 121 VAL E C 1
ATOM 9673 O O . VAL E 1 121 ? -136.518 197.027 4.854 1.00 20.54 121 VAL E O 1
ATOM 9677 N N . THR E 1 122 ? -138.302 196.282 3.701 1.00 20.79 122 THR E N 1
ATOM 9678 C CA . THR E 1 122 ? -138.567 197.561 3.043 1.00 21.04 122 THR E CA 1
ATOM 9679 C C . THR E 1 122 ? -138.994 198.618 4.064 1.00 21.01 122 THR E C 1
ATOM 9680 O O . THR E 1 122 ? -139.650 198.297 5.054 1.00 20.99 122 THR E O 1
ATOM 9684 N N . PRO E 1 123 ? -138.632 199.890 3.824 1.00 21.10 123 PRO E N 1
ATOM 9685 C CA . PRO E 1 123 ? -137.907 200.383 2.656 1.00 21.07 123 PRO E CA 1
ATOM 9686 C C . PRO E 1 123 ? -136.389 200.278 2.805 1.00 21.10 123 PRO E C 1
ATOM 9687 O O . PRO E 1 123 ? -135.657 200.407 1.828 1.00 21.02 123 PRO E O 1
ATOM 9691 N N A LEU E 1 124 ? -135.934 200.033 4.033 0.50 21.18 124 LEU E N 1
ATOM 9692 N N B LEU E 1 124 ? -135.924 200.071 4.028 0.50 21.10 124 LEU E N 1
ATOM 9693 C CA A LEU E 1 124 ? -134.509 199.966 4.355 0.50 21.29 124 LEU E CA 1
ATOM 9694 C CA B LEU E 1 124 ? -134.520 199.778 4.257 0.50 21.15 124 LEU E CA 1
ATOM 9695 C C A LEU E 1 124 ? -134.320 199.287 5.714 0.50 21.28 124 LEU E C 1
ATOM 9696 C C B LEU E 1 124 ? -134.331 199.255 5.668 0.50 21.19 124 LEU E C 1
ATOM 9697 O O A LEU E 1 124 ? -135.067 199.565 6.653 0.50 21.31 124 LEU E O 1
ATOM 9698 O O B LEU E 1 124 ? -135.067 199.614 6.587 0.50 21.22 124 LEU E O 1
ATOM 9707 N N . PHE E 1 125 ? -133.329 198.401 5.820 1.00 21.31 125 PHE E N 1
ATOM 9708 C CA . PHE E 1 125 ? -133.122 197.636 7.045 1.00 21.44 125 PHE E CA 1
ATOM 9709 C C . PHE E 1 125 ? -131.970 198.199 7.887 1.00 21.80 125 PHE E C 1
ATOM 9710 O O . PHE E 1 125 ? -132.180 198.653 9.011 1.00 21.76 125 PHE E O 1
ATOM 9718 N N . GLY E 1 126 ? -130.759 198.183 7.339 1.00 22.24 126 GLY E N 1
ATOM 9719 C CA . GLY E 1 126 ? -129.585 198.639 8.080 1.00 22.76 126 GLY E CA 1
ATOM 9720 C C . GLY E 1 126 ? -129.397 200.148 8.084 1.00 23.25 126 GLY E C 1
ATOM 9721 O O . GLY E 1 126 ? -130.049 200.867 7.327 1.00 23.12 126 GLY E O 1
ATOM 9722 N N . GLN E 1 127 ? -128.495 200.622 8.940 1.00 23.66 127 GLN E N 1
ATOM 9723 C CA . GLN E 1 127 ? -128.175 202.048 9.031 1.00 24.34 127 GLN E CA 1
ATOM 9724 C C . GLN E 1 127 ? -127.587 202.613 7.742 1.00 24.65 127 GLN E C 1
ATOM 9725 O O . GLN E 1 127 ? -126.817 201.946 7.052 1.00 24.80 127 GLN E O 1
ATOM 9731 N N . LYS E 1 128 ? -127.957 203.854 7.432 1.00 25.14 128 LYS E N 1
ATOM 9732 C CA . LYS E 1 128 ? -127.317 204.632 6.376 1.00 25.48 128 LYS E CA 1
ATOM 9733 C C . LYS E 1 128 ? -127.015 206.014 6.956 1.00 25.75 128 LYS E C 1
ATOM 9734 O O . LYS E 1 128 ? -127.493 206.340 8.041 1.00 25.73 128 LYS E O 1
ATOM 9740 N N . PRO E 1 129 ? -126.224 206.831 6.240 1.00 26.20 129 PRO E N 1
ATOM 9741 C CA . PRO E 1 129 ? -125.897 208.164 6.754 1.00 26.47 129 PRO E CA 1
ATOM 9742 C C . PRO E 1 129 ? -127.143 208.973 7.111 1.00 26.61 129 PRO E C 1
ATOM 9743 O O . PRO E 1 129 ? -127.159 209.665 8.129 1.00 26.89 129 PRO E O 1
ATOM 9747 N N . ASP E 1 130 ? -128.178 208.881 6.280 1.00 26.67 130 ASP E N 1
ATOM 9748 C CA . ASP E 1 130 ? -129.429 209.590 6.534 1.00 26.63 130 ASP E CA 1
ATOM 9749 C C . ASP E 1 130 ? -130.470 208.692 7.199 1.00 26.47 130 ASP E C 1
ATOM 9750 O O . ASP E 1 130 ? -131.646 209.045 7.279 1.00 26.41 130 ASP E O 1
ATOM 9755 N N . TYR E 1 131 ? -130.034 207.530 7.678 1.00 26.25 131 TYR E N 1
ATOM 9756 C CA . TYR E 1 131 ? -130.940 206.616 8.364 1.00 25.98 131 TYR E CA 1
ATOM 9757 C C . TYR E 1 131 ? -130.260 205.970 9.570 1.00 26.05 131 TYR E C 1
ATOM 9758 O O . TYR E 1 131 ? -130.103 204.748 9.620 1.00 25.97 131 TYR E O 1
ATOM 9767 N N . PRO E 1 132 ? -129.849 206.793 10.549 1.00 25.90 132 PRO E N 1
ATOM 9768 C CA . PRO E 1 132 ? -129.219 206.285 11.765 1.00 25.78 132 PRO E CA 1
ATOM 9769 C C . PRO E 1 132 ? -130.171 205.441 12.611 1.00 25.61 132 PRO E C 1
ATOM 9770 O O . PRO E 1 132 ? -129.724 204.723 13.504 1.00 25.73 132 PRO E O 1
ATOM 9774 N N . GLN E 1 133 ? -131.470 205.529 12.339 1.00 25.20 133 GLN E N 1
ATOM 9775 C CA . GLN E 1 133 ? -132.445 204.748 13.096 1.00 24.97 133 GLN E CA 1
ATOM 9776 C C . GLN E 1 133 ? -132.478 203.286 12.648 1.00 24.77 133 GLN E C 1
ATOM 9777 O O . GLN E 1 133 ? -133.096 202.446 13.301 1.00 24.93 133 GLN E O 1
ATOM 9783 N N . GLY E 1 134 ? -131.815 202.988 11.535 1.00 24.50 134 GLY E N 1
ATOM 9784 C CA . GLY E 1 134 ? -131.731 201.615 11.042 1.00 24.26 134 GLY E CA 1
ATOM 9785 C C . GLY E 1 134 ? -130.920 200.725 11.967 1.00 24.13 134 GLY E C 1
ATOM 9786 O O . GLY E 1 134 ? -130.378 201.187 12.975 1.00 24.16 134 GLY E O 1
ATOM 9787 N N . VAL E 1 135 ? -130.836 199.440 11.634 1.00 23.78 135 VAL E N 1
ATOM 9788 C CA . VAL E 1 135 ? -130.064 198.505 12.443 1.00 23.59 135 VAL E CA 1
ATOM 9789 C C . VAL E 1 135 ? -128.576 198.676 12.165 1.00 23.59 135 VAL E C 1
ATOM 9790 O O . VAL E 1 135 ? -128.145 198.633 11.013 1.00 23.51 135 VAL E O 1
ATOM 9794 N N . PRO E 1 136 ? -127.780 198.890 13.223 1.00 23.73 136 PRO E N 1
ATOM 9795 C CA . PRO E 1 136 ? -126.344 199.066 13.032 1.00 23.92 136 PRO E CA 1
ATOM 9796 C C . PRO E 1 136 ? -125.748 197.889 12.265 1.00 24.07 136 PRO E C 1
ATOM 9797 O O . PRO E 1 136 ? -126.136 196.740 12.488 1.00 24.07 136 PRO E O 1
ATOM 9801 N N . LEU E 1 137 ? -124.813 198.171 11.367 1.00 24.16 137 LEU E N 1
ATOM 9802 C CA . LEU E 1 137 ? -124.278 197.134 10.491 1.00 24.45 137 LEU E CA 1
ATOM 9803 C C . LEU E 1 137 ? -123.454 196.069 11.219 1.00 24.46 137 LEU E C 1
ATOM 9804 O O . LEU E 1 137 ? -123.297 194.958 10.715 1.00 24.51 137 LEU E O 1
ATOM 9809 N N A ASP E 1 138 ? -122.930 196.400 12.395 0.50 24.45 138 ASP E N 1
ATOM 9810 N N B ASP E 1 138 ? -122.940 196.408 12.400 0.50 24.47 138 ASP E N 1
ATOM 9811 C CA A ASP E 1 138 ? -122.132 195.433 13.144 0.50 24.44 138 ASP E CA 1
ATOM 9812 C CA B ASP E 1 138 ? -122.145 195.467 13.188 0.50 24.48 138 ASP E CA 1
ATOM 9813 C C A ASP E 1 138 ? -122.992 194.287 13.680 0.50 24.21 138 ASP E C 1
ATOM 9814 C C B ASP E 1 138 ? -122.989 194.302 13.701 0.50 24.24 138 ASP E C 1
ATOM 9815 O O A ASP E 1 138 ? -122.479 193.213 13.991 0.50 24.19 138 ASP E O 1
ATOM 9816 O O B ASP E 1 138 ? -122.462 193.237 14.028 0.50 24.22 138 ASP E O 1
ATOM 9825 N N . VAL E 1 139 ? -124.299 194.518 13.774 1.00 23.99 139 VAL E N 1
ATOM 9826 C CA . VAL E 1 139 ? -125.232 193.463 14.151 1.00 23.63 139 VAL E CA 1
ATOM 9827 C C . VAL E 1 139 ? -125.200 192.373 13.080 1.00 23.27 139 VAL E C 1
ATOM 9828 O O . VAL E 1 139 ? -125.144 191.179 13.384 1.00 23.23 139 VAL E O 1
ATOM 9832 N N . PHE E 1 140 ? -125.219 192.804 11.823 1.00 22.81 140 PHE E N 1
ATOM 9833 C CA . PHE E 1 140 ? -125.204 191.898 10.680 1.00 22.51 140 PHE E CA 1
ATOM 9834 C C . PHE E 1 140 ? -123.816 191.299 10.456 1.00 22.56 140 PHE E C 1
ATOM 9835 O O . PHE E 1 140 ? -123.684 190.156 10.008 1.00 22.47 140 PHE E O 1
ATOM 9843 N N . ALA E 1 141 ? -122.782 192.075 10.762 1.00 22.41 141 ALA E N 1
ATOM 9844 C CA . ALA E 1 141 ? -121.417 191.567 10.709 1.00 22.45 141 ALA E CA 1
ATOM 9845 C C . ALA E 1 141 ? -121.279 190.387 11.664 1.00 22.48 141 ALA E C 1
ATOM 9846 O O . ALA E 1 141 ? -120.588 189.410 11.372 1.00 22.43 141 ALA E O 1
ATOM 9848 N N . ARG E 1 142 ? -121.944 190.482 12.810 1.00 22.70 142 ARG E N 1
ATOM 9849 C CA . ARG E 1 142 ? -121.905 189.411 13.796 1.00 23.15 142 ARG E CA 1
ATOM 9850 C C . ARG E 1 142 ? -122.700 188.187 13.339 1.00 22.72 142 ARG E C 1
ATOM 9851 O O . ARG E 1 142 ? -122.303 187.056 13.610 1.00 22.62 142 ARG E O 1
ATOM 9859 N N . PHE E 1 143 ? -123.817 188.412 12.650 1.00 22.33 143 PHE E N 1
ATOM 9860 C CA . PHE E 1 143 ? -124.538 187.315 12.006 1.00 22.12 143 PHE E CA 1
ATOM 9861 C C . PHE E 1 143 ? -123.554 186.531 11.146 1.00 21.82 143 PHE E C 1
ATOM 9862 O O . PHE E 1 143 ? -123.430 185.312 11.269 1.00 21.54 143 PHE E O 1
ATOM 9870 N N . LYS E 1 144 ? -122.856 187.242 10.266 1.00 21.65 144 LYS E N 1
ATOM 9871 C CA . LYS E 1 144 ? -121.933 186.608 9.329 1.00 21.60 144 LYS E CA 1
ATOM 9872 C C . LYS E 1 144 ? -120.826 185.833 10.036 1.00 21.52 144 LYS E C 1
ATOM 9873 O O . LYS E 1 144 ? -120.479 184.724 9.632 1.00 21.42 144 LYS E O 1
ATOM 9879 N N . THR E 1 145 ? -120.263 186.428 11.083 1.00 21.39 145 THR E N 1
ATOM 9880 C CA . THR E 1 145 ? -119.188 185.788 11.831 1.00 21.46 145 THR E CA 1
ATOM 9881 C C . THR E 1 145 ? -119.653 184.452 12.412 1.00 21.18 145 THR E C 1
ATOM 9882 O O . THR E 1 145 ? -118.945 183.446 12.326 1.00 21.12 145 THR E O 1
ATOM 9886 N N . GLU E 1 146 ? -120.852 184.445 12.985 1.00 20.95 146 GLU E N 1
ATOM 9887 C CA . GLU E 1 146 ? -121.407 183.235 13.586 1.00 21.05 146 GLU E CA 1
ATOM 9888 C C . GLU E 1 146 ? -121.787 182.196 12.533 1.00 20.47 146 GLU E C 1
ATOM 9889 O O . GLU E 1 146 ? -121.556 181.000 12.723 1.00 20.29 146 GLU E O 1
ATOM 9895 N N . LEU E 1 147 ? -122.352 182.658 11.420 1.00 19.63 147 LEU E N 1
ATOM 9896 C CA . LEU E 1 147 ? -122.714 181.773 10.312 1.00 19.30 147 LEU E CA 1
ATOM 9897 C C . LEU E 1 147 ? -121.493 181.076 9.711 1.00 19.14 147 LEU E C 1
ATOM 9898 O O . LEU E 1 147 ? -121.568 179.919 9.296 1.00 18.87 147 LEU E O 1
ATOM 9903 N N . LEU E 1 148 ? -120.368 181.784 9.669 1.00 19.12 148 LEU E N 1
ATOM 9904 C CA . LEU E 1 148 ? -119.152 181.229 9.088 1.00 19.28 148 LEU E CA 1
ATOM 9905 C C . LEU E 1 148 ? -118.407 180.327 10.077 1.00 19.28 148 LEU E C 1
ATOM 9906 O O . LEU E 1 148 ? -117.363 179.761 9.753 1.00 19.48 148 LEU E O 1
ATOM 9911 N N . LYS E 1 149 ? -118.959 180.189 11.279 1.00 19.28 149 LYS E N 1
ATOM 9912 C CA . LYS E 1 149 ? -118.441 179.234 12.257 1.00 19.46 149 LYS E CA 1
ATOM 9913 C C . LYS E 1 149 ? -119.338 178.001 12.357 1.00 19.02 149 LYS E C 1
ATOM 9914 O O . LYS E 1 149 ? -118.859 176.870 12.336 1.00 19.33 149 LYS E O 1
ATOM 9920 N N . ASP E 1 150 ? -120.645 178.226 12.460 1.00 18.54 150 ASP E N 1
ATOM 9921 C CA . ASP E 1 150 ? -121.594 177.137 12.661 1.00 18.02 150 ASP E CA 1
ATOM 9922 C C . ASP E 1 150 ? -122.993 177.595 12.265 1.00 17.78 150 ASP E C 1
ATOM 9923 O O . ASP E 1 150 ? -123.789 178.003 13.114 1.00 17.58 150 ASP E O 1
ATOM 9928 N N . ARG E 1 151 ? -123.294 177.539 10.971 1.00 17.37 151 ARG E N 1
ATOM 9929 C CA . ARG E 1 151 ? -124.593 178.010 10.500 1.00 17.41 151 ARG E CA 1
ATOM 9930 C C . ARG E 1 151 ? -125.742 177.136 10.998 1.00 17.04 151 ARG E C 1
ATOM 9931 O O . ARG E 1 151 ? -126.851 177.623 11.204 1.00 16.68 151 ARG E O 1
ATOM 9939 N N . ALA E 1 152 ? -125.479 175.849 11.201 1.00 16.81 152 ALA E N 1
ATOM 9940 C CA . ALA E 1 152 ? -126.523 174.943 11.670 1.00 16.76 152 ALA E CA 1
ATOM 9941 C C . ALA E 1 152 ? -127.048 175.360 13.044 1.00 16.80 152 ALA E C 1
ATOM 9942 O O . ALA E 1 152 ? -128.260 175.418 13.265 1.00 16.78 152 ALA E O 1
ATOM 9944 N N . GLN E 1 153 ? -126.139 175.666 13.966 1.00 16.94 153 GLN E N 1
ATOM 9945 C CA . GLN E 1 153 ? -126.554 176.073 15.306 1.00 17.21 153 GLN E CA 1
ATOM 9946 C C . GLN E 1 153 ? -127.104 177.498 15.308 1.00 17.16 153 GLN E C 1
ATOM 9947 O O . GLN E 1 153 ? -127.978 177.828 16.110 1.00 17.05 153 GLN E O 1
ATOM 9953 N N . PHE E 1 154 ? -126.597 178.339 14.410 1.00 17.06 154 PHE E N 1
ATOM 9954 C CA . PHE E 1 154 ? -127.149 179.683 14.261 1.00 17.24 154 PHE E CA 1
ATOM 9955 C C . PHE E 1 154 ? -128.632 179.598 13.907 1.00 17.21 154 PHE E C 1
ATOM 9956 O O . PHE E 1 154 ? -129.465 180.273 14.513 1.00 16.89 154 PHE E O 1
ATOM 9964 N N . ILE E 1 155 ? -128.962 178.763 12.927 1.00 17.28 155 ILE E N 1
ATOM 9965 C CA . ILE E 1 155 ? -130.354 178.595 12.519 1.00 17.40 155 ILE E CA 1
ATOM 9966 C C . ILE E 1 155 ? -131.205 178.110 13.689 1.00 17.70 155 ILE E C 1
ATOM 9967 O O . ILE E 1 155 ? -132.290 178.632 13.937 1.00 17.58 155 ILE E O 1
ATOM 9972 N N . SER E 1 156 ? -130.704 177.106 14.402 1.00 17.85 156 SER E N 1
ATOM 9973 C CA A SER E 1 156 ? -131.412 176.552 15.547 0.50 18.28 156 SER E CA 1
ATOM 9974 C CA B SER E 1 156 ? -131.412 176.553 15.547 0.50 18.23 156 SER E CA 1
ATOM 9975 C C . SER E 1 156 ? -131.695 177.626 16.594 1.00 18.41 156 SER E C 1
ATOM 9976 O O . SER E 1 156 ? -132.814 177.731 17.100 1.00 18.33 156 SER E O 1
ATOM 9981 N N . ASP E 1 157 ? -130.676 178.421 16.914 1.00 18.77 157 ASP E N 1
ATOM 9982 C CA . ASP E 1 157 ? -130.804 179.488 17.908 1.00 19.19 157 ASP E CA 1
ATOM 9983 C C . ASP E 1 157 ? -131.735 180.610 17.437 1.00 19.47 157 ASP E C 1
ATOM 9984 O O . ASP E 1 157 ? -132.353 181.302 18.249 1.00 19.44 157 ASP E O 1
ATOM 9989 N N . PHE E 1 158 ? -131.816 180.785 16.123 1.00 19.65 158 PHE E N 1
ATOM 9990 C CA . PHE E 1 158 ? -132.610 181.844 15.504 1.00 20.21 158 PHE E CA 1
ATOM 9991 C C . PHE E 1 158 ? -134.114 181.592 15.679 1.00 20.23 158 PHE E C 1
ATOM 9992 O O . PHE E 1 158 ? -134.910 182.531 15.686 1.00 20.23 158 PHE E O 1
ATOM 10000 N N . ASN E 1 159 ? -134.497 180.325 15.821 1.00 20.29 159 ASN E N 1
ATOM 10001 C CA . ASN E 1 159 ? -135.907 179.960 15.984 1.00 20.67 159 ASN E CA 1
ATOM 10002 C C . ASN E 1 159 ? -136.631 180.751 17.077 1.00 20.73 159 ASN E C 1
ATOM 10003 O O . ASN E 1 159 ? -137.755 181.212 16.878 1.00 20.75 159 ASN E O 1
ATOM 10008 N N . ALA E 1 160 ? -135.987 180.907 18.231 1.00 20.72 160 ALA E N 1
ATOM 10009 C CA . ALA E 1 160 ? -136.638 181.535 19.383 1.00 20.86 160 ALA E CA 1
ATOM 10010 C C . ALA E 1 160 ? -137.092 182.971 19.110 1.00 20.82 160 ALA E C 1
ATOM 10011 O O . ALA E 1 160 ? -138.278 183.276 19.230 1.00 21.00 160 ALA E O 1
ATOM 10013 N N . PRO E 1 161 ? -136.150 183.861 18.751 1.00 20.77 161 PRO E N 1
ATOM 10014 C CA . PRO E 1 161 ? -136.529 185.248 18.462 1.00 20.88 161 PRO E CA 1
ATOM 10015 C C . PRO E 1 161 ? -137.354 185.379 17.180 1.00 21.09 161 PRO E C 1
ATOM 10016 O O . PRO E 1 161 ? -138.171 186.291 17.063 1.00 21.06 161 PRO E O 1
ATOM 10020 N N . PHE E 1 162 ? -137.142 184.472 16.230 1.00 21.25 162 PHE E N 1
ATOM 10021 C CA . PHE E 1 162 ? -137.878 184.495 14.968 1.00 21.58 162 PHE E CA 1
ATOM 10022 C C . PHE E 1 162 ? -139.376 184.312 15.203 1.00 21.85 162 PHE E C 1
ATOM 10023 O O . PHE E 1 162 ? -140.194 185.077 14.688 1.00 21.79 162 PHE E O 1
ATOM 10031 N N . TYR E 1 163 ? -139.726 183.293 15.984 1.00 22.20 163 TYR E N 1
ATOM 10032 C CA . TYR E 1 163 ? -141.124 182.967 16.251 1.00 22.65 163 TYR E CA 1
ATOM 10033 C C . TYR E 1 163 ? -141.643 183.624 17.527 1.00 23.30 163 TYR E C 1
ATOM 10034 O O . TYR E 1 163 ? -142.822 183.505 17.859 1.00 23.19 163 TYR E O 1
ATOM 10043 N N . GLY E 1 164 ? -140.756 184.305 18.245 1.00 24.12 164 GLY E N 1
ATOM 10044 C CA . GLY E 1 164 ? -141.128 184.958 19.497 1.00 25.22 164 GLY E CA 1
ATOM 10045 C C . GLY E 1 164 ? -141.353 183.987 20.640 1.00 26.04 164 GLY E C 1
ATOM 10046 O O . GLY E 1 164 ? -142.126 184.265 21.562 1.00 25.99 164 GLY E O 1
ATOM 10047 N N A ILE E 1 165 ? -140.678 182.842 20.578 0.50 26.37 165 ILE E N 1
ATOM 10048 N N B ILE E 1 165 ? -140.674 182.844 20.589 0.50 26.35 165 ILE E N 1
ATOM 10049 C CA A ILE E 1 165 ? -140.778 181.831 21.622 0.50 26.92 165 ILE E CA 1
ATOM 10050 C CA B ILE E 1 165 ? -140.796 181.833 21.633 0.50 26.89 165 ILE E CA 1
ATOM 10051 C C A ILE E 1 165 ? -140.365 182.419 22.965 0.50 27.25 165 ILE E C 1
ATOM 10052 C C B ILE E 1 165 ? -140.335 182.388 22.977 0.50 27.24 165 ILE E C 1
ATOM 10053 O O A ILE E 1 165 ? -140.931 182.081 24.007 0.50 27.37 165 ILE E O 1
ATOM 10054 O O B ILE E 1 165 ? -140.837 181.995 24.031 0.50 27.36 165 ILE E O 1
ATOM 10063 N N . ASN E 1 166 ? -139.379 183.308 22.929 1.00 27.58 166 ASN E N 1
ATOM 10064 C CA . ASN E 1 166 ? -138.890 183.962 24.130 1.00 28.24 166 ASN E CA 1
ATOM 10065 C C . ASN E 1 166 ? -139.851 185.034 24.639 1.00 28.81 166 ASN E C 1
ATOM 10066 O O . ASN E 1 166 ? -139.609 185.641 25.681 1.00 29.14 166 ASN E O 1
ATOM 10071 N N . LYS E 1 167 ? -140.938 185.266 23.908 1.00 29.41 167 LYS E N 1
ATOM 10072 C CA . LYS E 1 167 ? -141.885 186.321 24.271 1.00 29.95 167 LYS E CA 1
ATOM 10073 C C . LYS E 1 167 ? -143.357 185.911 24.178 1.00 30.06 167 LYS E C 1
ATOM 10074 O O . LYS E 1 167 ? -144.189 186.678 23.692 1.00 30.40 167 LYS E O 1
ATOM 10080 N N . GLY E 1 168 ? -143.678 184.706 24.637 1.00 30.03 168 GLY E N 1
ATOM 10081 C CA . GLY E 1 168 ? -145.075 184.315 24.807 1.00 29.92 168 GLY E CA 1
ATOM 10082 C C . GLY E 1 168 ? -145.738 183.570 23.663 1.00 29.72 168 GLY E C 1
ATOM 10083 O O . GLY E 1 168 ? -146.852 183.061 23.815 1.00 29.99 168 GLY E O 1
ATOM 10084 N N . GLN E 1 169 ? -145.080 183.509 22.511 1.00 29.36 169 GLN E N 1
ATOM 10085 C CA . GLN E 1 169 ? -145.620 182.738 21.398 1.00 28.89 169 GLN E CA 1
ATOM 10086 C C . GLN E 1 169 ? -145.331 181.254 21.620 1.00 28.42 169 GLN E C 1
ATOM 10087 O O . GLN E 1 169 ? -144.356 180.893 22.285 1.00 28.49 169 GLN E O 1
ATOM 10093 N N . VAL E 1 170 ? -146.188 180.396 21.080 1.00 27.74 170 VAL E N 1
ATOM 10094 C CA . VAL E 1 170 ? -145.980 178.957 21.186 1.00 27.00 170 VAL E CA 1
ATOM 10095 C C . VAL E 1 170 ? -145.927 178.320 19.804 1.00 26.09 170 VAL E C 1
ATOM 10096 O O . VAL E 1 170 ? -146.864 178.436 19.014 1.00 26.26 170 VAL E O 1
ATOM 10100 N N . VAL E 1 171 ? -144.811 177.659 19.519 1.00 25.28 171 VAL E N 1
ATOM 10101 C CA A VAL E 1 171 ? -144.624 176.973 18.248 0.50 24.63 171 VAL E CA 1
ATOM 10102 C CA B VAL E 1 171 ? -144.620 176.972 18.246 0.50 24.67 171 VAL E CA 1
ATOM 10103 C C . VAL E 1 171 ? -144.125 175.553 18.501 1.00 24.17 171 VAL E C 1
ATOM 10104 O O . VAL E 1 171 ? -143.222 175.335 19.310 1.00 24.24 171 VAL E O 1
ATOM 10111 N N . SER E 1 172 ? -144.722 174.585 17.814 1.00 23.20 172 SER E N 1
ATOM 10112 C CA . SER E 1 172 ? -144.393 173.178 18.038 1.00 21.92 172 SER E CA 1
ATOM 10113 C C . SER E 1 172 ? -142.942 172.839 17.725 1.00 21.36 172 SER E C 1
ATOM 10114 O O . SER E 1 172 ? -142.261 173.570 17.005 1.00 20.86 172 SER E O 1
ATOM 10117 N N . GLN E 1 173 ? -142.478 171.712 18.256 1.00 20.73 173 GLN E N 1
ATOM 10118 C CA . GLN E 1 173 ? -141.160 171.209 17.912 1.00 20.28 173 GLN E CA 1
ATOM 10119 C C . GLN E 1 173 ? -141.128 170.837 16.437 1.00 19.56 173 GLN E C 1
ATOM 10120 O O . GLN E 1 173 ? -140.095 170.952 15.784 1.00 19.60 173 GLN E O 1
ATOM 10126 N N . GLY E 1 174 ? -142.269 170.390 15.920 1.00 18.79 174 GLY E N 1
ATOM 10127 C CA . GLY E 1 174 ? -142.389 170.037 14.509 1.00 17.92 174 GLY E CA 1
ATOM 10128 C C . GLY E 1 174 ? -142.030 171.198 13.604 1.00 17.62 174 GLY E C 1
ATOM 10129 O O . GLY E 1 174 ? -141.242 171.050 12.672 1.00 17.01 174 GLY E O 1
ATOM 10130 N N . VAL E 1 175 ? -142.613 172.361 13.876 1.00 17.28 175 VAL E N 1
ATOM 10131 C CA . VAL E 1 175 ? -142.326 173.555 13.094 1.00 17.33 175 VAL E CA 1
ATOM 10132 C C . VAL E 1 175 ? -140.851 173.936 13.185 1.00 17.12 175 VAL E C 1
ATOM 10133 O O . VAL E 1 175 ? -140.228 174.296 12.190 1.00 16.65 175 VAL E O 1
ATOM 10137 N N . GLN E 1 176 ? -140.293 173.855 14.387 1.00 16.95 176 GLN E N 1
ATOM 10138 C CA . GLN E 1 176 ? -138.891 174.205 14.584 1.00 17.07 176 GLN E CA 1
ATOM 10139 C C . GLN E 1 176 ? -137.981 173.234 13.833 1.00 16.79 176 GLN E C 1
ATOM 10140 O O . GLN E 1 176 ? -136.962 173.633 13.268 1.00 16.75 176 GLN E O 1
ATOM 10146 N N . THR E 1 177 ? -138.368 171.962 13.815 1.00 16.41 177 THR E N 1
ATOM 10147 C CA . THR E 1 177 ? -137.608 170.935 13.115 1.00 16.27 177 THR E CA 1
ATOM 10148 C C . THR E 1 177 ? -137.674 171.147 11.607 1.00 16.01 177 THR E C 1
ATOM 10149 O O . THR E 1 177 ? -136.659 171.061 10.918 1.00 16.02 177 THR E O 1
ATOM 10153 N N . GLN E 1 178 ? -138.868 171.433 11.096 1.00 15.92 178 GLN E N 1
ATOM 10154 C CA . GLN E 1 178 ? -139.028 171.685 9.664 1.00 15.72 178 GLN E CA 1
ATOM 10155 C C . GLN E 1 178 ? -138.257 172.931 9.236 1.00 15.56 178 GLN E C 1
ATOM 10156 O O . GLN E 1 178 ? -137.656 172.963 8.162 1.00 15.11 178 GLN E O 1
ATOM 10162 N N . THR E 1 179 ? -138.289 173.959 10.077 1.00 15.17 179 THR E N 1
ATOM 10163 C CA . THR E 1 179 ? -137.573 175.195 9.791 1.00 15.31 179 THR E CA 1
ATOM 10164 C C . THR E 1 179 ? -136.078 174.917 9.608 1.00 15.13 179 THR E C 1
ATOM 10165 O O . THR E 1 179 ? -135.462 175.371 8.645 1.00 14.74 179 THR E O 1
ATOM 10169 N N . LEU E 1 180 ? -135.499 174.156 10.530 1.00 15.08 180 LEU E N 1
ATOM 10170 C CA . LEU E 1 180 ? -134.081 173.807 10.442 1.00 15.13 180 LEU E CA 1
ATOM 10171 C C . LEU E 1 180 ? -133.778 172.933 9.222 1.00 15.10 180 LEU E C 1
ATOM 10172 O O . LEU E 1 180 ? -132.798 173.168 8.513 1.00 15.31 180 LEU E O 1
ATOM 10177 N N . GLN E 1 181 ? -134.618 171.929 8.978 1.00 14.79 181 GLN E N 1
ATOM 10178 C CA . GLN E 1 181 ? -134.418 171.030 7.844 1.00 14.69 181 GLN E CA 1
ATOM 10179 C C . GLN E 1 181 ? -134.345 171.804 6.537 1.00 14.53 181 GLN E C 1
ATOM 10180 O O . GLN E 1 181 ? -133.444 171.588 5.717 1.00 14.70 181 GLN E O 1
ATOM 10186 N N . ILE E 1 182 ? -135.304 172.702 6.333 1.00 14.19 182 ILE E N 1
ATOM 10187 C CA . ILE E 1 182 ? -135.336 173.504 5.113 1.00 13.91 182 ILE E CA 1
ATOM 10188 C C . ILE E 1 182 ? -134.119 174.419 5.018 1.00 13.93 182 ILE E C 1
ATOM 10189 O O . ILE E 1 182 ? -133.493 174.534 3.961 1.00 14.04 182 ILE E O 1
ATOM 10194 N N . ALA E 1 183 ? -133.787 175.070 6.126 1.00 13.73 183 ALA E N 1
ATOM 10195 C CA . ALA E 1 183 ? -132.671 176.011 6.154 1.00 13.88 183 ALA E CA 1
ATOM 10196 C C . ALA E 1 183 ? -131.343 175.337 5.806 1.00 13.85 183 ALA E C 1
ATOM 10197 O O . ALA E 1 183 ? -130.480 175.940 5.171 1.00 14.14 183 ALA E O 1
ATOM 10199 N N . LEU E 1 184 ? -131.183 174.083 6.219 1.00 14.05 184 LEU E N 1
ATOM 10200 C CA . LEU E 1 184 ? -129.939 173.358 5.978 1.00 14.08 184 LEU E CA 1
ATOM 10201 C C . LEU E 1 184 ? -129.760 172.972 4.510 1.00 14.01 184 LEU E C 1
ATOM 10202 O O . LEU E 1 184 ? -128.644 172.690 4.074 1.00 14.38 184 LEU E O 1
ATOM 10207 N N . LEU E 1 185 ? -130.855 172.968 3.752 1.00 13.94 185 LEU E N 1
ATOM 10208 C CA . LEU E 1 185 ? -130.785 172.708 2.317 1.00 14.09 185 LEU E CA 1
ATOM 10209 C C . LEU E 1 185 ? -130.008 173.813 1.604 1.00 14.35 185 LEU E C 1
ATOM 10210 O O . LEU E 1 185 ? -129.370 173.580 0.573 1.00 14.42 185 LEU E O 1
ATOM 10215 N N . ALA E 1 186 ? -130.071 175.018 2.158 1.00 14.60 186 ALA E N 1
ATOM 10216 C CA . ALA E 1 186 ? -129.499 176.196 1.510 1.00 14.98 186 ALA E CA 1
ATOM 10217 C C . ALA E 1 186 ? -127.973 176.195 1.464 1.00 15.18 186 ALA E C 1
ATOM 10218 O O . ALA E 1 186 ? -127.311 175.457 2.191 1.00 15.08 186 ALA E O 1
ATOM 10220 N N . SER E 1 187 ? -127.439 177.055 0.604 1.00 15.42 187 SER E N 1
ATOM 10221 C CA . SER E 1 187 ? -126.005 177.264 0.458 1.00 15.84 187 SER E CA 1
ATOM 10222 C C . SER E 1 187 ? -125.457 178.142 1.581 1.00 15.85 187 SER E C 1
ATOM 10223 O O . SER E 1 187 ? -126.067 179.152 1.942 1.00 15.91 187 SER E O 1
ATOM 10226 N N . LEU E 1 188 ? -124.303 177.767 2.128 1.00 15.80 188 LEU E N 1
ATOM 10227 C CA . LEU E 1 188 ? -123.634 178.622 3.102 1.00 15.87 188 LEU E CA 1
ATOM 10228 C C . LEU E 1 188 ? -123.346 179.990 2.477 1.00 15.86 188 LEU E C 1
ATOM 10229 O O . LEU E 1 188 ? -123.539 181.026 3.107 1.00 16.03 188 LEU E O 1
ATOM 10234 N N . LYS E 1 189 ? -122.885 179.981 1.231 1.00 15.92 189 LYS E N 1
ATOM 10235 C CA . LYS E 1 189 ? -122.554 181.215 0.520 1.00 16.02 189 LYS E CA 1
ATOM 10236 C C . LYS E 1 189 ? -123.773 182.121 0.346 1.00 15.99 189 LYS E C 1
ATOM 10237 O O . LYS E 1 189 ? -123.715 183.322 0.616 1.00 16.09 189 LYS E O 1
ATOM 10243 N N . ALA E 1 190 ? -124.877 181.543 -0.113 1.00 15.99 190 ALA E N 1
ATOM 10244 C CA . ALA E 1 190 ? -126.102 182.306 -0.315 1.00 15.81 190 ALA E CA 1
ATOM 10245 C C . ALA E 1 190 ? -126.603 182.864 1.010 1.00 15.95 190 ALA E C 1
ATOM 10246 O O . ALA E 1 190 ? -127.052 184.008 1.089 1.00 15.68 190 ALA E O 1
ATOM 10248 N N . THR E 1 191 ? -126.520 182.044 2.052 1.00 15.95 191 THR E N 1
ATOM 10249 C CA . THR E 1 191 ? -126.993 182.437 3.369 1.00 16.12 191 THR E CA 1
ATOM 10250 C C . THR E 1 191 ? -126.268 183.694 3.860 1.00 16.32 191 THR E C 1
ATOM 10251 O O . THR E 1 191 ? -126.898 184.650 4.319 1.00 16.23 191 THR E O 1
ATOM 10255 N N . VAL E 1 192 ? -124.944 183.696 3.742 1.00 16.64 192 VAL E N 1
ATOM 10256 C CA . VAL E 1 192 ? -124.140 184.846 4.156 1.00 16.92 192 VAL E CA 1
ATOM 10257 C C . VAL E 1 192 ? -124.311 186.048 3.215 1.00 17.18 192 VAL E C 1
ATOM 10258 O O . VAL E 1 192 ? -124.463 187.178 3.674 1.00 17.18 192 VAL E O 1
ATOM 10262 N N . ASP E 1 193 ? -124.289 185.805 1.905 1.00 17.61 193 ASP E N 1
ATOM 10263 C CA . ASP E 1 193 ? -124.479 186.882 0.929 1.00 17.99 193 ASP E CA 1
ATOM 10264 C C . ASP E 1 193 ? -125.802 187.621 1.151 1.00 18.05 193 ASP E C 1
ATOM 10265 O O . ASP E 1 193 ? -125.875 188.842 1.008 1.00 18.01 193 ASP E O 1
ATOM 10270 N N . CYS E 1 194 ? -126.852 186.881 1.493 1.00 18.01 194 CYS E N 1
ATOM 10271 C CA . CYS E 1 194 ? -128.155 187.496 1.726 1.00 17.93 194 CYS E CA 1
ATOM 10272 C C . CYS E 1 194 ? -128.123 188.494 2.883 1.00 18.10 194 CYS E C 1
ATOM 10273 O O . CYS E 1 194 ? -128.847 189.491 2.870 1.00 18.09 194 CYS E O 1
ATOM 10276 N N . VAL E 1 195 ? -127.290 188.228 3.886 1.00 18.25 195 VAL E N 1
ATOM 10277 C CA . VAL E 1 195 ? -127.134 189.177 4.986 1.00 18.61 195 VAL E CA 1
ATOM 10278 C C . VAL E 1 195 ? -126.637 190.516 4.442 1.00 18.83 195 VAL E C 1
ATOM 10279 O O . VAL E 1 195 ? -127.206 191.567 4.741 1.00 18.96 195 VAL E O 1
ATOM 10283 N N . THR E 1 196 ? -125.583 190.474 3.632 1.00 19.26 196 THR E N 1
ATOM 10284 C CA . THR E 1 196 ? -125.078 191.679 2.971 1.00 19.88 196 THR E CA 1
ATOM 10285 C C . THR E 1 196 ? -126.199 192.364 2.189 1.00 20.00 196 THR E C 1
ATOM 10286 O O . THR E 1 196 ? -126.355 193.587 2.232 1.00 20.07 196 THR E O 1
ATOM 10290 N N . ALA E 1 197 ? -126.985 191.563 1.479 1.00 20.03 197 ALA E N 1
ATOM 10291 C CA . ALA E 1 197 ? -128.048 192.092 0.633 1.00 20.11 197 ALA E CA 1
ATOM 10292 C C . ALA E 1 197 ? -129.125 192.818 1.434 1.00 20.28 197 ALA E C 1
ATOM 10293 O O . ALA E 1 197 ? -129.407 193.990 1.174 1.00 20.29 197 ALA E O 1
ATOM 10295 N N . PHE E 1 198 ? -129.736 192.138 2.402 1.00 20.24 198 PHE E N 1
ATOM 10296 C CA . PHE E 1 198 ? -130.822 192.771 3.151 1.00 20.43 198 PHE E CA 1
ATOM 10297 C C . PHE E 1 198 ? -130.339 193.811 4.166 1.00 20.63 198 PHE E C 1
ATOM 10298 O O . PHE E 1 198 ? -131.095 194.693 4.567 1.00 20.66 198 PHE E O 1
ATOM 10306 N N . ALA E 1 199 ? -129.071 193.724 4.551 1.00 20.91 199 ALA E N 1
ATOM 10307 C CA . ALA E 1 199 ? -128.506 194.678 5.499 1.00 21.39 199 ALA E CA 1
ATOM 10308 C C . ALA E 1 199 ? -128.279 196.050 4.867 1.00 21.65 199 ALA E C 1
ATOM 10309 O O . ALA E 1 199 ? -128.465 197.077 5.519 1.00 21.83 199 ALA E O 1
ATOM 10311 N N . GLU E 1 200 ? -127.884 196.070 3.598 1.00 21.96 200 GLU E N 1
ATOM 10312 C CA . GLU E 1 200 ? -127.361 197.300 3.005 1.00 22.41 200 GLU E CA 1
ATOM 10313 C C . GLU E 1 200 ? -128.104 197.824 1.775 1.00 22.36 200 GLU E C 1
ATOM 10314 O O . GLU E 1 200 ? -127.799 198.913 1.282 1.00 22.35 200 GLU E O 1
ATOM 10320 N N . THR E 1 201 ? -129.074 197.065 1.277 1.00 22.24 201 THR E N 1
ATOM 10321 C CA . THR E 1 201 ? -129.812 197.499 0.094 1.00 22.14 201 THR E CA 1
ATOM 10322 C C . THR E 1 201 ? -130.901 198.510 0.463 1.00 22.36 201 THR E C 1
ATOM 10323 O O . THR E 1 201 ? -131.660 198.306 1.411 1.00 22.40 201 THR E O 1
ATOM 10327 N N . ASP E 1 202 ? -130.958 199.602 -0.294 1.00 22.45 202 ASP E N 1
ATOM 10328 C CA . ASP E 1 202 ? -131.897 200.690 -0.038 1.00 22.71 202 ASP E CA 1
ATOM 10329 C C . ASP E 1 202 ? -133.055 200.629 -1.032 1.00 22.80 202 ASP E C 1
ATOM 10330 O O . ASP E 1 202 ? -132.855 200.786 -2.236 1.00 22.74 202 ASP E O 1
ATOM 10335 N N . PHE E 1 203 ? -134.264 200.395 -0.526 1.00 23.23 203 PHE E N 1
ATOM 10336 C CA . PHE E 1 203 ? -135.438 200.257 -1.386 1.00 23.51 203 PHE E CA 1
ATOM 10337 C C . PHE E 1 203 ? -136.303 201.507 -1.368 1.00 23.99 203 PHE E C 1
ATOM 10338 O O . PHE E 1 203 ? -137.447 201.480 -1.820 1.00 24.21 203 PHE E O 1
ATOM 10346 N N . ARG E 1 204 ? -135.775 202.601 -0.834 1.00 24.50 204 ARG E N 1
ATOM 10347 C CA . ARG E 1 204 ? -136.561 203.829 -0.774 1.00 25.11 204 ARG E CA 1
ATOM 10348 C C . ARG E 1 204 ? -136.925 204.351 -2.169 1.00 25.44 204 ARG E C 1
ATOM 10349 O O . ARG E 1 204 ? -138.055 204.780 -2.391 1.00 25.80 204 ARG E O 1
ATOM 10357 N N . PRO E 1 205 ? -135.975 204.307 -3.116 1.00 25.99 205 PRO E N 1
ATOM 10358 C CA . PRO E 1 205 ? -136.326 204.648 -4.492 1.00 26.28 205 PRO E CA 1
ATOM 10359 C C . PRO E 1 205 ? -137.423 203.733 -5.033 1.00 26.66 205 PRO E C 1
ATOM 10360 O O . PRO E 1 205 ? -138.303 204.186 -5.770 1.00 26.67 205 PRO E O 1
ATOM 10364 N N . ASP E 1 206 ? -137.366 202.455 -4.664 1.00 26.83 206 ASP E N 1
ATOM 10365 C CA . ASP E 1 206 ? -138.361 201.477 -5.098 1.00 27.08 206 ASP E CA 1
ATOM 10366 C C . ASP E 1 206 ? -139.770 201.870 -4.668 1.00 27.22 206 ASP E C 1
ATOM 10367 O O . ASP E 1 206 ? -140.728 201.699 -5.422 1.00 27.38 206 ASP E O 1
ATOM 10372 N N . MET E 1 207 ? -139.895 202.379 -3.447 1.00 27.49 207 MET E N 1
ATOM 10373 C CA . MET E 1 207 ? -141.199 202.727 -2.894 1.00 27.78 207 MET E CA 1
ATOM 10374 C C . MET E 1 207 ? -141.950 203.698 -3.803 1.00 28.06 207 MET E C 1
ATOM 10375 O O . MET E 1 207 ? -143.173 203.618 -3.935 1.00 27.98 207 MET E O 1
ATOM 10380 N N . ALA E 1 208 ? -141.213 204.610 -4.430 1.00 28.38 208 ALA E N 1
ATOM 10381 C CA . ALA E 1 208 ? -141.820 205.635 -5.278 1.00 28.77 208 ALA E CA 1
ATOM 10382 C C . ALA E 1 208 ? -142.301 205.073 -6.616 1.00 29.02 208 ALA E C 1
ATOM 10383 O O . ALA E 1 208 ? -143.109 205.698 -7.304 1.00 29.18 208 ALA E O 1
ATOM 10385 N N . LYS E 1 209 ? -141.803 203.894 -6.976 1.00 29.25 209 LYS E N 1
ATOM 10386 C CA . LYS E 1 209 ? -142.148 203.261 -8.248 1.00 29.41 209 LYS E CA 1
ATOM 10387 C C . LYS E 1 209 ? -143.371 202.351 -8.129 1.00 29.35 209 LYS E C 1
ATOM 10388 O O . LYS E 1 209 ? -143.894 201.871 -9.134 1.00 29.47 209 LYS E O 1
ATOM 10394 N N . ILE E 1 210 ? -143.822 202.111 -6.904 1.00 29.23 210 ILE E N 1
ATOM 10395 C CA . ILE E 1 210 ? -144.939 201.198 -6.674 1.00 29.23 210 ILE E CA 1
ATOM 10396 C C . ILE E 1 210 ? -146.283 201.890 -6.894 1.00 29.22 210 ILE E C 1
ATOM 10397 O O . ILE E 1 210 ? -146.749 202.649 -6.046 1.00 29.28 210 ILE E O 1
ATOM 10402 N N . ASP E 1 211 ? -146.898 201.615 -8.041 1.00 29.21 211 ASP E N 1
ATOM 10403 C CA . ASP E 1 211 ? -148.143 202.271 -8.429 1.00 29.26 211 ASP E CA 1
ATOM 10404 C C . ASP E 1 211 ? -149.320 201.301 -8.495 1.00 28.91 211 ASP E C 1
ATOM 10405 O O . ASP E 1 211 ? -150.165 201.400 -9.386 1.00 29.04 211 ASP E O 1
ATOM 10410 N N . VAL E 1 212 ? -149.367 200.364 -7.552 1.00 28.44 212 VAL E N 1
ATOM 10411 C CA . VAL E 1 212 ? -150.462 199.406 -7.468 1.00 27.73 212 VAL E CA 1
ATOM 10412 C C . VAL E 1 212 ? -150.972 199.325 -6.036 1.00 27.35 212 VAL E C 1
ATOM 10413 O O . VAL E 1 212 ? -150.265 199.706 -5.102 1.00 27.25 212 VAL E O 1
ATOM 10417 N N . PRO E 1 213 ? -152.210 198.840 -5.855 1.00 26.95 213 PRO E N 1
ATOM 10418 C CA . PRO E 1 213 ? -152.721 198.642 -4.507 1.00 26.61 213 PRO E CA 1
ATOM 10419 C C . PRO E 1 213 ? -151.727 197.832 -3.680 1.00 26.37 213 PRO E C 1
ATOM 10420 O O . PRO E 1 213 ? -151.202 196.824 -4.161 1.00 26.14 213 PRO E O 1
ATOM 10424 N N . THR E 1 214 ? -151.478 198.276 -2.452 1.00 25.97 214 THR E N 1
ATOM 10425 C CA . THR E 1 214 ? -150.467 197.667 -1.593 1.00 25.61 214 THR E CA 1
ATOM 10426 C C . THR E 1 214 ? -150.968 197.480 -0.167 1.00 25.38 214 THR E C 1
ATOM 10427 O O . THR E 1 214 ? -151.574 198.381 0.419 1.00 25.54 214 THR E O 1
ATOM 10431 N N . LEU E 1 215 ? -150.712 196.299 0.385 1.00 24.98 215 LEU E N 1
ATOM 10432 C CA . LEU E 1 215 ? -151.030 196.007 1.773 1.00 24.54 215 LEU E CA 1
ATOM 10433 C C . LEU E 1 215 ? -149.752 195.686 2.538 1.00 24.51 215 LEU E C 1
ATOM 10434 O O . LEU E 1 215 ? -148.980 194.812 2.139 1.00 24.46 215 LEU E O 1
ATOM 10439 N N . VAL E 1 216 ? -149.532 196.403 3.634 1.00 24.20 216 VAL E N 1
ATOM 10440 C CA . VAL E 1 216 ? -148.382 196.156 4.492 1.00 23.95 216 VAL E CA 1
ATOM 10441 C C . VAL E 1 216 ? -148.846 195.538 5.807 1.00 23.80 216 VAL E C 1
ATOM 10442 O O . VAL E 1 216 ? -149.691 196.101 6.505 1.00 23.88 216 VAL E O 1
ATOM 10446 N N . ILE E 1 217 ? -148.314 194.364 6.127 1.00 23.40 217 ILE E N 1
ATOM 10447 C CA . ILE E 1 217 ? -148.619 193.718 7.394 1.00 23.23 217 ILE E CA 1
ATOM 10448 C C . ILE E 1 217 ? -147.336 193.493 8.180 1.00 23.32 217 ILE E C 1
ATOM 10449 O O . ILE E 1 217 ? -146.317 193.085 7.622 1.00 23.26 217 ILE E O 1
ATOM 10454 N N . HIS E 1 218 ? -147.389 193.757 9.479 1.00 23.40 218 HIS E N 1
ATOM 10455 C CA . HIS E 1 218 ? -146.211 193.647 10.322 1.00 23.67 218 HIS E CA 1
ATOM 10456 C C . HIS E 1 218 ? -146.649 193.391 11.757 1.00 24.01 218 HIS E C 1
ATOM 10457 O O . HIS E 1 218 ? -147.667 193.920 12.202 1.00 24.17 218 HIS E O 1
ATOM 10464 N N . GLY E 1 219 ? -145.892 192.572 12.479 1.00 24.30 219 GLY E N 1
ATOM 10465 C CA . GLY E 1 219 ? -146.151 192.371 13.901 1.00 24.91 219 GLY E CA 1
ATOM 10466 C C . GLY E 1 219 ? -145.394 193.417 14.696 1.00 25.32 219 GLY E C 1
ATOM 10467 O O . GLY E 1 219 ? -144.239 193.709 14.394 1.00 25.35 219 GLY E O 1
ATOM 10468 N N . ASP E 1 220 ? -146.036 194.000 15.703 1.00 25.77 220 ASP E N 1
ATOM 10469 C CA . ASP E 1 220 ? -145.351 195.011 16.503 1.00 26.09 220 ASP E CA 1
ATOM 10470 C C . ASP E 1 220 ? -144.583 194.399 17.671 1.00 25.84 220 ASP E C 1
ATOM 10471 O O . ASP E 1 220 ? -144.144 195.102 18.580 1.00 26.12 220 ASP E O 1
ATOM 10476 N N . GLY E 1 221 ? -144.419 193.079 17.631 1.00 25.38 221 GLY E N 1
ATOM 10477 C CA . GLY E 1 221 ? -143.534 192.383 18.558 1.00 24.76 221 GLY E CA 1
ATOM 10478 C C . GLY E 1 221 ? -142.335 191.811 17.820 1.00 24.36 221 GLY E C 1
ATOM 10479 O O . GLY E 1 221 ? -141.585 191.006 18.363 1.00 24.47 221 GLY E O 1
ATOM 10480 N N . ASP E 1 222 ? -142.160 192.239 16.573 1.00 23.93 222 ASP E N 1
ATOM 10481 C CA . ASP E 1 222 ? -141.100 191.723 15.705 1.00 23.41 222 ASP E CA 1
ATOM 10482 C C . ASP E 1 222 ? -139.700 192.018 16.250 1.00 23.41 222 ASP E C 1
ATOM 10483 O O . ASP E 1 222 ? -139.282 193.178 16.322 1.00 23.29 222 ASP E O 1
ATOM 10488 N N . GLN E 1 223 ? -138.977 190.963 16.627 1.00 23.14 223 GLN E N 1
ATOM 10489 C CA . GLN E 1 223 ? -137.634 191.105 17.194 1.00 22.98 223 GLN E CA 1
ATOM 10490 C C . GLN E 1 223 ? -136.541 191.090 16.129 1.00 23.01 223 GLN E C 1
ATOM 10491 O O . GLN E 1 223 ? -135.370 191.346 16.426 1.00 23.06 223 GLN E O 1
ATOM 10497 N N . ILE E 1 224 ? -136.919 190.775 14.894 1.00 22.88 224 ILE E N 1
ATOM 10498 C CA . ILE E 1 224 ? -135.947 190.616 13.818 1.00 22.86 224 ILE E CA 1
ATOM 10499 C C . ILE E 1 224 ? -135.911 191.832 12.899 1.00 22.90 224 ILE E C 1
ATOM 10500 O O . ILE E 1 224 ? -134.853 192.418 12.670 1.00 22.74 224 ILE E O 1
ATOM 10505 N N . VAL E 1 225 ? -137.074 192.191 12.367 1.00 23.01 225 VAL E N 1
ATOM 10506 C CA . VAL E 1 225 ? -137.210 193.344 11.488 1.00 23.32 225 VAL E CA 1
ATOM 10507 C C . VAL E 1 225 ? -138.091 194.378 12.180 1.00 23.67 225 VAL E C 1
ATOM 10508 O O . VAL E 1 225 ? -139.304 194.189 12.287 1.00 23.59 225 VAL E O 1
ATOM 10512 N N . PRO E 1 226 ? -137.477 195.472 12.664 1.00 24.05 226 PRO E N 1
ATOM 10513 C CA . PRO E 1 226 ? -138.148 196.500 13.465 1.00 24.36 226 PRO E CA 1
ATOM 10514 C C . PRO E 1 226 ? -139.285 197.191 12.716 1.00 24.52 226 PRO E C 1
ATOM 10515 O O . PRO E 1 226 ? -139.047 197.888 11.732 1.00 24.68 226 PRO E O 1
ATOM 10519 N N . PHE E 1 227 ? -140.510 196.995 13.193 1.00 24.88 227 PHE E N 1
ATOM 10520 C CA . PHE E 1 227 ? -141.689 197.614 12.595 1.00 25.07 227 PHE E CA 1
ATOM 10521 C C . PHE E 1 227 ? -141.527 199.122 12.412 1.00 25.21 227 PHE E C 1
ATOM 10522 O O . PHE E 1 227 ? -141.817 199.660 11.344 1.00 25.27 227 PHE E O 1
ATOM 10530 N N . GLU E 1 228 ? -141.057 199.795 13.457 1.00 25.46 228 GLU E N 1
ATOM 10531 C CA . GLU E 1 228 ? -140.980 201.259 13.465 1.00 25.88 228 GLU E CA 1
ATOM 10532 C C . GLU E 1 228 ? -140.174 201.856 12.312 1.00 25.51 228 GLU E C 1
ATOM 10533 O O . GLU E 1 228 ? -140.490 202.947 11.831 1.00 25.60 228 GLU E O 1
ATOM 10539 N N . THR E 1 229 ? -139.136 201.153 11.866 1.00 24.99 229 THR E N 1
ATOM 10540 C CA . THR E 1 229 ? -138.277 201.686 10.809 1.00 24.64 229 THR E CA 1
ATOM 10541 C C . THR E 1 229 ? -138.390 200.946 9.476 1.00 24.40 229 THR E C 1
ATOM 10542 O O . THR E 1 229 ? -137.674 201.257 8.524 1.00 24.18 229 THR E O 1
ATOM 10546 N N . THR E 1 230 ? -139.286 199.966 9.410 1.00 24.15 230 THR E N 1
ATOM 10547 C CA . THR E 1 230 ? -139.509 199.231 8.169 1.00 24.02 230 THR E CA 1
ATOM 10548 C C . THR E 1 230 ? -140.971 199.328 7.724 1.00 24.24 230 THR E C 1
ATOM 10549 O O . THR E 1 230 ? -141.340 200.239 6.982 1.00 24.23 230 THR E O 1
ATOM 10553 N N . GLY E 1 231 ? -141.797 198.395 8.187 1.00 24.24 231 GLY E N 1
ATOM 10554 C CA . GLY E 1 231 ? -143.209 198.356 7.810 1.00 24.50 231 GLY E CA 1
ATOM 10555 C C . GLY E 1 231 ? -143.930 199.681 7.981 1.00 24.81 231 GLY E C 1
ATOM 10556 O O . GLY E 1 231 ? -144.653 200.125 7.088 1.00 24.88 231 GLY E O 1
ATOM 10557 N N . LYS E 1 232 ? -143.739 200.311 9.135 1.00 25.01 232 LYS E N 1
ATOM 10558 C CA . LYS E 1 232 ? -144.393 201.582 9.429 1.00 25.44 232 LYS E CA 1
ATOM 10559 C C . LYS E 1 232 ? -144.077 202.628 8.366 1.00 25.46 232 LYS E C 1
ATOM 10560 O O . LYS E 1 232 ? -144.951 203.389 7.946 1.00 25.68 232 LYS E O 1
ATOM 10566 N N . VAL E 1 233 ? -142.823 202.654 7.927 1.00 25.45 233 VAL E N 1
ATOM 10567 C CA . VAL E 1 233 ? -142.366 203.646 6.963 1.00 25.42 233 VAL E CA 1
ATOM 10568 C C . VAL E 1 233 ? -142.787 203.299 5.539 1.00 25.52 233 VAL E C 1
ATOM 10569 O O . VAL E 1 233 ? -143.168 204.177 4.766 1.00 25.58 233 VAL E O 1
ATOM 10573 N N . ALA E 1 234 ? -142.721 202.017 5.195 1.00 25.55 234 ALA E N 1
ATOM 10574 C CA . ALA E 1 234 ? -143.109 201.563 3.862 1.00 25.67 234 ALA E CA 1
ATOM 10575 C C . ALA E 1 234 ? -144.562 201.923 3.547 1.00 25.77 234 ALA E C 1
ATOM 10576 O O . ALA E 1 234 ? -144.881 202.329 2.430 1.00 25.67 234 ALA E O 1
ATOM 10578 N N . ALA E 1 235 ? -145.436 201.762 4.535 1.00 26.02 235 ALA E N 1
ATOM 10579 C CA . ALA E 1 235 ? -146.854 202.062 4.360 1.00 26.39 235 ALA E CA 1
ATOM 10580 C C . ALA E 1 235 ? -147.073 203.544 4.064 1.00 26.80 235 ALA E C 1
ATOM 10581 O O . ALA E 1 235 ? -148.038 203.913 3.397 1.00 26.74 235 ALA E O 1
ATOM 10583 N N . GLU E 1 236 ? -146.169 204.387 4.559 1.00 27.27 236 GLU E N 1
ATOM 10584 C CA . GLU E 1 236 ? -146.256 205.829 4.330 1.00 27.95 236 GLU E CA 1
ATOM 10585 C C . GLU E 1 236 ? -145.672 206.219 2.977 1.00 27.99 236 GLU E C 1
ATOM 10586 O O . GLU E 1 236 ? -146.207 207.090 2.289 1.00 28.19 236 GLU E O 1
ATOM 10592 N N . LEU E 1 237 ? -144.576 205.569 2.597 1.00 27.92 237 LEU E N 1
ATOM 10593 C CA . LEU E 1 237 ? -143.862 205.911 1.370 1.00 27.93 237 LEU E CA 1
ATOM 10594 C C . LEU E 1 237 ? -144.553 205.393 0.112 1.00 28.10 237 LEU E C 1
ATOM 10595 O O . LEU E 1 237 ? -144.347 205.923 -0.982 1.00 28.27 237 LEU E O 1
ATOM 10600 N N . ILE E 1 238 ? -145.363 204.350 0.263 1.00 28.18 238 ILE E N 1
ATOM 10601 C CA . ILE E 1 238 ? -146.108 203.806 -0.866 1.00 28.31 238 ILE E CA 1
ATOM 10602 C C . ILE E 1 238 ? -147.479 204.464 -0.951 1.00 28.49 238 ILE E C 1
ATOM 10603 O O . ILE E 1 238 ? -148.292 204.347 -0.035 1.00 28.44 238 ILE E O 1
ATOM 10608 N N . LYS E 1 239 ? -147.726 205.163 -2.053 1.00 28.90 239 LYS E N 1
ATOM 10609 C CA . LYS E 1 239 ? -148.974 205.898 -2.223 1.00 29.36 239 LYS E CA 1
ATOM 10610 C C . LYS E 1 239 ? -150.191 204.982 -2.154 1.00 29.33 239 LYS E C 1
ATOM 10611 O O . LYS E 1 239 ? -150.283 203.998 -2.889 1.00 29.61 239 LYS E O 1
ATOM 10617 N N . GLY E 1 240 ? -151.117 205.308 -1.260 1.00 29.31 240 GLY E N 1
ATOM 10618 C CA . GLY E 1 240 ? -152.374 204.576 -1.152 1.00 29.28 240 GLY E CA 1
ATOM 10619 C C . GLY E 1 240 ? -152.271 203.244 -0.434 1.00 29.20 240 GLY E C 1
ATOM 10620 O O . GLY E 1 240 ? -153.237 202.484 -0.388 1.00 29.19 240 GLY E O 1
ATOM 10621 N N . ALA E 1 241 ? -151.102 202.961 0.134 1.00 29.18 241 ALA E N 1
ATOM 10622 C CA . ALA E 1 241 ? -150.872 201.696 0.832 1.00 29.09 241 ALA E CA 1
ATOM 10623 C C . ALA E 1 241 ? -151.691 201.564 2.116 1.00 29.19 241 ALA E C 1
ATOM 10624 O O . ALA E 1 241 ? -151.897 202.539 2.842 1.00 29.21 241 ALA E O 1
ATOM 10626 N N . GLU E 1 242 ? -152.156 200.349 2.388 1.00 29.10 242 GLU E N 1
ATOM 10627 C CA . GLU E 1 242 ? -152.877 200.054 3.617 1.00 29.11 242 GLU E CA 1
ATOM 10628 C C . GLU E 1 242 ? -151.939 199.363 4.603 1.00 28.99 242 GLU E C 1
ATOM 10629 O O . GLU E 1 242 ? -151.081 198.577 4.201 1.00 28.91 242 GLU E O 1
ATOM 10635 N N . LEU E 1 243 ? -152.102 199.659 5.890 1.00 28.85 243 LEU E N 1
ATOM 10636 C CA . LEU E 1 243 ? -151.267 199.055 6.927 1.00 28.83 243 LEU E CA 1
ATOM 10637 C C . LEU E 1 243 ? -152.084 198.281 7.957 1.00 28.73 243 LEU E C 1
ATOM 10638 O O . LEU E 1 243 ? -153.059 198.795 8.507 1.00 28.79 243 LEU E O 1
ATOM 10643 N N . LYS E 1 244 ? -151.677 197.041 8.211 1.00 28.52 244 LYS E N 1
ATOM 10644 C CA . LYS E 1 244 ? -152.256 196.240 9.282 1.00 28.58 244 LYS E CA 1
ATOM 10645 C C . LYS E 1 244 ? -151.165 195.813 10.255 1.00 28.41 244 LYS E C 1
ATOM 10646 O O . LYS E 1 244 ? -150.147 195.249 9.850 1.00 28.34 244 LYS E O 1
ATOM 10652 N N . VAL E 1 245 ? -151.380 196.083 11.537 1.00 28.28 245 VAL E N 1
ATOM 10653 C CA . VAL E 1 245 ? -150.427 195.696 12.568 1.00 28.25 245 VAL E CA 1
ATOM 10654 C C . VAL E 1 245 ? -151.008 194.597 13.455 1.00 28.28 245 VAL E C 1
ATOM 10655 O O . VAL E 1 245 ? -152.024 194.795 14.121 1.00 28.13 245 VAL E O 1
ATOM 10659 N N . TYR E 1 246 ? -150.365 193.432 13.448 1.00 28.26 246 TYR E N 1
ATOM 10660 C CA . TYR E 1 246 ? -150.762 192.328 14.313 1.00 28.34 246 TYR E CA 1
ATOM 10661 C C . TYR E 1 246 ? -150.191 192.555 15.713 1.00 28.65 246 TYR E C 1
ATOM 10662 O O . TYR E 1 246 ? -148.975 192.537 15.905 1.00 28.62 246 TYR E O 1
ATOM 10671 N N . LYS E 1 247 ? -151.067 192.765 16.690 1.00 29.12 247 LYS E N 1
ATOM 10672 C CA . LYS E 1 247 ? -150.624 193.126 18.037 1.00 29.53 247 LYS E CA 1
ATOM 10673 C C . LYS E 1 247 ? -149.730 192.073 18.697 1.00 29.35 247 LYS E C 1
ATOM 10674 O O . LYS E 1 247 ? -150.129 190.921 18.864 1.00 29.37 247 LYS E O 1
ATOM 10680 N N . ASP E 1 248 ? -148.522 192.487 19.073 1.00 29.17 248 ASP E N 1
ATOM 10681 C CA . ASP E 1 248 ? -147.586 191.623 19.799 1.00 28.95 248 ASP E CA 1
ATOM 10682 C C . ASP E 1 248 ? -147.058 190.459 18.959 1.00 28.22 248 ASP E C 1
ATOM 10683 O O . ASP E 1 248 ? -146.270 189.647 19.447 1.00 28.33 248 ASP E O 1
ATOM 10688 N N . ALA E 1 249 ? -147.494 190.375 17.706 1.00 27.13 249 ALA E N 1
ATOM 10689 C CA . ALA E 1 249 ? -147.070 189.289 16.827 1.00 26.14 249 ALA E CA 1
ATOM 10690 C C . ALA E 1 249 ? -145.562 189.330 16.586 1.00 25.32 249 ALA E C 1
ATOM 10691 O O . ALA E 1 249 ? -144.956 190.402 16.590 1.00 25.22 249 ALA E O 1
ATOM 10693 N N . PRO E 1 250 ? -144.951 188.155 16.373 1.00 24.52 250 PRO E N 1
ATOM 10694 C CA . PRO E 1 250 ? -143.515 188.059 16.157 1.00 23.86 250 PRO E CA 1
ATOM 10695 C C . PRO E 1 250 ? -143.170 188.263 14.692 1.00 23.39 250 PRO E C 1
ATOM 10696 O O . PRO E 1 250 ? -144.040 188.594 13.889 1.00 23.35 250 PRO E O 1
ATOM 10700 N N . HIS E 1 251 ? -141.906 188.058 14.343 1.00 23.14 251 HIS E N 1
ATOM 10701 C CA . HIS E 1 251 ? -141.501 188.123 12.946 1.00 22.75 251 HIS E CA 1
ATOM 10702 C C . HIS E 1 251 ? -142.149 187.006 12.135 1.00 22.58 251 HIS E C 1
ATOM 10703 O O . HIS E 1 251 ? -142.689 187.239 11.051 1.00 22.65 251 HIS E O 1
ATOM 10710 N N . GLY E 1 252 ? -142.092 185.787 12.661 1.00 22.40 252 GLY E N 1
ATOM 10711 C CA . GLY E 1 252 ? -142.606 184.628 11.939 1.00 22.10 252 GLY E CA 1
ATOM 10712 C C . GLY E 1 252 ? -144.105 184.447 12.081 1.00 21.96 252 GLY E C 1
ATOM 10713 O O . GLY E 1 252 ? -144.574 183.367 12.455 1.00 21.88 252 GLY E O 1
ATOM 10714 N N . PHE E 1 253 ? -144.862 185.493 11.764 1.00 21.63 253 PHE E N 1
ATOM 10715 C CA . PHE E 1 253 ? -146.302 185.481 12.023 1.00 21.61 253 PHE E CA 1
ATOM 10716 C C . PHE E 1 253 ? -147.137 184.683 11.019 1.00 21.56 253 PHE E C 1
ATOM 10717 O O . PHE E 1 253 ? -148.323 184.451 11.250 1.00 21.62 253 PHE E O 1
ATOM 10725 N N . ALA E 1 254 ? -146.531 184.250 9.917 1.00 21.46 254 ALA E N 1
ATOM 10726 C CA . ALA E 1 254 ? -147.239 183.364 8.998 1.00 21.73 254 ALA E CA 1
ATOM 10727 C C . ALA E 1 254 ? -147.505 182.031 9.693 1.00 21.82 254 ALA E C 1
ATOM 10728 O O . ALA E 1 254 ? -148.429 181.300 9.330 1.00 22.03 254 ALA E O 1
ATOM 10730 N N . VAL E 1 255 ? -146.696 181.730 10.705 1.00 22.01 255 VAL E N 1
ATOM 10731 C CA . VAL E 1 255 ? -146.903 180.548 11.530 1.00 22.15 255 VAL E CA 1
ATOM 10732 C C . VAL E 1 255 ? -147.852 180.848 12.690 1.00 22.38 255 VAL E C 1
ATOM 10733 O O . VAL E 1 255 ? -148.873 180.182 12.853 1.00 22.48 255 VAL E O 1
ATOM 10737 N N . THR E 1 256 ? -147.525 181.863 13.486 1.00 22.47 256 THR E N 1
ATOM 10738 C CA . THR E 1 256 ? -148.277 182.137 14.706 1.00 22.54 256 THR E CA 1
ATOM 10739 C C . THR E 1 256 ? -149.650 182.757 14.441 1.00 22.59 256 THR E C 1
ATOM 10740 O O . THR E 1 256 ? -150.567 182.594 15.239 1.00 22.80 256 THR E O 1
ATOM 10744 N N . HIS E 1 257 ? -149.785 183.452 13.316 1.00 22.76 257 HIS E N 1
ATOM 10745 C CA . HIS E 1 257 ? -151.031 184.137 12.969 1.00 22.91 257 HIS E CA 1
ATOM 10746 C C . HIS E 1 257 ? -151.531 183.692 11.600 1.00 22.98 257 HIS E C 1
ATOM 10747 O O . HIS E 1 257 ? -152.039 184.497 10.820 1.00 22.98 257 HIS E O 1
ATOM 10754 N N . ALA E 1 258 ? -151.385 182.399 11.320 1.00 23.14 258 ALA E N 1
ATOM 10755 C CA . ALA E 1 258 ? -151.702 181.838 10.008 1.00 23.29 258 ALA E CA 1
ATOM 10756 C C . ALA E 1 258 ? -153.124 182.139 9.531 1.00 23.49 258 ALA E C 1
ATOM 10757 O O . ALA E 1 258 ? -153.323 182.586 8.400 1.00 23.17 258 ALA E O 1
ATOM 10759 N N . GLN E 1 259 ? -154.112 181.872 10.380 1.00 23.82 259 GLN E N 1
ATOM 10760 C CA . GLN E 1 259 ? -155.505 182.049 9.976 1.00 24.41 259 GLN E CA 1
ATOM 10761 C C . GLN E 1 259 ? -155.807 183.512 9.674 1.00 24.28 259 GLN E C 1
ATOM 10762 O O . GLN E 1 259 ? -156.444 183.832 8.671 1.00 24.23 259 GLN E O 1
ATOM 10768 N N . GLN E 1 260 ? -155.343 184.396 10.548 1.00 24.35 260 GLN E N 1
ATOM 10769 C CA . GLN E 1 260 ? -155.531 185.828 10.355 1.00 24.37 260 GLN E CA 1
ATOM 10770 C C . GLN E 1 260 ? -154.915 186.287 9.034 1.00 23.83 260 GLN E C 1
ATOM 10771 O O . GLN E 1 260 ? -155.521 187.056 8.287 1.00 23.74 260 GLN E O 1
ATOM 10777 N N . LEU E 1 261 ? -153.706 185.810 8.748 1.00 23.24 261 LEU E N 1
ATOM 10778 C CA . LEU E 1 261 ? -153.028 186.155 7.504 1.00 22.75 261 LEU E CA 1
ATOM 10779 C C . LEU E 1 261 ? -153.784 185.619 6.291 1.00 22.59 261 LEU E C 1
ATOM 10780 O O . LEU E 1 261 ? -153.942 186.319 5.293 1.00 22.26 261 LEU E O 1
ATOM 10785 N N . ASN E 1 262 ? -154.244 184.374 6.376 1.00 22.61 262 ASN E N 1
ATOM 10786 C CA . ASN E 1 262 ? -155.008 183.778 5.285 1.00 22.80 262 ASN E CA 1
ATOM 10787 C C . ASN E 1 262 ? -156.214 184.637 4.930 1.00 23.12 262 ASN E C 1
ATOM 10788 O O . ASN E 1 262 ? -156.456 184.944 3.764 1.00 23.12 262 ASN E O 1
ATOM 10793 N N . GLU E 1 263 ? -156.965 185.026 5.952 1.00 23.57 263 GLU E N 1
ATOM 10794 C CA . GLU E 1 263 ? -158.170 185.817 5.752 1.00 24.08 263 GLU E CA 1
ATOM 10795 C C . GLU E 1 263 ? -157.852 187.206 5.202 1.00 24.10 263 GLU E C 1
ATOM 10796 O O . GLU E 1 263 ? -158.565 187.712 4.334 1.00 24.24 263 GLU E O 1
ATOM 10802 N N . ASP E 1 264 ? -156.772 187.809 5.693 1.00 24.01 264 ASP E N 1
ATOM 10803 C CA . ASP E 1 264 ? -156.362 189.134 5.224 1.00 23.97 264 ASP E CA 1
ATOM 10804 C C . ASP E 1 264 ? -155.925 189.121 3.761 1.00 23.92 264 ASP E C 1
ATOM 10805 O O . ASP E 1 264 ? -156.211 190.056 3.016 1.00 23.90 264 ASP E O 1
ATOM 10810 N N . LEU E 1 265 ? -155.228 188.065 3.349 1.00 23.80 265 LEU E N 1
ATOM 10811 C CA . LEU E 1 265 ? -154.833 187.927 1.950 1.00 23.84 265 LEU E CA 1
ATOM 10812 C C . LEU E 1 265 ? -156.055 187.798 1.042 1.00 24.06 265 LEU E C 1
ATOM 10813 O O . LEU E 1 265 ? -156.132 188.439 -0.004 1.00 24.03 265 LEU E O 1
ATOM 10818 N N . LEU E 1 266 ? -157.004 186.962 1.449 1.00 24.26 266 LEU E N 1
ATOM 10819 C CA . LEU E 1 266 ? -158.220 186.749 0.671 1.00 24.67 266 LEU E CA 1
ATOM 10820 C C . LEU E 1 266 ? -159.000 188.053 0.519 1.00 24.91 266 LEU E C 1
ATOM 10821 O O . LEU E 1 266 ? -159.462 188.387 -0.571 1.00 24.83 266 LEU E O 1
ATOM 10826 N N . ALA E 1 267 ? -159.139 188.780 1.622 1.00 25.30 267 ALA E N 1
ATOM 10827 C CA . ALA E 1 267 ? -159.861 190.050 1.626 1.00 25.84 267 ALA E CA 1
ATOM 10828 C C . ALA E 1 267 ? -159.209 191.064 0.695 1.00 26.13 267 ALA E C 1
ATOM 10829 O O . ALA E 1 267 ? -159.896 191.818 0.004 1.00 26.33 267 ALA E O 1
ATOM 10831 N N . PHE E 1 268 ? -157.880 191.081 0.679 1.00 26.50 268 PHE E N 1
ATOM 10832 C CA . PHE E 1 268 ? -157.134 191.991 -0.181 1.00 26.91 268 PHE E CA 1
ATOM 10833 C C . PHE E 1 268 ? -157.372 191.665 -1.651 1.00 27.56 268 PHE E C 1
ATOM 10834 O O . PHE E 1 268 ? -157.583 192.560 -2.475 1.00 27.58 268 PHE E O 1
ATOM 10842 N N . LEU E 1 269 ? -157.326 190.378 -1.978 1.00 28.19 269 LEU E N 1
ATOM 10843 C CA . LEU E 1 269 ? -157.548 189.934 -3.345 1.00 28.96 269 LEU E CA 1
ATOM 10844 C C . LEU E 1 269 ? -158.963 190.276 -3.810 1.00 29.84 269 LEU E C 1
ATOM 10845 O O . LEU E 1 269 ? -159.177 190.598 -4.977 1.00 29.80 269 LEU E O 1
ATOM 10850 N N . LYS E 1 270 ? -159.920 190.210 -2.889 1.00 30.98 270 LYS E N 1
ATOM 10851 C CA . LYS E 1 270 ? -161.323 190.467 -3.218 1.00 32.26 270 LYS E CA 1
ATOM 10852 C C . LYS E 1 270 ? -161.694 191.945 -3.109 1.00 33.00 270 LYS E C 1
ATOM 10853 O O . LYS E 1 270 ? -162.823 192.330 -3.419 1.00 33.35 270 LYS E O 1
ATOM 10859 N N . ARG E 1 271 ? -160.746 192.769 -2.670 1.00 33.81 271 ARG E N 1
ATOM 10860 C CA . ARG E 1 271 ? -161.002 194.194 -2.468 1.00 34.57 271 ARG E CA 1
ATOM 10861 C C . ARG E 1 271 ? -161.814 194.778 -3.617 1.00 34.88 271 ARG E C 1
ATOM 10862 O O . ARG E 1 271 ? -161.548 194.500 -4.788 1.00 35.17 271 ARG E O 1
ATOM 10871 N N . SER F 1 1 ? -133.746 157.889 -10.575 1.00 21.46 1 SER F N 1
ATOM 10872 C CA . SER F 1 1 ? -134.266 157.972 -11.968 1.00 21.81 1 SER F CA 1
ATOM 10873 C C . SER F 1 1 ? -135.576 158.748 -11.988 1.00 22.04 1 SER F C 1
ATOM 10874 O O . SER F 1 1 ? -136.207 158.939 -10.949 1.00 21.61 1 SER F O 1
ATOM 10877 N N A THR F 1 2 ? -135.982 159.208 -13.168 0.50 22.25 2 THR F N 1
ATOM 10878 N N B THR F 1 2 ? -135.977 159.172 -13.183 0.50 22.19 2 THR F N 1
ATOM 10879 C CA A THR F 1 2 ? -137.239 159.941 -13.301 0.50 22.65 2 THR F CA 1
ATOM 10880 C CA B THR F 1 2 ? -137.198 159.939 -13.369 0.50 22.51 2 THR F CA 1
ATOM 10881 C C A THR F 1 2 ? -137.996 159.599 -14.580 0.50 22.93 2 THR F C 1
ATOM 10882 C C B THR F 1 2 ? -137.996 159.445 -14.569 0.50 22.85 2 THR F C 1
ATOM 10883 O O A THR F 1 2 ? -137.396 159.395 -15.637 0.50 22.94 2 THR F O 1
ATOM 10884 O O B THR F 1 2 ? -137.425 158.989 -15.562 0.50 22.85 2 THR F O 1
ATOM 10891 N N . PHE F 1 3 ? -139.319 159.537 -14.467 1.00 23.14 3 PHE F N 1
ATOM 10892 C CA . PHE F 1 3 ? -140.193 159.380 -15.627 1.00 23.83 3 PHE F CA 1
ATOM 10893 C C . PHE F 1 3 ? -141.275 160.451 -15.552 1.00 24.46 3 PHE F C 1
ATOM 10894 O O . PHE F 1 3 ? -141.523 161.020 -14.487 1.00 24.46 3 PHE F O 1
ATOM 10902 N N . VAL F 1 4 ? -141.897 160.740 -16.688 1.00 25.17 4 VAL F N 1
ATOM 10903 C CA . VAL F 1 4 ? -142.885 161.806 -16.755 1.00 25.83 4 VAL F CA 1
ATOM 10904 C C . VAL F 1 4 ? -144.283 161.234 -16.946 1.00 26.14 4 VAL F C 1
ATOM 10905 O O . VAL F 1 4 ? -144.533 160.473 -17.885 1.00 26.34 4 VAL F O 1
ATOM 10909 N N . ALA F 1 5 ? -145.188 161.595 -16.042 1.00 26.32 5 ALA F N 1
ATOM 10910 C CA . ALA F 1 5 ? -146.572 161.148 -16.122 1.00 26.71 5 ALA F CA 1
ATOM 10911 C C . ALA F 1 5 ? -147.293 161.833 -17.280 1.00 27.06 5 ALA F C 1
ATOM 10912 O O . ALA F 1 5 ? -146.783 162.793 -17.861 1.00 27.09 5 ALA F O 1
ATOM 10914 N N . LYS F 1 6 ? -148.482 161.337 -17.606 1.00 27.51 6 LYS F N 1
ATOM 10915 C CA . LYS F 1 6 ? -149.267 161.886 -18.709 1.00 27.77 6 LYS F CA 1
ATOM 10916 C C . LYS F 1 6 ? -149.450 163.397 -18.593 1.00 27.52 6 LYS F C 1
ATOM 10917 O O . LYS F 1 6 ? -149.385 164.113 -19.594 1.00 27.83 6 LYS F O 1
ATOM 10923 N N . ASP F 1 7 ? -149.678 163.884 -17.375 1.00 27.02 7 ASP F N 1
ATOM 10924 C CA . ASP F 1 7 ? -149.961 165.306 -17.172 1.00 26.48 7 ASP F CA 1
ATOM 10925 C C . ASP F 1 7 ? -148.703 166.163 -17.019 1.00 26.06 7 ASP F C 1
ATOM 10926 O O . ASP F 1 7 ? -148.792 167.364 -16.768 1.00 26.03 7 ASP F O 1
ATOM 10931 N N . GLY F 1 8 ? -147.535 165.546 -17.177 1.00 25.59 8 GLY F N 1
ATOM 10932 C CA . GLY F 1 8 ? -146.272 166.278 -17.112 1.00 24.98 8 GLY F CA 1
ATOM 10933 C C . GLY F 1 8 ? -145.548 166.178 -15.777 1.00 24.41 8 GLY F C 1
ATOM 10934 O O . GLY F 1 8 ? -144.424 166.662 -15.637 1.00 24.68 8 GLY F O 1
ATOM 10935 N N . THR F 1 9 ? -146.188 165.553 -14.793 1.00 23.64 9 THR F N 1
ATOM 10936 C CA . THR F 1 9 ? -145.595 165.394 -13.469 1.00 22.71 9 THR F CA 1
ATOM 10937 C C . THR F 1 9 ? -144.348 164.507 -13.497 1.00 22.26 9 THR F C 1
ATOM 10938 O O . THR F 1 9 ? -144.397 163.365 -13.953 1.00 22.02 9 THR F O 1
ATOM 10942 N N . GLN F 1 10 ? -143.232 165.038 -13.005 1.00 21.80 10 GLN F N 1
ATOM 10943 C CA . GLN F 1 10 ? -141.995 164.266 -12.918 1.00 21.51 10 GLN F CA 1
ATOM 10944 C C . GLN F 1 10 ? -141.998 163.399 -11.665 1.00 20.71 10 GLN F C 1
ATOM 10945 O O . GLN F 1 10 ? -142.158 163.902 -10.554 1.00 20.59 10 GLN F O 1
ATOM 10951 N N . ILE F 1 11 ? -141.811 162.096 -11.851 1.00 19.90 11 ILE F N 1
ATOM 10952 C CA A ILE F 1 11 ? -141.871 161.135 -10.754 0.50 19.43 11 ILE F CA 1
ATOM 10953 C CA B ILE F 1 11 ? -141.865 161.155 -10.743 0.50 19.40 11 ILE F CA 1
ATOM 10954 C C . ILE F 1 11 ? -140.537 160.430 -10.541 1.00 19.11 11 ILE F C 1
ATOM 10955 O O . ILE F 1 11 ? -139.995 159.839 -11.470 1.00 18.96 11 ILE F O 1
ATOM 10964 N N . TYR F 1 12 ? -140.022 160.484 -9.314 1.00 18.35 12 TYR F N 1
ATOM 10965 C CA . TYR F 1 12 ? -138.756 159.836 -8.958 1.00 17.68 12 TYR F CA 1
ATOM 10966 C C . TYR F 1 12 ? -138.925 158.344 -8.686 1.00 17.41 12 TYR F C 1
ATOM 10967 O O . TYR F 1 12 ? -139.911 157.919 -8.079 1.00 17.15 12 TYR F O 1
ATOM 10976 N N . PHE F 1 13 ? -137.957 157.549 -9.132 1.00 17.07 13 PHE F N 1
ATOM 10977 C CA . PHE F 1 13 ? -137.952 156.127 -8.812 1.00 17.03 13 PHE F CA 1
ATOM 10978 C C . PHE F 1 13 ? -136.539 155.551 -8.732 1.00 17.01 13 PHE F C 1
ATOM 10979 O O . PHE F 1 13 ? -135.578 156.149 -9.234 1.00 16.98 13 PHE F O 1
ATOM 10987 N N . LYS F 1 14 ? -136.427 154.402 -8.071 1.00 16.81 14 LYS F N 1
ATOM 10988 C CA . LYS F 1 14 ? -135.183 153.645 -8.006 1.00 17.02 14 LYS F CA 1
ATOM 10989 C C . LYS F 1 14 ? -135.417 152.312 -8.696 1.00 17.41 14 LYS F C 1
ATOM 10990 O O . LYS F 1 14 ? -136.468 151.695 -8.524 1.00 17.21 14 LYS F O 1
ATOM 10996 N N . ASP F 1 15 ? -134.428 151.875 -9.469 1.00 17.80 15 ASP F N 1
ATOM 10997 C CA . ASP F 1 15 ? -134.495 150.621 -10.202 1.00 18.48 15 ASP F CA 1
ATOM 10998 C C . ASP F 1 15 ? -133.193 149.880 -9.921 1.00 18.76 15 ASP F C 1
ATOM 10999 O O . ASP F 1 15 ? -132.141 150.242 -10.451 1.00 18.97 15 ASP F O 1
ATOM 11004 N N . TRP F 1 16 ? -133.262 148.865 -9.063 1.00 18.98 16 TRP F N 1
ATOM 11005 C CA . TRP F 1 16 ? -132.067 148.161 -8.602 1.00 19.33 16 TRP F CA 1
ATOM 11006 C C . TRP F 1 16 ? -132.015 146.703 -9.048 1.00 19.96 16 TRP F C 1
ATOM 11007 O O . TRP F 1 16 ? -133.027 146.006 -9.048 1.00 19.99 16 TRP F O 1
ATOM 11018 N N . GLY F 1 17 ? -130.820 146.243 -9.404 1.00 20.91 17 GLY F N 1
ATOM 11019 C CA . GLY F 1 17 ? -130.583 144.823 -9.638 1.00 21.93 17 GLY F CA 1
ATOM 11020 C C . GLY F 1 17 ? -131.115 144.288 -10.952 1.00 22.68 17 GLY F C 1
ATOM 11021 O O . GLY F 1 17 ? -131.487 145.044 -11.848 1.00 22.91 17 GLY F O 1
ATOM 11022 N N . SER F 1 18 ? -131.145 142.965 -11.060 1.00 23.31 18 SER F N 1
ATOM 11023 C CA . SER F 1 18 ? -131.623 142.306 -12.264 1.00 23.92 18 SER F CA 1
ATOM 11024 C C . SER F 1 18 ? -132.392 141.048 -11.887 1.00 23.82 18 SER F C 1
ATOM 11025 O O . SER F 1 18 ? -132.241 140.524 -10.781 1.00 24.01 18 SER F O 1
ATOM 11028 N N . GLY F 1 19 ? -133.216 140.569 -12.811 1.00 23.89 19 GLY F N 1
ATOM 11029 C CA . GLY F 1 19 ? -134.055 139.402 -12.564 1.00 23.72 19 GLY F CA 1
ATOM 11030 C C . GLY F 1 19 ? -135.521 139.764 -12.688 1.00 23.51 19 GLY F C 1
ATOM 11031 O O . GLY F 1 19 ? -135.864 140.812 -13.234 1.00 23.56 19 GLY F O 1
ATOM 11032 N N . LYS F 1 20 ? -136.391 138.893 -12.187 1.00 23.43 20 LYS F N 1
ATOM 11033 C CA . LYS F 1 20 ? -137.819 139.178 -12.173 1.00 23.33 20 LYS F CA 1
ATOM 11034 C C . LYS F 1 20 ? -138.076 140.432 -11.344 1.00 22.76 20 LYS F C 1
ATOM 11035 O O . LYS F 1 20 ? -137.516 140.583 -10.254 1.00 22.81 20 LYS F O 1
ATOM 11041 N N . PRO F 1 21 ? -138.921 141.336 -11.862 1.00 22.28 21 PRO F N 1
ATOM 11042 C CA . PRO F 1 21 ? -139.151 142.637 -11.235 1.00 21.69 21 PRO F CA 1
ATOM 11043 C C . PRO F 1 21 ? -140.151 142.615 -10.078 1.00 21.09 21 PRO F C 1
ATOM 11044 O O . PRO F 1 21 ? -141.186 141.948 -10.151 1.00 20.91 21 PRO F O 1
ATOM 11048 N N . VAL F 1 22 ? -139.820 143.347 -9.019 1.00 20.34 22 VAL F N 1
ATOM 11049 C CA . VAL F 1 22 ? -140.718 143.551 -7.894 1.00 19.48 22 VAL F CA 1
ATOM 11050 C C . VAL F 1 22 ? -140.906 145.062 -7.742 1.00 19.14 22 VAL F C 1
ATOM 11051 O O . VAL F 1 22 ? -139.931 145.797 -7.563 1.00 18.98 22 VAL F O 1
ATOM 11055 N N . LEU F 1 23 ? -142.151 145.522 -7.835 1.00 18.49 23 LEU F N 1
ATOM 11056 C CA . LEU F 1 23 ? -142.448 146.953 -7.819 1.00 18.12 23 LEU F CA 1
ATOM 11057 C C . LEU F 1 23 ? -143.196 147.343 -6.543 1.00 17.77 23 LEU F C 1
ATOM 11058 O O . LEU F 1 23 ? -144.282 146.824 -6.271 1.00 17.51 23 LEU F O 1
ATOM 11063 N N . PHE F 1 24 ? -142.601 148.260 -5.777 1.00 17.19 24 PHE F N 1
ATOM 11064 C CA . PHE F 1 24 ? -143.106 148.661 -4.459 1.00 16.77 24 PHE F CA 1
ATOM 11065 C C . PHE F 1 24 ? -143.844 150.007 -4.473 1.00 16.60 24 PHE F C 1
ATOM 11066 O O . PHE F 1 24 ? -143.367 150.990 -5.047 1.00 16.40 24 PHE F O 1
ATOM 11074 N N . SER F 1 25 ? -144.993 150.046 -3.802 1.00 16.43 25 SER F N 1
ATOM 11075 C CA . SER F 1 25 ? -145.796 151.265 -3.674 1.00 16.29 25 SER F CA 1
ATOM 11076 C C . SER F 1 25 ? -145.935 151.643 -2.194 1.00 16.00 25 SER F C 1
ATOM 11077 O O . SER F 1 25 ? -146.571 150.923 -1.424 1.00 16.18 25 SER F O 1
ATOM 11080 N N . HIS F 1 26 ? -145.340 152.769 -1.801 1.00 15.76 26 HIS F N 1
ATOM 11081 C CA . HIS F 1 26 ? -145.248 153.141 -0.385 1.00 15.56 26 HIS F CA 1
ATOM 11082 C C . HIS F 1 26 ? -146.555 153.677 0.200 1.00 15.81 26 HIS F C 1
ATOM 11083 O O . HIS F 1 26 ? -147.510 153.946 -0.525 1.00 15.73 26 HIS F O 1
ATOM 11090 N N . GLY F 1 27 ? -146.577 153.837 1.521 1.00 15.88 27 GLY F N 1
ATOM 11091 C CA . GLY F 1 27 ? -147.749 154.355 2.221 1.00 16.41 27 GLY F CA 1
ATOM 11092 C C . GLY F 1 27 ? -147.772 155.871 2.318 1.00 16.70 27 GLY F C 1
ATOM 11093 O O . GLY F 1 27 ? -146.907 156.554 1.774 1.00 17.13 27 GLY F O 1
ATOM 11094 N N . TRP F 1 28 ? -148.773 156.390 3.019 1.00 17.03 28 TRP F N 1
ATOM 11095 C CA . TRP F 1 28 ? -148.972 157.828 3.189 1.00 17.49 28 TRP F CA 1
ATOM 11096 C C . TRP F 1 28 ? -147.785 158.460 3.910 1.00 17.88 28 TRP F C 1
ATOM 11097 O O . TRP F 1 28 ? -147.242 157.876 4.843 1.00 18.98 28 TRP F O 1
ATOM 11108 N N . LEU F 1 29 ? -147.388 159.651 3.479 1.00 18.29 29 LEU F N 1
ATOM 11109 C CA . LEU F 1 29 ? -146.383 160.440 4.203 1.00 18.19 29 LEU F CA 1
ATOM 11110 C C . LEU F 1 29 ? -144.949 160.046 3.871 1.00 18.40 29 LEU F C 1
ATOM 11111 O O . LEU F 1 29 ? -144.043 160.883 3.913 1.00 19.05 29 LEU F O 1
ATOM 11116 N N . LEU F 1 30 ? -144.745 158.775 3.548 1.00 18.03 30 LEU F N 1
ATOM 11117 C CA . LEU F 1 30 ? -143.402 158.245 3.319 1.00 17.95 30 LEU F CA 1
ATOM 11118 C C . LEU F 1 30 ? -142.937 158.465 1.877 1.00 17.26 30 LEU F C 1
ATOM 11119 O O . LEU F 1 30 ? -143.469 159.316 1.164 1.00 17.17 30 LEU F O 1
ATOM 11124 N N . ASP F 1 31 ? -141.923 157.709 1.465 1.00 16.57 31 ASP F N 1
ATOM 11125 C CA . ASP F 1 31 ? -141.532 157.644 0.053 1.00 16.00 31 ASP F CA 1
ATOM 11126 C C . ASP F 1 31 ? -140.814 156.328 -0.243 1.00 15.64 31 ASP F C 1
ATOM 11127 O O . ASP F 1 31 ? -140.875 155.400 0.561 1.00 15.73 31 ASP F O 1
ATOM 11132 N N . ALA F 1 32 ? -140.157 156.239 -1.396 1.00 15.34 32 ALA F N 1
ATOM 11133 C CA . ALA F 1 32 ? -139.503 154.995 -1.809 1.00 14.89 32 ALA F CA 1
ATOM 11134 C C . ALA F 1 32 ? -138.466 154.475 -0.805 1.00 14.89 32 ALA F C 1
ATOM 11135 O O . ALA F 1 32 ? -138.158 153.282 -0.793 1.00 14.58 32 ALA F O 1
ATOM 11137 N N . ASP F 1 33 ? -137.928 155.363 0.031 1.00 14.62 33 ASP F N 1
ATOM 11138 C CA . ASP F 1 33 ? -136.938 154.953 1.033 1.00 14.90 33 ASP F CA 1
ATOM 11139 C C . ASP F 1 33 ? -137.499 153.982 2.073 1.00 14.77 33 ASP F C 1
ATOM 11140 O O . ASP F 1 33 ? -136.736 153.254 2.710 1.00 14.52 33 ASP F O 1
ATOM 11145 N N . MET F 1 34 ? -138.820 153.962 2.250 1.00 14.83 34 MET F N 1
ATOM 11146 C CA . MET F 1 34 ? -139.408 153.055 3.236 1.00 15.17 34 MET F CA 1
ATOM 11147 C C . MET F 1 34 ? -139.127 151.597 2.884 1.00 14.94 34 MET F C 1
ATOM 11148 O O . MET F 1 34 ? -139.221 150.722 3.739 1.00 15.33 34 MET F O 1
ATOM 11153 N N . TRP F 1 35 ? -138.769 151.349 1.626 1.00 14.94 35 TRP F N 1
ATOM 11154 C CA . TRP F 1 35 ? -138.567 149.987 1.127 1.00 15.19 35 TRP F CA 1
ATOM 11155 C C . TRP F 1 35 ? -137.097 149.584 1.074 1.00 15.39 35 TRP F C 1
ATOM 11156 O O . TRP F 1 35 ? -136.776 148.454 0.704 1.00 15.29 35 TRP F O 1
ATOM 11167 N N . GLU F 1 36 ? -136.205 150.504 1.430 1.00 15.79 36 GLU F N 1
ATOM 11168 C CA . GLU F 1 36 ? -134.774 150.291 1.199 1.00 16.18 36 GLU F CA 1
ATOM 11169 C C . GLU F 1 36 ? -134.261 148.919 1.663 1.00 16.19 36 GLU F C 1
ATOM 11170 O O . GLU F 1 36 ? -133.456 148.290 0.976 1.00 16.30 36 GLU F O 1
ATOM 11176 N N . TYR F 1 37 ? -134.721 148.451 2.817 1.00 16.34 37 TYR F N 1
ATOM 11177 C CA . TYR F 1 37 ? -134.241 147.168 3.327 1.00 16.86 37 TYR F CA 1
ATOM 11178 C C . TYR F 1 37 ? -134.779 145.976 2.535 1.00 17.05 37 TYR F C 1
ATOM 11179 O O . TYR F 1 37 ? -134.048 145.017 2.287 1.00 17.40 37 TYR F O 1
ATOM 11188 N N . GLN F 1 38 ? -136.050 146.033 2.139 1.00 17.13 38 GLN F N 1
ATOM 11189 C CA . GLN F 1 38 ? -136.628 144.972 1.312 1.00 17.23 38 GLN F CA 1
ATOM 11190 C C . GLN F 1 38 ? -135.989 144.936 -0.068 1.00 17.44 38 GLN F C 1
ATOM 11191 O O . GLN F 1 38 ? -135.781 143.863 -0.638 1.00 17.36 38 GLN F O 1
ATOM 11197 N N . MET F 1 39 ? -135.675 146.111 -0.604 1.00 17.41 39 MET F N 1
ATOM 11198 C CA . MET F 1 39 ? -135.051 146.198 -1.921 1.00 17.69 39 MET F CA 1
ATOM 11199 C C . MET F 1 39 ? -133.644 145.606 -1.908 1.00 18.07 39 MET F C 1
ATOM 11200 O O . MET F 1 39 ? -133.294 144.807 -2.778 1.00 18.13 39 MET F O 1
ATOM 11205 N N . GLU F 1 40 ? -132.843 145.979 -0.916 1.00 18.39 40 GLU F N 1
ATOM 11206 C CA . GLU F 1 40 ? -131.493 145.432 -0.809 1.00 18.91 40 GLU F CA 1
ATOM 11207 C C . GLU F 1 40 ? -131.550 143.924 -0.581 1.00 19.20 40 GLU F C 1
ATOM 11208 O O . GLU F 1 40 ? -130.785 143.166 -1.176 1.00 19.29 40 GLU F O 1
ATOM 11214 N N . TYR F 1 41 ? -132.467 143.493 0.279 1.00 19.26 41 TYR F N 1
ATOM 11215 C CA . TYR F 1 41 ? -132.619 142.073 0.586 1.00 19.79 41 TYR F CA 1
ATOM 11216 C C . TYR F 1 41 ? -132.894 141.241 -0.664 1.00 19.85 41 TYR F C 1
ATOM 11217 O O . TYR F 1 41 ? -132.230 140.232 -0.902 1.00 20.08 41 TYR F O 1
ATOM 11226 N N . LEU F 1 42 ? -133.874 141.665 -1.458 1.00 20.05 42 LEU F N 1
ATOM 11227 C CA . LEU F 1 42 ? -134.294 140.899 -2.633 1.00 20.00 42 LEU F CA 1
ATOM 11228 C C . LEU F 1 42 ? -133.348 141.044 -3.827 1.00 20.26 42 LEU F C 1
ATOM 11229 O O . LEU F 1 42 ? -133.106 140.078 -4.555 1.00 20.07 42 LEU F O 1
ATOM 11234 N N . SER F 1 43 ? -132.810 142.243 -4.032 1.00 20.28 43 SER F N 1
ATOM 11235 C CA . SER F 1 43 ? -131.907 142.467 -5.160 1.00 20.61 43 SER F CA 1
ATOM 11236 C C . SER F 1 43 ? -130.547 141.790 -4.956 1.00 20.96 43 SER F C 1
ATOM 11237 O O . SER F 1 43 ? -129.836 141.514 -5.921 1.00 21.28 43 SER F O 1
ATOM 11240 N N . SER F 1 44 ? -130.188 141.532 -3.702 1.00 21.18 44 SER F N 1
ATOM 11241 C CA A SER F 1 44 ? -128.968 140.787 -3.416 0.50 21.41 44 SER F CA 1
ATOM 11242 C CA B SER F 1 44 ? -128.976 140.784 -3.384 0.50 21.34 44 SER F CA 1
ATOM 11243 C C . SER F 1 44 ? -129.245 139.289 -3.511 1.00 21.54 44 SER F C 1
ATOM 11244 O O . SER F 1 44 ? -128.343 138.466 -3.338 1.00 21.63 44 SER F O 1
ATOM 11249 N N . ARG F 1 45 ? -130.498 138.948 -3.799 1.00 21.75 45 ARG F N 1
ATOM 11250 C CA . ARG F 1 45 ? -130.916 137.557 -3.905 1.00 22.10 45 ARG F CA 1
ATOM 11251 C C . ARG F 1 45 ? -131.591 137.255 -5.244 1.00 22.28 45 ARG F C 1
ATOM 11252 O O . ARG F 1 45 ? -132.469 136.396 -5.328 1.00 22.70 45 ARG F O 1
ATOM 11260 N N . GLY F 1 46 ? -131.182 137.976 -6.284 1.00 22.41 46 GLY F N 1
ATOM 11261 C CA . GLY F 1 46 ? -131.548 137.625 -7.654 1.00 22.35 46 GLY F CA 1
ATOM 11262 C C . GLY F 1 46 ? -132.785 138.274 -8.243 1.00 22.37 46 GLY F C 1
ATOM 11263 O O . GLY F 1 46 ? -133.275 137.841 -9.287 1.00 22.73 46 GLY F O 1
ATOM 11264 N N . TYR F 1 47 ? -133.295 139.313 -7.588 1.00 21.93 47 TYR F N 1
ATOM 11265 C CA . TYR F 1 47 ? -134.473 140.011 -8.087 1.00 21.56 47 TYR F CA 1
ATOM 11266 C C . TYR F 1 47 ? -134.171 141.458 -8.457 1.00 21.20 47 TYR F C 1
ATOM 11267 O O . TYR F 1 47 ? -133.212 142.053 -7.959 1.00 21.13 47 TYR F O 1
ATOM 11276 N N . ARG F 1 48 ? -134.986 142.002 -9.354 1.00 20.48 48 ARG F N 1
ATOM 11277 C CA . ARG F 1 48 ? -134.923 143.410 -9.711 1.00 19.97 48 ARG F CA 1
ATOM 11278 C C . ARG F 1 48 ? -135.986 144.137 -8.906 1.00 19.48 48 ARG F C 1
ATOM 11279 O O . ARG F 1 48 ? -137.162 143.779 -8.959 1.00 19.53 48 ARG F O 1
ATOM 11287 N N . THR F 1 49 ? -135.578 145.144 -8.142 1.00 18.65 49 THR F N 1
ATOM 11288 C CA . THR F 1 49 ? -136.530 145.877 -7.314 1.00 17.70 49 THR F CA 1
ATOM 11289 C C . THR F 1 49 ? -136.719 147.319 -7.788 1.00 17.32 49 THR F C 1
ATOM 11290 O O . THR F 1 49 ? -135.756 148.017 -8.112 1.00 17.23 49 THR F O 1
ATOM 11294 N N . ILE F 1 50 ? -137.976 147.744 -7.838 1.00 16.92 50 ILE F N 1
ATOM 11295 C CA A ILE F 1 50 ? -138.323 149.081 -8.300 0.50 16.85 50 ILE F CA 1
ATOM 11296 C CA B ILE F 1 50 ? -138.328 149.079 -8.302 0.50 16.89 50 ILE F CA 1
ATOM 11297 C C . ILE F 1 50 ? -139.246 149.761 -7.294 1.00 16.83 50 ILE F C 1
ATOM 11298 O O . ILE F 1 50 ? -140.169 149.142 -6.767 1.00 16.70 50 ILE F O 1
ATOM 11307 N N . ALA F 1 51 ? -138.990 151.036 -7.023 1.00 16.58 51 ALA F N 1
ATOM 11308 C CA . ALA F 1 51 ? -139.812 151.772 -6.071 1.00 16.42 51 ALA F CA 1
ATOM 11309 C C . ALA F 1 51 ? -139.839 153.248 -6.428 1.00 16.27 51 ALA F C 1
ATOM 11310 O O . ALA F 1 51 ? -138.799 153.847 -6.690 1.00 16.19 51 ALA F O 1
ATOM 11312 N N . PHE F 1 52 ? -141.036 153.825 -6.430 1.00 16.09 52 PHE F N 1
ATOM 11313 C CA . PHE F 1 52 ? -141.223 155.212 -6.834 1.00 15.98 52 PHE F CA 1
ATOM 11314 C C . PHE F 1 52 ? -141.687 156.070 -5.660 1.00 15.83 52 PHE F C 1
ATOM 11315 O O . PHE F 1 52 ? -142.228 155.549 -4.681 1.00 15.85 52 PHE F O 1
ATOM 11323 N N . ASP F 1 53 ? -141.460 157.379 -5.761 1.00 15.35 53 ASP F N 1
ATOM 11324 C CA . ASP F 1 53 ? -142.051 158.344 -4.840 1.00 15.14 53 ASP F CA 1
ATOM 11325 C C . ASP F 1 53 ? -143.378 158.792 -5.442 1.00 15.08 53 ASP F C 1
ATOM 11326 O O . ASP F 1 53 ? -143.400 159.393 -6.517 1.00 14.84 53 ASP F O 1
ATOM 11331 N N . ARG F 1 54 ? -144.480 158.509 -4.755 1.00 14.94 54 ARG F N 1
ATOM 11332 C CA . ARG F 1 54 ? -145.797 158.901 -5.249 1.00 14.73 54 ARG F CA 1
ATOM 11333 C C . ARG F 1 54 ? -145.823 160.398 -5.560 1.00 14.93 54 ARG F C 1
ATOM 11334 O O . ARG F 1 54 ? -145.182 161.200 -4.872 1.00 14.42 54 ARG F O 1
ATOM 11342 N N . ARG F 1 55 ? -146.542 160.785 -6.609 1.00 14.84 55 ARG F N 1
ATOM 11343 C CA . ARG F 1 55 ? -146.663 162.205 -6.909 1.00 15.10 55 ARG F CA 1
ATOM 11344 C C . ARG F 1 55 ? -147.022 162.950 -5.628 1.00 15.04 55 ARG F C 1
ATOM 11345 O O . ARG F 1 55 ? -147.880 162.509 -4.858 1.00 15.11 55 ARG F O 1
ATOM 11353 N N . GLY F 1 56 ? -146.342 164.065 -5.390 1.00 15.08 56 GLY F N 1
ATOM 11354 C CA . GLY F 1 56 ? -146.579 164.865 -4.194 1.00 14.98 56 GLY F CA 1
ATOM 11355 C C . GLY F 1 56 ? -145.730 164.489 -2.991 1.00 15.24 56 GLY F C 1
ATOM 11356 O O . GLY F 1 56 ? -145.786 165.161 -1.960 1.00 15.11 56 GLY F O 1
ATOM 11357 N N . PHE F 1 57 ? -144.943 163.424 -3.120 1.00 15.00 57 PHE F N 1
ATOM 11358 C CA . PHE F 1 57 ? -144.160 162.912 -1.994 1.00 14.74 57 PHE F CA 1
ATOM 11359 C C . PHE F 1 57 ? -142.690 162.734 -2.337 1.00 14.64 57 PHE F C 1
ATOM 11360 O O . PHE F 1 57 ? -142.322 162.622 -3.508 1.00 14.63 57 PHE F O 1
ATOM 11368 N N . GLY F 1 58 ? -141.852 162.725 -1.307 1.00 14.65 58 GLY F N 1
ATOM 11369 C CA . GLY F 1 58 ? -140.428 162.488 -1.480 1.00 14.50 58 GLY F CA 1
ATOM 11370 C C . GLY F 1 58 ? -139.799 163.446 -2.465 1.00 14.53 58 GLY F C 1
ATOM 113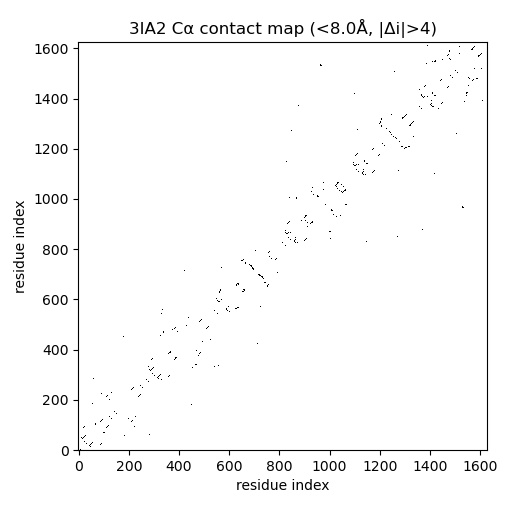71 O O . GLY F 1 58 ? -139.925 164.668 -2.329 1.00 14.34 58 GLY F O 1
ATOM 11372 N N . ARG F 1 59 ? -139.147 162.872 -3.473 1.00 14.58 59 ARG F N 1
ATOM 11373 C CA . ARG F 1 59 ? -138.379 163.612 -4.466 1.00 14.74 59 ARG F CA 1
ATOM 11374 C C . ARG F 1 59 ? -139.176 163.898 -5.745 1.00 14.88 59 ARG F C 1
ATOM 11375 O O . ARG F 1 59 ? -138.639 164.455 -6.700 1.00 15.31 59 ARG F O 1
ATOM 11383 N N . SER F 1 60 ? -140.454 163.529 -5.757 1.00 14.78 60 SER F N 1
ATOM 11384 C CA . SER F 1 60 ? -141.295 163.749 -6.936 1.00 15.09 60 SER F CA 1
ATOM 11385 C C . SER F 1 60 ? -141.870 165.165 -6.977 1.00 15.54 60 SER F C 1
ATOM 11386 O O . SER F 1 60 ? -141.901 165.857 -5.963 1.00 15.38 60 SER F O 1
ATOM 11389 N N . ASP F 1 61 ? -142.315 165.592 -8.158 1.00 15.73 61 ASP F N 1
ATOM 11390 C CA . ASP F 1 61 ? -143.032 166.859 -8.302 1.00 16.32 61 ASP F CA 1
ATOM 11391 C C . ASP F 1 61 ? -144.302 166.868 -7.451 1.00 16.30 61 ASP F C 1
ATOM 11392 O O . ASP F 1 61 ? -144.811 165.810 -7.081 1.00 16.27 61 ASP F O 1
ATOM 11397 N N . GLN F 1 62 ? -144.817 168.063 -7.166 1.00 16.42 62 GLN F N 1
ATOM 11398 C CA . GLN F 1 62 ? -145.985 168.228 -6.301 1.00 16.71 62 GLN F CA 1
ATOM 11399 C C . GLN F 1 62 ? -147.154 168.905 -7.023 1.00 16.97 62 GLN F C 1
ATOM 11400 O O . GLN F 1 62 ? -147.477 170.058 -6.741 1.00 16.97 62 GLN F O 1
ATOM 11406 N N . PRO F 1 63 ? -147.796 168.193 -7.962 1.00 17.45 63 PRO F N 1
ATOM 11407 C CA . PRO F 1 63 ? -148.899 168.808 -8.702 1.00 17.73 63 PRO F CA 1
ATOM 11408 C C . PRO F 1 63 ? -150.118 169.091 -7.824 1.00 18.05 63 PRO F C 1
ATOM 11409 O O . PRO F 1 63 ? -150.389 168.355 -6.875 1.00 18.08 63 PRO F O 1
ATOM 11413 N N . TRP F 1 64 ? -150.844 170.156 -8.146 1.00 18.44 64 TRP F N 1
ATOM 11414 C CA . TRP F 1 64 ? -152.069 170.499 -7.433 1.00 18.74 64 TRP F CA 1
ATOM 11415 C C . TRP F 1 64 ? -153.180 169.501 -7.763 1.00 19.00 64 TRP F C 1
ATOM 11416 O O . TRP F 1 64 ? -154.041 169.217 -6.931 1.00 19.03 64 TRP F O 1
ATOM 11427 N N . THR F 1 65 ? -153.146 168.971 -8.981 1.00 19.46 65 THR F N 1
ATOM 11428 C CA . THR F 1 65 ? -154.186 168.065 -9.468 1.00 19.84 65 THR F CA 1
ATOM 11429 C C . THR F 1 65 ? -153.707 166.615 -9.580 1.00 19.67 65 THR F C 1
ATOM 11430 O O . THR F 1 65 ? -152.504 166.344 -9.625 1.00 19.74 65 THR F O 1
ATOM 11434 N N . GLY F 1 66 ? -154.662 165.688 -9.632 1.00 19.48 66 GLY F N 1
ATOM 11435 C CA . GLY F 1 66 ? -154.356 164.282 -9.879 1.00 19.15 66 GLY F CA 1
ATOM 11436 C C . GLY F 1 66 ? -153.993 163.492 -8.639 1.00 19.13 66 GLY F C 1
ATOM 11437 O O . GLY F 1 66 ? -153.457 162.388 -8.730 1.00 19.23 66 GLY F O 1
ATOM 11438 N N . ASN F 1 67 ? -154.279 164.054 -7.472 1.00 19.02 67 ASN F N 1
ATOM 11439 C CA . ASN F 1 67 ? -154.013 163.354 -6.225 1.00 19.10 67 ASN F CA 1
ATOM 11440 C C . ASN F 1 67 ? -155.176 162.437 -5.855 1.00 19.26 67 ASN F C 1
ATOM 11441 O O . ASN F 1 67 ? -155.857 162.642 -4.849 1.00 19.16 67 ASN F O 1
ATOM 11446 N N . ASP F 1 68 ? -155.398 161.430 -6.695 1.00 19.31 68 ASP F N 1
ATOM 11447 C CA . ASP F 1 68 ? -156.481 160.471 -6.507 1.00 19.60 68 ASP F CA 1
ATOM 11448 C C . ASP F 1 68 ? -156.041 159.096 -7.001 1.00 19.33 68 ASP F C 1
ATOM 11449 O O . ASP F 1 68 ? -155.072 158.980 -7.749 1.00 18.96 68 ASP F O 1
ATOM 11454 N N . TYR F 1 69 ? -156.756 158.054 -6.588 1.00 19.21 69 TYR F N 1
ATOM 11455 C CA . TYR F 1 69 ? -156.328 156.685 -6.874 1.00 19.15 69 TYR F CA 1
ATOM 11456 C C . TYR F 1 69 ? -156.307 156.314 -8.357 1.00 19.28 69 TYR F C 1
ATOM 11457 O O . TYR F 1 69 ? -155.459 155.534 -8.793 1.00 19.24 69 TYR F O 1
ATOM 11466 N N . ASP F 1 70 ? -157.234 156.858 -9.135 1.00 19.35 70 ASP F N 1
ATOM 11467 C CA . ASP F 1 70 ? -157.225 156.585 -10.569 1.00 19.64 70 ASP F CA 1
ATOM 11468 C C . ASP F 1 70 ? -155.935 157.105 -11.199 1.00 19.59 70 ASP F C 1
ATOM 11469 O O . ASP F 1 70 ? -155.287 156.412 -11.987 1.00 19.58 70 ASP F O 1
ATOM 11474 N N . THR F 1 71 ? -155.552 158.323 -10.835 1.00 19.41 71 THR F N 1
ATOM 11475 C CA . THR F 1 71 ? -154.301 158.895 -11.319 1.00 19.32 71 THR F CA 1
ATOM 11476 C C . THR F 1 71 ? -153.087 158.126 -10.795 1.00 19.19 71 THR F C 1
ATOM 11477 O O . THR F 1 71 ? -152.159 157.841 -11.548 1.00 19.15 71 THR F O 1
ATOM 11481 N N . PHE F 1 72 ? -153.088 157.796 -9.505 1.00 18.98 72 PHE F N 1
ATOM 11482 C CA . PHE F 1 72 ? -151.999 157.010 -8.926 1.00 18.80 72 PHE F CA 1
ATOM 11483 C C . PHE F 1 72 ? -151.812 155.700 -9.690 1.00 18.92 72 PHE F C 1
ATOM 11484 O O . PHE F 1 72 ? -150.689 155.305 -10.002 1.00 18.83 72 PHE F O 1
ATOM 11492 N N . ALA F 1 73 ? -152.923 155.028 -9.979 1.00 19.08 73 ALA F N 1
ATOM 11493 C CA . ALA F 1 73 ? -152.888 153.767 -10.713 1.00 19.55 73 ALA F CA 1
ATOM 11494 C C . ALA F 1 73 ? -152.305 153.959 -12.109 1.00 19.63 73 ALA F C 1
ATOM 11495 O O . ALA F 1 73 ? -151.540 153.122 -12.591 1.00 19.44 73 ALA F O 1
ATOM 11497 N N . ASP F 1 74 ? -152.668 155.063 -12.755 1.00 20.21 74 ASP F N 1
ATOM 11498 C CA . ASP F 1 74 ? -152.164 155.363 -14.092 1.00 20.40 74 ASP F CA 1
ATOM 11499 C C . ASP F 1 74 ? -150.675 155.720 -14.075 1.00 20.52 74 ASP F C 1
ATOM 11500 O O . ASP F 1 74 ? -149.956 155.469 -15.045 1.00 20.26 74 ASP F O 1
ATOM 11505 N N . ASP F 1 75 ? -150.217 156.314 -12.973 1.00 20.48 75 ASP F N 1
ATOM 11506 C CA . ASP F 1 75 ? -148.793 156.609 -12.796 1.00 20.62 75 ASP F CA 1
ATOM 11507 C C . ASP F 1 75 ? -147.995 155.310 -12.763 1.00 20.65 75 ASP F C 1
ATOM 11508 O O . ASP F 1 75 ? -146.944 155.191 -13.397 1.00 20.86 75 ASP F O 1
ATOM 11513 N N . ILE F 1 76 ? -148.498 154.338 -12.009 1.00 20.74 76 ILE F N 1
ATOM 11514 C CA . ILE F 1 76 ? -147.873 153.024 -11.942 1.00 20.96 76 ILE F CA 1
ATOM 11515 C C . ILE F 1 76 ? -147.836 152.364 -13.321 1.00 21.43 76 ILE F C 1
ATOM 11516 O O . ILE F 1 76 ? -146.824 151.789 -13.718 1.00 21.38 76 ILE F O 1
ATOM 11521 N N . ALA F 1 77 ? -148.943 152.454 -14.050 1.00 21.79 77 ALA F N 1
ATOM 11522 C CA . ALA F 1 77 ? -149.012 151.897 -15.396 1.00 22.36 77 ALA F CA 1
ATOM 11523 C C . ALA F 1 77 ? -147.938 152.515 -16.283 1.00 22.79 77 ALA F C 1
ATOM 11524 O O . ALA F 1 77 ? -147.317 151.828 -17.098 1.00 22.82 77 ALA F O 1
ATOM 11526 N N . GLN F 1 78 ? -147.719 153.815 -16.112 1.00 23.27 78 GLN F N 1
ATOM 11527 C CA . GLN F 1 78 ? -146.765 154.548 -16.936 1.00 23.99 78 GLN F CA 1
ATOM 11528 C C . GLN F 1 78 ? -145.321 154.163 -16.623 1.00 23.91 78 GLN F C 1
ATOM 11529 O O . GLN F 1 78 ? -144.470 154.140 -17.515 1.00 23.88 78 GLN F O 1
ATOM 11535 N N . LEU F 1 79 ? -145.055 153.855 -15.355 1.00 23.92 79 LEU F N 1
ATOM 11536 C CA . LEU F 1 79 ? -143.732 153.396 -14.940 1.00 24.05 79 LEU F CA 1
ATOM 11537 C C . LEU F 1 79 ? -143.464 151.996 -15.483 1.00 24.41 79 LEU F C 1
ATOM 11538 O O . LEU F 1 79 ? -142.380 151.704 -15.987 1.00 24.25 79 LEU F O 1
ATOM 11543 N N . ILE F 1 80 ? -144.470 151.136 -15.384 1.00 24.85 80 ILE F N 1
ATOM 11544 C CA . ILE F 1 80 ? -144.362 149.775 -15.887 1.00 25.41 80 ILE F CA 1
ATOM 11545 C C . ILE F 1 80 ? -144.104 149.773 -17.394 1.00 26.09 80 ILE F C 1
ATOM 11546 O O . ILE F 1 80 ? -143.245 149.039 -17.879 1.00 26.11 80 ILE F O 1
ATOM 11551 N N . GLU F 1 81 ? -144.834 150.610 -18.124 1.00 26.89 81 GLU F N 1
ATOM 11552 C CA . GLU F 1 81 ? -144.643 150.738 -19.569 1.00 27.91 81 GLU F CA 1
ATOM 11553 C C . GLU F 1 81 ? -143.281 151.354 -19.890 1.00 27.91 81 GLU F C 1
ATOM 11554 O O . GLU F 1 81 ? -142.584 150.912 -20.806 1.00 27.99 81 GLU F O 1
ATOM 11560 N N . HIS F 1 82 ? -142.912 152.377 -19.125 1.00 27.91 82 HIS F N 1
ATOM 11561 C CA . HIS F 1 82 ? -141.635 153.059 -19.291 1.00 28.01 82 HIS F CA 1
ATOM 11562 C C . HIS F 1 82 ? -140.462 152.082 -19.231 1.00 27.93 82 HIS F C 1
ATOM 11563 O O . HIS F 1 82 ? -139.502 152.203 -19.994 1.00 27.99 82 HIS F O 1
ATOM 11570 N N . LEU F 1 83 ? -140.547 151.111 -18.327 1.00 27.55 83 LEU F N 1
ATOM 11571 C CA . LEU F 1 83 ? -139.479 150.132 -18.149 1.00 27.48 83 LEU F CA 1
ATOM 11572 C C . LEU F 1 83 ? -139.778 148.823 -18.877 1.00 27.54 83 LEU F C 1
ATOM 11573 O O . LEU F 1 83 ? -138.953 147.909 -18.888 1.00 27.52 83 LEU F O 1
ATOM 11578 N N . ASP F 1 84 ? -140.961 148.744 -19.479 1.00 27.77 84 ASP F N 1
ATOM 11579 C CA . ASP F 1 84 ? -141.403 147.541 -20.181 1.00 28.03 84 ASP F CA 1
ATOM 11580 C C . ASP F 1 84 ? -141.295 146.303 -19.294 1.00 27.86 84 ASP F C 1
ATOM 11581 O O . ASP F 1 84 ? -140.780 145.265 -19.714 1.00 27.94 84 ASP F O 1
ATOM 11586 N N . LEU F 1 85 ? -141.793 146.418 -18.067 1.00 27.49 85 LEU F N 1
ATOM 11587 C CA . LEU F 1 85 ? -141.724 145.325 -17.102 1.00 27.20 85 LEU F CA 1
ATOM 11588 C C . LEU F 1 85 ? -142.676 144.183 -17.453 1.00 27.08 85 LEU F C 1
ATOM 11589 O O . LEU F 1 85 ? -143.791 144.409 -17.924 1.00 27.25 85 LEU F O 1
ATOM 11594 N N . LYS F 1 86 ? -142.224 142.957 -17.211 1.00 26.85 86 LYS F N 1
ATOM 11595 C CA . LYS F 1 86 ? -143.046 141.772 -17.418 1.00 26.72 86 LYS F CA 1
ATOM 11596 C C . LYS F 1 86 ? -142.985 140.888 -16.178 1.00 26.16 86 LYS F C 1
ATOM 11597 O O . LYS F 1 86 ? -141.972 140.861 -15.472 1.00 26.16 86 LYS F O 1
ATOM 11603 N N . GLU F 1 87 ? -144.071 140.168 -15.913 1.00 25.70 87 GLU F N 1
ATOM 11604 C CA A GLU F 1 87 ? -144.149 139.288 -14.751 0.50 25.41 87 GLU F CA 1
ATOM 11605 C CA B GLU F 1 87 ? -144.128 139.280 -14.757 0.50 25.37 87 GLU F CA 1
ATOM 11606 C C . GLU F 1 87 ? -143.757 140.019 -13.470 1.00 24.94 87 GLU F C 1
ATOM 11607 O O . GLU F 1 87 ? -142.972 139.520 -12.665 1.00 24.83 87 GLU F O 1
ATOM 11618 N N . VAL F 1 88 ? -144.327 141.207 -13.289 1.00 24.36 88 VAL F N 1
ATOM 11619 C CA A VAL F 1 88 ? -144.042 142.036 -12.123 0.50 23.85 88 VAL F CA 1
ATOM 11620 C CA B VAL F 1 88 ? -144.034 142.027 -12.121 0.50 23.87 88 VAL F CA 1
ATOM 11621 C C . VAL F 1 88 ? -144.818 141.565 -10.901 1.00 23.49 88 VAL F C 1
ATOM 11622 O O . VAL F 1 88 ? -145.991 141.200 -11.002 1.00 23.34 88 VAL F O 1
ATOM 11629 N N . THR F 1 89 ? -144.163 141.582 -9.747 1.00 22.61 89 THR F N 1
ATOM 11630 C CA . THR F 1 89 ? -144.850 141.331 -8.490 1.00 21.83 89 THR F CA 1
ATOM 11631 C C . THR F 1 89 ? -145.074 142.689 -7.829 1.00 21.31 89 THR F C 1
ATOM 11632 O O . THR F 1 89 ? -144.118 143.388 -7.487 1.00 21.11 89 THR F O 1
ATOM 11636 N N . LEU F 1 90 ? -146.340 143.068 -7.688 1.00 20.66 90 LEU F N 1
ATOM 11637 C CA . LEU F 1 90 ? -146.702 144.358 -7.103 1.00 20.13 90 LEU F CA 1
ATOM 11638 C C . LEU F 1 90 ? -146.807 144.248 -5.586 1.00 19.78 90 LEU F C 1
ATOM 11639 O O . LEU F 1 90 ? -147.456 143.338 -5.068 1.00 19.80 90 LEU F O 1
ATOM 11644 N N . VAL F 1 91 ? -146.160 145.173 -4.881 1.00 19.16 91 VAL F N 1
ATOM 11645 C CA . VAL F 1 91 ? -146.170 145.180 -3.417 1.00 18.84 91 VAL F CA 1
ATOM 11646 C C . VAL F 1 91 ? -146.588 146.557 -2.896 1.00 18.98 91 VAL F C 1
ATOM 11647 O O . VAL F 1 91 ? -145.910 147.555 -3.139 1.00 18.77 91 VAL F O 1
ATOM 11651 N N . GLY F 1 92 ? -147.706 146.608 -2.178 1.00 18.92 92 GLY F N 1
ATOM 11652 C CA . GLY F 1 92 ? -148.226 147.878 -1.684 1.00 19.13 92 GLY F CA 1
ATOM 11653 C C . GLY F 1 92 ? -148.362 147.906 -0.175 1.00 19.26 92 GLY F C 1
ATOM 11654 O O . GLY F 1 92 ? -148.816 146.938 0.430 1.00 19.32 92 GLY F O 1
ATOM 11655 N N . PHE F 1 93 ? -147.964 149.018 0.437 1.00 19.38 93 PHE F N 1
ATOM 11656 C CA . PHE F 1 93 ? -148.151 149.201 1.876 1.00 19.82 93 PHE F CA 1
ATOM 11657 C C . PHE F 1 93 ? -149.185 150.289 2.169 1.00 20.13 93 PHE F C 1
ATOM 11658 O O . PHE F 1 93 ? -149.175 151.343 1.533 1.00 19.81 93 PHE F O 1
ATOM 11666 N N . SER F 1 94 ? -150.061 150.029 3.140 1.00 20.81 94 SER F N 1
ATOM 11667 C CA . SER F 1 94 ? -151.058 151.012 3.593 1.00 21.50 94 SER F CA 1
ATOM 11668 C C . SER F 1 94 ? -151.885 151.552 2.418 1.00 21.04 94 SER F C 1
ATOM 11669 O O . SER F 1 94 ? -152.551 150.780 1.727 1.00 20.84 94 SER F O 1
ATOM 11672 N N . MET F 1 95 ? -151.857 152.862 2.179 1.00 20.54 95 MET F N 1
ATOM 11673 C CA . MET F 1 95 ? -152.592 153.407 1.032 1.00 20.07 95 MET F CA 1
ATOM 11674 C C . MET F 1 95 ? -152.018 152.920 -0.302 1.00 19.93 95 MET F C 1
ATOM 11675 O O . MET F 1 95 ? -152.699 152.954 -1.328 1.00 19.68 95 MET F O 1
ATOM 11680 N N . GLY F 1 96 ? -150.768 152.463 -0.281 1.00 19.55 96 GLY F N 1
ATOM 11681 C CA . GLY F 1 96 ? -150.111 151.955 -1.486 1.00 19.68 96 GLY F CA 1
ATOM 11682 C C . GLY F 1 96 ? -150.700 150.639 -1.971 1.00 19.77 96 GLY F C 1
ATOM 11683 O O . GLY F 1 96 ? -150.517 150.251 -3.125 1.00 19.80 96 GLY F O 1
ATOM 11684 N N . GLY F 1 97 ? -151.396 149.937 -1.084 1.00 19.76 97 GLY F N 1
ATOM 11685 C CA . GLY F 1 97 ? -152.128 148.735 -1.482 1.00 19.93 97 GLY F CA 1
ATOM 11686 C C . GLY F 1 97 ? -153.250 149.128 -2.425 1.00 20.05 97 GLY F C 1
ATOM 11687 O O . GLY F 1 97 ? -153.616 148.379 -3.330 1.00 20.15 97 GLY F O 1
ATOM 11688 N N . GLY F 1 98 ? -153.788 150.323 -2.211 1.00 20.18 98 GLY F N 1
ATOM 11689 C CA . GLY F 1 98 ? -154.875 150.843 -3.028 1.00 20.32 98 GLY F CA 1
ATOM 11690 C C . GLY F 1 98 ? -154.501 151.098 -4.474 1.00 20.55 98 GLY F C 1
ATOM 11691 O O . GLY F 1 98 ? -155.240 150.716 -5.381 1.00 20.66 98 GLY F O 1
ATOM 11692 N N . ASP F 1 99 ? -153.362 151.745 -4.719 1.00 20.42 99 ASP F N 1
ATOM 11693 C CA . ASP F 1 99 ? -153.035 152.074 -6.107 1.00 20.58 99 ASP F CA 1
ATOM 11694 C C . ASP F 1 99 ? -152.507 150.892 -6.935 1.00 20.36 99 ASP F C 1
ATOM 11695 O O . ASP F 1 99 ? -152.695 150.865 -8.151 1.00 20.44 99 ASP F O 1
ATOM 11700 N N . VAL F 1 100 ? -151.880 149.907 -6.295 1.00 20.29 100 VAL F N 1
ATOM 11701 C CA . VAL F 1 100 ? -151.512 148.694 -7.032 1.00 20.33 100 VAL F CA 1
ATOM 11702 C C . VAL F 1 100 ? -152.764 147.879 -7.376 1.00 20.52 100 VAL F C 1
ATOM 11703 O O . VAL F 1 100 ? -152.859 147.306 -8.460 1.00 20.34 100 VAL F O 1
ATOM 11707 N N . ALA F 1 101 ? -153.730 147.848 -6.463 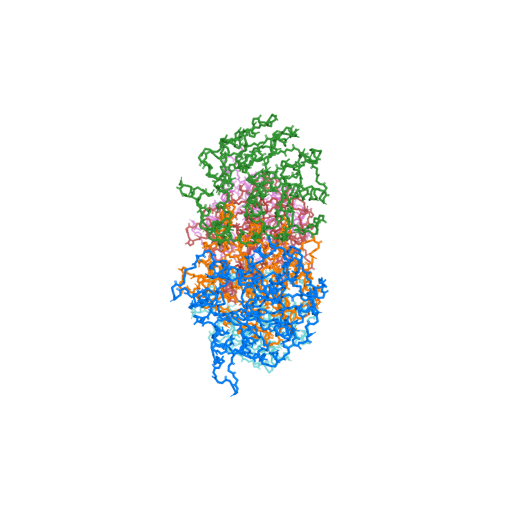1.00 20.60 101 ALA F N 1
ATOM 11708 C CA . ALA F 1 101 ? -155.006 147.185 -6.737 1.00 20.86 101 ALA F CA 1
ATOM 11709 C C . ALA F 1 101 ? -155.764 147.900 -7.855 1.00 21.02 101 ALA F C 1
ATOM 11710 O O . ALA F 1 101 ? -156.287 147.262 -8.771 1.00 21.27 101 ALA F O 1
ATOM 11712 N N . ARG F 1 102 ? -155.813 149.228 -7.782 1.00 21.09 102 ARG F N 1
ATOM 11713 C CA . ARG F 1 102 ? -156.515 150.026 -8.785 1.00 21.27 102 ARG F CA 1
ATOM 11714 C C . ARG F 1 102 ? -155.804 149.936 -10.142 1.00 21.51 102 ARG F C 1
ATOM 11715 O O . ARG F 1 102 ? -156.445 150.012 -11.194 1.00 21.28 102 ARG F O 1
ATOM 11723 N N . TYR F 1 103 ? -154.484 149.756 -10.122 1.00 21.60 103 TYR F N 1
ATOM 11724 C CA . TYR F 1 103 ? -153.746 149.537 -11.362 1.00 21.99 103 TYR F CA 1
ATOM 11725 C C . TYR F 1 103 ? -154.277 148.300 -12.083 1.00 22.34 103 TYR F C 1
ATOM 11726 O O . TYR F 1 103 ? -154.622 148.358 -13.264 1.00 22.32 103 TYR F O 1
ATOM 11735 N N . ILE F 1 104 ? -154.338 147.184 -11.362 1.00 22.62 104 ILE F N 1
ATOM 11736 C CA . ILE F 1 104 ? -154.841 145.933 -11.926 1.00 23.11 104 ILE F CA 1
ATOM 11737 C C . ILE F 1 104 ? -156.272 146.098 -12.444 1.00 23.43 104 ILE F C 1
ATOM 11738 O O . ILE F 1 104 ? -156.609 145.617 -13.528 1.00 23.55 104 ILE F O 1
ATOM 11743 N N . ALA F 1 105 ? -157.102 146.793 -11.671 1.00 23.73 105 ALA F N 1
ATOM 11744 C CA . ALA F 1 105 ? -158.507 146.991 -12.029 1.00 24.08 105 ALA F CA 1
ATOM 11745 C C . ALA F 1 105 ? -158.669 147.809 -13.309 1.00 24.38 105 ALA F C 1
ATOM 11746 O O . ALA F 1 105 ? -159.526 147.512 -14.141 1.00 24.68 105 ALA F O 1
ATOM 11748 N N . ARG F 1 106 ? -157.841 148.838 -13.465 1.00 24.45 106 ARG F N 1
ATOM 11749 C CA . ARG F 1 106 ? -157.941 149.733 -14.614 1.00 24.50 106 ARG F CA 1
ATOM 11750 C C . ARG F 1 106 ? -157.185 149.224 -15.840 1.00 24.67 106 ARG F C 1
ATOM 11751 O O . ARG F 1 106 ? -157.594 149.479 -16.974 1.00 24.86 106 ARG F O 1
ATOM 11759 N N . HIS F 1 107 ? -156.085 148.510 -15.616 1.00 24.77 107 HIS F N 1
ATOM 11760 C CA . HIS F 1 107 ? -155.190 148.145 -16.714 1.00 25.07 107 HIS F CA 1
ATOM 11761 C C . HIS F 1 107 ? -155.077 146.645 -16.957 1.00 25.24 107 HIS F C 1
ATOM 11762 O O . HIS F 1 107 ? -154.490 146.220 -17.951 1.00 25.44 107 HIS F O 1
ATOM 11769 N N . GLY F 1 108 ? -155.634 145.844 -16.055 1.00 25.35 108 GLY F N 1
ATOM 11770 C CA . GLY F 1 108 ? -155.557 144.391 -16.180 1.00 25.54 108 GLY F CA 1
ATOM 11771 C C . GLY F 1 108 ? -154.268 143.834 -15.603 1.00 25.81 108 GLY F C 1
ATOM 11772 O O . GLY F 1 108 ? -153.427 144.585 -15.108 1.00 25.71 108 GLY F O 1
ATOM 11773 N N . SER F 1 109 ? -154.101 142.515 -15.678 1.00 25.91 109 SER F N 1
ATOM 11774 C CA . SER F 1 109 ? -152.954 141.859 -15.055 1.00 26.10 109 SER F CA 1
ATOM 11775 C C . SER F 1 109 ? -151.999 141.180 -16.039 1.00 26.10 109 SER F C 1
ATOM 11776 O O . SER F 1 109 ? -151.244 140.284 -15.655 1.00 26.13 109 SER F O 1
ATOM 11779 N N . ALA F 1 110 ? -152.018 141.608 -17.297 1.00 26.14 110 ALA F N 1
ATOM 11780 C CA . ALA F 1 110 ? -151.158 140.999 -18.311 1.00 26.15 110 ALA F CA 1
ATOM 11781 C C . ALA F 1 110 ? -149.677 141.045 -17.931 1.00 26.11 110 ALA F C 1
ATOM 11782 O O . ALA F 1 110 ? -148.928 140.117 -18.228 1.00 26.18 110 ALA F O 1
ATOM 11784 N N . ARG F 1 111 ? -149.260 142.124 -17.272 1.00 26.01 111 ARG F N 1
ATOM 11785 C CA . ARG F 1 111 ? -147.851 142.301 -16.918 1.00 25.87 111 ARG F CA 1
ATOM 11786 C C . ARG F 1 111 ? -147.541 141.872 -15.487 1.00 25.40 111 ARG F C 1
ATOM 11787 O O . ARG F 1 111 ? -146.409 142.008 -15.024 1.00 25.39 111 ARG F O 1
ATOM 11795 N N . VAL F 1 112 ? -148.545 141.339 -14.799 1.00 24.75 112 VAL F N 1
ATOM 11796 C CA . VAL F 1 112 ? -148.442 141.068 -13.369 1.00 24.16 112 VAL F CA 1
ATOM 11797 C C . VAL F 1 112 ? -148.351 139.579 -13.047 1.00 23.92 112 VAL F C 1
ATOM 11798 O O . VAL F 1 112 ? -149.167 138.784 -13.513 1.00 24.06 112 VAL F O 1
ATOM 11802 N N . ALA F 1 113 ? -147.361 139.214 -12.237 1.00 23.50 113 ALA F N 1
ATOM 11803 C CA . ALA F 1 113 ? -147.167 137.829 -11.816 1.00 23.10 113 ALA F CA 1
ATOM 11804 C C . ALA F 1 113 ? -147.758 137.556 -10.435 1.00 22.73 113 ALA F C 1
ATOM 11805 O O . ALA F 1 113 ? -148.098 136.419 -10.111 1.00 22.85 113 ALA F O 1
ATOM 11807 N N . GLY F 1 114 ? -147.876 138.597 -9.617 1.00 22.24 114 GLY F N 1
ATOM 11808 C CA . GLY F 1 114 ? -148.373 138.431 -8.257 1.00 21.39 114 GLY F CA 1
ATOM 11809 C C . GLY F 1 114 ? -148.636 139.752 -7.563 1.00 20.88 114 GLY F C 1
ATOM 11810 O O . GLY F 1 114 ? -148.202 140.807 -8.027 1.00 20.75 114 GLY F O 1
ATOM 11811 N N . LEU F 1 115 ? -149.352 139.689 -6.446 1.00 20.25 115 LEU F N 1
ATOM 11812 C CA . LEU F 1 115 ? -149.695 140.881 -5.680 1.00 19.61 115 LEU F CA 1
ATOM 11813 C C . LEU F 1 115 ? -149.507 140.637 -4.188 1.00 19.19 115 LEU F C 1
ATOM 11814 O O . LEU F 1 115 ? -149.898 139.592 -3.667 1.00 19.04 115 LEU F O 1
ATOM 11819 N N . VAL F 1 116 ? -148.904 141.609 -3.507 1.00 18.78 116 VAL F N 1
ATOM 11820 C CA . VAL F 1 116 ? -148.741 141.555 -2.059 1.00 18.39 116 VAL F CA 1
ATOM 11821 C C . VAL F 1 116 ? -149.321 142.819 -1.424 1.00 18.26 116 VAL F C 1
ATOM 11822 O O . VAL F 1 116 ? -148.947 143.933 -1.792 1.00 18.10 116 VAL F O 1
ATOM 11826 N N . LEU F 1 117 ? -150.232 142.638 -0.471 1.00 18.05 117 LEU F N 1
ATOM 11827 C CA . LEU F 1 117 ? -150.881 143.757 0.212 1.00 17.79 117 LEU F CA 1
ATOM 11828 C C . LEU F 1 117 ? -150.466 143.799 1.679 1.00 17.64 117 LEU F C 1
ATOM 11829 O O . LEU F 1 117 ? -150.840 142.924 2.461 1.00 17.58 117 LEU F O 1
ATOM 11834 N N . LEU F 1 118 ? -149.685 144.815 2.042 1.00 17.34 118 LEU F N 1
ATOM 11835 C CA . LEU F 1 118 ? -149.129 144.931 3.391 1.00 17.27 118 LEU F CA 1
ATOM 11836 C C . LEU F 1 118 ? -149.833 146.019 4.198 1.00 17.37 118 LEU F C 1
ATOM 11837 O O . LEU F 1 118 ? -149.773 147.197 3.843 1.00 17.14 118 LEU F O 1
ATOM 11842 N N . GLY F 1 119 ? -150.482 145.624 5.291 1.00 17.53 119 GLY F N 1
ATOM 11843 C CA . GLY F 1 119 ? -151.221 146.567 6.132 1.00 17.81 119 GLY F CA 1
ATOM 11844 C C . GLY F 1 119 ? -152.058 147.521 5.302 1.00 18.10 119 GLY F C 1
ATOM 11845 O O . GLY F 1 119 ? -152.159 148.709 5.612 1.00 18.21 119 GLY F O 1
ATOM 11846 N N . ALA F 1 120 ? -152.672 146.991 4.247 1.00 18.10 120 ALA F N 1
ATOM 11847 C CA . ALA F 1 120 ? -153.302 147.822 3.227 1.00 18.05 120 ALA F CA 1
ATOM 11848 C C . ALA F 1 120 ? -154.737 148.239 3.546 1.00 18.02 120 ALA F C 1
ATOM 11849 O O . ALA F 1 120 ? -155.443 147.574 4.313 1.00 17.98 120 ALA F O 1
ATOM 11851 N N . VAL F 1 121 ? -155.155 149.345 2.935 1.00 18.15 121 VAL F N 1
ATOM 11852 C CA . VAL F 1 121 ? -156.486 149.912 3.139 1.00 18.47 121 VAL F CA 1
ATOM 11853 C C . VAL F 1 121 ? -157.578 149.131 2.407 1.00 18.63 121 VAL F C 1
ATOM 11854 O O . VAL F 1 121 ? -158.771 149.374 2.607 1.00 18.87 121 VAL F O 1
ATOM 11858 N N . THR F 1 122 ? -157.164 148.207 1.547 1.00 18.83 122 THR F N 1
ATOM 11859 C CA . THR F 1 122 ? -158.101 147.342 0.840 1.00 19.10 122 THR F CA 1
ATOM 11860 C C . THR F 1 122 ? -158.846 146.446 1.828 1.00 19.03 122 THR F C 1
ATOM 11861 O O . THR F 1 122 ? -158.275 146.012 2.828 1.00 18.88 122 THR F O 1
ATOM 11865 N N . PRO F 1 123 ? -160.127 146.150 1.546 1.00 19.13 123 PRO F N 1
ATOM 11866 C CA . PRO F 1 123 ? -160.880 146.549 0.360 1.00 19.25 123 PRO F CA 1
ATOM 11867 C C . PRO F 1 123 ? -161.572 147.905 0.511 1.00 19.32 123 PRO F C 1
ATOM 11868 O O . PRO F 1 123 ? -162.013 148.490 -0.476 1.00 19.41 123 PRO F O 1
ATOM 11872 N N A LEU F 1 124 ? -161.646 148.394 1.748 0.50 19.41 124 LEU F N 1
ATOM 11873 N N B LEU F 1 124 ? -161.688 148.384 1.741 0.50 19.35 124 LEU F N 1
ATOM 11874 C CA A LEU F 1 124 ? -162.317 149.656 2.073 0.50 19.53 124 LEU F CA 1
ATOM 11875 C CA B LEU F 1 124 ? -162.128 149.751 1.976 0.50 19.43 124 LEU F CA 1
ATOM 11876 C C A LEU F 1 124 ? -161.885 150.128 3.464 0.50 19.58 124 LEU F C 1
ATOM 11877 C C B LEU F 1 124 ? -161.877 150.142 3.420 0.50 19.51 124 LEU F C 1
ATOM 11878 O O A LEU F 1 124 ? -161.812 149.324 4.393 0.50 19.65 124 LEU F O 1
ATOM 11879 O O B LEU F 1 124 ? -161.933 149.313 4.327 0.50 19.55 124 LEU F O 1
ATOM 11888 N N . PHE F 1 125 ? -161.601 151.423 3.609 1.00 19.49 125 PHE F N 1
ATOM 11889 C CA . PHE F 1 125 ? -161.077 151.952 4.864 1.00 19.64 125 PHE F CA 1
ATOM 11890 C C . PHE F 1 125 ? -162.165 152.676 5.655 1.00 19.81 125 PHE F C 1
ATOM 11891 O O . PHE F 1 125 ? -162.485 152.294 6.781 1.00 19.72 125 PHE F O 1
ATOM 11899 N N . GLY F 1 126 ? -162.741 153.715 5.057 1.00 19.97 126 GLY F N 1
ATOM 11900 C CA . GLY F 1 126 ? -163.751 154.525 5.734 1.00 20.42 126 GLY F CA 1
ATOM 11901 C C . GLY F 1 126 ? -165.147 153.929 5.678 1.00 20.83 126 GLY F C 1
ATOM 11902 O O . GLY F 1 126 ? -165.395 152.974 4.943 1.00 20.55 126 GLY F O 1
ATOM 11903 N N . GLN F 1 127 ? -166.056 154.501 6.463 1.00 21.20 127 GLN F N 1
ATOM 11904 C CA . GLN F 1 127 ? -167.446 154.045 6.516 1.00 21.85 127 GLN F CA 1
ATOM 11905 C C . GLN F 1 127 ? -168.186 154.252 5.202 1.00 21.99 127 GLN F C 1
ATOM 11906 O O . GLN F 1 127 ? -167.998 155.264 4.527 1.00 22.14 127 GLN F O 1
ATOM 11912 N N . LYS F 1 128 ? -169.036 153.287 4.859 1.00 22.23 128 LYS F N 1
ATOM 11913 C CA . LYS F 1 128 ? -170.013 153.432 3.784 1.00 22.53 128 LYS F CA 1
ATOM 11914 C C . LYS F 1 128 ? -171.363 152.981 4.338 1.00 22.72 128 LYS F C 1
ATOM 11915 O O . LYS F 1 128 ? -171.420 152.387 5.416 1.00 22.48 128 LYS F O 1
ATOM 11921 N N . PRO F 1 129 ? -172.455 153.261 3.609 1.00 23.05 129 PRO F N 1
ATOM 11922 C CA . PRO F 1 129 ? -173.783 152.865 4.081 1.00 23.24 129 PRO F CA 1
ATOM 11923 C C . PRO F 1 129 ? -173.866 151.382 4.448 1.00 23.22 129 PRO F C 1
ATOM 11924 O O . PRO F 1 129 ? -174.488 151.032 5.452 1.00 23.31 129 PRO F O 1
ATOM 11928 N N . ASP F 1 130 ? -173.248 150.521 3.645 1.00 23.09 130 ASP F N 1
ATOM 11929 C CA . ASP F 1 130 ? -173.241 149.087 3.934 1.00 23.01 130 ASP F CA 1
ATOM 11930 C C . ASP F 1 130 ? -171.975 148.641 4.671 1.00 22.78 130 ASP F C 1
ATOM 11931 O O . ASP F 1 130 ? -171.709 147.445 4.796 1.00 22.60 130 ASP F O 1
ATOM 11936 N N . TYR F 1 131 ? -171.200 149.606 5.162 1.00 22.59 131 TYR F N 1
ATOM 11937 C CA . TYR F 1 131 ? -169.955 149.298 5.861 1.00 22.21 131 TYR F CA 1
ATOM 11938 C C . TYR F 1 131 ? -169.763 150.211 7.071 1.00 22.18 131 TYR F C 1
ATOM 11939 O O . TYR F 1 131 ? -168.767 150.936 7.162 1.00 21.93 131 TYR F O 1
ATOM 11948 N N . PRO F 1 132 ? -170.726 150.184 8.006 1.00 22.03 132 PRO F N 1
ATOM 11949 C CA . PRO F 1 132 ? -170.640 150.985 9.224 1.00 21.95 132 PRO F CA 1
ATOM 11950 C C . PRO F 1 132 ? -169.425 150.619 10.079 1.00 21.92 132 PRO F C 1
ATOM 11951 O O . PRO F 1 132 ? -169.013 151.410 10.930 1.00 21.97 132 PRO F O 1
ATOM 11955 N N . GLN F 1 133 ? -168.858 149.435 9.856 1.00 21.71 133 GLN F N 1
ATOM 11956 C CA . GLN F 1 133 ? -167.696 148.999 10.633 1.00 21.62 133 GLN F CA 1
ATOM 11957 C C . GLN F 1 133 ? -166.407 149.712 10.223 1.00 21.57 133 GLN F C 1
ATOM 11958 O O . GLN F 1 133 ? -165.388 149.601 10.905 1.00 21.55 133 GLN F O 1
ATOM 11964 N N . GLY F 1 134 ? -166.452 150.431 9.107 1.00 21.53 134 GLY F N 1
ATOM 11965 C CA . GLY F 1 134 ? -165.297 151.201 8.650 1.00 21.62 134 GLY F CA 1
ATOM 11966 C C . GLY F 1 134 ? -165.031 152.378 9.568 1.00 21.75 134 GLY F C 1
ATOM 11967 O O . GLY F 1 134 ? -165.825 152.665 10.464 1.00 21.82 134 GLY F O 1
ATOM 11968 N N . VAL F 1 135 ? -163.909 153.060 9.355 1.00 21.59 135 VAL F N 1
ATOM 11969 C CA . VAL F 1 135 ? -163.555 154.218 10.167 1.00 21.50 135 VAL F CA 1
ATOM 11970 C C . VAL F 1 135 ? -164.459 155.397 9.816 1.00 21.64 135 VAL F C 1
ATOM 11971 O O . VAL F 1 135 ? -164.600 155.742 8.644 1.00 21.40 135 VAL F O 1
ATOM 11975 N N . PRO F 1 136 ? -165.091 156.008 10.831 1.00 21.93 136 PRO F N 1
ATOM 11976 C CA . PRO F 1 136 ? -165.973 157.149 10.591 1.00 22.26 136 PRO F CA 1
ATOM 11977 C C . PRO F 1 136 ? -165.236 158.268 9.866 1.00 22.53 136 PRO F C 1
ATOM 11978 O O . PRO F 1 136 ? -164.067 158.531 10.156 1.00 22.53 136 PRO F O 1
ATOM 11982 N N . LEU F 1 137 ? -165.912 158.918 8.927 1.00 22.82 137 LEU F N 1
ATOM 11983 C CA . LEU F 1 137 ? -165.267 159.947 8.121 1.00 23.26 137 LEU F CA 1
ATOM 11984 C C . LEU F 1 137 ? -164.827 161.148 8.956 1.00 23.33 137 LEU F C 1
ATOM 11985 O O . LEU F 1 137 ? -163.917 161.881 8.563 1.00 23.31 137 LEU F O 1
ATOM 11990 N N A ASP F 1 138 ? -165.471 161.341 10.104 0.50 23.40 138 ASP F N 1
ATOM 11991 N N B ASP F 1 138 ? -165.460 161.347 10.109 0.50 23.31 138 ASP F N 1
ATOM 11992 C CA A ASP F 1 138 ? -165.120 162.435 11.005 0.50 23.47 138 ASP F CA 1
ATOM 11993 C CA B ASP F 1 138 ? -165.094 162.470 10.970 0.50 23.30 138 ASP F CA 1
ATOM 11994 C C A ASP F 1 138 ? -163.681 162.303 11.497 0.50 23.23 138 ASP F C 1
ATOM 11995 C C B ASP F 1 138 ? -163.697 162.305 11.574 0.50 23.12 138 ASP F C 1
ATOM 11996 O O A ASP F 1 138 ? -163.002 163.302 11.733 0.50 23.10 138 ASP F O 1
ATOM 11997 O O B ASP F 1 138 ? -163.058 163.284 11.955 0.50 22.98 138 ASP F O 1
ATOM 12006 N N . VAL F 1 139 ? -163.223 161.066 11.651 1.00 22.92 139 VAL F N 1
ATOM 12007 C CA . VAL F 1 139 ? -161.855 160.812 12.085 1.00 22.68 139 VAL F CA 1
ATOM 12008 C C . VAL F 1 139 ? -160.885 161.396 11.059 1.00 22.28 139 VAL F C 1
ATOM 12009 O O . VAL F 1 139 ? -159.894 162.043 11.413 1.00 22.34 139 VAL F O 1
ATOM 12013 N N . PHE F 1 140 ? -161.179 161.161 9.784 1.00 21.79 140 PHE F N 1
ATOM 12014 C CA . PHE F 1 140 ? -160.346 161.670 8.703 1.00 21.29 140 PHE F CA 1
ATOM 12015 C C . PHE F 1 140 ? -160.506 163.182 8.557 1.00 21.28 140 PHE F C 1
ATOM 12016 O O . PHE F 1 140 ? -159.551 163.885 8.231 1.00 21.10 140 PHE F O 1
ATOM 12024 N N . ALA F 1 141 ? -161.712 163.681 8.808 1.00 21.29 141 ALA F N 1
ATOM 12025 C CA . ALA F 1 141 ? -161.947 165.119 8.799 1.00 21.49 141 ALA F CA 1
ATOM 12026 C C . ALA F 1 141 ? -161.023 165.800 9.802 1.00 21.65 141 ALA F C 1
ATOM 12027 O O . ALA F 1 141 ? -160.493 166.881 9.540 1.00 21.62 141 ALA F O 1
ATOM 12029 N N . ARG F 1 142 ? -160.830 165.163 10.952 1.00 21.96 142 ARG F N 1
ATOM 12030 C CA . ARG F 1 142 ? -159.956 165.719 11.976 1.00 22.40 142 ARG F CA 1
ATOM 12031 C C . ARG F 1 142 ? -158.488 165.642 11.559 1.00 22.09 142 ARG F C 1
ATOM 12032 O O . ARG F 1 142 ? -157.710 166.543 11.866 1.00 21.93 142 ARG F O 1
ATOM 12040 N N . PHE F 1 143 ? -158.113 164.572 10.858 1.00 21.71 143 PHE F N 1
ATOM 12041 C CA . PHE F 1 143 ? -156.779 164.486 10.269 1.00 21.43 143 PHE F CA 1
ATOM 12042 C C . PHE F 1 143 ? -156.521 165.752 9.465 1.00 21.23 143 PHE F C 1
ATOM 12043 O O . PHE F 1 143 ? -155.514 166.435 9.661 1.00 20.81 143 PHE F O 1
ATOM 12051 N N . LYS F 1 144 ? -157.441 166.054 8.551 1.00 21.04 144 LYS F N 1
ATOM 12052 C CA . LYS F 1 144 ? -157.297 167.208 7.665 1.00 21.11 144 LYS F CA 1
ATOM 12053 C C . LYS F 1 144 ? -157.204 168.522 8.434 1.00 21.03 144 LYS F C 1
ATOM 12054 O O . LYS F 1 144 ? -156.350 169.363 8.144 1.00 20.78 144 LYS F O 1
ATOM 12060 N N . THR F 1 145 ? -158.095 168.702 9.404 1.00 21.09 145 THR F N 1
ATOM 12061 C CA . THR F 1 145 ? -158.094 169.909 10.226 1.00 21.33 145 THR F CA 1
ATOM 12062 C C . THR F 1 145 ? -156.738 170.135 10.897 1.00 21.03 145 THR F C 1
ATOM 12063 O O . THR F 1 145 ? -156.221 171.252 10.909 1.00 21.04 145 THR F O 1
ATOM 12067 N N A GLU F 1 146 ? -156.172 169.065 11.451 0.50 20.93 146 GLU F N 1
ATOM 12068 N N B GLU F 1 146 ? -156.158 169.071 11.443 0.50 20.96 146 GLU F N 1
ATOM 12069 C CA A GLU F 1 146 ? -154.885 169.135 12.138 0.50 20.80 146 GLU F CA 1
ATOM 12070 C CA B GLU F 1 146 ? -154.879 169.179 12.137 0.50 20.86 146 GLU F CA 1
ATOM 12071 C C A GLU F 1 146 ? -153.740 169.379 11.160 0.50 20.46 146 GLU F C 1
ATOM 12072 C C B GLU F 1 146 ? -153.713 169.362 11.169 0.50 20.49 146 GLU F C 1
ATOM 12073 O O A GLU F 1 146 ? -152.837 170.171 11.433 0.50 20.45 146 GLU F O 1
ATOM 12074 O O B GLU F 1 146 ? -152.769 170.099 11.457 0.50 20.47 146 GLU F O 1
ATOM 12085 N N . LEU F 1 147 ? -153.782 168.694 10.022 1.00 20.11 147 LEU F N 1
ATOM 12086 C CA . LEU F 1 147 ? -152.760 168.852 8.990 1.00 19.54 147 LEU F CA 1
ATOM 12087 C C . LEU F 1 147 ? -152.724 170.282 8.455 1.00 19.57 147 LEU F C 1
ATOM 12088 O O . LEU F 1 147 ? -151.660 170.806 8.128 1.00 19.43 147 LEU F O 1
ATOM 12093 N N . LEU F 1 148 ? -153.892 170.909 8.359 1.00 19.59 148 LEU F N 1
ATOM 12094 C CA . LEU F 1 148 ? -153.983 172.264 7.826 1.00 19.78 148 LEU F CA 1
ATOM 12095 C C . LEU F 1 148 ? -153.619 173.322 8.871 1.00 19.75 148 LEU F C 1
ATOM 12096 O O . LEU F 1 148 ? -153.582 174.516 8.571 1.00 20.22 148 LEU F O 1
ATOM 12101 N N . LYS F 1 149 ? -153.355 172.879 10.095 1.00 19.67 149 LYS F N 1
ATOM 12102 C CA . LYS F 1 149 ? -152.854 173.772 11.137 1.00 19.51 149 LYS F CA 1
ATOM 12103 C C . LYS F 1 149 ? -151.341 173.624 11.290 1.00 19.13 149 LYS F C 1
ATOM 12104 O O . LYS F 1 149 ? -150.608 174.613 11.308 1.00 19.20 149 LYS F O 1
ATOM 12110 N N . ASP F 1 150 ? -150.881 172.382 11.402 1.00 18.46 150 ASP F N 1
ATOM 12111 C CA . ASP F 1 150 ? -149.475 172.105 11.686 1.00 18.04 150 ASP F CA 1
ATOM 12112 C C . ASP F 1 150 ? -149.143 170.678 11.264 1.00 17.68 150 ASP F C 1
ATOM 12113 O O . ASP F 1 150 ? -149.183 169.756 12.076 1.00 17.44 150 ASP F O 1
ATOM 12118 N N . ARG F 1 151 ? -148.824 170.487 9.989 1.00 17.39 151 ARG F N 1
ATOM 12119 C CA . ARG F 1 151 ? -148.575 169.134 9.504 1.00 17.37 151 ARG F CA 1
ATOM 12120 C C . ARG F 1 151 ? -147.282 168.540 10.059 1.00 16.89 151 ARG F C 1
ATOM 12121 O O . ARG F 1 151 ? -147.191 167.335 10.262 1.00 16.83 151 ARG F O 1
ATOM 12129 N N . ALA F 1 152 ? -146.291 169.384 10.329 1.00 16.61 152 ALA F N 1
ATOM 12130 C CA . ALA F 1 152 ? -145.035 168.891 10.889 1.00 16.41 152 ALA F CA 1
ATOM 12131 C C . ALA F 1 152 ? -145.255 168.206 12.241 1.00 16.21 152 ALA F C 1
ATOM 12132 O O . ALA F 1 152 ? -144.751 167.108 12.475 1.00 16.18 152 ALA F O 1
ATOM 12134 N N . GLN F 1 153 ? -146.019 168.840 13.125 1.00 16.12 153 GLN F N 1
ATOM 12135 C CA . GLN F 1 153 ? -146.290 168.238 14.428 1.00 16.26 153 GLN F CA 1
ATOM 12136 C C . GLN F 1 153 ? -147.249 167.055 14.306 1.00 16.16 153 GLN F C 1
ATOM 12137 O O . GLN F 1 153 ? -147.150 166.092 15.072 1.00 16.12 153 GLN F O 1
ATOM 12143 N N . PHE F 1 154 ? -148.166 167.113 13.342 1.00 16.13 154 PHE F N 1
ATOM 12144 C CA . PHE F 1 154 ? -149.043 165.968 13.095 1.00 16.25 154 PHE F CA 1
ATOM 12145 C C . PHE F 1 154 ? -148.211 164.734 12.761 1.00 16.16 154 PHE F C 1
ATOM 12146 O O . PHE F 1 154 ? -148.425 163.660 13.310 1.00 16.01 154 PHE F O 1
ATOM 12154 N N . ILE F 1 155 ? -147.263 164.894 11.846 1.00 16.34 155 ILE F N 1
ATOM 12155 C CA . ILE F 1 155 ? -146.399 163.785 11.464 1.00 16.55 155 ILE F CA 1
ATOM 12156 C C . ILE F 1 155 ? -145.632 163.254 12.667 1.00 16.86 155 ILE F C 1
ATOM 12157 O O . ILE F 1 155 ? -145.575 162.045 12.894 1.00 16.69 155 ILE F O 1
ATOM 12162 N N . SER F 1 156 ? -145.037 164.167 13.431 1.00 16.95 156 SER F N 1
ATOM 12163 C CA A SER F 1 156 ? -144.271 163.793 14.612 0.50 17.13 156 SER F CA 1
ATOM 12164 C CA B SER F 1 156 ? -144.275 163.798 14.618 0.50 17.20 156 SER F CA 1
ATOM 12165 C C . SER F 1 156 ? -145.119 162.962 15.570 1.00 17.26 156 SER F C 1
ATOM 12166 O O . SER F 1 156 ? -144.695 161.900 16.022 1.00 17.19 156 SER F O 1
ATOM 12171 N N . ASP F 1 157 ? -146.318 163.454 15.869 1.00 17.52 157 ASP F N 1
ATOM 12172 C CA . ASP F 1 157 ? -147.245 162.759 16.758 1.00 18.02 157 ASP F CA 1
ATOM 12173 C C . ASP F 1 157 ? -147.692 161.417 16.175 1.00 18.02 157 ASP F C 1
ATOM 12174 O O . ASP F 1 157 ? -147.957 160.468 16.907 1.00 18.32 157 ASP F O 1
ATOM 12179 N N . PHE F 1 158 ? -147.775 161.349 14.851 1.00 17.98 158 PHE F N 1
ATOM 12180 C CA . PHE F 1 158 ? -148.256 160.152 14.160 1.00 18.13 158 PHE F CA 1
ATOM 12181 C C . PHE F 1 158 ? -147.294 158.968 14.319 1.00 17.87 158 PHE F C 1
ATOM 12182 O O . PHE F 1 158 ? -147.710 157.807 14.256 1.00 17.65 158 PHE F O 1
ATOM 12190 N N . ASN F 1 159 ? -146.013 159.264 14.529 1.00 17.76 159 ASN F N 1
ATOM 12191 C CA . ASN F 1 159 ? -145.007 158.223 14.765 1.00 17.92 159 ASN F CA 1
ATOM 12192 C C . ASN F 1 159 ? -145.415 157.198 15.830 1.00 17.79 159 ASN F C 1
ATOM 12193 O O . ASN F 1 159 ? -145.228 155.993 15.648 1.00 17.56 159 ASN F O 1
ATOM 12198 N N . ALA F 1 160 ? -145.957 157.675 16.948 1.00 17.55 160 ALA F N 1
ATOM 12199 C CA . ALA F 1 160 ? -146.266 156.785 18.071 1.00 17.50 160 ALA F CA 1
ATOM 12200 C C . ALA F 1 160 ? -147.260 155.677 17.722 1.00 17.36 160 ALA F C 1
ATOM 12201 O O . ALA F 1 160 ? -146.932 154.497 17.841 1.00 17.36 160 ALA F O 1
ATOM 12203 N N . PRO F 1 161 ? -148.478 156.046 17.288 1.00 17.14 161 PRO F N 1
ATOM 12204 C CA . PRO F 1 161 ? -149.454 155.023 16.911 1.00 17.08 161 PRO F CA 1
ATOM 12205 C C . PRO F 1 161 ? -149.047 154.262 15.641 1.00 17.07 161 PRO F C 1
ATOM 12206 O O . PRO F 1 161 ? -149.391 153.091 15.488 1.00 16.80 161 PRO F O 1
ATOM 12210 N N . PHE F 1 162 ? -148.313 154.923 14.749 1.00 17.04 162 PHE F N 1
ATOM 12211 C CA . PHE F 1 162 ? -147.841 154.280 13.521 1.00 17.16 162 PHE F CA 1
ATOM 12212 C C . PHE F 1 162 ? -146.968 153.067 13.842 1.00 16.97 162 PHE F C 1
ATOM 12213 O O . PHE F 1 162 ? -147.174 151.980 13.300 1.00 16.70 162 PHE F O 1
ATOM 12221 N N . TYR F 1 163 ? -145.999 153.255 14.737 1.00 16.66 163 TYR F N 1
ATOM 12222 C CA . TYR F 1 163 ? -145.050 152.195 15.076 1.00 16.88 163 TYR F CA 1
ATOM 12223 C C . TYR F 1 163 ? -145.468 151.396 16.314 1.00 17.04 163 TYR F C 1
ATOM 12224 O O . TYR F 1 163 ? -144.826 150.407 16.667 1.00 17.05 163 TYR F O 1
ATOM 12233 N N . GLY F 1 164 ? -146.542 151.829 16.968 1.00 17.29 164 GLY F N 1
ATOM 12234 C CA . GLY F 1 164 ? -147.019 151.161 18.174 1.00 17.84 164 GLY F CA 1
ATOM 12235 C C . GLY F 1 164 ? -146.189 151.504 19.396 1.00 18.19 164 GLY F C 1
ATOM 12236 O O . GLY F 1 164 ? -146.220 150.793 20.400 1.00 18.11 164 GLY F O 1
ATOM 12237 N N . ILE F 1 165 ? -145.437 152.596 19.304 1.00 18.49 165 ILE F N 1
ATOM 12238 C CA . ILE F 1 165 ? -144.598 153.055 20.406 1.00 18.96 165 ILE F CA 1
ATOM 12239 C C . ILE F 1 165 ? -145.446 153.364 21.638 1.00 19.38 165 ILE F C 1
ATOM 12240 O O . ILE F 1 165 ? -145.001 153.187 22.772 1.00 19.38 165 ILE F O 1
ATOM 12245 N N . ASN F 1 166 ? -146.676 153.812 21.405 1.00 19.86 166 ASN F N 1
ATOM 12246 C CA . ASN F 1 166 ? -147.603 154.105 22.491 1.00 20.46 166 ASN F CA 1
ATOM 12247 C C . ASN F 1 166 ? -148.120 152.842 23.177 1.00 20.92 166 ASN F C 1
ATOM 12248 O O . ASN F 1 166 ? -148.833 152.923 24.178 1.00 21.22 166 ASN F O 1
ATOM 12253 N N . LYS F 1 167 ? -147.771 151.680 22.628 1.00 21.25 167 LYS F N 1
ATOM 12254 C CA . LYS F 1 167 ? -148.101 150.397 23.251 1.00 21.75 167 LYS F CA 1
ATOM 12255 C C . LYS F 1 167 ? -146.840 149.671 23.710 1.00 21.61 167 LYS F C 1
ATOM 12256 O O . LYS F 1 167 ? -146.898 148.519 24.142 1.00 21.71 167 LYS F O 1
ATOM 12262 N N . GLY F 1 168 ? -145.698 150.343 23.596 1.00 21.43 168 GLY F N 1
ATOM 12263 C CA . GLY F 1 168 ? -144.437 149.795 24.085 1.00 21.46 168 GLY F CA 1
ATOM 12264 C C . GLY F 1 168 ? -143.470 149.298 23.027 1.00 21.44 168 GLY F C 1
ATOM 12265 O O . GLY F 1 168 ? -142.367 148.859 23.348 1.00 21.58 168 GLY F O 1
ATOM 12266 N N . GLN F 1 169 ? -143.871 149.363 21.762 1.00 21.16 169 GLN F N 1
ATOM 12267 C CA . GLN F 1 169 ? -142.989 148.941 20.682 1.00 21.28 169 GLN F CA 1
ATOM 12268 C C . GLN F 1 169 ? -141.675 149.710 20.755 1.00 20.79 169 GLN F C 1
ATOM 12269 O O . GLN F 1 169 ? -141.674 150.935 20.884 1.00 20.43 169 GLN F O 1
ATOM 12275 N N . VAL F 1 170 ? -140.559 148.992 20.673 1.00 20.61 170 VAL F N 1
ATOM 12276 C CA . VAL F 1 170 ? -139.245 149.626 20.729 1.00 20.49 170 VAL F CA 1
ATOM 12277 C C . VAL F 1 170 ? -138.796 150.046 19.334 1.00 20.24 170 VAL F C 1
ATOM 12278 O O . VAL F 1 170 ? -138.649 149.211 18.440 1.00 20.40 170 VAL F O 1
ATOM 12282 N N . VAL F 1 171 ? -138.589 151.346 19.155 1.00 19.72 171 VAL F N 1
ATOM 12283 C CA . VAL F 1 171 ? -138.186 151.897 17.865 1.00 19.25 171 VAL F CA 1
ATOM 12284 C C . VAL F 1 171 ? -137.160 153.002 18.101 1.00 19.00 171 VAL F C 1
ATOM 12285 O O . VAL F 1 171 ? -137.363 153.866 18.952 1.00 18.77 171 VAL F O 1
ATOM 12289 N N . SER F 1 172 ? -136.055 152.971 17.361 1.00 18.66 172 SER F N 1
ATOM 12290 C CA . SER F 1 172 ? -134.970 153.918 17.603 1.00 18.32 172 SER F CA 1
ATOM 12291 C C . SER F 1 172 ? -135.389 155.341 17.275 1.00 18.25 172 SER F C 1
ATOM 12292 O O . SER F 1 172 ? -136.275 155.565 16.452 1.00 18.08 172 SER F O 1
ATOM 12295 N N . GLN F 1 173 ? -134.736 156.302 17.916 1.00 18.28 173 GLN F N 1
ATOM 12296 C CA . GLN F 1 173 ? -134.970 157.705 17.609 1.00 18.57 173 GLN F CA 1
ATOM 12297 C C . GLN F 1 173 ? -134.555 157.999 16.170 1.00 18.02 173 GLN F C 1
ATOM 12298 O O . GLN F 1 173 ? -135.145 158.852 15.509 1.00 18.18 173 GLN F O 1
ATOM 12304 N N . GLY F 1 174 ? -133.546 157.281 15.686 1.00 17.45 174 GLY F N 1
ATOM 12305 C CA . GLY F 1 174 ? -133.081 157.452 14.312 1.00 16.78 174 GLY F CA 1
ATOM 12306 C C . GLY F 1 174 ? -134.177 157.171 13.301 1.00 16.52 174 GLY F C 1
ATOM 12307 O O . GLY F 1 174 ? -134.377 157.936 12.353 1.00 16.07 174 GLY F O 1
ATOM 12308 N N . VAL F 1 175 ? -134.884 156.061 13.489 1.00 16.03 175 VAL F N 1
ATOM 12309 C CA . VAL F 1 175 ? -136.001 155.716 12.615 1.00 15.76 175 VAL F CA 1
ATOM 12310 C C . VAL F 1 175 ? -137.088 156.792 12.656 1.00 15.47 175 VAL F C 1
ATOM 12311 O O . VAL F 1 175 ? -137.635 157.180 11.628 1.00 14.98 175 VAL F O 1
ATOM 12315 N N . GLN F 1 176 ? -137.391 157.283 13.851 1.00 15.06 176 GLN F N 1
ATOM 12316 C CA . GLN F 1 176 ? -138.410 158.310 13.997 1.00 15.15 176 GLN F CA 1
ATOM 12317 C C . GLN F 1 176 ? -137.988 159.615 13.323 1.00 14.98 176 GLN F C 1
ATOM 12318 O O . GLN F 1 176 ? -138.806 160.300 12.712 1.00 14.97 176 GLN F O 1
ATOM 12324 N N . THR F 1 177 ? -136.702 159.940 13.417 1.00 14.76 177 THR F N 1
ATOM 12325 C CA . THR F 1 177 ? -136.155 161.125 12.772 1.00 14.72 177 THR F CA 1
ATOM 12326 C C . THR F 1 177 ? -136.224 161.005 11.252 1.00 14.42 177 THR F C 1
ATOM 12327 O O . THR F 1 177 ? -136.618 161.946 10.569 1.00 14.59 177 THR F O 1
ATOM 12331 N N . GLN F 1 178 ? -135.847 159.843 10.730 1.00 14.35 178 GLN F N 1
ATOM 12332 C CA . GLN F 1 178 ? -135.884 159.626 9.287 1.00 14.23 178 GLN F CA 1
ATOM 12333 C C . GLN F 1 178 ? -137.315 159.680 8.765 1.00 14.22 178 GLN F C 1
ATOM 12334 O O . GLN F 1 178 ? -137.575 160.223 7.687 1.00 13.66 178 GLN F O 1
ATOM 12340 N N . THR F 1 179 ? -138.243 159.107 9.525 1.00 13.76 179 THR F N 1
ATOM 12341 C CA . THR F 1 179 ? -139.644 159.113 9.122 1.00 14.08 179 THR F CA 1
ATOM 12342 C C . THR F 1 179 ? -140.146 160.549 8.980 1.00 13.96 179 THR F C 1
ATOM 12343 O O . THR F 1 179 ? -140.773 160.905 7.978 1.00 13.79 179 THR F O 1
ATOM 12347 N N . LEU F 1 180 ? -139.849 161.381 9.974 1.00 13.77 180 LEU F N 1
ATOM 12348 C CA . LEU F 1 180 ? -140.254 162.783 9.934 1.00 14.07 180 LEU F CA 1
ATOM 12349 C C . LEU F 1 180 ? -139.591 163.537 8.775 1.00 13.99 180 LEU F C 1
ATOM 12350 O O . LEU F 1 180 ? -140.251 164.295 8.058 1.00 14.25 180 LEU F O 1
ATOM 12355 N N . GLN F 1 181 ? -138.289 163.327 8.594 1.00 13.93 181 GLN F N 1
ATOM 12356 C CA . GLN F 1 181 ? -137.548 163.993 7.525 1.00 14.08 181 GLN F CA 1
ATOM 12357 C C . GLN F 1 181 ? -138.165 163.726 6.150 1.00 13.90 181 GLN F C 1
ATOM 12358 O O . GLN F 1 181 ? -138.387 164.648 5.363 1.00 13.98 181 GLN F O 1
ATOM 12364 N N . ILE F 1 182 ? -138.441 162.459 5.866 1.00 13.67 182 ILE F N 1
ATOM 12365 C CA . ILE F 1 182 ? -139.042 162.086 4.589 1.00 13.39 182 ILE F CA 1
ATOM 12366 C C . ILE F 1 182 ? -140.434 162.700 4.413 1.00 13.30 182 ILE F C 1
ATOM 12367 O O . ILE F 1 182 ? -140.767 163.234 3.349 1.00 13.25 182 ILE F O 1
ATOM 12372 N N . ALA F 1 183 ? -141.246 162.624 5.462 1.00 13.36 183 ALA F N 1
ATOM 12373 C CA . ALA F 1 183 ? -142.613 163.130 5.412 1.00 13.28 183 ALA F CA 1
ATOM 12374 C C . ALA F 1 183 ? -142.646 164.631 5.118 1.00 13.45 183 ALA F C 1
ATOM 12375 O O . ALA F 1 183 ? -143.542 165.123 4.429 1.00 13.56 183 ALA F O 1
ATOM 12377 N N . LEU F 1 184 ? -141.664 165.361 5.637 1.00 13.57 184 LEU F N 1
ATOM 12378 C CA . LEU F 1 184 ? -141.631 166.806 5.452 1.00 13.62 184 LEU F CA 1
ATOM 12379 C C . LEU F 1 184 ? -141.324 167.205 4.008 1.00 13.71 184 LEU F C 1
ATOM 12380 O O . LEU F 1 184 ? -141.630 168.325 3.590 1.00 14.10 184 LEU F O 1
ATOM 12385 N N . LEU F 1 185 ? -140.735 166.288 3.244 1.00 13.56 185 LEU F N 1
ATOM 12386 C CA . LEU F 1 185 ? -140.442 166.551 1.840 1.00 13.82 185 LEU F CA 1
ATOM 12387 C C . LEU F 1 185 ? -141.734 166.706 1.043 1.00 14.10 185 LEU F C 1
ATOM 12388 O O . LEU F 1 185 ? -141.768 167.395 0.022 1.00 14.37 185 LEU F O 1
ATOM 12393 N N . ALA F 1 186 ? -142.791 166.052 1.515 1.00 14.23 186 ALA F N 1
ATOM 12394 C CA . ALA F 1 186 ? -144.046 165.969 0.769 1.00 14.42 186 ALA F CA 1
ATOM 12395 C C . ALA F 1 186 ? -144.816 167.286 0.684 1.00 14.63 186 ALA F C 1
ATOM 12396 O O . ALA F 1 186 ? -144.584 168.219 1.455 1.00 14.78 186 ALA F O 1
ATOM 12398 N N . SER F 1 187 ? -145.750 167.333 -0.262 1.00 14.78 187 SER F N 1
ATOM 12399 C CA . SER F 1 187 ? -146.649 168.467 -0.431 1.00 15.08 187 SER F CA 1
ATOM 12400 C C . SER F 1 187 ? -147.767 168.477 0.607 1.00 15.17 187 SER F C 1
ATOM 12401 O O . SER F 1 187 ? -148.374 167.442 0.885 1.00 15.32 187 SER F O 1
ATOM 12404 N N . LEU F 1 188 ? -148.055 169.651 1.165 1.00 15.55 188 LEU F N 1
ATOM 12405 C CA . LEU F 1 188 ? -149.208 169.799 2.052 1.00 15.64 188 LEU F CA 1
ATOM 12406 C C . LEU F 1 188 ? -150.497 169.409 1.322 1.00 15.77 188 LEU F C 1
ATOM 12407 O O . LEU F 1 188 ? -151.354 168.725 1.881 1.00 15.99 188 LEU F O 1
ATOM 12412 N N . LYS F 1 189 ? -150.628 169.853 0.075 1.00 15.99 189 LYS F N 1
ATOM 12413 C CA . LYS F 1 189 ? -151.814 169.565 -0.734 1.00 16.07 189 LYS F CA 1
ATOM 12414 C C . LYS F 1 189 ? -151.971 168.062 -0.985 1.00 16.14 189 LYS F C 1
ATOM 12415 O O . LYS F 1 189 ? -153.054 167.503 -0.805 1.00 15.81 189 LYS F O 1
ATOM 12421 N N . ALA F 1 190 ? -150.885 167.412 -1.397 1.00 16.12 190 ALA F N 1
ATOM 12422 C CA . ALA F 1 190 ? -150.920 165.977 -1.656 1.00 16.25 190 ALA F CA 1
ATOM 12423 C C . ALA F 1 190 ? -151.239 165.211 -0.377 1.00 16.20 190 ALA F C 1
ATOM 12424 O O . ALA F 1 190 ? -151.981 164.225 -0.394 1.00 16.33 190 ALA F O 1
ATOM 12426 N N . THR F 1 191 ? -150.676 165.670 0.735 1.00 16.12 191 THR F N 1
ATOM 12427 C CA . THR F 1 191 ? -150.865 165.001 2.014 1.00 16.36 191 THR F CA 1
ATOM 12428 C C . THR F 1 191 ? -152.338 164.998 2.417 1.00 16.48 191 THR F C 1
ATOM 12429 O O . THR F 1 191 ? -152.877 163.971 2.833 1.00 16.59 191 THR F O 1
ATOM 12433 N N . VAL F 1 192 ? -152.984 166.152 2.286 1.00 16.54 192 VAL F N 1
ATOM 12434 C CA . VAL F 1 192 ? -154.409 166.275 2.593 1.00 16.83 192 VAL F CA 1
ATOM 12435 C C . VAL F 1 192 ? -155.301 165.573 1.559 1.00 17.01 192 VAL F C 1
ATOM 12436 O O . VAL F 1 192 ? -156.261 164.898 1.927 1.00 17.16 192 VAL F O 1
ATOM 12440 N N . ASP F 1 193 ? -154.987 165.727 0.274 1.00 17.38 193 ASP F N 1
ATOM 12441 C CA . ASP F 1 193 ? -155.745 165.044 -0.784 1.00 17.61 193 ASP F CA 1
ATOM 12442 C C . ASP F 1 193 ? -155.732 163.524 -0.618 1.00 17.52 193 ASP F C 1
ATOM 12443 O O . ASP F 1 193 ? -156.722 162.853 -0.901 1.00 17.61 193 ASP F O 1
ATOM 12448 N N . CYS F 1 194 ? -154.605 162.977 -0.171 1.00 17.60 194 CYS F N 1
ATOM 12449 C CA . CYS F 1 194 ? -154.515 161.535 0.028 1.00 17.47 194 CYS F CA 1
ATOM 12450 C C . CYS F 1 194 ? -155.480 161.042 1.107 1.00 17.73 194 CYS F C 1
ATOM 12451 O O . CYS F 1 194 ? -155.997 159.929 1.019 1.00 17.73 194 CYS F O 1
ATOM 12454 N N . VAL F 1 195 ? -155.725 161.870 2.119 1.00 17.91 195 VAL F N 1
ATOM 12455 C CA . VAL F 1 195 ? -156.714 161.530 3.143 1.00 18.36 195 VAL F CA 1
ATOM 12456 C C . VAL F 1 195 ? -158.085 161.314 2.502 1.00 18.62 195 VAL F C 1
ATOM 12457 O O . VAL F 1 195 ? -158.752 160.317 2.765 1.00 18.81 195 VAL F O 1
ATOM 12461 N N . THR F 1 196 ? -158.500 162.248 1.655 1.00 19.11 196 THR F N 1
ATOM 12462 C CA . THR F 1 196 ? -159.762 162.106 0.934 1.00 19.48 196 THR F CA 1
ATOM 12463 C C . THR F 1 196 ? -159.773 160.796 0.156 1.00 19.62 196 THR F C 1
ATOM 12464 O O . THR F 1 196 ? -160.746 160.037 0.201 1.00 19.67 196 THR F O 1
ATOM 12468 N N . ALA F 1 197 ? -158.679 160.540 -0.555 1.00 19.41 197 ALA F N 1
ATOM 12469 C CA . ALA F 1 197 ? -158.541 159.341 -1.369 1.00 19.39 197 ALA F CA 1
ATOM 12470 C C . ALA F 1 197 ? -158.689 158.056 -0.561 1.00 19.47 197 ALA F C 1
ATOM 12471 O O . ALA F 1 197 ? -159.533 157.212 -0.882 1.00 19.29 197 ALA F O 1
ATOM 12473 N N . PHE F 1 198 ? -157.880 157.888 0.483 1.00 19.47 198 PHE F N 1
ATOM 12474 C CA . PHE F 1 198 ? -157.927 156.624 1.219 1.00 19.68 198 PHE F CA 1
ATOM 12475 C C . PHE F 1 198 ? -159.126 156.495 2.162 1.00 19.92 198 PHE F C 1
ATOM 12476 O O . PHE F 1 198 ? -159.542 155.387 2.498 1.00 20.00 198 PHE F O 1
ATOM 12484 N N . ALA F 1 199 ? -159.702 157.629 2.543 1.00 20.05 199 ALA F N 1
ATOM 12485 C CA . ALA F 1 199 ? -160.870 157.630 3.416 1.00 20.51 199 ALA F CA 1
ATOM 12486 C C . ALA F 1 199 ? -162.124 157.130 2.704 1.00 20.79 199 ALA F C 1
ATOM 12487 O O . ALA F 1 199 ? -162.960 156.458 3.310 1.00 20.99 199 ALA F O 1
ATOM 12489 N N . GLU F 1 200 ? -162.254 157.446 1.420 1.00 20.95 200 GLU F N 1
ATOM 12490 C CA . GLU F 1 200 ? -163.546 157.290 0.753 1.00 21.33 200 GLU F CA 1
ATOM 12491 C C . GLU F 1 200 ? -163.566 156.367 -0.465 1.00 21.14 200 GLU F C 1
ATOM 12492 O O . GLU F 1 200 ? -164.633 156.106 -1.025 1.00 21.21 200 GLU F O 1
ATOM 12498 N N . THR F 1 201 ? -162.404 155.874 -0.875 1.00 20.64 201 THR F N 1
ATOM 12499 C CA . THR F 1 201 ? -162.341 155.015 -2.052 1.00 20.47 201 THR F CA 1
ATOM 12500 C C . THR F 1 201 ? -162.692 153.569 -1.712 1.00 20.43 201 THR F C 1
ATOM 12501 O O . THR F 1 201 ? -162.143 152.989 -0.775 1.00 20.38 201 THR F O 1
ATOM 12505 N N . ASP F 1 202 ? -163.615 152.999 -2.482 1.00 20.35 202 ASP F N 1
ATOM 12506 C CA . ASP F 1 202 ? -164.073 151.625 -2.282 1.00 20.37 202 ASP F CA 1
ATOM 12507 C C . ASP F 1 202 ? -163.381 150.703 -3.284 1.00 20.48 202 ASP F C 1
ATOM 12508 O O . ASP F 1 202 ? -163.586 150.827 -4.492 1.00 20.44 202 ASP F O 1
ATOM 12513 N N . PHE F 1 203 ? -162.550 149.790 -2.786 1.00 20.80 203 PHE F N 1
ATOM 12514 C CA . PHE F 1 203 ? -161.794 148.888 -3.657 1.00 21.06 203 PHE F CA 1
ATOM 12515 C C . PHE F 1 203 ? -162.434 147.511 -3.794 1.00 21.41 203 PHE F C 1
ATOM 12516 O O . PHE F 1 203 ? -161.822 146.590 -4.335 1.00 21.60 203 PHE F O 1
ATOM 12524 N N . ARG F 1 204 ? -163.660 147.361 -3.308 1.00 21.87 204 ARG F N 1
ATOM 12525 C CA . ARG F 1 204 ? -164.328 146.064 -3.391 1.00 22.42 204 ARG F CA 1
ATOM 12526 C C . ARG F 1 204 ? -164.519 145.595 -4.843 1.00 22.81 204 ARG F C 1
ATOM 12527 O O . ARG F 1 204 ? -164.306 144.420 -5.150 1.00 23.10 204 ARG F O 1
ATOM 12535 N N . PRO F 1 205 ? -164.899 146.512 -5.747 1.00 23.22 205 PRO F N 1
ATOM 12536 C CA . PRO F 1 205 ? -164.934 146.144 -7.162 1.00 23.57 205 PRO F CA 1
ATOM 12537 C C . PRO F 1 205 ? -163.569 145.664 -7.660 1.00 23.85 205 PRO F C 1
ATOM 12538 O O . PRO F 1 205 ? -163.493 144.726 -8.457 1.00 24.01 205 PRO F O 1
ATOM 12542 N N . ASP F 1 206 ? -162.502 146.311 -7.193 1.00 23.95 206 ASP F N 1
ATOM 12543 C CA . ASP F 1 206 ? -161.142 145.941 -7.576 1.00 24.18 206 ASP F CA 1
ATOM 12544 C C . ASP F 1 206 ? -160.811 144.512 -7.163 1.00 24.19 206 ASP F C 1
ATOM 12545 O O . ASP F 1 206 ? -160.170 143.775 -7.909 1.00 24.22 206 ASP F O 1
ATOM 12550 N N . MET F 1 207 ? -161.231 144.131 -5.960 1.00 24.39 207 MET F N 1
ATOM 12551 C CA . MET F 1 207 ? -160.903 142.816 -5.422 1.00 24.89 207 MET F CA 1
ATOM 12552 C C . MET F 1 207 ? -161.358 141.708 -6.369 1.00 25.22 207 MET F C 1
ATOM 12553 O O . MET F 1 207 ? -160.689 140.684 -6.508 1.00 25.22 207 MET F O 1
ATOM 12558 N N . ALA F 1 208 ? -162.500 141.921 -7.013 1.00 25.64 208 ALA F N 1
ATOM 12559 C CA . ALA F 1 208 ? -163.081 140.914 -7.891 1.00 26.05 208 ALA F CA 1
ATOM 12560 C C . ALA F 1 208 ? -162.286 140.763 -9.185 1.00 26.38 208 ALA F C 1
ATOM 12561 O O . ALA F 1 208 ? -162.391 139.746 -9.870 1.00 26.52 208 ALA F O 1
ATOM 12563 N N . LYS F 1 209 ? -161.485 141.774 -9.511 1.00 26.50 209 LYS F N 1
ATOM 12564 C CA . LYS F 1 209 ? -160.718 141.774 -10.754 1.00 26.78 209 LYS F CA 1
ATOM 12565 C C . LYS F 1 209 ? -159.288 141.268 -10.575 1.00 26.75 209 LYS F C 1
ATOM 12566 O O . LYS F 1 209 ? -158.529 141.177 -11.544 1.00 26.94 209 LYS F O 1
ATOM 12572 N N . ILE F 1 210 ? -158.920 140.940 -9.342 1.00 26.52 210 ILE F N 1
ATOM 12573 C CA . ILE F 1 210 ? -157.578 140.435 -9.068 1.00 26.35 210 ILE F CA 1
ATOM 12574 C C . ILE F 1 210 ? -157.497 138.933 -9.329 1.00 26.39 210 ILE F C 1
ATOM 12575 O O . ILE F 1 210 ? -157.998 138.121 -8.548 1.00 26.44 210 ILE F O 1
ATOM 12580 N N . ASP F 1 211 ? -156.861 138.578 -10.440 1.00 26.28 211 ASP F N 1
ATOM 12581 C CA . ASP F 1 211 ? -156.794 137.192 -10.883 1.00 26.24 211 ASP F CA 1
ATOM 12582 C C . ASP F 1 211 ? -155.360 136.669 -10.888 1.00 25.81 211 ASP F C 1
ATOM 12583 O O . ASP F 1 211 ? -154.983 135.878 -11.752 1.00 26.01 211 ASP F O 1
ATOM 12588 N N . VAL F 1 212 ? -154.563 137.118 -9.925 1.00 25.12 212 VAL F N 1
ATOM 12589 C CA . VAL F 1 212 ? -153.191 136.642 -9.778 1.00 24.43 212 VAL F CA 1
ATOM 12590 C C . VAL F 1 212 ? -152.957 136.154 -8.355 1.00 23.88 212 VAL F C 1
ATOM 12591 O O . VAL F 1 212 ? -153.709 136.502 -7.444 1.00 23.81 212 VAL F O 1
ATOM 12595 N N . PRO F 1 213 ? -151.914 135.336 -8.156 1.00 23.42 213 PRO F N 1
ATOM 12596 C CA . PRO F 1 213 ? -151.589 134.904 -6.802 1.00 23.03 213 PRO F CA 1
ATOM 12597 C C . PRO F 1 213 ? -151.393 136.126 -5.911 1.00 22.67 213 PRO F C 1
ATOM 12598 O O . PRO F 1 213 ? -150.719 137.077 -6.308 1.00 22.43 213 PRO F O 1
ATOM 12602 N N . THR F 1 214 ? -151.988 136.097 -4.722 1.00 22.25 214 THR F N 1
ATOM 12603 C CA . THR F 1 214 ? -151.986 137.254 -3.834 1.00 21.84 214 THR F CA 1
ATOM 12604 C C . THR F 1 214 ? -151.648 136.858 -2.401 1.00 21.40 214 THR F C 1
ATOM 12605 O O . THR F 1 214 ? -152.129 135.841 -1.893 1.00 21.36 214 THR F O 1
ATOM 12609 N N . LEU F 1 215 ? -150.811 137.664 -1.758 1.00 20.87 215 LEU F N 1
ATOM 12610 C CA . LEU F 1 215 ? -150.472 137.464 -0.355 1.00 20.47 215 LEU F CA 1
ATOM 12611 C C . LEU F 1 215 ? -150.846 138.706 0.456 1.00 20.30 215 LEU F C 1
ATOM 12612 O O . LEU F 1 215 ? -150.400 139.814 0.155 1.00 20.21 215 LEU F O 1
ATOM 12617 N N . VAL F 1 216 ? -151.677 138.513 1.475 1.00 20.02 216 VAL F N 1
ATOM 12618 C CA . VAL F 1 216 ? -152.067 139.600 2.367 1.00 19.68 216 VAL F CA 1
ATOM 12619 C C . VAL F 1 216 ? -151.347 139.438 3.699 1.00 19.72 216 VAL F C 1
ATOM 12620 O O . VAL F 1 216 ? -151.462 138.401 4.349 1.00 19.53 216 VAL F O 1
ATOM 12624 N N . ILE F 1 217 ? -150.584 140.454 4.091 1.00 19.46 217 ILE F N 1
ATOM 12625 C CA . ILE F 1 217 ? -149.950 140.461 5.406 1.00 19.52 217 ILE F CA 1
ATOM 12626 C C . ILE F 1 217 ? -150.432 141.673 6.190 1.00 19.56 217 ILE F C 1
ATOM 12627 O O . ILE F 1 217 ? -150.513 142.775 5.650 1.00 19.48 217 ILE F O 1
ATOM 12632 N N . HIS F 1 218 ? -150.756 141.467 7.463 1.00 19.69 218 HIS F N 1
ATOM 12633 C CA . HIS F 1 218 ? -151.286 142.537 8.293 1.00 19.97 218 HIS F CA 1
ATOM 12634 C C . HIS F 1 218 ? -150.916 142.267 9.744 1.00 20.41 218 HIS F C 1
ATOM 12635 O O . HIS F 1 218 ? -150.867 141.115 10.175 1.00 20.71 218 HIS F O 1
ATOM 12642 N N . GLY F 1 219 ? -150.647 143.327 10.497 1.00 20.81 219 GLY F N 1
ATOM 12643 C CA . GLY F 1 219 ? -150.452 143.196 11.935 1.00 21.58 219 GLY F CA 1
ATOM 12644 C C . GLY F 1 219 ? -151.802 143.321 12.615 1.00 22.13 219 GLY F C 1
ATOM 12645 O O . GLY F 1 219 ? -152.581 144.220 12.297 1.00 22.45 219 GLY F O 1
ATOM 12646 N N . ASP F 1 220 ? -152.105 142.418 13.540 1.00 22.55 220 ASP F N 1
ATOM 12647 C CA . ASP F 1 220 ? -153.383 142.514 14.239 1.00 22.85 220 ASP F CA 1
ATOM 12648 C C . ASP F 1 220 ? -153.308 143.449 15.447 1.00 22.58 220 ASP F C 1
ATOM 12649 O O . ASP F 1 220 ? -154.251 143.538 16.234 1.00 22.84 220 ASP F O 1
ATOM 12654 N N . GLY F 1 221 ? -152.188 144.159 15.570 1.00 21.89 221 GLY F N 1
ATOM 12655 C CA . GLY F 1 221 ? -152.066 145.253 16.530 1.00 21.23 221 GLY F CA 1
ATOM 12656 C C . GLY F 1 221 ? -152.101 146.609 15.837 1.00 20.53 221 GLY F C 1
ATOM 12657 O O . GLY F 1 221 ? -151.788 147.633 16.440 1.00 20.53 221 GLY F O 1
ATOM 12658 N N . ASP F 1 222 ? -152.497 146.610 14.566 1.00 20.13 222 ASP F N 1
ATOM 12659 C CA . ASP F 1 222 ? -152.510 147.811 13.730 1.00 19.70 222 ASP F CA 1
ATOM 12660 C C . ASP F 1 222 ? -153.516 148.854 14.234 1.00 19.78 222 ASP F C 1
ATOM 12661 O O . ASP F 1 222 ? -154.727 148.621 14.208 1.00 19.91 222 ASP F O 1
ATOM 12666 N N . GLN F 1 223 ? -153.010 150.001 14.686 1.00 19.59 223 GLN F N 1
ATOM 12667 C CA . GLN F 1 223 ? -153.860 151.074 15.219 1.00 19.76 223 GLN F CA 1
ATOM 12668 C C . GLN F 1 223 ? -154.326 152.045 14.141 1.00 19.80 223 GLN F C 1
ATOM 12669 O O . GLN F 1 223 ? -155.199 152.885 14.387 1.00 20.00 223 GLN F O 1
ATOM 12675 N N . ILE F 1 224 ? -153.736 151.940 12.955 1.00 19.74 224 ILE F N 1
ATOM 12676 C CA . ILE F 1 224 ? -153.996 152.891 11.884 1.00 19.88 224 ILE F CA 1
ATOM 12677 C C . ILE F 1 224 ? -154.990 152.331 10.871 1.00 19.78 224 ILE F C 1
ATOM 12678 O O . ILE F 1 224 ? -155.999 152.965 10.556 1.00 19.89 224 ILE F O 1
ATOM 12683 N N . VAL F 1 225 ? -154.693 151.138 10.365 1.00 19.75 225 VAL F N 1
ATOM 12684 C CA . VAL F 1 225 ? -155.556 150.456 9.409 1.00 19.75 225 VAL F CA 1
ATOM 12685 C C . VAL F 1 225 ? -156.019 149.141 10.037 1.00 19.83 225 VAL F C 1
ATOM 12686 O O . VAL F 1 225 ? -155.282 148.153 10.040 1.00 19.76 225 VAL F O 1
ATOM 12690 N N . PRO F 1 226 ? -157.242 149.134 10.591 1.00 19.95 226 PRO F N 1
ATOM 12691 C CA . PRO F 1 226 ? -157.750 148.012 11.381 1.00 20.05 226 PRO F CA 1
ATOM 12692 C C . PRO F 1 226 ? -157.776 146.697 10.608 1.00 20.19 226 PRO F C 1
ATOM 12693 O O . PRO F 1 226 ? -158.467 146.583 9.596 1.00 20.22 226 PRO F O 1
ATOM 12697 N N . PHE F 1 227 ? -157.031 145.713 11.098 1.00 20.37 227 PHE F N 1
ATOM 12698 C CA . PHE F 1 227 ? -156.948 144.408 10.448 1.00 20.57 227 PHE F CA 1
ATOM 12699 C C . PHE F 1 227 ? -158.328 143.827 10.144 1.00 20.77 227 PHE F C 1
ATOM 12700 O O . PHE F 1 227 ? -158.604 143.402 9.022 1.00 20.47 227 PHE F O 1
ATOM 12708 N N . GLU F 1 228 ? -159.193 143.825 11.153 1.00 20.99 228 GLU F N 1
ATOM 12709 C CA . GLU F 1 228 ? -160.491 143.152 11.062 1.00 21.44 228 GLU F CA 1
ATOM 12710 C C . GLU F 1 228 ? -161.366 143.619 9.898 1.00 21.05 228 GLU F C 1
ATOM 12711 O O . GLU F 1 228 ? -162.156 142.838 9.370 1.00 21.05 228 GLU F O 1
ATOM 12717 N N . THR F 1 229 ? -161.243 144.886 9.510 1.00 20.60 229 THR F N 1
ATOM 12718 C CA . THR F 1 229 ? -162.107 145.439 8.466 1.00 20.33 229 THR F CA 1
ATOM 12719 C C . THR F 1 229 ? -161.366 145.728 7.164 1.00 20.17 229 THR F C 1
ATOM 12720 O O . THR F 1 229 ? -161.954 146.235 6.208 1.00 20.08 229 THR F O 1
ATOM 12724 N N . THR F 1 230 ? -160.077 145.410 7.128 1.00 19.87 230 THR F N 1
ATOM 12725 C CA . THR F 1 230 ? -159.293 145.596 5.914 1.00 19.84 230 THR F CA 1
ATOM 12726 C C . THR F 1 230 ? -158.640 144.283 5.472 1.00 20.08 230 THR F C 1
ATOM 12727 O O . THR F 1 230 ? -159.248 143.500 4.738 1.00 20.02 230 THR F O 1
ATOM 12731 N N . GLY F 1 231 ? -157.417 144.035 5.930 1.00 20.12 231 GLY F N 1
ATOM 12732 C CA . GLY F 1 231 ? -156.682 142.827 5.548 1.00 20.32 231 GLY F CA 1
ATOM 12733 C C . GLY F 1 231 ? -157.492 141.546 5.663 1.00 20.59 231 GLY F C 1
ATOM 12734 O O . GLY F 1 231 ? -157.480 140.707 4.761 1.00 20.51 231 GLY F O 1
ATOM 12735 N N . LYS F 1 232 ? -158.194 141.387 6.779 1.00 20.71 232 LYS F N 1
ATOM 12736 C CA . LYS F 1 232 ? -158.992 140.186 7.003 1.00 20.99 232 LYS F CA 1
ATOM 12737 C C . LYS F 1 232 ? -160.006 139.978 5.882 1.00 20.84 232 LYS F C 1
ATOM 12738 O O . LYS F 1 232 ? -160.212 138.853 5.420 1.00 20.89 232 LYS F O 1
ATOM 12744 N N . VAL F 1 233 ? -160.636 141.068 5.452 1.00 20.69 233 VAL F N 1
ATOM 12745 C CA . VAL F 1 233 ? -161.677 141.008 4.427 1.00 20.71 233 VAL F CA 1
ATOM 12746 C C . VAL F 1 233 ? -161.087 140.860 3.028 1.00 20.91 233 VAL F C 1
ATOM 12747 O O . VAL F 1 233 ? -161.606 140.107 2.204 1.00 20.87 233 VAL F O 1
ATOM 12751 N N . ALA F 1 234 ? -159.998 141.575 2.762 1.00 21.00 234 ALA F N 1
ATOM 12752 C CA . ALA F 1 234 ? -159.344 141.497 1.457 1.00 21.27 234 ALA F CA 1
ATOM 12753 C C . ALA F 1 234 ? -158.930 140.064 1.134 1.00 21.57 234 ALA F C 1
ATOM 12754 O O . ALA F 1 234 ? -159.076 139.609 -0.001 1.00 21.56 234 ALA F O 1
ATOM 12756 N N . ALA F 1 235 ? -158.419 139.358 2.136 1.00 21.92 235 ALA F N 1
ATOM 12757 C CA . ALA F 1 235 ? -157.962 137.983 1.953 1.00 22.65 235 ALA F CA 1
ATOM 12758 C C . ALA F 1 235 ? -159.109 137.055 1.556 1.00 23.14 235 ALA F C 1
ATOM 12759 O O . ALA F 1 235 ? -158.891 136.020 0.924 1.00 23.30 235 ALA F O 1
ATOM 12761 N N . GLU F 1 236 ? -160.331 137.425 1.927 1.00 23.71 236 GLU F N 1
ATOM 12762 C CA . GLU F 1 236 ? -161.494 136.603 1.596 1.00 24.39 236 GLU F CA 1
ATOM 12763 C C . GLU F 1 236 ? -162.090 136.963 0.237 1.00 24.27 236 GLU F C 1
ATOM 12764 O O . GLU F 1 236 ? -162.572 136.089 -0.485 1.00 24.48 236 GLU F O 1
ATOM 12770 N N . LEU F 1 237 ? -162.048 138.246 -0.109 1.00 24.00 237 LEU F N 1
ATOM 12771 C CA . LEU F 1 237 ? -162.639 138.729 -1.354 1.00 23.96 237 LEU F CA 1
ATOM 12772 C C . LEU F 1 237 ? -161.777 138.430 -2.581 1.00 24.11 237 LEU F C 1
ATOM 12773 O O . LEU F 1 237 ? -162.290 138.335 -3.700 1.00 24.19 237 LEU F O 1
ATOM 12778 N N . ILE F 1 238 ? -160.470 138.288 -2.377 1.00 24.03 238 ILE F N 1
ATOM 12779 C CA . ILE F 1 238 ? -159.572 137.956 -3.477 1.00 24.17 238 ILE F CA 1
ATOM 12780 C C . ILE F 1 238 ? -159.444 136.441 -3.620 1.00 24.32 238 ILE F C 1
ATOM 12781 O O . ILE F 1 238 ? -158.945 135.760 -2.724 1.00 24.08 238 ILE F O 1
ATOM 12786 N N . LYS F 1 239 ? -159.907 135.915 -4.749 1.00 24.76 239 LYS F N 1
ATOM 12787 C CA . LYS F 1 239 ? -159.879 134.475 -4.971 1.00 25.22 239 LYS F CA 1
ATOM 12788 C C . LYS F 1 239 ? -158.471 133.906 -4.818 1.00 25.05 239 LYS F C 1
ATOM 12789 O O . LYS F 1 239 ? -157.526 134.380 -5.449 1.00 25.10 239 LYS F O 1
ATOM 12795 N N . GLY F 1 240 ? -158.340 132.895 -3.965 1.00 25.04 240 GLY F N 1
ATOM 12796 C CA . GLY F 1 240 ? -157.080 132.177 -3.808 1.00 25.04 240 GLY F CA 1
ATOM 12797 C C . GLY F 1 240 ? -156.023 132.907 -3.001 1.00 25.03 240 GLY F C 1
ATOM 12798 O O . GLY F 1 240 ? -154.889 132.443 -2.896 1.00 25.03 240 GLY F O 1
ATOM 12799 N N . ALA F 1 241 ? -156.391 134.045 -2.421 1.00 24.98 241 ALA F N 1
ATOM 12800 C CA . ALA F 1 241 ? -155.441 134.843 -1.649 1.00 25.04 241 ALA F CA 1
ATOM 12801 C C . ALA F 1 241 ? -154.954 134.116 -0.400 1.00 25.08 241 ALA F C 1
ATOM 12802 O O . ALA F 1 241 ? -155.708 133.381 0.243 1.00 25.12 241 ALA F O 1
ATOM 12804 N N . GLU F 1 242 ? -153.684 134.327 -0.066 1.00 25.06 242 GLU F N 1
ATOM 12805 C CA . GLU F 1 242 ? -153.110 133.805 1.165 1.00 25.19 242 GLU F CA 1
ATOM 12806 C C . GLU F 1 242 ? -153.054 134.923 2.207 1.00 24.98 242 GLU F C 1
ATOM 12807 O O . GLU F 1 242 ? -152.840 136.082 1.861 1.00 24.92 242 GLU F O 1
ATOM 12813 N N . LEU F 1 243 ? -153.248 134.574 3.476 1.00 24.81 243 LEU F N 1
ATOM 12814 C CA . LEU F 1 243 ? -153.224 135.559 4.554 1.00 24.61 243 LEU F CA 1
ATOM 12815 C C . LEU F 1 243 ? -152.210 135.200 5.633 1.00 24.65 243 LEU F C 1
ATOM 12816 O O . LEU F 1 243 ? -152.183 134.071 6.125 1.00 24.57 243 LEU F O 1
ATOM 12821 N N . LYS F 1 244 ? -151.374 136.167 5.995 1.00 24.62 244 LYS F N 1
ATOM 12822 C CA . LYS F 1 244 ? -150.456 136.015 7.115 1.00 24.65 244 LYS F CA 1
ATOM 12823 C C . LYS F 1 244 ? -150.647 137.167 8.094 1.00 24.60 244 LYS F C 1
ATOM 12824 O O . LYS F 1 244 ? -150.602 138.335 7.707 1.00 24.44 244 LYS F O 1
ATOM 12830 N N . VAL F 1 245 ? -150.874 136.831 9.358 1.00 24.36 245 VAL F N 1
ATOM 12831 C CA . VAL F 1 245 ? -151.064 137.838 10.391 1.00 24.44 245 VAL F CA 1
ATOM 12832 C C . VAL F 1 245 ? -149.869 137.857 11.338 1.00 24.44 245 VAL F C 1
ATOM 12833 O O . VAL F 1 245 ? -149.556 136.852 11.976 1.00 24.15 245 VAL F O 1
ATOM 12837 N N . TYR F 1 246 ? -149.188 138.996 11.413 1.00 24.35 246 TYR F N 1
ATOM 12838 C CA . TYR F 1 246 ? -148.111 139.156 12.378 1.00 24.50 246 TYR F CA 1
ATOM 12839 C C . TYR F 1 246 ? -148.725 139.524 13.724 1.00 24.86 246 TYR F C 1
ATOM 12840 O O . TYR F 1 246 ? -149.335 140.583 13.865 1.00 24.66 246 TYR F O 1
ATOM 12849 N N . LYS F 1 247 ? -148.569 138.647 14.711 1.00 25.50 247 LYS F N 1
ATOM 12850 C CA . LYS F 1 247 ? -149.220 138.840 16.010 1.00 26.04 247 LYS F CA 1
ATOM 12851 C C . LYS F 1 247 ? -148.755 140.093 16.751 1.00 25.99 247 LYS F C 1
ATOM 12852 O O . LYS F 1 247 ? -147.558 140.295 16.969 1.00 25.86 247 LYS F O 1
ATOM 12858 N N . ASP F 1 248 ? -149.724 140.925 17.133 1.00 25.89 248 ASP F N 1
ATOM 12859 C CA . ASP F 1 248 ? -149.474 142.149 17.896 1.00 25.82 248 ASP F CA 1
ATOM 12860 C C . ASP F 1 248 ? -148.644 143.189 17.141 1.00 25.22 248 ASP F C 1
ATOM 12861 O O . ASP F 1 248 ? -148.290 144.226 17.701 1.00 25.50 248 ASP F O 1
ATOM 12866 N N . ALA F 1 249 ? -148.338 142.918 15.875 1.00 24.14 249 ALA F N 1
ATOM 12867 C CA . ALA F 1 249 ? -147.554 143.851 15.070 1.00 23.00 249 ALA F CA 1
ATOM 12868 C C . ALA F 1 249 ? -148.318 145.154 14.839 1.00 22.17 249 ALA F C 1
ATOM 12869 O O . ALA F 1 249 ? -149.546 145.149 14.750 1.00 22.15 249 ALA F O 1
ATOM 12871 N N . PRO F 1 250 ? -147.589 146.280 14.749 1.00 21.20 250 PRO F N 1
ATOM 12872 C CA . PRO F 1 250 ? -148.185 147.588 14.506 1.00 20.54 250 PRO F CA 1
ATOM 12873 C C . PRO F 1 250 ? -148.420 147.810 13.023 1.00 20.21 250 PRO F C 1
ATOM 12874 O O . PRO F 1 250 ? -148.175 146.914 12.219 1.00 19.82 250 PRO F O 1
ATOM 12878 N N . HIS F 1 251 ? -148.886 149.003 12.669 1.00 19.82 251 HIS F N 1
ATOM 12879 C CA . HIS F 1 251 ? -149.039 149.356 11.271 1.00 19.71 251 HIS F CA 1
ATOM 12880 C C . HIS F 1 251 ? -147.682 149.373 10.566 1.00 19.34 251 HIS F C 1
ATOM 12881 O O . HIS F 1 251 ? -147.541 148.848 9.461 1.00 19.51 251 HIS F O 1
ATOM 12888 N N . GLY F 1 252 ? -146.684 149.968 11.213 1.00 18.89 252 GLY F N 1
ATOM 12889 C CA . GLY F 1 252 ? -145.374 150.150 10.590 1.00 18.68 252 GLY F CA 1
ATOM 12890 C C . GLY F 1 252 ? -144.465 148.941 10.705 1.00 18.52 252 GLY F C 1
ATOM 12891 O O . GLY F 1 252 ? -143.313 149.063 11.130 1.00 18.24 252 GLY F O 1
ATOM 12892 N N . PHE F 1 253 ? -144.966 147.774 10.305 1.00 18.33 253 PHE F N 1
ATOM 12893 C CA . PHE F 1 253 ? -144.243 146.528 10.565 1.00 18.55 253 PHE F CA 1
ATOM 12894 C C . PHE F 1 253 ? -143.098 146.226 9.594 1.00 18.73 253 PHE F C 1
ATOM 12895 O O . PHE F 1 253 ? -142.333 145.284 9.814 1.00 18.89 253 PHE F O 1
ATOM 12903 N N . ALA F 1 254 ? -142.962 147.023 8.539 1.00 18.82 254 ALA F N 1
ATOM 12904 C CA . ALA F 1 254 ? -141.804 146.874 7.660 1.00 19.15 254 ALA F CA 1
ATOM 12905 C C . ALA F 1 254 ? -140.542 147.280 8.416 1.00 19.30 254 ALA F C 1
ATOM 12906 O O . ALA F 1 254 ? -139.440 146.856 8.073 1.00 19.54 254 ALA F O 1
ATOM 12908 N N . VAL F 1 255 ? -140.717 148.100 9.450 1.00 19.38 255 VAL F N 1
ATOM 12909 C CA . VAL F 1 255 ? -139.626 148.477 10.340 1.00 19.57 255 VAL F CA 1
ATOM 12910 C C . VAL F 1 255 ? -139.501 147.485 11.492 1.00 19.83 255 VAL F C 1
ATOM 12911 O O . VAL F 1 255 ? -138.426 146.945 11.743 1.00 20.26 255 VAL F O 1
ATOM 12915 N N . THR F 1 256 ? -140.607 147.240 12.188 1.00 19.73 256 THR F N 1
ATOM 12916 C CA . THR F 1 256 ? -140.570 146.436 13.408 1.00 19.70 256 THR F CA 1
ATOM 12917 C C . THR F 1 256 ? -140.419 144.938 13.145 1.00 19.86 256 THR F C 1
ATOM 12918 O O . THR F 1 256 ? -139.863 144.211 13.974 1.00 19.99 256 THR F O 1
ATOM 12922 N N . HIS F 1 257 ? -140.916 144.483 11.998 1.00 19.74 257 HIS F N 1
ATOM 12923 C CA . HIS F 1 257 ? -140.846 143.068 11.627 1.00 19.84 257 HIS F CA 1
ATOM 12924 C C . HIS F 1 257 ? -140.134 142.894 10.286 1.00 19.88 257 HIS F C 1
ATOM 12925 O O . HIS F 1 257 ? -140.544 142.086 9.452 1.00 19.95 257 HIS F O 1
ATOM 12932 N N . ALA F 1 258 ? -139.056 143.650 10.093 1.00 20.05 258 ALA F N 1
ATOM 12933 C CA . ALA F 1 258 ? -138.350 143.684 8.813 1.00 20.22 258 ALA F CA 1
ATOM 12934 C C . ALA F 1 258 ? -137.862 142.320 8.326 1.00 20.40 258 ALA F C 1
ATOM 12935 O O . ALA F 1 258 ? -138.081 141.960 7.171 1.00 20.11 258 ALA F O 1
ATOM 12937 N N . GLN F 1 259 ? -137.188 141.568 9.189 1.00 20.77 259 GLN F N 1
ATOM 12938 C CA . GLN F 1 259 ? -136.630 140.282 8.769 1.00 21.47 259 GLN F CA 1
ATOM 12939 C C . GLN F 1 259 ? -137.729 139.309 8.362 1.00 21.32 259 GLN F C 1
ATOM 12940 O O . GLN F 1 259 ? -137.620 138.619 7.347 1.00 21.17 259 GLN F O 1
ATOM 12946 N N . GLN F 1 260 ? -138.788 139.258 9.161 1.00 21.34 260 GLN F N 1
ATOM 12947 C CA . GLN F 1 260 ? -139.917 138.382 8.871 1.00 21.35 260 GLN F CA 1
ATOM 12948 C C . GLN F 1 260 ? -140.546 138.733 7.522 1.00 20.87 260 GLN F C 1
ATOM 12949 O O . GLN F 1 260 ? -140.846 137.851 6.719 1.00 20.83 260 GLN F O 1
ATOM 12955 N N . LEU F 1 261 ? -140.732 140.027 7.274 1.00 20.32 261 LEU F N 1
ATOM 12956 C CA . LEU F 1 261 ? -141.280 140.487 6.000 1.00 19.87 261 LEU F CA 1
ATOM 12957 C C . LEU F 1 261 ? -140.371 140.106 4.831 1.00 19.80 261 LEU F C 1
ATOM 12958 O O . LEU F 1 261 ? -140.837 139.608 3.805 1.00 19.49 261 LEU F O 1
ATOM 12963 N N . ASN F 1 262 ? -139.075 140.354 4.986 1.00 19.66 262 ASN F N 1
ATOM 12964 C CA . ASN F 1 262 ? -138.113 140.009 3.946 1.00 19.94 262 ASN F CA 1
ATOM 12965 C C . ASN F 1 262 ? -138.240 138.542 3.546 1.00 20.23 262 ASN F C 1
ATOM 12966 O O . ASN F 1 262 ? -138.295 138.207 2.363 1.00 19.91 262 ASN F O 1
ATOM 12971 N N . GLU F 1 263 ? -138.286 137.673 4.549 1.00 20.72 263 GLU F N 1
ATOM 12972 C CA . GLU F 1 263 ? -138.343 136.235 4.325 1.00 21.42 263 GLU F CA 1
ATOM 12973 C C . GLU F 1 263 ? -139.671 135.811 3.702 1.00 21.55 263 GLU F C 1
ATOM 12974 O O . GLU F 1 263 ? -139.711 134.928 2.843 1.00 21.82 263 GLU F O 1
ATOM 12980 N N . ASP F 1 264 ? -140.757 136.452 4.123 1.00 21.58 264 ASP F N 1
ATOM 12981 C CA . ASP F 1 264 ? -142.072 136.145 3.574 1.00 21.67 264 ASP F CA 1
ATOM 12982 C C . ASP F 1 264 ? -142.196 136.587 2.118 1.00 21.56 264 ASP F C 1
ATOM 12983 O O . ASP F 1 264 ? -142.814 135.898 1.307 1.00 21.59 264 ASP F O 1
ATOM 12988 N N . LEU F 1 265 ? -141.603 137.731 1.786 1.00 21.46 265 LEU F N 1
ATOM 12989 C CA . LEU F 1 265 ? -141.580 138.191 0.399 1.00 21.56 265 LEU F CA 1
ATOM 12990 C C . LEU F 1 265 ? -140.776 137.234 -0.480 1.00 21.92 265 LEU F C 1
ATOM 12991 O O . LEU F 1 265 ? -141.187 136.908 -1.594 1.00 21.81 265 LEU F O 1
ATOM 12996 N N . LEU F 1 266 ? -139.626 136.793 0.020 1.00 22.42 266 LEU F N 1
ATOM 12997 C CA . LEU F 1 266 ? -138.788 135.864 -0.731 1.00 22.84 266 LEU F CA 1
ATOM 12998 C C . LEU F 1 266 ? -139.515 134.540 -0.954 1.00 23.08 266 LEU F C 1
ATOM 12999 O O . LEU F 1 266 ? -139.469 133.977 -2.048 1.00 23.28 266 LEU F O 1
ATOM 13004 N N . ALA F 1 267 ? -140.185 134.053 0.086 1.00 23.39 267 ALA F N 1
ATOM 13005 C CA . ALA F 1 267 ? -140.933 132.801 0.002 1.00 23.67 267 ALA F CA 1
ATOM 13006 C C . ALA F 1 267 ? -142.043 132.894 -1.040 1.00 23.93 267 ALA F C 1
ATOM 13007 O O . ALA F 1 267 ? -142.245 131.972 -1.833 1.00 23.90 267 ALA F O 1
ATOM 13009 N N . PHE F 1 268 ? -142.754 134.018 -1.043 1.00 24.13 268 PHE F N 1
ATOM 13010 C CA . PHE F 1 268 ? -143.838 134.244 -1.994 1.00 24.46 268 PHE F CA 1
ATOM 13011 C C . PHE F 1 268 ? -143.325 134.236 -3.432 1.00 25.03 268 PHE F C 1
ATOM 13012 O O . PHE F 1 268 ? -143.916 133.605 -4.311 1.00 24.98 268 PHE F O 1
ATOM 13020 N N . LEU F 1 269 ? -142.222 134.937 -3.669 1.00 25.56 269 LEU F N 1
ATOM 13021 C CA . LEU F 1 269 ? -141.632 134.996 -4.999 1.00 26.47 269 LEU F CA 1
ATOM 13022 C C . LEU F 1 269 ? -141.188 133.611 -5.472 1.00 27.34 269 LEU F C 1
ATOM 13023 O O . LEU F 1 269 ? -141.261 133.299 -6.661 1.00 27.50 269 LEU F O 1
ATOM 13028 N N . LYS F 1 270 ? -140.735 132.784 -4.535 1.00 28.36 270 LYS F N 1
ATOM 13029 C CA . LYS F 1 270 ? -140.249 131.444 -4.861 1.00 29.52 270 LYS F CA 1
ATOM 13030 C C . LYS F 1 270 ? -141.327 130.369 -4.723 1.00 30.11 270 LYS F C 1
ATOM 13031 O O . LYS F 1 270 ? -141.016 129.176 -4.705 1.00 30.33 270 LYS F O 1
ATOM 13037 N N . ARG F 1 271 ? -142.584 130.788 -4.622 1.00 30.77 271 ARG F N 1
ATOM 13038 C CA . ARG F 1 271 ? -143.692 129.856 -4.424 1.00 31.53 271 ARG F CA 1
ATOM 13039 C C . ARG F 1 271 ? -143.761 128.818 -5.539 1.00 31.84 271 ARG F C 1
ATOM 13040 O O . ARG F 1 271 ? -143.555 129.134 -6.715 1.00 32.09 271 ARG F O 1
#

B-factor: mean 22.96, std 6.45, range [11.55, 96.37]